Protein 8B21 (pdb70)

Structure (mmCIF, N/CA/C/O backbone):
data_8B21
#
_entry.id   8B21
#
_cell.length_a   84.022
_cell.length_b   110.051
_cell.length_c   107.405
_cell.angle_alpha   90.000
_cell.angle_beta   108.030
_cell.angle_gamma   90.000
#
_symmetry.space_group_name_H-M   'P 1 21 1'
#
loop_
_entity.id
_entity.type
_entity.pdbx_description
1 polymer 'K(+)-stimulated pyrophosphate-energized sodium pump'
2 non-polymer DODECYL-BETA-D-MALTOSIDE
3 non-polymer DI(HYDROXYETHYL)ETHER
4 non-polymer 'TRIETHYLENE GLYCOL'
5 non-polymer 'TETRAETHYLENE GLYCOL'
6 water water
#
loop_
_atom_site.group_PDB
_atom_site.id
_atom_site.type_symbol
_atom_site.label_atom_id
_atom_site.label_alt_id
_atom_site.label_comp_id
_atom_site.label_asym_id
_atom_site.label_entity_id
_atom_site.label_seq_id
_atom_site.pdbx_PDB_ins_code
_atom_site.Cartn_x
_atom_site.Cartn_y
_atom_site.Cartn_z
_atom_site.occupancy
_atom_site.B_iso_or_equiv
_atom_site.auth_seq_id
_atom_site.auth_comp_id
_atom_site.auth_asym_id
_atom_site.auth_atom_id
_atom_site.pdbx_PDB_model_num
ATOM 1 N N . TYR A 1 11 ? 32.50154 8.46032 0.31444 0.000 99.04466 2 TYR A N 1
ATOM 2 C CA . TYR A 1 11 ? 32.13315 8.73313 1.69845 1.000 113.57653 2 TYR A CA 1
ATOM 3 C C . TYR A 1 11 ? 30.84479 9.54757 1.76392 1.000 104.64514 2 TYR A C 1
ATOM 4 O O . TYR A 1 11 ? 29.80591 9.04666 2.19208 1.000 107.77445 2 TYR A O 1
ATOM 7 N N . VAL A 1 12 ? 30.92139 10.80941 1.33328 1.000 111.73094 3 VAL A N 1
ATOM 8 C CA . VAL A 1 12 ? 29.74480 11.67561 1.35137 1.000 112.94135 3 VAL A CA 1
ATOM 9 C C . VAL A 1 12 ? 28.67744 11.13924 0.40568 1.000 108.06881 3 VAL A C 1
ATOM 10 O O . VAL A 1 12 ? 27.47147 11.23682 0.67887 1.000 104.92286 3 VAL A O 1
ATOM 23 N N . ALA A 1 13 ? 29.10205 10.56998 -0.72436 1.000 96.39356 4 ALA A N 1
ATOM 24 C CA . ALA A 1 13 ? 28.14399 10.04817 -1.69091 1.000 95.41677 4 ALA A CA 1
ATOM 25 C C . ALA A 1 13 ? 27.26518 8.97727 -1.05889 1.000 99.58287 4 ALA A C 1
ATOM 26 O O . ALA A 1 13 ? 26.03782 9.01107 -1.19138 1.000 102.19588 4 ALA A O 1
ATOM 33 N N . ALA A 1 14 ? 27.87794 8.01029 -0.37009 1.000 110.00693 5 ALA A N 1
ATOM 34 C CA . ALA A 1 14 ? 27.09250 6.98909 0.31557 1.000 102.41588 5 ALA A CA 1
ATOM 35 C C . ALA A 1 14 ? 26.21464 7.59978 1.40106 1.000 104.50714 5 ALA A C 1
ATOM 36 O O . ALA A 1 14 ? 25.09558 7.12486 1.64321 1.000 108.09192 5 ALA A O 1
ATOM 43 N N . LEU A 1 15 ? 26.69504 8.65673 2.05844 1.000 107.98938 6 LEU A N 1
ATOM 44 C CA . LEU A 1 15 ? 25.87573 9.32798 3.06034 1.000 106.46095 6 LEU A CA 1
ATOM 45 C C . LEU A 1 15 ? 24.58082 9.83827 2.44122 1.000 117.69100 6 LEU A C 1
ATOM 46 O O . LEU A 1 15 ? 23.49592 9.66061 3.00689 1.000 119.49743 6 LEU A O 1
ATOM 62 N N . PHE A 1 16 ? 24.67468 10.47985 1.27365 1.000 117.27262 7 PHE A N 1
ATOM 63 C CA . PHE A 1 16 ? 23.46133 10.88030 0.56378 1.000 108.36205 7 PHE A CA 1
ATOM 64 C C . PHE A 1 16 ? 22.64091 9.66583 0.13071 1.000 96.40904 7 PHE A C 1
ATOM 65 O O . PHE A 1 16 ? 21.41543 9.64728 0.29168 1.000 96.71601 7 PHE A O 1
ATOM 82 N N . PHE A 1 17 ? 23.30088 8.63531 -0.40724 1.000 81.63265 8 PHE A N 1
ATOM 83 C CA . PHE A 1 17 ? 22.59606 7.43109 -0.84119 1.000 92.39444 8 PHE A CA 1
ATOM 84 C C . PHE A 1 17 ? 21.81527 6.77188 0.29108 1.000 107.71599 8 PHE A C 1
ATOM 85 O O . PHE A 1 17 ? 20.93009 5.95190 0.02205 1.000 95.70602 8 PHE A O 1
ATOM 102 N N . LEU A 1 18 ? 22.13440 7.09229 1.54541 1.000 109.65309 9 LEU A N 1
ATOM 103 C CA . LEU A 1 18 ? 21.36222 6.56127 2.66621 1.000 105.86224 9 LEU A CA 1
ATOM 104 C C . LEU A 1 18 ? 20.03845 7.29408 2.88273 1.000 107.04412 9 LEU A C 1
ATOM 105 O O . LEU A 1 18 ? 19.13873 6.73818 3.52243 1.000 104.29274 9 LEU A O 1
ATOM 121 N N . ILE A 1 19 ? 19.90093 8.51595 2.37400 1.000 101.18246 10 ILE A N 1
ATOM 122 C CA . ILE A 1 19 ? 18.72995 9.36128 2.61742 1.000 92.73984 10 ILE A CA 1
ATOM 123 C C . ILE A 1 19 ? 17.41132 8.65285 2.30769 1.000 90.33878 10 ILE A C 1
ATOM 124 O O . ILE A 1 19 ? 16.44244 8.82166 3.06398 1.000 90.78619 10 ILE A O 1
ATOM 140 N N . PRO A 1 20 ? 17.29625 7.89278 1.21149 1.000 82.26271 11 PRO A N 1
ATOM 141 C CA . PRO A 1 20 ? 16.01380 7.21496 0.94182 1.000 80.36351 11 PRO A CA 1
ATOM 142 C C . PRO A 1 20 ? 15.56401 6.31359 2.07454 1.000 93.50060 11 PRO A C 1
ATOM 143 O O . PRO A 1 20 ? 14.37272 6.28207 2.41411 1.000 89.88759 11 PRO A O 1
ATOM 154 N N . LEU A 1 21 ? 16.49326 5.56118 2.66271 1.000 94.94448 12 LEU A N 1
ATOM 155 C CA . LEU A 1 21 ? 16.14439 4.71277 3.79521 1.000 83.10412 12 LEU A CA 1
ATOM 156 C C . LEU A 1 21 ? 15.75113 5.54758 5.00702 1.000 81.08272 12 LEU A C 1
ATOM 157 O O . LEU A 1 21 ? 14.85944 5.15979 5.76814 1.000 82.03365 12 LEU A O 1
ATOM 173 N N . VAL A 1 22 ? 16.39920 6.69854 5.20199 1.000 74.18986 13 VAL A N 1
ATOM 174 C CA . VAL A 1 22 ? 15.98692 7.60422 6.27128 1.000 75.75030 13 VAL A CA 1
ATOM 175 C C . VAL A 1 22 ? 14.54096 8.03904 6.06760 1.000 87.46029 13 VAL A C 1
ATOM 176 O O . VAL A 1 22 ? 13.75738 8.09624 7.02015 1.000 92.40987 13 VAL A O 1
ATOM 189 N N . ALA A 1 23 ? 14.16198 8.34888 4.82446 1.000 99.70835 14 ALA A N 1
ATOM 190 C CA . ALA A 1 23 ? 12.78877 8.77290 4.55941 1.000 85.29287 14 ALA A CA 1
ATOM 191 C C . ALA A 1 23 ? 11.80385 7.62627 4.76557 1.000 90.90805 14 ALA A C 1
ATOM 192 O O . ALA A 1 23 ? 10.71295 7.82617 5.31447 1.000 92.36694 14 ALA A O 1
ATOM 199 N N . LEU A 1 24 ? 12.16853 6.41761 4.33266 1.000 85.10090 15 LEU A N 1
ATOM 200 C CA . LEU A 1 24 ? 11.29935 5.26446 4.55530 1.000 83.81831 15 LEU A CA 1
ATOM 201 C C . LEU A 1 24 ? 11.11820 4.98841 6.04553 1.000 94.83677 15 LEU A C 1
ATOM 202 O O . LEU A 1 24 ? 10.00920 4.67967 6.50135 1.000 92.42913 15 LEU A O 1
ATOM 218 N N . GLY A 1 25 ? 12.19584 5.09680 6.82320 1.000 93.21699 16 GLY A N 1
ATOM 219 C CA . GLY A 1 25 ? 12.08193 4.89280 8.25676 1.000 89.16387 16 GLY A CA 1
ATOM 220 C C . GLY A 1 25 ? 11.29324 5.99298 8.93934 1.000 94.68481 16 GLY A C 1
ATOM 221 O O . GLY A 1 25 ? 10.55717 5.73794 9.89297 1.000 108.84543 16 GLY A O 1
ATOM 225 N N . PHE A 1 26 ? 11.44581 7.23263 8.47106 1.000 80.75166 17 PHE A N 1
ATOM 226 C CA . PHE A 1 26 ? 10.61313 8.32602 8.96125 1.000 79.40763 17 PHE A CA 1
ATOM 227 C C . PHE A 1 26 ? 9.14043 8.03363 8.70232 1.000 93.75679 17 PHE A C 1
ATOM 228 O O . PHE A 1 26 ? 8.28556 8.27668 9.56391 1.000 101.25101 17 PHE A O 1
ATOM 245 N N . ALA A 1 27 ? 8.82709 7.50249 7.51827 1.000 105.12747 18 ALA A N 1
ATOM 246 C CA . ALA A 1 27 ? 7.45053 7.12181 7.21850 1.000 98.93070 18 ALA A CA 1
ATOM 247 C C . ALA A 1 27 ? 6.96423 6.02296 8.15548 1.000 102.81166 18 ALA A C 1
ATOM 248 O O . ALA A 1 27 ? 5.84011 6.08542 8.66392 1.000 111.43871 18 ALA A O 1
ATOM 255 N N . ALA A 1 28 ? 7.79292 5.00128 8.38656 1.000 107.43285 19 ALA A N 1
ATOM 256 C CA . ALA A 1 28 ? 7.40569 3.92897 9.30285 1.000 112.01161 19 ALA A CA 1
ATOM 257 C C . ALA A 1 28 ? 7.16818 4.46395 10.71177 1.000 110.39736 19 ALA A C 1
ATOM 258 O O . ALA A 1 28 ? 6.21784 4.05545 11.39373 1.000 112.03886 19 ALA A O 1
ATOM 265 N N . ALA A 1 29 ? 8.02926 5.37644 11.16567 1.000 110.27446 20 ALA A N 1
ATOM 266 C CA . ALA A 1 29 ? 7.89251 5.93412 12.50498 1.000 112.97184 20 ALA A CA 1
ATOM 267 C C . ALA A 1 29 ? 6.62388 6.76639 12.62797 1.000 118.03669 20 ALA A C 1
ATOM 268 O O . ALA A 1 29 ? 5.92446 6.68467 13.64140 1.000 128.28781 20 ALA A O 1
ATOM 275 N N . ASN A 1 30 ? 6.31449 7.58287 11.61532 1.000 105.96278 21 ASN A N 1
ATOM 276 C CA . ASN A 1 30 ? 5.07202 8.35033 11.65063 1.000 107.84306 21 ASN A CA 1
ATOM 277 C C . ASN A 1 30 ? 3.85852 7.43063 11.60395 1.000 109.15058 21 ASN A C 1
ATOM 278 O O . ASN A 1 30 ? 2.85307 7.67986 12.28296 1.000 115.25685 21 ASN A O 1
ATOM 289 N N . PHE A 1 31 ? 3.93262 6.36707 10.80076 1.000 102.61357 22 PHE A N 1
ATOM 290 C CA . PHE A 1 31 ? 2.87762 5.36249 10.78788 1.000 111.53562 22 PHE A CA 1
ATOM 291 C C . PHE A 1 31 ? 2.62856 4.82103 12.18940 1.000 135.39415 22 PHE A C 1
ATOM 292 O O . PHE A 1 31 ? 1.49248 4.81993 12.67763 1.000 137.88101 22 PHE A O 1
ATOM 309 N N . ALA A 1 32 ? 3.69144 4.36146 12.85480 1.000 131.19999 23 ALA A N 1
ATOM 310 C CA . ALA A 1 32 ? 3.54333 3.82248 14.20313 1.000 118.51268 23 ALA A CA 1
ATOM 311 C C . ALA A 1 32 ? 3.01454 4.87887 15.16692 1.000 130.44104 23 ALA A C 1
ATOM 312 O O . ALA A 1 32 ? 2.12691 4.59887 15.98171 1.000 142.24965 23 ALA A O 1
ATOM 319 N N . ALA A 1 33 ? 3.54538 6.10143 15.08588 1.000 114.90966 24 ALA A N 1
ATOM 320 C CA . ALA A 1 33 ? 3.15779 7.14977 16.02271 1.000 118.24672 24 ALA A CA 1
ATOM 321 C C . ALA A 1 33 ? 1.67489 7.47183 15.91019 1.000 126.65879 24 ALA A C 1
ATOM 322 O O . ALA A 1 33 ? 0.99255 7.64580 16.92618 1.000 131.87013 24 ALA A O 1
ATOM 329 N N . VAL A 1 34 ? 1.15664 7.57129 14.68527 1.000 131.37855 25 VAL A N 1
ATOM 330 C CA . VAL A 1 34 ? -0.27159 7.82270 14.52790 1.000 129.00950 25 VAL A CA 1
ATOM 331 C C . VAL A 1 34 ? -1.07173 6.59602 14.94712 1.000 135.13046 25 VAL A C 1
ATOM 332 O O . VAL A 1 34 ? -2.14018 6.71768 15.55687 1.000 143.92052 25 VAL A O 1
ATOM 345 N N . VAL A 1 35 ? -0.57291 5.39519 14.63442 1.000 128.14045 26 VAL A N 1
ATOM 346 C CA . VAL A 1 35 ? -1.27361 4.18003 15.03883 1.000 136.78427 26 VAL A CA 1
ATOM 347 C C . VAL A 1 35 ? -1.43516 4.13544 16.55117 1.000 142.11517 26 VAL A C 1
ATOM 348 O O . VAL A 1 35 ? -2.42437 3.59602 17.06332 1.000 139.79894 26 VAL A O 1
ATOM 361 N N . ARG A 1 36 ? -0.47589 4.69838 17.29081 1.000 132.56522 27 ARG A N 1
ATOM 362 C CA . ARG A 1 36 ? -0.59309 4.72487 18.74494 1.000 134.26224 27 ARG A CA 1
ATOM 363 C C . ARG A 1 36 ? -1.76007 5.59829 19.19227 1.000 141.73257 27 ARG A C 1
ATOM 364 O O . ARG A 1 36 ? -2.30437 5.38969 20.28211 1.000 154.55266 27 ARG A O 1
ATOM 385 N N . LYS A 1 37 ? -2.15954 6.57026 18.37269 1.000 131.41879 28 LYS A N 1
ATOM 386 C CA . LYS A 1 37 ? -3.26505 7.44660 18.72636 1.000 128.32915 28 LYS A CA 1
ATOM 387 C C . LYS A 1 37 ? -4.56641 6.64757 18.80765 1.000 135.57791 28 LYS A C 1
ATOM 388 O O . LYS A 1 37 ? -4.67303 5.55640 18.24316 1.000 133.19943 28 LYS A O 1
ATOM 407 N N . PRO A 1 38 ? -5.57244 7.16861 19.51513 1.000 123.43949 29 PRO A N 1
ATOM 408 C CA . PRO A 1 38 ? -6.76566 6.36315 19.80247 1.000 123.73992 29 PRO A CA 1
ATOM 409 C C . PRO A 1 38 ? -7.82900 6.42308 18.71896 1.000 117.71887 29 PRO A C 1
ATOM 410 O O . PRO A 1 38 ? -8.15084 7.48311 18.17886 1.000 115.19468 29 PRO A O 1
ATOM 421 N N . GLU A 1 39 ? -8.40405 5.25342 18.42582 1.000 122.56043 30 GLU A N 1
ATOM 422 C CA . GLU A 1 39 ? -9.50803 5.19100 17.47332 1.000 118.47503 30 GLU A CA 1
ATOM 423 C C . GLU A 1 39 ? -10.78834 5.73641 18.09529 1.000 132.51012 30 GLU A C 1
ATOM 424 O O . GLU A 1 39 ? -11.54189 6.46653 17.44118 1.000 128.05388 30 GLU A O 1
ATOM 436 N N . GLY A 1 40 ? -11.05322 5.38844 19.34957 1.000 141.23218 31 GLY A N 1
ATOM 437 C CA . GLY A 1 40 ? -12.14626 5.99971 20.08902 1.000 138.65777 31 GLY A CA 1
ATOM 438 C C . GLY A 1 40 ? -13.43375 5.20088 20.01079 1.000 139.57599 31 GLY A C 1
ATOM 439 O O . GLY A 1 40 ? -13.43145 3.98119 20.19091 1.000 139.06046 31 GLY A O 1
ATOM 443 N N . THR A 1 41 ? -14.53427 5.90330 19.74648 1.000 136.34324 32 THR A N 1
ATOM 444 C CA . THR A 1 41 ? -15.86537 5.31497 19.80472 1.000 136.58120 32 THR A CA 1
ATOM 445 C C . THR A 1 41 ? -15.98102 4.11319 18.87342 1.000 136.13883 32 THR A C 1
ATOM 446 O O . THR A 1 41 ? -15.27610 4.00495 17.86671 1.000 137.25928 32 THR A O 1
ATOM 457 N N . GLU A 1 42 ? -16.88531 3.19449 19.22981 1.000 139.63117 33 GLU A N 1
ATOM 458 C CA . GLU A 1 42 ? -17.09035 2.00053 18.41671 1.000 132.55341 33 GLU A CA 1
ATOM 459 C C . GLU A 1 42 ? -17.80324 2.32383 17.10845 1.000 132.66219 33 GLU A C 1
ATOM 460 O O . GLU A 1 42 ? -17.58494 1.63958 16.10365 1.000 132.76718 33 GLU A O 1
ATOM 464 N N . ARG A 1 43 ? -18.66747 3.34144 17.10055 1.000 141.76902 34 ARG A N 1
ATOM 465 C CA . ARG A 1 43 ? -19.29336 3.77444 15.85301 1.000 137.98931 34 ARG A CA 1
ATOM 466 C C . ARG A 1 43 ? -18.25451 4.28465 14.86071 1.000 136.02578 34 ARG A C 1
ATOM 467 O O . ARG A 1 43 ? -18.25629 3.90177 13.68063 1.000 131.62857 34 ARG A O 1
ATOM 488 N N . MET A 1 44 ? -17.38318 5.18774 15.31563 1.000 143.32735 35 MET A N 1
ATOM 489 C CA . MET A 1 44 ? -16.27755 5.64034 14.48101 1.000 127.62618 35 MET A CA 1
ATOM 490 C C . MET A 1 44 ? -15.46128 4.45660 13.98215 1.000 125.72279 35 MET A C 1
ATOM 491 O O . MET A 1 44 ? -15.09161 4.39264 12.80150 1.000 136.93289 35 MET A O 1
ATOM 505 N N . LYS A 1 45 ? -15.17895 3.50342 14.87328 1.000 154.09117 36 LYS A N 1
ATOM 506 C CA . LYS A 1 45 ? -14.38196 2.34236 14.49737 1.000 152.46300 36 LYS A CA 1
ATOM 507 C C . LYS A 1 45 ? -15.07222 1.53121 13.40823 1.000 151.59666 36 LYS A C 1
ATOM 508 O O . LYS A 1 45 ? -14.42132 1.05721 12.47415 1.000 152.46094 36 LYS A O 1
ATOM 516 N N . GLU A 1 46 ? -16.39417 1.37880 13.49870 1.000 175.03430 37 GLU A N 1
ATOM 517 C CA . GLU A 1 46 ? -17.12890 0.59895 12.50554 1.000 173.45990 37 GLU A CA 1
ATOM 518 C C . GLU A 1 46 ? -17.13889 1.29361 11.14572 1.000 177.70637 37 GLU A C 1
ATOM 519 O O . GLU A 1 46 ? -16.91404 0.65661 10.10421 1.000 176.57416 37 GLU A O 1
ATOM 527 N N . ILE A 1 47 ? -17.41716 2.60017 11.13146 1.000 142.14711 38 ILE A N 1
ATOM 528 C CA . ILE A 1 47 ? -17.42105 3.33682 9.86640 1.000 129.78722 38 ILE A CA 1
ATOM 529 C C . ILE A 1 47 ? -16.04698 3.25304 9.20873 1.000 126.82680 38 ILE A C 1
ATOM 530 O O . ILE A 1 47 ? -15.91830 2.98801 8.00225 1.000 127.92193 38 ILE A O 1
ATOM 546 N N . SER A 1 48 ? -14.99460 3.47757 9.99676 1.000 126.34303 39 SER A N 1
ATOM 547 C CA . SER A 1 48 ? -13.64887 3.39996 9.44988 1.000 112.49362 39 SER A CA 1
ATOM 548 C C . SER A 1 48 ? -13.29046 1.98279 9.03242 1.000 113.41065 39 SER A C 1
ATOM 549 O O . SER A 1 48 ? -12.48523 1.80079 8.11850 1.000 118.94714 39 SER A O 1
ATOM 557 N N . SER A 1 49 ? -13.85901 0.97055 9.68652 1.000 126.70982 40 SER A N 1
ATOM 558 C CA . SER A 1 49 ? -13.63883 -0.39920 9.24297 1.000 125.26996 40 SER A CA 1
ATOM 559 C C . SER A 1 49 ? -14.21195 -0.60265 7.84878 1.000 122.91219 40 SER A C 1
ATOM 560 O O . SER A 1 49 ? -13.55864 -1.18069 6.97178 1.000 125.59839 40 SER A O 1
ATOM 568 N N . TYR A 1 50 ? -15.43456 -0.11600 7.62330 1.000 114.96050 41 TYR A N 1
ATOM 569 C CA . TYR A 1 50 ? -16.00267 -0.15477 6.27777 1.000 110.12584 41 TYR A CA 1
ATOM 570 C C . TYR A 1 50 ? -15.06828 0.51234 5.27074 1.000 113.36936 41 TYR A C 1
ATOM 571 O O . TYR A 1 50 ? -14.73241 -0.06480 4.22494 1.000 108.35901 41 TYR A O 1
ATOM 589 N N . ILE A 1 51 ? -14.63425 1.73708 5.58324 1.000 124.94013 42 ILE A N 1
ATOM 590 C CA . ILE A 1 51 ? -13.81228 2.50419 4.64435 1.000 108.00643 42 ILE A CA 1
ATOM 591 C C . ILE A 1 51 ? -12.49692 1.78175 4.35579 1.000 110.03971 42 ILE A C 1
ATOM 592 O O . ILE A 1 51 ? -12.08467 1.64071 3.19594 1.000 109.61653 42 ILE A O 1
ATOM 608 N N . ARG A 1 52 ? -11.81171 1.32582 5.40818 1.000 108.32917 43 ARG A N 1
ATOM 609 C CA . ARG A 1 52 ? -10.51395 0.68087 5.23814 1.000 101.30500 43 ARG A CA 1
ATOM 610 C C . ARG A 1 52 ? -10.64076 -0.62416 4.46424 1.000 101.37900 43 ARG A C 1
ATOM 611 O O . ARG A 1 52 ? -9.78453 -0.94335 3.62848 1.000 102.86542 43 ARG A O 1
ATOM 615 N N . SER A 1 53 ? -11.69005 -1.40516 4.73926 1.000 100.96442 44 SER A N 1
ATOM 616 C CA . SER A 1 53 ? -11.89281 -2.63945 3.99121 1.000 108.12388 44 SER A CA 1
ATOM 617 C C . SER A 1 53 ? -12.11237 -2.34282 2.51427 1.000 114.48879 44 SER A C 1
ATOM 618 O O . SER A 1 53 ? -11.55835 -3.02958 1.64561 1.000 116.22857 44 SER A O 1
ATOM 626 N N . GLY A 1 54 ? -12.92027 -1.32258 2.20848 1.000 108.05353 45 GLY A N 1
ATOM 627 C CA . GLY A 1 54 ? -13.09706 -0.93704 0.81706 1.000 100.60551 45 GLY A CA 1
ATOM 628 C C . GLY A 1 54 ? -11.78763 -0.54638 0.15874 1.000 99.23814 45 GLY A C 1
ATOM 629 O O . GLY A 1 54 ? -11.50623 -0.93903 -0.98044 1.000 97.68660 45 GLY A O 1
ATOM 633 N N . ALA A 1 55 ? -10.96804 0.23207 0.86909 1.000 101.81590 46 ALA A N 1
ATOM 634 C CA . ALA A 1 55 ? -9.68430 0.65641 0.31931 1.000 94.90864 46 ALA A CA 1
ATOM 635 C C . ALA A 1 55 ? -8.79323 -0.54355 0.02003 1.000 99.50248 46 ALA A C 1
ATOM 636 O O . ALA A 1 55 ? -8.19683 -0.63666 -1.06079 1.000 95.52860 46 ALA A O 1
ATOM 643 N N . ASP A 1 56 ? -8.68955 -1.47402 0.97407 1.000 102.05147 47 ASP A N 1
ATOM 644 C CA . ASP A 1 56 ? -7.83841 -2.64562 0.78073 1.000 96.19007 47 ASP A CA 1
ATOM 645 C C . ASP A 1 56 ? -8.34185 -3.51298 -0.36747 1.000 90.42891 47 ASP A C 1
ATOM 646 O O . ASP A 1 56 ? -7.54539 -4.05315 -1.14965 1.000 83.02869 47 ASP A O 1
ATOM 655 N N . SER A 1 57 ? -9.66301 -3.65816 -0.48500 1.000 83.37651 48 SER A N 1
ATOM 656 C CA . SER A 1 57 ? -10.23180 -4.42336 -1.58859 1.000 84.63796 48 SER A CA 1
ATOM 657 C C . SER A 1 57 ? -9.87174 -3.79650 -2.93045 1.000 94.11616 48 SER A C 1
ATOM 658 O O . SER A 1 57 ? -9.43842 -4.49119 -3.86373 1.000 88.17699 48 SER A O 1
ATOM 666 N N . PHE A 1 58 ? -10.06762 -2.48012 -3.05124 1.000 92.07311 49 PHE A N 1
ATOM 667 C CA . PHE A 1 58 ? -9.70700 -1.79235 -4.28578 1.000 80.55183 49 PHE A CA 1
ATOM 668 C C . PHE A 1 58 ? -8.23095 -1.99251 -4.60433 1.000 84.35950 49 PHE A C 1
ATOM 669 O O . PHE A 1 58 ? -7.85955 -2.28173 -5.75180 1.000 80.90660 49 PHE A O 1
ATOM 686 N N . LEU A 1 59 ? -7.37079 -1.82123 -3.59611 1.000 84.52271 50 LEU A N 1
ATOM 687 C CA . LEU A 1 59 ? -5.93559 -1.97063 -3.80940 1.000 73.46593 50 LEU A CA 1
ATOM 688 C C . LEU A 1 59 ? -5.60758 -3.35466 -4.35242 1.000 90.14411 50 LEU A C 1
ATOM 689 O O . LEU A 1 59 ? -4.86511 -3.48861 -5.33180 1.000 84.78580 50 LEU A O 1
ATOM 705 N N . ALA A 1 60 ? -6.16387 -4.39894 -3.73329 1.000 89.66766 51 ALA A N 1
ATOM 706 C CA . ALA A 1 60 ? -5.87430 -5.76040 -4.17582 1.000 86.39797 51 ALA A CA 1
ATOM 707 C C . ALA A 1 60 ? -6.32944 -5.98266 -5.61566 1.000 78.26740 51 ALA A C 1
ATOM 708 O O . ALA A 1 60 ? -5.57570 -6.51080 -6.45456 1.000 80.42998 51 ALA A O 1
ATOM 715 N N . HIS A 1 61 ? -7.57233 -5.59926 -5.91822 1.000 85.51249 52 HIS A N 1
ATOM 716 C CA . HIS A 1 61 ? -8.08563 -5.80168 -7.26866 1.000 84.42805 52 HIS A CA 1
ATOM 717 C C . HIS A 1 61 ? -7.20316 -5.11334 -8.30052 1.000 86.12961 52 HIS A C 1
ATOM 718 O O . HIS A 1 61 ? -6.85425 -5.70804 -9.32727 1.000 82.15686 52 HIS A O 1
ATOM 732 N N . GLU A 1 62 ? -6.83509 -3.85350 -8.05599 1.000 91.29599 53 GLU A N 1
ATOM 733 C CA . GLU A 1 62 ? -6.02677 -3.15206 -9.04933 1.000 84.30843 53 GLU A CA 1
ATOM 734 C C . GLU A 1 62 ? -4.62711 -3.75601 -9.14804 1.000 86.03053 53 GLU A C 1
ATOM 735 O O . GLU A 1 62 ? -4.06163 -3.84617 -10.24676 1.000 88.90518 53 GLU A O 1
ATOM 747 N N . THR A 1 63 ? -4.06586 -4.20313 -8.01804 1.000 82.67236 54 THR A N 1
ATOM 748 C CA . THR A 1 63 ? -2.70592 -4.73349 -8.01960 1.000 82.79363 54 THR A CA 1
ATOM 749 C C . THR A 1 63 ? -2.59783 -6.02068 -8.82855 1.000 68.38823 54 THR A C 1
ATOM 750 O O . THR A 1 63 ? -1.56843 -6.26735 -9.46967 1.000 70.26305 54 THR A O 1
ATOM 761 N N . LYS A 1 64 ? -3.63515 -6.86112 -8.80774 1.000 60.31570 55 LYS A N 1
ATOM 762 C CA . LYS A 1 64 ? -3.60075 -8.06325 -9.64660 1.000 72.84420 55 LYS A CA 1
ATOM 763 C C . LYS A 1 64 ? -3.38752 -7.71083 -11.12365 1.000 72.12395 55 LYS A C 1
ATOM 764 O O . LYS A 1 64 ? -2.46939 -8.23168 -11.78426 1.000 74.75293 55 LYS A O 1
ATOM 768 N N . ALA A 1 65 ? -4.23587 -6.82775 -11.66156 1.000 74.30022 56 ALA A N 1
ATOM 769 C CA . ALA A 1 65 ? -4.10958 -6.43165 -13.06142 1.000 69.27289 56 ALA A CA 1
ATOM 770 C C . ALA A 1 65 ? -2.77514 -5.74336 -13.31702 1.000 72.75694 56 ALA A C 1
ATOM 771 O O . ALA A 1 65 ? -2.15378 -5.93457 -14.37598 1.000 73.88203 56 ALA A O 1
ATOM 778 N N . ILE A 1 66 ? -2.32432 -4.92706 -12.36027 1.000 70.62655 57 ILE A N 1
ATOM 779 C CA . ILE A 1 66 ? -1.03800 -4.25478 -12.50732 1.000 74.07078 57 ILE A CA 1
ATOM 780 C C . ILE A 1 66 ? 0.06366 -5.28419 -12.70638 1.000 78.33376 57 ILE A C 1
ATOM 781 O O . ILE A 1 66 ? 0.92332 -5.13740 -13.58033 1.000 82.61108 57 ILE A O 1
ATOM 797 N N . PHE A 1 67 ? 0.06072 -6.33490 -11.88354 1.000 82.40521 58 PHE A N 1
ATOM 798 C CA . PHE A 1 67 ? 1.09013 -7.36378 -11.98967 1.000 81.63591 58 PHE A CA 1
ATOM 799 C C . PHE A 1 67 ? 1.03990 -8.06025 -13.34498 1.000 71.32035 58 PHE A C 1
ATOM 800 O O . PHE A 1 67 ? 2.07668 -8.26896 -13.98724 1.000 73.28715 58 PHE A O 1
ATOM 817 N N . LYS A 1 68 ? -0.15708 -8.44515 -13.79296 1.000 50.92163 59 LYS A N 1
ATOM 818 C CA . LYS A 1 68 ? -0.25588 -9.09872 -15.09975 1.000 56.73490 59 LYS A CA 1
ATOM 819 C C . LYS A 1 68 ? 0.36398 -8.23313 -16.20060 1.000 59.19774 59 LYS A C 1
ATOM 820 O O . LYS A 1 68 ? 1.24613 -8.68343 -16.95958 1.000 65.26605 59 LYS A O 1
ATOM 824 N N . VAL A 1 69 ? -0.06010 -6.96840 -16.27850 1.000 64.85546 60 VAL A N 1
ATOM 825 C CA . VAL A 1 69 ? 0.43114 -6.10542 -17.34873 1.000 59.34171 60 VAL A CA 1
ATOM 826 C C . VAL A 1 69 ? 1.92792 -5.86507 -17.19573 1.000 60.78941 60 VAL A C 1
ATOM 827 O O . VAL A 1 69 ? 2.67028 -5.82575 -18.18682 1.000 60.96468 60 VAL A O 1
ATOM 840 N N . ALA A 1 70 ? 2.39571 -5.68768 -15.95836 1.000 61.83039 61 ALA A N 1
ATOM 841 C CA . ALA A 1 70 ? 3.80115 -5.38012 -15.74266 1.000 51.72783 61 ALA A CA 1
ATOM 842 C C . ALA A 1 70 ? 4.67487 -6.54776 -16.16194 1.000 64.82508 61 ALA A C 1
ATOM 843 O O . ALA A 1 70 ? 5.76590 -6.34828 -16.70119 1.000 76.68141 61 ALA A O 1
ATOM 850 N N . ILE A 1 71 ? 4.21138 -7.77569 -15.92750 1.000 61.86389 62 ILE A N 1
ATOM 851 C CA . ILE A 1 71 ? 4.98557 -8.93754 -16.34870 1.000 67.56615 62 ILE A CA 1
ATOM 852 C C . ILE A 1 71 ? 5.06474 -9.00175 -17.86724 1.000 57.33389 62 ILE A C 1
ATOM 853 O O . ILE A 1 71 ? 6.13688 -9.25147 -18.43635 1.000 53.40099 62 ILE A O 1
ATOM 869 N N . VAL A 1 72 ? 3.94032 -8.78527 -18.55400 1.000 48.77002 63 VAL A N 1
ATOM 870 C CA . VAL A 1 72 ? 4.00458 -8.78680 -20.01652 1.000 50.24569 63 VAL A CA 1
ATOM 871 C C . VAL A 1 72 ? 4.99216 -7.72902 -20.50622 1.000 70.10198 63 VAL A C 1
ATOM 872 O O . VAL A 1 72 ? 5.83865 -7.98835 -21.37694 1.000 68.84289 63 VAL A O 1
ATOM 885 N N . ILE A 1 73 ? 4.90341 -6.52031 -19.94437 1.000 64.97709 64 ILE A N 1
ATOM 886 C CA . ILE A 1 73 ? 5.74888 -5.42520 -20.40888 1.000 49.48853 64 ILE A CA 1
ATOM 887 C C . ILE A 1 73 ? 7.21500 -5.71561 -20.11638 1.000 53.02202 64 ILE A C 1
ATOM 888 O O . ILE A 1 73 ? 8.08711 -5.43696 -20.94231 1.000 57.70874 64 ILE A O 1
ATOM 904 N N . ALA A 1 74 ? 7.51604 -6.27928 -18.94571 1.000 55.72463 65 ALA A N 1
ATOM 905 C CA . ALA A 1 74 ? 8.90660 -6.56406 -18.60941 1.000 58.72470 65 ALA A CA 1
ATOM 906 C C . ALA A 1 74 ? 9.47651 -7.65778 -19.50286 1.000 55.07664 65 ALA A C 1
ATOM 907 O O . ALA A 1 74 ? 10.64368 -7.58972 -19.90820 1.000 62.95637 65 ALA A O 1
ATOM 914 N N . ILE A 1 75 ? 8.67418 -8.67546 -19.82719 1.000 62.51907 66 ILE A N 1
ATOM 915 C CA . ILE A 1 75 ? 9.15126 -9.69997 -20.75249 1.000 65.49813 66 ILE A CA 1
ATOM 916 C C . ILE A 1 75 ? 9.46889 -9.06952 -22.10322 1.000 64.54813 66 ILE A C 1
ATOM 917 O O . ILE A 1 75 ? 10.51903 -9.33924 -22.70341 1.000 73.60950 66 ILE A O 1
ATOM 933 N N . LEU A 1 76 ? 8.57936 -8.20203 -22.59456 1.000 73.06610 67 LEU A N 1
ATOM 934 C CA . LEU A 1 76 ? 8.85468 -7.53810 -23.86576 1.000 58.85192 67 LEU A CA 1
ATOM 935 C C . LEU A 1 76 ? 10.08629 -6.64380 -23.77335 1.000 57.71308 67 LEU A C 1
ATOM 936 O O . LEU A 1 76 ? 10.83653 -6.51351 -24.74834 1.000 62.07562 67 LEU A O 1
ATOM 952 N N . LEU A 1 77 ? 10.30545 -6.01751 -22.61439 1.000 54.83013 68 LEU A N 1
ATOM 953 C CA . LEU A 1 77 ? 11.45824 -5.14682 -22.41953 1.000 58.04082 68 LEU A CA 1
ATOM 954 C C . LEU A 1 77 ? 12.75468 -5.93369 -22.33043 1.000 72.60073 68 LEU A C 1
ATOM 955 O O . LEU A 1 77 ? 13.82745 -5.36696 -22.55282 1.000 80.07912 68 LEU A O 1
ATOM 971 N N . MET A 1 78 ? 12.67923 -7.21117 -21.96535 1.000 70.21332 69 MET A N 1
ATOM 972 C CA . MET A 1 78 ? 13.87070 -8.05004 -21.97432 1.000 56.49757 69 MET A CA 1
ATOM 973 C C . MET A 1 78 ? 14.15177 -8.59960 -23.36871 1.000 54.16546 69 MET A C 1
ATOM 974 O O . MET A 1 78 ? 15.30535 -8.61349 -23.81042 1.000 63.53606 69 MET A O 1
ATOM 988 N N . ILE A 1 79 ? 13.11309 -9.05076 -24.07695 1.000 57.44366 70 ILE A N 1
ATOM 989 C CA . ILE A 1 79 ? 13.31189 -9.60549 -25.41644 1.000 60.03775 70 ILE A CA 1
ATOM 990 C C . ILE A 1 79 ? 13.92876 -8.55756 -26.33601 1.000 68.34551 70 ILE A C 1
ATOM 991 O O . ILE A 1 79 ? 14.96038 -8.79543 -26.97592 1.000 73.04971 70 ILE A O 1
ATOM 1007 N N . PHE A 1 80 ? 13.30225 -7.38893 -26.42465 1.000 82.84185 71 PHE A N 1
ATOM 1008 C CA . PHE A 1 80 ? 13.90015 -6.24661 -27.09992 1.000 74.95334 71 PHE A CA 1
ATOM 1009 C C . PHE A 1 80 ? 14.66923 -5.41735 -26.07518 1.000 74.79729 71 PHE A C 1
ATOM 1010 O O . PHE A 1 80 ? 14.47604 -5.55137 -24.86624 1.000 78.91545 71 PHE A O 1
ATOM 1027 N N . THR A 1 81 ? 15.54723 -4.55159 -26.56703 1.000 52.69973 72 THR A N 1
ATOM 1028 C CA . THR A 1 81 ? 16.40359 -3.72393 -25.70828 1.000 57.92368 72 THR A CA 1
ATOM 1029 C C . THR A 1 81 ? 17.27671 -4.66441 -24.88042 1.000 64.65165 72 THR A C 1
ATOM 1030 O O . THR A 1 81 ? 18.01845 -5.46502 -25.47738 1.000 65.61986 72 THR A O 1
ATOM 1041 N N . THR A 1 82 ? 17.24532 -4.60685 -23.54449 1.000 64.66821 73 THR A N 1
ATOM 1042 C CA . THR A 1 82 ? 18.12149 -5.40766 -22.69434 1.000 59.40620 73 THR A CA 1
ATOM 1043 C C . THR A 1 82 ? 17.32897 -5.92084 -21.49838 1.000 65.33519 73 THR A C 1
ATOM 1044 O O . THR A 1 82 ? 16.20571 -5.48451 -21.24124 1.000 70.03420 73 THR A O 1
ATOM 1055 N N . TRP A 1 83 ? 17.93006 -6.85401 -20.75097 1.000 75.50976 74 TRP A N 1
ATOM 1056 C CA . TRP A 1 83 ? 17.24829 -7.41831 -19.58677 1.000 67.69385 74 TRP A CA 1
ATOM 1057 C C . TRP A 1 83 ? 17.29265 -6.47511 -18.38775 1.000 66.33264 74 TRP A C 1
ATOM 1058 O O . TRP A 1 83 ? 16.33847 -6.43612 -17.59438 1.000 68.69691 74 TRP A O 1
ATOM 1079 N N . GLN A 1 84 ? 18.38700 -5.72400 -18.22798 1.000 64.71924 75 GLN A N 1
ATOM 1080 C CA . GLN A 1 84 ? 18.43241 -4.72128 -17.17037 1.000 66.29353 75 GLN A CA 1
ATOM 1081 C C . GLN A 1 84 ? 17.26908 -3.74770 -17.29410 1.000 69.95683 75 GLN A C 1
ATOM 1082 O O . GLN A 1 84 ? 16.75566 -3.26083 -16.28082 1.000 69.92209 75 GLN A O 1
ATOM 1096 N N . THR A 1 85 ? 16.83465 -3.45980 -18.52310 1.000 62.35355 76 THR A N 1
ATOM 1097 C CA . THR A 1 85 ? 15.69347 -2.57192 -18.71254 1.000 62.14054 76 THR A CA 1
ATOM 1098 C C . THR A 1 85 ? 14.44672 -3.14474 -18.05308 1.000 63.70638 76 THR A C 1
ATOM 1099 O O . THR A 1 85 ? 13.74118 -2.44534 -17.31909 1.000 57.48248 76 THR A O 1
ATOM 1110 N N . GLY A 1 86 ? 14.15604 -4.42076 -18.30992 1.000 63.14331 77 GLY A N 1
ATOM 1111 C CA . GLY A 1 86 ? 12.98715 -5.03391 -17.70380 1.000 55.89289 77 GLY A CA 1
ATOM 1112 C C . GLY A 1 86 ? 13.09529 -5.12701 -16.19503 1.000 45.66244 77 GLY A C 1
ATOM 1113 O O . GLY A 1 86 ? 12.10680 -4.93692 -15.47639 1.000 56.72382 77 GLY A O 1
ATOM 1117 N N . VAL A 1 87 ? 14.29509 -5.42328 -15.69059 1.000 48.48423 78 VAL A N 1
ATOM 1118 C CA . VAL A 1 87 ? 14.47372 -5.48615 -14.24209 1.000 56.77863 78 VAL A CA 1
ATOM 1119 C C . VAL A 1 87 ? 14.19674 -4.12515 -13.61614 1.000 61.73410 78 VAL A C 1
ATOM 1120 O O . VAL A 1 87 ? 13.50137 -4.02262 -12.59742 1.000 60.11245 78 VAL A O 1
ATOM 1133 N N . ALA A 1 88 ? 14.72733 -3.05767 -14.21660 1.000 62.09270 79 ALA A N 1
ATOM 1134 C CA . ALA A 1 88 ? 14.47449 -1.72061 -13.69065 1.000 49.04922 79 ALA A CA 1
ATOM 1135 C C . ALA A 1 88 ? 12.99918 -1.35260 -13.80599 1.000 54.52518 79 ALA A C 1
ATOM 1136 O O . ALA A 1 88 ? 12.44539 -0.69302 -12.91641 1.000 53.68518 79 ALA A O 1
ATOM 1143 N N . PHE A 1 89 ? 12.34725 -1.76879 -14.89542 1.000 54.53425 80 PHE A N 1
ATOM 1144 C CA . PHE A 1 89 ? 10.91326 -1.53777 -15.04441 1.000 52.02402 80 PHE A CA 1
ATOM 1145 C C . PHE A 1 89 ? 10.14305 -2.13801 -13.87684 1.000 59.56235 80 PHE A C 1
ATOM 1146 O O . PHE A 1 89 ? 9.33262 -1.46073 -13.22647 1.000 54.04835 80 PHE A O 1
ATOM 1163 N N . LEU A 1 90 ? 10.37561 -3.42340 -13.61165 1.000 66.91545 81 LEU A N 1
ATOM 1164 C CA . LEU A 1 90 ? 9.67784 -4.08497 -12.51654 1.000 51.83836 81 LEU A CA 1
ATOM 1165 C C . LEU A 1 90 ? 10.01163 -3.42630 -11.18592 1.000 49.40495 81 LEU A C 1
ATOM 1166 O O . LEU A 1 90 ? 9.13404 -3.26060 -10.32713 1.000 61.95743 81 LEU A O 1
ATOM 1182 N N . LEU A 1 91 ? 11.27118 -3.02080 -11.00596 1.000 48.06292 82 LEU A N 1
ATOM 1183 C CA . LEU A 1 91 ? 11.66003 -2.34711 -9.77171 1.000 54.59986 82 LEU A CA 1
ATOM 1184 C C . LEU A 1 91 ? 10.84779 -1.07514 -9.56361 1.000 61.23186 82 LEU A C 1
ATOM 1185 O O . LEU A 1 91 ? 10.34165 -0.82166 -8.46592 1.000 66.17131 82 LEU A O 1
ATOM 1201 N N . GLY A 1 92 ? 10.72505 -0.25472 -10.60627 1.000 59.43343 83 GLY A N 1
ATOM 1202 C CA . GLY A 1 92 ? 9.97698 0.98570 -10.47068 1.000 52.06556 83 GLY A CA 1
ATOM 1203 C C . GLY A 1 92 ? 8.50191 0.74923 -10.21756 1.000 50.00780 83 GLY A C 1
ATOM 1204 O O . GLY A 1 92 ? 7.87909 1.44102 -9.39814 1.000 57.43613 83 GLY A O 1
ATOM 1208 N N . ALA A 1 93 ? 7.91437 -0.21349 -10.93353 1.000 48.35533 84 ALA A N 1
ATOM 1209 C CA . ALA A 1 93 ? 6.53262 -0.58715 -10.65277 1.000 60.77019 84 ALA A CA 1
ATOM 1210 C C . ALA A 1 93 ? 6.36771 -0.93114 -9.17840 1.000 75.12335 84 ALA A C 1
ATOM 1211 O O . ALA A 1 93 ? 5.42067 -0.48126 -8.52105 1.000 85.12750 84 ALA A O 1
ATOM 1218 N N . VAL A 1 94 ? 7.30028 -1.71893 -8.63727 1.000 63.05691 85 VAL A N 1
ATOM 1219 C CA . VAL A 1 94 ? 7.19512 -2.12973 -7.24115 1.000 63.28653 85 VAL A CA 1
ATOM 1220 C C . VAL A 1 94 ? 7.32968 -0.92695 -6.31377 1.000 62.40393 85 VAL A C 1
ATOM 1221 O O . VAL A 1 94 ? 6.57772 -0.79469 -5.34242 1.000 69.36025 85 VAL A O 1
ATOM 1234 N N . MET A 1 95 ? 8.28755 -0.03714 -6.58802 1.000 56.44867 86 MET A N 1
ATOM 1235 C CA . MET A 1 95 ? 8.47732 1.12808 -5.72612 1.000 59.62867 86 MET A CA 1
ATOM 1236 C C . MET A 1 95 ? 7.20347 1.96422 -5.65700 1.000 60.54071 86 MET A C 1
ATOM 1237 O O . MET A 1 95 ? 6.73518 2.33125 -4.56789 1.000 62.80041 86 MET A O 1
ATOM 1251 N N . SER A 1 96 ? 6.62265 2.27259 -6.81819 1.000 61.38023 87 SER A N 1
ATOM 1252 C CA . SER A 1 96 ? 5.43836 3.12619 -6.82490 1.000 62.44224 87 SER A CA 1
ATOM 1253 C C . SER A 1 96 ? 4.24311 2.42648 -6.18893 1.000 67.92252 87 SER A C 1
ATOM 1254 O O . SER A 1 96 ? 3.50077 3.03926 -5.40781 1.000 61.33771 87 SER A O 1
ATOM 1262 N N . ALA A 1 97 ? 4.03424 1.14681 -6.51421 1.000 72.92266 88 ALA A N 1
ATOM 1263 C CA . ALA A 1 97 ? 2.93047 0.40793 -5.91455 1.000 64.77997 88 ALA A CA 1
ATOM 1264 C C . ALA A 1 97 ? 3.07087 0.35213 -4.39923 1.000 68.44373 88 ALA A C 1
ATOM 1265 O O . ALA A 1 97 ? 2.07876 0.47312 -3.66749 1.000 72.79064 88 ALA A O 1
ATOM 1272 N N . SER A 1 98 ? 4.29909 0.17207 -3.91062 1.000 60.00146 89 SER A N 1
ATOM 1273 C CA . SER A 1 98 ? 4.53780 0.15420 -2.47433 1.000 52.77205 89 SER A CA 1
ATOM 1274 C C . SER A 1 98 ? 4.16182 1.48743 -1.85026 1.000 64.23795 89 SER A C 1
ATOM 1275 O O . SER A 1 98 ? 3.46342 1.53807 -0.82961 1.000 76.18018 89 SER A O 1
ATOM 1283 N N . ALA A 1 99 ? 4.64201 2.58373 -2.43832 1.000 66.20859 90 ALA A N 1
ATOM 1284 C CA . ALA A 1 99 ? 4.29170 3.89510 -1.90624 1.000 60.17496 90 ALA A CA 1
ATOM 1285 C C . ALA A 1 99 ? 2.77929 4.05910 -1.83005 1.000 69.10598 90 ALA A C 1
ATOM 1286 O O . ALA A 1 99 ? 2.24266 4.52110 -0.81341 1.000 66.63359 90 ALA A O 1
ATOM 1293 N N . GLY A 1 100 ? 2.07348 3.65449 -2.88666 1.000 65.75691 91 GLY A N 1
ATOM 1294 C CA . GLY A 1 100 ? 0.62843 3.82369 -2.90231 1.000 52.46782 91 GLY A CA 1
ATOM 1295 C C . GLY A 1 100 ? -0.06903 3.01044 -1.82835 1.000 71.83273 91 GLY A C 1
ATOM 1296 O O . GLY A 1 100 ? -0.92196 3.52175 -1.09449 1.000 76.74484 91 GLY A O 1
ATOM 1300 N N . ILE A 1 101 ? 0.27306 1.72443 -1.73211 1.000 81.56236 92 ILE A N 1
ATOM 1301 C CA . ILE A 1 101 ? -0.37446 0.85691 -0.75052 1.000 77.70434 92 ILE A CA 1
ATOM 1302 C C . ILE A 1 101 ? -0.12521 1.38153 0.65763 1.000 73.98535 92 ILE A C 1
ATOM 1303 O O . ILE A 1 101 ? -1.04431 1.46288 1.48557 1.000 83.36914 92 ILE A O 1
ATOM 1319 N N . VAL A 1 102 ? 1.12914 1.73386 0.95185 1.000 59.69674 93 VAL A N 1
ATOM 1320 C CA . VAL A 1 102 ? 1.47447 2.24006 2.27635 1.000 63.52669 93 VAL A CA 1
ATOM 1321 C C . VAL A 1 102 ? 0.66083 3.48625 2.59813 1.000 75.13947 93 VAL A C 1
ATOM 1322 O O . VAL A 1 102 ? 0.04935 3.59224 3.67169 1.000 91.08982 93 VAL A O 1
ATOM 1335 N N . GLY A 1 103 ? 0.64910 4.45454 1.67836 1.000 78.54379 94 GLY A N 1
ATOM 1336 C CA . GLY A 1 103 ? -0.07489 5.68646 1.93762 1.000 64.73862 94 GLY A CA 1
ATOM 1337 C C . GLY A 1 103 ? -1.55792 5.46012 2.15486 1.000 65.75293 94 GLY A C 1
ATOM 1338 O O . GLY A 1 103 ? -2.16160 6.05821 3.05031 1.000 72.37075 94 GLY A O 1
ATOM 1342 N N . MET A 1 104 ? -2.16526 4.57792 1.35456 1.000 72.62650 95 MET A N 1
ATOM 1343 C CA . MET A 1 104 ? -3.60343 4.35762 1.48517 1.000 84.97478 95 MET A CA 1
ATOM 1344 C C . MET A 1 104 ? -3.94077 3.67011 2.80297 1.000 101.62000 95 MET A C 1
ATOM 1345 O O . MET A 1 104 ? -4.90362 4.05414 3.48299 1.000 102.56247 95 MET A O 1
ATOM 1359 N N . LYS A 1 105 ? -3.17524 2.64176 3.17465 1.000 100.30740 96 LYS A N 1
ATOM 1360 C CA . LYS A 1 105 ? -3.41186 1.98582 4.45689 1.000 91.96348 96 LYS A CA 1
ATOM 1361 C C . LYS A 1 105 ? -3.27502 2.98119 5.60505 1.000 87.77613 96 LYS A C 1
ATOM 1362 O O . LYS A 1 105 ? -4.13134 3.04294 6.50052 1.000 100.12565 96 LYS A O 1
ATOM 1381 N N . MET A 1 106 ? -2.21912 3.79948 5.57726 1.000 81.59593 97 MET A N 1
ATOM 1382 C CA . MET A 1 106 ? -2.04167 4.79512 6.62987 1.000 84.35899 97 MET A CA 1
ATOM 1383 C C . MET A 1 106 ? -3.21742 5.76581 6.69334 1.000 95.98407 97 MET A C 1
ATOM 1384 O O . MET A 1 106 ? -3.67204 6.12773 7.78546 1.000 103.62259 97 MET A O 1
ATOM 1398 N N . ALA A 1 107 ? -3.69711 6.23338 5.53835 1.000 109.52616 98 ALA A N 1
ATOM 1399 C CA . ALA A 1 107 ? -4.79183 7.20048 5.53757 1.000 112.74333 98 ALA A CA 1
ATOM 1400 C C . ALA A 1 107 ? -6.06064 6.58431 6.11423 1.000 108.17645 98 ALA A C 1
ATOM 1401 O O . ALA A 1 107 ? -6.75786 7.20235 6.93671 1.000 101.23321 98 ALA A O 1
ATOM 1408 N N . THR A 1 108 ? -6.39328 5.36998 5.66628 1.000 90.96597 99 THR A N 1
ATOM 1409 C CA . THR A 1 108 ? -7.56765 4.69215 6.19956 1.000 98.58116 99 THR A CA 1
ATOM 1410 C C . THR A 1 108 ? -7.43406 4.46615 7.69962 1.000 117.93948 99 THR A C 1
ATOM 1411 O O . THR A 1 108 ? -8.44579 4.37243 8.40416 1.000 118.67932 99 THR A O 1
ATOM 1422 N N . ARG A 1 109 ? -6.19896 4.37204 8.20572 1.000 106.43786 100 ARG A N 1
ATOM 1423 C CA . ARG A 1 109 ? -6.00702 4.24341 9.64882 1.000 99.46729 100 ARG A CA 1
ATOM 1424 C C . ARG A 1 109 ? -6.17453 5.57885 10.37672 1.000 102.38694 100 ARG A C 1
ATOM 1425 O O . ARG A 1 109 ? -6.72438 5.61604 11.48294 1.000 122.30273 100 ARG A O 1
ATOM 1429 N N . ALA A 1 110 ? -5.70126 6.67933 9.78379 1.000 100.38866 101 ALA A N 1
ATOM 1430 C CA . ALA A 1 110 ? -5.66273 7.97179 10.46909 1.000 105.26985 101 ALA A CA 1
ATOM 1431 C C . ALA A 1 110 ? -6.97054 8.75484 10.38539 1.000 95.97626 101 ALA A C 1
ATOM 1432 O O . ALA A 1 110 ? -7.13500 9.74760 11.12151 1.000 97.83380 101 ALA A O 1
ATOM 1439 N N . ASN A 1 111 ? -7.88199 8.36245 9.48748 1.000 105.70157 102 ASN A N 1
ATOM 1440 C CA . ASN A 1 111 ? -9.13684 9.10163 9.35556 1.000 105.07150 102 ASN A CA 1
ATOM 1441 C C . ASN A 1 111 ? -9.88728 9.21003 10.68260 1.000 128.82705 102 ASN A C 1
ATOM 1442 O O . ASN A 1 111 ? -10.54153 10.22799 10.93677 1.000 135.99853 102 ASN A O 1
ATOM 1453 N N . VAL A 1 112 ? -9.81056 8.18629 11.53944 1.000 134.22522 103 VAL A N 1
ATOM 1454 C CA . VAL A 1 112 ? -10.52748 8.23608 12.81279 1.000 125.46339 103 VAL A CA 1
ATOM 1455 C C . VAL A 1 112 ? -9.73921 9.01765 13.85056 1.000 115.04597 103 VAL A C 1
ATOM 1456 O O . VAL A 1 112 ? -10.31208 9.78504 14.63048 1.000 121.87505 103 VAL A O 1
ATOM 1469 N N . ARG A 1 113 ? -8.42651 8.79295 13.90968 1.000 106.16151 104 ARG A N 1
ATOM 1470 C CA . ARG A 1 113 ? -7.61171 9.43017 14.93442 1.000 112.22260 104 ARG A CA 1
ATOM 1471 C C . ARG A 1 113 ? -7.61923 10.94485 14.80185 1.000 117.78234 104 ARG A C 1
ATOM 1472 O O . ARG A 1 113 ? -7.52872 11.65089 15.81254 1.000 134.77088 104 ARG A O 1
ATOM 1493 N N . VAL A 1 114 ? -7.74728 11.47263 13.58303 1.000 109.79900 105 VAL A N 1
ATOM 1494 C CA . VAL A 1 114 ? -7.88617 12.92435 13.45285 1.000 117.12492 105 VAL A CA 1
ATOM 1495 C C . VAL A 1 114 ? -9.14662 13.40099 14.17518 1.000 130.39149 105 VAL A C 1
ATOM 1496 O O . VAL A 1 114 ? -9.11992 14.37194 14.94637 1.000 131.84426 105 VAL A O 1
ATOM 1509 N N . ALA A 1 115 ? -10.27325 12.72257 13.93342 1.000 125.96029 106 ALA A N 1
ATOM 1510 C CA . ALA A 1 115 ? -11.52520 13.10403 14.58205 1.000 119.95167 106 ALA A CA 1
ATOM 1511 C C . ALA A 1 115 ? -11.44402 12.92296 16.09237 1.000 133.15829 106 ALA A C 1
ATOM 1512 O O . ALA A 1 115 ? -12.03622 13.69702 16.85217 1.000 136.36823 106 ALA A O 1
ATOM 1519 N N . GLU A 1 116 ? -10.72665 11.89484 16.54639 1.000 122.44461 107 GLU A N 1
ATOM 1520 C CA . GLU A 1 116 ? -10.58530 11.67736 17.98294 1.000 117.07247 107 GLU A CA 1
ATOM 1521 C C . GLU A 1 116 ? -9.76017 12.78746 18.62003 1.000 119.15175 107 GLU A C 1
ATOM 1522 O O . GLU A 1 116 ? -10.05749 13.22649 19.73568 1.000 137.36323 107 GLU A O 1
ATOM 1534 N N . ALA A 1 117 ? -8.71037 13.24282 17.93310 1.000 124.91516 108 ALA A N 1
ATOM 1535 C CA . ALA A 1 117 ? -7.98664 14.42265 18.39292 1.000 130.92681 108 ALA A CA 1
ATOM 1536 C C . ALA A 1 117 ? -8.91903 15.62302 18.48590 1.000 134.12536 108 ALA A C 1
ATOM 1537 O O . ALA A 1 117 ? -8.88375 16.37514 19.46685 1.000 147.32537 108 ALA A O 1
ATOM 1544 N N . ALA A 1 118 ? -9.75345 15.82507 17.46331 1.000 138.03856 109 ALA A N 1
ATOM 1545 C CA . ALA A 1 118 ? -10.65890 16.97147 17.47100 1.000 144.73783 109 ALA A CA 1
ATOM 1546 C C . ALA A 1 118 ? -11.66748 16.88441 18.61447 1.000 159.08493 109 ALA A C 1
ATOM 1547 O O . ALA A 1 118 ? -12.04536 17.90771 19.19649 1.000 158.77094 109 ALA A O 1
ATOM 1554 N N . ARG A 1 119 ? -12.12024 15.67352 18.94677 1.000 153.32841 110 ARG A N 1
ATOM 1555 C CA . ARG A 1 119 ? -13.14325 15.51264 19.97768 1.000 149.78158 110 ARG A CA 1
ATOM 1556 C C . ARG A 1 119 ? -12.54967 15.59408 21.38155 1.000 153.17677 110 ARG A C 1
ATOM 1557 O O . ARG A 1 119 ? -12.98052 16.40741 22.20620 1.000 160.34705 110 ARG A O 1
ATOM 1578 N N . THR A 1 120 ? -11.56140 14.74447 21.66910 1.000 141.77041 111 THR A N 1
ATOM 1579 C CA . THR A 1 120 ? -10.97359 14.69817 23.00399 1.000 145.61709 111 THR A CA 1
ATOM 1580 C C . THR A 1 120 ? -10.39031 16.04767 23.40522 1.000 150.68739 111 THR A C 1
ATOM 1581 O O . THR A 1 120 ? -10.65453 16.54865 24.50422 1.000 165.47928 111 THR A O 1
ATOM 1592 N N . THR A 1 121 ? -9.59060 16.65111 22.52800 1.000 147.52382 112 THR A N 1
ATOM 1593 C CA . THR A 1 121 ? -8.89779 17.89107 22.85145 1.000 153.92897 112 THR A CA 1
ATOM 1594 C C . THR A 1 121 ? -9.67251 19.14020 22.44877 1.000 151.22507 112 THR A C 1
ATOM 1595 O O . THR A 1 121 ? -9.32341 20.23596 22.90114 1.000 153.19755 112 THR A O 1
ATOM 1606 N N . LYS A 1 122 ? -10.71562 19.00826 21.63075 1.000 153.43172 113 LYS A N 1
ATOM 1607 C CA . LYS A 1 122 ? -11.50878 20.15704 21.19455 1.000 157.26436 113 LYS A CA 1
ATOM 1608 C C . LYS A 1 122 ? -10.62453 21.26745 20.62849 1.000 161.10365 113 LYS A C 1
ATOM 1609 O O . LYS A 1 122 ? -10.89316 22.45748 20.80942 1.000 152.93488 113 LYS A O 1
ATOM 1613 N N . LYS A 1 123 ? -9.55280 20.87654 19.93890 1.000 174.14847 114 LYS A N 1
ATOM 1614 C CA . LYS A 1 123 ? -8.59602 21.82444 19.38672 1.000 163.62864 114 LYS A CA 1
ATOM 1615 C C . LYS A 1 123 ? -8.29112 21.47463 17.93596 1.000 158.44444 114 LYS A C 1
ATOM 1616 O O . LYS A 1 123 ? -8.50527 20.34609 17.48541 1.000 156.71071 114 LYS A O 1
ATOM 1620 N N . ILE A 1 124 ? -7.78553 22.46947 17.20767 1.000 169.49057 115 ILE A N 1
ATOM 1621 C CA . ILE A 1 124 ? -7.44844 22.28497 15.79985 1.000 157.69730 115 ILE A CA 1
ATOM 1622 C C . ILE A 1 124 ? -6.00783 21.80609 15.62551 1.000 151.26338 115 ILE A C 1
ATOM 1623 O O . ILE A 1 124 ? -5.72063 21.03645 14.70150 1.000 148.48186 115 ILE A O 1
ATOM 1639 N N . GLY A 1 125 ? -5.10083 22.23784 16.49978 1.000 158.18707 116 GLY A N 1
ATOM 1640 C CA . GLY A 1 125 ? -3.69413 21.93515 16.37948 1.000 164.16671 116 GLY A CA 1
ATOM 1641 C C . GLY A 1 125 ? -3.39376 20.44947 16.41604 1.000 163.10286 116 GLY A C 1
ATOM 1642 O O . GLY A 1 125 ? -2.70313 19.91213 15.54343 1.000 166.11337 116 GLY A O 1
ATOM 1646 N N . PRO A 1 126 ? -3.86534 19.76328 17.46200 1.000 143.16935 117 PRO A N 1
ATOM 1647 C CA . PRO A 1 126 ? -3.59143 18.31781 17.56108 1.000 138.56372 117 PRO A CA 1
ATOM 1648 C C . PRO A 1 126 ? -4.17596 17.51698 16.40904 1.000 144.37746 117 PRO A C 1
ATOM 1649 O O . PRO A 1 126 ? -3.52844 16.58691 15.90749 1.000 143.01015 117 PRO A O 1
ATOM 1660 N N . ALA A 1 127 ? -5.39218 17.85329 15.97298 1.000 143.41766 118 ALA A N 1
ATOM 1661 C CA . ALA A 1 127 ? -5.97803 17.16890 14.82550 1.000 136.41568 118 ALA A CA 1
ATOM 1662 C C . ALA A 1 127 ? -5.14669 17.40626 13.57143 1.000 134.97165 118 ALA A C 1
ATOM 1663 O O . ALA A 1 127 ? -4.90738 16.47704 12.78725 1.000 133.77952 118 ALA A O 1
ATOM 1670 N N . LEU A 1 128 ? -4.70465 18.65079 13.361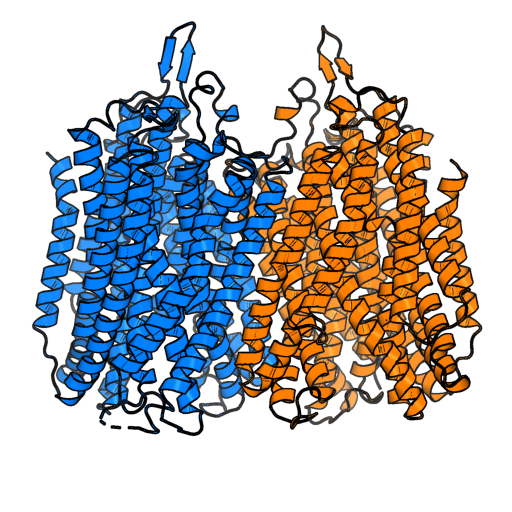24 1.000 144.46871 119 LEU A N 1
ATOM 1671 C CA . LEU A 1 128 ? -3.84617 18.94661 12.21952 1.000 135.16011 119 LEU A CA 1
ATOM 1672 C C . LEU A 1 128 ? -2.55781 18.13754 12.28058 1.000 139.57743 119 LEU A C 1
ATOM 1673 O O . LEU A 1 128 ? -2.08552 17.63433 11.25636 1.000 138.69155 119 LEU A O 1
ATOM 1689 N N . LYS A 1 129 ? -1.96580 18.01368 13.47083 1.000 137.86190 120 LYS A N 1
ATOM 1690 C CA . LYS A 1 129 ? -0.73334 17.24080 13.59748 1.000 132.36423 120 LYS A CA 1
ATOM 1691 C C . LYS A 1 129 ? -0.96817 15.77050 13.27048 1.000 131.55816 120 LYS A C 1
ATOM 1692 O O . LYS A 1 129 ? -0.15780 15.14615 12.57531 1.000 132.44310 120 LYS A O 1
ATOM 1711 N N . VAL A 1 130 ? -2.07328 15.19966 13.75722 1.000 117.33457 121 VAL A N 1
ATOM 1712 C CA . VAL A 1 130 ? -2.37971 13.80208 13.44918 1.000 125.94007 121 VAL A CA 1
ATOM 1713 C C . VAL A 1 130 ? -2.53842 13.61647 11.94213 1.000 129.68000 121 VAL A C 1
ATOM 1714 O O . VAL A 1 130 ? -1.97171 12.69018 11.34380 1.000 115.84946 121 VAL A O 1
ATOM 1727 N N . ALA A 1 131 ? -3.29377 14.51336 11.30069 1.000 133.98289 122 ALA A N 1
ATOM 1728 C CA . ALA A 1 131 ? -3.54221 14.38068 9.86670 1.000 126.05607 122 ALA A CA 1
ATOM 1729 C C . ALA A 1 131 ? -2.26312 14.56391 9.05333 1.000 116.29823 122 ALA A C 1
ATOM 1730 O O . ALA A 1 131 ? -2.05038 13.86869 8.04969 1.000 116.81538 122 ALA A O 1
ATOM 1737 N N . TYR A 1 132 ? -1.40013 15.49740 9.46072 1.000 119.66675 123 TYR A N 1
ATOM 1738 C CA . TYR A 1 132 ? -0.17482 15.73465 8.70630 1.000 114.09048 123 TYR A CA 1
ATOM 1739 C C . TYR A 1 132 ? 0.80824 14.58527 8.88773 1.000 108.17690 123 TYR A C 1
ATOM 1740 O O . TYR A 1 132 ? 1.50633 14.20722 7.94096 1.000 110.76924 123 TYR A O 1
ATOM 1758 N N . GLN A 1 133 ? 0.88370 14.01686 10.09526 1.000 114.18428 124 GLN A N 1
ATOM 1759 C CA . GLN A 1 133 ? 1.67517 12.80611 10.27785 1.000 116.95789 124 GLN A CA 1
ATOM 1760 C C . GLN A 1 133 ? 1.12577 11.66520 9.43383 1.000 107.93667 124 GLN A C 1
ATOM 1761 O O . GLN A 1 133 ? 1.88891 10.80618 8.97712 1.000 99.04861 124 GLN A O 1
ATOM 1765 N N . GLY A 1 134 ? -0.19163 11.63684 9.22068 1.000 108.40258 125 GLY A N 1
ATOM 1766 C CA . GLY A 1 134 ? -0.75884 10.64504 8.31870 1.000 111.94752 125 GLY A CA 1
ATOM 1767 C C . GLY A 1 134 ? -0.31388 10.83840 6.87895 1.000 110.57645 125 GLY A C 1
ATOM 1768 O O . GLY A 1 134 ? 0.12471 9.89252 6.21770 1.000 112.99445 125 GLY A O 1
ATOM 1772 N N . GLY A 1 135 ? -0.42279 12.06944 6.37407 1.000 109.83088 126 GLY A N 1
ATOM 1773 C CA . GLY A 1 135 ? -0.06971 12.33006 4.98417 1.000 95.70017 126 GLY A CA 1
ATOM 1774 C C . GLY A 1 135 ? 1.41938 12.23640 4.70075 1.000 90.82028 126 GLY A C 1
ATOM 1775 O O . GLY A 1 135 ? 1.83125 11.89855 3.57810 1.000 90.07289 126 GLY A O 1
ATOM 1779 N N . SER A 1 136 ? 2.25020 12.53584 5.70031 1.000 92.38691 127 SER A N 1
ATOM 1780 C CA . SER A 1 136 ? 3.68718 12.44456 5.49948 1.000 94.86456 127 SER A CA 1
ATOM 1781 C C . SER A 1 136 ? 4.12151 11.01589 5.22357 1.000 95.20040 127 SER A C 1
ATOM 1782 O O . SER A 1 136 ? 5.19329 10.81164 4.65275 1.000 102.49731 127 SER A O 1
ATOM 1790 N N . VAL A 1 137 ? 3.29850 10.02530 5.57246 1.000 80.40998 128 VAL A N 1
ATOM 1791 C CA . VAL A 1 137 ? 3.62795 8.64666 5.22684 1.000 85.50676 128 VAL A CA 1
ATOM 1792 C C . VAL A 1 137 ? 3.63408 8.47563 3.71557 1.000 90.33348 128 VAL A C 1
ATOM 1793 O O . VAL A 1 137 ? 4.58575 7.93771 3.14249 1.000 92.74083 128 VAL A O 1
ATOM 1806 N N . MET A 1 138 ? 2.58491 8.95744 3.04237 1.000 87.43407 129 MET A N 1
ATOM 1807 C CA . MET A 1 138 ? 2.56375 8.88384 1.58444 1.000 84.67324 129 MET A CA 1
ATOM 1808 C C . MET A 1 138 ? 3.65732 9.75107 0.97446 1.000 78.17819 129 MET A C 1
ATOM 1809 O O . MET A 1 138 ? 4.33620 9.32864 0.03176 1.000 78.81299 129 MET A O 1
ATOM 1823 N N . GLY A 1 139 ? 3.84421 10.96611 1.49315 1.000 73.94451 130 GLY A N 1
ATOM 1824 C CA . GLY A 1 139 ? 4.88947 11.82286 0.94361 1.000 72.34089 130 GLY A CA 1
ATOM 1825 C C . GLY A 1 139 ? 6.26585 11.18209 1.01353 1.000 77.93309 130 GLY A C 1
ATOM 1826 O O . GLY A 1 139 ? 6.98658 11.08465 0.00759 1.000 82.65366 130 GLY A O 1
ATOM 1830 N N . LEU A 1 140 ? 6.64212 10.71741 2.20641 1.000 81.37699 131 LEU A N 1
ATOM 1831 C CA . LEU A 1 140 ? 7.96147 10.14443 2.41425 1.000 84.57011 131 LEU A CA 1
ATOM 1832 C C . LEU A 1 140 ? 8.10163 8.79753 1.72516 1.000 85.59468 131 LEU A C 1
ATOM 1833 O O . LEU A 1 140 ? 9.19059 8.46659 1.25884 1.000 84.70897 131 LEU A O 1
ATOM 1849 N N . SER A 1 141 ? 7.02819 8.00723 1.64192 1.000 76.02146 132 SER A N 1
ATOM 1850 C CA . SER A 1 141 ? 7.10295 6.76037 0.89176 1.000 79.97688 132 SER A CA 1
ATOM 1851 C C . SER A 1 141 ? 7.33858 7.03511 -0.58751 1.000 83.54290 132 SER A C 1
ATOM 1852 O O . SER A 1 141 ? 8.18606 6.39360 -1.21251 1.000 85.87766 132 SER A O 1
ATOM 1860 N N . VAL A 1 142 ? 6.61040 7.99544 -1.16484 1.000 68.38603 133 VAL A N 1
ATOM 1861 C CA . VAL A 1 142 ? 6.87161 8.39892 -2.54694 1.000 71.08372 133 VAL A CA 1
ATOM 1862 C C . VAL A 1 142 ? 8.35085 8.71506 -2.72535 1.000 67.39046 133 VAL A C 1
ATOM 1863 O O . VAL A 1 142 ? 9.06221 8.06920 -3.51039 1.000 77.66652 133 VAL A O 1
ATOM 1876 N N . GLY A 1 143 ? 8.83181 9.72202 -1.99209 1.000 61.08025 134 GLY A N 1
ATOM 1877 C CA . GLY A 1 143 ? 10.22481 10.12113 -2.13973 1.000 61.17206 134 GLY A CA 1
ATOM 1878 C C . GLY A 1 143 ? 11.19027 8.96733 -1.93963 1.000 66.47845 134 GLY A C 1
ATOM 1879 O O . GLY A 1 143 ? 12.05825 8.70735 -2.77984 1.000 73.59264 134 GLY A O 1
ATOM 1883 N N . GLY A 1 144 ? 11.05052 8.25686 -0.81875 1.000 75.68955 135 GLY A N 1
ATOM 1884 C CA . GLY A 1 144 ? 11.99999 7.21494 -0.47824 1.000 80.47168 135 GLY A CA 1
ATOM 1885 C C . GLY A 1 144 ? 12.00277 6.07082 -1.46899 1.000 68.79899 135 GLY A C 1
ATOM 1886 O O . GLY A 1 144 ? 13.05723 5.65797 -1.94078 1.000 66.12118 135 GLY A O 1
ATOM 1890 N N . PHE A 1 145 ? 10.82585 5.52506 -1.78108 1.000 51.90858 136 PHE A N 1
ATOM 1891 C CA . PHE A 1 145 ? 10.75490 4.42159 -2.73181 1.000 56.79615 136 PHE A CA 1
ATOM 1892 C C . PHE A 1 145 ? 11.31965 4.82896 -4.08857 1.000 65.48921 136 PHE A C 1
ATOM 1893 O O . PHE A 1 145 ? 12.11679 4.09342 -4.68925 1.000 62.73513 136 PHE A O 1
ATOM 1910 N N . ALA A 1 146 ? 10.92876 6.00478 -4.58798 1.000 69.58259 137 ALA A N 1
ATOM 1911 C CA . ALA A 1 146 ? 11.40713 6.43645 -5.89517 1.000 60.72251 137 ALA A CA 1
ATOM 1912 C C . ALA A 1 146 ? 12.92712 6.56491 -5.90954 1.000 57.95635 137 ALA A C 1
ATOM 1913 O O . ALA A 1 146 ? 13.61709 5.94610 -6.73610 1.000 67.55255 137 ALA A O 1
ATOM 1920 N N . LEU A 1 147 ? 13.47241 7.37322 -4.99592 1.000 56.80607 138 LEU A N 1
ATOM 1921 C CA . LEU A 1 147 ? 14.91253 7.60362 -5.00316 1.000 58.72330 138 LEU A CA 1
ATOM 1922 C C . LEU A 1 147 ? 15.68351 6.34726 -4.63040 1.000 69.41925 138 LEU A C 1
ATOM 1923 O O . LEU A 1 147 ? 16.83057 6.18409 -5.05047 1.000 81.91757 138 LEU A O 1
ATOM 1939 N N . LEU A 1 148 ? 15.06916 5.43390 -3.88171 1.000 62.75216 139 LEU A N 1
ATOM 1940 C CA . LEU A 1 148 ? 15.70918 4.15873 -3.59650 1.000 64.12433 139 LEU A CA 1
ATOM 1941 C C . LEU A 1 148 ? 15.86542 3.35048 -4.87286 1.000 60.06107 139 LEU A C 1
ATOM 1942 O O . LEU A 1 148 ? 16.94913 2.83370 -5.16453 1.000 70.74099 139 LEU A O 1
ATOM 1958 N N . GLY A 1 149 ? 14.78111 3.21055 -5.63623 1.000 64.82324 140 GLY A N 1
ATOM 1959 C CA . GLY A 1 149 ? 14.89065 2.55223 -6.92561 1.000 66.93183 140 GLY A CA 1
ATOM 1960 C C . GLY A 1 149 ? 15.95889 3.17650 -7.80026 1.000 68.00519 140 GLY A C 1
ATOM 1961 O O . GLY A 1 149 ? 16.74970 2.47189 -8.43343 1.000 66.34905 140 GLY A O 1
ATOM 1965 N N . LEU A 1 150 ? 16.01721 4.51077 -7.82763 1.000 58.22286 141 LEU A N 1
ATOM 1966 C CA . LEU A 1 150 ? 16.99609 5.16955 -8.69312 1.000 59.27509 141 LEU A CA 1
ATOM 1967 C C . LEU A 1 150 ? 18.42581 4.94317 -8.21229 1.000 65.99810 141 LEU A C 1
ATOM 1968 O O . LEU A 1 150 ? 19.32726 4.71760 -9.02638 1.000 70.52088 141 LEU A O 1
ATOM 1984 N N . VAL A 1 151 ? 18.66202 5.01822 -6.90230 1.000 72.57033 142 VAL A N 1
ATOM 1985 C CA . VAL A 1 151 ? 20.00207 4.76893 -6.38077 1.000 72.50920 142 VAL A CA 1
ATOM 1986 C C . VAL A 1 151 ? 20.41874 3.33284 -6.66561 1.000 63.92915 142 VAL A C 1
ATOM 1987 O O . VAL A 1 151 ? 21.55881 3.06688 -7.07013 1.000 69.80549 142 VAL A O 1
ATOM 2000 N N . LEU A 1 152 ? 19.50010 2.38546 -6.46404 1.000 51.99345 143 LEU A N 1
ATOM 2001 C CA . LEU A 1 152 ? 19.78851 0.99194 -6.77851 1.000 61.92421 143 LEU A CA 1
ATOM 2002 C C . LEU A 1 152 ? 20.15620 0.82645 -8.24742 1.000 58.75190 143 LEU A C 1
ATOM 2003 O O . LEU A 1 152 ? 21.10608 0.10905 -8.58048 1.000 71.51805 143 LEU A O 1
ATOM 2019 N N . VAL A 1 153 ? 19.41256 1.47909 -9.14284 1.000 59.98782 144 VAL A N 1
ATOM 2020 C CA . VAL A 1 153 ? 19.71765 1.37834 -10.56705 1.000 63.66437 144 VAL A CA 1
ATOM 2021 C C . VAL A 1 153 ? 21.08341 1.98430 -10.86169 1.000 63.52940 144 VAL A C 1
ATOM 2022 O O . VAL A 1 153 ? 21.88187 1.41782 -11.61923 1.000 62.18660 144 VAL A O 1
ATOM 2035 N N . TYR A 1 154 ? 21.37648 3.14372 -10.26969 1.000 57.87563 145 TYR A N 1
ATOM 2036 C CA . TYR A 1 154 ? 22.63937 3.81336 -10.55752 1.000 61.07541 145 TYR A CA 1
ATOM 2037 C C . TYR A 1 154 ? 23.83031 3.02822 -10.02777 1.000 69.92558 145 TYR A C 1
ATOM 2038 O O . TYR A 1 154 ? 24.93164 3.13719 -10.57621 1.000 78.95025 145 TYR A O 1
ATOM 2056 N N . LEU A 1 155 ? 23.64248 2.25483 -8.95839 1.000 74.20438 146 LEU A N 1
ATOM 2057 C CA . LEU A 1 155 ? 24.74573 1.48573 -8.38976 1.000 68.09762 146 LEU A CA 1
ATOM 2058 C C . LEU A 1 155 ? 24.89550 0.12611 -9.06754 1.000 64.66781 146 LEU A C 1
ATOM 2059 O O . LEU A 1 155 ? 25.95295 -0.18043 -9.62564 1.000 77.22766 146 LEU A O 1
ATOM 2075 N N . ILE A 1 156 ? 23.84810 -0.69563 -9.02710 1.000 54.40745 147 ILE A N 1
ATOM 2076 C CA . ILE A 1 156 ? 23.90448 -2.04644 -9.57686 1.000 60.98773 147 ILE A CA 1
ATOM 2077 C C . ILE A 1 156 ? 24.18269 -1.98663 -11.07319 1.000 71.15418 147 ILE A C 1
ATOM 2078 O O . ILE A 1 156 ? 25.25357 -2.39661 -11.53402 1.000 72.33082 147 ILE A O 1
ATOM 2094 N N . PHE A 1 157 ? 23.21677 -1.49104 -11.84785 1.000 77.82714 148 PHE A N 1
ATOM 2095 C CA . PHE A 1 157 ? 23.40874 -1.43133 -13.29228 1.000 69.41619 148 PHE A CA 1
ATOM 2096 C C . PHE A 1 157 ? 24.36851 -0.31597 -13.68274 1.000 65.00246 148 PHE A C 1
ATOM 2097 O O . PHE A 1 157 ? 25.13381 -0.46520 -14.64149 1.000 62.16676 148 PHE A O 1
ATOM 2114 N N . GLY A 1 158 ? 24.35923 0.78999 -12.94650 1.000 56.02544 149 GLY A N 1
ATOM 2115 C CA . GLY A 1 158 ? 25.14500 1.94732 -13.31590 1.000 67.94108 149 GLY A CA 1
ATOM 2116 C C . GLY A 1 158 ? 26.63537 1.75422 -13.14532 1.000 72.27565 149 GLY A C 1
ATOM 2117 O O . GLY A 1 158 ? 27.38520 1.78352 -14.12556 1.000 78.87064 149 GLY A O 1
ATOM 2121 N N . LYS A 1 159 ? 27.07925 1.56949 -11.90151 1.000 75.71450 150 LYS A N 1
ATOM 2122 C CA . LYS A 1 159 ? 28.49971 1.48949 -11.58042 1.000 79.79966 150 LYS A CA 1
ATOM 2123 C C . LYS A 1 159 ? 29.01581 0.05784 -11.49991 1.000 77.01392 150 LYS A C 1
ATOM 2124 O O . LYS A 1 159 ? 30.04284 -0.26022 -12.10635 1.000 89.43646 150 LYS A O 1
ATOM 2143 N N . TRP A 1 160 ? 28.32352 -0.81746 -10.76777 1.000 73.56333 151 TRP A N 1
ATOM 2144 C CA . TRP A 1 160 ? 28.79141 -2.19374 -10.62529 1.000 80.71596 151 TRP A CA 1
ATOM 2145 C C . TRP A 1 160 ? 28.94422 -2.86162 -11.98774 1.000 78.07029 151 TRP A C 1
ATOM 2146 O O . TRP A 1 160 ? 29.98967 -3.44857 -12.28965 1.000 88.95472 151 TRP A O 1
ATOM 2167 N N . MET A 1 161 ? 27.91371 -2.77708 -12.82825 1.000 75.95019 152 MET A N 1
ATOM 2168 C CA . MET A 1 161 ? 27.96250 -3.35038 -14.16665 1.000 72.80720 152 MET A CA 1
ATOM 2169 C C . MET A 1 161 ? 28.58839 -2.41532 -15.19134 1.000 71.45986 152 MET A C 1
ATOM 2170 O O . MET A 1 161 ? 28.66334 -2.77603 -16.36995 1.000 71.62715 152 MET A O 1
ATOM 2184 N N . GLY A 1 162 ? 29.03033 -1.23211 -14.77932 1.000 73.33145 153 GLY A N 1
ATOM 2185 C CA . GLY A 1 162 ? 29.76283 -0.35604 -15.68013 1.000 81.89521 153 GLY A CA 1
ATOM 2186 C C . GLY A 1 162 ? 28.97938 0.15484 -16.86975 1.000 76.81255 153 GLY A C 1
ATOM 2187 O O . GLY A 1 162 ? 29.54358 0.29312 -17.96217 1.000 92.11001 153 GLY A O 1
ATOM 2191 N N . GLN A 1 163 ? 27.68206 0.41933 -16.69519 1.000 84.54427 154 GLN A N 1
ATOM 2192 C CA . GLN A 1 163 ? 26.92246 1.09913 -17.73931 1.000 73.20111 154 GLN A CA 1
ATOM 2193 C C . GLN A 1 163 ? 27.18017 2.59910 -17.75589 1.000 72.44335 154 GLN A C 1
ATOM 2194 O O . GLN A 1 163 ? 26.99586 3.23613 -18.79882 1.000 74.71189 154 GLN A O 1
ATOM 2208 N N . VAL A 1 164 ? 27.59202 3.17689 -16.62197 1.000 71.36446 155 VAL A N 1
ATOM 2209 C CA . VAL A 1 164 ? 28.06087 4.56156 -16.59770 1.000 74.73062 155 VAL A CA 1
ATOM 2210 C C . VAL A 1 164 ? 29.50810 4.67891 -17.04731 1.000 90.35813 155 VAL A C 1
ATOM 2211 O O . VAL A 1 164 ? 30.01508 5.80097 -17.18364 1.000 80.16976 155 VAL A O 1
ATOM 2224 N N . ASP A 1 165 ? 30.18414 3.55288 -17.30100 1.000 84.86838 156 ASP A N 1
ATOM 2225 C CA . ASP A 1 165 ? 31.57769 3.53351 -17.73465 1.000 80.14426 156 ASP A CA 1
ATOM 2226 C C . ASP A 1 165 ? 31.70984 3.50593 -19.25581 1.000 89.30875 156 ASP A C 1
ATOM 2227 O O . ASP A 1 165 ? 32.52156 4.24450 -19.82224 1.000 104.60695 156 ASP A O 1
ATOM 2236 N N . ASN A 1 166 ? 30.93098 2.65589 -19.93013 1.000 91.56922 157 ASN A N 1
ATOM 2237 C CA . ASN A 1 166 ? 31.02476 2.55824 -21.38437 1.000 93.59514 157 ASN A CA 1
ATOM 2238 C C . ASN A 1 166 ? 30.42144 3.78730 -22.05777 1.000 100.62189 157 ASN A C 1
ATOM 2239 O O . ASN A 1 166 ? 31.11266 4.51848 -22.77637 1.000 111.75190 157 ASN A O 1
ATOM 2250 N N . LEU A 1 167 ? 29.12869 4.03032 -21.83857 1.000 86.87204 158 LEU A N 1
ATOM 2251 C CA . LEU A 1 167 ? 28.42775 5.21149 -22.34823 1.000 87.69868 158 LEU A CA 1
ATOM 2252 C C . LEU A 1 167 ? 28.48038 5.33700 -23.86956 1.000 76.99903 158 LEU A C 1
ATOM 2253 O O . LEU A 1 167 ? 28.23865 6.41929 -24.41174 1.000 75.75932 158 LEU A O 1
ATOM 2269 N N . ASN A 1 168 ? 28.77011 4.25574 -24.58031 1.000 76.39556 159 ASN A N 1
ATOM 2270 C CA . ASN A 1 168 ? 28.73856 4.25552 -26.03466 1.000 62.35334 159 ASN A CA 1
ATOM 2271 C C . ASN A 1 168 ? 27.48006 3.54745 -26.51361 1.000 60.25557 159 ASN A C 1
ATOM 2272 O O . ASN A 1 168 ? 26.85514 2.77447 -25.78177 1.000 81.35562 159 ASN A O 1
ATOM 2283 N N . ILE A 1 169 ? 27.11377 3.81832 -27.76436 1.000 52.46423 160 ILE A N 1
ATOM 2284 C CA . ILE A 1 169 ? 25.91824 3.19973 -28.31864 1.000 56.79186 160 ILE A CA 1
ATOM 2285 C C . ILE A 1 169 ? 26.14966 1.69832 -28.39879 1.000 60.89609 160 ILE A C 1
ATOM 2286 O O . ILE A 1 169 ? 27.04199 1.22424 -29.11318 1.000 60.26729 160 ILE A O 1
ATOM 2302 N N . TYR A 1 170 ? 25.34060 0.94595 -27.66339 1.000 60.90331 161 TYR A N 1
ATOM 2303 C CA . TYR A 1 170 ? 25.38097 -0.50368 -27.63115 1.000 54.01014 161 TYR A CA 1
ATOM 2304 C C . TYR A 1 170 ? 24.30219 -1.03046 -28.56093 1.000 60.79565 161 TYR A C 1
ATOM 2305 O O . TYR A 1 170 ? 23.19953 -0.47836 -28.62274 1.000 71.08621 161 TYR A O 1
ATOM 2323 N N . THR A 1 171 ? 24.62958 -2.08863 -29.29070 1.000 61.30619 162 THR A N 1
ATOM 2324 C CA . THR A 1 171 ? 23.71211 -2.71418 -30.23195 1.000 65.50070 162 THR A CA 1
ATOM 2325 C C . THR A 1 171 ? 23.34399 -4.09818 -29.71751 1.000 67.57690 162 THR A C 1
ATOM 2326 O O . THR A 1 171 ? 24.22115 -4.94410 -29.51719 1.000 69.37297 162 THR A O 1
ATOM 2337 N N . ASN A 1 172 ? 22.05163 -4.32187 -29.50033 1.000 61.86341 163 ASN A N 1
ATOM 2338 C CA . ASN A 1 172 ? 21.58509 -5.58281 -28.95222 1.000 64.06958 163 ASN A CA 1
ATOM 2339 C C . ASN A 1 172 ? 21.49324 -6.63254 -30.06067 1.000 72.63122 163 ASN A C 1
ATOM 2340 O O . ASN A 1 172 ? 21.72733 -6.35888 -31.24304 1.000 63.68606 163 ASN A O 1
ATOM 2351 N N . TRP A 1 173 ? 21.15771 -7.86198 -29.66113 1.000 78.92840 164 TRP A N 1
ATOM 2352 C CA . TRP A 1 173 ? 21.19449 -8.99113 -30.58555 1.000 74.84090 164 TRP A CA 1
ATOM 2353 C C . TRP A 1 173 ? 20.28573 -8.78218 -31.79223 1.000 78.25156 164 TRP A C 1
ATOM 2354 O O . TRP A 1 173 ? 20.57937 -9.29267 -32.87950 1.000 78.96066 164 TRP A O 1
ATOM 2375 N N . LEU A 1 174 ? 19.17389 -8.06090 -31.62515 1.000 70.67170 165 LEU A N 1
ATOM 2376 C CA . LEU A 1 174 ? 18.28064 -7.78348 -32.74397 1.000 69.30990 165 LEU A CA 1
ATOM 2377 C C . LEU A 1 174 ? 18.80043 -6.68903 -33.66650 1.000 70.35334 165 LEU A C 1
ATOM 2378 O O . LEU A 1 174 ? 18.24086 -6.50203 -34.75251 1.000 68.82972 165 LEU A O 1
ATOM 2394 N N . GLY A 1 175 ? 19.84925 -5.97078 -33.27088 1.000 61.42812 166 GLY A N 1
ATOM 2395 C CA . GLY A 1 175 ? 20.32899 -4.82949 -34.02044 1.000 64.34030 166 GLY A CA 1
ATOM 2396 C C . GLY A 1 175 ? 19.82647 -3.49330 -33.51883 1.000 74.41216 166 GLY A C 1
ATOM 2397 O O . GLY A 1 175 ? 20.14865 -2.46227 -34.12377 1.000 67.24496 166 GLY A O 1
ATOM 2401 N N . ILE A 1 176 ? 19.03550 -3.48166 -32.44874 1.000 81.01085 167 ILE A N 1
ATOM 2402 C CA . ILE A 1 176 ? 18.52091 -2.24436 -31.87157 1.000 65.47348 167 ILE A CA 1
ATOM 2403 C C . ILE A 1 176 ? 19.63417 -1.56760 -31.08376 1.000 58.84152 167 ILE A C 1
ATOM 2404 O O . ILE A 1 176 ? 20.29664 -2.20214 -30.25383 1.000 61.73831 167 ILE A O 1
ATOM 2420 N N . ASN A 1 177 ? 19.82729 -0.27199 -31.32628 1.000 64.60945 168 ASN A N 1
ATOM 2421 C CA . ASN A 1 177 ? 20.94316 0.48159 -30.77335 1.000 69.82641 168 ASN A CA 1
ATOM 2422 C C . ASN A 1 177 ? 20.45601 1.49495 -29.74558 1.000 53.34466 168 ASN A C 1
ATOM 2423 O O . ASN A 1 177 ? 19.35086 2.03444 -29.85432 1.000 49.74769 168 ASN A O 1
ATOM 2434 N N . PHE A 1 178 ? 21.28529 1.73402 -28.73192 1.000 49.64090 169 PHE A N 1
ATOM 2435 C CA . PHE A 1 178 ? 20.92583 2.66314 -27.66575 1.000 49.02982 169 PHE A CA 1
ATOM 2436 C C . PHE A 1 178 ? 22.07082 2.73868 -26.67029 1.000 57.24739 169 PHE A C 1
ATOM 2437 O O . PHE A 1 178 ? 22.89801 1.83319 -26.59281 1.000 64.81791 169 PHE A O 1
ATOM 2454 N N . VAL A 1 179 ? 22.10763 3.82382 -25.90478 1.000 51.15617 170 VAL A N 1
ATOM 2455 C CA . VAL A 1 179 ? 23.07835 3.94258 -24.81743 1.000 46.73032 170 VAL A CA 1
ATOM 2456 C C . VAL A 1 179 ? 22.52867 3.14145 -23.64136 1.000 62.67313 170 VAL A C 1
ATOM 2457 O O . VAL A 1 179 ? 21.40628 3.40840 -23.18921 1.000 65.50465 170 VAL A O 1
ATOM 2470 N N . PRO A 1 180 ? 23.26430 2.14814 -23.12089 1.000 61.86653 171 PRO A N 1
ATOM 2471 C CA . PRO A 1 180 ? 22.66878 1.22447 -22.14199 1.000 50.15453 171 PRO A CA 1
ATOM 2472 C C . PRO A 1 180 ? 21.99429 1.89869 -20.95211 1.000 49.55443 171 PRO A C 1
ATOM 2473 O O . PRO A 1 180 ? 20.81679 1.63176 -20.68251 1.000 56.31558 171 PRO A O 1
ATOM 2484 N N . PHE A 1 181 ? 22.71501 2.75854 -20.22432 1.000 58.16459 172 PHE A N 1
ATOM 2485 C CA . PHE A 1 181 ? 22.15490 3.31918 -18.99592 1.000 55.65083 172 PHE A CA 1
ATOM 2486 C C . PHE A 1 181 ? 20.93096 4.17711 -19.28920 1.000 62.58228 172 PHE A C 1
ATOM 2487 O O . PHE A 1 181 ? 19.96762 4.19095 -18.51029 1.000 62.03864 172 PHE A O 1
ATOM 2504 N N . ALA A 1 182 ? 20.96008 4.92033 -20.39526 1.000 60.38541 173 ALA A N 1
ATOM 2505 C CA . ALA A 1 182 ? 19.78369 5.67901 -20.80072 1.000 39.73787 173 ALA A CA 1
ATOM 2506 C C . ALA A 1 182 ? 18.57109 4.76693 -20.93264 1.000 48.66601 173 ALA A C 1
ATOM 2507 O O . ALA A 1 182 ? 17.50271 5.04383 -20.37228 1.000 43.32969 173 ALA A O 1
ATOM 2514 N N . MET A 1 183 ? 18.72018 3.66678 -21.67339 1.000 52.21464 174 MET A N 1
ATOM 2515 C CA . MET A 1 183 ? 17.60209 2.74963 -21.86523 1.000 41.26061 174 MET A CA 1
ATOM 2516 C C . MET A 1 183 ? 17.15804 2.13311 -20.54470 1.000 54.80772 174 MET A C 1
ATOM 2517 O O . MET A 1 183 ? 15.96137 1.88936 -20.34083 1.000 48.89992 174 MET A O 1
ATOM 2531 N N . THR A 1 184 ? 18.10017 1.88432 -19.63305 1.000 53.92100 175 THR A N 1
ATOM 2532 C CA . THR A 1 184 ? 17.74258 1.31734 -18.33499 1.000 52.57665 175 THR A CA 1
ATOM 2533 C C . THR A 1 184 ? 16.86215 2.28194 -17.54365 1.000 49.56499 175 THR A C 1
ATOM 2534 O O . THR A 1 184 ? 15.78593 1.90898 -17.04741 1.000 57.42145 175 THR A O 1
ATOM 2545 N N . VAL A 1 185 ? 17.31266 3.53149 -17.40169 1.000 48.73302 176 VAL A N 1
ATOM 2546 C CA . VAL A 1 185 ? 16.50463 4.50567 -16.67245 1.000 41.33597 176 VAL A CA 1
ATOM 2547 C C . VAL A 1 185 ? 15.16719 4.71747 -17.37028 1.000 49.47146 176 VAL A C 1
ATOM 2548 O O . VAL A 1 185 ? 14.14926 4.95708 -16.71070 1.000 43.90553 176 VAL A O 1
ATOM 2561 N N . SER A 1 186 ? 15.13249 4.61401 -18.70303 1.000 49.86852 177 SER A N 1
ATOM 2562 C CA . SER A 1 186 ? 13.85353 4.70990 -19.40572 1.000 41.03919 177 SER A CA 1
ATOM 2563 C C . SER A 1 186 ? 12.91899 3.57758 -18.99398 1.000 47.52065 177 SER A C 1
ATOM 2564 O O . SER A 1 186 ? 11.71312 3.78917 -18.79860 1.000 45.58329 177 SER A O 1
ATOM 2572 N N . GLY A 1 187 ? 13.45447 2.36180 -18.87940 1.000 51.34330 178 GLY A N 1
ATOM 2573 C CA . GLY A 1 187 ? 12.63875 1.25612 -18.40325 1.000 40.17110 178 GLY A CA 1
ATOM 2574 C C . GLY A 1 187 ? 12.07902 1.51493 -17.01769 1.000 40.93568 178 GLY A C 1
ATOM 2575 O O . GLY A 1 187 ? 10.90166 1.25332 -16.74887 1.000 51.04457 178 GLY A O 1
ATOM 2579 N N . TYR A 1 188 ? 12.91805 2.03193 -16.11878 1.000 40.79237 179 TYR A N 1
ATOM 2580 C CA . TYR A 1 188 ? 12.45293 2.35005 -14.76635 1.000 44.85572 179 TYR A CA 1
ATOM 2581 C C . TYR A 1 188 ? 11.32070 3.37508 -14.80105 1.000 50.31775 179 TYR A C 1
ATOM 2582 O O . TYR A 1 188 ? 10.30547 3.23941 -14.09410 1.000 60.65942 179 TYR A O 1
ATOM 2600 N N . ALA A 1 189 ? 11.49493 4.42696 -15.60335 1.000 53.75716 180 ALA A N 1
ATOM 2601 C CA . ALA A 1 189 ? 10.44838 5.43261 -15.75347 1.000 34.46022 180 ALA A CA 1
ATOM 2602 C C . ALA A 1 189 ? 9.14401 4.80259 -16.22809 1.000 39.45715 180 ALA A C 1
ATOM 2603 O O . ALA A 1 189 ? 8.06774 5.10288 -15.69700 1.000 47.52726 180 ALA A O 1
ATOM 2610 N N . LEU A 1 190 ? 9.21879 3.93799 -17.24726 1.000 37.84887 181 LEU A N 1
ATOM 2611 C CA . LEU A 1 190 ? 8.01482 3.26235 -17.73378 1.000 39.54164 181 LEU A CA 1
ATOM 2612 C C . LEU A 1 190 ? 7.36963 2.44156 -16.62223 1.000 50.03303 181 LEU A C 1
ATOM 2613 O O . LEU A 1 190 ? 6.13519 2.34006 -16.53663 1.000 46.24425 181 LEU A O 1
ATOM 2629 N N . GLY A 1 191 ? 8.19203 1.84582 -15.76469 1.000 42.18561 182 GLY A N 1
ATOM 2630 C CA . GLY A 1 191 ? 7.67289 1.11011 -14.63041 1.000 43.94363 182 GLY A CA 1
ATOM 2631 C C . GLY A 1 191 ? 6.80648 1.98258 -13.75021 1.000 52.14558 182 GLY A C 1
ATOM 2632 O O . GLY A 1 191 ? 5.64107 1.66267 -13.49253 1.000 43.94453 182 GLY A O 1
ATOM 2636 N N . CYS A 1 192 ? 7.36450 3.10456 -13.29451 1.000 49.99346 183 CYS A N 1
ATOM 2637 C CA . CYS A 1 192 ? 6.56076 4.03306 -12.49254 1.000 54.03423 183 CYS A CA 1
ATOM 2638 C C . CYS A 1 192 ? 5.30296 4.47776 -13.24442 1.000 60.88191 183 CYS A C 1
ATOM 2639 O O . CYS A 1 192 ? 4.22509 4.64259 -12.64531 1.000 61.33253 183 CYS A O 1
ATOM 2647 N N . SER A 1 193 ? 5.42095 4.66964 -14.56150 1.000 51.20309 184 SER A N 1
ATOM 2648 C CA . SER A 1 193 ? 4.29539 5.17166 -15.34331 1.000 52.26700 184 SER A CA 1
ATOM 2649 C C . SER A 1 193 ? 3.13810 4.18466 -15.37358 1.000 43.79332 184 SER A C 1
ATOM 2650 O O . SER A 1 193 ? 1.97667 4.59528 -15.40800 1.000 54.13515 184 SER A O 1
ATOM 2658 N N . ILE A 1 194 ? 3.42591 2.88361 -15.41434 1.000 53.15343 185 ILE A N 1
ATOM 2659 C CA . ILE A 1 194 ? 2.33477 1.90755 -15.43696 1.000 54.72172 185 ILE A CA 1
ATOM 2660 C C . ILE A 1 194 ? 1.49757 2.02571 -14.16530 1.000 52.80960 185 ILE A C 1
ATOM 2661 O O . ILE A 1 194 ? 0.25889 2.05735 -14.21330 1.000 49.34537 185 ILE A O 1
ATOM 2677 N N . ILE A 1 195 ? 2.16257 2.07878 -13.00609 1.000 49.82532 186 ILE A N 1
ATOM 2678 C CA . ILE A 1 195 ? 1.44697 2.24980 -11.74249 1.000 39.53589 186 ILE A CA 1
ATOM 2679 C C . ILE A 1 195 ? 0.60920 3.52108 -11.78459 1.000 55.73481 186 ILE A C 1
ATOM 2680 O O . ILE A 1 195 ? -0.56110 3.53267 -11.37579 1.000 70.78080 186 ILE A O 1
ATOM 2696 N N . ALA A 1 196 ? 1.20294 4.61918 -12.26866 1.000 51.39942 187 ALA A N 1
ATOM 2697 C CA . ALA A 1 196 ? 0.47001 5.88427 -12.28408 1.000 44.86325 187 ALA A CA 1
ATOM 2698 C C . ALA A 1 196 ? -0.73704 5.81861 -13.21539 1.000 48.47470 187 ALA A C 1
ATOM 2699 O O . ALA A 1 196 ? -1.80736 6.33716 -12.88886 1.000 53.00066 187 ALA A O 1
ATOM 2706 N N . MET A 1 197 ? -0.58384 5.19533 -14.38416 1.000 45.64847 188 MET A N 1
ATOM 2707 C CA . MET A 1 197 ? -1.70488 5.06466 -15.30829 1.000 47.68277 188 MET A CA 1
ATOM 2708 C C . MET A 1 197 ? -2.82750 4.25345 -14.68149 1.000 66.43554 188 MET A C 1
ATOM 2709 O O . MET A 1 197 ? -3.99485 4.65615 -14.71843 1.000 78.49171 188 MET A O 1
ATOM 2723 N N . PHE A 1 198 ? -2.49683 3.09246 -14.11284 1.000 62.22571 189 PHE A N 1
ATOM 2724 C CA . PHE A 1 198 ? -3.51772 2.30389 -13.43349 1.000 58.69266 189 PHE A CA 1
ATOM 2725 C C . PHE A 1 198 ? -4.24612 3.15707 -12.40538 1.000 67.08222 189 PHE A C 1
ATOM 2726 O O . PHE A 1 198 ? -5.45373 3.39852 -12.52247 1.000 68.50358 189 PHE A O 1
ATOM 2743 N N . ASP A 1 199 ? -3.51283 3.65768 -11.40651 1.000 53.87407 190 ASP A N 1
ATOM 2744 C CA . ASP A 1 199 ? -4.14155 4.48249 -10.38009 1.000 54.32950 190 ASP A CA 1
ATOM 2745 C C . ASP A 1 199 ? -5.02771 5.54748 -11.01251 1.000 62.21729 190 ASP A C 1
ATOM 2746 O O . ASP A 1 199 ? -6.25024 5.50288 -10.87904 1.000 77.33556 190 ASP A O 1
ATOM 2755 N N . ARG A 1 200 ? -4.44128 6.46692 -11.77524 1.000 66.21582 191 ARG A N 1
ATOM 2756 C CA . ARG A 1 200 ? -5.21936 7.57743 -12.30824 1.000 54.92065 191 ARG A CA 1
ATOM 2757 C C . ARG A 1 200 ? -6.40329 7.09323 -13.13685 1.000 59.92783 191 ARG A C 1
ATOM 2758 O O . ARG A 1 200 ? -7.53972 7.24894 -12.69918 1.000 67.81784 191 ARG A O 1
ATOM 2779 N N . VAL A 1 201 ? -6.18059 6.48829 -14.30580 1.000 57.98105 192 VAL A N 1
ATOM 2780 C CA . VAL A 1 201 ? -7.31273 6.13344 -15.16559 1.000 59.01836 192 VAL A CA 1
ATOM 2781 C C . VAL A 1 201 ? -8.32381 5.27968 -14.39889 1.000 61.82410 192 VAL A C 1
ATOM 2782 O O . VAL A 1 201 ? -9.47705 5.68445 -14.18673 1.000 64.48238 192 VAL A O 1
ATOM 2795 N N . GLY A 1 202 ? -7.91207 4.08020 -13.97891 1.000 71.32976 193 GLY A N 1
ATOM 2796 C CA . GLY A 1 202 ? -8.84142 3.16614 -13.34542 1.000 65.16044 193 GLY A CA 1
ATOM 2797 C C . GLY A 1 202 ? -9.45957 3.72238 -12.07911 1.000 48.21118 193 GLY A C 1
ATOM 2798 O O . GLY A 1 202 ? -10.68369 3.87340 -11.99772 1.000 58.11973 193 GLY A O 1
ATOM 2802 N N . GLY A 1 203 ? -8.62854 3.98552 -11.06687 1.000 46.28911 194 GLY A N 1
ATOM 2803 C CA . GLY A 1 203 ? -9.13792 4.50675 -9.81657 1.000 59.05732 194 GLY A CA 1
ATOM 2804 C C . GLY A 1 203 ? -9.94459 5.77939 -9.96727 1.000 60.72806 194 GLY A C 1
ATOM 2805 O O . GLY A 1 203 ? -10.85458 6.02309 -9.18199 1.000 64.65907 194 GLY A O 1
ATOM 2809 N N . GLY A 1 204 ? -9.64522 6.60382 -10.97355 1.000 64.58443 195 GLY A N 1
ATOM 2810 C CA . GLY A 1 204 ? -10.41980 7.81754 -11.16602 1.000 48.56109 195 GLY A CA 1
ATOM 2811 C C . GLY A 1 204 ? -11.80522 7.52423 -11.70229 1.000 55.56215 195 GLY A C 1
ATOM 2812 O O . GLY A 1 204 ? -12.80426 8.07854 -11.22338 1.000 56.67235 195 GLY A O 1
ATOM 2816 N N . VAL A 1 205 ? -11.88675 6.65209 -12.71093 1.000 45.72147 196 VAL A N 1
ATOM 2817 C CA . VAL A 1 205 ? -13.19545 6.16657 -13.14042 1.000 44.71325 196 VAL A CA 1
ATOM 2818 C C . VAL A 1 205 ? -13.96492 5.63036 -11.94006 1.000 60.29820 196 VAL A C 1
ATOM 2819 O O . VAL A 1 205 ? -15.14154 5.95046 -11.73776 1.000 59.83673 196 VAL A O 1
ATOM 2832 N N . TYR A 1 206 ? -13.29843 4.81860 -11.11461 1.000 56.33608 197 TYR A N 1
ATOM 2833 C CA . TYR A 1 206 ? -13.95868 4.24565 -9.94542 1.000 56.57847 197 TYR A CA 1
ATOM 2834 C C . TYR A 1 206 ? -14.47079 5.33821 -9.01613 1.000 57.10900 197 TYR A C 1
ATOM 2835 O O . TYR A 1 206 ? -15.63248 5.31822 -8.59693 1.000 65.33943 197 TYR A O 1
ATOM 2853 N N . THR A 1 207 ? -13.60246 6.28737 -8.66301 1.000 45.83152 198 THR A N 1
ATOM 2854 C CA . THR A 1 207 ? -13.96469 7.31924 -7.69960 1.000 63.02175 198 THR A CA 1
ATOM 2855 C C . THR A 1 207 ? -15.17706 8.10050 -8.17594 1.000 60.43106 198 THR A C 1
ATOM 2856 O O . THR A 1 207 ? -16.13986 8.30842 -7.42402 1.000 78.21099 198 THR A O 1
ATOM 2867 N N . LYS A 1 208 ? -15.14457 8.55221 -9.42729 1.000 62.25920 199 LYS A N 1
ATOM 2868 C CA . LYS A 1 208 ? -16.22255 9.41149 -9.89502 1.000 64.43528 199 LYS A CA 1
ATOM 2869 C C . LYS A 1 208 ? -17.49478 8.62355 -10.17475 1.000 64.12807 199 LYS A C 1
ATOM 2870 O O . LYS A 1 208 ? -18.59357 9.15658 -9.99002 1.000 70.12646 199 LYS A O 1
ATOM 2889 N N . ALA A 1 209 ? -17.37931 7.35240 -10.56815 1.000 60.10894 200 ALA A N 1
ATOM 2890 C CA . ALA A 1 209 ? -18.55932 6.50001 -10.63575 1.000 66.63941 200 ALA A CA 1
ATOM 2891 C C . ALA A 1 209 ? -19.18598 6.33798 -9.25837 1.000 72.35609 200 ALA A C 1
ATOM 2892 O O . ALA A 1 209 ? -20.41190 6.36584 -9.11889 1.000 61.30333 200 ALA A O 1
ATOM 2899 N N . ALA A 1 210 ? -18.35598 6.17938 -8.22577 1.000 61.41282 201 ALA A N 1
ATOM 2900 C CA . ALA A 1 210 ? -18.87216 6.04336 -6.86919 1.000 63.24399 201 ALA A CA 1
ATOM 2901 C C . ALA A 1 210 ? -19.58744 7.31362 -6.42885 1.000 71.84044 201 ALA A C 1
ATOM 2902 O O . ALA A 1 210 ? -20.68406 7.25894 -5.86178 1.000 87.26495 201 ALA A O 1
ATOM 2909 N N . ASP A 1 211 ? -18.97909 8.47193 -6.68711 1.000 71.86832 202 ASP A N 1
ATOM 2910 C CA . ASP A 1 211 ? -19.59769 9.73853 -6.29839 1.000 69.86304 202 ASP A CA 1
ATOM 2911 C C . ASP A 1 211 ? -20.91739 9.95387 -7.03844 1.000 75.40727 202 ASP A C 1
ATOM 2912 O O . ASP A 1 211 ? -21.93838 10.32931 -6.43627 1.000 75.84238 202 ASP A O 1
ATOM 2921 N N . MET A 1 212 ? -20.91531 9.70859 -8.35243 1.000 76.74303 203 MET A N 1
ATOM 2922 C CA . MET A 1 212 ? -22.12697 9.87153 -9.14597 1.000 82.03645 203 MET A CA 1
ATOM 2923 C C . MET A 1 212 ? -23.21792 8.91524 -8.68681 1.000 82.46110 203 MET A C 1
ATOM 2924 O O . MET A 1 212 ? -24.38707 9.30116 -8.58243 1.000 96.79673 203 MET A O 1
ATOM 2938 N N . ALA A 1 213 ? -22.85553 7.66521 -8.39673 1.000 85.57656 204 ALA A N 1
ATOM 2939 C CA . ALA A 1 213 ? -23.84021 6.70329 -7.92338 1.000 81.73883 204 ALA A CA 1
ATOM 2940 C C . ALA A 1 213 ? -24.38835 7.10452 -6.56201 1.000 85.60386 204 ALA A C 1
ATOM 2941 O O . ALA A 1 213 ? -25.57927 6.92618 -6.29552 1.000 95.15220 204 ALA A O 1
ATOM 2948 N N . ALA A 1 214 ? -23.53761 7.63672 -5.68141 1.000 74.85016 205 ALA A N 1
ATOM 2949 C CA . ALA A 1 214 ? -24.02093 8.09864 -4.38465 1.000 84.33862 205 ALA A CA 1
ATOM 2950 C C . ALA A 1 214 ? -25.06576 9.19376 -4.55298 1.000 93.91265 205 ALA A C 1
ATOM 2951 O O . ALA A 1 214 ? -26.16422 9.11529 -3.98717 1.000 102.86473 205 ALA A O 1
ATOM 2958 N N . ASP A 1 215 ? -24.75693 10.21011 -5.36218 1.000 95.65987 206 ASP A N 1
ATOM 2959 C CA . ASP A 1 215 ? -25.73445 11.27599 -5.57341 1.000 94.24517 206 ASP A CA 1
ATOM 2960 C C . ASP A 1 215 ? -27.00763 10.73536 -6.21897 1.000 100.25937 206 ASP A C 1
ATOM 2961 O O . ASP A 1 215 ? -28.12755 11.09106 -5.81551 1.000 105.42689 206 ASP A O 1
ATOM 2970 N N . LEU A 1 216 ? -26.86044 9.83775 -7.19491 1.000 88.85859 207 LEU A N 1
ATOM 2971 C CA . LEU A 1 216 ? -28.02928 9.33394 -7.90196 1.000 89.41177 207 LEU A CA 1
ATOM 2972 C C . LEU A 1 216 ? -28.92814 8.55827 -6.95140 1.000 114.65334 207 LEU A C 1
ATOM 2973 O O . LEU A 1 216 ? -30.12154 8.85633 -6.83021 1.000 120.91328 207 LEU A O 1
ATOM 2989 N N . VAL A 1 217 ? -28.36911 7.56567 -6.25088 1.000 123.56039 208 VAL A N 1
ATOM 2990 C CA . VAL A 1 217 ? -29.17914 6.78419 -5.32227 1.000 121.50792 208 VAL A CA 1
ATOM 2991 C C . VAL A 1 217 ? -29.78217 7.69530 -4.26502 1.000 127.02696 208 VAL A C 1
ATOM 2992 O O . VAL A 1 217 ? -30.87105 7.41928 -3.74608 1.000 135.74175 208 VAL A O 1
ATOM 3005 N N . GLY A 1 218 ? -29.09275 8.78736 -3.91684 1.000 116.83817 209 GLY A N 1
ATOM 3006 C CA . GLY A 1 218 ? -29.72175 9.78134 -3.07049 1.000 123.62595 209 GLY A CA 1
ATOM 3007 C C . GLY A 1 218 ? -30.96049 10.36250 -3.71782 1.000 123.43647 209 GLY A C 1
ATOM 3008 O O . GLY A 1 218 ? -31.90939 10.74294 -3.02633 1.000 128.18036 209 GLY A O 1
ATOM 3012 N N . LYS A 1 219 ? -30.96855 10.44161 -5.04962 1.000 116.08524 210 LYS A N 1
ATOM 3013 C CA . LYS A 1 219 ? -32.10739 10.97104 -5.79140 1.000 126.04302 210 LYS A CA 1
ATOM 3014 C C . LYS A 1 219 ? -32.94706 9.89906 -6.49009 1.000 124.19681 210 LYS A C 1
ATOM 3015 O O . LYS A 1 219 ? -33.96278 10.24211 -7.10320 1.000 124.88356 210 LYS A O 1
ATOM 3034 N N . THR A 1 220 ? -32.56274 8.62189 -6.42200 1.000 126.29774 211 THR A N 1
ATOM 3035 C CA . THR A 1 220 ? -33.35019 7.56831 -7.05138 1.000 135.12359 211 THR A CA 1
ATOM 3036 C C . THR A 1 220 ? -34.59454 7.24820 -6.22401 1.000 145.98600 211 THR A C 1
ATOM 3037 O O . THR A 1 220 ? -34.89321 7.89055 -5.21363 1.000 156.96222 211 THR A O 1
ATOM 3048 N N . GLU A 1 221 ? -35.32694 6.22309 -6.67037 1.000 144.89051 212 GLU A N 1
ATOM 3049 C CA . GLU A 1 221 ? -36.51907 5.78276 -5.95596 1.000 147.54588 212 GLU A CA 1
ATOM 3050 C C . GLU A 1 221 ? -36.17910 5.30727 -4.55013 1.000 151.95795 212 GLU A C 1
ATOM 3051 O O . GLU A 1 221 ? -36.99846 5.44087 -3.63363 1.000 153.57821 212 GLU A O 1
ATOM 3063 N N . LEU A 1 222 ? -34.97998 4.74978 -4.36078 1.000 146.43187 213 LEU A N 1
ATOM 3064 C CA . LEU A 1 222 ? -34.58319 4.27978 -3.03788 1.000 142.03436 213 LEU A CA 1
ATOM 3065 C C . LEU A 1 222 ? -34.47136 5.44020 -2.05749 1.000 140.90222 213 LEU A C 1
ATOM 3066 O O . LEU A 1 222 ? -34.81402 5.30218 -0.87724 1.000 146.52450 213 LEU A O 1
ATOM 3082 N N . ASN A 1 223 ? -33.99023 6.59201 -2.52803 1.000 144.97639 214 ASN A N 1
ATOM 3083 C CA . ASN A 1 223 ? -33.87964 7.79444 -1.70283 1.000 149.42912 214 ASN A CA 1
ATOM 3084 C C . ASN A 1 223 ? -33.06803 7.53015 -0.43454 1.000 149.57725 214 ASN A C 1
ATOM 3085 O O . ASN A 1 223 ? -33.48135 7.86428 0.67769 1.000 150.83346 214 ASN A O 1
ATOM 3096 N N . LEU A 1 224 ? -31.89806 6.92582 -0.60819 1.000 145.82860 215 LEU A N 1
ATOM 3097 C CA . LEU A 1 224 ? -31.00204 6.70512 0.52005 1.000 143.21642 215 LEU A CA 1
ATOM 3098 C C . LEU A 1 224 ? -30.22598 7.99540 0.75406 1.000 148.54851 215 LEU A C 1
ATOM 3099 O O . LEU A 1 224 ? -29.56172 8.47920 -0.16930 1.000 142.50677 215 LEU A O 1
ATOM 3115 N N . PRO A 1 225 ? -30.26756 8.57652 1.95334 1.000 151.65900 216 PRO A N 1
ATOM 3116 C CA . PRO A 1 225 ? -29.69076 9.91385 2.12787 1.000 153.99050 216 PRO A CA 1
ATOM 3117 C C . PRO A 1 225 ? -28.19808 9.94664 1.84625 1.000 149.67927 216 PRO A C 1
ATOM 3118 O O . PRO A 1 225 ? -27.46769 8.98747 2.10540 1.000 147.73002 216 PRO A O 1
ATOM 3129 N N . GLU A 1 226 ? -27.75143 11.07304 1.29824 1.000 133.31017 217 GLU A N 1
ATOM 3130 C CA . GLU A 1 226 ? -26.32635 11.29478 1.12525 1.000 132.79485 217 GLU A CA 1
ATOM 3131 C C . GLU A 1 226 ? -25.68106 11.46794 2.49417 1.000 145.41134 217 GLU A C 1
ATOM 3132 O O . GLU A 1 226 ? -26.28122 12.01927 3.42067 1.000 158.21609 217 GLU A O 1
ATOM 3144 N N . ASP A 1 227 ? -24.44842 10.98345 2.62053 1.000 145.56072 218 ASP A N 1
ATOM 3145 C CA . ASP A 1 227 ? -23.73280 11.00153 3.89530 1.000 143.92526 218 ASP A CA 1
ATOM 3146 C C . ASP A 1 227 ? -24.44201 10.11372 4.91884 1.000 141.23092 218 ASP A C 1
ATOM 3147 O O . ASP A 1 227 ? -24.66738 10.50283 6.06683 1.000 144.35116 218 ASP A O 1
ATOM 3156 N N . ASP A 1 228 ? -24.80241 8.90477 4.48693 1.000 135.27689 219 ASP A N 1
ATOM 3157 C CA . ASP A 1 228 ? -25.50535 7.94771 5.32981 1.000 142.44040 219 ASP A CA 1
ATOM 3158 C C . ASP A 1 228 ? -24.80632 6.59890 5.20454 1.000 135.11709 219 ASP A C 1
ATOM 3159 O O . ASP A 1 228 ? -24.55773 6.13763 4.07650 1.000 137.13506 219 ASP A O 1
ATOM 3168 N N . PRO A 1 229 ? -24.46735 5.93455 6.31537 1.000 136.06495 220 PRO A N 1
ATOM 3169 C CA . PRO A 1 229 ? -23.85039 4.60288 6.19123 1.000 136.20690 220 PRO A CA 1
ATOM 3170 C C . PRO A 1 229 ? -24.72926 3.59321 5.47516 1.000 141.35735 220 PRO A C 1
ATOM 3171 O O . PRO A 1 229 ? -24.20758 2.63007 4.89856 1.000 141.32929 220 PRO A O 1
ATOM 3182 N N . ARG A 1 230 ? -26.05109 3.78337 5.49272 1.000 134.89004 221 ARG A N 1
ATOM 3183 C CA . ARG A 1 230 ? -26.93726 2.87171 4.77692 1.000 129.24743 221 ARG A CA 1
ATOM 3184 C C . ARG A 1 230 ? -26.63749 2.87430 3.28447 1.000 134.60508 221 ARG A C 1
ATOM 3185 O O . ARG A 1 230 ? -26.72128 1.83305 2.62264 1.000 141.15174 221 ARG A O 1
ATOM 3189 N N . ASN A 1 231 ? -26.28676 4.03442 2.73855 1.000 136.29763 222 ASN A N 1
ATOM 3190 C CA . ASN A 1 231 ? -25.93677 4.15464 1.33059 1.000 123.03227 222 ASN A CA 1
ATOM 3191 C C . ASN A 1 231 ? -24.53766 3.59045 1.11021 1.000 115.89721 222 ASN A C 1
ATOM 3192 O O . ASN A 1 231 ? -23.55755 4.16539 1.59986 1.000 110.51472 222 ASN A O 1
ATOM 3203 N N . PRO A 1 232 ? -24.39385 2.47069 0.39376 1.000 110.98906 223 PRO A N 1
ATOM 3204 C CA . PRO A 1 232 ? -23.04014 1.94105 0.15344 1.000 116.47720 223 PRO A CA 1
ATOM 3205 C C . PRO A 1 232 ? -22.17044 2.87647 -0.66853 1.000 119.80303 223 PRO A C 1
ATOM 3206 O O . PRO A 1 232 ? -20.95244 2.94964 -0.44494 1.000 110.72890 223 PRO A O 1
ATOM 3217 N N . ALA A 1 233 ? -22.76495 3.59597 -1.62218 1.000 119.58782 224 ALA A N 1
ATOM 3218 C CA . ALA A 1 233 ? -21.99600 4.52056 -2.44141 1.000 94.42238 224 ALA A CA 1
ATOM 3219 C C . ALA A 1 233 ? -21.36805 5.63400 -1.61612 1.000 93.13517 224 ALA A C 1
ATOM 3220 O O . ALA A 1 233 ? -20.36723 6.21041 -2.04572 1.000 106.20491 224 ALA A O 1
ATOM 3227 N N . THR A 1 234 ? -21.90865 5.93473 -0.43290 1.000 97.20044 225 THR A N 1
ATOM 3228 C CA . THR A 1 234 ? -21.27596 6.92628 0.43396 1.000 105.87921 225 THR A CA 1
ATOM 3229 C C . THR A 1 234 ? -19.90828 6.44011 0.90507 1.000 108.44780 225 THR A C 1
ATOM 3230 O O . THR A 1 234 ? -18.91119 7.17372 0.83505 1.000 110.17638 225 THR A O 1
ATOM 3241 N N . ILE A 1 235 ? -19.84032 5.19444 1.37838 1.000 106.71776 226 ILE A N 1
ATOM 3242 C CA . ILE A 1 235 ? -18.55908 4.62651 1.78210 1.000 108.96245 226 ILE A CA 1
ATOM 3243 C C . ILE A 1 235 ? -17.65427 4.44317 0.56904 1.000 100.61951 226 ILE A C 1
ATOM 3244 O O . ILE A 1 235 ? -16.43592 4.63743 0.65299 1.000 97.30288 226 ILE A O 1
ATOM 3260 N N . ALA A 1 236 ? -18.22677 4.06050 -0.57569 1.000 103.30451 227 ALA A N 1
ATOM 3261 C CA . ALA A 1 236 ? -17.41905 3.95262 -1.78809 1.000 95.19199 227 ALA A CA 1
ATOM 3262 C C . ALA A 1 236 ? -16.79713 5.29621 -2.15799 1.000 92.25970 227 ALA A C 1
ATOM 3263 O O . ALA A 1 236 ? -15.65190 5.35222 -2.61489 1.000 96.43441 227 ALA A O 1
ATOM 3270 N N . ASP A 1 237 ? -17.53251 6.39248 -1.95412 1.000 80.66252 228 ASP A N 1
ATOM 3271 C CA . ASP A 1 237 ? -17.00525 7.71906 -2.26248 1.000 93.82996 228 ASP A CA 1
ATOM 3272 C C . ASP A 1 237 ? -15.92829 8.12655 -1.26296 1.000 92.74851 228 ASP A C 1
ATOM 3273 O O . ASP A 1 237 ? -14.91880 8.74073 -1.63718 1.000 97.38712 228 ASP A O 1
ATOM 3282 N N . ASN A 1 238 ? -16.13249 7.81004 0.01745 1.000 91.56642 229 ASN A N 1
ATOM 3283 C CA . ASN A 1 238 ? -15.09174 8.08680 1.00327 1.000 94.68604 229 ASN A CA 1
ATOM 3284 C C . ASN A 1 238 ? -13.83214 7.27714 0.71886 1.000 90.49463 229 ASN A C 1
ATOM 3285 O O . ASN A 1 238 ? -12.72224 7.72410 1.03008 1.000 86.54312 229 ASN A O 1
ATOM 3296 N N . VAL A 1 239 ? -13.98420 6.08540 0.13702 1.000 94.15466 230 VAL A N 1
ATOM 3297 C CA . VAL A 1 239 ? -12.82420 5.31926 -0.30912 1.000 88.22623 230 VAL A CA 1
ATOM 3298 C C . VAL A 1 239 ? -12.19566 5.97706 -1.52861 1.000 86.04200 230 VAL A C 1
ATOM 3299 O O . VAL A 1 239 ? -10.96638 6.05241 -1.65248 1.000 78.63510 230 VAL A O 1
ATOM 3312 N N . GLY A 1 240 ? -13.02937 6.45369 -2.44986 1.000 80.69458 231 GLY A N 1
ATOM 3313 C CA . GLY A 1 240 ? -12.51473 7.06224 -3.65710 1.000 76.36902 231 GLY A CA 1
ATOM 3314 C C . GLY A 1 240 ? -11.70878 8.31297 -3.38510 1.000 70.80093 231 GLY A C 1
ATOM 3315 O O . GLY A 1 240 ? -10.75151 8.60462 -4.10120 1.000 76.44995 231 GLY A O 1
ATOM 3319 N N . ASP A 1 241 ? -12.08588 9.07708 -2.36125 1.000 68.96540 232 ASP A N 1
ATOM 3320 C CA . ASP A 1 241 ? -11.29964 10.26213 -2.02821 1.000 75.10813 232 ASP A CA 1
ATOM 3321 C C . ASP A 1 241 ? -9.84356 9.88997 -1.76260 1.000 68.66834 232 ASP A C 1
ATOM 3322 O O . ASP A 1 241 ? -8.92056 10.56747 -2.23684 1.000 74.46051 232 ASP A O 1
ATOM 3331 N N . ASN A 1 242 ? -9.61844 8.79279 -1.03564 1.000 74.62961 233 ASN A N 1
ATOM 3332 C CA . ASN A 1 242 ? -8.25487 8.33368 -0.79057 1.000 79.90545 233 ASN A CA 1
ATOM 3333 C C . ASN A 1 242 ? -7.64194 7.71830 -2.04223 1.000 74.86327 233 ASN A C 1
ATOM 3334 O O . ASN A 1 242 ? -6.47560 7.97641 -2.35952 1.000 77.25643 233 ASN A O 1
ATOM 3345 N N . VAL A 1 243 ? -8.41104 6.89944 -2.76480 1.000 76.33980 234 VAL A N 1
ATOM 3346 C CA . VAL A 1 243 ? -7.91463 6.31431 -4.00922 1.000 68.64540 234 VAL A CA 1
ATOM 3347 C C . VAL A 1 243 ? -7.39406 7.40125 -4.93728 1.000 72.05848 234 VAL A C 1
ATOM 3348 O O . VAL A 1 243 ? -6.41145 7.19963 -5.66219 1.000 73.82845 234 VAL A O 1
ATOM 3361 N N . GLY A 1 244 ? -8.02468 8.57017 -4.91567 1.000 68.66343 235 GLY A N 1
ATOM 3362 C CA . GLY A 1 244 ? -7.68945 9.63985 -5.82814 1.000 52.35172 235 GLY A CA 1
ATOM 3363 C C . GLY A 1 244 ? -6.58736 10.54295 -5.32386 1.000 60.81070 235 GLY A C 1
ATOM 3364 O O . GLY A 1 244 ? -5.51754 10.60813 -5.93787 1.000 68.05962 235 GLY A O 1
ATOM 3368 N N . ASP A 1 245 ? -6.82336 11.25235 -4.21990 1.000 53.28491 236 ASP A N 1
ATOM 3369 C CA . ASP A 1 245 ? -5.87614 12.27071 -3.78481 1.000 59.49802 236 ASP A CA 1
ATOM 3370 C C . ASP A 1 245 ? -4.72962 11.72532 -2.94017 1.000 66.20323 236 ASP A C 1
ATOM 3371 O O . ASP A 1 245 ? -3.88688 12.51285 -2.49913 1.000 66.68392 236 ASP A O 1
ATOM 3380 N N . VAL A 1 246 ? -4.66041 10.41448 -2.71020 1.000 76.34340 237 VAL A N 1
ATOM 3381 C CA . VAL A 1 246 ? -3.52685 9.79340 -2.02376 1.000 73.64870 237 VAL A CA 1
ATOM 3382 C C . VAL A 1 246 ? -2.75441 8.87153 -2.96222 1.000 62.44905 237 VAL A C 1
ATOM 3383 O O . VAL A 1 246 ? -1.56516 9.07563 -3.20347 1.000 72.23269 237 VAL A O 1
ATOM 3396 N N . ALA A 1 247 ? -3.41693 7.84767 -3.50318 1.000 57.99016 238 ALA A N 1
ATOM 3397 C CA . ALA A 1 247 ? -2.73723 6.92308 -4.40398 1.000 55.41455 238 ALA A CA 1
ATOM 3398 C C . ALA A 1 247 ? -2.54359 7.54096 -5.78380 1.000 65.03486 238 ALA A C 1
ATOM 3399 O O . ALA A 1 247 ? -1.42400 7.57983 -6.30332 1.000 65.50215 238 ALA A O 1
ATOM 3406 N N . GLY A 1 248 ? -3.62153 8.02720 -6.38995 1.000 67.79300 239 GLY A N 1
ATOM 3407 C CA . GLY A 1 248 ? -3.55113 8.59874 -7.72025 1.000 62.09897 239 GLY A CA 1
ATOM 3408 C C . GLY A 1 248 ? -2.63872 9.80438 -7.82059 1.000 58.26171 239 GLY A C 1
ATOM 3409 O O . GLY A 1 248 ? -1.70696 9.81993 -8.62985 1.000 57.85464 239 GLY A O 1
ATOM 3413 N N . LEU A 1 249 ? -2.90836 10.83035 -7.00990 1.000 59.83213 240 LEU A N 1
ATOM 3414 C CA . LEU A 1 249 ? -2.11178 12.05322 -7.06568 1.000 52.75387 240 LEU A CA 1
ATOM 3415 C C . LEU A 1 249 ? -0.67097 11.79706 -6.63630 1.000 55.35527 240 LEU A C 1
ATOM 3416 O O . LEU A 1 249 ? 0.26632 12.37459 -7.20448 1.000 56.37461 240 LEU A O 1
ATOM 3432 N N . GLY A 1 250 ? -0.47317 10.92790 -5.64297 1.000 61.76983 241 GLY A N 1
ATOM 3433 C CA . GLY A 1 250 ? 0.87855 10.57986 -5.23413 1.000 42.24574 241 GLY A CA 1
ATOM 3434 C C . GLY A 1 250 ? 1.65228 9.87694 -6.33132 1.000 44.74049 241 GLY A C 1
ATOM 3435 O O . GLY A 1 250 ? 2.81724 10.19401 -6.58587 1.000 45.31748 241 GLY A O 1
ATOM 3439 N N . ALA A 1 251 ? 1.01490 8.91355 -6.99991 1.000 53.25627 242 ALA A N 1
ATOM 3440 C CA . ALA A 1 251 ? 1.66588 8.23461 -8.11470 1.000 52.76762 242 ALA A CA 1
ATOM 3441 C C . ALA A 1 251 ? 1.94567 9.20404 -9.25380 1.000 50.78648 242 ALA A C 1
ATOM 3442 O O . ALA A 1 251 ? 2.97691 9.10243 -9.92608 1.000 47.36008 242 ALA A O 1
ATOM 3449 N N . ASP A 1 252 ? 1.03812 10.15479 -9.48517 1.000 57.53650 243 ASP A N 1
ATOM 3450 C CA . ASP A 1 252 ? 1.25076 11.14463 -10.53731 1.000 46.40338 243 ASP A CA 1
ATOM 3451 C C . ASP A 1 252 ? 2.49030 11.99059 -10.25281 1.000 50.38814 243 ASP A C 1
ATOM 3452 O O . ASP A 1 252 ? 3.37184 12.13707 -11.11437 1.000 46.95620 243 ASP A O 1
ATOM 3461 N N . LEU A 1 253 ? 2.57583 12.55689 -9.04283 1.000 45.75818 244 LEU A N 1
ATOM 3462 C CA . LEU A 1 253 ? 3.75064 13.35223 -8.69200 1.000 40.34509 244 LEU A CA 1
ATOM 3463 C C . LEU A 1 253 ? 5.01627 12.50145 -8.71799 1.000 41.59349 244 LEU A C 1
ATOM 3464 O O . LEU A 1 253 ? 6.08654 12.97757 -9.11798 1.000 40.84697 244 LEU A O 1
ATOM 3480 N N . LEU A 1 254 ? 4.91626 11.23547 -8.30820 1.000 46.31270 245 LEU A N 1
ATOM 3481 C CA . LEU A 1 254 ? 6.07987 10.35732 -8.36444 1.000 53.55038 245 LEU A CA 1
ATOM 3482 C C . LEU A 1 254 ? 6.54228 10.16359 -9.80314 1.000 49.72841 245 LEU A C 1
ATOM 3483 O O . LEU A 1 254 ? 7.74615 10.18288 -10.08800 1.000 48.71514 245 LEU A O 1
ATOM 3499 N N . GLU A 1 255 ? 5.59574 9.97721 -10.72456 1.000 58.95617 246 GLU A N 1
ATOM 3500 C CA . GLU A 1 255 ? 5.94745 9.80386 -12.12863 1.000 48.80272 246 GLU A CA 1
ATOM 3501 C C . GLU A 1 255 ? 6.60520 11.05583 -12.69163 1.000 54.94202 246 GLU A C 1
ATOM 3502 O O . GLU A 1 255 ? 7.59541 10.96112 -13.42111 1.000 48.18515 246 GLU A O 1
ATOM 3514 N N . SER A 1 256 ? 6.06821 12.23910 -12.37379 1.000 52.49380 247 SER A N 1
ATOM 3515 C CA . SER A 1 256 ? 6.68165 13.47271 -12.87059 1.000 50.42902 247 SER A CA 1
ATOM 3516 C C . SER A 1 256 ? 8.09859 13.63406 -12.32534 1.000 46.56306 247 SER A C 1
ATOM 3517 O O . SER A 1 256 ? 9.03343 13.97596 -13.06181 1.000 44.33611 247 SER A O 1
ATOM 3525 N N . PHE A 1 257 ? 8.26177 13.41553 -11.01996 1.000 59.27298 248 PHE A N 1
ATOM 3526 C CA . PHE A 1 257 ? 9.56568 13.45421 -10.36291 1.000 50.49040 248 PHE A CA 1
ATOM 3527 C C . PHE A 1 257 ? 10.57951 12.57104 -11.08576 1.000 45.26074 248 PHE A C 1
ATOM 3528 O O . PHE A 1 257 ? 11.61902 13.04192 -11.59293 1.000 42.44649 248 PHE A O 1
ATOM 3545 N N . VAL A 1 258 ? 10.27645 11.27246 -11.14365 1.000 40.87430 249 VAL A N 1
ATOM 3546 C CA . VAL A 1 258 ? 11.17885 10.31957 -11.77458 1.000 36.42168 249 VAL A CA 1
ATOM 3547 C C . VAL A 1 258 ? 11.38902 10.65915 -13.24241 1.000 38.37517 249 VAL A C 1
ATOM 3548 O O . VAL A 1 258 ? 12.47712 10.44310 -13.78311 1.000 48.52499 249 VAL A O 1
ATOM 3561 N N . GLY A 1 259 ? 10.36934 11.19672 -13.91264 1.000 41.91262 250 GLY A N 1
ATOM 3562 C CA . GLY A 1 259 ? 10.52570 11.53929 -15.31337 1.000 31.52073 250 GLY A CA 1
ATOM 3563 C C . GLY A 1 259 ? 11.52037 12.66065 -15.52190 1.000 39.05538 250 GLY A C 1
ATOM 3564 O O . GLY A 1 259 ? 12.36813 12.58936 -16.41310 1.000 37.89239 250 GLY A O 1
ATOM 3568 N N . ALA A 1 260 ? 11.43119 13.71228 -14.70794 1.000 41.08228 251 ALA A N 1
ATOM 3569 C CA . ALA A 1 260 ? 12.40142 14.79617 -14.81249 1.000 32.31241 251 ALA A CA 1
ATOM 3570 C C . ALA A 1 260 ? 13.81615 14.27110 -14.60906 1.000 37.52326 251 ALA A C 1
ATOM 3571 O O . ALA A 1 260 ? 14.73884 14.60043 -15.37486 1.000 49.52132 251 ALA A O 1
ATOM 3578 N N . ILE A 1 261 ? 14.00459 13.43286 -13.58489 1.000 52.86027 252 ILE A N 1
ATOM 3579 C CA . ILE A 1 261 ? 15.35460 12.94065 -13.29830 1.000 52.68721 252 ILE A CA 1
ATOM 3580 C C . ILE A 1 261 ? 15.86187 12.06824 -14.44686 1.000 45.62147 252 ILE A C 1
ATOM 3581 O O . ILE A 1 261 ? 17.00615 12.21151 -14.91240 1.000 39.21812 252 ILE A O 1
ATOM 3597 N N . VAL A 1 262 ? 15.01391 11.15730 -14.92884 1.000 41.81639 253 VAL A N 1
ATOM 3598 C CA . VAL A 1 262 ? 15.41854 10.26607 -16.00772 1.000 36.83756 253 VAL A CA 1
ATOM 3599 C C . VAL A 1 262 ? 15.71898 11.06023 -17.27308 1.000 38.87865 253 VAL A C 1
ATOM 3600 O O . VAL A 1 262 ? 16.63129 10.71451 -18.02869 1.000 41.51973 253 VAL A O 1
ATOM 3613 N N . SER A 1 263 ? 14.96097 12.13100 -17.53136 1.000 50.75586 254 SER A N 1
ATOM 3614 C CA . SER A 1 263 ? 15.21781 12.94178 -18.71762 1.000 34.30727 254 SER A CA 1
ATOM 3615 C C . SER A 1 263 ? 16.58822 13.59323 -18.62973 1.000 37.98988 254 SER A C 1
ATOM 3616 O O . SER A 1 263 ? 17.35698 13.59476 -19.60117 1.000 50.46936 254 SER A O 1
ATOM 3624 N N . SER A 1 264 ? 16.90013 14.18591 -17.47502 1.000 44.11918 255 SER A N 1
ATOM 3625 C CA . SER A 1 264 ? 18.24457 14.72082 -17.28526 1.000 40.75035 255 SER A CA 1
ATOM 3626 C C . SER A 1 264 ? 19.28558 13.66126 -17.63055 1.000 34.35704 255 SER A C 1
ATOM 3627 O O . SER A 1 264 ? 20.23309 13.91324 -18.38890 1.000 48.07603 255 SER A O 1
ATOM 3635 N N . ILE A 1 265 ? 19.09716 12.45053 -17.10096 1.000 41.20566 256 ILE A N 1
ATOM 3636 C CA . ILE A 1 265 ? 20.09531 11.39990 -17.28844 1.000 40.45421 256 ILE A CA 1
ATOM 3637 C C . ILE A 1 265 ? 20.20820 11.00303 -18.75781 1.000 37.35757 256 ILE A C 1
ATOM 3638 O O . ILE A 1 265 ? 21.30960 10.77523 -19.26434 1.000 47.12478 256 ILE A O 1
ATOM 3654 N N . ILE A 1 266 ? 19.08027 10.88575 -19.45659 1.000 38.91367 257 ILE A N 1
ATOM 3655 C CA . ILE A 1 266 ? 19.10638 10.45021 -20.85201 1.000 34.59183 257 ILE A CA 1
ATOM 3656 C C . ILE A 1 266 ? 19.78137 11.50106 -21.72238 1.000 45.08500 257 ILE A C 1
ATOM 3657 O O . ILE A 1 266 ? 20.59235 11.17858 -22.59847 1.000 49.96059 257 ILE A O 1
ATOM 3673 N N . LEU A 1 267 ? 19.42062 12.77063 -21.52987 1.000 46.05258 258 LEU A N 1
ATOM 3674 C CA . LEU A 1 267 ? 20.09760 13.83698 -22.25881 1.000 40.08575 258 LEU A CA 1
ATOM 3675 C C . LEU A 1 267 ? 21.59957 13.77620 -22.01557 1.000 46.80298 258 LEU A C 1
ATOM 3676 O O . LEU A 1 267 ? 22.39743 13.78991 -22.96264 1.000 51.36019 258 LEU A O 1
ATOM 3692 N N . ALA A 1 268 ? 22.00624 13.69098 -20.74613 1.000 49.60820 259 ALA A N 1
ATOM 3693 C CA . ALA A 1 268 ? 23.43278 13.62547 -20.44626 1.000 44.08701 259 ALA A CA 1
ATOM 3694 C C . ALA A 1 268 ? 24.08305 12.44870 -21.16777 1.000 42.41367 259 ALA A C 1
ATOM 3695 O O . ALA A 1 268 ? 25.08234 12.61464 -21.87554 1.000 46.16828 259 ALA A O 1
ATOM 3702 N N . SER A 1 269 ? 23.51262 11.25140 -21.00942 1.000 45.12111 260 SER A N 1
ATOM 3703 C CA . SER A 1 269 ? 24.07762 10.05368 -21.61917 1.000 42.96179 260 SER A CA 1
ATOM 3704 C C . SER A 1 269 ? 24.23503 10.20467 -23.12603 1.000 51.45504 260 SER A C 1
ATOM 3705 O O . SER A 1 269 ? 25.27246 9.83107 -23.68631 1.000 56.41769 260 SER A O 1
ATOM 3713 N N . TYR A 1 270 ? 23.22131 10.74133 -23.80468 1.000 51.66527 261 TYR A N 1
ATOM 3714 C CA . TYR A 1 270 ? 23.28319 10.82582 -25.25986 1.000 47.08062 261 TYR A CA 1
ATOM 3715 C C . TYR A 1 270 ? 24.10694 12.00487 -25.75523 1.000 48.68023 261 TYR A C 1
ATOM 3716 O O . TYR A 1 270 ? 24.39920 12.07029 -26.95253 1.000 61.81301 261 TYR A O 1
ATOM 3734 N N . MET A 1 271 ? 24.49535 12.92932 -24.87680 1.000 41.36089 262 MET A N 1
ATOM 3735 C CA . MET A 1 271 ? 25.43131 13.96514 -25.30302 1.000 45.31684 262 MET A CA 1
ATOM 3736 C C . MET A 1 271 ? 26.81232 13.39073 -25.58880 1.000 56.13923 262 MET A C 1
ATOM 3737 O O . MET A 1 271 ? 27.57406 13.97253 -26.36840 1.000 57.37666 262 MET A O 1
ATOM 3751 N N . PHE A 1 272 ? 27.16177 12.26376 -24.96680 1.000 52.57422 263 PHE A N 1
ATOM 3752 C CA . PHE A 1 272 ? 28.47716 11.67529 -25.21372 1.000 52.32311 263 PHE A CA 1
ATOM 3753 C C . PHE A 1 272 ? 28.65114 11.29493 -26.67838 1.000 53.04542 263 PHE A C 1
ATOM 3754 O O . PHE A 1 272 ? 29.59923 11.78233 -27.31840 1.000 68.59567 263 PHE A O 1
ATOM 3771 N N . PRO A 1 273 ? 27.78803 10.46772 -27.27739 1.000 45.59502 264 PRO A N 1
ATOM 3772 C CA . PRO A 1 273 ? 27.92235 10.20404 -28.71952 1.000 48.65927 264 PRO A CA 1
ATOM 3773 C C . PRO A 1 273 ? 27.62847 11.40872 -29.59412 1.000 47.65308 264 PRO A C 1
ATOM 3774 O O . PRO A 1 273 ? 28.13672 11.47094 -30.72086 1.000 63.50780 264 PRO A O 1
ATOM 3785 N N . ILE A 1 274 ? 26.84282 12.37112 -29.11084 1.000 55.46347 265 ILE A N 1
ATOM 3786 C CA . ILE A 1 274 ? 26.41096 13.48474 -29.95463 1.000 52.71243 265 ILE A CA 1
ATOM 3787 C C . ILE A 1 274 ? 27.58539 14.40386 -30.26787 1.000 54.68862 265 ILE A C 1
ATOM 3788 O O . ILE A 1 274 ? 27.88740 14.67407 -31.43544 1.000 66.90572 265 ILE A O 1
ATOM 3804 N N . TYR A 1 275 ? 28.25110 14.91098 -29.23064 1.000 46.75016 266 TYR A N 1
ATOM 3805 C CA . TYR A 1 275 ? 29.29373 15.92562 -29.39660 1.000 48.22379 266 TYR A CA 1
ATOM 3806 C C . TYR A 1 275 ? 30.65758 15.26327 -29.60609 1.000 50.44217 266 TYR A C 1
ATOM 3807 O O . TYR A 1 275 ? 31.58967 15.41047 -28.81714 1.000 62.27411 266 TYR A O 1
ATOM 3825 N N . VAL A 1 276 ? 30.75589 14.52836 -30.71203 1.000 51.36664 267 VAL A N 1
ATOM 3826 C CA . VAL A 1 276 ? 31.99719 13.90399 -31.15355 1.000 61.45597 267 VAL A CA 1
ATOM 3827 C C . VAL A 1 276 ? 32.44105 14.58212 -32.44009 1.000 75.90279 267 VAL A C 1
ATOM 3828 O O . VAL A 1 276 ? 31.60962 14.97792 -33.26669 1.000 66.58632 267 VAL A O 1
ATOM 3841 N N . GLN A 1 277 ? 33.75339 14.72124 -32.59920 1.000 80.17171 268 GLN A N 1
ATOM 3842 C CA . GLN A 1 277 ? 34.36535 15.33834 -33.76661 1.000 68.25490 268 GLN A CA 1
ATOM 3843 C C . GLN A 1 277 ? 35.19376 14.26953 -34.46421 1.000 68.81562 268 GLN A C 1
ATOM 3844 O O . GLN A 1 277 ? 36.01685 13.60258 -33.82612 1.000 74.20562 268 GLN A O 1
ATOM 3858 N N . LYS A 1 278 ? 34.96309 14.09418 -35.76741 1.000 69.16274 269 LYS A N 1
ATOM 3859 C CA . LYS A 1 278 ? 35.70205 13.10455 -36.55089 1.000 71.92967 269 LYS A CA 1
ATOM 3860 C C . LYS A 1 278 ? 36.98791 13.74117 -37.06912 1.000 70.15155 269 LYS A C 1
ATOM 3861 O O . LYS A 1 278 ? 37.10271 14.14946 -38.22698 1.000 69.69755 269 LYS A O 1
ATOM 3865 N N . ILE A 1 279 ? 37.96952 13.84283 -36.17547 1.000 77.77843 270 ILE A N 1
ATOM 3866 C CA . ILE A 1 279 ? 39.26538 14.39493 -36.54837 1.000 70.07500 270 ILE A CA 1
ATOM 3867 C C . ILE A 1 279 ? 39.98881 13.32903 -37.35668 1.000 69.78499 270 ILE A C 1
ATOM 3868 O O . ILE A 1 279 ? 40.66582 12.46097 -36.79262 1.000 76.86878 270 ILE A O 1
ATOM 3884 N N . GLY A 1 280 ? 39.83371 13.37351 -38.67619 1.000 69.52858 271 GLY A N 1
ATOM 3885 C CA . GLY A 1 280 ? 40.51511 12.43542 -39.54362 1.000 71.72560 271 GLY A CA 1
ATOM 3886 C C . GLY A 1 280 ? 39.95712 11.03226 -39.42957 1.000 70.48067 271 GLY A C 1
ATOM 3887 O O . GLY A 1 280 ? 38.87254 10.74412 -39.94345 1.000 92.65206 271 GLY A O 1
ATOM 3891 N N . GLU A 1 281 ? 40.69833 10.14591 -38.76702 1.000 72.92612 272 GLU A N 1
ATOM 3892 C CA . GLU A 1 281 ? 40.21791 8.81293 -38.43366 1.000 83.68435 272 GLU A CA 1
ATOM 3893 C C . GLU A 1 281 ? 39.90115 8.63633 -36.95376 1.000 91.00402 272 GLU A C 1
ATOM 3894 O O . GLU A 1 281 ? 39.56295 7.52161 -36.53871 1.000 88.75118 272 GLU A O 1
ATOM 3898 N N . ASN A 1 282 ? 39.98901 9.69178 -36.14791 1.000 90.25277 273 ASN A N 1
ATOM 3899 C CA . ASN A 1 282 ? 39.77818 9.58582 -34.71220 1.000 76.76465 273 ASN A CA 1
ATOM 3900 C C . ASN A 1 282 ? 38.45786 10.23073 -34.31706 1.000 83.80096 273 ASN A C 1
ATOM 3901 O O . ASN A 1 282 ? 38.05526 11.25263 -34.88231 1.000 84.22787 273 ASN A O 1
ATOM 3912 N N . LEU A 1 283 ? 37.77976 9.61372 -33.35582 1.000 87.85909 274 LEU A N 1
ATOM 3913 C CA . LEU A 1 283 ? 36.57390 10.16991 -32.75637 1.000 74.58683 274 LEU A CA 1
ATOM 3914 C C . LEU A 1 283 ? 36.99037 10.86855 -31.46730 1.000 66.40711 274 LEU A C 1
ATOM 3915 O O . LEU A 1 283 ? 37.41563 10.21283 -30.51034 1.000 67.75844 274 LEU A O 1
ATOM 3931 N N . VAL A 1 284 ? 36.86929 12.19156 -31.43916 1.000 64.48563 275 VAL A N 1
ATOM 3932 C CA . VAL A 1 284 ? 37.26743 12.99805 -30.29317 1.000 70.70766 275 VAL A CA 1
ATOM 3933 C C . VAL A 1 284 ? 35.99961 13.49005 -29.61640 1.000 65.37613 275 VAL A C 1
ATOM 3934 O O . VAL A 1 284 ? 35.24915 14.28300 -30.19483 1.000 57.52828 275 VAL A O 1
ATOM 3947 N N . HIS A 1 285 ? 35.74994 13.01779 -28.39784 1.000 63.47719 276 HIS A N 1
ATOM 3948 C CA . HIS A 1 285 ? 34.58421 13.44987 -27.63372 1.000 53.12560 276 HIS A CA 1
ATOM 3949 C C . HIS A 1 285 ? 34.83978 14.84841 -27.08164 1.000 46.31462 276 HIS A C 1
ATOM 3950 O O . HIS A 1 285 ? 35.68815 15.03270 -26.20308 1.000 71.16057 276 HIS A O 1
ATOM 3964 N N . GLN A 1 286 ? 34.10612 15.83727 -27.60097 1.000 59.15536 277 GLN A N 1
ATOM 3965 C CA . GLN A 1 286 ? 34.23233 17.20771 -27.11609 1.000 60.97431 277 GLN A CA 1
ATOM 3966 C C . GLN A 1 286 ? 33.63997 17.38109 -25.72223 1.000 65.91685 277 GLN A C 1
ATOM 3967 O O . GLN A 1 286 ? 33.97420 18.35372 -25.03477 1.000 61.30488 277 GLN A O 1
ATOM 3981 N N . VAL A 1 287 ? 32.76491 16.47327 -25.30248 1.000 64.99078 278 VAL A N 1
ATOM 3982 C CA . VAL A 1 287 ? 32.28488 16.37997 -23.92933 1.000 66.16530 278 VAL A CA 1
ATOM 3983 C C . VAL A 1 287 ? 32.79868 15.05387 -23.36871 1.000 76.58371 278 VAL A C 1
ATOM 3984 O O . VAL A 1 287 ? 32.27660 13.98952 -23.73417 1.000 70.38944 278 VAL A O 1
ATOM 3997 N N . PRO A 1 288 ? 33.79818 15.05640 -22.48928 1.000 77.14677 279 PRO A N 1
ATOM 3998 C CA . PRO A 1 288 ? 34.42566 13.79564 -22.07997 1.000 64.86866 279 PRO A CA 1
ATOM 3999 C C . PRO A 1 288 ? 33.64529 13.06215 -20.99312 1.000 71.35734 279 PRO A C 1
ATOM 4000 O O . PRO A 1 288 ? 32.78617 13.62214 -20.30960 1.000 60.96058 279 PRO A O 1
ATOM 4011 N N . LYS A 1 289 ? 33.98378 11.77428 -20.84033 1.000 72.84691 280 LYS A N 1
ATOM 4012 C CA . LYS A 1 289 ? 33.25723 10.89229 -19.92623 1.000 69.88274 280 LYS A CA 1
ATOM 4013 C C . LYS A 1 289 ? 33.08591 11.50166 -18.53910 1.000 69.64749 280 LYS A C 1
ATOM 4014 O O . LYS A 1 289 ? 32.05724 11.29228 -17.88577 1.000 68.84811 280 LYS A O 1
ATOM 4033 N N . GLU A 1 290 ? 34.08655 12.24026 -18.05980 1.000 66.14106 281 GLU A N 1
ATOM 4034 C CA . GLU A 1 290 ? 33.98835 12.82410 -16.72553 1.000 70.40323 281 GLU A CA 1
ATOM 4035 C C . GLU A 1 290 ? 32.75009 13.70486 -16.61338 1.000 70.14455 281 GLU A C 1
ATOM 4036 O O . GLU A 1 290 ? 31.93838 13.54693 -15.69185 1.000 76.72796 281 GLU A O 1
ATOM 4040 N N . THR A 1 291 ? 32.58536 14.63597 -17.55665 1.000 63.63272 282 THR A N 1
ATOM 4041 C CA . THR A 1 291 ? 31.43316 15.53137 -17.52952 1.000 71.10554 282 THR A CA 1
ATOM 4042 C C . THR A 1 291 ? 30.12521 14.76751 -17.71332 1.000 62.93646 282 THR A C 1
ATOM 4043 O O . THR A 1 291 ? 29.12663 15.06387 -17.04532 1.000 57.50415 282 THR A O 1
ATOM 4054 N N . ILE A 1 292 ? 30.10310 13.79199 -18.62460 1.000 55.97539 283 ILE A N 1
ATOM 4055 C CA . ILE A 1 292 ? 28.87400 13.04102 -18.87532 1.000 52.57471 283 ILE A CA 1
ATOM 4056 C C . ILE A 1 292 ? 28.41536 12.34215 -17.60166 1.000 62.69829 283 ILE A C 1
ATOM 4057 O O . ILE A 1 292 ? 27.23075 12.36144 -17.24881 1.000 68.36365 283 ILE A O 1
ATOM 4073 N N . GLN A 1 293 ? 29.35021 11.70892 -16.89391 1.000 59.20648 284 GLN A N 1
ATOM 4074 C CA . GLN A 1 293 ? 28.99611 11.00713 -15.66480 1.000 55.90636 284 GLN A CA 1
ATOM 4075 C C . GLN A 1 293 ? 28.60083 11.98914 -14.56974 1.000 57.65838 284 GLN A C 1
ATOM 4076 O O . GLN A 1 293 ? 27.68517 11.71697 -13.77809 1.000 55.81862 284 GLN A O 1
ATOM 4090 N N . ALA A 1 294 ? 29.26601 13.14752 -14.52153 1.000 48.36094 285 ALA A N 1
ATOM 4091 C CA . ALA A 1 294 ? 28.88501 14.16953 -13.55381 1.000 51.14912 285 ALA A CA 1
ATOM 4092 C C . ALA A 1 294 ? 27.45128 14.62891 -13.77938 1.000 62.53239 285 ALA A C 1
ATOM 4093 O O . ALA A 1 294 ? 26.70410 14.84068 -12.82107 1.000 67.62285 285 ALA A O 1
ATOM 4100 N N . LEU A 1 295 ? 27.04581 14.77945 -15.04020 1.000 66.09869 286 LEU A N 1
ATOM 4101 C CA . LEU A 1 295 ? 25.68247 15.20394 -15.34269 1.000 52.68151 286 LEU A CA 1
ATOM 4102 C C . LEU A 1 295 ? 24.66940 14.07217 -15.21590 1.000 48.38821 286 LEU A C 1
ATOM 4103 O O . LEU A 1 295 ? 23.47711 14.34245 -15.03019 1.000 50.85485 286 LEU A O 1
ATOM 4119 N N . ILE A 1 296 ? 25.10898 12.81790 -15.32727 1.000 45.78578 287 ILE A N 1
ATOM 4120 C CA . ILE A 1 296 ? 24.21169 11.70413 -15.04435 1.000 45.45965 287 ILE A CA 1
ATOM 4121 C C . ILE A 1 296 ? 23.91038 11.63820 -13.55407 1.000 56.05914 287 ILE A C 1
ATOM 4122 O O . ILE A 1 296 ? 22.78296 11.33087 -13.14932 1.000 55.45597 287 ILE A O 1
ATOM 4138 N N . SER A 1 297 ? 24.90316 11.93469 -12.71371 1.000 54.58654 288 SER A N 1
ATOM 4139 C CA . SER A 1 297 ? 24.71309 11.80472 -11.27321 1.000 50.39472 288 SER A CA 1
ATOM 4140 C C . SER A 1 297 ? 24.21027 13.08031 -10.59870 1.000 52.54249 288 SER A C 1
ATOM 4141 O O . SER A 1 297 ? 23.58239 12.98988 -9.53675 1.000 61.88902 288 SER A O 1
ATOM 4149 N N . TYR A 1 298 ? 24.44491 14.25610 -11.18847 1.000 45.25930 289 TYR A N 1
ATOM 4150 C CA . TYR A 1 298 ? 24.00773 15.50498 -10.56727 1.000 43.13928 289 TYR A CA 1
ATOM 4151 C C . TYR A 1 298 ? 22.51193 15.55888 -10.30118 1.000 58.48707 289 TYR A C 1
ATOM 4152 O O . TYR A 1 298 ? 22.12064 15.98659 -9.20120 1.000 70.43182 289 TYR A O 1
ATOM 4170 N N . PRO A 1 299 ? 21.63037 15.17562 -11.23012 1.000 63.51543 290 PRO A N 1
ATOM 4171 C CA . PRO A 1 299 ? 20.19337 15.22550 -10.90673 1.000 53.02637 290 PRO A CA 1
ATOM 4172 C C . PRO A 1 299 ? 19.82755 14.35474 -9.71926 1.000 61.91969 290 PRO A C 1
ATOM 4173 O O . PRO A 1 299 ? 18.98762 14.74875 -8.89930 1.000 66.79117 290 PRO A O 1
ATOM 4184 N N . ILE A 1 300 ? 20.44215 13.17544 -9.60169 1.000 64.79456 291 ILE A N 1
ATOM 4185 C CA . ILE A 1 300 ? 20.14202 12.28480 -8.48213 1.000 61.67334 291 ILE A CA 1
ATOM 4186 C C . ILE A 1 300 ? 20.52584 12.94040 -7.15676 1.000 65.48347 291 ILE A C 1
ATOM 4187 O O . ILE A 1 300 ? 19.76129 12.90198 -6.18401 1.000 60.76236 291 ILE A O 1
ATOM 4203 N N . PHE A 1 301 ? 21.70847 13.56058 -7.09592 1.000 60.54320 292 PHE A N 1
ATOM 4204 C CA . PHE A 1 301 ? 22.11626 14.23476 -5.86571 1.000 61.84727 292 PHE A CA 1
ATOM 4205 C C . PHE A 1 301 ? 21.22837 15.44097 -5.57549 1.000 68.75086 292 PHE A C 1
ATOM 4206 O O . PHE A 1 301 ? 20.89953 15.70948 -4.41406 1.000 76.72123 292 PHE A O 1
ATOM 4223 N N . PHE A 1 302 ? 20.84479 16.18998 -6.61210 1.000 68.27429 293 PHE A N 1
ATOM 4224 C CA . PHE A 1 302 ? 19.91902 17.30114 -6.41736 1.000 58.85807 293 PHE A CA 1
ATOM 4225 C C . PHE A 1 302 ? 18.62347 16.81206 -5.78404 1.000 64.48810 293 PHE A C 1
ATOM 4226 O O . PHE A 1 302 ? 18.10772 17.41975 -4.83616 1.000 69.87173 293 PHE A O 1
ATOM 4243 N N . ALA A 1 303 ? 18.08987 15.69738 -6.29157 1.000 55.08689 294 ALA A N 1
ATOM 4244 C CA . ALA A 1 303 ? 16.83828 15.16502 -5.76158 1.000 59.76558 294 ALA A CA 1
ATOM 4245 C C . ALA A 1 303 ? 17.01173 14.64929 -4.33839 1.000 69.52437 294 ALA A C 1
ATOM 4246 O O . ALA A 1 303 ? 16.10367 14.78273 -3.51067 1.000 68.18028 294 ALA A O 1
ATOM 4253 N N . LEU A 1 304 ? 18.16877 14.05350 -4.03453 1.000 76.79347 295 LEU A N 1
ATOM 4254 C CA . LEU A 1 304 ? 18.41657 13.57676 -2.67539 1.000 70.06237 295 LEU A CA 1
ATOM 4255 C C . LEU A 1 304 ? 18.49828 14.73741 -1.69014 1.000 70.99559 295 LEU A C 1
ATOM 4256 O O . LEU A 1 304 ? 17.94324 14.66546 -0.58631 1.000 82.28163 295 LEU A O 1
ATOM 4272 N N . VAL A 1 305 ? 19.19773 15.80978 -2.06604 1.000 59.82116 296 VAL A N 1
ATOM 4273 C CA . VAL A 1 305 ? 19.22807 17.00807 -1.23133 1.000 66.55121 296 VAL A CA 1
ATOM 4274 C C . VAL A 1 305 ? 17.81750 17.55637 -1.04181 1.000 79.64611 296 VAL A C 1
ATOM 4275 O O . VAL A 1 305 ? 17.43479 17.97059 0.06304 1.000 88.23595 296 VAL A O 1
ATOM 4288 N N . GLY A 1 306 ? 17.02317 17.56993 -2.11510 1.000 65.40513 297 GLY A N 1
ATOM 4289 C CA . GLY A 1 306 ? 15.64465 18.01064 -1.99125 1.000 65.76017 297 GLY A CA 1
ATOM 4290 C C . GLY A 1 306 ? 14.85590 17.17531 -1.00214 1.000 71.41927 297 GLY A C 1
ATOM 4291 O O . GLY A 1 306 ? 14.08884 17.70775 -0.19907 1.000 76.54253 297 GLY A O 1
ATOM 4295 N N . LEU A 1 307 ? 15.02968 15.85313 -1.04973 1.000 77.24175 298 LEU A N 1
ATOM 4296 C CA . LEU A 1 307 ? 14.31348 14.98353 -0.11979 1.000 76.91135 298 LEU A CA 1
ATOM 4297 C C . LEU A 1 307 ? 14.77615 15.20674 1.31339 1.000 88.60429 298 LEU A C 1
ATOM 4298 O O . LEU A 1 307 ? 13.97158 15.13441 2.24832 1.000 84.54053 298 LEU A O 1
ATOM 4314 N N . GLY A 1 308 ? 16.07021 15.45990 1.50998 1.000 86.01898 299 GLY A N 1
ATOM 4315 C CA . GLY A 1 308 ? 16.54820 15.76791 2.84945 1.000 74.98686 299 GLY A CA 1
ATOM 4316 C C . GLY A 1 308 ? 15.90792 17.02737 3.39834 1.000 84.58519 299 GLY A C 1
ATOM 4317 O O . GLY A 1 308 ? 15.40871 17.05242 4.52920 1.000 92.30838 299 GLY A O 1
ATOM 4321 N N . CYS A 1 309 ? 15.90843 18.09251 2.59425 1.000 81.03443 300 CYS A N 1
ATOM 4322 C CA . CYS A 1 309 ? 15.25110 19.33048 3.00321 1.000 81.29758 300 CYS A CA 1
ATOM 4323 C C . CYS A 1 309 ? 13.76017 19.11255 3.25013 1.000 88.11445 300 CYS A C 1
ATOM 4324 O O . CYS A 1 309 ? 13.17519 19.72122 4.15582 1.000 85.98414 300 CYS A O 1
ATOM 4332 N N . SER A 1 310 ? 13.12820 18.24649 2.45403 1.000 81.16160 301 SER A N 1
ATOM 4333 C CA . SER A 1 310 ? 11.71153 17.95368 2.64427 1.000 86.50152 301 SER A CA 1
ATOM 4334 C C . SER A 1 310 ? 11.47238 17.26225 3.98008 1.000 91.65224 301 SER A C 1
ATOM 4335 O O . SER A 1 310 ? 10.54553 17.61769 4.71810 1.000 93.31480 301 SER A O 1
ATOM 4343 N N . MET A 1 311 ? 12.28684 16.25146 4.29525 1.000 96.57455 302 MET A N 1
ATOM 4344 C CA . MET A 1 311 ? 12.17973 15.59584 5.59412 1.000 97.28518 302 MET A CA 1
ATOM 4345 C C . MET A 1 311 ? 12.37298 16.59796 6.72197 1.000 92.81103 302 MET A C 1
ATOM 4346 O O . MET A 1 311 ? 11.68074 16.53391 7.74270 1.000 86.87777 302 MET A O 1
ATOM 4360 N N . LEU A 1 312 ? 13.29982 17.54382 6.54846 1.000 89.64801 303 LEU A N 1
ATOM 4361 C CA . LEU A 1 312 ? 13.54359 18.53115 7.59708 1.000 94.96155 303 LEU A CA 1
ATOM 4362 C C . LEU A 1 312 ? 12.33190 19.43801 7.79283 1.000 92.76657 303 LEU A C 1
ATOM 4363 O O . LEU A 1 312 ? 11.92062 19.70536 8.92765 1.000 98.68727 303 LEU A O 1
ATOM 4379 N N . GLY A 1 313 ? 11.75256 19.93039 6.69767 1.000 97.15554 304 GLY A N 1
ATOM 4380 C CA . GLY A 1 313 ? 10.55783 20.75276 6.81751 1.000 98.80810 304 GLY A CA 1
ATOM 4381 C C . GLY A 1 313 ? 9.39893 20.00504 7.45022 1.000 93.43086 304 GLY A C 1
ATOM 4382 O O . GLY A 1 313 ? 8.68943 20.54172 8.30882 1.000 94.97434 304 GLY A O 1
ATOM 4386 N N . ILE A 1 314 ? 9.19126 18.75337 7.03534 1.000 96.11599 305 ILE A N 1
ATOM 4387 C CA . ILE A 1 314 ? 8.11942 17.94496 7.60852 1.000 104.77523 305 ILE A CA 1
ATOM 4388 C C . ILE A 1 314 ? 8.34457 17.74961 9.10168 1.000 118.76748 305 ILE A C 1
ATOM 4389 O O . ILE A 1 314 ? 7.41202 17.86807 9.90859 1.000 121.41359 305 ILE A O 1
ATOM 4405 N N . LEU A 1 315 ? 9.58515 17.44693 9.49206 1.000 111.34504 306 LEU A N 1
ATOM 4406 C CA . LEU A 1 315 ? 9.90574 17.27285 10.90337 1.000 114.02622 306 LEU A CA 1
ATOM 4407 C C . LEU A 1 315 ? 9.61537 18.54518 11.68517 1.000 116.54760 306 LEU A C 1
ATOM 4408 O O . LEU A 1 315 ? 8.99454 18.50556 12.75369 1.000 132.48331 306 LEU A O 1
ATOM 4424 N N . TYR A 1 316 ? 10.06882 19.68901 11.16969 1.000 107.68342 307 TYR A N 1
ATOM 4425 C CA . TYR A 1 316 ? 9.82153 20.94777 11.86104 1.000 111.76270 307 TYR A CA 1
ATOM 4426 C C . TYR A 1 316 ? 8.32999 21.18708 12.04326 1.000 108.13010 307 TYR A C 1
ATOM 4427 O O . TYR A 1 316 ? 7.88962 21.60468 13.11907 1.000 116.16096 307 TYR A O 1
ATOM 4445 N N . VAL A 1 317 ? 7.52971 20.90209 11.01402 1.000 110.33842 308 VAL A N 1
ATOM 4446 C CA . VAL A 1 317 ? 6.10919 21.22051 11.11571 1.000 119.65605 308 VAL A CA 1
ATOM 4447 C C . VAL A 1 317 ? 5.39028 20.23933 12.03480 1.000 129.25544 308 VAL A C 1
ATOM 4448 O O . VAL A 1 317 ? 4.38791 20.59857 12.66475 1.000 141.99425 308 VAL A O 1
ATOM 4461 N N . ILE A 1 318 ? 5.87111 18.99786 12.13758 1.000 125.85315 309 ILE A N 1
ATOM 4462 C CA . ILE A 1 318 ? 5.20247 18.05855 13.03727 1.000 127.57420 309 ILE A CA 1
ATOM 4463 C C . ILE A 1 318 ? 5.65050 18.26497 14.48302 1.000 136.08175 309 ILE A C 1
ATOM 4464 O O . ILE A 1 318 ? 4.90254 17.95172 15.41509 1.000 141.03242 309 ILE A O 1
ATOM 4480 N N . VAL A 1 319 ? 6.85870 18.79129 14.70213 1.000 147.37556 310 VAL A N 1
ATOM 4481 C CA . VAL A 1 319 ? 7.33236 19.08495 16.05374 1.000 139.99607 310 VAL A CA 1
ATOM 4482 C C . VAL A 1 319 ? 7.09035 20.53585 16.45523 1.000 150.73210 310 VAL A C 1
ATOM 4483 O O . VAL A 1 319 ? 7.18621 20.85851 17.65080 1.000 157.41799 310 VAL A O 1
ATOM 4496 N N . LYS A 1 320 ? 6.76263 21.41338 15.50546 1.000 151.93891 311 LYS A N 1
ATOM 4497 C CA . LYS A 1 320 ? 6.53514 22.82591 15.79010 1.000 146.19173 311 LYS A CA 1
ATOM 4498 C C . LYS A 1 320 ? 5.53941 23.00878 16.92775 1.000 151.97605 311 LYS A C 1
ATOM 4499 O O . LYS A 1 320 ? 4.71279 22.12769 17.18645 1.000 151.10796 311 LYS A O 1
ATOM 4518 N N . LYS A 1 321 ? 5.61631 24.14444 17.61303 1.000 153.46433 312 LYS A N 1
ATOM 4519 C CA . LYS A 1 321 ? 4.65440 24.44416 18.66290 1.000 160.57340 312 LYS A CA 1
ATOM 4520 C C . LYS A 1 321 ? 3.25153 24.48291 18.06256 1.000 155.19585 312 LYS A C 1
ATOM 4521 O O . LYS A 1 321 ? 3.02402 25.20691 17.08279 1.000 142.87287 312 LYS A O 1
ATOM 4525 N N . PRO A 1 322 ? 2.29433 23.72772 18.60347 1.000 163.86845 313 PRO A N 1
ATOM 4526 C CA . PRO A 1 322 ? 0.95319 23.70686 18.00710 1.000 162.91046 313 PRO A CA 1
ATOM 4527 C C . PRO A 1 322 ? 0.38199 25.10910 17.84793 1.000 167.67175 313 PRO A C 1
ATOM 4528 O O . PRO A 1 322 ? 0.59807 25.98981 18.68345 1.000 175.96065 313 PRO A O 1
ATOM 4539 N N . SER A 1 323 ? -0.35242 25.30990 16.75576 1.000 144.87315 314 SER A N 1
ATOM 4540 C CA . SER A 1 323 ? -0.95940 26.59098 16.42476 1.000 137.20380 314 SER A CA 1
ATOM 4541 C C . SER A 1 323 ? -2.40427 26.36049 15.99502 1.000 134.25243 314 SER A C 1
ATOM 4542 O O . SER A 1 323 ? -2.87645 25.22298 15.90766 1.000 137.59988 314 SER A O 1
ATOM 4550 N N . ASP A 1 324 ? -3.11276 27.45834 15.72977 1.000 138.48878 315 ASP A N 1
ATOM 4551 C CA . ASP A 1 324 ? -4.51047 27.41373 15.32087 1.000 136.93801 315 ASP A CA 1
ATOM 4552 C C . ASP A 1 324 ? -4.70355 27.75696 13.84778 1.000 138.00823 315 ASP A C 1
ATOM 4553 O O . ASP A 1 324 ? -5.84766 27.86555 13.39412 1.000 133.05344 315 ASP A O 1
ATOM 4557 N N . ASN A 1 325 ? -3.61678 27.92985 13.09148 1.000 158.27515 316 ASN A N 1
ATOM 4558 C CA . ASN A 1 325 ? -3.68269 28.27337 11.67270 1.000 141.41180 316 ASN A CA 1
ATOM 4559 C C . ASN A 1 325 ? -3.11201 27.12850 10.84128 1.000 129.95839 316 ASN A C 1
ATOM 4560 O O . ASN A 1 325 ? -1.88392 27.01656 10.70390 1.000 132.21952 316 ASN A O 1
ATOM 4571 N N . PRO A 1 326 ? -3.95120 26.24806 10.26550 1.000 128.72509 317 PRO A N 1
ATOM 4572 C CA . PRO A 1 326 ? -3.41831 25.06667 9.56338 1.000 134.81396 317 PRO A CA 1
ATOM 4573 C C . PRO A 1 326 ? -2.73311 25.37619 8.23904 1.000 125.85311 317 PRO A C 1
ATOM 4574 O O . PRO A 1 326 ? -1.63058 24.87798 7.96150 1.000 110.04745 317 PRO A O 1
ATOM 4585 N N . GLN A 1 327 ? -3.40237 26.17449 7.40175 1.000 123.30632 318 GLN A N 1
ATOM 4586 C CA . GLN A 1 327 ? -2.81593 26.56708 6.12579 1.000 107.15584 318 GLN A CA 1
ATOM 4587 C C . GLN A 1 327 ? -1.41543 27.12420 6.32323 1.000 109.24709 318 GLN A C 1
ATOM 4588 O O . GLN A 1 327 ? -0.50492 26.83224 5.53929 1.000 113.86313 318 GLN A O 1
ATOM 4602 N N . ARG A 1 328 ? -1.22912 27.94402 7.35987 1.000 120.69786 319 ARG A N 1
ATOM 4603 C CA . ARG A 1 328 ? 0.09418 28.48797 7.63758 1.000 114.24752 319 ARG A CA 1
ATOM 4604 C C . ARG A 1 328 ? 1.09086 27.37236 7.92711 1.000 113.61058 319 ARG A C 1
ATOM 4605 O O . ARG A 1 328 ? 2.24111 27.43307 7.48723 1.000 121.58452 319 ARG A O 1
ATOM 4609 N N . GLU A 1 329 ? 0.66511 26.33553 8.65156 1.000 105.24144 320 GLU A N 1
ATOM 4610 C CA . GLU A 1 329 ? 1.56697 25.22962 8.96576 1.000 108.45432 320 GLU A CA 1
ATOM 4611 C C . GLU A 1 329 ? 2.00360 24.49812 7.69965 1.000 111.16476 320 GLU A C 1
ATOM 4612 O O . GLU A 1 329 ? 3.19769 24.22740 7.49496 1.000 119.32415 320 GLU A O 1
ATOM 4624 N N . LEU A 1 330 ? 1.04213 24.15738 6.83895 1.000 114.77149 321 LEU A N 1
ATOM 4625 C CA . LEU A 1 330 ? 1.38791 23.45304 5.60655 1.000 95.01927 321 LEU A CA 1
ATOM 4626 C C . LEU A 1 330 ? 2.27537 24.31496 4.71320 1.000 89.73201 321 LEU A C 1
ATOM 4627 O O . LEU A 1 330 ? 3.26585 23.82947 4.14544 1.000 94.22119 321 LEU A O 1
ATOM 4643 N N . ASN A 1 331 ? 1.93891 25.59996 4.57829 1.000 89.02892 322 ASN A N 1
ATOM 4644 C CA . ASN A 1 331 ? 2.77466 26.50039 3.79650 1.000 86.95377 322 ASN A CA 1
ATOM 4645 C C . ASN A 1 331 ? 4.16525 26.63087 4.39893 1.000 98.17660 322 ASN A C 1
ATOM 4646 O O . ASN A 1 331 ? 5.13903 26.82156 3.66620 1.000 105.42097 322 ASN A O 1
ATOM 4657 N N . ILE A 1 332 ? 4.28177 26.53588 5.72388 1.000 90.14195 323 ILE A N 1
ATOM 4658 C CA . ILE A 1 332 ? 5.59537 26.57232 6.35558 1.000 103.28267 323 ILE A CA 1
ATOM 4659 C C . ILE A 1 332 ? 6.40437 25.35160 5.94809 1.000 99.34979 323 ILE A C 1
ATOM 4660 O O . ILE A 1 332 ? 7.58485 25.45623 5.59779 1.000 96.94100 323 ILE A O 1
ATOM 4676 N N . SER A 1 333 ? 5.78421 24.17288 6.00057 1.000 89.12675 324 SER A N 1
ATOM 4677 C CA . SER A 1 333 ? 6.45470 22.97728 5.49646 1.000 91.91308 324 SER A CA 1
ATOM 4678 C C . SER A 1 333 ? 6.97612 23.21250 4.08270 1.000 91.72868 324 SER A C 1
ATOM 4679 O O . SER A 1 333 ? 8.15909 22.98195 3.78293 1.000 86.63587 324 SER A O 1
ATOM 4687 N N . LEU A 1 334 ? 6.09122 23.68394 3.20187 1.000 87.54904 325 LEU A N 1
ATOM 4688 C CA . LEU A 1 334 ? 6.45854 23.87321 1.80214 1.000 81.40265 325 LEU A CA 1
ATOM 4689 C C . LEU A 1 334 ? 7.62203 24.84934 1.66002 1.000 82.76084 325 LEU A C 1
ATOM 4690 O O . LEU A 1 334 ? 8.61175 24.55803 0.97697 1.000 91.30700 325 LEU A O 1
ATOM 4706 N N . TRP A 1 335 ? 7.51374 26.02384 2.28731 1.000 75.72476 326 TRP A N 1
ATOM 4707 C CA . TRP A 1 335 ? 8.52735 27.05462 2.09753 1.000 73.51034 326 TRP A CA 1
ATOM 4708 C C . TRP A 1 335 ? 9.85914 26.63335 2.70147 1.000 86.65424 326 TRP A C 1
ATOM 4709 O O . TRP A 1 335 ? 10.91878 26.94125 2.14776 1.000 93.97124 326 TRP A O 1
ATOM 4730 N N . THR A 1 336 ? 9.83303 25.94731 3.84636 1.000 90.47263 327 THR A N 1
ATOM 4731 C CA . THR A 1 336 ? 11.07541 25.46026 4.43243 1.000 86.39131 327 THR A CA 1
ATOM 4732 C C . THR A 1 336 ? 11.76044 24.48278 3.49311 1.000 87.22887 327 THR A C 1
ATOM 4733 O O . THR A 1 336 ? 12.95467 24.61828 3.19760 1.000 85.89395 327 THR A O 1
ATOM 4744 N N . SER A 1 337 ? 11.02126 23.47452 3.02403 1.000 85.13001 328 SER A N 1
ATOM 4745 C CA . SER A 1 337 ? 11.61085 22.52666 2.08623 1.000 75.62719 328 SER A CA 1
ATOM 4746 C C . SER A 1 337 ? 12.18405 23.25550 0.87681 1.000 77.08254 328 SER A C 1
ATOM 4747 O O . SER A 1 337 ? 13.32250 23.00231 0.46459 1.000 64.08995 328 SER A O 1
ATOM 4755 N N . ALA A 1 338 ? 11.41487 24.19317 0.31725 1.000 70.28316 329 ALA A N 1
ATOM 4756 C CA . ALA A 1 338 ? 11.85701 24.92322 -0.86633 1.000 66.59802 329 ALA A CA 1
ATOM 4757 C C . ALA A 1 338 ? 13.15629 25.67669 -0.60306 1.000 70.07814 329 ALA A C 1
ATOM 4758 O O . ALA A 1 338 ? 14.13421 25.52928 -1.34476 1.000 72.84452 329 ALA A O 1
ATOM 4765 N N . LEU A 1 339 ? 13.17390 26.51490 0.43507 1.000 80.70093 330 LEU A N 1
ATOM 4766 C CA . LEU A 1 339 ? 14.33807 27.35440 0.69954 1.000 78.73260 330 LEU A CA 1
ATOM 4767 C C . LEU A 1 339 ? 15.56473 26.51205 1.01748 1.000 81.74486 330 LEU A C 1
ATOM 4768 O O . LEU A 1 339 ? 16.66627 26.78261 0.52123 1.000 82.40646 330 LEU A O 1
ATOM 4784 N N . LEU A 1 340 ? 15.40109 25.50085 1.87152 1.000 82.41357 331 LEU A N 1
ATOM 4785 C CA . LEU A 1 340 ? 16.51925 24.62377 2.19186 1.000 88.60611 331 LEU A CA 1
ATOM 4786 C C . LEU A 1 340 ? 17.07232 23.96774 0.93388 1.000 85.07859 331 LEU A C 1
ATOM 4787 O O . LEU A 1 340 ? 18.29369 23.91091 0.73233 1.000 83.31614 331 LEU A O 1
ATOM 4803 N N . THR A 1 341 ? 16.18721 23.43166 0.08718 1.000 84.80639 332 THR A N 1
ATOM 4804 C CA . THR A 1 341 ? 16.64766 22.81790 -1.14977 1.000 76.78290 332 THR A CA 1
ATOM 4805 C C . THR A 1 341 ? 17.41239 23.82719 -1.98813 1.000 75.30893 332 THR A C 1
ATOM 4806 O O . THR A 1 341 ? 18.49379 23.53180 -2.50127 1.000 66.84462 332 THR A O 1
ATOM 4817 N N . VAL A 1 342 ? 16.86957 25.03722 -2.12237 1.000 60.36789 333 VAL A N 1
ATOM 4818 C CA . VAL A 1 342 ? 17.53689 26.07066 -2.91031 1.000 60.92454 333 VAL A CA 1
ATOM 4819 C C . VAL A 1 342 ? 18.96480 26.25271 -2.41352 1.000 68.55126 333 VAL A C 1
ATOM 4820 O O . VAL A 1 342 ? 19.94039 26.11728 -3.16771 1.000 81.38013 333 VAL A O 1
ATOM 4833 N N . VAL A 1 343 ? 19.09992 26.52484 -1.11505 1.000 79.43170 334 VAL A N 1
ATOM 4834 C CA . VAL A 1 343 ? 20.40514 26.86212 -0.55286 1.000 82.72224 334 VAL A CA 1
ATOM 4835 C C . VAL A 1 343 ? 21.37573 25.70009 -0.72812 1.000 74.79460 334 VAL A C 1
ATOM 4836 O O . VAL A 1 343 ? 22.44193 25.84513 -1.33686 1.000 69.30935 334 VAL A O 1
ATOM 4849 N N . LEU A 1 344 ? 21.02050 24.52611 -0.20094 1.000 69.37041 335 LEU A N 1
ATOM 4850 C CA . LEU A 1 344 ? 21.94903 23.39861 -0.25051 1.000 77.06081 335 LEU A CA 1
ATOM 4851 C C . LEU A 1 344 ? 22.29139 23.00841 -1.68549 1.000 77.55134 335 LEU A C 1
ATOM 4852 O O . LEU A 1 344 ? 23.45576 22.71911 -1.99882 1.000 70.38437 335 LEU A O 1
ATOM 4868 N N . THR A 1 345 ? 21.29592 22.98707 -2.57434 1.000 80.51584 336 THR A N 1
ATOM 4869 C CA . THR A 1 345 ? 21.55657 22.61752 -3.95576 1.000 74.46423 336 THR A CA 1
ATOM 4870 C C . THR A 1 345 ? 22.45137 23.63257 -4.64937 1.000 76.34533 336 THR A C 1
ATOM 4871 O O . THR A 1 345 ? 23.13989 23.28170 -5.61144 1.000 73.56331 336 THR A O 1
ATOM 4882 N N . ALA A 1 346 ? 22.45723 24.88765 -4.19188 1.000 77.74245 337 ALA A N 1
ATOM 4883 C CA . ALA A 1 346 ? 23.42947 25.84340 -4.71928 1.000 75.08769 337 ALA A CA 1
ATOM 4884 C C . ALA A 1 346 ? 24.85187 25.31723 -4.55198 1.000 80.34849 337 ALA A C 1
ATOM 4885 O O . ALA A 1 346 ? 25.62756 25.24340 -5.51843 1.000 87.83862 337 ALA A O 1
ATOM 4892 N N . PHE A 1 347 ? 25.20990 24.95014 -3.31980 1.000 85.90370 338 PHE A N 1
ATOM 4893 C CA . PHE A 1 347 ? 26.53818 24.41084 -3.05868 1.000 84.69037 338 PHE A CA 1
ATOM 4894 C C . PHE A 1 347 ? 26.74613 23.10690 -3.81235 1.000 79.22260 338 PHE A C 1
ATOM 4895 O O . PHE A 1 347 ? 27.82401 22.86526 -4.36951 1.000 86.31321 338 PHE A O 1
ATOM 4912 N N . LEU A 1 348 ? 25.72380 22.24867 -3.83208 1.000 74.48561 339 LEU A N 1
ATOM 4913 C CA . LEU A 1 348 ? 25.82625 20.99682 -4.57433 1.000 68.90936 339 LEU A CA 1
ATOM 4914 C C . LEU A 1 348 ? 26.24988 21.25918 -6.01113 1.000 80.63689 339 LEU A C 1
ATOM 4915 O O . LEU A 1 348 ? 27.24235 20.70407 -6.49783 1.000 79.02243 339 LEU A O 1
ATOM 4931 N N . THR A 1 349 ? 25.49674 22.11444 -6.70274 1.000 72.93437 340 THR A N 1
ATOM 4932 C CA . THR A 1 349 ? 25.80034 22.43860 -8.08875 1.000 67.55254 340 THR A CA 1
ATOM 4933 C C . THR A 1 349 ? 27.21483 22.98354 -8.22961 1.000 79.87419 340 THR A C 1
ATOM 4934 O O . THR A 1 349 ? 28.01347 22.46247 -9.01737 1.000 78.41102 340 THR A O 1
ATOM 4945 N N . TYR A 1 350 ? 27.55377 24.02934 -7.46646 1.000 78.52839 341 TYR A N 1
ATOM 4946 C CA . TYR A 1 350 ? 28.83367 24.69004 -7.71018 1.000 79.20387 341 TYR A CA 1
ATOM 4947 C C . TYR A 1 350 ? 30.01450 23.76408 -7.44139 1.000 77.70087 341 TYR A C 1
ATOM 4948 O O . TYR A 1 350 ? 30.99214 23.76292 -8.19857 1.000 70.33816 341 TYR A O 1
ATOM 4966 N N . PHE A 1 351 ? 29.95332 22.97341 -6.36842 1.000 84.96072 342 PHE A N 1
ATOM 4967 C CA . PHE A 1 351 ? 31.09460 22.14265 -6.00744 1.000 90.37924 342 PHE A CA 1
ATOM 4968 C C . PHE A 1 351 ? 31.15217 20.84031 -6.79281 1.000 86.81551 342 PHE A C 1
ATOM 4969 O O . PHE A 1 351 ? 32.23782 20.26690 -6.92760 1.000 96.36021 342 PHE A O 1
ATOM 4986 N N . TYR A 1 352 ? 30.02461 20.35904 -7.31291 1.000 87.88583 343 TYR A N 1
ATOM 4987 C CA . TYR A 1 352 ? 30.01571 19.08544 -8.01648 1.000 81.94342 343 TYR A CA 1
ATOM 4988 C C . TYR A 1 352 ? 30.34620 19.22301 -9.49744 1.000 86.53355 343 TYR A C 1
ATOM 4989 O O . TYR A 1 352 ? 30.81654 18.25292 -10.10253 1.000 89.36135 343 TYR A O 1
ATOM 5007 N N . LEU A 1 353 ? 30.12264 20.39645 -10.09145 1.000 81.46588 344 LEU A N 1
ATOM 5008 C CA . LEU A 1 353 ? 30.34311 20.61121 -11.51649 1.000 79.50352 344 LEU A CA 1
ATOM 5009 C C . LEU A 1 353 ? 31.46867 21.59938 -11.80988 1.000 73.94573 344 LEU A C 1
ATOM 5010 O O . LEU A 1 353 ? 31.66568 21.96653 -12.97379 1.000 74.52441 344 LEU A O 1
ATOM 5026 N N . LYS A 1 354 ? 32.21739 22.03309 -10.79218 1.000 77.92838 345 LYS A N 1
ATOM 5027 C CA . LYS A 1 354 ? 33.16265 23.13068 -10.98570 1.000 75.52654 345 LYS A CA 1
ATOM 5028 C C . LYS A 1 354 ? 34.26121 22.76856 -11.98159 1.000 80.23142 345 LYS A C 1
ATOM 5029 O O . LYS A 1 354 ? 34.53208 23.52288 -12.92333 1.000 87.25967 345 LYS A O 1
ATOM 5048 N N . ASP A 1 355 ? 34.90291 21.61544 -11.79575 1.000 84.24771 346 ASP A N 1
ATOM 5049 C CA . ASP A 1 355 ? 36.11525 21.26822 -12.52602 1.000 85.83747 346 ASP A CA 1
ATOM 5050 C C . ASP A 1 355 ? 35.83806 20.52272 -13.82679 1.000 74.35964 346 ASP A C 1
ATOM 5051 O O . ASP A 1 355 ? 36.73322 19.84396 -14.34309 1.000 75.08332 346 ASP A O 1
ATOM 5055 N N . LEU A 1 356 ? 34.63658 20.64382 -14.37526 1.000 89.71586 347 LEU A N 1
ATOM 5056 C CA . LEU A 1 356 ? 34.27457 19.90098 -15.57038 1.000 84.84544 347 LEU A CA 1
ATOM 5057 C C . LEU A 1 356 ? 34.70236 20.65587 -16.82841 1.000 67.31277 347 LEU A C 1
ATOM 5058 O O . LEU A 1 356 ? 35.07875 21.82895 -16.78774 1.000 75.84819 347 LEU A O 1
ATOM 5074 N N A GLN A 1 357 ? 34.63628 19.95817 -17.96151 0.500 65.86312 348 GLN A N 1
ATOM 5075 N N B GLN A 1 357 ? 34.65493 19.95098 -17.95893 0.500 65.87947 348 GLN A N 1
ATOM 5076 C CA A GLN A 1 357 ? 35.05830 20.49336 -19.24684 0.500 70.40842 348 GLN A CA 1
ATOM 5077 C CA B GLN A 1 357 ? 35.06006 20.48738 -19.24964 0.500 70.40762 348 GLN A CA 1
ATOM 5078 C C A GLN A 1 357 ? 33.97266 20.24842 -20.28273 0.500 64.54499 348 GLN A C 1
ATOM 5079 C C B GLN A 1 357 ? 33.95378 20.25894 -20.26776 0.500 64.53022 348 GLN A C 1
ATOM 5080 O O A GLN A 1 357 ? 33.28473 19.22506 -20.25444 0.500 67.24219 348 GLN A O 1
ATOM 5081 O O B GLN A 1 357 ? 33.23337 19.25923 -20.21267 0.500 67.12030 348 GLN A O 1
ATOM 5108 N N . GLY A 1 358 ? 33.82900 21.19718 -21.20235 1.000 70.60718 349 GLY A N 1
ATOM 5109 C CA . GLY A 1 358 ? 32.83172 21.09794 -22.24682 1.000 62.31641 349 GLY A CA 1
ATOM 5110 C C . GLY A 1 358 ? 31.45563 21.60685 -21.88244 1.000 60.65703 349 GLY A C 1
ATOM 5111 O O . GLY A 1 358 ? 30.52864 21.45601 -22.68745 1.000 61.50176 349 GLY A O 1
ATOM 5116 N N . LEU A 1 359 ? 31.28860 22.21303 -20.70251 1.000 66.73248 350 LEU A N 1
ATOM 5117 C CA . LEU A 1 359 ? 29.97863 22.73025 -20.32033 1.000 53.30325 350 LEU A CA 1
ATOM 5118 C C . LEU A 1 359 ? 29.48914 23.79815 -21.29270 1.000 53.68224 350 LEU A C 1
ATOM 5119 O O . LEU A 1 359 ? 28.27727 23.98884 -21.44286 1.000 72.19456 350 LEU A O 1
ATOM 5135 N N . ASP A 1 360 ? 30.40673 24.50173 -21.96312 1.000 65.33534 351 ASP A N 1
ATOM 5136 C CA . ASP A 1 360 ? 29.99136 25.52166 -22.92237 1.000 67.77510 351 ASP A CA 1
ATOM 5137 C C . ASP A 1 360 ? 29.32063 24.89485 -24.13691 1.000 63.21368 351 ASP A C 1
ATOM 5138 O O . ASP A 1 360 ? 28.29739 25.39773 -24.61637 1.000 66.82562 351 ASP A O 1
ATOM 5147 N N . VAL A 1 361 ? 29.87062 23.78230 -24.63300 1.000 60.37647 352 VAL A N 1
ATOM 5148 C CA . VAL A 1 361 ? 29.29625 23.10771 -25.79123 1.000 56.64356 352 VAL A CA 1
ATOM 5149 C C . VAL A 1 361 ? 27.93541 22.51832 -25.45013 1.000 70.87191 352 VAL A C 1
ATOM 5150 O O . VAL A 1 361 ? 27.15431 22.18446 -26.35090 1.000 72.29695 352 VAL A O 1
ATOM 5163 N N . LEU A 1 362 ? 27.63002 22.39975 -24.16018 1.000 68.57117 353 LEU A N 1
ATOM 5164 C CA . LEU A 1 362 ? 26.40750 21.76855 -23.69201 1.000 63.31322 353 LEU A CA 1
ATOM 5165 C C . LEU A 1 362 ? 25.25441 22.74081 -23.49393 1.000 61.04449 353 LEU A C 1
ATOM 5166 O O . LEU A 1 362 ? 24.09992 22.30137 -23.43721 1.000 70.94497 353 LEU A O 1
ATOM 5182 N N . GLY A 1 363 ? 25.52674 24.04374 -23.43524 1.000 55.29013 354 GLY A N 1
ATOM 5183 C CA . GLY A 1 363 ? 24.50215 25.04543 -23.20910 1.000 56.77881 354 GLY A CA 1
ATOM 5184 C C . GLY A 1 363 ? 24.58419 25.75345 -21.87264 1.000 56.66923 354 GLY A C 1
ATOM 5185 O O . GLY A 1 363 ? 23.76834 26.64758 -21.61750 1.000 60.83288 354 GLY A O 1
ATOM 5189 N N . PHE A 1 364 ? 25.52710 25.38813 -21.00910 1.000 46.86604 355 PHE A N 1
ATOM 5190 C CA . PHE A 1 364 ? 25.71659 26.09786 -19.74862 1.000 50.43138 355 PHE A CA 1
ATOM 5191 C C . PHE A 1 364 ? 26.26123 27.48535 -20.04786 1.000 57.77245 355 PHE A C 1
ATOM 5192 O O . PHE A 1 364 ? 27.38205 27.62770 -20.54796 1.000 69.31111 355 PHE A O 1
ATOM 5209 N N . ARG A 1 365 ? 25.46539 28.50768 -19.74217 1.000 56.65119 356 ARG A N 1
ATOM 5210 C CA . ARG A 1 365 ? 25.80891 29.87867 -20.09289 1.000 64.42441 356 ARG A CA 1
ATOM 5211 C C . ARG A 1 365 ? 26.66363 30.55718 -19.03311 1.000 73.56549 356 ARG A C 1
ATOM 5212 O O . ARG A 1 365 ? 27.51806 31.38248 -19.37630 1.000 71.57353 356 ARG A O 1
ATOM 5233 N N . PHE A 1 366 ? 26.45201 30.23516 -17.75597 1.000 83.87363 357 PHE A N 1
ATOM 5234 C CA . PHE A 1 366 ? 27.21839 30.81118 -16.65725 1.000 69.98786 357 PHE A CA 1
ATOM 5235 C C . PHE A 1 366 ? 28.08474 29.76242 -15.96192 1.000 68.44018 357 PHE A C 1
ATOM 5236 O O . PHE A 1 366 ? 28.39018 29.88590 -14.77272 1.000 74.27997 357 PHE A O 1
ATOM 5253 N N . GLY A 1 367 ? 28.48445 28.72391 -16.69578 1.000 62.44064 358 GLY A N 1
ATOM 5254 C CA . GLY A 1 367 ? 29.38711 27.72514 -16.15210 1.000 46.57129 358 GLY A CA 1
ATOM 5255 C C . GLY A 1 367 ? 28.70966 26.71624 -15.23574 1.000 61.46723 358 GLY A C 1
ATOM 5256 O O . GLY A 1 367 ? 27.52247 26.40767 -15.36317 1.000 65.56623 358 GLY A O 1
ATOM 5260 N N . ALA A 1 368 ? 29.49563 26.21107 -14.27933 1.000 55.82487 359 ALA A N 1
ATOM 5261 C CA . ALA A 1 368 ? 29.06823 25.09430 -13.44418 1.000 56.17708 359 ALA A CA 1
ATOM 5262 C C . ALA A 1 368 ? 27.81779 25.39341 -12.62863 1.000 57.67605 359 ALA A C 1
ATOM 5263 O O . ALA A 1 368 ? 27.12321 24.45369 -12.22325 1.000 58.92834 359 ALA A O 1
ATOM 5270 N N . ILE A 1 369 ? 27.50853 26.67111 -12.37903 1.000 65.37741 360 ILE A N 1
ATOM 5271 C CA . ILE A 1 369 ? 26.33345 27.02240 -11.58148 1.000 61.10035 360 ILE A CA 1
ATOM 5272 C C . ILE A 1 369 ? 25.07860 27.18641 -12.42721 1.000 68.48803 360 ILE A C 1
ATOM 5273 O O . ILE A 1 369 ? 23.98583 27.36328 -11.86659 1.000 80.67755 360 ILE A O 1
ATOM 5289 N N . SER A 1 370 ? 25.19230 27.12117 -13.75321 1.000 65.72491 361 SER A N 1
ATOM 5290 C CA . SER A 1 370 ? 24.03085 27.31638 -14.61910 1.000 57.99809 361 SER A CA 1
ATOM 5291 C C . SER A 1 370 ? 22.83845 26.44923 -14.23452 1.000 57.34123 361 SER A C 1
ATOM 5292 O O . SER A 1 370 ? 21.74427 27.00210 -14.03925 1.000 67.45990 361 SER A O 1
ATOM 5300 N N . PRO A 1 371 ? 22.95968 25.12392 -14.10533 1.000 49.46839 362 PRO A N 1
ATOM 5301 C CA . PRO A 1 371 ? 21.75461 24.31444 -13.85520 1.000 42.81073 362 PRO A CA 1
ATOM 5302 C C . PRO A 1 371 ? 21.01794 24.69435 -12.58478 1.000 65.40508 362 PRO A C 1
ATOM 5303 O O . PRO A 1 371 ? 19.78738 24.57149 -12.54102 1.000 67.06660 362 PRO A O 1
ATOM 5314 N N . TRP A 1 372 ? 21.72121 25.15552 -11.54773 1.000 66.32911 363 TRP A N 1
ATOM 5315 C CA . TRP A 1 372 ? 21.03103 25.58203 -10.33394 1.000 60.03580 363 TRP A CA 1
ATOM 5316 C C . TRP A 1 372 ? 20.05111 26.70788 -10.63975 1.000 53.21562 363 TRP A C 1
ATOM 5317 O O . TRP A 1 372 ? 18.89289 26.67540 -10.20385 1.000 50.71831 363 TRP A O 1
ATOM 5338 N N . PHE A 1 373 ? 20.49974 27.71258 -11.40119 1.000 54.36632 364 PHE A N 1
ATOM 5339 C CA . PHE A 1 373 ? 19.59342 28.76279 -11.85815 1.000 54.41894 364 PHE A CA 1
ATOM 5340 C C . PHE A 1 373 ? 18.34663 28.17517 -12.50344 1.000 58.48432 364 PHE A C 1
ATOM 5341 O O . PHE A 1 373 ? 17.24147 28.69770 -12.32591 1.000 53.05013 364 PHE A O 1
ATOM 5358 N N . SER A 1 374 ? 18.50026 27.09188 -13.26483 1.000 65.04002 365 SER A N 1
ATOM 5359 C CA . SER A 1 374 ? 17.32599 26.44264 -13.83474 1.000 48.75750 365 SER A CA 1
ATOM 5360 C C . SER A 1 374 ? 16.43792 25.88280 -12.73117 1.000 48.09706 365 SER A C 1
ATOM 5361 O O . SER A 1 374 ? 15.24075 26.18615 -12.66601 1.000 49.09882 365 SER A O 1
ATOM 5369 N N . ALA A 1 375 ? 17.02313 25.09294 -11.82680 1.000 51.26989 366 ALA A N 1
ATOM 5370 C CA . ALA A 1 375 ? 16.23934 24.41133 -10.80207 1.000 47.01559 366 ALA A CA 1
ATOM 5371 C C . ALA A 1 375 ? 15.35949 25.39034 -10.04011 1.000 51.54512 366 ALA A C 1
ATOM 5372 O O . ALA A 1 375 ? 14.13595 25.22445 -9.96536 1.000 54.58262 366 ALA A O 1
ATOM 5379 N N . ILE A 1 376 ? 15.97359 26.42902 -9.47064 1.000 58.22431 367 ILE A N 1
ATOM 5380 C CA . ILE A 1 376 ? 15.21069 27.37745 -8.66651 1.000 60.34287 367 ILE A CA 1
ATOM 5381 C C . ILE A 1 376 ? 14.05554 27.94989 -9.47984 1.000 60.79668 367 ILE A C 1
ATOM 5382 O O . ILE A 1 376 ? 12.93537 28.09374 -8.97285 1.000 72.02288 367 ILE A O 1
ATOM 5398 N N . ILE A 1 377 ? 14.29080 28.24958 -10.76227 1.000 67.59956 368 ILE A N 1
ATOM 5399 C CA . ILE A 1 377 ? 13.20093 28.74427 -11.60234 1.000 58.89353 368 ILE A CA 1
ATOM 5400 C C . ILE A 1 377 ? 12.03105 27.77336 -11.54326 1.000 58.25834 368 ILE A C 1
ATOM 5401 O O . ILE A 1 377 ? 10.89753 28.14904 -11.21574 1.000 53.81887 368 ILE A O 1
ATOM 5417 N N . GLY A 1 378 ? 12.29897 26.50359 -11.84406 1.000 52.00635 369 GLY A N 1
ATOM 5418 C CA . GLY A 1 378 ? 11.29850 25.46988 -11.70331 1.000 45.60465 369 GLY A CA 1
ATOM 5419 C C . GLY A 1 378 ? 10.55911 25.64450 -10.39903 1.000 59.45938 369 GLY A C 1
ATOM 5420 O O . GLY A 1 378 ? 9.33489 25.82675 -10.40028 1.000 61.30399 369 GLY A O 1
ATOM 5424 N N . ILE A 1 379 ? 11.29524 25.64974 -9.28599 1.000 64.77680 370 ILE A N 1
ATOM 5425 C CA . ILE A 1 379 ? 10.67079 25.81370 -7.97757 1.000 56.77738 370 ILE A CA 1
ATOM 5426 C C . ILE A 1 379 ? 9.64215 26.94057 -8.03622 1.000 52.73521 370 ILE A C 1
ATOM 5427 O O . ILE A 1 379 ? 8.44063 26.71698 -7.83172 1.000 61.78211 370 ILE A O 1
ATOM 5443 N N . PHE A 1 380 ? 10.09527 28.15119 -8.36578 1.000 63.17917 371 PHE A N 1
ATOM 5444 C CA . PHE A 1 380 ? 9.18215 29.29022 -8.37012 1.000 58.09054 371 PHE A CA 1
ATOM 5445 C C . PHE A 1 380 ? 8.02248 29.05112 -9.32784 1.000 51.98541 371 PHE A C 1
ATOM 5446 O O . PHE A 1 380 ? 6.85288 29.22226 -8.95924 1.000 57.60862 371 PHE A O 1
ATOM 5463 N N . SER A 1 381 ? 8.32116 28.61601 -10.55447 1.000 60.43414 372 SER A N 1
ATOM 5464 C CA . SER A 1 381 ? 7.24287 28.30198 -11.48528 1.000 52.37969 372 SER A CA 1
ATOM 5465 C C . SER A 1 381 ? 6.18089 27.46437 -10.78633 1.000 51.78193 372 SER A C 1
ATOM 5466 O O . SER A 1 381 ? 4.99940 27.83520 -10.74657 1.000 48.96393 372 SER A O 1
ATOM 5474 N N . GLY A 1 382 ? 6.60806 26.37389 -10.14963 1.000 59.74244 373 GLY A N 1
ATOM 5475 C CA . GLY A 1 382 ? 5.69094 25.51225 -9.43900 1.000 52.87068 373 GLY A CA 1
ATOM 5476 C C . GLY A 1 382 ? 4.77820 26.30750 -8.53502 1.000 61.88884 373 GLY A C 1
ATOM 5477 O O . GLY A 1 382 ? 3.55868 26.32362 -8.74445 1.000 59.77708 373 GLY A O 1
ATOM 5481 N N . ILE A 1 383 ? 5.35280 27.02327 -7.56338 1.000 62.80415 374 ILE A N 1
ATOM 5482 C CA . ILE A 1 383 ? 4.50495 27.72964 -6.60812 1.000 66.26879 374 ILE A CA 1
ATOM 5483 C C . ILE A 1 383 ? 3.57601 28.68537 -7.34581 1.000 60.63835 374 ILE A C 1
ATOM 5484 O O . ILE A 1 383 ? 2.36503 28.71632 -7.08643 1.000 67.30088 374 ILE A O 1
ATOM 5500 N N . LEU A 1 384 ? 4.10035 29.41584 -8.33427 1.000 62.58485 375 LEU A N 1
ATOM 5501 C CA . LEU A 1 384 ? 3.24513 30.35484 -9.05217 1.000 61.18722 375 LEU A CA 1
ATOM 5502 C C . LEU A 1 384 ? 2.09831 29.61530 -9.72392 1.000 66.19315 375 LEU A C 1
ATOM 5503 O O . LEU A 1 384 ? 0.92904 29.99829 -9.58868 1.000 68.52319 375 LEU A O 1
ATOM 5519 N N . ILE A 1 385 ? 2.41154 28.51919 -10.41824 1.000 66.54772 376 ILE A N 1
ATOM 5520 C CA . ILE A 1 385 ? 1.35266 27.73486 -11.03884 1.000 55.77959 376 ILE A CA 1
ATOM 5521 C C . ILE A 1 385 ? 0.35025 27.30656 -9.97969 1.000 57.47398 376 ILE A C 1
ATOM 5522 O O . ILE A 1 385 ? -0.86749 27.44387 -10.16044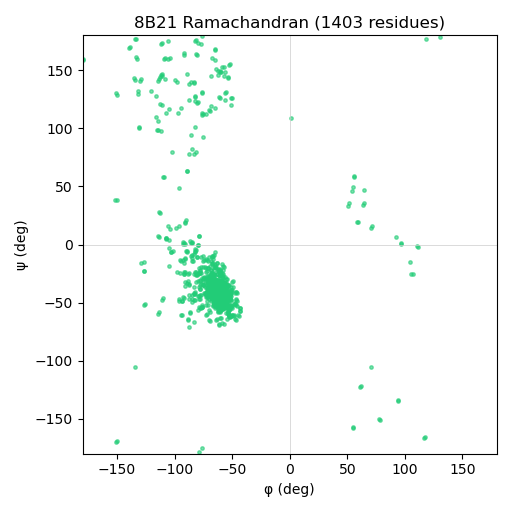 1.000 56.68884 376 ILE A O 1
ATOM 5538 N N . GLY A 1 386 ? 0.84740 26.84107 -8.83228 1.000 53.49301 377 GLY A N 1
ATOM 5539 C CA . GLY A 1 386 ? -0.04897 26.53578 -7.73261 1.000 51.96208 377 GLY A CA 1
ATOM 5540 C C . GLY A 1 386 ? -0.99155 27.68238 -7.44025 1.000 65.80618 377 GLY A C 1
ATOM 5541 O O . GLY A 1 386 ? -2.21608 27.52004 -7.45761 1.000 62.17023 377 GLY A O 1
ATOM 5545 N N . PHE A 1 387 ? -0.43253 28.87538 -7.20927 1.000 71.05936 378 PHE A N 1
ATOM 5546 C CA . PHE A 1 387 ? -1.27556 30.02380 -6.90034 1.000 60.98883 378 PHE A CA 1
ATOM 5547 C C . PHE A 1 387 ? -2.36834 30.19276 -7.94432 1.000 66.39008 378 PHE A C 1
ATOM 5548 O O . PHE A 1 387 ? -3.52966 30.44633 -7.60341 1.000 76.82522 378 PHE A O 1
ATOM 5565 N N . TRP A 1 388 ? -2.02260 30.03829 -9.22469 1.000 68.97324 379 TRP A N 1
ATOM 5566 C CA . TRP A 1 388 ? -3.01902 30.26806 -10.26276 1.000 61.34634 379 TRP A CA 1
ATOM 5567 C C . TRP A 1 388 ? -4.18655 29.30587 -10.10490 1.000 56.68278 379 TRP A C 1
ATOM 5568 O O . TRP A 1 388 ? -5.35216 29.71435 -10.18333 1.000 62.02460 379 TRP A O 1
ATOM 5589 N N . ALA A 1 389 ? -3.89411 28.02837 -9.83857 1.000 51.74299 380 ALA A N 1
ATOM 5590 C CA . ALA A 1 389 ? -4.96766 27.06620 -9.62097 1.000 56.58614 380 ALA A CA 1
ATOM 5591 C C . ALA A 1 389 ? -5.89592 27.53870 -8.51267 1.000 63.60468 380 ALA A C 1
ATOM 5592 O O . ALA A 1 389 ? -7.11608 27.35621 -8.59211 1.000 59.20771 380 ALA A O 1
ATOM 5599 N N . GLU A 1 390 ? -5.33434 28.16647 -7.47710 1.000 62.41467 381 GLU A N 1
ATOM 5600 C CA . GLU A 1 390 ? -6.15318 28.67550 -6.38240 1.000 59.78570 381 GLU A CA 1
ATOM 5601 C C . GLU A 1 390 ? -6.91742 29.93076 -6.78215 1.000 67.00164 381 GLU A C 1
ATOM 5602 O O . GLU A 1 390 ? -8.04593 30.13604 -6.32047 1.000 66.36736 381 GLU A O 1
ATOM 5614 N N . TYR A 1 391 ? -6.32986 30.78176 -7.62569 1.000 63.97456 382 TYR A N 1
ATOM 5615 C CA . TYR A 1 391 ? -7.00391 32.02582 -7.98274 1.000 55.46385 382 TYR A CA 1
ATOM 5616 C C . TYR A 1 391 ? -8.27841 31.76563 -8.78042 1.000 62.54923 382 TYR A C 1
ATOM 5617 O O . TYR A 1 391 ? -9.28546 32.45787 -8.58986 1.000 79.26646 382 TYR A O 1
ATOM 5635 N N . TYR A 1 392 ? -8.26229 30.77040 -9.66669 1.000 71.48791 383 TYR A N 1
ATOM 5636 C CA . TYR A 1 392 ? -9.39148 30.49910 -10.54802 1.000 65.23444 383 TYR A CA 1
ATOM 5637 C C . TYR A 1 392 ? -10.38076 29.48603 -9.98583 1.000 69.32470 383 TYR A C 1
ATOM 5638 O O . TYR A 1 392 ? -11.36369 29.16997 -10.66402 1.000 74.61655 383 TYR A O 1
ATOM 5656 N N . THR A 1 393 ? -10.15698 28.97261 -8.77599 1.000 63.70185 384 THR A N 1
ATOM 5657 C CA . THR A 1 393 ? -11.07019 28.00817 -8.17133 1.000 68.78708 384 THR A CA 1
ATOM 5658 C C . THR A 1 393 ? -11.55536 28.39370 -6.78059 1.000 73.31426 384 THR A C 1
ATOM 5659 O O . THR A 1 393 ? -12.61350 27.90519 -6.36831 1.000 70.92150 384 THR A O 1
ATOM 5670 N N . SER A 1 394 ? -10.83850 29.24216 -6.04940 1.000 61.51861 385 SER A N 1
ATOM 5671 C CA . SER A 1 394 ? -11.28392 29.66600 -4.72955 1.000 67.63948 385 SER A CA 1
ATOM 5672 C C . SER A 1 394 ? -12.28111 30.81095 -4.84861 1.000 80.14844 385 SER A C 1
ATOM 5673 O O . SER A 1 394 ? -12.11721 31.71246 -5.67685 1.000 80.61780 385 SER A O 1
ATOM 5681 N N . TYR A 1 395 ? -13.32216 30.77111 -4.01537 1.000 80.57943 386 TYR A N 1
ATOM 5682 C CA . TYR A 1 395 ? -14.29233 31.85932 -3.97221 1.000 77.37819 386 TYR A CA 1
ATOM 5683 C C . TYR A 1 395 ? -13.80255 33.05759 -3.17161 1.000 78.60196 386 TYR A C 1
ATOM 5684 O O . TYR A 1 395 ? -14.52731 34.05361 -3.07272 1.000 82.10325 386 TYR A O 1
ATOM 5702 N N . ARG A 1 396 ? -12.59291 32.99065 -2.61307 1.000 83.12398 387 ARG A N 1
ATOM 5703 C CA . ARG A 1 396 ? -11.96045 34.18015 -2.05950 1.000 78.65686 387 ARG A CA 1
ATOM 5704 C C . ARG A 1 396 ? -11.58504 35.17791 -3.14743 1.000 84.79552 387 ARG A C 1
ATOM 5705 O O . ARG A 1 396 ? -11.40961 36.36345 -2.84775 1.000 92.97414 387 ARG A O 1
ATOM 5712 N N . TYR A 1 397 ? -11.44767 34.72797 -4.39313 1.000 85.74133 388 TYR A N 1
ATOM 5713 C CA . TYR A 1 397 ? -11.06100 35.58462 -5.50597 1.000 72.00160 388 TYR A CA 1
ATOM 5714 C C . TYR A 1 397 ? -12.21508 35.76953 -6.48770 1.000 70.52853 388 TYR A C 1
ATOM 5715 O O . TYR A 1 397 ? -13.26132 35.12462 -6.39290 1.000 78.36365 388 TYR A O 1
ATOM 5733 N N . LYS A 1 398 ? -12.00588 36.65764 -7.45757 1.000 81.19375 389 LYS A N 1
ATOM 5734 C CA . LYS A 1 398 ? -13.13114 37.15970 -8.23632 1.000 92.19057 389 LYS A CA 1
ATOM 5735 C C . LYS A 1 398 ? -13.81099 36.10852 -9.12180 1.000 94.65988 389 LYS A C 1
ATOM 5736 O O . LYS A 1 398 ? -15.04537 36.09430 -9.16706 1.000 91.69525 389 LYS A O 1
ATOM 5744 N N . PRO A 1 399 ? -13.08680 35.21957 -9.82015 1.000 86.55303 390 PRO A N 1
ATOM 5745 C CA . PRO A 1 399 ? -13.76567 34.36372 -10.82873 1.000 65.27116 390 PRO A CA 1
ATOM 5746 C C . PRO A 1 399 ? -14.83881 33.44824 -10.25802 1.000 71.76536 390 PRO A C 1
ATOM 5747 O O . PRO A 1 399 ? -15.96575 33.40023 -10.78190 1.000 68.55115 390 PRO A O 1
ATOM 5758 N N . THR A 1 400 ? -14.51684 32.70396 -9.19987 1.000 66.90022 391 THR A N 1
ATOM 5759 C CA . THR A 1 400 ? -15.50881 31.82325 -8.59597 1.000 62.55130 391 THR A CA 1
ATOM 5760 C C . THR A 1 400 ? -16.63584 32.61659 -7.94382 1.000 88.76696 391 THR A C 1
ATOM 5761 O O . THR A 1 400 ? -17.79217 32.17344 -7.95070 1.000 83.03450 391 THR A O 1
ATOM 5772 N N . GLN A 1 401 ? -16.32327 33.78726 -7.38199 1.000 93.67243 392 GLN A N 1
ATOM 5773 C CA . GLN A 1 401 ? -17.37180 34.66629 -6.87747 1.000 81.72137 392 GLN A CA 1
ATOM 5774 C C . GLN A 1 401 ? -18.35979 35.02129 -7.98068 1.000 75.49021 392 GLN A C 1
ATOM 5775 O O . GLN A 1 401 ? -19.57713 34.95362 -7.78381 1.000 78.43561 392 GLN A O 1
ATOM 5789 N N . PHE A 1 402 ? -17.84915 35.42497 -9.14758 1.000 61.68242 393 PHE A N 1
ATOM 5790 C CA . PHE A 1 402 ? -18.73235 35.79392 -10.24763 1.000 62.87281 393 PHE A CA 1
ATOM 5791 C C . PHE A 1 402 ? -19.57551 34.61062 -10.68946 1.000 73.80884 393 PHE A C 1
ATOM 5792 O O . PHE A 1 402 ? -20.75951 34.76768 -11.00112 1.000 82.50161 393 PHE A O 1
ATOM 5809 N N . LEU A 1 403 ? -18.97467 33.42260 -10.75809 1.000 70.64173 394 LEU A N 1
ATOM 5810 C CA . LEU A 1 403 ? -19.74764 32.23827 -11.12666 1.000 78.93695 394 LEU A CA 1
ATOM 5811 C C . LEU A 1 403 ? -20.89213 32.01310 -10.13927 1.000 75.67859 394 LEU A C 1
ATOM 5812 O O . LEU A 1 403 ? -22.05699 31.82275 -10.53204 1.000 79.47615 394 LEU A O 1
ATOM 5828 N N . GLY A 1 404 ? -20.57963 32.05820 -8.84252 1.000 74.21784 395 GLY A N 1
ATOM 5829 C CA . GLY A 1 404 ? -21.61864 31.89550 -7.84087 1.000 69.58340 395 GLY A CA 1
ATOM 5830 C C . GLY A 1 404 ? -22.71191 32.93654 -7.97549 1.000 83.95975 395 GLY A C 1
ATOM 5831 O O . GLY A 1 404 ? -23.90040 32.61439 -7.91882 1.000 80.76252 395 GLY A O 1
ATOM 5835 N N . LYS A 1 405 ? -22.32700 34.19805 -8.17209 1.000 76.20118 396 LYS A N 1
ATOM 5836 C CA . LYS A 1 405 ? -23.32456 35.25095 -8.32221 1.000 74.33207 396 LYS A CA 1
ATOM 5837 C C . LYS A 1 405 ? -24.19671 35.00385 -9.54622 1.000 81.06975 396 LYS A C 1
ATOM 5838 O O . LYS A 1 405 ? -25.41518 35.21264 -9.50221 1.000 91.26186 396 LYS A O 1
ATOM 5857 N N . SER A 1 406 ? -23.59056 34.55498 -10.64940 1.000 76.83115 397 SER A N 1
ATOM 5858 C CA . SER A 1 406 ? -24.34119 34.27473 -11.86574 1.000 84.77864 397 SER A CA 1
ATOM 5859 C C . SER A 1 406 ? -25.26337 33.08141 -11.70428 1.000 76.32955 397 SER A C 1
ATOM 5860 O O . SER A 1 406 ? -26.13118 32.86968 -12.55870 1.000 75.13670 397 SER A O 1
ATOM 5868 N N . SER A 1 407 ? -25.07616 32.29276 -10.64256 1.000 74.98992 398 SER A N 1
ATOM 5869 C CA . SER A 1 407 ? -26.00028 31.19091 -10.37855 1.000 76.58113 398 SER A CA 1
ATOM 5870 C C . SER A 1 407 ? -27.46114 31.63770 -10.43247 1.000 85.73892 398 SER A C 1
ATOM 5871 O O . SER A 1 407 ? -28.33743 30.84429 -10.79819 1.000 77.70510 398 SER A O 1
ATOM 5879 N N . ILE A 1 408 ? -27.74804 32.89167 -10.05792 1.000 100.30579 399 ILE A N 1
ATOM 5880 C CA . ILE A 1 408 ? -29.13439 33.35608 -10.03245 1.000 91.80424 399 ILE A CA 1
ATOM 5881 C C . ILE A 1 408 ? -29.71788 33.41297 -11.43981 1.000 93.41616 399 ILE A C 1
ATOM 5882 O O . ILE A 1 408 ? -30.93730 33.30822 -11.61699 1.000 98.52125 399 ILE A O 1
ATOM 5898 N N . GLU A 1 409 ? -28.87457 33.58054 -12.45798 1.000 83.11317 400 GLU A N 1
ATOM 5899 C CA . GLU A 1 409 ? -29.33491 33.83743 -13.81537 1.000 77.43850 400 GLU A CA 1
ATOM 5900 C C . GLU A 1 409 ? -29.52895 32.56018 -14.63176 1.000 76.66123 400 GLU A C 1
ATOM 5901 O O . GLU A 1 409 ? -29.55877 32.62528 -15.86644 1.000 76.63463 400 GLU A O 1
ATOM 5913 N N . GLY A 1 410 ? -29.66161 31.41303 -13.97650 1.000 76.33871 401 GLY A N 1
ATOM 5914 C CA . GLY A 1 410 ? -30.01009 30.16526 -14.62663 1.000 69.88246 401 GLY A CA 1
ATOM 5915 C C . GLY A 1 410 ? -28.92730 29.11403 -14.47254 1.000 78.38059 401 GLY A C 1
ATOM 5916 O O . GLY A 1 410 ? -27.86840 29.34668 -13.89259 1.000 73.97356 401 GLY A O 1
ATOM 5920 N N . THR A 1 411 ? -29.23049 27.92521 -15.00040 1.000 82.01164 402 THR A N 1
ATOM 5921 C CA . THR A 1 411 ? -28.28731 26.81105 -15.03589 1.000 69.11752 402 THR A CA 1
ATOM 5922 C C . THR A 1 411 ? -27.40274 26.84738 -16.27854 1.000 66.11961 402 THR A C 1
ATOM 5923 O O . THR A 1 411 ? -26.18773 26.60957 -16.19208 1.000 61.01040 402 THR A O 1
ATOM 5934 N N . GLY A 1 412 ? -27.99528 27.12695 -17.44023 1.000 64.31498 403 GLY A N 1
ATOM 5935 C CA . GLY A 1 412 ? -27.19230 27.29488 -18.63702 1.000 53.41608 403 GLY A CA 1
ATOM 5936 C C . GLY A 1 412 ? -26.11334 28.34075 -18.45256 1.000 50.46040 403 GLY A C 1
ATOM 5937 O O . GLY A 1 412 ? -25.00597 28.20616 -18.97658 1.000 65.10188 403 GLY A O 1
ATOM 5941 N N . MET A 1 413 ? -26.41683 29.39712 -17.69672 1.000 55.35662 404 MET A N 1
ATOM 5942 C CA . MET A 1 413 ? -25.39742 30.40062 -17.42209 1.000 65.05005 404 MET A CA 1
ATOM 5943 C C . MET A 1 413 ? -24.29287 29.83075 -16.54334 1.000 57.20936 404 MET A C 1
ATOM 5944 O O . MET A 1 413 ? -23.11664 30.14825 -16.73955 1.000 60.88505 404 MET A O 1
ATOM 5958 N N . VAL A 1 414 ? -24.64529 28.99393 -15.56557 1.000 57.50082 405 VAL A N 1
ATOM 5959 C CA . VAL A 1 414 ? -23.61720 28.36967 -14.73559 1.000 61.40335 405 VAL A CA 1
ATOM 5960 C C . VAL A 1 414 ? -22.67331 27.55680 -15.61097 1.000 62.62283 405 VAL A C 1
ATOM 5961 O O . VAL A 1 414 ? -21.44613 27.65582 -15.49490 1.000 59.16741 405 VAL A O 1
ATOM 5974 N N . ILE A 1 415 ? -23.23256 26.76428 -16.52582 1.000 66.47892 406 ILE A N 1
ATOM 5975 C CA . ILE A 1 415 ? -22.39154 25.93740 -17.39015 1.000 53.68438 406 ILE A CA 1
ATOM 5976 C C . ILE A 1 415 ? -21.52396 26.81289 -18.29394 1.000 45.56175 406 ILE A C 1
ATOM 5977 O O . ILE A 1 415 ? -20.31256 26.59362 -18.42609 1.000 53.48959 406 ILE A O 1
ATOM 5993 N N . SER A 1 416 ? -22.13726 27.79706 -18.95760 1.000 41.51898 407 SER A N 1
ATOM 5994 C CA . SER A 1 416 ? -21.38905 28.64880 -19.87620 1.000 41.04845 407 SER A CA 1
ATOM 5995 C C . SER A 1 416 ? -20.26481 29.37836 -19.15506 1.000 49.60574 407 SER A C 1
ATOM 5996 O O . SER A 1 416 ? -19.13163 29.43274 -19.64395 1.000 53.83059 407 SER A O 1
ATOM 6004 N N . ASN A 1 417 ? -20.56452 29.96110 -17.99138 1.000 54.27015 408 ASN A N 1
ATOM 6005 C CA . ASN A 1 417 ? -19.55263 30.70039 -17.25034 1.000 52.28376 408 ASN A CA 1
ATOM 6006 C C . ASN A 1 417 ? -18.47789 29.77894 -16.69619 1.000 46.60094 408 ASN A C 1
ATOM 6007 O O . ASN A 1 417 ? -17.31628 30.17930 -16.61373 1.000 55.08428 408 ASN A O 1
ATOM 6018 N N . GLY A 1 418 ? -18.82035 28.53963 -16.34559 1.000 45.87459 409 GLY A N 1
ATOM 6019 C CA . GLY A 1 418 ? -17.78956 27.61240 -15.91209 1.000 37.79369 409 GLY A CA 1
ATOM 6020 C C . GLY A 1 418 ? -16.83961 27.25293 -17.03825 1.000 39.65875 409 GLY A C 1
ATOM 6021 O O . GLY A 1 418 ? -15.61648 27.24377 -16.86014 1.000 42.19781 409 GLY A O 1
ATOM 6025 N N . LEU A 1 419 ? -17.39096 26.94866 -18.21572 1.000 48.07903 410 LEU A N 1
ATOM 6026 C CA . LEU A 1 419 ? -16.54706 26.67475 -19.37587 1.000 43.96198 410 LEU A CA 1
ATOM 6027 C C . LEU A 1 419 ? -15.67401 27.87771 -19.71300 1.000 45.13951 410 LEU A C 1
ATOM 6028 O O . LEU A 1 419 ? -14.47456 27.73793 -19.98372 1.000 42.00510 410 LEU A O 1
ATOM 6044 N N . SER A 1 420 ? -16.27150 29.06924 -19.73261 1.000 48.10586 411 SER A N 1
ATOM 6045 C CA . SER A 1 420 ? -15.50784 30.28095 -20.00300 1.000 43.72404 411 SER A CA 1
ATOM 6046 C C . SER A 1 420 ? -14.38019 30.45556 -18.99412 1.000 37.17330 411 SER A C 1
ATOM 6047 O O . SER A 1 420 ? -13.22861 30.72153 -19.36680 1.000 48.01391 411 SER A O 1
ATOM 6055 N N . LEU A 1 421 ? -14.69985 30.31609 -17.70440 1.000 41.73244 412 LEU A N 1
ATOM 6056 C CA . LEU A 1 421 ? -13.69599 30.44414 -16.65603 1.000 43.04856 412 LEU A CA 1
ATOM 6057 C C . LEU A 1 421 ? -12.54608 29.48369 -16.89949 1.000 47.80458 412 LEU A C 1
ATOM 6058 O O . LEU A 1 421 ? -11.37558 29.87978 -16.87426 1.000 56.66536 412 LEU A O 1
ATOM 6074 N N . GLY A 1 422 ? -12.86266 28.21267 -17.14342 1.000 45.68607 413 GLY A N 1
ATOM 6075 C CA . GLY A 1 422 ? -11.80738 27.23730 -17.35546 1.000 36.22322 413 GLY A CA 1
ATOM 6076 C C . GLY A 1 422 ? -10.94247 27.58197 -18.55211 1.000 37.63995 413 GLY A C 1
ATOM 6077 O O . GLY A 1 422 ? -9.71127 27.58516 -18.46499 1.000 34.59669 413 GLY A O 1
ATOM 6081 N N . MET A 1 423 ? -11.57861 27.88894 -19.68665 1.000 45.87922 414 MET A N 1
ATOM 6082 C CA . MET A 1 423 ? -10.82807 28.20983 -20.89722 1.000 45.76201 414 MET A CA 1
ATOM 6083 C C . MET A 1 423 ? -9.87533 29.37649 -20.66511 1.000 36.04071 414 MET A C 1
ATOM 6084 O O . MET A 1 423 ? -8.70597 29.33037 -21.06499 1.000 42.29660 414 MET A O 1
ATOM 6098 N N . LYS A 1 424 ? -10.35807 30.43783 -20.02062 1.000 41.42168 415 LYS A N 1
ATOM 6099 C CA . LYS A 1 424 ? -9.49411 31.59131 -19.78887 1.000 42.51213 415 LYS A CA 1
ATOM 6100 C C . LYS A 1 424 ? -8.42303 31.29478 -18.74677 1.000 39.79225 415 LYS A C 1
ATOM 6101 O O . LYS A 1 424 ? -7.34566 31.90072 -18.78103 1.000 50.70060 415 LYS A O 1
ATOM 6120 N N . SER A 1 425 ? -8.69294 30.36715 -17.82344 1.000 46.66113 416 SER A N 1
ATOM 6121 C CA . SER A 1 425 ? -7.76249 30.08854 -16.73634 1.000 43.79851 416 SER A CA 1
ATOM 6122 C C . SER A 1 425 ? -6.46518 29.44631 -17.21035 1.000 39.86775 416 SER A C 1
ATOM 6123 O O . SER A 1 425 ? -5.50104 29.39710 -16.44018 1.000 45.77591 416 SER A O 1
ATOM 6131 N N . VAL A 1 426 ? -6.41779 28.92063 -18.43592 1.000 48.91952 417 VAL A N 1
ATOM 6132 C CA . VAL A 1 426 ? -5.18925 28.29111 -18.90116 1.000 44.11984 417 VAL A CA 1
ATOM 6133 C C . VAL A 1 426 ? -4.08957 29.29614 -19.21166 1.000 36.34537 417 VAL A C 1
ATOM 6134 O O . VAL A 1 426 ? -2.92844 28.89570 -19.35748 1.000 39.31862 417 VAL A O 1
ATOM 6147 N N . PHE A 1 427 ? -4.40128 30.59252 -19.28864 1.000 40.33967 418 PHE A N 1
ATOM 6148 C CA . PHE A 1 427 ? -3.39199 31.49161 -19.83323 1.000 40.80646 418 PHE A CA 1
ATOM 6149 C C . PHE A 1 427 ? -2.36049 31.89602 -18.78251 1.000 41.51866 418 PHE A C 1
ATOM 6150 O O . PHE A 1 427 ? -1.16273 31.85524 -19.07637 1.000 39.77712 418 PHE A O 1
ATOM 6167 N N . PRO A 1 428 ? -2.74839 32.30969 -17.57880 1.000 45.26992 419 PRO A N 1
ATOM 6168 C CA . PRO A 1 428 ? -1.73735 32.68612 -16.56844 1.000 33.60136 419 PRO A CA 1
ATOM 6169 C C . PRO A 1 428 ? -0.77095 31.54903 -16.27045 1.000 41.26529 419 PRO A C 1
ATOM 6170 O O . PRO A 1 428 ? 0.45607 31.75114 -16.28604 1.000 37.15251 419 PRO A O 1
ATOM 6181 N N . PRO A 1 429 ? -1.26399 30.33600 -15.98515 1.000 38.34244 420 PRO A N 1
ATOM 6182 C CA . PRO A 1 429 ? -0.31430 29.24586 -15.69734 1.000 32.91084 420 PRO A CA 1
ATOM 6183 C C . PRO A 1 429 ? 0.49344 28.82902 -16.91418 1.000 44.93184 420 PRO A C 1
ATOM 6184 O O . PRO A 1 429 ? 1.69481 28.54123 -16.79188 1.000 43.76607 420 PRO A O 1
ATOM 6195 N N . THR A 1 430 ? -0.13113 28.79006 -18.09557 1.000 44.25586 421 THR A N 1
ATOM 6196 C CA . THR A 1 430 ? 0.62049 28.45587 -19.30004 1.000 35.66597 421 THR A CA 1
ATOM 6197 C C . THR A 1 430 ? 1.71698 29.47983 -19.55446 1.000 46.80624 421 THR A C 1
ATOM 6198 O O . THR A 1 430 ? 2.81959 29.12534 -19.97957 1.000 47.11525 421 THR A O 1
ATOM 6209 N N . LEU A 1 431 ? 1.43426 30.75732 -19.29271 1.000 41.96981 422 LEU A N 1
ATOM 6210 C CA . LEU A 1 431 ? 2.43946 31.79561 -19.48555 1.000 44.12231 422 LEU A CA 1
ATOM 6211 C C . LEU A 1 431 ? 3.56965 31.64685 -18.48041 1.000 41.58851 422 LEU A C 1
ATOM 6212 O O . LEU A 1 431 ? 4.74247 31.88545 -18.80667 1.000 44.58192 422 LEU A O 1
ATOM 6228 N N . THR A 1 432 ? 3.23245 31.26885 -17.24632 1.000 42.42450 423 THR A N 1
ATOM 6229 C CA . THR A 1 432 ? 4.26957 30.93131 -16.27802 1.000 38.10533 423 THR A CA 1
ATOM 6230 C C . THR A 1 432 ? 5.17769 29.83451 -16.82486 1.000 44.86089 423 THR A C 1
ATOM 6231 O O . THR A 1 432 ? 6.40820 29.94073 -16.76018 1.000 49.35598 423 THR A O 1
ATOM 6242 N N . LEU A 1 433 ? 4.58225 28.76957 -17.37340 1.000 51.63217 424 LEU A N 1
ATOM 6243 C CA . LEU A 1 433 ? 5.38703 27.69663 -17.96042 1.000 37.19924 424 LEU A CA 1
ATOM 6244 C C . LEU A 1 433 ? 6.23869 28.21186 -19.11562 1.000 38.78254 424 LEU A C 1
ATOM 6245 O O . LEU A 1 433 ? 7.39346 27.80180 -19.27725 1.000 35.92056 424 LEU A O 1
ATOM 6261 N N . VAL A 1 434 ? 5.68104 29.10626 -19.93281 1.000 37.78608 425 VAL A N 1
ATOM 6262 C CA . VAL A 1 434 ? 6.41843 29.63793 -21.07699 1.000 34.51356 425 VAL A CA 1
ATOM 6263 C C . VAL A 1 434 ? 7.67700 30.35488 -20.60204 1.000 49.17023 425 VAL A C 1
ATOM 6264 O O . VAL A 1 434 ? 8.79040 30.09325 -21.08223 1.000 53.00094 425 VAL A O 1
ATOM 6277 N N . LEU A 1 435 ? 7.51419 31.28649 -19.66181 1.000 49.50753 426 LEU A N 1
ATOM 6278 C CA . LEU A 1 435 ? 8.66666 32.04352 -19.18081 1.000 38.01795 426 LEU A CA 1
ATOM 6279 C C . LEU A 1 435 ? 9.66108 31.13136 -18.47224 1.000 37.79606 426 LEU A C 1
ATOM 6280 O O . LEU A 1 435 ? 10.88071 31.29680 -18.61451 1.000 42.26921 426 LEU A O 1
ATOM 6296 N N . GLY A 1 436 ? 9.16043 30.15338 -17.71304 1.000 37.24344 427 GLY A N 1
ATOM 6297 C CA . GLY A 1 436 ? 10.05528 29.21709 -17.05657 1.000 35.44919 427 GLY A CA 1
ATOM 6298 C C . GLY A 1 436 ? 10.90609 28.45465 -18.04914 1.000 36.80052 427 GLY A C 1
ATOM 6299 O O . GLY A 1 436 ? 12.11838 28.32244 -17.87238 1.000 49.31377 427 GLY A O 1
ATOM 6303 N N . ILE A 1 437 ? 10.27910 27.94435 -19.11226 1.000 41.24202 428 ILE A N 1
ATOM 6304 C CA . ILE A 1 437 ? 11.02382 27.21989 -20.13877 1.000 38.95441 428 ILE A CA 1
ATOM 6305 C C . ILE A 1 437 ? 12.06201 28.13425 -20.77767 1.000 40.09090 428 ILE A C 1
ATOM 6306 O O . ILE A 1 437 ? 13.23592 27.76817 -20.91903 1.000 39.02896 428 ILE A O 1
ATOM 6322 N N . LEU A 1 438 ? 11.64542 29.34343 -21.16460 1.000 44.34993 429 LEU A N 1
ATOM 6323 C CA . LEU A 1 438 ? 12.56562 30.26935 -21.82172 1.000 38.14872 429 LEU A CA 1
ATOM 6324 C C . LEU A 1 438 ? 13.79397 30.54453 -20.95987 1.000 39.90254 429 LEU A C 1
ATOM 6325 O O . LEU A 1 438 ? 14.93111 30.46213 -21.43618 1.000 51.94038 429 LEU A O 1
ATOM 6341 N N . PHE A 1 439 ? 13.58871 30.86493 -19.68164 1.000 45.28987 430 PHE A N 1
ATOM 6342 C CA . PHE A 1 439 ? 14.72441 31.20970 -18.83027 1.000 44.08062 430 PHE A CA 1
ATOM 6343 C C . PHE A 1 439 ? 15.56801 29.98549 -18.48417 1.000 53.34219 430 PHE A C 1
ATOM 6344 O O . PHE A 1 439 ? 16.80372 30.05444 -18.50561 1.000 49.91677 430 PHE A O 1
ATOM 6361 N N . ALA A 1 440 ? 14.92938 28.86247 -18.14240 1.000 50.40099 431 ALA A N 1
ATOM 6362 C CA . ALA A 1 440 ? 15.67768 27.64465 -17.85046 1.000 50.37416 431 ALA A CA 1
ATOM 6363 C C . ALA A 1 440 ? 16.59316 27.28547 -19.01131 1.000 42.27223 431 ALA A C 1
ATOM 6364 O O . ALA A 1 440 ? 17.78302 26.98124 -18.82263 1.000 50.72009 431 ALA A O 1
ATOM 6371 N N . ASP A 1 441 ? 16.04773 27.31612 -20.22920 1.000 49.42793 432 ASP A N 1
ATOM 6372 C CA . ASP A 1 441 ? 16.87408 27.08945 -21.40426 1.000 48.69006 432 ASP A CA 1
ATOM 6373 C C . ASP A 1 441 ? 17.97623 28.13324 -21.49592 1.000 56.57705 432 ASP A C 1
ATOM 6374 O O . ASP A 1 441 ? 19.14560 27.78628 -21.66251 1.000 54.50843 432 ASP A O 1
ATOM 6383 N N . TYR A 1 442 ? 17.62710 29.41383 -21.35383 1.000 51.29168 433 TYR A N 1
ATOM 6384 C CA . TYR A 1 442 ? 18.64155 30.45907 -21.40795 1.000 46.83914 433 TYR A CA 1
ATOM 6385 C C . TYR A 1 442 ? 19.83722 30.10207 -20.53801 1.000 50.82010 433 TYR A C 1
ATOM 6386 O O . TYR A 1 442 ? 20.99010 30.26952 -20.94977 1.000 53.79653 433 TYR A O 1
ATOM 6404 N N . PHE A 1 443 ? 19.57891 29.56689 -19.34450 1.000 55.72238 434 PHE A N 1
ATOM 6405 C CA . PHE A 1 443 ? 20.67395 29.29900 -18.41689 1.000 51.05290 434 PHE A CA 1
ATOM 6406 C C . PHE A 1 443 ? 21.46506 28.04809 -18.79050 1.000 44.74872 434 PHE A C 1
ATOM 6407 O O . PHE A 1 443 ? 22.70021 28.06811 -18.73712 1.000 56.48251 434 PHE A O 1
ATOM 6424 N N . ALA A 1 444 ? 20.79633 26.94969 -19.16696 1.000 43.74404 435 ALA A N 1
ATOM 6425 C CA . ALA A 1 444 ? 21.52894 25.68677 -19.29709 1.000 51.28840 435 ALA A CA 1
ATOM 6426 C C . ALA A 1 444 ? 20.92074 24.76353 -20.35551 1.000 55.00189 435 ALA A C 1
ATOM 6427 O O . ALA A 1 444 ? 20.87101 23.54524 -20.17156 1.000 53.22350 435 ALA A O 1
ATOM 6434 N N . GLY A 1 445 ? 20.44561 25.31811 -21.46283 1.000 48.19507 436 GLY A N 1
ATOM 6435 C CA . GLY A 1 445 ? 19.86829 24.47136 -22.49960 1.000 40.22153 436 GLY A CA 1
ATOM 6436 C C . GLY A 1 445 ? 18.72913 23.53669 -22.07508 1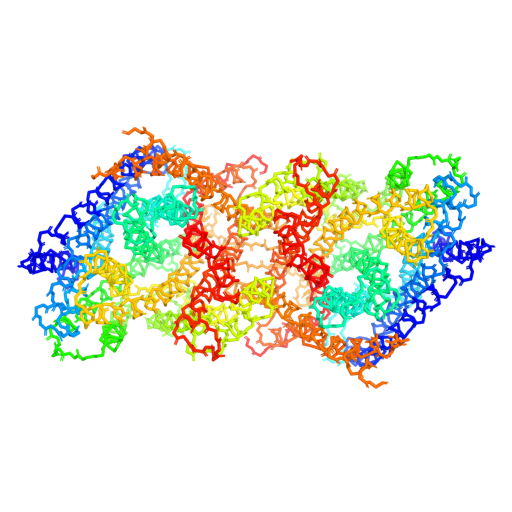.000 49.29807 436 GLY A C 1
ATOM 6437 O O . GLY A 1 445 ? 18.01808 23.73775 -21.07983 1.000 53.56471 436 GLY A O 1
ATOM 6441 N N . LEU A 1 446 ? 18.56079 22.48533 -22.88657 1.000 50.20229 437 LEU A N 1
ATOM 6442 C CA . LEU A 1 446 ? 17.53423 21.48213 -22.61569 1.000 48.45344 437 LEU A CA 1
ATOM 6443 C C . LEU A 1 446 ? 17.82799 20.70056 -21.33794 1.000 46.77605 437 LEU A C 1
ATOM 6444 O O . LEU A 1 446 ? 16.89796 20.30709 -20.61559 1.000 50.58675 437 LEU A O 1
ATOM 6460 N N . TYR A 1 447 ? 19.10667 20.45039 -21.04892 1.000 48.08305 438 TYR A N 1
ATOM 6461 C CA . TYR A 1 447 ? 19.45993 19.87088 -19.75904 1.000 48.48557 438 TYR A CA 1
ATOM 6462 C C . TYR A 1 447 ? 18.90888 20.72797 -18.62907 1.000 45.73268 438 TYR A C 1
ATOM 6463 O O . TYR A 1 447 ? 18.37740 20.20950 -17.64104 1.000 45.78629 438 TYR A O 1
ATOM 6481 N N . GLY A 1 448 ? 18.99469 22.04942 -18.77927 1.000 42.57586 439 GLY A N 1
ATOM 6482 C CA . GLY A 1 448 ? 18.46425 22.94871 -17.77705 1.000 40.81292 439 GLY A CA 1
ATOM 6483 C C . GLY A 1 448 ? 16.95490 22.96572 -17.74258 1.000 45.83509 439 GLY A C 1
ATOM 6484 O O . GLY A 1 448 ? 16.36356 23.20071 -16.69121 1.000 59.85262 439 GLY A O 1
ATOM 6488 N N . VAL A 1 449 ? 16.30786 22.72723 -18.88061 1.000 43.29022 440 VAL A N 1
ATOM 6489 C CA . VAL A 1 449 ? 14.85429 22.55128 -18.84871 1.000 42.99986 440 VAL A CA 1
ATOM 6490 C C . VAL A 1 449 ? 14.49534 21.35959 -17.96798 1.000 43.38700 440 VAL A C 1
ATOM 6491 O O . VAL A 1 449 ? 13.57029 21.41926 -17.13862 1.000 43.24657 440 VAL A O 1
ATOM 6504 N N . ALA A 1 450 ? 15.23357 20.25948 -18.12955 1.000 39.31418 441 ALA A N 1
ATOM 6505 C CA . ALA A 1 450 ? 15.00569 19.08936 -17.28470 1.000 40.45179 441 ALA A CA 1
ATOM 6506 C C . ALA A 1 450 ? 15.29810 19.40294 -15.81961 1.000 48.08275 441 ALA A C 1
ATOM 6507 O O . ALA A 1 450 ? 14.55278 18.99028 -14.91983 1.000 47.65468 441 ALA A O 1
ATOM 6514 N N . ILE A 1 451 ? 16.37978 20.13925 -15.56234 1.000 46.71285 442 ILE A N 1
ATOM 6515 C CA . ILE A 1 451 ? 16.71232 20.50958 -14.19070 1.000 46.65590 442 ILE A CA 1
ATOM 6516 C C . ILE A 1 451 ? 15.66430 21.45301 -13.61525 1.000 46.92170 442 ILE A C 1
ATOM 6517 O O . ILE A 1 451 ? 15.44856 21.48168 -12.40058 1.000 52.66931 442 ILE A O 1
ATOM 6533 N N . ALA A 1 452 ? 14.99715 22.23547 -14.46281 1.000 43.23484 443 ALA A N 1
ATOM 6534 C CA . ALA A 1 452 ? 13.91871 23.08556 -13.97897 1.000 44.78503 443 ALA A CA 1
ATOM 6535 C C . ALA A 1 452 ? 12.72356 22.24296 -13.56564 1.000 45.06499 443 ALA A C 1
ATOM 6536 O O . ALA A 1 452 ? 12.13175 22.47290 -12.50655 1.000 51.87066 443 ALA A O 1
ATOM 6543 N N . ALA A 1 453 ? 12.36366 21.25205 -14.38309 1.000 43.94170 444 ALA A N 1
ATOM 6544 C CA . ALA A 1 453 ? 11.33989 20.29681 -13.95947 1.000 37.56266 444 ALA A CA 1
ATOM 6545 C C . ALA A 1 453 ? 11.69656 19.67527 -12.61300 1.000 44.63417 444 ALA A C 1
ATOM 6546 O O . ALA A 1 453 ? 10.85109 19.56851 -11.70932 1.000 53.34489 444 ALA A O 1
ATOM 6553 N N . LEU A 1 454 ? 12.96517 19.29392 -12.45444 1.000 47.52490 445 LEU A N 1
ATOM 6554 C CA . LEU A 1 454 ? 13.41136 18.64801 -11.22330 1.000 46.66117 445 LEU A CA 1
ATOM 6555 C C . LEU A 1 454 ? 13.30865 19.59614 -10.03351 1.000 58.32800 445 LEU A C 1
ATOM 6556 O O . LEU A 1 454 ? 12.71918 19.25480 -9.00077 1.000 65.21044 445 LEU A O 1
ATOM 6572 N N . GLY A 1 455 ? 13.89765 20.78526 -10.15100 1.000 55.37664 446 GLY A N 1
ATOM 6573 C CA . GLY A 1 455 ? 13.77995 21.76454 -9.08492 1.000 47.02819 446 GLY A CA 1
ATOM 6574 C C . GLY A 1 455 ? 12.33787 22.00597 -8.70506 1.000 53.74105 446 GLY A C 1
ATOM 6575 O O . GLY A 1 455 ? 11.98373 22.02426 -7.52443 1.000 71.80274 446 GLY A O 1
ATOM 6579 N N . MET A 1 456 ? 11.47851 22.17190 -9.71001 1.000 64.00887 447 MET A N 1
ATOM 6580 C CA . MET A 1 456 ? 10.05401 22.32101 -9.45661 1.000 50.91395 447 MET A CA 1
ATOM 6581 C C . MET A 1 456 ? 9.52954 21.17182 -8.61105 1.000 59.24504 447 MET A C 1
ATOM 6582 O O . MET A 1 456 ? 8.65728 21.36835 -7.75619 1.000 59.20481 447 MET A O 1
ATOM 6596 N N . LEU A 1 457 ? 10.05988 19.96592 -8.82170 1.000 60.68211 448 LEU A N 1
ATOM 6597 C CA . LEU A 1 457 ? 9.67045 18.81043 -8.02245 1.000 57.03587 448 LEU A CA 1
ATOM 6598 C C . LEU A 1 457 ? 10.71767 18.41316 -6.98894 1.000 65.83068 448 LEU A C 1
ATOM 6599 O O . LEU A 1 457 ? 10.61285 17.32893 -6.40624 1.000 55.26748 448 LEU A O 1
ATOM 6615 N N . SER A 1 458 ? 11.70526 19.27318 -6.72428 1.000 65.78818 449 SER A N 1
ATOM 6616 C CA . SER A 1 458 ? 12.79839 18.88560 -5.83658 1.000 59.36312 449 SER A CA 1
ATOM 6617 C C . SER A 1 458 ? 12.29513 18.49890 -4.44890 1.000 60.56543 449 SER A C 1
ATOM 6618 O O . SER A 1 458 ? 12.86517 17.60484 -3.81133 1.000 62.75988 449 SER A O 1
ATOM 6626 N N . PHE A 1 459 ? 11.23631 19.15078 -3.96442 1.000 59.34766 450 PHE A N 1
ATOM 6627 C CA . PHE A 1 459 ? 10.67630 18.81796 -2.65826 1.000 65.26159 450 PHE A CA 1
ATOM 6628 C C . PHE A 1 459 ? 9.32827 18.12271 -2.81231 1.000 67.82387 450 PHE A C 1
ATOM 6629 O O . PHE A 1 459 ? 8.31515 18.57800 -2.26920 1.000 67.74484 450 PHE A O 1
ATOM 6646 N N . VAL A 1 460 ? 9.31705 17.00058 -3.53680 1.000 58.76950 451 VAL A N 1
ATOM 6647 C CA . VAL A 1 460 ? 8.06051 16.32434 -3.83514 1.000 55.93099 451 VAL A CA 1
ATOM 6648 C C . VAL A 1 460 ? 7.45998 15.69264 -2.58991 1.000 67.70913 451 VAL A C 1
ATOM 6649 O O . VAL A 1 460 ? 6.24085 15.51651 -2.50960 1.000 72.20954 451 VAL A O 1
ATOM 6662 N N . ALA A 1 461 ? 8.28725 15.31278 -1.61522 1.000 79.60222 452 ALA A N 1
ATOM 6663 C CA . ALA A 1 461 ? 7.75815 14.65158 -0.42512 1.000 69.63444 452 ALA A CA 1
ATOM 6664 C C . ALA A 1 461 ? 6.75505 15.54494 0.29768 1.000 67.29395 452 ALA A C 1
ATOM 6665 O O . ALA A 1 461 ? 5.65203 15.10599 0.64753 1.000 70.44528 452 ALA A O 1
ATOM 6672 N N . THR A 1 462 ? 7.11247 16.81469 0.50992 1.000 71.95448 453 THR A N 1
ATOM 6673 C CA . THR A 1 462 ? 6.20832 17.73255 1.19901 1.000 83.24527 453 THR A CA 1
ATOM 6674 C C . THR A 1 462 ? 4.96835 18.02669 0.36105 1.000 82.44141 453 THR A C 1
ATOM 6675 O O . THR A 1 462 ? 3.85767 18.12495 0.89793 1.000 92.20638 453 THR A O 1
ATOM 6686 N N . SER A 1 463 ? 5.13619 18.18565 -0.95261 1.000 83.03456 454 SER A N 1
ATOM 6687 C CA . SER A 1 463 ? 3.98599 18.43418 -1.81516 1.000 71.36785 454 SER A CA 1
ATOM 6688 C C . SER A 1 463 ? 2.99724 17.27386 -1.74798 1.000 67.29043 454 SER A C 1
ATOM 6689 O O . SER A 1 463 ? 1.78501 17.47948 -1.60049 1.000 68.80669 454 SER A O 1
ATOM 6697 N N . VAL A 1 464 ? 3.50297 16.03964 -1.82570 1.000 65.97909 455 VAL A N 1
ATOM 6698 C CA . VAL A 1 464 ? 2.62585 14.87416 -1.78714 1.000 62.81856 455 VAL A CA 1
ATOM 6699 C C . VAL A 1 464 ? 2.00267 14.70662 -0.40680 1.000 69.25672 455 VAL A C 1
ATOM 6700 O O . VAL A 1 464 ? 0.85657 14.25747 -0.28880 1.000 78.89558 455 VAL A O 1
ATOM 6713 N N . SER A 1 465 ? 2.72360 15.06832 0.65634 1.000 77.10250 456 SER A N 1
ATOM 6714 C CA . SER A 1 465 ? 2.14068 14.98406 1.99230 1.000 78.57017 456 SER A CA 1
ATOM 6715 C C . SER A 1 465 ? 0.99573 15.98003 2.15708 1.000 84.99189 456 SER A C 1
ATOM 6716 O O . SER A 1 465 ? -0.06964 15.63535 2.68421 1.000 95.77785 456 SER A O 1
ATOM 6724 N N . VAL A 1 466 ? 1.19365 17.22394 1.71035 1.000 83.87185 457 VAL A N 1
ATOM 6725 C CA . VAL A 1 466 ? 0.11575 18.20857 1.78477 1.000 82.48927 457 VAL A CA 1
ATOM 6726 C C . VAL A 1 466 ? -1.06785 17.76882 0.93065 1.000 77.30812 457 VAL A C 1
ATOM 6727 O O . VAL A 1 466 ? -2.23077 17.97555 1.30037 1.000 81.85044 457 VAL A O 1
ATOM 6740 N N . ASP A 1 467 ? -0.79441 17.15180 -0.22185 1.000 83.62987 458 ASP A N 1
ATOM 6741 C CA . ASP A 1 467 ? -1.87999 16.68853 -1.08062 1.000 77.39618 458 ASP A CA 1
ATOM 6742 C C . ASP A 1 467 ? -2.66676 15.55619 -0.43021 1.000 79.66574 458 ASP A C 1
ATOM 6743 O O . ASP A 1 467 ? -3.90134 15.53352 -0.50034 1.000 80.12492 458 ASP A O 1
ATOM 6752 N N . SER A 1 468 ? -1.97549 14.61085 0.21195 1.000 87.46133 459 SER A N 1
ATOM 6753 C CA . SER A 1 468 ? -2.65477 13.48787 0.84890 1.000 94.56360 459 SER A CA 1
ATOM 6754 C C . SER A 1 468 ? -3.33011 13.88003 2.15537 1.000 89.91914 459 SER A C 1
ATOM 6755 O O . SER A 1 468 ? -4.22122 13.15918 2.61779 1.000 86.94359 459 SER A O 1
ATOM 6763 N N . TYR A 1 469 ? -2.92671 14.99968 2.75863 1.000 84.98521 460 TYR A N 1
ATOM 6764 C CA . TYR A 1 469 ? -3.63601 15.49591 3.93310 1.000 86.15328 460 TYR A CA 1
ATOM 6765 C C . TYR A 1 469 ? -5.11385 15.72480 3.63392 1.000 94.91998 460 TYR A C 1
ATOM 6766 O O . TYR A 1 469 ? -5.97993 15.36963 4.44081 1.000 106.11137 460 TYR A O 1
ATOM 6784 N N . GLY A 1 470 ? -5.41967 16.31109 2.47842 1.000 101.52930 461 GLY A N 1
ATOM 6785 C CA . GLY A 1 470 ? -6.77156 16.67772 2.12503 1.000 95.45236 461 GLY A CA 1
ATOM 6786 C C . GLY A 1 470 ? -7.79578 15.57204 2.30012 1.000 96.91360 461 GLY A C 1
ATOM 6787 O O . GLY A 1 470 ? -8.75985 15.70851 3.06113 1.000 111.56986 461 GLY A O 1
ATOM 6791 N N . PRO A 1 471 ? -7.62189 14.45870 1.58299 1.000 99.76150 462 PRO A N 1
ATOM 6792 C CA . PRO A 1 471 ? -8.63248 13.38878 1.65311 1.000 97.89678 462 PRO A CA 1
ATOM 6793 C C . PRO A 1 471 ? -8.77185 12.76807 3.03108 1.000 106.38104 462 PRO A C 1
ATOM 6794 O O . PRO A 1 471 ? -9.87026 12.32792 3.39003 1.000 121.84167 462 PRO A O 1
ATOM 6805 N N . ILE A 1 472 ? -7.69645 12.71180 3.81796 1.000 111.30667 463 ILE A N 1
ATOM 6806 C CA . ILE A 1 472 ? -7.80430 12.18999 5.17909 1.000 108.75042 463 ILE A CA 1
ATOM 6807 C C . ILE A 1 472 ? -8.74410 13.06111 6.00590 1.000 117.90378 463 ILE A C 1
ATOM 6808 O O . ILE A 1 472 ? -9.62178 12.55909 6.71867 1.000 120.16362 463 ILE A O 1
ATOM 6824 N N . ALA A 1 473 ? -8.57475 14.38265 5.92265 1.000 106.02122 464 ALA A N 1
ATOM 6825 C CA . ALA A 1 473 ? -9.47426 15.28694 6.63243 1.000 108.31624 464 ALA A CA 1
ATOM 6826 C C . ALA A 1 473 ? -10.89113 15.20140 6.07608 1.000 117.29879 464 ALA A C 1
ATOM 6827 O O . ALA A 1 473 ? -11.86935 15.32212 6.82503 1.000 126.72078 464 ALA A O 1
ATOM 6834 N N . ASP A 1 474 ? -11.02144 15.00527 4.76224 1.000 126.44905 465 ASP A N 1
ATOM 6835 C CA . ASP A 1 474 ? -12.34242 14.82376 4.16787 1.000 123.82945 465 ASP A CA 1
ATOM 6836 C C . ASP A 1 474 ? -13.04343 13.61601 4.78197 1.000 127.55459 465 ASP A C 1
ATOM 6837 O O . ASP A 1 474 ? -14.22199 13.68458 5.15437 1.000 135.54629 465 ASP A O 1
ATOM 6846 N N . ASN A 1 475 ? -12.31874 12.50111 4.91421 1.000 119.06504 466 ASN A N 1
ATOM 6847 C CA . ASN A 1 475 ? -12.89789 11.30416 5.51611 1.000 128.93800 466 ASN A CA 1
ATOM 6848 C C . ASN A 1 475 ? -13.19971 11.52165 6.99497 1.000 134.21838 466 ASN A C 1
ATOM 6849 O O . ASN A 1 475 ? -14.19907 11.01057 7.51023 1.000 144.47068 466 ASN A O 1
ATOM 6860 N N . ALA A 1 476 ? -12.34462 12.26694 7.69765 1.000 127.31095 467 ALA A N 1
ATOM 6861 C CA . ALA A 1 476 ? -12.61543 12.56826 9.10072 1.000 133.89405 467 ALA A CA 1
ATOM 6862 C C . ALA A 1 476 ? -13.93106 13.32394 9.24738 1.000 141.62797 467 ALA A C 1
ATOM 6863 O O . ALA A 1 476 ? -14.78090 12.96774 10.07309 1.000 159.54024 467 ALA A O 1
ATOM 6870 N N . GLY A 1 477 ? -14.11502 14.37606 8.44815 1.000 136.42435 468 GLY A N 1
ATOM 6871 C CA . GLY A 1 477 ? -15.35800 15.12956 8.50947 1.000 140.72516 468 GLY A CA 1
ATOM 6872 C C . GLY A 1 477 ? -16.56484 14.30215 8.10831 1.000 146.81564 468 GLY A C 1
ATOM 6873 O O . GLY A 1 477 ? -17.64276 14.42867 8.69776 1.000 155.69385 468 GLY A O 1
ATOM 6877 N N . GLY A 1 478 ? -16.40335 13.44145 7.10110 1.000 159.08876 469 GLY A N 1
ATOM 6878 C CA . GLY A 1 478 ? -17.50688 12.58446 6.69933 1.000 154.56317 469 GLY A CA 1
ATOM 6879 C C . GLY A 1 478 ? -17.90616 11.60382 7.78515 1.000 152.19977 469 GLY A C 1
ATOM 6880 O O . GLY A 1 478 ? -19.09471 11.36469 8.01395 1.000 167.86897 469 GLY A O 1
ATOM 6884 N N . ILE A 1 479 ? -16.91875 11.02666 8.47392 1.000 159.69225 470 ILE A N 1
ATOM 6885 C CA . ILE A 1 479 ? -17.21422 10.13257 9.58981 1.000 168.39002 470 ILE A CA 1
ATOM 6886 C C . ILE A 1 479 ? -17.89457 10.90291 10.71423 1.000 174.54441 470 ILE A C 1
ATOM 6887 O O . ILE A 1 479 ? -18.83573 10.40704 11.34600 1.000 180.67847 470 ILE A O 1
ATOM 6903 N N . SER A 1 480 ? -17.42977 12.12615 10.98473 1.000 160.73211 471 SER A N 1
ATOM 6904 C CA . SER A 1 480 ? -18.05998 12.93780 12.02160 1.000 157.19157 471 SER A CA 1
ATOM 6905 C C . SER A 1 480 ? -19.52575 13.20130 11.69821 1.000 165.24289 471 SER A C 1
ATOM 6906 O O . SER A 1 480 ? -20.39025 13.10093 12.57644 1.000 182.65107 471 SER A O 1
ATOM 6914 N N . GLU A 1 481 ? -19.82665 13.54432 10.44293 1.000 155.69895 472 GLU A N 1
ATOM 6915 C CA . GLU A 1 481 ? -21.21318 13.82432 10.08014 1.000 154.49161 472 GLU A CA 1
ATOM 6916 C C . GLU A 1 481 ? -22.06160 12.55584 10.05269 1.000 161.17877 472 GLU A C 1
ATOM 6917 O O . GLU A 1 481 ? -23.25931 12.61073 10.35397 1.000 168.55905 472 GLU A O 1
ATOM 6929 N N . MET A 1 482 ? -21.47184 11.41124 9.69281 1.000 152.76303 473 MET A N 1
ATOM 6930 C CA . MET A 1 482 ? -22.23099 10.16362 9.68907 1.000 151.74082 473 MET A CA 1
ATOM 6931 C C . MET A 1 482 ? -22.48157 9.64006 11.09950 1.000 160.80626 473 MET A C 1
ATOM 6932 O O . MET A 1 482 ? -23.48040 8.94901 11.33044 1.000 166.15904 473 MET A O 1
ATOM 6946 N N . CYS A 1 483 ? -21.59629 9.94790 12.04726 1.000 164.71114 474 CYS A N 1
ATOM 6947 C CA . CYS A 1 483 ? -21.73168 9.48977 13.42533 1.000 179.85144 474 CYS A CA 1
ATOM 6948 C C . CYS A 1 483 ? -22.46908 10.47284 14.32811 1.000 176.21769 474 CYS A C 1
ATOM 6949 O O . CYS A 1 483 ? -22.63734 10.18625 15.51770 1.000 181.65934 474 CYS A O 1
ATOM 6957 N N . GLU A 1 484 ? -22.91270 11.61390 13.80267 1.000 168.69866 475 GLU A N 1
ATOM 6958 C CA . GLU A 1 484 ? -23.65991 12.60556 14.57697 1.000 172.82103 475 GLU A CA 1
ATOM 6959 C C . GLU A 1 484 ? -22.87311 13.05179 15.81338 1.000 178.08635 475 GLU A C 1
ATOM 6960 O O . GLU A 1 484 ? -23.32553 12.93166 16.95400 1.000 187.47853 475 GLU A O 1
ATOM 6964 N N . LEU A 1 485 ? -21.67386 13.57195 15.56302 1.000 171.10070 476 LEU A N 1
ATOM 6965 C CA . LEU A 1 485 ? -20.80578 14.06169 16.62406 1.000 173.04851 476 LEU A CA 1
ATOM 6966 C C . LEU A 1 485 ? -21.24657 15.45789 17.07099 1.000 170.20119 476 LEU A C 1
ATOM 6967 O O . LEU A 1 485 ? -22.13428 16.07978 16.48148 1.000 167.11510 476 LEU A O 1
ATOM 6983 N N . ASP A 1 486 ? -20.61246 15.95038 18.13453 1.000 169.97561 477 ASP A N 1
ATOM 6984 C CA . ASP A 1 486 ? -20.98897 17.24066 18.69559 1.000 171.63522 477 ASP A CA 1
ATOM 6985 C C . ASP A 1 486 ? -20.81290 18.35044 17.65698 1.000 167.86836 477 ASP A C 1
ATOM 6986 O O . ASP A 1 486 ? -19.92551 18.27579 16.80241 1.000 173.22693 477 ASP A O 1
ATOM 6990 N N . PRO A 1 487 ? -21.64220 19.40025 17.71073 1.000 178.94436 478 PRO A N 1
ATOM 6991 C CA . PRO A 1 487 ? -21.54052 20.45733 16.68851 1.000 174.65065 478 PRO A CA 1
ATOM 6992 C C . PRO A 1 487 ? -20.21371 21.19952 16.68205 1.000 170.16840 478 PRO A C 1
ATOM 6993 O O . PRO A 1 487 ? -19.76682 21.62171 15.60961 1.000 171.01926 478 PRO A O 1
ATOM 7004 N N . GLU A 1 488 ? -19.56832 21.38459 17.83632 1.000 169.78064 479 GLU A N 1
ATOM 7005 C CA . GLU A 1 488 ? -18.27487 22.06493 17.84667 1.000 167.93574 479 GLU A CA 1
ATOM 7006 C C . GLU A 1 488 ? -17.19408 21.20338 17.20245 1.000 162.72863 479 GLU A C 1
ATOM 7007 O O . GLU A 1 488 ? -16.35851 21.70317 16.43233 1.000 169.94096 479 GLU A O 1
ATOM 7011 N N . VAL A 1 489 ? -17.19780 19.90352 17.50073 1.000 176.86571 480 VAL A N 1
ATOM 7012 C CA . VAL A 1 489 ? -16.24921 18.99807 16.86223 1.000 180.61348 480 VAL A CA 1
ATOM 7013 C C . VAL A 1 489 ? -16.48373 18.98114 15.35588 1.000 177.63178 480 VAL A C 1
ATOM 7014 O O . VAL A 1 489 ? -15.53441 18.98681 14.55921 1.000 175.57533 480 VAL A O 1
ATOM 7027 N N . ARG A 1 490 ? -17.75456 18.97087 14.94251 1.000 239.14963 481 ARG A N 1
ATOM 7028 C CA . ARG A 1 490 ? -18.07316 19.03532 13.52020 1.000 221.04877 481 ARG A CA 1
ATOM 7029 C C . ARG A 1 490 ? -17.59138 20.34123 12.90048 1.000 221.19577 481 ARG A C 1
ATOM 7030 O O . ARG A 1 490 ? -17.15856 20.36060 11.74478 1.000 232.69309 481 ARG A O 1
ATOM 7051 N N . LYS A 1 491 ? -17.67637 21.44808 13.64150 1.000 162.12688 482 LYS A N 1
ATOM 7052 C CA . LYS A 1 491 ? -17.16601 22.71468 13.12465 1.000 165.38457 482 LYS A CA 1
ATOM 7053 C C . LYS A 1 491 ? -15.66514 22.63013 12.87726 1.000 162.96418 482 LYS A C 1
ATOM 7054 O O . LYS A 1 491 ? -15.16747 23.08115 11.83478 1.000 157.84266 482 LYS A O 1
ATOM 7058 N N . ILE A 1 492 ? -14.92853 22.05368 13.83011 1.000 173.37810 483 ILE A N 1
ATOM 7059 C CA . ILE A 1 492 ? -13.48807 21.86980 13.64617 1.000 172.56785 483 ILE A CA 1
ATOM 7060 C C . ILE A 1 492 ? -13.21981 21.03803 12.39437 1.000 168.08029 483 ILE A C 1
ATOM 7061 O O . ILE A 1 492 ? -12.37391 21.38662 11.55589 1.000 159.72667 483 ILE A O 1
ATOM 7077 N N . THR A 1 493 ? -13.92922 19.91425 12.25751 1.000 178.19440 484 THR A N 1
ATOM 7078 C CA . THR A 1 493 ? -13.69725 19.03985 11.11149 1.000 165.14469 484 THR A CA 1
ATOM 7079 C C . THR A 1 493 ? -14.05784 19.72407 9.79602 1.000 159.18231 484 THR A C 1
ATOM 7080 O O . THR A 1 493 ? -13.39910 19.49146 8.77832 1.000 156.33735 484 THR A O 1
ATOM 7091 N N . ASP A 1 494 ? -15.08518 20.57674 9.79167 1.000 157.01944 485 ASP A N 1
ATOM 7092 C CA . ASP A 1 494 ? -15.46027 21.26981 8.56162 1.000 159.40299 485 ASP A CA 1
ATOM 7093 C C . ASP A 1 494 ? -14.42059 22.31942 8.18487 1.000 153.36712 485 ASP A C 1
ATOM 7094 O O . ASP A 1 494 ? -14.12859 22.52285 6.99694 1.000 147.40692 485 ASP A O 1
ATOM 7103 N N . HIS A 1 495 ? -13.84022 22.98666 9.18407 1.000 153.63043 486 HIS A N 1
ATOM 7104 C CA . HIS A 1 495 ? -12.73248 23.89871 8.91241 1.000 152.44659 486 HIS A CA 1
ATOM 7105 C C . HIS A 1 495 ? -11.55784 23.14859 8.29194 1.000 150.01594 486 HIS A C 1
ATOM 7106 O O . HIS A 1 495 ? -10.96570 23.59449 7.29415 1.000 146.98581 486 HIS A O 1
ATOM 7120 N N . LEU A 1 496 ? -11.21449 21.99253 8.86942 1.000 155.86991 487 LEU A N 1
ATOM 7121 C CA . LEU A 1 496 ? -10.15246 21.17102 8.29381 1.000 139.45806 487 LEU A CA 1
ATOM 7122 C C . LEU A 1 496 ? -10.48711 20.74845 6.86593 1.000 129.95923 487 LEU A C 1
ATOM 7123 O O . LEU A 1 496 ? -9.60663 20.71944 5.99903 1.000 129.76747 487 LEU A O 1
ATOM 7139 N N . ASP A 1 497 ? -11.75265 20.40967 6.60308 1.000 132.42524 488 ASP A N 1
ATOM 7140 C CA . ASP A 1 497 ? -12.14203 19.98301 5.26151 1.000 123.17245 488 ASP A CA 1
ATOM 7141 C C . ASP A 1 497 ? -11.99064 21.11405 4.25024 1.000 122.30220 488 ASP A C 1
ATOM 7142 O O . ASP A 1 497 ? -11.56716 20.88274 3.11294 1.000 126.79883 488 ASP A O 1
ATOM 7151 N N . ALA A 1 498 ? -12.33079 22.34447 4.63857 1.000 134.29755 489 ALA A N 1
ATOM 7152 C CA . ALA A 1 498 ? -12.15775 23.46442 3.71364 1.000 126.08168 489 ALA A CA 1
ATOM 7153 C C . ALA A 1 498 ? -10.67905 23.72823 3.43530 1.000 115.44573 489 ALA A C 1
ATOM 7154 O O . ALA A 1 498 ? -10.28330 23.97321 2.28066 1.000 116.09084 489 ALA A O 1
ATOM 7161 N N . VAL A 1 499 ? -9.84616 23.69232 4.48086 1.000 120.03362 490 VAL A N 1
ATOM 7162 C CA . VAL A 1 499 ? -8.40631 23.83878 4.26742 1.000 121.42137 490 VAL A CA 1
ATOM 7163 C C . VAL A 1 499 ? -7.89806 22.75424 3.32100 1.000 122.92522 490 VAL A C 1
ATOM 7164 O O . VAL A 1 499 ? -7.09194 23.01964 2.41556 1.000 120.45437 490 VAL A O 1
ATOM 7177 N N . GLY A 1 500 ? -8.35241 21.51396 3.52268 1.000 121.48377 491 GLY A N 1
ATOM 7178 C CA . GLY A 1 500 ? -7.97822 20.43746 2.62417 1.000 99.53928 491 GLY A CA 1
ATOM 7179 C C . GLY A 1 500 ? -8.44708 20.65971 1.20151 1.000 102.38128 491 GLY A C 1
ATOM 7180 O O . GLY A 1 500 ? -7.75955 20.27904 0.25533 1.000 118.71615 491 GLY A O 1
ATOM 7184 N N . ASN A 1 501 ? -9.61660 21.27866 1.02806 1.000 109.08564 492 ASN A N 1
ATOM 7185 C CA . ASN A 1 501 ? -10.09854 21.58799 -0.31628 1.000 103.08029 492 ASN A CA 1
ATOM 7186 C C . ASN A 1 501 ? -9.15822 22.55738 -1.02423 1.000 100.11191 492 ASN A C 1
ATOM 7187 O O . ASN A 1 501 ? -8.80983 22.36308 -2.20078 1.000 106.18737 492 ASN A O 1
ATOM 7198 N N . THR A 1 502 ? -8.71634 23.59813 -0.31494 1.000 80.48062 493 THR A N 1
ATOM 7199 C CA . THR A 1 502 ? -7.79083 24.54876 -0.93252 1.000 85.27181 493 THR A CA 1
ATOM 7200 C C . THR A 1 502 ? -6.45757 23.87832 -1.26391 1.000 90.07009 493 THR A C 1
ATOM 7201 O O . THR A 1 502 ? -5.90480 24.07009 -2.35923 1.000 90.96768 493 THR A O 1
ATOM 7212 N N . THR A 1 503 ? -5.91335 23.09643 -0.32141 1.000 97.29765 494 THR A N 1
ATOM 7213 C CA . THR A 1 503 ? -4.65036 22.41732 -0.60168 1.000 88.58844 494 THR A CA 1
ATOM 7214 C C . THR A 1 503 ? -4.80357 21.43078 -1.74998 1.000 74.51270 494 THR A C 1
ATOM 7215 O O . THR A 1 503 ? -3.86283 21.23105 -2.52163 1.000 73.25344 494 THR A O 1
ATOM 7226 N N . ALA A 1 504 ? -5.98139 20.81840 -1.88827 1.000 77.54026 495 ALA A N 1
ATOM 7227 C CA . ALA A 1 504 ? -6.21955 19.89317 -2.98858 1.000 80.55027 495 ALA A CA 1
ATOM 7228 C C . ALA A 1 504 ? -6.18078 20.62042 -4.32432 1.000 83.68128 495 ALA A C 1
ATOM 7229 O O . ALA A 1 504 ? -5.56987 20.14148 -5.28785 1.000 83.77346 495 ALA A O 1
ATOM 7236 N N . ALA A 1 505 ? -6.84183 21.77712 -4.40443 1.000 81.57566 496 ALA A N 1
ATOM 7237 C CA . ALA A 1 505 ? -6.79940 22.55462 -5.64056 1.000 66.81630 496 ALA A CA 1
ATOM 7238 C C . ALA A 1 505 ? -5.36647 22.93908 -5.99573 1.000 69.84775 496 ALA A C 1
ATOM 7239 O O . ALA A 1 505 ? -4.92111 22.76421 -7.14313 1.000 82.46968 496 ALA A O 1
ATOM 7246 N N . ILE A 1 506 ? -4.62130 23.45334 -5.01207 1.000 82.42535 497 ILE A N 1
ATOM 7247 C CA . ILE A 1 506 ? -3.24706 23.88000 -5.27500 1.000 73.07490 497 ILE A CA 1
ATOM 7248 C C . ILE A 1 506 ? -2.38765 22.69317 -5.69996 1.000 72.99966 497 ILE A C 1
ATOM 7249 O O . ILE A 1 506 ? -1.57760 22.79625 -6.63201 1.000 73.65308 497 ILE A O 1
ATOM 7265 N N . GLY A 1 507 ? -2.54912 21.54936 -5.02880 1.000 73.13748 498 GLY A N 1
ATOM 7266 C CA . GLY A 1 507 ? -1.74076 20.38718 -5.35498 1.000 71.36646 498 GLY A CA 1
ATOM 7267 C C . GLY A 1 507 ? -2.05266 19.82331 -6.72611 1.000 66.19876 498 GLY A C 1
ATOM 7268 O O . GLY A 1 507 ? -1.14868 19.40428 -7.45240 1.000 68.88624 498 GLY A O 1
ATOM 7272 N N . LYS A 1 508 ? -3.33259 19.81055 -7.10493 1.000 63.51513 499 LYS A N 1
ATOM 7273 C CA . LYS A 1 508 ? -3.69561 19.35159 -8.44078 1.000 61.40417 499 LYS A CA 1
ATOM 7274 C C . LYS A 1 508 ? -3.08882 20.25698 -9.50596 1.000 62.80292 499 LYS A C 1
ATOM 7275 O O . LYS A 1 508 ? -2.55885 19.77462 -10.51768 1.000 61.34010 499 LYS A O 1
ATOM 7294 N N . GLY A 1 509 ? -3.14523 21.57522 -9.29187 1.000 61.37154 500 GLY A N 1
ATOM 7295 C CA . GLY A 1 509 ? -2.52323 22.48583 -10.24313 1.000 41.93541 500 GLY A CA 1
ATOM 7296 C C . GLY A 1 509 ? -1.02179 22.28766 -10.35032 1.000 44.03791 500 GLY A C 1
ATOM 7297 O O . GLY A 1 509 ? -0.45419 22.29857 -11.45218 1.000 60.30838 500 GLY A O 1
ATOM 7301 N N . PHE A 1 510 ? -0.35434 22.12491 -9.20467 1.000 54.92933 501 PHE A N 1
ATOM 7302 C CA . PHE A 1 510 ? 1.08290 21.87046 -9.21346 1.000 52.92637 501 PHE A CA 1
ATOM 7303 C C . PHE A 1 510 ? 1.39743 20.57449 -9.94846 1.000 53.33752 501 PHE A C 1
ATOM 7304 O O . PHE A 1 510 ? 2.39366 20.48655 -10.67924 1.000 58.73024 501 PHE A O 1
ATOM 7321 N N . ALA A 1 511 ? 0.54721 19.56016 -9.77689 1.000 46.79032 502 ALA A N 1
ATOM 7322 C CA . ALA A 1 511 ? 0.75882 18.29378 -10.46482 1.000 44.69170 502 ALA A CA 1
ATOM 7323 C C . ALA A 1 511 ? 0.63165 18.46012 -11.97389 1.000 55.06639 502 ALA A C 1
ATOM 7324 O O . ALA A 1 511 ? 1.41305 17.87879 -12.73541 1.000 54.45106 502 ALA A O 1
ATOM 7331 N N . ILE A 1 512 ? -0.34242 19.25636 -12.42683 1.000 48.99493 503 ILE A N 1
ATOM 7332 C CA . ILE A 1 512 ? -0.50512 19.47578 -13.86627 1.000 37.96336 503 ILE A CA 1
ATOM 7333 C C . ILE A 1 512 ? 0.71163 20.20276 -14.43794 1.000 34.67177 503 ILE A C 1
ATOM 7334 O O . ILE A 1 512 ? 1.25095 19.82654 -15.49123 1.000 47.56309 503 ILE A O 1
ATOM 7350 N N . GLY A 1 513 ? 1.14771 21.27266 -13.76518 1.000 38.66908 504 GLY A N 1
ATOM 7351 C CA . GLY A 1 513 ? 2.32689 21.98939 -14.23663 1.000 43.61359 504 GLY A CA 1
ATOM 7352 C C . GLY A 1 513 ? 3.55916 21.10398 -14.29158 1.000 44.79372 504 GLY A C 1
ATOM 7353 O O . GLY A 1 513 ? 4.33805 21.14861 -15.25542 1.000 51.27374 504 GLY A O 1
ATOM 7357 N N . SER A 1 514 ? 3.75119 20.28072 -13.25943 1.000 48.60963 505 SER A N 1
ATOM 7358 C CA . SER A 1 514 ? 4.87643 19.35641 -13.25754 1.000 57.37284 505 SER A CA 1
ATOM 7359 C C . SER A 1 514 ? 4.75160 18.35100 -14.39451 1.000 39.02165 505 SER A C 1
ATOM 7360 O O . SER A 1 514 ? 5.75374 17.97022 -15.00560 1.000 40.67995 505 SER A O 1
ATOM 7368 N N . ALA A 1 515 ? 3.52943 17.89439 -14.68212 1.000 47.26787 506 ALA A N 1
ATOM 7369 C CA . ALA A 1 515 ? 3.33851 16.94900 -15.77558 1.000 41.21997 506 ALA A CA 1
ATOM 7370 C C . ALA A 1 515 ? 3.73703 17.56854 -17.10336 1.000 42.34222 506 ALA A C 1
ATOM 7371 O O . ALA A 1 515 ? 4.37610 16.91654 -17.93339 1.000 36.26985 506 ALA A O 1
ATOM 7378 N N . ILE A 1 516 ? 3.38145 18.83378 -17.31827 1.000 49.29709 507 ILE A N 1
ATOM 7379 C CA . ILE A 1 516 ? 3.75938 19.48825 -18.56966 1.000 35.63571 507 ILE A CA 1
ATOM 7380 C C . ILE A 1 516 ? 5.27589 19.61134 -18.66375 1.000 41.69098 507 ILE A C 1
ATOM 7381 O O . ILE A 1 516 ? 5.87627 19.33137 -19.71120 1.000 51.73588 507 ILE A O 1
ATOM 7397 N N . PHE A 1 517 ? 5.92116 20.04264 -17.57224 1.000 37.52219 508 PHE A N 1
ATOM 7398 C CA . PHE A 1 517 ? 7.37736 20.20004 -17.60810 1.000 31.57688 508 PHE A CA 1
ATOM 7399 C C . PHE A 1 517 ? 8.07763 18.86684 -17.85150 1.000 37.22966 508 PHE A C 1
ATOM 7400 O O . PHE A 1 517 ? 9.01402 18.77921 -18.66140 1.000 48.273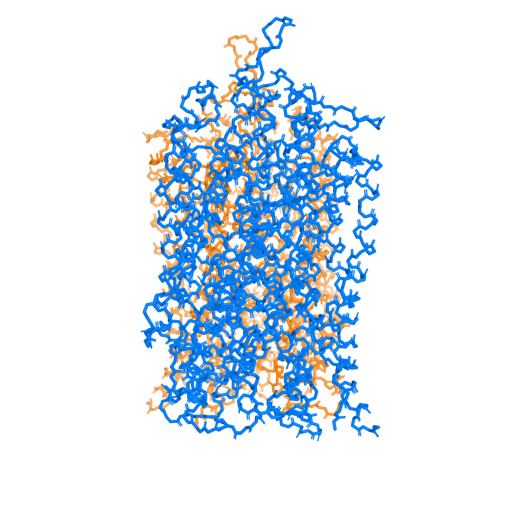94 508 PHE A O 1
ATOM 7417 N N . ALA A 1 518 ? 7.63709 17.81419 -17.15967 1.000 41.54056 509 ALA A N 1
ATOM 7418 C CA . ALA A 1 518 ? 8.24408 16.50082 -17.34319 1.000 32.99476 509 ALA A CA 1
ATOM 7419 C C . ALA A 1 518 ? 7.96997 15.95340 -18.73994 1.000 30.02379 509 ALA A C 1
ATOM 7420 O O . ALA A 1 518 ? 8.84040 15.31856 -19.34352 1.000 22.75559 509 ALA A O 1
ATOM 7427 N N . ALA A 1 519 ? 6.77708 16.20004 -19.28126 1.000 38.32203 510 ALA A N 1
ATOM 7428 C CA . ALA A 1 519 ? 6.47934 15.71818 -20.62073 1.000 24.27784 510 ALA A CA 1
ATOM 7429 C C . ALA A 1 519 ? 7.36339 16.40365 -21.64870 1.000 28.63669 510 ALA A C 1
ATOM 7430 O O . ALA A 1 519 ? 7.82601 15.76567 -22.60164 1.000 37.03329 510 ALA A O 1
ATOM 7437 N N . LEU A 1 520 ? 7.62418 17.69989 -21.46885 1.000 29.47506 511 LEU A N 1
ATOM 7438 C CA . LEU A 1 520 ? 8.51697 18.39039 -22.39747 1.000 30.71126 511 LEU A CA 1
ATOM 7439 C C . LEU A 1 520 ? 9.94981 17.87283 -22.27367 1.000 35.58701 511 LEU A C 1
ATOM 7440 O O . LEU A 1 520 ? 10.64246 17.69221 -23.28809 1.000 34.35587 511 LEU A O 1
ATOM 7456 N N . SER A 1 521 ? 10.41457 17.61623 -21.04371 1.000 38.87474 512 SER A N 1
ATOM 7457 C CA . SER A 1 521 ? 11.73955 17.01259 -20.88882 1.000 35.81670 512 SER A CA 1
ATOM 7458 C C . SER A 1 521 ? 11.80876 15.65086 -21.57691 1.000 40.10297 512 SER A C 1
ATOM 7459 O O . SER A 1 521 ? 12.82173 15.30642 -22.19660 1.000 36.37843 512 SER A O 1
ATOM 7467 N N . LEU A 1 522 ? 10.73806 14.85971 -21.47700 1.000 42.24279 513 LEU A N 1
ATOM 7468 C CA . LEU A 1 522 ? 10.71584 13.55471 -22.13083 1.000 30.28082 513 LEU A CA 1
ATOM 7469 C C . LEU A 1 522 ? 10.66385 13.68714 -23.64895 1.000 34.13829 513 LEU A C 1
ATOM 7470 O O . LEU A 1 522 ? 11.20153 12.83505 -24.36256 1.000 37.50597 513 LEU A O 1
ATOM 7486 N N . PHE A 1 523 ? 10.01973 14.73112 -24.16634 1.000 38.73179 514 PHE A N 1
ATOM 7487 C CA . PHE A 1 523 ? 10.08448 14.97768 -25.60356 1.000 37.68765 514 PHE A CA 1
ATOM 7488 C C . PHE A 1 523 ? 11.51992 15.24374 -26.03801 1.000 38.52155 514 PHE A C 1
ATOM 7489 O O . PHE A 1 523 ? 12.01419 14.66373 -27.02059 1.000 45.62628 514 PHE A O 1
ATOM 7506 N N . ALA A 1 524 ? 12.21370 16.11290 -25.30159 1.000 33.08031 515 ALA A N 1
ATOM 7507 C CA . ALA A 1 524 ? 13.62625 16.33051 -25.59012 1.000 28.17333 515 ALA A CA 1
ATOM 7508 C C . ALA A 1 524 ? 14.40266 15.01983 -25.53003 1.000 31.31649 515 ALA A C 1
ATOM 7509 O O . ALA A 1 524 ? 15.24115 14.74800 -26.39687 1.000 36.76223 515 ALA A O 1
ATOM 7516 N N . SER A 1 525 ? 14.13145 14.19280 -24.51647 1.000 44.30262 516 SER A N 1
ATOM 7517 C CA . SER A 1 525 ? 14.84329 12.92339 -24.38144 1.000 27.94968 516 SER A CA 1
ATOM 7518 C C . SER A 1 525 ? 14.59277 12.02306 -25.58431 1.000 27.59771 516 SER A C 1
ATOM 7519 O O . SER A 1 525 ? 15.50488 11.34254 -26.05975 1.000 37.26586 516 SER A O 1
ATOM 7527 N N . TYR A 1 526 ? 13.35710 12.00667 -26.08304 1.000 42.23130 517 TYR A N 1
ATOM 7528 C CA . TYR A 1 526 ? 13.03452 11.26696 -27.30007 1.000 37.83848 517 TYR A CA 1
ATOM 7529 C C . TYR A 1 526 ? 13.91697 11.72010 -28.45907 1.000 45.14531 517 TYR A C 1
ATOM 7530 O O . TYR A 1 526 ? 14.58529 10.90324 -29.12130 1.000 45.40635 517 TYR A O 1
ATOM 7548 N N . MET A 1 527 ? 13.96068 13.03379 -28.69365 1.000 38.47769 518 MET A N 1
ATOM 7549 C CA . MET A 1 527 ? 14.77204 13.54726 -29.79639 1.000 35.45798 518 MET A CA 1
ATOM 7550 C C . MET A 1 527 ? 16.24169 13.17040 -29.63204 1.000 37.48179 518 MET A C 1
ATOM 7551 O O . MET A 1 527 ? 16.89779 12.76671 -30.59965 1.000 44.00039 518 MET A O 1
ATOM 7565 N N . PHE A 1 528 ? 16.77845 13.29264 -28.41700 1.000 39.72494 519 PHE A N 1
ATOM 7566 C CA . PHE A 1 528 ? 18.17165 12.91093 -28.20258 1.000 38.60461 519 PHE A CA 1
ATOM 7567 C C . PHE A 1 528 ? 18.37535 11.42163 -28.44630 1.000 39.17036 519 PHE A C 1
ATOM 7568 O O . PHE A 1 528 ? 19.41072 11.00676 -28.97915 1.000 50.49829 519 PHE A O 1
ATOM 7585 N N . SER A 1 529 ? 17.39938 10.60079 -28.05234 1.000 39.05787 520 SER A N 1
ATOM 7586 C CA . SER A 1 529 ? 17.50450 9.15611 -28.19243 1.000 27.19651 520 SER A CA 1
ATOM 7587 C C . SER A 1 529 ? 17.39924 8.69496 -29.63401 1.000 35.14141 520 SER A C 1
ATOM 7588 O O . SER A 1 529 ? 17.70886 7.53147 -29.91142 1.000 46.03220 520 SER A O 1
ATOM 7596 N N . GLN A 1 530 ? 16.96161 9.56389 -30.54977 1.000 45.17539 521 GLN A N 1
ATOM 7597 C CA . GLN A 1 530 ? 16.98659 9.19590 -31.96548 1.000 41.98983 521 GLN A CA 1
ATOM 7598 C C . GLN A 1 530 ? 18.39892 9.04613 -32.54291 1.000 60.60026 521 GLN A C 1
ATOM 7599 O O . GLN A 1 530 ? 18.52918 8.56536 -33.67443 1.000 69.33136 521 GLN A O 1
ATOM 7613 N N . ILE A 1 531 ? 19.45148 9.43896 -31.81717 1.000 59.31268 522 ILE A N 1
ATOM 7614 C CA . ILE A 1 531 ? 20.80602 9.37305 -32.36964 1.000 57.92790 522 ILE A CA 1
ATOM 7615 C C . ILE A 1 531 ? 21.12333 7.95945 -32.83837 1.000 70.35549 522 ILE A C 1
ATOM 7616 O O . ILE A 1 531 ? 20.92773 6.98000 -32.10679 1.000 67.72730 522 ILE A O 1
ATOM 7632 N N . SER A 1 532 ? 21.63438 7.85276 -34.06302 1.000 72.33838 523 SER A N 1
ATOM 7633 C CA . SER A 1 532 ? 22.08332 6.59974 -34.64982 1.000 73.00357 523 SER A CA 1
ATOM 7634 C C . SER A 1 532 ? 23.60374 6.55760 -34.74062 1.000 82.42598 523 SER A C 1
ATOM 7635 O O . SER A 1 532 ? 24.27073 7.59601 -34.68792 1.000 84.30484 523 SER A O 1
ATOM 7643 N N . PRO A 1 533 ? 24.19080 5.36571 -34.87145 1.000 73.29858 524 PRO A N 1
ATOM 7644 C CA . PRO A 1 533 ? 25.65106 5.28809 -35.04695 1.000 72.20486 524 PRO A CA 1
ATOM 7645 C C . PRO A 1 533 ? 26.15330 5.94467 -36.32256 1.000 74.15770 524 PRO A C 1
ATOM 7646 O O . PRO A 1 533 ? 27.35722 6.20871 -36.42966 1.000 87.93965 524 PRO A O 1
ATOM 7657 N N . SER A 1 534 ? 25.27687 6.21637 -37.29068 1.000 72.85693 525 SER A N 1
ATOM 7658 C CA . SER A 1 534 ? 25.67900 6.81982 -38.55620 1.000 76.09817 525 SER A CA 1
ATOM 7659 C C . SER A 1 534 ? 25.75758 8.34088 -38.50000 1.000 75.95627 525 SER A C 1
ATOM 7660 O O . SER A 1 534 ? 26.24938 8.95387 -39.45375 1.000 80.36296 525 SER A O 1
ATOM 7668 N N . ASP A 1 535 ? 25.28720 8.96216 -37.41938 1.000 72.49121 526 ASP A N 1
ATOM 7669 C CA . ASP A 1 535 ? 25.30919 10.40974 -37.26968 1.000 69.97169 526 ASP A CA 1
ATOM 7670 C C . ASP A 1 535 ? 26.51451 10.89534 -36.47400 1.000 79.76911 526 ASP A C 1
ATOM 7671 O O . ASP A 1 535 ? 26.52366 12.04362 -36.01576 1.000 89.20274 526 ASP A O 1
ATOM 7680 N N . ILE A 1 536 ? 27.52997 10.04441 -36.29860 1.000 70.36104 527 ILE A N 1
ATOM 7681 C CA . ILE A 1 536 ? 28.65404 10.39663 -35.43364 1.000 74.86200 527 ILE A CA 1
ATOM 7682 C C . ILE A 1 536 ? 29.36748 11.63322 -35.96373 1.000 79.30724 527 ILE A C 1
ATOM 7683 O O . ILE A 1 536 ? 29.71352 12.54422 -35.20153 1.000 84.02453 527 ILE A O 1
ATOM 7699 N N . GLY A 1 537 ? 29.59533 11.69089 -37.27634 1.000 63.62772 528 GLY A N 1
ATOM 7700 C CA . GLY A 1 537 ? 30.24600 12.85284 -37.84899 1.000 77.28215 528 GLY A CA 1
ATOM 7701 C C . GLY A 1 537 ? 29.31897 14.02831 -38.06194 1.000 74.69255 528 GLY A C 1
ATOM 7702 O O . GLY A 1 537 ? 29.77217 15.17742 -38.06526 1.000 68.92883 528 GLY A O 1
ATOM 7706 N N . LYS A 1 538 ? 28.02391 13.76962 -38.23099 1.000 63.99998 529 LYS A N 1
ATOM 7707 C CA . LYS A 1 538 ? 27.09254 14.83955 -38.55105 1.000 49.09593 529 LYS A CA 1
ATOM 7708 C C . LYS A 1 538 ? 27.13834 15.92790 -37.48096 1.000 55.43045 529 LYS A C 1
ATOM 7709 O O . LYS A 1 538 ? 27.32403 15.63014 -36.29330 1.000 62.25127 529 LYS A O 1
ATOM 7713 N N . PRO A 1 539 ? 26.97539 17.19406 -37.86007 1.000 61.05211 530 PRO A N 1
ATOM 7714 C CA . PRO A 1 539 ? 26.91915 18.24847 -36.85436 1.000 54.68590 530 PRO A CA 1
ATOM 7715 C C . PRO A 1 539 ? 25.73376 18.04265 -35.93883 1.000 60.08460 530 PRO A C 1
ATOM 7716 O O . PRO A 1 539 ? 24.68875 17.50649 -36.35700 1.000 61.99060 530 PRO A O 1
ATOM 7727 N N . PRO A 1 540 ? 25.83618 18.46607 -34.67339 1.000 57.40259 531 PRO A N 1
ATOM 7728 C CA . PRO A 1 540 ? 24.70231 18.25734 -33.75701 1.000 60.81090 531 PRO A CA 1
ATOM 7729 C C . PRO A 1 540 ? 23.40440 18.85996 -34.26240 1.000 57.45282 531 PRO A C 1
ATOM 7730 O O . PRO A 1 540 ? 22.33641 18.26539 -34.06618 1.000 59.80522 531 PRO A O 1
ATOM 7741 N N . SER A 1 541 ? 23.46273 20.01976 -34.92264 1.000 53.22338 532 SER A N 1
ATOM 7742 C CA . SER A 1 541 ? 22.24344 20.63700 -35.43380 1.000 52.44896 532 SER A CA 1
ATOM 7743 C C . SER A 1 541 ? 21.50617 19.71954 -36.39897 1.000 55.19512 532 SER A C 1
ATOM 7744 O O . SER A 1 541 ? 20.29158 19.86336 -36.57135 1.000 66.09462 532 SER A O 1
ATOM 7752 N N . LEU A 1 542 ? 22.21304 18.78119 -37.02871 1.000 56.30342 533 LEU A N 1
ATOM 7753 C CA . LEU A 1 542 ? 21.58314 17.86680 -37.97273 1.000 55.22483 533 LEU A CA 1
ATOM 7754 C C . LEU A 1 542 ? 20.86541 16.73033 -37.25825 1.000 68.14955 533 LEU A C 1
ATOM 7755 O O . LEU A 1 542 ? 19.84794 16.23559 -37.75307 1.000 70.27493 533 LEU A O 1
ATOM 7771 N N . VAL A 1 543 ? 21.37220 16.31405 -36.09756 1.000 68.10971 534 VAL A N 1
ATOM 7772 C CA . VAL A 1 543 ? 20.79608 15.18063 -35.38008 1.000 65.23066 534 VAL A CA 1
ATOM 7773 C C . VAL A 1 543 ? 19.63148 15.62231 -34.50161 1.000 57.69753 534 VAL A C 1
ATOM 7774 O O . VAL A 1 543 ? 18.55519 15.01534 -34.53110 1.000 58.64396 534 VAL A O 1
ATOM 7787 N N . LEU A 1 544 ? 19.83378 16.66599 -33.69514 1.000 54.02747 535 LEU A N 1
ATOM 7788 C CA . LEU A 1 544 ? 18.81258 17.15135 -32.76761 1.000 51.19301 535 LEU A CA 1
ATOM 7789 C C . LEU A 1 544 ? 17.86049 18.07165 -33.52586 1.000 52.63318 535 LEU A C 1
ATOM 7790 O O . LEU A 1 544 ? 17.89347 19.29976 -33.41003 1.000 52.13455 535 LEU A O 1
ATOM 7806 N N . LEU A 1 545 ? 16.96288 17.45188 -34.28900 1.000 61.24354 536 LEU A N 1
ATOM 7807 C CA . LEU A 1 545 ? 16.12371 18.18433 -35.22643 1.000 51.04289 536 LEU A CA 1
ATOM 7808 C C . LEU A 1 545 ? 14.78483 17.49105 -35.40100 1.000 54.97559 536 LEU A C 1
ATOM 7809 O O . LEU A 1 545 ? 14.73481 16.29364 -35.69960 1.000 51.56589 536 LEU A O 1
ATOM 7825 N N . LEU A 1 546 ? 13.71085 18.26303 -35.23520 1.000 54.89291 537 LEU A N 1
ATOM 7826 C CA . LEU A 1 546 ? 12.35260 17.85113 -35.58648 1.000 41.57468 537 LEU A CA 1
ATOM 7827 C C . LEU A 1 546 ? 11.75272 18.99100 -36.40866 1.000 42.94417 537 LEU A C 1
ATOM 7828 O O . LEU A 1 546 ? 11.32517 20.01065 -35.85540 1.000 35.04064 537 LEU A O 1
ATOM 7844 N N . ASN A 1 547 ? 11.73172 18.81717 -37.73000 1.000 39.41411 538 ASN A N 1
ATOM 7845 C CA . ASN A 1 547 ? 11.34202 19.88797 -38.63567 1.000 41.59100 538 ASN A CA 1
ATOM 7846 C C . ASN A 1 547 ? 9.82726 19.95624 -38.72289 1.000 37.88025 538 ASN A C 1
ATOM 7847 O O . ASN A 1 547 ? 9.16268 18.94593 -38.97637 1.000 42.76677 538 ASN A O 1
ATOM 7858 N N . MET A 1 548 ? 9.28018 21.14703 -38.50132 1.000 39.90224 539 MET A N 1
ATOM 7859 C CA . MET A 1 548 ? 7.83709 21.31794 -38.47001 1.000 27.43478 539 MET A CA 1
ATOM 7860 C C . MET A 1 548 ? 7.22760 21.53825 -39.84738 1.000 37.85816 539 MET A C 1
ATOM 7861 O O . MET A 1 548 ? 5.99847 21.51949 -39.97033 1.000 43.50936 539 MET A O 1
ATOM 7875 N N . LEU A 1 549 ? 8.04540 21.75430 -40.87996 1.000 46.54748 540 LEU A N 1
ATOM 7876 C CA . LEU A 1 549 ? 7.51456 21.82329 -42.23602 1.000 44.65714 540 LEU A CA 1
ATOM 7877 C C . LEU A 1 549 ? 7.23993 20.43908 -42.81649 1.000 44.51972 540 LEU A C 1
ATOM 7878 O O . LEU A 1 549 ? 6.33719 20.29542 -43.64807 1.000 64.54862 540 LEU A O 1
ATOM 7894 N N A ASP A 1 550 ? 7.99154 19.42168 -42.40015 0.500 45.24599 541 ASP A N 1
ATOM 7895 N N B ASP A 1 550 ? 8.00833 19.42746 -42.41520 0.500 43.42587 541 ASP A N 1
ATOM 7896 C CA A ASP A 1 550 ? 7.75442 18.05985 -42.86724 0.500 35.91784 541 ASP A CA 1
ATOM 7897 C CA B ASP A 1 550 ? 7.74176 18.06330 -42.85304 0.500 41.49642 541 ASP A CA 1
ATOM 7898 C C A ASP A 1 550 ? 6.29611 17.67267 -42.65634 0.500 43.01309 541 ASP A C 1
ATOM 7899 C C B ASP A 1 550 ? 6.26899 17.73433 -42.66083 0.500 43.18133 541 ASP A C 1
ATOM 7900 O O A ASP A 1 550 ? 5.81105 17.63586 -41.52254 0.500 41.13017 541 ASP A O 1
ATOM 7901 O O B ASP A 1 550 ? 5.74594 17.80747 -41.54565 0.500 42.93677 541 ASP A O 1
ATOM 7918 N N . ALA A 1 551 ? 5.59475 17.38595 -43.75743 1.000 49.02065 542 ALA A N 1
ATOM 7919 C CA . ALA A 1 551 ? 4.17414 17.06466 -43.66975 1.000 35.89160 542 ALA A CA 1
ATOM 7920 C C . ALA A 1 551 ? 3.90681 15.93643 -42.68047 1.000 38.77207 542 ALA A C 1
ATOM 7921 O O . ALA A 1 551 ? 2.84708 15.90880 -42.04004 1.000 43.66593 542 ALA A O 1
ATOM 7929 N N A ARG A 1 552 ? 4.84541 14.99621 -42.54376 0.500 42.26326 543 ARG A N 1
ATOM 7930 N N B ARG A 1 552 ? 4.84870 15.00276 -42.53371 0.500 41.88149 543 ARG A N 1
ATOM 7931 C CA A ARG A 1 552 ? 4.66966 13.92351 -41.57103 0.500 42.88490 543 ARG A CA 1
ATOM 7932 C CA B ARG A 1 552 ? 4.65647 13.92603 -41.56977 0.500 42.87494 543 ARG A CA 1
ATOM 7933 C C A ARG A 1 552 ? 4.52407 14.47896 -40.16054 0.500 42.98264 543 ARG A C 1
ATOM 7934 C C B ARG A 1 552 ? 4.52745 14.47397 -40.15464 0.500 41.55394 543 ARG A C 1
ATOM 7935 O O A ARG A 1 552 ? 3.67931 14.01416 -39.38765 0.500 43.69568 543 ARG A O 1
ATOM 7936 O O B ARG A 1 552 ? 3.69159 14.00453 -39.37479 0.500 42.03803 543 ARG A O 1
ATOM 7977 N N . VAL A 1 553 ? 5.33254 15.48084 -39.80811 1.000 40.36480 544 VAL A N 1
ATOM 7978 C CA . VAL A 1 553 ? 5.30643 16.00120 -38.44444 1.000 32.22431 544 VAL A CA 1
ATOM 7979 C C . VAL A 1 553 ? 4.00639 16.75248 -38.17547 1.000 33.16072 544 VAL A C 1
ATOM 7980 O O . VAL A 1 553 ? 3.39370 16.59204 -37.11129 1.000 41.25489 544 VAL A O 1
ATOM 7994 N N . ILE A 1 554 ? 3.56423 17.58905 -39.11957 1.000 43.00498 545 ILE A N 1
ATOM 7995 C CA . ILE A 1 554 ? 2.29112 18.28981 -38.94287 1.000 37.04505 545 ILE A CA 1
ATOM 7996 C C . ILE A 1 554 ? 1.15116 17.28665 -38.81091 1.000 35.85763 545 ILE A C 1
ATOM 7997 O O . ILE A 1 554 ? 0.26618 17.42493 -37.95029 1.000 40.70200 545 ILE A O 1
ATOM 8013 N N . ALA A 1 555 ? 1.14576 16.27027 -39.67267 1.000 38.64461 546 ALA A N 1
ATOM 8014 C CA . ALA A 1 555 ? 0.10768 15.25110 -39.60683 1.000 28.22683 546 ALA A CA 1
ATOM 8015 C C . ALA A 1 555 ? 0.11199 14.55066 -38.25079 1.000 27.56346 546 ALA A C 1
ATOM 8016 O O . ALA A 1 555 ? -0.94377 14.35679 -37.63043 1.000 39.56078 546 ALA A O 1
ATOM 8023 N N . GLY A 1 556 ? 1.29466 14.17038 -37.76890 1.000 27.85278 547 GLY A N 1
ATOM 8024 C CA . GLY A 1 556 ? 1.37224 13.51621 -36.47664 1.000 32.48386 547 GLY A CA 1
ATOM 8025 C C . GLY A 1 556 ? 0.88730 14.39933 -35.34314 1.000 41.33508 547 GLY A C 1
ATOM 8026 O O . GLY A 1 556 ? 0.22692 13.92590 -34.41696 1.000 39.24148 547 GLY A O 1
ATOM 8030 N N . ALA A 1 557 ? 1.20211 15.69473 -35.39996 1.000 46.40576 548 ALA A N 1
ATOM 8031 C CA . ALA A 1 557 ? 0.73099 16.61152 -34.36400 1.000 32.71528 548 ALA A CA 1
ATOM 8032 C C . ALA A 1 557 ? -0.79029 16.66823 -34.33715 1.000 26.83256 548 ALA A C 1
ATOM 8033 O O . ALA A 1 557 ? -1.41306 16.59881 -33.26466 1.000 43.91266 548 ALA A O 1
ATOM 8040 N N . LEU A 1 558 ? -1.40914 16.81865 -35.51184 1.000 34.27247 549 LEU A N 1
ATOM 8041 C CA . LEU A 1 558 ? -2.87022 16.81976 -35.56362 1.000 33.53900 549 LEU A CA 1
ATOM 8042 C C . LEU A 1 558 ? -3.43451 15.52689 -34.98478 1.000 31.37896 549 LEU A C 1
ATOM 8043 O O . LEU A 1 558 ? -4.38090 15.55056 -34.18195 1.000 39.59421 549 LEU A O 1
ATOM 8059 N N . LEU A 1 559 ? -2.84335 14.38849 -35.35694 1.000 38.32970 550 LEU A N 1
ATOM 8060 C CA . LEU A 1 559 ? -3.33663 13.10880 -34.85680 1.000 35.68503 550 LEU A CA 1
ATOM 8061 C C . LEU A 1 559 ? -3.23166 13.02945 -33.33802 1.000 36.95683 550 LEU A C 1
ATOM 8062 O O . LEU A 1 559 ? -4.15159 12.54304 -32.66798 1.000 42.07507 550 LEU A O 1
ATOM 8078 N N . GLY A 1 560 ? -2.10687 13.47708 -32.77899 1.000 34.06982 551 GLY A N 1
ATOM 8079 C CA . GLY A 1 560 ? -1.93678 13.40814 -31.33701 1.000 33.38874 551 GLY A CA 1
ATOM 8080 C C . GLY A 1 560 ? -2.93876 14.26798 -30.59271 1.000 32.20825 551 GLY A C 1
ATOM 8081 O O . GLY A 1 560 ? -3.52870 13.83407 -29.59703 1.000 36.41053 551 GLY A O 1
ATOM 8085 N N . ALA A 1 561 ? -3.15859 15.49412 -31.07195 1.000 36.27838 552 ALA A N 1
ATOM 8086 C CA . ALA A 1 561 ? -4.16296 16.34687 -30.44312 1.000 30.98675 552 ALA A CA 1
ATOM 8087 C C . ALA A 1 561 ? -5.53427 15.67613 -30.46853 1.000 39.19979 552 ALA A C 1
ATOM 8088 O O . ALA A 1 561 ? -6.25584 15.64746 -29.45368 1.000 46.83200 552 ALA A O 1
ATOM 8095 N N . ALA A 1 562 ? -5.90686 15.11565 -31.62529 1.000 35.38399 553 ALA A N 1
ATOM 8096 C CA . ALA A 1 562 ? -7.22728 14.50403 -31.74478 1.000 32.46098 553 ALA A CA 1
ATOM 8097 C C . ALA A 1 562 ? -7.36339 13.30809 -30.81375 1.000 30.11126 553 ALA A C 1
ATOM 8098 O O . ALA A 1 562 ? -8.41302 13.10927 -30.18784 1.000 42.12571 553 ALA A O 1
ATOM 8105 N N . ILE A 1 563 ? -6.30829 12.50326 -30.70734 1.000 31.07619 554 ILE A N 1
ATOM 8106 C CA . ILE A 1 563 ? -6.33896 11.35376 -29.81172 1.000 40.25181 554 ILE A CA 1
ATOM 8107 C C . ILE A 1 563 ? -6.49046 11.80434 -28.36622 1.000 35.60262 554 ILE A C 1
ATOM 8108 O O . ILE A 1 563 ? -7.18591 11.16107 -27.57464 1.000 36.03322 554 ILE A O 1
ATOM 8124 N N . THR A 1 564 ? -5.83522 12.90351 -27.99031 1.000 45.29910 555 THR A N 1
ATOM 8125 C CA . THR A 1 564 ? -5.97858 13.39462 -26.62249 1.000 42.21733 555 THR A CA 1
ATOM 8126 C C . THR A 1 564 ? -7.42714 13.77195 -26.33364 1.000 40.02864 555 THR A C 1
ATOM 8127 O O . THR A 1 564 ? -7.98698 13.40902 -25.28520 1.000 44.56893 555 THR A O 1
ATOM 8138 N N . TYR A 1 565 ? -8.05839 14.49718 -27.25966 1.000 29.90478 556 TYR A N 1
ATOM 8139 C CA . TYR A 1 565 ? -9.46926 14.84002 -27.05913 1.000 33.44648 556 TYR A CA 1
ATOM 8140 C C . TYR A 1 565 ? -10.34402 13.58922 -26.96366 1.000 31.66459 556 TYR A C 1
ATOM 8141 O O . TYR A 1 565 ? -11.23338 13.50497 -26.10264 1.000 39.19973 556 TYR A O 1
ATOM 8159 N N . TYR A 1 566 ? -10.10261 12.60097 -27.83119 1.000 38.99962 557 TYR A N 1
ATOM 8160 C CA . TYR A 1 566 ? -10.88789 11.36808 -27.77922 1.000 38.80913 557 TYR A CA 1
ATOM 8161 C C . TYR A 1 566 ? -10.69245 10.64030 -26.45068 1.000 36.68625 557 TYR A C 1
ATOM 8162 O O . TYR A 1 566 ? -11.64962 10.12135 -25.86834 1.000 42.59132 557 TYR A O 1
ATOM 8180 N N . PHE A 1 567 ? -9.44568 10.53661 -25.99597 1.000 37.47153 558 PHE A N 1
ATOM 8181 C CA . PHE A 1 567 ? -9.13507 9.99109 -24.67704 1.000 33.40265 558 PHE A CA 1
ATOM 8182 C C . PHE A 1 567 ? -10.01084 10.62709 -23.60367 1.000 41.34218 558 PHE A C 1
ATOM 8183 O O . PHE A 1 567 ? -10.67272 9.92945 -22.81619 1.000 41.15951 558 PHE A O 1
ATOM 8200 N N . SER A 1 568 ? -10.05031 11.96275 -23.58423 1.000 46.61216 559 SER A N 1
ATOM 8201 C CA . SER A 1 568 ? -10.83583 12.66811 -22.57189 1.000 36.37577 559 SER A CA 1
ATOM 8202 C C . SER A 1 568 ? -12.31947 12.30515 -22.65916 1.000 44.91931 559 SER A C 1
ATOM 8203 O O . SER A 1 568 ? -12.96608 12.00395 -21.64046 1.000 49.31769 559 SER A O 1
ATOM 8211 N N . GLY A 1 569 ? -12.87924 12.33907 -23.87337 1.000 43.71923 560 GLY A N 1
ATOM 8212 C CA . GLY A 1 569 ? -14.29536 12.02092 -24.03355 1.000 35.94640 560 GLY A CA 1
ATOM 8213 C C . GLY A 1 569 ? -14.63484 10.60361 -23.60550 1.000 43.76360 560 GLY A C 1
ATOM 8214 O O . GLY A 1 569 ? -15.66149 10.35956 -22.95336 1.000 50.92851 560 GLY A O 1
ATOM 8218 N N . TYR A 1 570 ? -13.78910 9.64622 -23.98322 1.000 45.86358 561 TYR A N 1
ATOM 8219 C CA . TYR A 1 570 ? -14.00111 8.26895 -23.55872 1.000 45.27459 561 TYR A CA 1
ATOM 8220 C C . TYR A 1 570 ? -14.03623 8.16810 -22.04175 1.000 46.10548 561 TYR A C 1
ATOM 8221 O O . TYR A 1 570 ? -14.86796 7.44551 -21.48188 1.000 65.40075 561 TYR A O 1
ATOM 8239 N N . LEU A 1 571 ? -13.13464 8.87596 -21.35540 1.000 45.19325 562 LEU A N 1
ATOM 8240 C CA . LEU A 1 571 ? -13.14458 8.80959 -19.89512 1.000 47.36119 562 LEU A CA 1
ATOM 8241 C C . LEU A 1 571 ? -14.44744 9.36623 -19.32672 1.000 56.28500 562 LEU A C 1
ATOM 8242 O O . LEU A 1 571 ? -15.02336 8.80096 -18.37946 1.000 66.41571 562 LEU A O 1
ATOM 8258 N N . ILE A 1 572 ? -14.92626 10.47708 -19.89204 1.000 50.38469 563 ILE A N 1
ATOM 8259 C CA . ILE A 1 572 ? -16.18841 11.04926 -19.42380 1.000 49.44752 563 ILE A CA 1
ATOM 8260 C C . ILE A 1 572 ? -17.30523 10.01404 -19.52325 1.000 52.36059 563 ILE A C 1
ATOM 8261 O O . ILE A 1 572 ? -18.07939 9.81688 -18.57873 1.000 55.85892 563 ILE A O 1
ATOM 8277 N N . SER A 1 573 ? -17.41564 9.34702 -20.67648 1.000 45.39224 564 SER A N 1
ATOM 8278 C CA . SER A 1 573 ? -18.48878 8.36286 -20.84481 1.000 47.10901 564 SER A CA 1
ATOM 8279 C C . SER A 1 573 ? -18.29974 7.15418 -19.92223 1.000 51.41002 564 SER A C 1
ATOM 8280 O O . SER A 1 573 ? -19.27963 6.58665 -19.41226 1.000 70.03855 564 SER A O 1
ATOM 8288 N N . ALA A 1 574 ? -17.04871 6.73633 -19.71127 1.000 49.19961 565 ALA A N 1
ATOM 8289 C CA . ALA A 1 574 ? -16.77786 5.59162 -18.84795 1.000 52.66369 565 ALA A CA 1
ATOM 8290 C C . ALA A 1 574 ? -17.25680 5.84094 -17.42456 1.000 63.47592 565 ALA A C 1
ATOM 8291 O O . ALA A 1 574 ? -17.78929 4.93115 -16.77115 1.000 67.56368 565 ALA A O 1
ATOM 8298 N N . VAL A 1 575 ? -17.04279 7.05429 -16.90796 1.000 59.30233 566 VAL A N 1
ATOM 8299 C CA . VAL A 1 575 ? -17.50441 7.34141 -15.54968 1.000 52.11270 566 VAL A CA 1
ATOM 8300 C C . VAL A 1 575 ? -19.00504 7.09417 -15.44046 1.000 62.19883 566 VAL A C 1
ATOM 8301 O O . VAL A 1 575 ? -19.47513 6.44198 -14.50086 1.000 83.98976 566 VAL A O 1
ATOM 8314 N N . THR A 1 576 ? -19.78137 7.62347 -16.39477 1.000 66.22320 567 THR A N 1
ATOM 8315 C CA . THR A 1 576 ? -21.23439 7.47987 -16.32607 1.000 70.70721 567 THR A CA 1
ATOM 8316 C C . THR A 1 576 ? -21.64714 6.01764 -16.43972 1.000 70.80543 567 THR A C 1
ATOM 8317 O O . THR A 1 576 ? -22.58311 5.57801 -15.76240 1.000 83.37747 567 THR A O 1
ATOM 8328 N N . LYS A 1 577 ? -20.98235 5.25165 -17.31013 1.000 70.55670 568 LYS A N 1
ATOM 8329 C CA . LYS A 1 577 ? -21.33295 3.83682 -17.43563 1.000 69.97821 568 LYS A CA 1
ATOM 8330 C C . LYS A 1 577 ? -21.10546 3.09912 -16.11762 1.000 66.08780 568 LYS A C 1
ATOM 8331 O O . LYS A 1 577 ? -21.97664 2.35106 -15.64503 1.000 89.94000 568 LYS A O 1
ATOM 8350 N N . ALA A 1 578 ? -19.93209 3.29469 -15.50932 1.000 68.31215 569 ALA A N 1
ATOM 8351 C CA . ALA A 1 578 ? -19.65791 2.65236 -14.22659 1.000 84.27072 569 ALA A CA 1
ATOM 8352 C C . ALA A 1 578 ? -20.64860 3.10406 -13.15737 1.000 82.96944 569 ALA A C 1
ATOM 8353 O O . ALA A 1 578 ? -21.07591 2.30243 -12.31685 1.000 92.59542 569 ALA A O 1
ATOM 8360 N N . ALA A 1 579 ? -21.03629 4.38284 -13.17933 1.000 83.68894 570 ALA A N 1
ATOM 8361 C CA . ALA A 1 579 ? -21.99425 4.88311 -12.19726 1.000 94.42432 570 ALA A CA 1
ATOM 8362 C C . ALA A 1 579 ? -23.35551 4.21734 -12.36098 1.000 108.53778 570 ALA A C 1
ATOM 8363 O O . ALA A 1 579 ? -23.98795 3.82657 -11.37212 1.000 99.41564 570 ALA A O 1
ATOM 8370 N N . MET A 1 580 ? -23.83375 4.10198 -13.60227 1.000 106.25441 571 MET A N 1
ATOM 8371 C CA . MET A 1 580 ? -25.11752 3.45043 -13.84479 1.000 103.85240 571 MET A CA 1
ATOM 8372 C C . MET A 1 580 ? -25.08650 1.99716 -13.39200 1.000 115.94589 571 MET A C 1
ATOM 8373 O O . MET A 1 580 ? -26.04929 1.49914 -12.78874 1.000 132.97428 571 MET A O 1
ATOM 8387 N N . LYS A 1 581 ? -23.97875 1.30259 -13.65454 1.000 148.43117 572 LYS A N 1
ATOM 8388 C CA . LYS A 1 581 ? -23.88512 -0.08427 -13.21019 1.000 146.65622 572 LYS A CA 1
ATOM 8389 C C . LYS A 1 581 ? -23.87643 -0.17800 -11.68651 1.000 153.04283 572 LYS A C 1
ATOM 8390 O O . LYS A 1 581 ? -24.50116 -1.07868 -11.11020 1.000 158.96300 572 LYS A O 1
ATOM 8409 N N . MET A 1 582 ? -23.17934 0.74034 -11.01176 1.000 107.20370 573 MET A N 1
ATOM 8410 C CA . MET A 1 582 ? -23.18928 0.72579 -9.55135 1.000 108.40035 573 MET A CA 1
ATOM 8411 C C . MET A 1 582 ? -24.58627 1.01139 -9.00825 1.000 118.38771 573 MET A C 1
ATOM 8412 O O . MET A 1 582 ? -24.98466 0.45675 -7.97782 1.000 127.44405 573 MET A O 1
ATOM 8426 N N . VAL A 1 583 ? -25.33591 1.89645 -9.66979 1.000 113.45138 574 VAL A N 1
ATOM 8427 C CA . VAL A 1 583 ? -26.71735 2.14008 -9.25776 1.000 117.72404 574 VAL A CA 1
ATOM 8428 C C . VAL A 1 583 ? -27.53378 0.85996 -9.38277 1.000 116.78512 574 VAL A C 1
ATOM 8429 O O . VAL A 1 583 ? -28.33246 0.52121 -8.49761 1.000 130.33737 574 VAL A O 1
ATOM 8442 N N . ASP A 1 584 ? -27.35178 0.13270 -10.48822 1.000 103.15857 575 ASP A N 1
ATOM 8443 C CA . ASP A 1 584 ? -28.04007 -1.14631 -10.64408 1.000 115.46276 575 ASP A CA 1
ATOM 8444 C C . ASP A 1 584 ? -27.67838 -2.10014 -9.50833 1.000 120.79430 575 ASP A C 1
ATOM 8445 O O . ASP A 1 584 ? -28.54715 -2.79524 -8.96318 1.000 138.86813 575 ASP A O 1
ATOM 8454 N N . GLU A 1 585 ? -26.39681 -2.13727 -9.13263 1.000 108.78561 576 GLU A N 1
ATOM 8455 C CA . GLU A 1 585 ? -25.96229 -3.02212 -8.05260 1.000 112.74046 576 GLU A CA 1
ATOM 8456 C C . GLU A 1 585 ? -26.57531 -2.61500 -6.71783 1.000 125.12842 576 GLU A C 1
ATOM 8457 O O . GLU A 1 585 ? -26.93013 -3.47397 -5.90380 1.000 145.33426 576 GLU A O 1
ATOM 8469 N N . ILE A 1 586 ? -26.70235 -1.31171 -6.47098 1.000 127.78847 577 ILE A N 1
ATOM 8470 C CA . ILE A 1 586 ? -27.31476 -0.85475 -5.22645 1.000 136.51738 577 ILE A CA 1
ATOM 8471 C C . ILE A 1 586 ? -28.79263 -1.23230 -5.19361 1.000 138.42826 577 ILE A C 1
ATOM 8472 O O . ILE A 1 586 ? -29.32232 -1.63799 -4.14893 1.000 147.69642 577 ILE A O 1
ATOM 8488 N N . ARG A 1 587 ? -29.48303 -1.11604 -6.33268 1.000 118.42848 578 ARG A N 1
ATOM 8489 C CA A ARG A 1 587 ? -30.87508 -1.55243 -6.38483 0.500 128.69988 578 ARG A CA 1
ATOM 8490 C CA B ARG A 1 587 ? -30.87474 -1.55407 -6.38918 0.500 128.69680 578 ARG A CA 1
ATOM 8491 C C . ARG A 1 587 ? -30.98837 -3.04839 -6.11330 1.000 142.91784 578 ARG A C 1
ATOM 8492 O O . ARG A 1 587 ? -31.90287 -3.49233 -5.40652 1.000 151.74872 578 ARG A O 1
ATOM 8533 N N . ARG A 1 588 ? -30.06601 -3.84287 -6.66450 1.000 134.24929 579 ARG A N 1
ATOM 8534 C CA . ARG A 1 588 ? -30.08119 -5.27874 -6.39534 1.000 129.76084 579 ARG A CA 1
ATOM 8535 C C . ARG A 1 588 ? -29.83534 -5.56235 -4.91750 1.000 137.24718 579 ARG A C 1
ATOM 8536 O O . ARG A 1 588 ? -30.46270 -6.45459 -4.33468 1.000 153.62009 579 ARG A O 1
ATOM 8557 N N . GLN A 1 589 ? -28.91817 -4.81683 -4.29690 1.000 129.79136 580 GLN A N 1
ATOM 8558 C CA . GLN A 1 589 ? -28.64531 -5.01131 -2.87658 1.000 139.09175 580 GLN A CA 1
ATOM 8559 C C . GLN A 1 589 ? -29.87416 -4.68470 -2.03951 1.000 149.77621 580 GLN A C 1
ATOM 8560 O O . GLN A 1 589 ? -30.14560 -5.34954 -1.03270 1.000 161.84505 580 GLN A O 1
ATOM 8564 N N . ALA A 1 590 ? -30.62701 -3.65709 -2.43754 1.000 149.08676 581 ALA A N 1
ATOM 8565 C CA . ALA A 1 590 ? -31.87181 -3.35116 -1.73862 1.000 154.68652 581 ALA A CA 1
ATOM 8566 C C . ALA A 1 590 ? -32.89727 -4.46381 -1.93147 1.000 162.84406 581 ALA A C 1
ATOM 8567 O O . ALA A 1 590 ? -33.59558 -4.84372 -0.98388 1.000 162.68595 581 ALA A O 1
ATOM 8574 N N . ARG A 1 591 ? -33.00175 -4.99931 -3.15210 1.000 154.66542 582 ARG A N 1
ATOM 8575 C CA . ARG A 1 591 ? -33.96333 -6.06770 -3.41009 1.000 152.06463 582 ARG A CA 1
ATOM 8576 C C . ARG A 1 591 ? -33.64403 -7.32375 -2.60777 1.000 161.29388 582 ARG A C 1
ATOM 8577 O O . ARG A 1 591 ? -34.55718 -8.07329 -2.24240 1.000 177.71818 582 ARG A O 1
ATOM 8581 N N . GLU A 1 592 ? -32.36807 -7.57073 -2.32486 1.000 135.43245 583 GLU A N 1
ATOM 8582 C CA . GLU A 1 592 ? -31.95820 -8.76129 -1.58659 1.000 134.11909 583 GLU A CA 1
ATOM 8583 C C . GLU A 1 592 ? -31.45817 -8.38999 -0.19466 1.000 134.85535 583 GLU A C 1
ATOM 8584 O O . GLU A 1 592 ? -30.74421 -9.16150 0.44478 1.000 137.36993 583 GLU A O 1
ATOM 8588 N N . LYS A 1 602 ? -26.49078 -3.70132 7.84505 1.000 136.72398 593 LYS A N 1
ATOM 8589 C CA . LYS A 1 602 ? -25.20114 -3.46462 7.20524 1.000 143.50785 593 LYS A CA 1
ATOM 8590 C C . LYS A 1 602 ? -25.21727 -3.95337 5.75354 1.000 143.35600 593 LYS A C 1
ATOM 8591 O O . LYS A 1 602 ? -25.23797 -5.15984 5.50791 1.000 141.94281 593 LYS A O 1
ATOM 8594 N N . PRO A 1 603 ? -25.20916 -3.03074 4.79410 1.000 160.67721 594 PRO A N 1
ATOM 8595 C CA . PRO A 1 603 ? -25.25878 -3.41747 3.38099 1.000 151.96633 594 PRO A CA 1
ATOM 8596 C C . PRO A 1 603 ? -23.91114 -3.94182 2.89574 1.000 150.78209 594 PRO A C 1
ATOM 8597 O O . PRO A 1 603 ? -22.93064 -4.01152 3.63406 1.000 148.27012 594 PRO A O 1
ATOM 8608 N N . ASP A 1 604 ? -23.88919 -4.31606 1.61965 1.000 149.21780 595 ASP A N 1
ATOM 8609 C CA . ASP A 1 604 ? -22.70488 -4.86579 0.96360 1.000 150.59331 595 ASP A CA 1
ATOM 8610 C C . ASP A 1 604 ? -21.79620 -3.72389 0.51967 1.000 138.13543 595 ASP A C 1
ATOM 8611 O O . ASP A 1 604 ? -22.04285 -3.07235 -0.49797 1.000 135.50004 595 ASP A O 1
ATOM 8620 N N . TYR A 1 605 ? -20.73851 -3.47417 1.29398 1.000 136.68734 596 TYR A N 1
ATOM 8621 C CA . TYR A 1 605 ? -19.78925 -2.41077 0.96327 1.000 134.69199 596 TYR A CA 1
ATOM 8622 C C . TYR A 1 605 ? -18.76129 -2.90202 -0.05340 1.000 136.15884 596 TYR A C 1
ATOM 8623 O O . TYR A 1 605 ? -18.72906 -2.44189 -1.20215 1.000 143.02682 596 TYR A O 1
ATOM 8641 N N . ASN A 1 606 ? -17.90838 -3.84297 0.36375 1.000 133.26762 597 ASN A N 1
ATOM 8642 C CA . ASN A 1 606 ? -16.87378 -4.34397 -0.53178 1.000 120.86134 597 ASN A CA 1
ATOM 8643 C C . ASN A 1 606 ? -17.46554 -4.92806 -1.80600 1.000 116.18322 597 ASN A C 1
ATOM 8644 O O . ASN A 1 606 ? -16.79953 -4.92705 -2.84138 1.000 127.91921 597 ASN A O 1
ATOM 8655 N N . ARG A 1 607 ? -18.71620 -5.39292 -1.77019 1.000 120.03218 598 ARG A N 1
ATOM 8656 C CA . ARG A 1 607 ? -19.33642 -5.93089 -2.97863 1.000 126.97632 598 ARG A CA 1
ATOM 8657 C C . ARG A 1 607 ? -19.44229 -4.86133 -4.06296 1.000 135.21700 598 ARG A C 1
ATOM 8658 O O . ARG A 1 607 ? -18.93120 -5.03119 -5.17799 1.000 128.52144 598 ARG A O 1
ATOM 8662 N N . CYS A 1 608 ? -20.10927 -3.74503 -3.75289 1.000 132.83033 599 CYS A N 1
ATOM 8663 C CA . CYS A 1 608 ? -20.24914 -2.68123 -4.74288 1.000 123.69024 599 CYS A CA 1
ATOM 8664 C C . CYS A 1 608 ? -18.90197 -2.03735 -5.05488 1.000 114.11262 599 CYS A C 1
ATOM 8665 O O . CYS A 1 608 ? -18.63565 -1.67506 -6.20873 1.000 106.13962 599 CYS A O 1
ATOM 8673 N N . ILE A 1 609 ? -18.03608 -1.88735 -4.04630 1.000 109.62717 600 ILE A N 1
ATOM 8674 C CA . ILE A 1 609 ? -16.70809 -1.33280 -4.30577 1.000 95.25872 600 ILE A CA 1
ATOM 8675 C C . ILE A 1 609 ? -15.95873 -2.19123 -5.31976 1.000 94.91524 600 ILE A C 1
ATOM 8676 O O . ILE A 1 609 ? -15.32277 -1.67032 -6.24176 1.000 107.35535 600 ILE A O 1
ATOM 8692 N N . GLU A 1 610 ? -16.04356 -3.51791 -5.18655 1.000 102.54841 601 GLU A N 1
ATOM 8693 C CA . GLU A 1 610 ? -15.31681 -4.40495 -6.08650 1.000 101.54615 601 GLU A CA 1
ATOM 8694 C C . GLU A 1 610 ? -15.95726 -4.44914 -7.46533 1.000 105.57659 601 GLU A C 1
ATOM 8695 O O . GLU A 1 610 ? -15.25245 -4.54322 -8.47401 1.000 106.62273 601 GLU A O 1
ATOM 8707 N N . ILE A 1 611 ? -17.28843 -4.39589 -7.53587 1.000 102.81771 602 ILE A N 1
ATOM 8708 C CA . ILE A 1 611 ? -17.94512 -4.33280 -8.84072 1.000 109.21074 602 ILE A CA 1
ATOM 8709 C C . ILE A 1 611 ? -17.49710 -3.08111 -9.59129 1.000 103.27410 602 ILE A C 1
ATOM 8710 O O . ILE A 1 611 ? -17.10787 -3.14191 -10.76670 1.000 99.23578 602 ILE A O 1
ATOM 8726 N N . THR A 1 612 ? -17.52895 -1.92614 -8.91638 1.000 94.06997 603 THR A N 1
ATOM 8727 C CA . THR A 1 612 ? -17.11916 -0.68702 -9.56997 1.000 94.99864 603 THR A CA 1
ATOM 8728 C C . THR A 1 612 ? -15.63372 -0.70962 -9.91814 1.000 86.74404 603 THR A C 1
ATOM 8729 O O . THR A 1 612 ? -15.23802 -0.22529 -10.98285 1.000 102.57929 603 THR A O 1
ATOM 8740 N N . SER A 1 613 ? -14.79777 -1.28567 -9.04821 1.000 79.23384 604 SER A N 1
ATOM 8741 C CA . SER A 1 613 ? -13.36946 -1.37390 -9.33744 1.000 86.01221 604 SER A CA 1
ATOM 8742 C C . SER A 1 613 ? -13.09806 -2.25854 -10.54738 1.000 83.32304 604 SER A C 1
ATOM 8743 O O . SER A 1 613 ? -12.27593 -1.91511 -11.40291 1.000 90.54574 604 SER A O 1
ATOM 8751 N N . ASP A 1 614 ? -13.76687 -3.40923 -10.63165 1.000 88.71681 605 ASP A N 1
ATOM 8752 C CA . ASP A 1 614 ? -13.55822 -4.29881 -11.76761 1.000 100.23340 605 ASP A CA 1
ATOM 8753 C C . ASP A 1 614 ? -14.05598 -3.66487 -13.05884 1.000 95.80517 605 ASP A C 1
ATOM 8754 O O . ASP A 1 614 ? -13.41345 -3.79810 -14.10679 1.000 97.45036 605 ASP A O 1
ATOM 8763 N N . ASN A 1 615 ? -15.18875 -2.95625 -13.00654 1.000 103.65977 606 ASN A N 1
ATOM 8764 C CA . ASN A 1 615 ? -15.68059 -2.29827 -14.21392 1.000 103.76742 606 ASN A CA 1
ATOM 8765 C C . ASN A 1 615 ? -14.74833 -1.16894 -14.64345 1.000 98.06555 606 ASN A C 1
ATOM 8766 O O . ASN A 1 615 ? -14.46915 -1.00548 -15.83797 1.000 98.35427 606 ASN A O 1
ATOM 8777 N N . ALA A 1 616 ? -14.23605 -0.39456 -13.68283 1.000 80.95226 607 ALA A N 1
ATOM 8778 C CA . ALA A 1 616 ? -13.29751 0.67164 -14.01175 1.000 74.87988 607 ALA A CA 1
ATOM 8779 C C . ALA A 1 616 ? -11.99865 0.11282 -14.58480 1.000 84.13653 607 ALA A C 1
ATOM 8780 O O . ALA A 1 616 ? -11.43447 0.67895 -15.52816 1.000 95.61742 607 ALA A O 1
ATOM 8787 N N . LEU A 1 617 ? -11.50274 -0.99382 -14.02467 1.000 88.60939 608 LEU A N 1
ATOM 8788 C CA . LEU A 1 617 ? -10.28713 -1.60992 -14.54806 1.000 89.05378 608 LEU A CA 1
ATOM 8789 C C . LEU A 1 617 ? -10.50407 -2.21495 -15.92996 1.000 87.84248 608 LEU A C 1
ATOM 8790 O O . LEU A 1 617 ? -9.58814 -2.20083 -16.76037 1.000 99.02609 608 LEU A O 1
ATOM 8806 N N . LYS A 1 618 ? -11.69323 -2.75774 -16.19622 1.000 107.44647 609 LYS A N 1
ATOM 8807 C CA . LYS A 1 618 ? -11.97861 -3.25988 -17.53460 1.000 96.96872 609 LYS A CA 1
ATOM 8808 C C . LYS A 1 618 ? -12.07068 -2.11679 -18.53447 1.000 111.51590 609 LYS A C 1
ATOM 8809 O O . LYS A 1 618 ? -11.64315 -2.25489 -19.68643 1.000 121.03968 609 LYS A O 1
ATOM 8817 N N . GLN A 1 619 ? -12.63297 -0.98142 -18.11315 1.000 93.85974 610 GLN A N 1
ATOM 8818 C CA . GLN A 1 619 ? -12.74351 0.16301 -19.01187 1.000 94.37120 610 GLN A CA 1
ATOM 8819 C C . GLN A 1 619 ? -11.38367 0.79351 -19.29263 1.000 95.05288 610 GLN A C 1
ATOM 8820 O O . GLN A 1 619 ? -11.09560 1.16489 -20.43663 1.000 94.79171 610 GLN A O 1
ATOM 8834 N N . MET A 1 620 ? -10.52957 0.91975 -18.27025 1.000 78.58210 611 MET A N 1
ATOM 8835 C CA . MET A 1 620 ? -9.23551 1.56329 -18.47512 1.000 73.99134 611 MET A CA 1
ATOM 8836 C C . MET A 1 620 ? -8.40891 0.85506 -19.53868 1.000 68.16022 611 MET A C 1
ATOM 8837 O O . MET A 1 620 ? -7.43722 1.43110 -20.03721 1.000 74.50662 611 MET A O 1
ATOM 8851 N N . GLY A 1 621 ? -8.75781 -0.38333 -19.88089 1.000 57.83842 612 GLY A N 1
ATOM 8852 C CA . GLY A 1 621 ? -7.97446 -1.11198 -20.86017 1.000 60.24686 612 GLY A CA 1
ATOM 8853 C C . GLY A 1 621 ? -7.81023 -0.34999 -22.15878 1.000 52.10560 612 GLY A C 1
ATOM 8854 O O . GLY A 1 621 ? -6.72608 -0.33358 -22.74525 1.000 54.22086 612 GLY A O 1
ATOM 8858 N N . TYR A 1 622 ? -8.87915 0.29786 -22.62697 1.000 47.44065 613 TYR A N 1
ATOM 8859 C CA . TYR A 1 622 ? -8.81811 0.92759 -23.94006 1.000 61.00713 613 TYR A CA 1
ATOM 8860 C C . TYR A 1 622 ? -8.07717 2.26219 -23.89967 1.000 68.81071 613 TYR A C 1
ATOM 8861 O O . TYR A 1 622 ? -7.25763 2.52251 -24.78739 1.000 70.86267 613 TYR A O 1
ATOM 8879 N N . PRO A 1 623 ? -8.32754 3.14092 -22.92123 1.000 55.99757 614 PRO A N 1
ATOM 8880 C CA . PRO A 1 623 ? -7.46828 4.33330 -22.80581 1.000 44.62483 614 PRO A CA 1
ATOM 8881 C C . PRO A 1 623 ? -6.01132 3.97882 -22.57803 1.000 45.83519 614 PRO A C 1
ATOM 8882 O O . PRO A 1 623 ? -5.11244 4.62600 -23.13109 1.000 56.98451 614 PRO A O 1
ATOM 8893 N N . ALA A 1 624 ? -5.75443 2.96212 -21.75616 1.000 54.33506 615 ALA A N 1
ATOM 8894 C CA . ALA A 1 624 ? -4.38337 2.53234 -21.52955 1.000 49.95735 615 ALA A CA 1
ATOM 8895 C C . ALA A 1 624 ? -3.75692 2.04313 -22.82409 1.000 43.15712 615 ALA A C 1
ATOM 8896 O O . ALA A 1 624 ? -2.59052 2.33839 -23.11020 1.000 48.22478 615 ALA A O 1
ATOM 8903 N N . PHE A 1 625 ? -4.51721 1.28973 -23.62060 1.000 42.15863 616 PHE A N 1
ATOM 8904 C CA . PHE A 1 625 ? -3.99705 0.82457 -24.90103 1.000 47.34181 616 PHE A CA 1
ATOM 8905 C C . PHE A 1 625 ? -3.75020 1.99262 -25.84649 1.000 51.08881 616 PHE A C 1
ATOM 8906 O O . PHE A 1 625 ? -2.75177 2.00303 -26.56821 1.000 56.89449 616 PHE A O 1
ATOM 8923 N N . ILE A 1 626 ? -4.63638 2.98974 -25.85682 1.000 61.19780 617 ILE A N 1
ATOM 8924 C CA . ILE A 1 626 ? -4.36655 4.20127 -26.63237 1.000 57.31629 617 ILE A CA 1
ATOM 8925 C C . ILE A 1 626 ? -3.01257 4.77169 -26.22819 1.000 50.66452 617 ILE A C 1
ATOM 8926 O O . ILE A 1 626 ? -2.08708 4.88841 -27.04342 1.000 42.98629 617 ILE A O 1
ATOM 8942 N N . ALA A 1 627 ? -2.87522 5.08907 -24.93777 1.000 44.76446 618 ALA A N 1
ATOM 8943 C CA . ALA A 1 627 ? -1.68233 5.76641 -24.44169 1.000 35.31238 618 ALA A CA 1
ATOM 8944 C C . ALA A 1 627 ? -0.41053 4.97071 -24.70972 1.000 42.12655 618 ALA A C 1
ATOM 8945 O O . ALA A 1 627 ? 0.64197 5.56381 -24.96545 1.000 48.47535 618 ALA A O 1
ATOM 8952 N N . ILE A 1 628 ? -0.47438 3.64216 -24.65440 1.000 53.62410 619 ILE A N 1
ATOM 8953 C CA . ILE A 1 628 ? 0.74453 2.84660 -24.76271 1.000 42.36788 619 ILE A CA 1
ATOM 8954 C C . ILE A 1 628 ? 1.05064 2.47280 -26.20784 1.000 34.51390 619 ILE A C 1
ATOM 8955 O O . ILE A 1 628 ? 2.21918 2.42121 -26.59801 1.000 47.75380 619 ILE A O 1
ATOM 8971 N N . LEU A 1 629 ? 0.04017 2.20596 -27.03637 1.000 33.30270 620 LEU A N 1
ATOM 8972 C CA . LEU A 1 629 ? 0.28470 1.68221 -28.37145 1.000 44.36307 620 LEU A CA 1
ATOM 8973 C C . LEU A 1 629 ? 0.25565 2.73531 -29.46988 1.000 46.22921 620 LEU A C 1
ATOM 8974 O O . LEU A 1 629 ? 0.86437 2.50709 -30.52136 1.000 45.89045 620 LEU A O 1
ATOM 8990 N N . THR A 1 630 ? -0.41376 3.87473 -29.27490 1.000 47.82582 621 THR A N 1
ATOM 8991 C CA . THR A 1 630 ? -0.40649 4.90369 -30.31303 1.000 42.45012 621 THR A CA 1
ATOM 8992 C C . THR A 1 630 ? 0.98575 5.15528 -30.88133 1.000 43.69417 621 THR A C 1
ATOM 8993 O O . THR A 1 630 ? 1.13225 5.16720 -32.11637 1.000 43.05695 621 THR A O 1
ATOM 9004 N N . PRO A 1 631 ? 2.03407 5.34614 -30.07163 1.000 40.99817 622 PRO A N 1
ATOM 9005 C CA . PRO A 1 631 ? 3.35832 5.55331 -30.67304 1.000 43.82788 622 PRO A CA 1
ATOM 9006 C C . PRO A 1 631 ? 3.86614 4.33641 -31.41968 1.000 52.19792 622 PRO A C 1
ATOM 9007 O O . PRO A 1 631 ? 4.47313 4.49807 -32.47892 1.000 52.30242 622 PRO A O 1
ATOM 9018 N N . LEU A 1 632 ? 3.61471 3.12023 -30.92767 1.000 58.43766 623 LEU A N 1
ATOM 9019 C CA . LEU A 1 632 ? 4.09129 1.93164 -31.63567 1.000 48.28054 623 LEU A CA 1
ATOM 9020 C C . LEU A 1 632 ? 3.40401 1.79164 -32.99175 1.000 51.62326 623 LEU A C 1
ATOM 9021 O O . LEU A 1 632 ? 4.06868 1.63345 -34.02376 1.000 54.50000 623 LEU A O 1
ATOM 9037 N N . VAL A 1 633 ? 2.06665 1.83291 -33.00258 1.000 40.93552 624 VAL A N 1
ATOM 9038 C CA . VAL A 1 633 ? 1.31058 1.77340 -34.25457 1.000 43.50181 624 VAL A CA 1
ATOM 9039 C C . VAL A 1 633 ? 1.81584 2.83196 -35.22583 1.000 48.40255 624 VAL A C 1
ATOM 9040 O O . VAL A 1 633 ? 2.29309 2.52634 -36.32726 1.000 53.10733 624 VAL A O 1
ATOM 9053 N N . THR A 1 634 ? 1.71047 4.10148 -34.82559 1.000 54.40724 625 THR A N 1
ATOM 9054 C CA . THR A 1 634 ? 2.01022 5.18486 -35.75215 1.000 45.43722 625 THR A CA 1
ATOM 9055 C C . THR A 1 634 ? 3.48655 5.21988 -36.13225 1.000 46.17299 625 THR A C 1
ATOM 9056 O O . THR A 1 634 ? 3.82375 5.67814 -37.22614 1.000 45.02273 625 THR A O 1
ATOM 9067 N N . GLY A 1 635 ? 4.37824 4.73376 -35.27163 1.000 43.20932 626 GLY A N 1
ATOM 9068 C CA . GLY A 1 635 ? 5.79696 4.76536 -35.55304 1.000 48.57777 626 GLY A CA 1
ATOM 9069 C C . GLY A 1 635 ? 6.22679 3.66819 -36.49573 1.000 45.71760 626 GLY A C 1
ATOM 9070 O O . GLY A 1 635 ? 6.97008 3.92329 -37.44872 1.000 53.19254 626 GLY A O 1
ATOM 9074 N N . PHE A 1 636 ? 5.78557 2.43505 -36.23718 1.000 51.65850 627 PHE A N 1
ATOM 9075 C CA . PHE A 1 636 ? 6.04051 1.37027 -37.19525 1.000 47.36715 627 PHE A CA 1
ATOM 9076 C C . PHE A 1 636 ? 5.32194 1.63037 -38.51112 1.000 50.75695 627 PHE A C 1
ATOM 9077 O O . PHE A 1 636 ? 5.71377 1.06699 -39.53856 1.000 51.92694 627 PHE A O 1
ATOM 9094 N N . LEU A 1 637 ? 4.29942 2.49317 -38.50922 1.000 45.17426 628 LEU A N 1
ATOM 9095 C CA A LEU A 1 637 ? 3.60941 2.82994 -39.75073 0.600 50.32425 628 LEU A CA 1
ATOM 9096 C CA B LEU A 1 637 ? 3.61083 2.82681 -39.75133 0.400 50.32528 628 LEU A CA 1
ATOM 9097 C C . LEU A 1 637 ? 4.33752 3.92721 -40.52423 1.000 59.08226 628 LEU A C 1
ATOM 9098 O O . LEU A 1 637 ? 4.53398 3.81291 -41.73909 1.000 52.19742 628 LEU A O 1
ATOM 9127 N N . LEU A 1 638 ? 4.74878 5.00057 -39.83984 1.000 60.78332 629 LEU A N 1
ATOM 9128 C CA . LEU A 1 638 ? 5.22537 6.20397 -40.51382 1.000 52.12596 629 LEU A CA 1
ATOM 9129 C C . LEU A 1 638 ? 6.56493 6.73670 -40.03397 1.000 43.85019 629 LEU A C 1
ATOM 9130 O O . LEU A 1 638 ? 7.13990 7.58529 -40.73023 1.000 57.34391 629 LEU A O 1
ATOM 9146 N N . GLY A 1 639 ? 7.07563 6.32062 -38.88037 1.000 32.12993 630 GLY A N 1
ATOM 9147 C CA . GLY A 1 639 ? 8.44576 6.69863 -38.53060 1.000 40.13542 630 GLY A CA 1
ATOM 9148 C C . GLY A 1 639 ? 8.57006 7.55331 -37.27412 1.000 42.40725 630 GLY A C 1
ATOM 9149 O O . GLY A 1 639 ? 7.64426 7.66927 -36.48557 1.000 47.46932 630 GLY A O 1
ATOM 9153 N N . ALA A 1 640 ? 9.75730 8.16526 -37.08008 1.000 37.11249 631 ALA A N 1
ATOM 9154 C CA . ALA A 1 640 ? 10.01507 8.91209 -35.84548 1.000 35.08897 631 ALA A CA 1
ATOM 9155 C C . ALA A 1 640 ? 9.65713 10.38968 -35.94995 1.000 41.70774 631 ALA A C 1
ATOM 9156 O O . ALA A 1 640 ? 9.37253 11.02934 -34.92683 1.000 41.00574 631 ALA A O 1
ATOM 9163 N N . GLU A 1 641 ? 9.66557 10.95536 -37.15807 1.000 40.81018 632 GLU A N 1
ATOM 9164 C CA . GLU A 1 641 ? 9.18144 12.32377 -37.31542 1.000 38.45388 632 GLU A CA 1
ATOM 9165 C C . GLU A 1 641 ? 7.68058 12.40340 -37.05551 1.000 39.73589 632 GLU A C 1
ATOM 9166 O O . GLU A 1 641 ? 7.20912 13.30765 -36.35237 1.000 38.90592 632 GLU A O 1
ATOM 9178 N N . PHE A 1 642 ? 6.91377 11.46295 -37.61127 1.000 48.35321 633 PHE A N 1
ATOM 9179 C CA . PHE A 1 642 ? 5.47872 11.43614 -37.35078 1.000 37.14283 633 PHE A CA 1
ATOM 9180 C C . PHE A 1 642 ? 5.19046 11.28222 -35.86014 1.000 35.72802 633 PHE A C 1
ATOM 9181 O O . PHE A 1 642 ? 4.30590 11.95605 -35.32006 1.000 46.81951 633 PHE A O 1
ATOM 9198 N N . VAL A 1 643 ? 5.93343 10.41382 -35.16956 1.000 36.66526 634 VAL A N 1
ATOM 9199 C CA . VAL A 1 643 ? 5.67828 10.23557 -33.74221 1.000 39.16072 634 VAL A CA 1
ATOM 9200 C C . VAL A 1 643 ? 6.11824 11.46624 -32.94742 1.000 42.72007 634 VAL A C 1
ATOM 9201 O O . VAL A 1 643 ? 5.50884 11.79309 -31.92382 1.000 37.57854 634 VAL A O 1
ATOM 9214 N N . GLY A 1 644 ? 7.18081 12.15739 -33.37196 1.000 41.92926 635 GLY A N 1
ATOM 9215 C CA . GLY A 1 644 ? 7.50806 13.42988 -32.73802 1.000 27.39071 635 GLY A CA 1
ATOM 9216 C C . GLY A 1 644 ? 6.37409 14.43131 -32.86391 1.000 27.19468 635 GLY A C 1
ATOM 9217 O O . GLY A 1 644 ? 6.04003 15.15324 -31.90895 1.000 44.55431 635 GLY A O 1
ATOM 9221 N N . GLY A 1 645 ? 5.75118 14.47492 -34.04047 1.000 32.95571 636 GLY A N 1
ATOM 9222 C CA . GLY A 1 645 ? 4.57081 15.30798 -34.19719 1.000 30.01890 636 GLY A CA 1
ATOM 9223 C C . GLY A 1 645 ? 3.46443 14.90658 -33.24132 1.000 34.47834 636 GLY A C 1
ATOM 9224 O O . GLY A 1 645 ? 2.86890 15.75313 -32.56590 1.000 45.38170 636 GLY A O 1
ATOM 9228 N N . VAL A 1 646 ? 3.18274 13.60189 -33.16949 1.000 43.70307 637 VAL A N 1
ATOM 9229 C CA . VAL A 1 646 ? 2.16191 13.10162 -32.25104 1.000 38.32432 637 VAL A CA 1
ATOM 9230 C C . VAL A 1 646 ? 2.45292 13.56595 -30.82973 1.000 38.07509 637 VAL A C 1
ATOM 9231 O O . VAL A 1 646 ? 1.54642 13.98156 -30.09651 1.000 48.29738 637 VAL A O 1
ATOM 9244 N N . LEU A 1 647 ? 3.72022 13.49524 -30.41534 1.000 37.89119 638 LEU A N 1
ATOM 9245 C CA . LEU A 1 647 ? 4.06788 13.87543 -29.04916 1.000 35.41674 638 LEU A CA 1
ATOM 9246 C C . LEU A 1 647 ? 3.79642 15.35512 -28.80031 1.000 36.20454 638 LEU A C 1
ATOM 9247 O O . LEU A 1 647 ? 3.28511 15.72808 -27.73803 1.000 35.69925 638 LEU A O 1
ATOM 9263 N N . ILE A 1 648 ? 4.13942 16.21753 -29.76048 1.000 31.25269 639 ILE A N 1
ATOM 9264 C CA . ILE A 1 648 ? 3.86844 17.64699 -29.57983 1.000 30.00605 639 ILE A CA 1
ATOM 9265 C C . ILE A 1 648 ? 2.36749 17.89766 -29.47944 1.000 35.07525 639 ILE A C 1
ATOM 9266 O O . ILE A 1 648 ? 1.89787 18.66667 -28.62865 1.000 38.38973 639 ILE A O 1
ATOM 9282 N N . GLY A 1 649 ? 1.59261 17.27471 -30.36406 1.000 28.05940 640 GLY A N 1
ATOM 9283 C CA . GLY A 1 649 ? 0.15416 17.48149 -30.31767 1.000 24.85139 640 GLY A CA 1
ATOM 9284 C C . GLY A 1 649 ? -0.43490 17.03564 -28.99544 1.000 27.02112 640 GLY A C 1
ATOM 9285 O O . GLY A 1 649 ? -1.23131 17.75097 -28.37427 1.000 49.93305 640 GLY A O 1
ATOM 9289 N N . THR A 1 650 ? -0.04966 15.83648 -28.55236 1.000 36.46753 641 THR A N 1
ATOM 9290 C CA . THR A 1 650 ? -0.50992 15.32025 -27.27106 1.000 32.65802 641 THR A CA 1
ATOM 9291 C C . THR A 1 650 ? -0.14497 16.26264 -26.13701 1.000 34.63958 641 THR A C 1
ATOM 9292 O O . THR A 1 650 ? -0.97800 16.56642 -25.28692 1.000 39.20941 641 THR A O 1
ATOM 9303 N N . VAL A 1 651 ? 1.09878 16.74054 -26.10715 1.000 35.86771 642 VAL A N 1
ATOM 9304 C CA . VAL A 1 651 ? 1.53553 17.58197 -24.99683 1.000 30.24835 642 VAL A CA 1
ATOM 9305 C C . VAL A 1 651 ? 0.74305 18.88173 -24.97488 1.000 38.61543 642 VAL A C 1
ATOM 9306 O O . VAL A 1 651 ? 0.20417 19.28418 -23.93763 1.000 46.28305 642 VAL A O 1
ATOM 9319 N N . LEU A 1 652 ? 0.64042 19.54789 -26.12416 1.000 44.19326 643 LEU A N 1
ATOM 9320 C CA . LEU A 1 652 ? -0.07820 20.81705 -26.17379 1.000 46.31442 643 LEU A CA 1
ATOM 9321 C C . LEU A 1 652 ? -1.54261 20.63741 -25.77923 1.000 42.60328 643 LEU A C 1
ATOM 9322 O O . LEU A 1 652 ? -2.04491 21.31285 -24.86210 1.000 58.76035 643 LEU A O 1
ATOM 9338 N N A SER A 1 653 ? -2.24878 19.72695 -26.45729 0.500 54.31974 644 SER A N 1
ATOM 9339 N N B SER A 1 653 ? -2.24891 19.72868 -26.45687 0.500 55.04973 644 SER A N 1
ATOM 9340 C CA A SER A 1 653 ? -3.67168 19.56120 -26.18665 0.500 47.15906 644 SER A CA 1
ATOM 9341 C CA B SER A 1 653 ? -3.67214 19.56881 -26.18528 0.500 46.56882 644 SER A CA 1
ATOM 9342 C C A SER A 1 653 ? -3.91100 19.05179 -24.77039 0.500 44.46367 644 SER A C 1
ATOM 9343 C C B SER A 1 653 ? -3.91614 19.04488 -24.77405 0.500 35.50388 644 SER A C 1
ATOM 9344 O O A SER A 1 653 ? -4.85628 19.48409 -24.10322 0.500 29.20547 644 SER A O 1
ATOM 9345 O O B SER A 1 653 ? -4.86724 19.46959 -24.10975 0.500 32.51644 644 SER A O 1
ATOM 9360 N N . GLY A 1 654 ? -3.07352 18.12898 -24.29192 1.000 40.03827 645 GLY A N 1
ATOM 9361 C CA . GLY A 1 654 ? -3.23712 17.62486 -22.94362 1.000 25.28373 645 GLY A CA 1
ATOM 9362 C C . GLY A 1 654 ? -3.01275 18.69368 -21.89425 1.000 32.17409 645 GLY A C 1
ATOM 9363 O O . GLY A 1 654 ? -3.75624 18.77659 -20.91821 1.000 31.30355 645 GLY A O 1
ATOM 9368 N N . ALA A 1 655 ? -1.98516 19.52245 -22.06962 1.000 41.20453 646 ALA A N 1
ATOM 9369 C CA . ALA A 1 655 ? -1.77396 20.61895 -21.13457 1.000 30.56803 646 ALA A CA 1
ATOM 9370 C C . ALA A 1 655 ? -3.00807 21.50651 -21.06402 1.000 36.02596 646 ALA A C 1
ATOM 9371 O O . ALA A 1 655 ? -3.53734 21.78378 -19.97367 1.000 45.46964 646 ALA A O 1
ATOM 9378 N N . MET A 1 656 ? -3.50139 21.94097 -22.22686 1.000 38.73363 647 MET A N 1
ATOM 9379 C CA . MET A 1 656 ? -4.64074 22.85304 -22.22388 1.000 34.26305 647 MET A CA 1
ATOM 9380 C C . MET A 1 656 ? -5.87234 22.19867 -21.60187 1.000 39.80442 647 MET A C 1
ATOM 9381 O O . MET A 1 656 ? -6.52349 22.78506 -20.72899 1.000 38.55861 647 MET A O 1
ATOM 9395 N N . LEU A 1 657 ? -6.21303 20.98337 -22.03994 1.000 37.76752 648 LEU A N 1
ATOM 9396 C CA . LEU A 1 657 ? -7.41381 20.32420 -21.53768 1.000 36.35536 648 LEU A CA 1
ATOM 9397 C C . LEU A 1 657 ? -7.30409 20.00805 -20.05134 1.000 40.57165 648 LEU A C 1
ATOM 9398 O O . LEU A 1 657 ? -8.29399 20.11094 -19.31783 1.000 41.22947 648 LEU A O 1
ATOM 9414 N N . ALA A 1 658 ? -6.11988 19.59843 -19.58951 1.000 38.14726 649 ALA A N 1
ATOM 9415 C CA . ALA A 1 658 ? -5.92378 19.34234 -18.16876 1.000 34.76183 649 ALA A CA 1
ATOM 9416 C C . ALA A 1 658 ? -6.20753 20.59249 -17.35009 1.000 35.53696 649 ALA A C 1
ATOM 9417 O O . ALA A 1 658 ? -7.01846 20.56707 -16.41249 1.000 46.34684 649 ALA A O 1
ATOM 9424 N N . ILE A 1 659 ? -5.53810 21.70070 -17.68209 1.000 46.91162 650 ILE A N 1
ATOM 9425 C CA . ILE A 1 659 ? -5.75813 22.92804 -16.91975 1.000 42.57841 650 ILE A CA 1
ATOM 9426 C C . ILE A 1 659 ? -7.23168 23.31614 -16.95885 1.000 37.22860 650 ILE A C 1
ATOM 9427 O O . ILE A 1 659 ? -7.83894 23.63333 -15.92504 1.000 39.94847 650 ILE A O 1
ATOM 9443 N N . LEU A 1 660 ? -7.83736 23.27058 -18.14855 1.000 46.38832 651 LEU A N 1
ATOM 9444 C CA . LEU A 1 660 ? -9.23074 23.68506 -18.28580 1.000 39.76820 651 LEU A CA 1
ATOM 9445 C C . LEU A 1 660 ? -10.14124 22.85361 -17.38816 1.000 39.04288 651 LEU A C 1
ATOM 9446 O O . LEU A 1 660 ? -10.91062 23.39905 -16.58873 1.000 48.98659 651 LEU A O 1
ATOM 9462 N N . THR A 1 661 ? -10.08208 21.52776 -17.52354 1.000 47.85955 652 THR A N 1
ATOM 9463 C CA . THR A 1 661 ? -10.99008 20.65881 -16.78237 1.000 46.94050 652 THR A CA 1
ATOM 9464 C C . THR A 1 661 ? -10.78108 20.78640 -15.27761 1.000 43.67853 652 THR A C 1
ATOM 9465 O O . THR A 1 661 ? -11.75113 20.89503 -14.51286 1.000 41.59596 652 THR A O 1
ATOM 9476 N N . ALA A 1 662 ? -9.52329 20.78694 -14.82945 1.000 42.54344 653 ALA A N 1
ATOM 9477 C CA . ALA A 1 662 ? -9.25659 20.92222 -13.40123 1.000 43.56338 653 ALA A CA 1
ATOM 9478 C C . ALA A 1 662 ? -9.84597 22.21669 -12.85236 1.000 48.43161 653 ALA A C 1
ATOM 9479 O O . ALA A 1 662 ? -10.60325 22.19946 -11.87064 1.000 44.64216 653 ALA A O 1
ATOM 9486 N N . ASN A 1 663 ? -9.50994 23.35660 -13.47309 1.000 50.89085 654 ASN A N 1
ATOM 9487 C CA . ASN A 1 663 ? -9.96263 24.63476 -12.93039 1.000 35.57360 654 ASN A CA 1
ATOM 9488 C C . ASN A 1 663 ? -11.47969 24.77281 -13.00549 1.000 46.75681 654 ASN A C 1
ATOM 9489 O O . ASN A 1 663 ? -12.09761 25.32491 -12.08947 1.000 66.02584 654 ASN A O 1
ATOM 9500 N N . SER A 1 664 ? -12.10303 24.29095 -14.08385 1.000 48.30950 655 SER A N 1
ATOM 9501 C CA . SER A 1 664 ? -13.55663 24.39045 -14.19155 1.000 50.87806 655 SER A CA 1
ATOM 9502 C C . SER A 1 664 ? -14.24735 23.58814 -13.09255 1.000 51.23504 655 SER A C 1
ATOM 9503 O O . SER A 1 664 ? -15.17605 24.08112 -12.43781 1.000 67.74083 655 SER A O 1
ATOM 9511 N N . GLY A 1 665 ? -13.81923 22.34073 -12.88136 1.000 60.57852 656 GLY A N 1
ATOM 9512 C CA . GLY A 1 665 ? -14.41730 21.55366 -11.81563 1.000 61.58508 656 GLY A CA 1
ATOM 9513 C C . GLY A 1 665 ? -14.22968 22.19561 -10.45448 1.000 60.72193 656 GLY A C 1
ATOM 9514 O O . GLY A 1 665 ? -15.16156 22.24092 -9.63845 1.000 66.10595 656 GLY A O 1
ATOM 9518 N N . GLY A 1 666 ? -13.02422 22.71155 -10.19214 1.000 61.18598 657 GLY A N 1
ATOM 9519 C CA . GLY A 1 666 ? -12.78423 23.37625 -8.92141 1.000 64.67462 657 GLY A CA 1
ATOM 9520 C C . GLY A 1 666 ? -13.66614 24.59423 -8.72597 1.000 64.74120 657 GLY A C 1
ATOM 9521 O O . GLY A 1 666 ? -14.21890 24.80821 -7.64291 1.000 71.08792 657 GLY A O 1
ATOM 9525 N N . ALA A 1 667 ? -13.81748 25.40517 -9.77454 1.000 69.23318 658 ALA A N 1
ATOM 9526 C CA . ALA A 1 667 ? -14.63667 26.60485 -9.66463 1.000 67.48091 658 ALA A CA 1
ATOM 9527 C C . ALA A 1 667 ? -16.09525 26.25020 -9.41768 1.000 75.45202 658 ALA A C 1
ATOM 9528 O O . ALA A 1 667 ? -16.76210 26.88997 -8.60017 1.000 89.75651 658 ALA A O 1
ATOM 9535 N N . TRP A 1 668 ? -16.61205 25.23249 -10.11060 1.000 70.71694 659 TRP A N 1
ATOM 9536 C CA . TRP A 1 668 ? -18.00159 24.83415 -9.89189 1.000 57.78708 659 TRP A CA 1
ATOM 9537 C C . TRP A 1 668 ? -18.21319 24.37212 -8.45178 1.000 73.64476 659 TRP A C 1
ATOM 9538 O O . TRP A 1 668 ? -19.16457 24.79907 -7.77651 1.000 85.80689 659 TRP A O 1
ATOM 9559 N N . ASP A 1 669 ? -17.32417 23.50423 -7.95785 1.000 74.09348 660 ASP A N 1
ATOM 9560 C CA . ASP A 1 669 ? -17.46226 23.00741 -6.58985 1.000 80.39898 660 ASP A CA 1
ATOM 9561 C C . ASP A 1 669 ? -17.40544 24.15104 -5.57925 1.000 75.74251 660 ASP A C 1
ATOM 9562 O O . ASP A 1 669 ? -18.25907 24.25722 -4.68550 1.000 94.77052 660 ASP A O 1
ATOM 9571 N N . ASN A 1 670 ? -16.40400 25.02607 -5.70676 1.000 71.92711 661 ASN A N 1
ATOM 9572 C CA . ASN A 1 670 ? -16.24360 26.10129 -4.73641 1.000 76.05545 661 ASN A CA 1
ATOM 9573 C C . ASN A 1 670 ? -17.29674 27.19071 -4.88585 1.000 78.68097 661 ASN A C 1
ATOM 9574 O O . ASN A 1 670 ? -17.54196 27.91745 -3.92516 1.000 85.08022 661 ASN A O 1
ATOM 9585 N N . ALA A 1 671 ? -17.95555 27.30260 -6.04061 1.000 78.37785 662 ALA A N 1
ATOM 9586 C CA . ALA A 1 671 ? -19.09949 28.20365 -6.14053 1.000 79.64604 662 ALA A CA 1
ATOM 9587 C C . ALA A 1 671 ? -20.30804 27.63324 -5.40756 1.000 79.25661 662 ALA A C 1
ATOM 9588 O O . ALA A 1 671 ? -21.02449 28.36378 -4.70491 1.000 82.15214 662 ALA A O 1
ATOM 9595 N N . LYS A 1 672 ? -20.55696 26.32943 -5.56052 1.000 83.34042 663 LYS A N 1
ATOM 9596 C CA . LYS A 1 672 ? -21.59039 25.69740 -4.74405 1.000 84.89483 663 LYS A CA 1
ATOM 9597 C C . LYS A 1 672 ? -21.32352 25.93308 -3.25892 1.000 88.07735 663 LYS A C 1
ATOM 9598 O O . LYS A 1 672 ? -22.23551 26.27753 -2.49745 1.000 95.32280 663 LYS A O 1
ATOM 9617 N N . LYS A 1 673 ? -20.06999 25.75554 -2.82818 1.000 86.60470 664 LYS A N 1
ATOM 9618 C CA . LYS A 1 673 ? -19.73529 26.02468 -1.42813 1.000 94.26721 664 LYS A CA 1
ATOM 9619 C C . LYS A 1 673 ? -19.93784 27.49786 -1.07582 1.000 96.23518 664 LYS A C 1
ATOM 9620 O O . LYS A 1 673 ? -20.47704 27.81841 -0.01058 1.000 106.48336 664 LYS A O 1
ATOM 9639 N N . TYR A 1 674 ? -19.49169 28.40631 -1.94677 1.000 87.36866 665 TYR A N 1
ATOM 9640 C CA . TYR A 1 674 ? -19.73548 29.83352 -1.76240 1.000 91.21525 665 TYR A CA 1
ATOM 9641 C C . TYR A 1 674 ? -21.19080 30.09148 -1.39972 1.000 99.24648 665 TYR A C 1
ATOM 9642 O O . TYR A 1 674 ? -21.48878 30.83363 -0.45772 1.000 105.14532 665 TYR A O 1
ATOM 9660 N N . LEU A 1 675 ? -22.11605 29.47279 -2.13645 1.000 99.14293 666 LEU A N 1
ATOM 9661 C CA . LEU A 1 675 ? -23.53177 29.67603 -1.83125 1.000 95.47912 666 LEU A CA 1
ATOM 9662 C C . LEU A 1 675 ? -23.93023 28.98900 -0.52682 1.000 108.59422 666 LEU A C 1
ATOM 9663 O O . LEU A 1 675 ? -24.66975 29.56548 0.27940 1.000 118.08515 666 LEU A O 1
ATOM 9679 N N . GLU A 1 676 ? -23.45869 27.75829 -0.29939 1.000 111.65449 667 GLU A N 1
ATOM 9680 C CA . GLU A 1 676 ? -23.86166 27.03438 0.90484 1.000 103.25658 667 GLU A CA 1
ATOM 9681 C C . GLU A 1 676 ? -23.56452 27.82930 2.16983 1.000 115.57860 667 GLU A C 1
ATOM 9682 O O . GLU A 1 676 ? -24.29664 27.71456 3.15973 1.000 125.39344 667 GLU A O 1
ATOM 9694 N N . ALA A 1 677 ? -22.50521 28.63310 2.16273 1.000 110.94043 668 ALA A N 1
ATOM 9695 C CA . ALA A 1 677 ? -22.19245 29.49982 3.28999 1.000 111.60469 668 ALA A CA 1
ATOM 9696 C C . ALA A 1 677 ? -23.05409 30.75752 3.32377 1.000 122.94308 668 ALA A C 1
ATOM 9697 O O . ALA A 1 677 ? -22.79839 31.64147 4.14845 1.000 138.42251 668 ALA A O 1
ATOM 9704 N N . GLY A 1 678 ? -24.06285 30.85818 2.45953 1.000 116.11250 669 GLY A N 1
ATOM 9705 C CA . GLY A 1 678 ? -24.93550 32.01489 2.47231 1.000 121.54495 669 GLY A CA 1
ATOM 9706 C C . GLY A 1 678 ? -24.30187 33.28842 1.96464 1.000 116.83600 669 GLY A C 1
ATOM 9707 O O . GLY A 1 678 ? -24.83644 34.37384 2.20604 1.000 135.12823 669 GLY A O 1
ATOM 9711 N N . ASN A 1 679 ? -23.17156 33.18761 1.26079 1.000 111.81355 670 ASN A N 1
ATOM 9712 C CA . ASN A 1 679 ? -22.51939 34.35801 0.68334 1.000 106.05901 670 ASN A CA 1
ATOM 9713 C C . ASN A 1 679 ? -23.36054 35.03996 -0.38819 1.000 108.88584 670 ASN A C 1
ATOM 9714 O O . ASN A 1 679 ? -22.96974 36.11033 -0.86838 1.000 106.63627 670 ASN A O 1
ATOM 9725 N N . LEU A 1 680 ? -24.49076 34.45750 -0.77418 1.000 109.12163 671 LEU A N 1
ATOM 9726 C CA . LEU A 1 680 ? -25.41774 35.06759 -1.72339 1.000 115.34879 671 LEU A CA 1
ATOM 9727 C C . LEU A 1 680 ? -26.67898 35.41203 -0.93828 1.000 130.30615 671 LEU A C 1
ATOM 9728 O O . LEU A 1 680 ? -27.53556 34.55214 -0.71204 1.000 134.11454 671 LEU A O 1
ATOM 9744 N N . GLU A 1 681 ? -26.77925 36.67185 -0.51610 1.000 127.48081 672 GLU A N 1
ATOM 9745 C CA . GLU A 1 681 ? -27.87547 37.10083 0.34320 1.000 132.45139 672 GLU A CA 1
ATOM 9746 C C . GLU A 1 681 ? -29.21621 36.79191 -0.30817 1.000 120.06828 672 GLU A C 1
ATOM 9747 O O . GLU A 1 681 ? -29.47843 37.20815 -1.44158 1.000 113.82241 672 GLU A O 1
ATOM 9751 N N . GLY A 1 682 ? -30.06296 36.05366 0.40933 1.000 121.19122 673 GLY A N 1
ATOM 9752 C CA . GLY A 1 682 ? -31.38601 35.71269 -0.05555 1.000 124.96320 673 GLY A CA 1
ATOM 9753 C C . GLY A 1 682 ? -31.54767 34.28535 -0.53671 1.000 134.00319 673 GLY A C 1
ATOM 9754 O O . GLY A 1 682 ? -32.68628 33.82379 -0.67614 1.000 134.63687 673 GLY A O 1
ATOM 9758 N N . TYR A 1 683 ? -30.44831 33.57370 -0.78522 1.000 123.92695 674 TYR A N 1
ATOM 9759 C CA . TYR A 1 683 ? -30.49504 32.22413 -1.32969 1.000 107.58137 674 TYR A CA 1
ATOM 9760 C C . TYR A 1 683 ? -29.64994 31.28929 -0.47753 1.000 105.54015 674 TYR A C 1
ATOM 9761 O O . TYR A 1 683 ? -28.57781 31.66840 0.00448 1.000 114.01749 674 TYR A O 1
ATOM 9779 N N . GLY A 1 684 ? -30.14047 30.06393 -0.30551 1.000 103.07174 675 GLY A N 1
ATOM 9780 C CA . GLY A 1 684 ? -29.44854 29.04801 0.46297 1.000 98.13678 675 GLY A CA 1
ATOM 9781 C C . GLY A 1 684 ? -29.75155 27.65734 -0.05737 1.000 100.53902 675 GLY A C 1
ATOM 9782 O O . GLY A 1 684 ? -30.33106 27.51453 -1.13884 1.000 94.91701 675 GLY A O 1
ATOM 9786 N N . LYS A 1 685 ? -29.35469 26.62533 0.68783 1.000 96.50381 676 LYS A N 1
ATOM 9787 C CA . LYS A 1 685 ? -29.58614 25.25199 0.25402 1.000 95.63964 676 LYS A CA 1
ATOM 9788 C C . LYS A 1 685 ? -31.04893 25.04785 -0.12200 1.000 99.53614 676 LYS A C 1
ATOM 9789 O O . LYS A 1 685 ? -31.95377 25.33017 0.66901 1.000 128.95175 676 LYS A O 1
ATOM 9808 N N . GLY A 1 686 ? -31.27441 24.54810 -1.34024 1.000 87.47286 677 GLY A N 1
ATOM 9809 C CA . GLY A 1 686 ? -32.59604 24.24892 -1.84980 1.000 94.37157 677 GLY A CA 1
ATOM 9810 C C . GLY A 1 686 ? -33.09227 25.22721 -2.89921 1.000 93.70703 677 GLY A C 1
ATOM 9811 O O . GLY A 1 686 ? -33.92945 24.85528 -3.73098 1.000 97.25253 677 GLY A O 1
ATOM 9815 N N . SER A 1 687 ? -32.59863 26.46194 -2.88274 1.000 84.43666 678 SER A N 1
ATOM 9816 C CA . SER A 1 687 ? -33.04935 27.44392 -3.85693 1.000 83.71629 678 SER A CA 1
ATOM 9817 C C . SER A 1 687 ? -32.63427 27.01756 -5.26687 1.000 92.75902 678 SER A C 1
ATOM 9818 O O . SER A 1 687 ? -31.83515 26.09744 -5.46034 1.000 99.40475 678 SER A O 1
ATOM 9826 N N . GLU A 1 688 ? -33.19837 27.69859 -6.26519 1.000 101.22963 679 GLU A N 1
ATOM 9827 C CA . GLU A 1 688 ? -32.94859 27.36573 -7.66473 1.000 91.27189 679 GLU A CA 1
ATOM 9828 C C . GLU A 1 688 ? -31.49490 27.61270 -8.06765 1.000 83.02583 679 GLU A C 1
ATOM 9829 O O . GLU A 1 688 ? -30.90810 26.78249 -8.78027 1.000 81.69498 679 GLU A O 1
ATOM 9841 N N . PRO A 1 689 ? -30.87759 28.73283 -7.66753 1.000 90.79739 680 PRO A N 1
ATOM 9842 C CA . PRO A 1 689 ? -29.44102 28.89262 -7.96138 1.000 93.07857 680 PRO A CA 1
ATOM 9843 C C . PRO A 1 689 ? -28.59721 27.75855 -7.40221 1.000 92.38492 680 PRO A C 1
ATOM 9844 O O . PRO A 1 689 ? -27.63228 27.32196 -8.04701 1.000 98.22049 680 PRO A O 1
ATOM 9855 N N . HIS A 1 690 ? -28.93886 27.26663 -6.20818 1.000 87.49921 681 HIS A N 1
ATOM 9856 C CA . HIS A 1 690 ? -28.20713 26.14146 -5.63582 1.000 88.06649 681 HIS A CA 1
ATOM 9857 C C . HIS A 1 690 ? -28.38328 24.88197 -6.47738 1.000 88.76122 681 HIS A C 1
ATOM 9858 O O . HIS A 1 690 ? -27.43749 24.10712 -6.64889 1.000 90.70767 681 HIS A O 1
ATOM 9872 N N . LYS A 1 691 ? -29.58639 24.65714 -7.01190 1.000 86.26503 682 LYS A N 1
ATOM 9873 C CA . LYS A 1 691 ? -29.79061 23.52573 -7.91374 1.000 85.48992 682 LYS A CA 1
ATOM 9874 C C . LYS A 1 691 ? -28.92500 23.65741 -9.16148 1.000 90.98331 682 LYS A C 1
ATOM 9875 O O . LYS A 1 691 ? -28.32317 22.67576 -9.62246 1.000 106.94187 682 LYS A O 1
ATOM 9894 N N . ALA A 1 692 ? -28.86966 24.86184 -9.73595 1.000 81.77516 683 ALA A N 1
ATOM 9895 C CA . ALA A 1 692 ? -28.02445 25.08263 -10.90471 1.000 70.81229 683 ALA A CA 1
ATOM 9896 C C . ALA A 1 692 ? -26.56482 24.77378 -10.58819 1.000 77.40440 683 ALA A C 1
ATOM 9897 O O . ALA A 1 692 ? -25.87054 24.10434 -11.36614 1.000 88.06882 683 ALA A O 1
ATOM 9904 N N . LEU A 1 693 ? -26.07752 25.26354 -9.44655 1.000 76.80194 684 LEU A N 1
ATOM 9905 C CA . LEU A 1 693 ? -24.68985 25.00442 -9.07376 1.000 66.20753 684 LEU A CA 1
ATOM 9906 C C . LEU A 1 693 ? -24.45153 23.52308 -8.79533 1.000 72.59895 684 LEU A C 1
ATOM 9907 O O . LEU A 1 693 ? -23.35116 23.01798 -9.03856 1.000 84.65211 684 LEU A O 1
ATOM 9923 N N . VAL A 1 694 ? -25.46564 22.80914 -8.30308 1.000 76.98792 685 VAL A N 1
ATOM 9924 C CA . VAL A 1 694 ? -25.32893 21.36966 -8.10161 1.000 77.69579 685 VAL A CA 1
ATOM 9925 C C . VAL A 1 694 ? -25.18351 20.65386 -9.43833 1.000 78.49964 685 VAL A C 1
ATOM 9926 O O . VAL A 1 694 ? -24.36845 19.73284 -9.57825 1.000 81.99142 685 VAL A O 1
ATOM 9939 N N . ILE A 1 695 ? -25.97471 21.05165 -10.43767 1.000 68.91860 686 ILE A N 1
ATOM 9940 C CA . ILE A 1 695 ? -25.79834 20.48700 -11.77578 1.000 64.39633 686 ILE A CA 1
ATOM 9941 C C . ILE A 1 695 ? -24.38377 20.76065 -12.27465 1.000 71.27768 686 ILE A C 1
ATOM 9942 O O . ILE A 1 695 ? -23.70041 19.86780 -12.79415 1.000 66.45939 686 ILE A O 1
ATOM 9958 N N . GLY A 1 696 ? -23.93303 22.00911 -12.13899 1.000 72.69142 687 GLY A N 1
ATOM 9959 C CA . GLY A 1 696 ? -22.57859 22.34314 -12.55181 1.000 65.83732 687 GLY A CA 1
ATOM 9960 C C . GLY A 1 696 ? -21.52957 21.47814 -11.875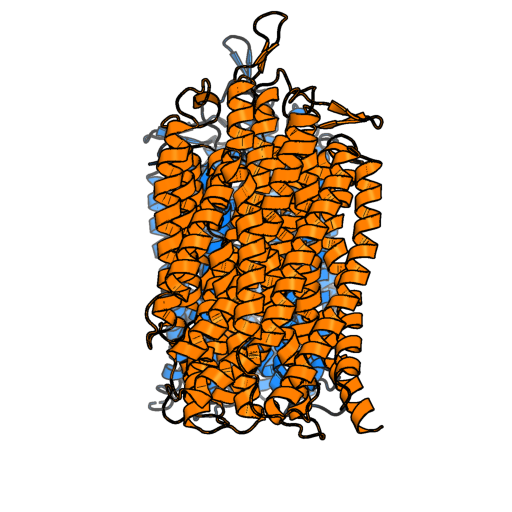88 1.000 71.70658 687 GLY A C 1
ATOM 9961 O O . GLY A 1 696 ? -20.56512 21.04449 -12.50964 1.000 71.93205 687 GLY A O 1
ATOM 9965 N N . ASP A 1 697 ? -21.70325 21.21161 -10.57917 1.000 80.97260 688 ASP A N 1
ATOM 9966 C CA . ASP A 1 697 ? -20.71414 20.41977 -9.85251 1.000 77.62756 688 ASP A CA 1
ATOM 9967 C C . ASP A 1 697 ? -20.74478 18.95359 -10.27704 1.000 81.82674 688 ASP A C 1
ATOM 9968 O O . ASP A 1 697 ? -19.69208 18.31067 -10.37593 1.000 90.43695 688 ASP A O 1
ATOM 9977 N N . THR A 1 698 ? -21.93735 18.39519 -10.51147 1.000 74.05802 689 THR A N 1
ATOM 9978 C CA . THR A 1 698 ? -21.99608 17.02041 -11.00197 1.000 82.83640 689 THR A CA 1
ATOM 9979 C C . THR A 1 698 ? -21.36241 16.91413 -12.38156 1.000 74.80113 689 THR A C 1
ATOM 9980 O O . THR A 1 698 ? -20.75730 15.88770 -12.71203 1.000 65.56509 689 THR A O 1
ATOM 9991 N N . VAL A 1 699 ? -21.49033 17.96334 -13.19688 1.000 70.44596 690 VAL A N 1
ATOM 9992 C CA . VAL A 1 699 ? -20.82480 17.97865 -14.49627 1.000 62.45343 690 VAL A CA 1
ATOM 9993 C C . VAL A 1 699 ? -19.31044 18.05898 -14.32324 1.000 56.44478 690 VAL A C 1
ATOM 9994 O O . VAL A 1 699 ? -18.55299 17.38735 -15.03567 1.000 60.93839 690 VAL A O 1
ATOM 10007 N N . GLY A 1 700 ? -18.84503 18.87183 -13.36889 1.000 55.61980 691 GLY A N 1
ATOM 10008 C CA . GLY A 1 700 ? -17.42050 19.11404 -13.21733 1.000 52.51472 691 GLY A CA 1
ATOM 10009 C C . GLY A 1 700 ? -16.65166 18.02390 -12.50230 1.000 58.19760 691 GLY A C 1
ATOM 10010 O O . GLY A 1 700 ? -15.44048 17.90317 -12.71276 1.000 67.01498 691 GLY A O 1
ATOM 10014 N N . ASP A 1 701 ? -17.31821 17.23053 -11.66278 1.000 62.35804 692 ASP A N 1
ATOM 10015 C CA . ASP A 1 701 ? -16.63322 16.21093 -10.87262 1.000 64.21816 692 ASP A CA 1
ATOM 10016 C C . ASP A 1 701 ? -15.79463 15.29225 -11.75794 1.000 57.80748 692 ASP A C 1
ATOM 10017 O O . ASP A 1 701 ? -14.57637 15.17410 -11.55124 1.000 55.39964 692 ASP A O 1
ATOM 10026 N N . PRO A 1 702 ? -16.40223 14.61279 -12.73670 1.000 56.10228 693 PRO A N 1
ATOM 10027 C CA . PRO A 1 702 ? -15.60341 13.74484 -13.61838 1.000 47.93319 693 PRO A CA 1
ATOM 10028 C C . PRO A 1 702 ? -14.49064 14.47618 -14.34386 1.000 62.71512 693 PRO A C 1
ATOM 10029 O O . PRO A 1 702 ? -13.43185 13.88298 -14.58548 1.000 62.84726 693 PRO A O 1
ATOM 10040 N N . LEU A 1 703 ? -14.69016 15.74711 -14.69886 1.000 69.23696 694 LEU A N 1
ATOM 10041 C CA . LEU A 1 703 ? -13.66085 16.47140 -15.43651 1.000 49.12236 694 LEU A CA 1
ATOM 10042 C C . LEU A 1 703 ? -12.43095 16.71059 -14.57059 1.000 51.26066 694 LEU A C 1
ATOM 10043 O O . LEU A 1 703 ? -11.29867 16.46057 -15.00023 1.000 50.08936 694 LEU A O 1
ATOM 10059 N N . LYS A 1 704 ? -12.63433 17.19031 -13.34217 1.000 49.06151 695 LYS A N 1
ATOM 10060 C CA . LYS A 1 704 ? -11.50460 17.53443 -12.48875 1.000 53.24614 695 LYS A CA 1
ATOM 10061 C C . LYS A 1 704 ? -10.84068 16.30837 -11.87801 1.000 55.90990 695 LYS A C 1
ATOM 10062 O O . LYS A 1 704 ? -9.61831 16.30357 -11.69651 1.000 55.14729 695 LYS A O 1
ATOM 10081 N N . ASP A 1 705 ? -11.60863 15.26264 -11.56783 1.000 59.22082 696 ASP A N 1
ATOM 10082 C CA . ASP A 1 705 ? -11.07154 14.13362 -10.82137 1.000 59.15447 696 ASP A CA 1
ATOM 10083 C C . ASP A 1 705 ? -10.78170 12.90952 -11.67757 1.000 52.32221 696 ASP A C 1
ATOM 10084 O O . ASP A 1 705 ? -10.21533 11.94080 -11.16084 1.000 57.61829 696 ASP A O 1
ATOM 10093 N N . THR A 1 706 ? -11.15268 12.91840 -12.95764 1.000 47.36359 697 THR A N 1
ATOM 10094 C CA . THR A 1 706 ? -10.85963 11.78397 -13.82651 1.000 45.27846 697 THR A CA 1
ATOM 10095 C C . THR A 1 706 ? -10.11985 12.21120 -15.09323 1.000 50.22005 697 THR A C 1
ATOM 10096 O O . THR A 1 706 ? -9.06781 11.64976 -15.41475 1.000 58.84904 697 THR A O 1
ATOM 10107 N N . VAL A 1 707 ? -10.64890 13.19833 -15.81870 1.000 57.97256 698 VAL A N 1
ATOM 10108 C CA . VAL A 1 707 ? -10.08683 13.53982 -17.12483 1.000 50.15492 698 VAL A CA 1
ATOM 10109 C C . VAL A 1 707 ? -8.74187 14.25036 -16.97393 1.000 51.17546 698 VAL A C 1
ATOM 10110 O O . VAL A 1 707 ? -7.74421 13.86645 -17.59996 1.000 52.91456 698 VAL A O 1
ATOM 10123 N N . GLY A 1 708 ? -8.69742 15.30790 -16.16741 1.000 38.57955 699 GLY A N 1
ATOM 10124 C CA . GLY A 1 708 ? -7.49783 16.09906 -16.01478 1.000 35.42437 699 GLY A CA 1
ATOM 10125 C C . GLY A 1 708 ? -6.28341 15.27358 -15.63772 1.000 46.08738 699 GLY A C 1
ATOM 10126 O O . GLY A 1 708 ? -5.22470 15.33910 -16.27646 1.000 48.79219 699 GLY A O 1
ATOM 10130 N N . PRO A 1 709 ? -6.40946 14.49295 -14.56491 1.000 50.07303 700 PRO A N 1
ATOM 10131 C CA . PRO A 1 709 ? -5.28245 13.63744 -14.15461 1.000 42.83976 700 PRO A CA 1
ATOM 10132 C C . PRO A 1 709 ? -4.91694 12.57925 -15.18021 1.000 34.66070 700 PRO A C 1
ATOM 10133 O O . PRO A 1 709 ? -3.72651 12.31838 -15.41544 1.000 38.48067 700 PRO A O 1
ATOM 10144 N N . SER A 1 710 ? -5.91449 11.93541 -15.78266 1.000 47.55144 701 SER A N 1
ATOM 10145 C CA . SER A 1 710 ? -5.62244 10.97224 -16.83534 1.000 38.91400 701 SER A CA 1
ATOM 10146 C C . SER A 1 710 ? -4.79836 11.61266 -17.94413 1.000 39.79301 701 SER A C 1
ATOM 10147 O O . SER A 1 710 ? -3.91845 10.96735 -18.52576 1.000 39.04937 701 SER A O 1
ATOM 10155 N N . LEU A 1 711 ? -5.05895 12.88823 -18.24243 1.000 45.92644 702 LEU A N 1
ATOM 10156 C CA . LEU A 1 711 ? -4.27533 13.58041 -19.26206 1.000 36.27147 702 LEU A CA 1
ATOM 10157 C C . LEU A 1 711 ? -2.86536 13.88287 -18.76803 1.000 40.16762 702 LEU A C 1
ATOM 10158 O O . LEU A 1 711 ? -1.88936 13.75786 -19.52863 1.000 47.93958 702 LEU A O 1
ATOM 10174 N N . ASP A 1 712 ? -2.74573 14.31714 -17.50669 1.000 40.95827 703 ASP A N 1
ATOM 10175 C CA . ASP A 1 712 ? -1.42757 14.44326 -16.88905 1.000 30.90693 703 ASP A CA 1
ATOM 10176 C C . ASP A 1 712 ? -0.59879 13.19528 -17.14641 1.000 39.35004 703 ASP A C 1
ATOM 10177 O O . ASP A 1 712 ? 0.60680 13.27724 -17.41035 1.000 42.08412 703 ASP A O 1
ATOM 10186 N N . ILE A 1 713 ? -1.23421 12.02553 -17.06273 1.000 44.63201 704 ILE A N 1
ATOM 10187 C CA . ILE A 1 713 ? -0.50385 10.77824 -17.27392 1.000 48.83798 704 ILE A CA 1
ATOM 10188 C C . ILE A 1 713 ? -0.22888 10.55678 -18.75650 1.000 44.23177 704 ILE A C 1
ATOM 10189 O O . ILE A 1 713 ? 0.91797 10.32528 -19.15439 1.000 50.21073 704 ILE A O 1
ATOM 10205 N N . LEU A 1 714 ? -1.27251 10.62649 -19.58819 1.000 50.11517 705 LEU A N 1
ATOM 10206 C CA . LEU A 1 714 ? -1.12234 10.43147 -21.02816 1.000 44.58705 705 LEU A CA 1
ATOM 10207 C C . LEU A 1 714 ? 0.10389 11.14994 -21.57499 1.000 53.77780 705 LEU A C 1
ATOM 10208 O O . LEU A 1 714 ? 0.96763 10.53470 -22.22220 1.000 46.80487 705 LEU A O 1
ATOM 10224 N N . ILE A 1 715 ? 0.19203 12.46239 -21.31739 1.000 49.46547 706 ILE A N 1
ATOM 10225 C CA . ILE A 1 715 ? 1.23546 13.27262 -21.94544 1.000 43.59787 706 ILE A CA 1
ATOM 10226 C C . ILE A 1 715 ? 2.64069 12.80903 -21.56942 1.000 46.75960 706 ILE A C 1
ATOM 10227 O O . ILE A 1 715 ? 3.59863 13.09734 -22.29526 1.000 49.48978 706 ILE A O 1
ATOM 10243 N N . LYS A 1 716 ? 2.79472 12.10330 -20.44926 1.000 51.70711 707 LYS A N 1
ATOM 10244 C CA . LYS A 1 716 ? 4.09807 11.58781 -20.04030 1.000 48.46002 707 LYS A CA 1
ATOM 10245 C C . LYS A 1 716 ? 4.34400 10.15885 -20.52430 1.000 49.35361 707 LYS A C 1
ATOM 10246 O O . LYS A 1 716 ? 5.41494 9.85464 -21.06655 1.000 54.78557 707 LYS A O 1
ATOM 10265 N N . ILE A 1 717 ? 3.37172 9.26876 -20.31583 1.000 33.09940 708 ILE A N 1
ATOM 10266 C CA . ILE A 1 717 ? 3.59013 7.86144 -20.63050 1.000 38.67389 708 ILE A CA 1
ATOM 10267 C C . ILE A 1 717 ? 3.76802 7.66566 -22.13066 1.000 41.31920 708 ILE A C 1
ATOM 10268 O O . ILE A 1 717 ? 4.56329 6.81988 -22.56732 1.000 54.20381 708 ILE A O 1
ATOM 10284 N N . MET A 1 718 ? 3.01732 8.40771 -22.95052 1.000 43.92337 709 MET A N 1
ATOM 10285 C CA . MET A 1 718 ? 3.22743 8.27635 -24.38817 1.000 36.53951 709 MET A CA 1
ATOM 10286 C C . MET A 1 718 ? 4.66014 8.65378 -24.75498 1.000 33.92917 709 MET A C 1
ATOM 10287 O O . MET A 1 718 ? 5.29831 7.98532 -25.58008 1.000 39.49063 709 MET A O 1
ATOM 10301 N N . SER A 1 719 ? 5.20092 9.69340 -24.11164 1.000 38.02797 710 SER A N 1
ATOM 10302 C CA . SER A 1 719 ? 6.58810 10.08175 -24.36038 1.000 36.65941 710 SER A CA 1
ATOM 10303 C C . SER A 1 719 ? 7.56025 8.98819 -23.92830 1.000 40.02241 710 SER A C 1
ATOM 10304 O O . SER A 1 719 ? 8.56487 8.74148 -24.60121 1.000 43.18589 710 SER A O 1
ATOM 10312 N N . VAL A 1 720 ? 7.29354 8.33885 -22.79360 1.000 33.58162 711 VAL A N 1
ATOM 10313 C CA . VAL A 1 720 ? 8.20642 7.30003 -22.30877 1.000 34.07708 711 VAL A CA 1
ATOM 10314 C C . VAL A 1 720 ? 8.23694 6.12860 -23.28638 1.000 28.80930 711 VAL A C 1
ATOM 10315 O O . VAL A 1 720 ? 9.30846 5.65711 -23.70215 1.000 35.85803 711 VAL A O 1
ATOM 10328 N N . VAL A 1 721 ? 7.05486 5.62805 -23.65169 1.000 26.37944 712 VAL A N 1
ATOM 10329 C CA . VAL A 1 721 ? 6.97647 4.55965 -24.64526 1.000 26.94586 712 VAL A CA 1
ATOM 10330 C C . VAL A 1 721 ? 7.70668 4.96050 -25.92341 1.000 33.44672 712 VAL A C 1
ATOM 10331 O O . VAL A 1 721 ? 8.38920 4.13913 -26.54693 1.000 35.62047 712 VAL A O 1
ATOM 10344 N N . SER A 1 722 ? 7.56273 6.22296 -26.34558 1.000 47.89885 713 SER A N 1
ATOM 10345 C CA . SER A 1 722 ? 8.22058 6.66780 -27.57182 1.000 32.25219 713 SER A CA 1
ATOM 10346 C C . SER A 1 722 ? 9.73626 6.64624 -27.42338 1.000 33.51144 713 SER A C 1
ATOM 10347 O O . SER A 1 722 ? 10.45285 6.12587 -28.28846 1.000 35.67038 713 SER A O 1
ATOM 10355 N N . VAL A 1 723 ? 10.24136 7.22723 -26.33557 1.000 36.62786 714 VAL A N 1
ATOM 10356 C CA . VAL A 1 723 ? 11.67342 7.20180 -26.05255 1.000 33.56364 714 VAL A CA 1
ATOM 10357 C C . VAL A 1 723 ? 12.21480 5.78350 -26.14877 1.000 39.01436 714 VAL A C 1
ATOM 10358 O O . VAL A 1 723 ? 13.33204 5.55924 -26.63068 1.000 35.35951 714 VAL A O 1
ATOM 10371 N N . ILE A 1 724 ? 11.44353 4.80677 -25.66867 1.000 39.54610 715 ILE A N 1
ATOM 10372 C CA . ILE A 1 724 ? 11.94263 3.43440 -25.63572 1.000 33.79703 715 ILE A CA 1
ATOM 10373 C C . ILE A 1 724 ? 11.87515 2.78687 -27.01621 1.000 32.82890 715 ILE A C 1
ATOM 10374 O O . ILE A 1 724 ? 12.87715 2.26818 -27.52004 1.000 51.93635 715 ILE A O 1
ATOM 10390 N N . ALA A 1 725 ? 10.69848 2.78894 -27.64275 1.000 33.59481 716 ALA A N 1
ATOM 10391 C CA . ALA A 1 725 ? 10.48517 2.06712 -28.89487 1.000 39.04792 716 ALA A CA 1
ATOM 10392 C C . ALA A 1 725 ? 11.09988 2.74993 -30.11509 1.000 42.74599 716 ALA A C 1
ATOM 10393 O O . ALA A 1 725 ? 11.22138 2.10568 -31.17192 1.000 49.62797 716 ALA A O 1
ATOM 10400 N N . VAL A 1 726 ? 11.49561 4.02322 -30.00986 1.000 45.32650 717 VAL A N 1
ATOM 10401 C CA . VAL A 1 726 ? 12.10129 4.68855 -31.15824 1.000 51.65536 717 VAL A CA 1
ATOM 10402 C C . VAL A 1 726 ? 13.40092 4.00758 -31.54921 1.000 55.54211 717 VAL A C 1
ATOM 10403 O O . VAL A 1 726 ? 13.82216 4.07525 -32.71018 1.000 62.09958 717 VAL A O 1
ATOM 10416 N N . SER A 1 727 ? 14.05704 3.34152 -30.59854 1.000 48.51682 718 SER A N 1
ATOM 10417 C CA . SER A 1 727 ? 15.24097 2.56515 -30.94292 1.000 49.83189 718 SER A CA 1
ATOM 10418 C C . SER A 1 727 ? 14.91532 1.51119 -31.98983 1.000 57.46745 718 SER A C 1
ATOM 10419 O O . SER A 1 727 ? 15.79042 1.11907 -32.76962 1.000 63.03738 718 SER A O 1
ATOM 10427 N N . ILE A 1 728 ? 13.66336 1.05490 -32.03043 1.000 51.74520 719 ILE A N 1
ATOM 10428 C CA . ILE A 1 728 ? 13.23996 0.01910 -32.96443 1.000 47.25099 719 ILE A CA 1
ATOM 10429 C C . ILE A 1 728 ? 12.65694 0.63979 -34.22679 1.000 63.38945 719 ILE A C 1
ATOM 10430 O O . ILE A 1 728 ? 13.17448 0.42604 -35.32937 1.000 68.11842 719 ILE A O 1
ATOM 10446 N N . PHE A 1 729 ? 11.57495 1.40881 -34.08388 1.000 61.96141 720 PHE A N 1
ATOM 10447 C CA . PHE A 1 729 ? 10.82755 1.78392 -35.28106 1.000 48.64764 720 PHE A CA 1
ATOM 10448 C C . PHE A 1 729 ? 11.42101 2.97450 -36.02385 1.000 52.67027 720 PHE A C 1
ATOM 10449 O O . PHE A 1 729 ? 10.94037 3.29446 -37.11718 1.000 51.20315 720 PHE A O 1
ATOM 10466 N N . LYS A 1 730 ? 12.44948 3.62755 -35.47654 1.000 58.93049 721 LYS A N 1
ATOM 10467 C CA . LYS A 1 730 ? 13.10502 4.71497 -36.19937 1.000 60.23759 721 LYS A CA 1
ATOM 10468 C C . LYS A 1 730 ? 13.51320 4.26605 -37.59683 1.000 62.63826 721 LYS A C 1
ATOM 10469 O O . LYS A 1 730 ? 13.28740 4.97538 -38.58294 1.000 56.35997 721 LYS A O 1
ATOM 10488 N N . HIS A 1 731 ? 14.12293 3.08222 -37.69433 1.000 65.37799 722 HIS A N 1
ATOM 10489 C CA . HIS A 1 731 ? 14.54225 2.51801 -38.97018 1.000 59.54730 722 HIS A CA 1
ATOM 10490 C C . HIS A 1 731 ? 13.64192 1.39322 -39.45631 1.000 62.58396 722 HIS A C 1
ATOM 10491 O O . HIS A 1 731 ? 13.67826 1.07134 -40.64799 1.000 66.55094 722 HIS A O 1
ATOM 10505 N N . VAL A 1 732 ? 12.84355 0.79574 -38.57172 1.000 61.10132 723 VAL A N 1
ATOM 10506 C CA . VAL A 1 732 ? 11.88744 -0.23811 -38.94994 1.000 57.70018 723 VAL A CA 1
ATOM 10507 C C . VAL A 1 732 ? 10.49269 0.36912 -39.00319 1.000 58.14640 723 VAL A C 1
ATOM 10508 O O . VAL A 1 732 ? 9.70474 0.21212 -38.06420 1.000 60.03236 723 VAL A O 1
ATOM 10521 N N . HIS A 1 733 ? 10.17175 1.06203 -40.09319 1.000 59.58979 724 HIS A N 1
ATOM 10522 C CA . HIS A 1 733 ? 8.83731 1.61212 -40.28658 1.000 58.17097 724 HIS A CA 1
ATOM 10523 C C . HIS A 1 733 ? 8.37157 1.32598 -41.70593 1.000 64.20948 724 HIS A C 1
ATOM 10524 O O . HIS A 1 733 ? 9.16042 1.38434 -42.65377 1.000 61.73045 724 HIS A O 1
ATOM 10538 N N . LEU A 1 734 ? 7.08036 1.01717 -41.83974 1.000 62.64375 725 LEU A N 1
ATOM 10539 C CA . LEU A 1 734 ? 6.51013 0.55834 -43.10194 1.000 52.37427 725 LEU A CA 1
ATOM 10540 C C . LEU A 1 734 ? 6.58913 1.62856 -44.18375 1.000 62.81179 725 LEU A C 1
ATOM 10541 O O . LEU A 1 734 ? 7.28656 1.45178 -45.18820 1.000 74.46315 725 LEU A O 1
ATOM 10557 N N . PHE A 1 735 ? 5.87714 2.73488 -43.99465 1.000 71.12971 726 PHE A N 1
ATOM 10558 C CA . PHE A 1 735 ? 5.91886 3.84023 -44.94553 1.000 51.85051 726 PHE A CA 1
ATOM 10559 C C . PHE A 1 735 ? 6.96828 4.86713 -44.53703 1.000 68.85074 726 PHE A C 1
ATOM 10560 O O . PHE A 1 735 ? 7.57982 4.77201 -43.47042 1.000 70.04346 726 PHE A O 1
ATOM 10578 N N . ALA B 1 13 ? -7.24625 31.78801 -72.60421 1.000 100.43304 4 ALA B N 1
ATOM 10579 C CA . ALA B 1 13 ? -6.76356 32.22863 -71.30024 1.000 95.33621 4 ALA B CA 1
ATOM 10580 C C . ALA B 1 13 ? -7.55969 33.43561 -70.81617 1.000 95.95964 4 ALA B C 1
ATOM 10581 O O . ALA B 1 13 ? -7.99953 33.47802 -69.66872 1.000 103.99543 4 ALA B O 1
ATOM 10587 N N . ALA B 1 14 ? -7.74271 34.41900 -71.70016 1.000 93.36825 5 ALA B N 1
ATOM 10588 C CA . ALA B 1 14 ? -8.52040 35.60004 -71.33785 1.000 103.47024 5 ALA B CA 1
ATOM 10589 C C . ALA B 1 14 ? -9.95689 35.24023 -70.97038 1.000 105.07680 5 ALA B C 1
ATOM 10590 O O . ALA B 1 14 ? -10.56134 35.89571 -70.11387 1.000 102.79184 5 ALA B O 1
ATOM 10597 N N . LEU B 1 15 ? -10.52292 34.21556 -71.61151 1.000 109.10715 6 LEU B N 1
ATOM 10598 C CA . LEU B 1 15 ? -11.86418 33.75368 -71.25679 1.000 110.19878 6 LEU B CA 1
ATOM 10599 C C . LEU B 1 15 ? -11.92352 33.31371 -69.79505 1.000 112.03727 6 LEU B C 1
ATOM 10600 O O . LEU B 1 15 ? -12.88312 33.62655 -69.06661 1.000 109.54443 6 LEU B O 1
ATOM 10616 N N . PHE B 1 16 ? -10.89907 32.58839 -69.34586 1.000 113.91230 7 PHE B N 1
ATOM 10617 C CA . PHE B 1 16 ? -10.82544 32.21412 -67.94118 1.000 89.75809 7 PHE B CA 1
ATOM 10618 C C . PHE B 1 16 ? -10.82062 33.45758 -67.06232 1.000 86.73106 7 PHE B C 1
ATOM 10619 O O . PHE B 1 16 ? -11.54361 33.52813 -66.06250 1.000 97.81106 7 PHE B O 1
ATOM 10636 N N . PHE B 1 17 ? -10.01685 34.45899 -67.42789 1.000 87.08157 8 PHE B N 1
ATOM 10637 C CA . PHE B 1 17 ? -10.01019 35.70701 -66.67555 1.000 86.76031 8 PHE B CA 1
ATOM 10638 C C . PHE B 1 17 ? -11.36586 36.40601 -66.72115 1.000 95.35507 8 PHE B C 1
ATOM 10639 O O . PHE B 1 17 ? -11.64403 37.25167 -65.86356 1.000 97.26050 8 PHE B O 1
ATOM 10656 N N . LEU B 1 18 ? -12.20318 36.08962 -67.71652 1.000 104.18819 9 LEU B N 1
ATOM 10657 C CA . LEU B 1 18 ? -13.54467 36.65901 -67.79811 1.000 105.11210 9 LEU B CA 1
ATOM 10658 C C . LEU B 1 18 ? -14.55270 35.93834 -66.91284 1.000 96.72841 9 LEU B C 1
ATOM 10659 O O . LEU B 1 18 ? -15.57483 36.53153 -66.55101 1.000 102.76030 9 LEU B O 1
ATOM 10675 N N . ILE B 1 19 ? -14.29202 34.68141 -66.56976 1.000 91.32006 10 ILE B N 1
ATOM 10676 C CA . ILE B 1 19 ? -15.25428 33.87977 -65.80455 1.000 88.15515 10 ILE B CA 1
ATOM 10677 C C . ILE B 1 19 ? -15.75855 34.59599 -64.54887 1.000 82.34845 10 ILE B C 1
ATOM 10678 O O . ILE B 1 19 ? -16.95868 34.50817 -64.23753 1.000 82.50638 10 ILE B O 1
ATOM 10694 N N . PRO B 1 20 ? -14.90472 35.28604 -63.78109 1.000 77.49264 11 PRO B N 1
ATOM 10695 C CA . PRO B 1 20 ? -15.41246 35.97268 -62.57521 1.000 80.61372 11 PRO B CA 1
ATOM 10696 C C . PRO B 1 20 ? -16.53305 36.95823 -62.86026 1.000 89.84338 11 PRO B C 1
ATOM 10697 O O . PRO B 1 20 ? -17.51259 37.03087 -62.10276 1.000 79.72008 11 PRO B O 1
ATOM 10708 N N . LEU B 1 21 ? -16.40451 37.73731 -63.93441 1.000 93.86793 12 LEU B N 1
ATOM 10709 C CA . LEU B 1 21 ? -17.46899 38.65831 -64.31149 1.000 91.25584 12 LEU B CA 1
ATOM 10710 C C . LEU B 1 21 ? -18.72532 37.90334 -64.71661 1.000 84.96198 12 LEU B C 1
ATOM 10711 O O . LEU B 1 21 ? -19.84116 38.36665 -64.45296 1.000 73.60787 12 LEU B O 1
ATOM 10727 N N . VAL B 1 22 ? -18.56540 36.74062 -65.35073 1.000 74.49855 13 VAL B N 1
ATOM 10728 C CA . VAL B 1 22 ? -19.71950 35.89757 -65.64064 1.000 78.05298 13 VAL B CA 1
ATOM 10729 C C . VAL B 1 22 ? -20.43186 35.52527 -64.34836 1.000 88.99235 13 VAL B C 1
ATOM 10730 O O . VAL B 1 22 ? -21.66325 35.54800 -64.27734 1.000 94.78554 13 VAL B O 1
ATOM 10743 N N . ALA B 1 23 ? -19.67076 35.18634 -63.30307 1.000 95.98792 14 ALA B N 1
ATOM 10744 C CA . ALA B 1 23 ? -20.29406 34.80677 -62.03647 1.000 75.86509 14 ALA B CA 1
ATOM 10745 C C . ALA B 1 23 ? -20.98896 35.99386 -61.37782 1.000 84.28122 14 ALA B C 1
ATOM 10746 O O . ALA B 1 23 ? -22.08261 35.84936 -60.81785 1.000 77.33127 14 ALA B O 1
ATOM 10753 N N . LEU B 1 24 ? -20.37009 37.17429 -61.42678 1.000 73.76855 15 LEU B N 1
ATOM 10754 C CA . LEU B 1 24 ? -21.01465 38.35711 -60.85866 1.000 75.61175 15 LEU B CA 1
ATOM 10755 C C . LEU B 1 24 ? -22.30718 38.69139 -61.60131 1.000 95.84880 15 LEU B C 1
ATOM 10756 O O . LEU B 1 24 ? -23.32638 39.03103 -60.98200 1.000 98.57500 15 LEU B O 1
ATOM 10772 N N . GLY B 1 25 ? -22.29118 38.58842 -62.93089 1.000 88.76050 16 GLY B N 1
ATOM 10773 C CA . GLY B 1 25 ? -23.50240 38.84169 -63.69238 1.000 87.63477 16 GLY B CA 1
ATOM 10774 C C . GLY B 1 25 ? -24.56041 37.78124 -63.45820 1.000 90.01673 16 GLY B C 1
ATOM 10775 O O . GLY B 1 25 ? -25.75683 38.07570 -63.44664 1.000 91.33860 16 GLY B O 1
ATOM 10779 N N . PHE B 1 26 ? -24.13455 36.53026 -63.28623 1.000 79.71076 17 PHE B N 1
ATOM 10780 C CA . PHE B 1 26 ? -25.05314 35.46713 -62.89825 1.000 76.36872 17 PHE B CA 1
ATOM 10781 C C . PHE B 1 26 ? -25.72000 35.79874 -61.57079 1.000 84.07108 17 PHE B C 1
ATOM 10782 O O . PHE B 1 26 ? -26.92780 35.58789 -61.39853 1.000 90.17876 17 PHE B O 1
ATOM 10799 N N . ALA B 1 27 ? -24.94507 36.32929 -60.62178 1.000 96.77487 18 ALA B N 1
ATOM 10800 C CA . ALA B 1 27 ? -25.51758 36.74672 -59.34702 1.000 96.40745 18 ALA B CA 1
ATOM 10801 C C . ALA B 1 27 ? -26.54974 37.84763 -59.54931 1.000 97.03876 18 ALA B C 1
ATOM 10802 O O . ALA B 1 27 ? -27.63343 37.80977 -58.95538 1.000 97.83753 18 ALA B O 1
ATOM 10809 N N . ALA B 1 28 ? -26.22966 38.83747 -60.38730 1.000 101.60372 19 ALA B N 1
ATOM 10810 C CA . ALA B 1 28 ? -27.18614 39.90999 -60.66370 1.000 101.92344 19 ALA B CA 1
ATOM 10811 C C . ALA B 1 28 ? -28.46507 39.36712 -61.30054 1.000 100.75393 19 ALA B C 1
ATOM 10812 O O . ALA B 1 28 ? -29.57894 39.79163 -60.95488 1.000 95.37468 19 ALA B O 1
ATOM 10819 N N . ALA B 1 29 ? -28.32290 38.42466 -62.23498 1.000 100.23683 20 ALA B N 1
ATOM 10820 C CA . ALA B 1 29 ? -29.48493 37.86964 -62.92061 1.000 95.83105 20 ALA B CA 1
ATOM 10821 C C . ALA B 1 29 ? -30.36627 37.07790 -61.96519 1.000 98.50241 20 ALA B C 1
ATOM 10822 O O . ALA B 1 29 ? -31.59490 37.18573 -62.01858 1.000 115.66029 20 ALA B O 1
ATOM 10829 N N . ASN B 1 30 ? -29.76102 36.26690 -61.09310 1.000 96.79914 21 ASN B N 1
ATOM 10830 C CA . ASN B 1 30 ? -30.54827 35.53564 -60.10318 1.000 92.16507 21 ASN B CA 1
ATOM 10831 C C . ASN B 1 30 ? -31.21903 36.49092 -59.12388 1.000 97.63683 21 ASN B C 1
ATOM 10832 O O . ASN B 1 30 ? -32.36182 36.26278 -58.70358 1.000 112.43417 21 ASN B O 1
ATOM 10843 N N . PHE B 1 31 ? -30.51575 37.55851 -58.73898 1.000 95.80206 22 PHE B N 1
ATOM 10844 C CA . PHE B 1 31 ? -31.11914 38.59994 -57.91625 1.000 94.70179 22 PHE B CA 1
ATOM 10845 C C . PHE B 1 31 ? -32.40195 39.11120 -58.55953 1.000 116.52125 22 PHE B C 1
ATOM 10846 O O . PHE B 1 31 ? -33.46925 39.11823 -57.93214 1.000 117.80192 22 PHE B O 1
ATOM 10863 N N . ALA B 1 32 ? -32.31851 39.51628 -59.83030 1.000 118.09619 23 ALA B N 1
ATOM 10864 C CA . ALA B 1 32 ? -33.50556 40.01543 -60.52254 1.000 108.47085 23 ALA B CA 1
ATOM 10865 C C . ALA B 1 32 ? -34.58905 38.94295 -60.61972 1.000 106.92881 23 ALA B C 1
ATOM 10866 O O . ALA B 1 32 ? -35.77253 39.21849 -60.37945 1.000 113.72392 23 ALA B O 1
ATOM 10873 N N . ALA B 1 33 ? -34.20080 37.71005 -60.95895 1.000 99.45939 24 ALA B N 1
ATOM 10874 C CA . ALA B 1 33 ? -35.17889 36.64873 -61.17423 1.000 98.30058 24 ALA B CA 1
ATOM 10875 C C . ALA B 1 33 ? -35.97672 36.35915 -59.91219 1.000 100.56628 24 ALA B C 1
ATOM 10876 O O . ALA B 1 33 ? -37.19890 36.18434 -59.97048 1.000 108.65557 24 ALA B O 1
ATOM 10883 N N . VAL B 1 34 ? -35.30612 36.28465 -58.76218 1.000 124.80514 25 VAL B N 1
ATOM 10884 C CA . VAL B 1 34 ? -36.03381 36.05265 -57.51887 1.000 119.77338 25 VAL B CA 1
ATOM 10885 C C . VAL B 1 34 ? -36.84238 37.28539 -57.13513 1.000 120.99267 25 VAL B C 1
ATOM 10886 O O . VAL B 1 34 ? -37.98352 37.17140 -56.67190 1.000 126.37264 25 VAL B O 1
ATOM 10899 N N . VAL B 1 35 ? -36.28148 38.48284 -57.33569 1.000 121.86288 26 VAL B N 1
ATOM 10900 C CA . VAL B 1 35 ? -37.01690 39.69870 -57.00089 1.000 124.08742 26 VAL B CA 1
ATOM 10901 C C . VAL B 1 35 ? -38.32653 39.77217 -57.77355 1.000 134.10462 26 VAL B C 1
ATOM 10902 O O . VAL B 1 35 ? -39.31611 40.32800 -57.28068 1.000 129.45812 26 VAL B O 1
ATOM 10915 N N . ARG B 1 36 ? -38.36297 39.21384 -58.98659 1.000 136.47954 27 ARG B N 1
ATOM 10916 C CA . ARG B 1 36 ? -39.58958 39.26147 -59.77788 1.000 126.86988 27 ARG B CA 1
ATOM 10917 C C . ARG B 1 36 ? -40.72466 38.45999 -59.14344 1.000 131.41799 27 ARG B C 1
ATOM 10918 O O . ARG B 1 36 ? -41.89864 38.77145 -59.37407 1.000 145.14941 27 ARG B O 1
ATOM 10922 N N . LYS B 1 37 ? -40.40880 37.43669 -58.35081 1.000 120.58267 28 LYS B N 1
ATOM 10923 C CA . LYS B 1 37 ? -41.44296 36.60661 -57.74769 1.000 122.72682 28 LYS B CA 1
ATOM 10924 C C . LYS B 1 37 ? -42.24433 37.40819 -56.71777 1.000 135.04223 28 LYS B C 1
ATOM 10925 O O . LYS B 1 37 ? -41.79135 38.44987 -56.23772 1.000 127.82542 28 LYS B O 1
ATOM 10944 N N . PRO B 1 38 ? -43.44673 36.94289 -56.36548 1.000 133.09628 29 PRO B N 1
ATOM 10945 C CA . PRO B 1 38 ? -44.34925 37.75988 -55.54274 1.000 126.33792 29 PRO B CA 1
ATOM 10946 C C . PRO B 1 38 ? -44.12235 37.64583 -54.04262 1.000 114.86819 29 PRO B C 1
ATOM 10947 O O . PRO B 1 38 ? -43.88062 36.56897 -53.49342 1.000 111.01541 29 PRO B O 1
ATOM 10958 N N . GLU B 1 39 ? -44.22813 38.79952 -53.37606 1.000 121.04473 30 GLU B N 1
ATOM 10959 C CA . GLU B 1 39 ? -44.09442 38.85680 -51.92289 1.000 117.80810 30 GLU B CA 1
ATOM 10960 C C . GLU B 1 39 ? -45.31890 38.28059 -51.21970 1.000 129.02899 30 GLU B C 1
ATOM 10961 O O . GLU B 1 39 ? -45.18576 37.55975 -50.22326 1.000 119.45183 30 GLU B O 1
ATOM 10973 N N . GLY B 1 40 ? -46.51648 38.59542 -51.71176 1.000 130.92913 31 GLY B N 1
ATOM 10974 C CA . GLY B 1 40 ? -47.73860 38.00488 -51.19811 1.000 122.41805 31 GLY B CA 1
ATOM 10975 C C . GLY B 1 40 ? -48.42896 38.82984 -50.12950 1.000 121.71769 31 GLY B C 1
ATOM 10976 O O . GLY B 1 40 ? -48.57895 40.04685 -50.27322 1.000 122.32193 31 GLY B O 1
ATOM 10980 N N . THR B 1 41 ? -48.86319 38.17108 -49.05609 1.000 120.98010 32 THR B N 1
ATOM 10981 C CA . THR B 1 41 ? -49.64841 38.83813 -48.02533 1.000 120.55082 32 THR B CA 1
ATOM 10982 C C . THR B 1 41 ? -48.87288 40.01028 -47.42975 1.000 118.01972 32 THR B C 1
ATOM 10983 O O . THR B 1 41 ? -47.63941 40.02455 -47.41005 1.000 126.97317 32 THR B O 1
ATOM 10994 N N . GLU B 1 42 ? -49.61740 41.00610 -46.93844 1.000 121.54094 33 GLU B N 1
ATOM 10995 C CA . GLU B 1 42 ? -48.99431 42.18987 -46.35104 1.000 120.10092 33 GLU B CA 1
ATOM 10996 C C . GLU B 1 42 ? -48.36201 41.88888 -44.99629 1.000 121.13257 33 GLU B C 1
ATOM 10997 O O . GLU B 1 42 ? -47.39581 42.55246 -44.60201 1.000 124.47776 33 GLU B O 1
ATOM 11001 N N . ARG B 1 43 ? -48.89924 40.90994 -44.26767 1.000 141.42272 34 ARG B N 1
ATOM 11002 C CA . ARG B 1 43 ? -48.31471 40.51186 -42.98989 1.000 138.90037 34 ARG B CA 1
ATOM 11003 C C . ARG B 1 43 ? -46.88217 40.02515 -43.19331 1.000 137.15851 34 ARG B C 1
ATOM 11004 O O . ARG B 1 43 ? -45.94686 40.44932 -42.49043 1.000 131.60384 34 ARG B O 1
ATOM 11025 N N . MET B 1 44 ? -46.70269 39.12013 -44.16144 1.000 141.34902 35 MET B N 1
ATOM 11026 C CA . MET B 1 44 ? -45.37336 38.67560 -44.55761 1.000 125.59653 35 MET B CA 1
ATOM 11027 C C . MET B 1 44 ? -44.48704 39.86293 -44.90159 1.000 132.87879 35 MET B C 1
ATOM 11028 O O . MET B 1 44 ? -43.30979 39.90817 -44.51970 1.000 133.85380 35 MET B O 1
ATOM 11042 N N . LYS B 1 45 ? -45.03893 40.82787 -45.64342 1.000 137.08395 36 LYS B N 1
ATOM 11043 C CA . LYS B 1 45 ? -44.26055 41.98683 -46.06315 1.000 126.19164 36 LYS B CA 1
ATOM 11044 C C . LYS B 1 45 ? -43.77218 42.78853 -44.86514 1.000 121.84118 36 LYS B C 1
ATOM 11045 O O . LYS B 1 45 ? -42.62789 43.24998 -44.84778 1.000 126.30554 36 LYS B O 1
ATOM 11049 N N . GLU B 1 46 ? -44.61540 42.95007 -43.84433 1.000 133.50503 37 GLU B N 1
ATOM 11050 C CA . GLU B 1 46 ? -44.20798 43.71791 -42.67030 1.000 134.05838 37 GLU B CA 1
ATOM 11051 C C . GLU B 1 46 ? -43.10150 42.99909 -41.90467 1.000 134.16349 37 GLU B C 1
ATOM 11052 O O . GLU B 1 46 ? -42.10248 43.61544 -41.49710 1.000 132.28918 37 GLU B O 1
ATOM 11056 N N . ILE B 1 47 ? -43.26263 41.68980 -41.69638 1.000 151.75995 38 ILE B N 1
ATOM 11057 C CA . ILE B 1 47 ? -42.23351 40.93430 -40.97994 1.000 137.93794 38 ILE B CA 1
ATOM 11058 C C . ILE B 1 47 ? -40.90002 41.01619 -41.72488 1.000 122.95554 38 ILE B C 1
ATOM 11059 O O . ILE B 1 47 ? -39.84043 41.29161 -41.13543 1.000 121.70129 38 ILE B O 1
ATOM 11075 N N . SER B 1 48 ? -40.93544 40.79958 -43.04184 1.000 117.49482 39 SER B N 1
ATOM 11076 C CA . SER B 1 48 ? -39.70761 40.84811 -43.82655 1.000 115.35189 39 SER B CA 1
ATOM 11077 C C . SER B 1 48 ? -39.11925 42.25179 -43.88933 1.000 123.72686 39 SER B C 1
ATOM 11078 O O . SER B 1 48 ? -37.89897 42.39866 -44.00433 1.000 130.17804 39 SER B O 1
ATOM 11086 N N . SER B 1 49 ? -39.95517 43.29063 -43.82793 1.000 128.58360 40 SER B N 1
ATOM 11087 C CA . SER B 1 49 ? -39.43056 44.64984 -43.75885 1.000 126.48131 40 SER B CA 1
ATOM 11088 C C . SER B 1 49 ? -38.65110 44.86074 -42.46933 1.000 126.97763 40 SER B C 1
ATOM 11089 O O . SER B 1 49 ? -37.57032 45.46515 -42.47662 1.000 125.51354 40 SER B O 1
ATOM 11097 N N . TYR B 1 50 ? -39.19475 44.38547 -41.34626 1.000 138.47739 41 TYR B N 1
ATOM 11098 C CA . TYR B 1 50 ? -38.43418 44.41958 -40.09930 1.000 131.92484 41 TYR B CA 1
ATOM 11099 C C . TYR B 1 50 ? -37.07277 43.75441 -40.29054 1.000 122.40131 41 TYR B C 1
ATOM 11100 O O . TYR B 1 50 ? -36.02682 44.30730 -39.91228 1.000 121.49776 41 TYR B O 1
ATOM 11118 N N . ILE B 1 51 ? -37.07661 42.55381 -40.88055 1.000 126.33166 42 ILE B N 1
ATOM 11119 C CA . ILE B 1 51 ? -35.82947 41.80568 -41.05354 1.000 121.72643 42 ILE B CA 1
ATOM 11120 C C . ILE B 1 51 ? -34.84060 42.60074 -41.90507 1.000 125.46298 42 ILE B C 1
ATOM 11121 O O . ILE B 1 51 ? -33.65512 42.71956 -41.56668 1.000 129.21956 42 ILE B O 1
ATOM 11137 N N . ARG B 1 52 ? -35.31092 43.14366 -43.03198 1.000 118.66244 43 ARG B N 1
ATOM 11138 C CA . ARG B 1 52 ? -34.42083 43.85935 -43.94115 1.000 107.48369 43 ARG B CA 1
ATOM 11139 C C . ARG B 1 52 ? -33.84459 45.10733 -43.28817 1.000 105.07375 43 ARG B C 1
ATOM 11140 O O . ARG B 1 52 ? -32.66219 45.42193 -43.46950 1.000 110.83233 43 ARG B O 1
ATOM 11161 N N . SER B 1 53 ? -34.66818 45.84578 -42.54128 1.000 97.26336 44 SER B N 1
ATOM 11162 C CA . SER B 1 53 ? -34.16499 47.04208 -41.87701 1.000 102.79812 44 SER B CA 1
ATOM 11163 C C . SER B 1 53 ? -33.09083 46.68700 -40.85902 1.000 102.88935 44 SER B C 1
ATOM 11164 O O . SER B 1 53 ? -32.04091 47.34123 -40.79832 1.000 107.31430 44 SER B O 1
ATOM 11172 N N . GLY B 1 54 ? -33.32771 45.64500 -40.05669 1.000 108.30789 45 GLY B N 1
ATOM 11173 C CA . GLY B 1 54 ? -32.30191 45.21496 -39.11789 1.000 105.89520 45 GLY B CA 1
ATOM 11174 C C . GLY B 1 54 ? -31.01339 44.81189 -39.81059 1.000 90.56670 45 GLY B C 1
ATOM 11175 O O . GLY B 1 54 ? -29.91498 45.18712 -39.37998 1.000 87.55460 45 GLY B O 1
ATOM 11179 N N . ALA B 1 55 ? -31.13139 44.04880 -40.90023 1.000 100.43634 46 ALA B N 1
ATOM 11180 C CA . ALA B 1 55 ? -29.95066 43.60092 -41.63050 1.000 93.08167 46 ALA B CA 1
ATOM 11181 C C . ALA B 1 55 ? -29.16050 44.78245 -42.17992 1.000 101.05347 46 ALA B C 1
ATOM 11182 O O . ALA B 1 55 ? -27.93225 44.83856 -42.04598 1.000 100.08813 46 ALA B O 1
ATOM 11189 N N . ASP B 1 56 ? -29.84929 45.73289 -42.81751 1.000 103.62349 47 ASP B N 1
ATOM 11190 C CA . ASP B 1 56 ? -29.15795 46.88510 -43.38753 1.000 104.80162 47 ASP B CA 1
ATOM 11191 C C . ASP B 1 56 ? -28.50908 47.73587 -42.30203 1.000 101.34404 47 ASP B C 1
ATOM 11192 O O . ASP B 1 56 ? -27.39943 48.25020 -42.48902 1.000 104.69229 47 ASP B O 1
ATOM 11201 N N . SER B 1 57 ? -29.18054 47.89830 -41.15925 1.000 92.57577 48 SER B N 1
ATOM 11202 C CA . SER B 1 57 ? -28.58347 48.65126 -40.06026 1.000 92.14468 48 SER B CA 1
ATOM 11203 C C . SER B 1 57 ? -27.29175 47.99413 -39.58877 1.000 99.79255 48 SER B C 1
ATOM 11204 O O . SER B 1 57 ? -26.25233 48.65879 -39.43933 1.000 99.01430 48 SER B O 1
ATOM 11212 N N . PHE B 1 58 ? -27.34320 46.68180 -39.34126 1.000 107.97066 49 PHE B N 1
ATOM 11213 C CA . PHE B 1 58 ? -26.14547 45.96472 -38.91774 1.000 99.66036 49 PHE B CA 1
ATOM 11214 C C . PHE B 1 58 ? -25.03334 46.10850 -39.94883 1.000 95.84204 49 PHE B C 1
ATOM 11215 O O . PHE B 1 58 ? -23.87130 46.36312 -39.59984 1.000 92.14460 49 PHE B O 1
ATOM 11232 N N . LEU B 1 59 ? -25.37222 45.92345 -41.22855 1.000 92.61167 50 LEU B N 1
ATOM 11233 C CA . LEU B 1 59 ? -24.37586 46.02708 -42.28816 1.000 91.83456 50 LEU B CA 1
ATOM 11234 C C . LEU B 1 59 ? -23.71408 47.39683 -42.28301 1.000 104.47287 50 LEU B C 1
ATOM 11235 O O . LEU B 1 59 ? -22.48841 47.50354 -42.38487 1.000 110.67733 50 LEU B O 1
ATOM 11251 N N . ALA B 1 60 ? -24.51307 48.46077 -42.17954 1.000 104.58052 51 ALA B N 1
ATOM 11252 C CA . ALA B 1 60 ? -23.95272 49.80806 -42.19827 1.000 104.74530 51 ALA B CA 1
ATOM 11253 C C . ALA B 1 60 ? -22.99464 50.02019 -41.03159 1.000 102.72746 51 ALA B C 1
ATOM 11254 O O . ALA B 1 60 ? -21.87336 50.51662 -41.21260 1.000 115.98939 51 ALA B O 1
ATOM 11261 N N . HIS B 1 61 ? -23.42492 49.66245 -39.81870 1.000 87.99260 52 HIS B N 1
ATOM 11262 C CA . HIS B 1 61 ? -22.56182 49.85192 -38.65319 1.000 96.27106 52 HIS B CA 1
ATOM 11263 C C . HIS B 1 61 ? -21.23917 49.10336 -38.82145 1.000 96.96843 52 HIS B C 1
ATOM 11264 O O . HIS B 1 61 ? -20.14343 49.67121 -38.63367 1.000 93.09366 52 HIS B O 1
ATOM 11278 N N . GLU B 1 62 ? -21.31979 47.82539 -39.20931 1.000 97.82024 53 GLU B N 1
ATOM 11279 C CA . GLU B 1 62 ? -20.10096 47.03377 -39.30847 1.000 98.81321 53 GLU B CA 1
ATOM 11280 C C . GLU B 1 62 ? -19.20978 47.54894 -40.42927 1.000 99.01156 53 GLU B C 1
ATOM 11281 O O . GLU B 1 62 ? -17.98445 47.54286 -40.29599 1.000 100.90180 53 GLU B O 1
ATOM 11293 N N . THR B 1 63 ? -19.79875 47.99086 -41.54449 1.000 91.10984 54 THR B N 1
ATOM 11294 C CA . THR B 1 63 ? -18.98375 48.48081 -42.64903 1.000 89.94517 54 THR B CA 1
ATOM 11295 C C . THR B 1 63 ? -18.27478 49.77077 -42.26287 1.000 83.81301 54 THR B C 1
ATOM 11296 O O . THR B 1 63 ? -17.13420 50.00545 -42.67665 1.000 83.29940 54 THR B O 1
ATOM 11307 N N . LYS B 1 64 ? -18.93460 50.62269 -41.47479 1.000 79.08528 55 LYS B N 1
ATOM 11308 C CA . LYS B 1 64 ? -18.25951 51.80787 -40.95525 1.000 85.63794 55 LYS B CA 1
ATOM 11309 C C . LYS B 1 64 ? -17.01462 51.41138 -40.16724 1.000 85.11755 55 LYS B C 1
ATOM 11310 O O . LYS B 1 64 ? -15.90729 51.91727 -40.41888 1.000 88.88527 55 LYS B O 1
ATOM 11314 N N . ALA B 1 65 ? -17.17727 50.49725 -39.20497 1.000 89.90280 56 ALA B N 1
ATOM 11315 C CA . ALA B 1 65 ? -16.01618 50.08065 -38.41536 1.000 86.85657 56 ALA B CA 1
ATOM 11316 C C . ALA B 1 65 ? -14.94390 49.43050 -39.29441 1.000 77.05136 56 ALA B C 1
ATOM 11317 O O . ALA B 1 65 ? -13.73606 49.64393 -39.08986 1.000 71.54608 56 ALA B O 1
ATOM 11324 N N . ILE B 1 66 ? -15.37037 48.62779 -40.27401 1.000 73.79584 57 ILE B N 1
ATOM 11325 C CA . ILE B 1 66 ? -14.43707 47.95595 -41.17497 1.000 79.06546 57 ILE B CA 1
ATOM 11326 C C . ILE B 1 66 ? -13.59913 48.97477 -41.92945 1.000 81.25474 57 ILE B C 1
ATOM 11327 O O . ILE B 1 66 ? -12.38013 48.82762 -42.05233 1.000 82.81956 57 ILE B O 1
ATOM 11343 N N . PHE B 1 67 ? -14.24898 50.00197 -42.48011 1.000 98.67320 58 PHE B N 1
ATOM 11344 C CA . PHE B 1 67 ? -13.52552 51.03590 -43.21377 1.000 106.49269 58 PHE B CA 1
ATOM 11345 C C . PHE B 1 67 ? -12.52495 51.73857 -42.30729 1.000 97.49490 58 PHE B C 1
ATOM 11346 O O . PHE B 1 67 ? -11.36445 51.96637 -42.69388 1.000 84.33512 58 PHE B O 1
ATOM 11363 N N . LYS B 1 68 ? -12.95945 52.08660 -41.09141 1.000 84.37472 59 LYS B N 1
ATOM 11364 C CA . LYS B 1 68 ? -12.05571 52.72948 -40.14375 1.000 80.56873 59 LYS B CA 1
ATOM 11365 C C . LYS B 1 68 ? -10.78633 51.90249 -39.95629 1.000 87.71487 59 LYS B C 1
ATOM 11366 O O . LYS B 1 68 ? -9.66968 52.42503 -40.05152 1.000 97.09181 59 LYS B O 1
ATOM 11370 N N . VAL B 1 69 ? -10.93904 50.60413 -39.68144 1.000 83.95251 60 VAL B N 1
ATOM 11371 C CA . VAL B 1 69 ? -9.76341 49.76258 -39.44481 1.000 77.93972 60 VAL B CA 1
ATOM 11372 C C . VAL B 1 69 ? -8.93723 49.58855 -40.72148 1.000 71.39605 60 VAL B C 1
ATOM 11373 O O . VAL B 1 69 ? -7.69424 49.60505 -40.68987 1.000 74.98341 60 VAL B O 1
ATOM 11386 N N . ALA B 1 70 ? -9.61185 49.41338 -41.86049 1.000 73.57935 61 ALA B N 1
ATOM 11387 C CA . ALA B 1 70 ? -8.92585 49.08511 -43.10363 1.000 67.61663 61 ALA B CA 1
ATOM 11388 C C . ALA B 1 70 ? -8.03778 50.22449 -43.57925 1.000 88.30724 61 ALA B C 1
ATOM 11389 O O . ALA B 1 70 ? -6.96991 49.98036 -44.15149 1.000 83.74698 61 ALA B O 1
ATOM 11396 N N . ILE B 1 71 ? -8.45431 51.47513 -43.36813 1.000 93.45984 62 ILE B N 1
ATOM 11397 C CA . ILE B 1 71 ? -7.60330 52.58401 -43.80282 1.000 84.33024 62 ILE B CA 1
ATOM 11398 C C . ILE B 1 71 ? -6.28835 52.58321 -43.02602 1.000 82.54138 62 ILE B C 1
ATOM 11399 O O . ILE B 1 71 ? -5.20456 52.75914 -43.60245 1.000 73.64733 62 ILE B O 1
ATOM 11415 N N . VAL B 1 72 ? -6.36262 52.39331 -41.70702 1.000 78.88453 63 VAL B N 1
ATOM 11416 C CA . VAL B 1 72 ? -5.15244 52.32288 -40.89167 1.000 80.31781 63 VAL B CA 1
ATOM 11417 C C . VAL B 1 72 ? -4.25816 51.18747 -41.37384 1.000 84.12791 63 VAL B C 1
ATOM 11418 O O . VAL B 1 72 ? -3.03339 51.34119 -41.50766 1.000 85.71632 63 VAL B O 1
ATOM 11431 N N . ILE B 1 73 ? -4.85562 50.02086 -41.62897 1.000 71.07176 64 ILE B N 1
ATOM 11432 C CA . ILE B 1 73 ? -4.04254 48.87409 -42.02636 1.000 73.62609 64 ILE B CA 1
ATOM 11433 C C . ILE B 1 73 ? -3.37424 49.13699 -43.37219 1.000 79.97973 64 ILE B C 1
ATOM 11434 O O . ILE B 1 73 ? -2.20297 48.79681 -43.57351 1.000 79.30000 64 ILE B O 1
ATOM 11450 N N . ALA B 1 74 ? -4.09717 49.75844 -44.30914 1.000 79.67140 65 ALA B N 1
ATOM 11451 C CA . ALA B 1 74 ? -3.52294 50.02881 -45.62481 1.000 76.06340 65 ALA B CA 1
ATOM 11452 C C . ALA B 1 74 ? -2.40465 51.06069 -45.54194 1.000 81.06563 65 ALA B C 1
ATOM 11453 O O . ALA B 1 74 ? -1.39383 50.94875 -46.24673 1.000 76.58227 65 ALA B O 1
ATOM 11460 N N . ILE B 1 75 ? -2.56583 52.07778 -44.69364 1.000 79.57309 66 ILE B N 1
ATOM 11461 C CA . ILE B 1 75 ? -1.49350 53.05349 -44.51424 1.000 67.61250 66 ILE B CA 1
ATOM 11462 C C . ILE B 1 75 ? -0.24978 52.37750 -43.95019 1.000 79.41585 66 ILE B C 1
ATOM 11463 O O . ILE B 1 75 ? 0.87309 52.62040 -44.41537 1.000 90.04353 66 ILE B O 1
ATOM 11479 N N . LEU B 1 76 ? -0.42358 51.51598 -42.94348 1.000 81.99279 67 LEU B N 1
ATOM 11480 C CA . LEU B 1 76 ? 0.73214 50.81659 -42.38531 1.000 73.47409 67 LEU B CA 1
ATOM 11481 C C . LEU B 1 76 ? 1.36567 49.88116 -43.41011 1.000 71.73116 67 LEU B C 1
ATOM 11482 O O . LEU B 1 76 ? 2.59113 49.71584 -43.43688 1.000 77.09680 67 LEU B O 1
ATOM 11498 N N . LEU B 1 77 ? 0.54596 49.25657 -44.25979 1.000 70.95578 68 LEU B N 1
ATOM 11499 C CA . LEU B 1 77 ? 1.06350 48.35838 -45.28493 1.000 82.89817 68 LEU B CA 1
ATOM 11500 C C . LEU B 1 77 ? 1.76443 49.10035 -46.41208 1.000 83.99752 68 LEU B C 1
ATOM 11501 O O . LEU B 1 77 ? 2.57442 48.49581 -47.12032 1.000 84.98129 68 LEU B O 1
ATOM 11517 N N . MET B 1 78 ? 1.43828 50.37633 -46.62394 1.000 84.24137 69 MET B N 1
ATOM 11518 C CA . MET B 1 78 ? 2.16190 51.16493 -47.61654 1.000 76.31783 69 MET B CA 1
ATOM 11519 C C . MET B 1 78 ? 3.45899 51.72016 -47.04078 1.000 78.39493 69 MET B C 1
ATOM 11520 O O . MET B 1 78 ? 4.49087 51.71896 -47.72120 1.000 74.66210 69 MET B O 1
ATOM 11534 N N . ILE B 1 79 ? 3.42793 52.19687 -45.79363 1.000 68.49691 70 ILE B N 1
ATOM 11535 C CA . ILE B 1 79 ? 4.63905 52.73143 -45.17207 1.000 71.31607 70 ILE B CA 1
ATOM 11536 C C . ILE B 1 79 ? 5.72258 51.65884 -45.12253 1.000 82.79925 70 ILE B C 1
ATOM 11537 O O . ILE B 1 79 ? 6.84994 51.86235 -45.58965 1.000 76.41900 70 ILE B O 1
ATOM 11553 N N . PHE B 1 80 ? 5.39691 50.50487 -44.55123 1.000 93.77638 71 PHE B N 1
ATOM 11554 C CA . PHE B 1 80 ? 6.24968 49.32828 -44.60519 1.000 88.17068 71 PHE B CA 1
ATOM 11555 C C . PHE B 1 80 ? 5.86023 48.47494 -45.80725 1.000 87.93241 71 PHE B C 1
ATOM 11556 O O . PHE B 1 80 ? 4.79600 48.64984 -46.40035 1.000 93.67225 71 PHE B O 1
ATOM 11573 N N . THR B 1 81 ? 6.74116 47.54754 -46.17174 1.000 79.08644 72 THR B N 1
ATOM 11574 C CA . THR B 1 81 ? 6.53318 46.67681 -47.33410 1.000 79.69730 72 THR B CA 1
ATOM 11575 C C . THR B 1 81 ? 6.45040 47.56567 -48.57182 1.000 81.41492 72 THR B C 1
ATOM 11576 O O . THR B 1 81 ? 7.42097 48.29266 -48.84920 1.000 72.49559 72 THR B O 1
ATOM 11587 N N . THR B 1 82 ? 5.35784 47.53910 -49.33926 1.000 85.10557 73 THR B N 1
ATOM 11588 C CA . THR B 1 82 ? 5.23966 48.29071 -50.58184 1.000 69.74117 73 THR B CA 1
ATOM 11589 C C . THR B 1 82 ? 3.84186 48.89362 -50.66845 1.000 84.35764 73 THR B C 1
ATOM 11590 O O . THR B 1 82 ? 2.95601 48.57594 -49.87168 1.000 94.36269 73 THR B O 1
ATOM 11601 N N . TRP B 1 83 ? 3.64927 49.78373 -51.64817 1.000 90.02481 74 TRP B N 1
ATOM 11602 C CA . TRP B 1 83 ? 2.35212 50.43522 -51.82103 1.000 87.24579 74 TRP B CA 1
ATOM 11603 C C . TRP B 1 83 ? 1.35021 49.51943 -52.51969 1.000 79.64322 74 TRP B C 1
ATOM 11604 O O . TRP B 1 83 ? 0.14967 49.53617 -52.20082 1.000 80.38874 74 TRP B O 1
ATOM 11625 N N . GLN B 1 84 ? 1.82507 48.71753 -53.47588 1.000 74.31811 75 GLN B N 1
ATOM 11626 C CA . GLN B 1 84 ? 0.95344 47.74048 -54.11572 1.000 92.86400 75 GLN B CA 1
ATOM 11627 C C . GLN B 1 84 ? 0.32876 46.80581 -53.08829 1.000 86.49253 75 GLN B C 1
ATOM 11628 O O . GLN B 1 84 ? -0.81188 46.36421 -53.26352 1.000 81.99432 75 GLN B O 1
ATOM 11642 N N . THR B 1 85 ? 1.05762 46.49674 -52.01242 1.000 88.44909 76 THR B N 1
ATOM 11643 C CA . THR B 1 85 ? 0.51784 45.62917 -50.97079 1.000 84.21200 76 THR B CA 1
ATOM 11644 C C . THR B 1 85 ? -0.72382 46.24416 -50.33352 1.000 83.83871 76 THR B C 1
ATOM 11645 O O . THR B 1 85 ? -1.75172 45.57494 -50.17628 1.000 81.72602 76 THR B O 1
ATOM 11656 N N . GLY B 1 86 ? -0.64390 47.52011 -49.94826 1.000 77.87997 77 GLY B N 1
ATOM 11657 C CA . GLY B 1 86 ? -1.80142 48.17469 -49.35820 1.000 71.62076 77 GLY B CA 1
ATOM 11658 C C . GLY B 1 86 ? -2.95168 48.30515 -50.33726 1.000 75.13330 77 GLY B C 1
ATOM 11659 O O . GLY B 1 86 ? -4.12474 48.15823 -49.96620 1.000 74.48494 77 GLY B O 1
ATOM 11663 N N . VAL B 1 87 ? -2.63479 48.58054 -51.60476 1.000 78.26812 78 VAL B N 1
ATOM 11664 C CA . VAL B 1 87 ? -3.68920 48.66960 -52.61170 1.000 82.47997 78 VAL B CA 1
ATOM 11665 C C . VAL B 1 87 ? -4.40955 47.33126 -52.74587 1.000 76.97546 78 VAL B C 1
ATOM 11666 O O . VAL B 1 87 ? -5.64615 47.27494 -52.79475 1.000 71.45925 78 VAL B O 1
ATOM 11679 N N . ALA B 1 88 ? -3.65013 46.23225 -52.79705 1.000 79.71512 79 ALA B N 1
ATOM 11680 C CA . ALA B 1 88 ? -4.25974 44.90865 -52.88873 1.000 68.43569 79 ALA B CA 1
ATOM 11681 C C . ALA B 1 88 ? -5.06374 44.58732 -51.63599 1.000 71.59663 79 ALA B C 1
ATOM 11682 O O . ALA B 1 88 ? -6.11231 43.93375 -51.70951 1.000 65.82917 79 ALA B O 1
ATOM 11689 N N . PHE B 1 89 ? -4.57851 45.02505 -50.47303 1.000 66.18945 80 PHE B N 1
ATOM 11690 C CA . PHE B 1 89 ? -5.33672 44.84891 -49.23974 1.000 63.10902 80 PHE B CA 1
ATOM 11691 C C . PHE B 1 89 ? -6.71950 45.47420 -49.36287 1.000 69.11565 80 PHE B C 1
ATOM 11692 O O . PHE B 1 89 ? -7.74228 44.82603 -49.09121 1.000 71.39803 80 PHE B O 1
ATOM 11709 N N . LEU B 1 90 ? -6.76451 46.74755 -49.75916 1.000 82.04062 81 LEU B N 1
ATOM 11710 C CA . LEU B 1 90 ? -8.05113 47.42336 -49.90020 1.000 70.28267 81 LEU B CA 1
ATOM 11711 C C . LEU B 1 90 ? -8.91397 46.74691 -50.96050 1.000 65.22226 81 LEU B C 1
ATOM 11712 O O . LEU B 1 90 ? -10.13670 46.62747 -50.79673 1.000 65.37287 81 LEU B O 1
ATOM 11728 N N . LEU B 1 91 ? -8.29437 46.28958 -52.05264 1.000 67.27798 82 LEU B N 1
ATOM 11729 C CA . LEU B 1 91 ? -9.04663 45.59853 -53.09773 1.000 66.99712 82 LEU B CA 1
ATOM 11730 C C . LEU B 1 91 ? -9.74209 44.35885 -52.54444 1.000 80.96516 82 LEU B C 1
ATOM 11731 O O . LEU B 1 91 ? -10.93813 44.14221 -52.78130 1.000 84.06610 82 LEU B O 1
ATOM 11747 N N . GLY B 1 92 ? -9.00569 43.53357 -51.79844 1.000 71.85580 83 GLY B N 1
ATOM 11748 C CA . GLY B 1 92 ? -9.60209 42.32715 -51.24803 1.000 68.12905 83 GLY B CA 1
ATOM 11749 C C . GLY B 1 92 ? -10.68457 42.62647 -50.22855 1.000 71.56671 83 GLY B C 1
ATOM 11750 O O . GLY B 1 92 ? -11.74370 41.97969 -50.21707 1.000 76.99060 83 GLY B O 1
ATOM 11754 N N . ALA B 1 93 ? -10.43375 43.60219 -49.35103 1.000 59.77494 84 ALA B N 1
ATOM 11755 C CA . ALA B 1 93 ? -11.46535 44.01612 -48.40733 1.000 68.42651 84 ALA B CA 1
ATOM 11756 C C . ALA B 1 93 ? -12.75139 44.37562 -49.14321 1.000 83.63272 84 ALA B C 1
ATOM 11757 O O . ALA B 1 93 ? -13.84788 43.94223 -48.76137 1.000 95.33457 84 ALA B O 1
ATOM 11764 N N . VAL B 1 94 ? -12.62818 45.14736 -50.22691 1.000 75.27985 85 VAL B N 1
ATOM 11765 C CA . VAL B 1 94 ? -13.81143 45.57748 -50.96459 1.000 74.51671 85 VAL B CA 1
ATOM 11766 C C . VAL B 1 94 ? -14.51425 44.38786 -51.60820 1.000 76.49496 85 VAL B C 1
ATOM 11767 O O . VAL B 1 94 ? -15.74493 44.29029 -51.56983 1.000 81.16294 85 VAL B O 1
ATOM 11780 N N . MET B 1 95 ? -13.75730 43.47489 -52.22272 1.000 70.91048 86 MET B N 1
ATOM 11781 C CA . MET B 1 95 ? -14.38642 42.32033 -52.86427 1.000 79.90640 86 MET B CA 1
ATOM 11782 C C . MET B 1 95 ? -15.20205 41.51124 -51.85871 1.000 76.47640 86 MET B C 1
ATOM 11783 O O . MET B 1 95 ? -16.36214 41.15289 -52.11730 1.000 73.38676 86 MET B O 1
ATOM 11797 N N . SER B 1 96 ? -14.60959 41.20714 -50.70153 1.000 74.72335 87 SER B N 1
ATOM 11798 C CA . SER B 1 96 ? -15.32402 40.37964 -49.73265 1.000 84.21076 87 SER B CA 1
ATOM 11799 C C . SER B 1 96 ? -16.53563 41.11377 -49.16604 1.000 80.44023 87 SER B C 1
ATOM 11800 O O . SER B 1 96 ? -17.61683 40.52286 -49.02074 1.000 86.88147 87 SER B O 1
ATOM 11808 N N . ALA B 1 97 ? -16.37903 42.40076 -48.83654 1.000 81.77626 88 ALA B N 1
ATOM 11809 C CA . ALA B 1 97 ? -17.51380 43.16832 -48.33384 1.000 82.40716 88 ALA B CA 1
ATOM 11810 C C . ALA B 1 97 ? -18.63945 43.22317 -49.36014 1.000 83.16276 88 ALA B C 1
ATOM 11811 O O . ALA B 1 97 ? -19.82186 43.14163 -49.00364 1.000 81.17668 88 ALA B O 1
ATOM 11818 N N . SER B 1 98 ? -18.29071 43.36614 -50.64048 1.000 87.02511 89 SER B N 1
ATOM 11819 C CA . SER B 1 98 ? -19.29901 43.38530 -51.69260 1.000 78.12272 89 SER B CA 1
ATOM 11820 C C . SER B 1 98 ? -20.05790 42.06856 -51.73854 1.000 87.21376 89 SER B C 1
ATOM 11821 O O . SER B 1 98 ? -21.29693 42.04821 -51.78103 1.000 91.47615 89 SER B O 1
ATOM 11829 N N . ALA B 1 99 ? -19.32467 40.95197 -51.75720 1.000 81.27835 90 ALA B N 1
ATOM 11830 C CA . ALA B 1 99 ? -19.98982 39.65363 -51.76630 1.000 73.98416 90 ALA B CA 1
ATOM 11831 C C . ALA B 1 99 ? -20.94980 39.53274 -50.58971 1.000 72.02579 90 ALA B C 1
ATOM 11832 O O . ALA B 1 99 ? -22.09936 39.09679 -50.75155 1.000 63.17260 90 ALA B O 1
ATOM 11839 N N . GLY B 1 100 ? -20.50754 39.95420 -49.40346 1.000 71.29682 91 GLY B N 1
ATOM 11840 C CA . GLY B 1 100 ? -21.35544 39.83059 -48.22709 1.000 84.36595 91 GLY B CA 1
ATOM 11841 C C . GLY B 1 100 ? -22.62023 40.66529 -48.31976 1.000 84.45157 91 GLY B C 1
ATOM 11842 O O . GLY B 1 100 ? -23.72431 40.17652 -48.05751 1.000 92.10733 91 GLY B O 1
ATOM 11846 N N . ILE B 1 101 ? -22.47549 41.94432 -48.67912 1.000 93.03686 92 ILE B N 1
ATOM 11847 C CA . ILE B 1 101 ? -23.63532 42.83313 -48.75245 1.000 93.36725 92 ILE B CA 1
ATOM 11848 C C . ILE B 1 101 ? -24.63534 42.31807 -49.77989 1.000 88.60119 92 ILE B C 1
ATOM 11849 O O . ILE B 1 101 ? -25.84925 42.27189 -49.52837 1.000 87.03286 92 ILE B O 1
ATOM 11865 N N . VAL B 1 102 ? -24.14283 41.94465 -50.96398 1.000 85.13386 93 VAL B N 1
ATOM 11866 C CA . VAL B 1 102 ? -25.03170 41.44927 -52.01101 1.000 82.67841 93 VAL B CA 1
ATOM 11867 C C . VAL B 1 102 ? -25.79353 40.22314 -51.51880 1.000 88.31750 93 VAL B C 1
ATOM 11868 O O . VAL B 1 102 ? -27.02662 40.14383 -51.63680 1.000 99.81463 93 VAL B O 1
ATOM 11881 N N . GLY B 1 103 ? -25.07068 39.24715 -50.95773 1.000 81.13193 94 GLY B N 1
ATOM 11882 C CA . GLY B 1 103 ? -25.72640 38.03474 -50.49744 1.000 74.46637 94 GLY B CA 1
ATOM 11883 C C . GLY B 1 103 ? -26.76634 38.29901 -49.42559 1.000 74.36470 94 GLY B C 1
ATOM 11884 O O . GLY B 1 103 ? -27.84543 37.69673 -49.43026 1.000 75.50027 94 GLY B O 1
ATOM 11888 N N . MET B 1 104 ? -26.46255 39.20529 -48.49134 1.000 78.16542 95 MET B N 1
ATOM 11889 C CA . MET B 1 104 ? -27.40715 39.46757 -47.40982 1.000 78.90885 95 MET B CA 1
ATOM 11890 C C . MET B 1 104 ? -28.66027 40.16848 -47.91738 1.000 95.48377 95 MET B C 1
ATOM 11891 O O . MET B 1 104 ? -29.77806 39.81500 -47.51636 1.000 105.73169 95 MET B O 1
ATOM 11905 N N . LYS B 1 105 ? -28.50360 41.17989 -48.77574 1.000 99.85798 96 LYS B N 1
ATOM 11906 C CA . LYS B 1 105 ? -29.68463 41.83060 -49.33528 1.000 90.55006 96 LYS B CA 1
ATOM 11907 C C . LYS B 1 105 ? -30.55125 40.82080 -50.07751 1.000 88.69486 96 LYS B C 1
ATOM 11908 O O . LYS B 1 105 ? -31.77730 40.77790 -49.89495 1.000 96.28146 96 LYS B O 1
ATOM 11927 N N . MET B 1 106 ? -29.92375 39.97297 -50.89908 1.000 86.24757 97 MET B N 1
ATOM 11928 C CA . MET B 1 106 ? -30.68948 38.97258 -51.63572 1.000 87.45884 97 MET B CA 1
ATOM 11929 C C . MET B 1 106 ? -31.44712 38.03811 -50.69600 1.000 97.85010 97 MET B C 1
ATOM 11930 O O . MET B 1 106 ? -32.62000 37.72222 -50.93525 1.000 106.56753 97 MET B O 1
ATOM 11944 N N . ALA B 1 107 ? -30.79172 37.56608 -49.63356 1.000 87.78993 98 ALA B N 1
ATOM 11945 C CA . ALA B 1 107 ? -31.45150 36.62865 -48.72947 1.000 82.67877 98 ALA B CA 1
ATOM 11946 C C . ALA B 1 107 ? -32.62721 37.28475 -48.01346 1.000 90.50418 98 ALA B C 1
ATOM 11947 O O . ALA B 1 107 ? -33.72201 36.70273 -47.91629 1.000 106.03861 98 ALA B O 1
ATOM 11954 N N . THR B 1 108 ? -32.40794 38.48847 -47.47438 1.000 78.02425 99 THR B N 1
ATOM 11955 C CA . THR B 1 108 ? -33.48525 39.18738 -46.78546 1.000 86.10041 99 THR B CA 1
ATOM 11956 C C . THR B 1 108 ? -34.64866 39.47540 -47.72467 1.000 102.90873 99 THR B C 1
ATOM 11957 O O . THR B 1 108 ? -35.79521 39.58099 -47.27438 1.000 107.92981 99 THR B O 1
ATOM 11968 N N . ARG B 1 109 ? -34.38018 39.60570 -49.02785 1.000 93.81674 100 ARG B N 1
ATOM 11969 C CA . ARG B 1 109 ? -35.47235 39.79853 -49.97813 1.000 83.63858 100 ARG B CA 1
ATOM 11970 C C . ARG B 1 109 ? -36.20183 38.49191 -50.28722 1.000 96.63170 100 ARG B C 1
ATOM 11971 O O . ARG B 1 109 ? -37.42889 38.48774 -50.43283 1.000 121.31297 100 ARG B O 1
ATOM 11975 N N . ALA B 1 110 ? -35.47271 37.37746 -50.39309 1.000 93.64642 101 ALA B N 1
ATOM 11976 C CA . ALA B 1 110 ? -36.05971 36.12017 -50.85381 1.000 98.09922 101 ALA B CA 1
ATOM 11977 C C . ALA B 1 110 ? -36.75128 35.32310 -49.75208 1.000 96.25145 101 ALA B C 1
ATOM 11978 O O . ALA B 1 110 ? -37.47852 34.35935 -50.06243 1.000 97.90384 101 ALA B O 1
ATOM 11985 N N . ASN B 1 111 ? -36.51782 35.67199 -48.48140 1.000 92.08872 102 ASN B N 1
ATOM 11986 C CA . ASN B 1 111 ? -37.13629 34.91137 -47.39641 1.000 91.36785 102 ASN B CA 1
ATOM 11987 C C . ASN B 1 111 ? -38.65750 34.81728 -47.53565 1.000 110.76700 102 ASN B C 1
ATOM 11988 O O . ASN B 1 111 ? -39.24638 33.79382 -47.16774 1.000 110.06844 102 ASN B O 1
ATOM 11999 N N . VAL B 1 112 ? -39.31405 35.86054 -48.05532 1.000 124.94924 103 VAL B N 1
ATOM 12000 C CA . VAL B 1 112 ? -40.76858 35.81305 -48.21064 1.000 119.25462 103 VAL B CA 1
ATOM 12001 C C . VAL B 1 112 ? -41.16340 35.09553 -49.49282 1.000 109.00783 103 VAL B C 1
ATOM 12002 O O . VAL B 1 112 ? -42.15332 34.35650 -49.51794 1.000 117.00717 103 VAL B O 1
ATOM 12015 N N . ARG B 1 113 ? -40.44507 35.35210 -50.58716 1.000 96.66575 104 ARG B N 1
ATOM 12016 C CA . ARG B 1 113 ? -40.82506 34.76065 -51.86373 1.000 102.16248 104 ARG B CA 1
ATOM 12017 C C . ARG B 1 113 ? -40.76896 33.24251 -51.80293 1.000 104.53157 104 ARG B C 1
ATOM 12018 O O . ARG B 1 113 ? -41.55241 32.56384 -52.47894 1.000 110.80650 104 ARG B O 1
ATOM 12039 N N . VAL B 1 114 ? -39.87344 32.68791 -50.98411 1.000 114.79536 105 VAL B N 1
ATOM 12040 C CA . VAL B 1 114 ? -39.87311 31.23674 -50.79327 1.000 119.88482 105 VAL B CA 1
ATOM 12041 C C . VAL B 1 114 ? -41.20648 30.77771 -50.20400 1.000 126.67204 105 VAL B C 1
ATOM 12042 O O . VAL B 1 114 ? -41.84010 29.83201 -50.69959 1.000 130.30500 105 VAL B O 1
ATOM 12055 N N . ALA B 1 115 ? -41.65648 31.44960 -49.13934 1.000 117.37024 106 ALA B N 1
ATOM 12056 C CA . ALA B 1 115 ? -42.91495 31.07307 -48.50251 1.000 118.31132 106 ALA B CA 1
ATOM 12057 C C . ALA B 1 115 ? -44.08962 31.26669 -49.45067 1.000 129.85403 106 ALA B C 1
ATOM 12058 O O . ALA B 1 115 ? -45.05006 30.48941 -49.43024 1.000 126.18375 106 ALA B O 1
ATOM 12065 N N . GLU B 1 116 ? -44.03222 32.30142 -50.28882 1.000 118.23044 107 GLU B N 1
ATOM 12066 C CA . GLU B 1 116 ? -45.11617 32.52822 -51.23787 1.000 110.68768 107 GLU B CA 1
ATOM 12067 C C . GLU B 1 116 ? -45.16102 31.43886 -52.29819 1.000 115.49768 107 GLU B C 1
ATOM 12068 O O . GLU B 1 116 ? -46.24463 31.01148 -52.70332 1.000 135.23454 107 GLU B O 1
ATOM 12080 N N . ALA B 1 117 ? -44.00230 30.98648 -52.77514 1.000 113.56255 108 ALA B N 1
ATOM 12081 C CA . ALA B 1 117 ? -43.99438 29.83856 -53.67438 1.000 121.38937 108 ALA B CA 1
ATOM 12082 C C . ALA B 1 117 ? -44.62948 28.62758 -53.00242 1.000 116.88025 108 ALA B C 1
ATOM 12083 O O . ALA B 1 117 ? -45.51390 27.97306 -53.57365 1.000 122.57938 108 ALA B O 1
ATOM 12090 N N . ALA B 1 118 ? -44.22687 28.35213 -51.75688 1.000 115.92345 109 ALA B N 1
ATOM 12091 C CA . ALA B 1 118 ? -44.74080 27.17732 -51.05545 1.000 123.44596 109 ALA B CA 1
ATOM 12092 C C . ALA B 1 118 ? -46.24599 27.27117 -50.83426 1.000 133.06425 109 ALA B C 1
ATOM 12093 O O . ALA B 1 118 ? -46.95223 26.25684 -50.87640 1.000 128.54502 109 ALA B O 1
ATOM 12100 N N . ARG B 1 119 ? -46.75482 28.47912 -50.59176 1.000 130.68040 110 ARG B N 1
ATOM 12101 C CA . ARG B 1 119 ? -48.17662 28.65400 -50.31402 1.000 126.89457 110 ARG B CA 1
ATOM 12102 C C . ARG B 1 119 ? -48.99488 28.62031 -51.59941 1.000 119.42048 110 ARG B C 1
ATOM 12103 O O . ARG B 1 119 ? -49.95199 27.84725 -51.71451 1.000 117.45075 110 ARG B O 1
ATOM 12124 N N . THR B 1 120 ? -48.63043 29.45391 -52.57533 1.000 123.91737 111 THR B N 1
ATOM 12125 C CA . THR B 1 120 ? -49.36438 29.50813 -53.83287 1.000 121.15775 111 THR B CA 1
ATOM 12126 C C . THR B 1 120 ? -49.41405 28.13939 -54.49790 1.000 130.94664 111 THR B C 1
ATOM 12127 O O . THR B 1 120 ? -50.47910 27.69130 -54.93795 1.000 153.66189 111 THR B O 1
ATOM 12138 N N . THR B 1 121 ? -48.27131 27.45629 -54.58516 1.000 128.32850 112 THR B N 1
ATOM 12139 C CA . THR B 1 121 ? -48.22910 26.18185 -55.28810 1.000 131.51440 112 THR B CA 1
ATOM 12140 C C . THR B 1 121 ? -48.49634 24.98813 -54.38038 1.000 129.10857 112 THR B C 1
ATOM 12141 O O . THR B 1 121 ? -48.70917 23.88207 -54.88914 1.000 126.01749 112 THR B O 1
ATOM 12152 N N . LYS B 1 122 ? -48.49400 25.17756 -53.05995 1.000 146.08650 113 LYS B N 1
ATOM 12153 C CA . LYS B 1 122 ? -48.69247 24.07209 -52.12393 1.000 143.54992 113 LYS B CA 1
ATOM 12154 C C . LYS B 1 122 ? -47.75276 22.92005 -52.46056 1.000 145.84351 113 LYS B C 1
ATOM 12155 O O . LYS B 1 122 ? -48.08323 21.74607 -52.27580 1.000 145.31180 113 LYS B O 1
ATOM 12159 N N . LYS B 1 123 ? -46.56798 23.26577 -52.95627 1.000 166.00397 114 LYS B N 1
ATOM 12160 C CA . LYS B 1 123 ? -45.57583 22.30437 -53.40293 1.000 162.49234 114 LYS B CA 1
ATOM 12161 C C . LYS B 1 123 ? -44.21813 22.69076 -52.83669 1.000 158.11362 114 LYS B C 1
ATOM 12162 O O . LYS B 1 123 ? -43.99857 23.82546 -52.40511 1.000 150.63173 114 LYS B O 1
ATOM 12166 N N . ILE B 1 124 ? -43.30856 21.72171 -52.83844 1.000 173.15986 115 ILE B N 1
ATOM 12167 C CA . ILE B 1 124 ? -41.96988 21.94181 -52.30653 1.000 159.17347 115 ILE B CA 1
ATOM 12168 C C . ILE B 1 124 ? -41.00748 22.47637 -53.36795 1.000 148.86029 115 ILE B C 1
ATOM 12169 O O . ILE B 1 124 ? -40.09027 23.23515 -53.03880 1.000 145.38594 115 ILE B O 1
ATOM 12185 N N . GLY B 1 125 ? -41.19867 22.10675 -54.63322 1.000 156.92853 116 GLY B N 1
ATOM 12186 C CA . GLY B 1 125 ? -40.26996 22.44047 -55.68995 1.000 151.86285 116 GLY B CA 1
ATOM 12187 C C . GLY B 1 125 ? -40.03732 23.92286 -55.92659 1.000 155.34958 116 GLY B C 1
ATOM 12188 O O . GLY B 1 125 ? -38.89609 24.39722 -55.89651 1.000 163.36921 116 GLY B O 1
ATOM 12192 N N . PRO B 1 126 ? -41.10442 24.68741 -56.18516 1.000 146.38622 117 PRO B N 1
ATOM 12193 C CA . PRO B 1 126 ? -40.90321 26.12181 -56.46660 1.000 145.73774 117 PRO B CA 1
ATOM 12194 C C . PRO B 1 126 ? -40.28369 26.88466 -55.30690 1.000 139.28869 117 PRO B C 1
ATOM 12195 O O . PRO B 1 126 ? -39.42846 27.75527 -55.52525 1.000 141.99834 117 PRO B O 1
ATOM 12206 N N . ALA B 1 127 ? -40.68992 26.57973 -54.07219 1.000 144.32764 118 ALA B N 1
ATOM 12207 C CA . ALA B 1 127 ? -40.09435 27.24046 -52.91501 1.000 150.01556 118 ALA B CA 1
ATOM 12208 C C . ALA B 1 127 ? -38.60732 26.92172 -52.79571 1.000 145.98473 118 ALA B C 1
ATOM 12209 O O . ALA B 1 127 ? -37.78816 27.81784 -52.54661 1.000 135.47482 118 ALA B O 1
ATOM 12216 N N . LEU B 1 128 ? -38.23905 25.64824 -52.96496 1.000 144.28548 119 LEU B N 1
ATOM 12217 C CA . LEU B 1 128 ? -36.82872 25.27714 -52.91764 1.000 126.47162 119 LEU B CA 1
ATOM 12218 C C . LEU B 1 128 ? -36.03717 25.98233 -54.00975 1.000 134.91955 119 LEU B C 1
ATOM 12219 O O . LEU B 1 128 ? -34.91003 26.43179 -53.77532 1.000 137.27270 119 LEU B O 1
ATOM 12235 N N . LYS B 1 129 ? -36.59849 26.06977 -55.21782 1.000 127.00404 120 LYS B N 1
ATOM 12236 C CA . LYS B 1 129 ? -35.88420 26.73716 -56.30073 1.000 116.51353 120 LYS B CA 1
ATOM 12237 C C . LYS B 1 129 ? -35.67895 28.21310 -55.98566 1.000 116.78140 120 LYS B C 1
ATOM 12238 O O . LYS B 1 129 ? -34.59342 28.75896 -56.21635 1.000 126.16189 120 LYS B O 1
ATOM 12257 N N . VAL B 1 130 ? -36.70441 28.87358 -55.44348 1.000 113.38579 121 VAL B N 1
ATOM 12258 C CA . VAL B 1 130 ? -36.56183 30.27975 -55.06968 1.000 128.23453 121 VAL B CA 1
ATOM 12259 C C . VAL B 1 130 ? -35.46163 30.43855 -54.02281 1.000 119.85416 121 VAL B C 1
ATOM 12260 O O . VAL B 1 130 ? -34.58672 31.30764 -54.13752 1.000 113.29748 121 VAL B O 1
ATOM 12273 N N . ALA B 1 131 ? -35.47195 29.58060 -52.99818 1.000 114.72820 122 ALA B N 1
ATOM 12274 C CA . ALA B 1 131 ? -34.48997 29.70877 -51.92312 1.000 112.03425 122 ALA B CA 1
ATOM 12275 C C . ALA B 1 131 ? -33.07201 29.43826 -52.42000 1.000 107.62364 122 ALA B C 1
ATOM 12276 O O . ALA B 1 131 ? -32.11912 30.11930 -52.01122 1.000 103.95101 122 ALA B O 1
ATOM 12283 N N . TYR B 1 132 ? -32.90511 28.44923 -53.30089 1.000 101.54922 123 TYR B N 1
ATOM 12284 C CA . TYR B 1 132 ? -31.56573 28.13584 -53.78232 1.000 95.94920 123 TYR B CA 1
ATOM 12285 C C . TYR B 1 132 ? -31.05432 29.20863 -54.73332 1.000 116.32487 123 TYR B C 1
ATOM 12286 O O . TYR B 1 132 ? -29.86197 29.53176 -54.72206 1.000 122.10870 123 TYR B O 1
ATOM 12304 N N . GLN B 1 133 ? -31.92785 29.76398 -55.57629 1.000 139.62951 124 GLN B N 1
ATOM 12305 C CA . GLN B 1 133 ? -31.51538 30.90943 -56.37775 1.000 124.77068 124 GLN B CA 1
ATOM 12306 C C . GLN B 1 133 ? -31.14589 32.08607 -55.48553 1.000 124.26501 124 GLN B C 1
ATOM 12307 O O . GLN B 1 133 ? -30.27877 32.89021 -55.84412 1.000 130.52099 124 GLN B O 1
ATOM 12315 N N . GLY B 1 134 ? -31.78979 32.20316 -54.32236 1.000 101.47230 125 GLY B N 1
ATOM 12316 C CA . GLY B 1 134 ? -31.38938 33.23118 -53.37410 1.000 112.51830 125 GLY B CA 1
ATOM 12317 C C . GLY B 1 134 ? -29.98500 33.01325 -52.84255 1.000 110.52919 125 GLY B C 1
ATOM 12318 O O . GLY B 1 134 ? -29.16146 33.93186 -52.82604 1.000 114.26428 125 GLY B O 1
ATOM 12322 N N . GLY B 1 135 ? -29.69371 31.78940 -52.39757 1.000 96.77202 126 GLY B N 1
ATOM 12323 C CA . GLY B 1 135 ? -28.37792 31.51046 -51.83649 1.000 99.58591 126 GLY B CA 1
ATOM 12324 C C . GLY B 1 135 ? -27.26327 31.53102 -52.86844 1.000 96.86637 126 GLY B C 1
ATOM 12325 O O . GLY B 1 135 ? -26.10614 31.84921 -52.54751 1.000 91.47072 126 GLY B O 1
ATOM 12329 N N . SER B 1 136 ? -27.58445 31.19032 -54.11789 1.000 98.78854 127 SER B N 1
ATOM 12330 C CA . SER B 1 136 ? -26.57264 31.21229 -55.16276 1.000 97.18845 127 SER B CA 1
ATOM 12331 C C . SER B 1 136 ? -26.06343 32.61944 -55.42358 1.000 94.06603 127 SER B C 1
ATOM 12332 O O . SER B 1 136 ? -24.97242 32.77168 -55.97050 1.000 94.15974 127 SER B O 1
ATOM 12340 N N . VAL B 1 137 ? -26.80812 33.65007 -55.02396 1.000 82.19077 128 VAL B N 1
ATOM 12341 C CA . VAL B 1 137 ? -26.29284 35.00857 -55.14229 1.000 89.56206 128 VAL B CA 1
ATOM 12342 C C . VAL B 1 137 ? -25.08471 35.19053 -54.23593 1.000 96.69640 128 VAL B C 1
ATOM 12343 O O . VAL B 1 137 ? -24.04889 35.70664 -54.66152 1.000 96.66607 128 VAL B O 1
ATOM 12356 N N . MET B 1 138 ? -25.18808 34.75178 -52.97922 1.000 89.55811 129 MET B N 1
ATOM 12357 C CA . MET B 1 138 ? -24.02928 34.81722 -52.09400 1.000 72.29680 129 MET B CA 1
ATOM 12358 C C . MET B 1 138 ? -22.90730 33.92503 -52.60576 1.000 65.23136 129 MET B C 1
ATOM 12359 O O . MET B 1 138 ? -21.73664 34.31964 -52.59450 1.000 67.18786 129 MET B O 1
ATOM 12373 N N . GLY B 1 139 ? -23.24576 32.71690 -53.05932 1.000 67.87460 130 GLY B N 1
ATOM 12374 C CA . GLY B 1 139 ? -22.21431 31.82887 -53.58313 1.000 64.13056 130 GLY B CA 1
ATOM 12375 C C . GLY B 1 139 ? -21.44853 32.44340 -54.74252 1.000 71.85362 130 GLY B C 1
ATOM 12376 O O . GLY B 1 139 ? -20.21072 32.47936 -54.74975 1.000 72.34997 130 GLY B O 1
ATOM 12380 N N . LEU B 1 140 ? -22.18005 32.93764 -55.74258 1.000 77.60718 131 LEU B N 1
ATOM 12381 C CA . LEU B 1 140 ? -21.56004 33.49676 -56.93227 1.000 75.09910 131 LEU B CA 1
ATOM 12382 C C . LEU B 1 140 ? -20.88793 34.82643 -56.64644 1.000 79.51923 131 LEU B C 1
ATOM 12383 O O . LEU B 1 140 ? -19.86258 35.12676 -57.25104 1.000 67.98336 131 LEU B O 1
ATOM 12399 N N . SER B 1 141 ? -21.43213 35.63813 -55.74029 1.000 67.85609 132 SER B N 1
ATOM 12400 C CA . SER B 1 141 ? -20.74620 36.86808 -55.37276 1.000 76.67013 132 SER B CA 1
ATOM 12401 C C . SER B 1 141 ? -19.41629 36.54950 -54.70376 1.000 77.26559 132 SER B C 1
ATOM 12402 O O . SER B 1 141 ? -18.38189 37.11592 -55.06189 1.000 78.54609 132 SER B O 1
ATOM 12410 N N . VAL B 1 142 ? -19.41432 35.60558 -53.75927 1.000 65.72287 133 VAL B N 1
ATOM 12411 C CA . VAL B 1 142 ? -18.16043 35.15666 -53.15767 1.000 66.70225 133 VAL B CA 1
ATOM 12412 C C . VAL B 1 142 ? -17.16818 34.76782 -54.24747 1.000 70.88141 133 VAL B C 1
ATOM 12413 O O . VAL B 1 142 ? -16.08985 35.36372 -54.38296 1.000 63.93317 133 VAL B O 1
ATOM 12426 N N . GLY B 1 143 ? -17.52291 33.75426 -55.04090 1.000 61.57764 134 GLY B N 1
ATOM 12427 C CA . GLY B 1 143 ? -16.59971 33.27772 -56.06162 1.000 63.92044 134 GLY B CA 1
ATOM 12428 C C . GLY B 1 143 ? -16.15114 34.37389 -57.01173 1.000 70.34514 134 GLY B C 1
ATOM 12429 O O . GLY B 1 143 ? -14.95106 34.59012 -57.21725 1.000 74.87484 134 GLY B O 1
ATOM 12433 N N . GLY B 1 144 ? -17.11374 35.07949 -57.60647 1.000 70.26956 135 GLY B N 1
ATOM 12434 C CA . GLY B 1 144 ? -16.79453 36.06396 -58.62032 1.000 71.30920 135 GLY B CA 1
ATOM 12435 C C . GLY B 1 144 ? -15.96895 37.21220 -58.08327 1.000 71.63049 135 GLY B C 1
ATOM 12436 O O . GLY B 1 144 ? -14.95966 37.58158 -58.67406 1.000 69.97915 135 GLY B O 1
ATOM 12440 N N . PHE B 1 145 ? -16.40146 37.81661 -56.97365 1.000 58.68519 136 PHE B N 1
ATOM 12441 C CA . PHE B 1 145 ? -15.64634 38.92482 -56.40253 1.000 58.00347 136 PHE B CA 1
ATOM 12442 C C . PHE B 1 145 ? -14.23490 38.49132 -56.02347 1.000 70.46811 136 PHE B C 1
ATOM 12443 O O . PHE B 1 145 ? -13.25875 39.19099 -56.32449 1.000 81.66038 136 PHE B O 1
ATOM 12460 N N . ALA B 1 146 ? -14.10105 37.33896 -55.35910 1.000 74.60082 137 ALA B N 1
ATOM 12461 C CA . ALA B 1 146 ? -12.78160 36.88451 -54.93357 1.000 62.83552 137 ALA B CA 1
ATOM 12462 C C . ALA B 1 146 ? -11.85903 36.69100 -56.13101 1.000 64.09088 137 ALA B C 1
ATOM 12463 O O . ALA B 1 146 ? -10.76014 37.26351 -56.19344 1.000 66.17962 137 ALA B O 1
ATOM 12470 N N . LEU B 1 147 ? -12.28578 35.87113 -57.09588 1.000 69.95605 138 LEU B N 1
ATOM 12471 C CA . LEU B 1 147 ? -11.43517 35.61110 -58.25009 1.000 66.30345 138 LEU B CA 1
ATOM 12472 C C . LEU B 1 147 ? -11.26949 36.84453 -59.12817 1.000 67.58371 138 LEU B C 1
ATOM 12473 O O . LEU B 1 147 ? -10.25378 36.96412 -59.81467 1.000 67.41876 138 LEU B O 1
ATOM 12489 N N . LEU B 1 148 ? -12.21677 37.78065 -59.09762 1.000 70.87036 139 LEU B N 1
ATOM 12490 C CA . LEU B 1 148 ? -12.04142 39.03169 -59.81954 1.000 71.88186 139 LEU B CA 1
ATOM 12491 C C . LEU B 1 148 ? -10.90238 39.83757 -59.22036 1.000 75.29518 139 LEU B C 1
ATOM 12492 O O . LEU B 1 148 ? -10.00686 40.29360 -59.93792 1.000 77.32755 139 LEU B O 1
ATOM 12508 N N . GLY B 1 149 ? -10.93182 40.04128 -57.90544 1.000 78.50375 140 GLY B N 1
ATOM 12509 C CA . GLY B 1 149 ? -9.81394 40.69982 -57.25491 1.000 79.07943 140 GLY B CA 1
ATOM 12510 C C . GLY B 1 149 ? -8.49502 40.01937 -57.55874 1.000 77.20896 140 GLY B C 1
ATOM 12511 O O . GLY B 1 149 ? -7.48561 40.68053 -57.82381 1.000 65.21537 140 GLY B O 1
ATOM 12515 N N . LEU B 1 150 ? -8.48652 38.68340 -57.54355 1.000 79.73676 141 LEU B N 1
ATOM 12516 C CA . LEU B 1 150 ? -7.23203 37.97038 -57.77363 1.000 72.24264 141 LEU B CA 1
ATOM 12517 C C . LEU B 1 150 ? -6.74381 38.14850 -59.20992 1.000 81.44712 141 LEU B C 1
ATOM 12518 O O . LEU B 1 150 ? -5.54479 38.33506 -59.44199 1.000 99.37937 141 LEU B O 1
ATOM 12534 N N . VAL B 1 151 ? -7.64984 38.08374 -60.18830 1.000 83.73163 142 VAL B N 1
ATOM 12535 C CA . VAL B 1 151 ? -7.25681 38.30169 -61.57826 1.000 89.45599 142 VAL B CA 1
ATOM 12536 C C . VAL B 1 151 ? -6.75072 39.72683 -61.76699 1.000 83.74143 142 VAL B C 1
ATOM 12537 O O . VAL B 1 151 ? -5.77228 39.96410 -62.48578 1.000 84.82832 142 VAL B O 1
ATOM 12550 N N . LEU B 1 152 ? -7.42222 40.70129 -61.14803 1.000 76.15776 143 LEU B N 1
ATOM 12551 C CA . LEU B 1 152 ? -6.95389 42.08071 -61.22898 1.000 76.28706 143 LEU B CA 1
ATOM 12552 C C . LEU B 1 152 ? -5.54112 42.20861 -60.67832 1.000 82.38709 143 LEU B C 1
ATOM 12553 O O . LEU B 1 152 ? -4.69214 42.88133 -61.27245 1.000 94.58616 143 LEU B O 1
ATOM 12569 N N . VAL B 1 153 ? -5.27042 41.57453 -59.53724 1.000 88.63638 144 VAL B N 1
ATOM 12570 C CA . VAL B 1 153 ? -3.92770 41.64355 -58.96991 1.000 78.63616 144 VAL B CA 1
ATOM 12571 C C . VAL B 1 153 ? -2.92320 40.98058 -59.90478 1.000 74.31354 144 VAL B C 1
ATOM 12572 O O . VAL B 1 153 ? -1.83671 41.51697 -60.15396 1.000 81.68023 144 VAL B O 1
ATOM 12585 N N . TYR B 1 154 ? -3.27377 39.81223 -60.44919 1.000 70.92266 145 TYR B N 1
ATOM 12586 C CA . TYR B 1 154 ? -2.33524 39.08257 -61.29456 1.000 77.36782 145 TYR B CA 1
ATOM 12587 C C . TYR B 1 154 ? -2.05540 39.80958 -62.60211 1.000 95.62192 145 TYR B C 1
ATOM 12588 O O . TYR B 1 154 ? -0.97610 39.64310 -63.18045 1.000 97.70945 145 TYR B O 1
ATOM 12606 N N . LEU B 1 155 ? -3.01044 40.59632 -63.09393 1.000 93.11056 146 LEU B N 1
ATOM 12607 C CA . LEU B 1 155 ? -2.82790 41.31423 -64.35264 1.000 87.14362 146 LEU B CA 1
ATOM 12608 C C . LEU B 1 155 ? -2.14217 42.66212 -64.13109 1.000 79.64159 146 LEU B C 1
ATOM 12609 O O . LEU B 1 155 ? -1.07352 42.92117 -64.69333 1.000 93.77089 146 LEU B O 1
ATOM 12625 N N . ILE B 1 156 ? -2.74355 43.52359 -63.31029 1.000 78.08966 147 ILE B N 1
ATOM 12626 C CA . ILE B 1 156 ? -2.22539 44.86457 -63.06165 1.000 80.77213 147 ILE B CA 1
ATOM 12627 C C . ILE B 1 156 ? -0.84095 44.78676 -62.43010 1.000 89.27584 147 ILE B C 1
ATOM 12628 O O . ILE B 1 156 ? 0.15937 45.15130 -63.05657 1.000 90.70270 147 ILE B O 1
ATOM 12644 N N . PHE B 1 157 ? -0.77240 44.32447 -61.17995 1.000 97.82365 148 PHE B N 1
ATOM 12645 C CA . PHE B 1 157 ? 0.50728 44.25825 -60.48240 1.000 77.82973 148 PHE B CA 1
ATOM 12646 C C . PHE B 1 157 ? 1.37706 43.10840 -60.97467 1.000 77.28951 148 PHE B C 1
ATOM 12647 O O . PHE B 1 157 ? 2.60779 43.22327 -60.96959 1.000 75.61409 148 PHE B O 1
ATOM 12664 N N . GLY B 1 158 ? 0.76816 42.00330 -61.39538 1.000 81.20707 149 GLY B N 1
ATOM 12665 C CA . GLY B 1 158 ? 1.52136 40.81566 -61.74348 1.000 79.71212 149 GLY B CA 1
ATOM 12666 C C . GLY B 1 158 ? 2.34628 40.94010 -63.00583 1.000 80.02933 149 GLY B C 1
ATOM 12667 O O . GLY B 1 158 ? 3.57858 40.89530 -62.95047 1.000 88.05429 149 GLY B O 1
ATOM 12671 N N . LYS B 1 159 ? 1.68390 41.09132 -64.15109 1.000 94.45377 150 LYS B N 1
ATOM 12672 C CA . LYS B 1 159 ? 2.35977 41.10991 -65.44309 1.000 100.82112 150 LYS B CA 1
ATOM 12673 C C . LYS B 1 159 ? 2.64618 42.52205 -65.94048 1.000 95.53690 150 LYS B C 1
ATOM 12674 O O . LYS B 1 159 ? 3.76087 42.80034 -66.39256 1.000 102.85892 150 LYS B O 1
ATOM 12693 N N . TRP B 1 160 ? 1.65884 43.41923 -65.87607 1.000 87.53163 151 TRP B N 1
ATOM 12694 C CA . TRP B 1 160 ? 1.85907 44.78250 -66.36231 1.000 97.31741 151 TRP B CA 1
ATOM 12695 C C . TRP B 1 160 ? 3.04935 45.44396 -65.67427 1.000 94.61734 151 TRP B C 1
ATOM 12696 O O . TRP B 1 160 ? 3.93176 46.00263 -66.33764 1.000 101.54709 151 TRP B O 1
ATOM 12717 N N . MET B 1 161 ? 3.09270 45.39223 -64.34390 1.000 90.62492 152 MET B N 1
ATOM 12718 C CA . MET B 1 161 ? 4.20015 45.95500 -63.57976 1.000 89.53026 152 MET B CA 1
ATOM 12719 C C . MET B 1 161 ? 5.36432 44.98451 -63.41169 1.000 97.51783 152 MET B C 1
ATOM 12720 O O . MET B 1 161 ? 6.33484 45.31668 -62.72190 1.000 89.28962 152 MET B O 1
ATOM 12734 N N . GLY B 1 162 ? 5.28260 43.79388 -64.00028 1.000 100.42989 153 GLY B N 1
ATOM 12735 C CA . GLY B 1 162 ? 6.41524 42.88379 -64.01865 1.000 100.60827 153 GLY B CA 1
ATOM 12736 C C . GLY B 1 162 ? 6.86067 42.40372 -62.65743 1.000 98.26910 153 GLY B C 1
ATOM 12737 O O . GLY B 1 162 ? 8.05800 42.17965 -62.44743 1.000 98.43014 153 GLY B O 1
ATOM 12741 N N . GLN B 1 163 ? 5.92749 42.22798 -61.72245 1.000 106.18328 154 GLN B N 1
ATOM 12742 C CA . GLN B 1 163 ? 6.26236 41.60163 -60.45072 1.000 88.57240 154 GLN B CA 1
ATOM 12743 C C . GLN B 1 163 ? 6.38972 40.09262 -60.58287 1.000 85.05322 154 GLN B C 1
ATOM 12744 O O . GLN B 1 163 ? 7.07996 39.46309 -59.77225 1.000 95.65153 154 GLN B O 1
ATOM 12758 N N . VAL B 1 164 ? 5.72649 39.50338 -61.58242 1.000 82.10518 155 VAL B N 1
ATOM 12759 C CA . VAL B 1 164 ? 5.95785 38.10731 -61.94440 1.000 97.70173 155 VAL B CA 1
ATOM 12760 C C . VAL B 1 164 ? 7.16927 37.94775 -62.84676 1.000 110.35340 155 VAL B C 1
ATOM 12761 O O . VAL B 1 164 ? 7.54637 36.81284 -63.16714 1.000 100.85092 155 VAL B O 1
ATOM 12774 N N . ASP B 1 165 ? 7.80219 39.04951 -63.25703 1.000 116.17751 156 ASP B N 1
ATOM 12775 C CA . ASP B 1 165 ? 8.96018 38.99825 -64.14243 1.000 111.76201 156 ASP B CA 1
ATOM 12776 C C . ASP B 1 165 ? 10.27147 38.95657 -63.36447 1.000 103.16341 156 ASP B C 1
ATOM 12777 O O . ASP B 1 165 ? 11.15681 38.15543 -63.67839 1.000 113.77381 156 ASP B O 1
ATOM 12786 N N . ASN B 1 166 ? 10.41158 39.80945 -62.34901 1.000 110.79093 157 ASN B N 1
ATOM 12787 C CA . ASN B 1 166 ? 11.64400 39.83226 -61.56853 1.000 131.08948 157 ASN B CA 1
ATOM 12788 C C . ASN B 1 166 ? 11.75058 38.59328 -60.68791 1.000 128.56410 157 ASN B C 1
ATOM 12789 O O . ASN B 1 166 ? 12.70227 37.81197 -60.80265 1.000 140.03302 157 ASN B O 1
ATOM 12800 N N . LEU B 1 167 ? 10.77822 38.39713 -59.79919 1.000 105.36732 158 LEU B N 1
ATOM 12801 C CA . LEU B 1 167 ? 10.71792 37.22914 -58.92454 1.000 104.92822 158 LEU B CA 1
ATOM 12802 C C . LEU B 1 167 ? 11.94897 37.11647 -58.02887 1.000 98.42124 158 LEU B C 1
ATOM 12803 O O . LEU B 1 167 ? 12.23634 36.03895 -57.49644 1.000 90.03324 158 LEU B O 1
ATOM 12819 N N . ASN B 1 168 ? 12.68540 38.21075 -57.85448 1.000 87.87811 159 ASN B N 1
ATOM 12820 C CA . ASN B 1 168 ? 13.84129 38.26317 -56.97259 1.000 91.85545 159 ASN B CA 1
ATOM 12821 C C . ASN B 1 168 ? 13.50032 39.03657 -55.70415 1.000 80.21747 159 ASN B C 1
ATOM 12822 O O . ASN B 1 168 ? 12.54530 39.81638 -55.66028 1.000 70.10615 159 ASN B O 1
ATOM 12833 N N . ILE B 1 169 ? 14.29616 38.80373 -54.66239 1.000 66.28506 160 ILE B N 1
ATOM 12834 C CA . ILE B 1 169 ? 14.06862 39.45121 -53.37414 1.000 72.32808 160 ILE B CA 1
ATOM 12835 C C . ILE B 1 169 ? 14.34680 40.94541 -53.49916 1.000 82.71171 160 ILE B C 1
ATOM 12836 O O . ILE B 1 169 ? 15.46586 41.36136 -53.82106 1.000 96.88208 160 ILE B O 1
ATOM 12852 N N . TYR B 1 170 ? 13.32280 41.75544 -53.24470 1.000 69.32557 161 TYR B N 1
ATOM 12853 C CA . TYR B 1 170 ? 13.39241 43.20834 -53.26252 1.000 75.00940 161 TYR B CA 1
ATOM 12854 C C . TYR B 1 170 ? 13.52226 43.73466 -51.84001 1.000 77.12167 161 TYR B C 1
ATOM 12855 O O . TYR B 1 170 ? 12.90057 43.20536 -50.91308 1.000 85.35920 161 TYR B O 1
ATOM 12873 N N . THR B 1 171 ? 14.33755 44.77518 -51.67474 1.000 83.46184 162 THR B N 1
ATOM 12874 C CA . THR B 1 171 ? 14.56725 45.41941 -50.38590 1.000 78.82336 162 THR B CA 1
ATOM 12875 C C . THR B 1 171 ? 13.94865 46.81189 -50.43025 1.000 81.70816 162 THR B C 1
ATOM 12876 O O . THR B 1 171 ? 14.34284 47.64086 -51.25708 1.000 96.67680 162 THR B O 1
ATOM 12887 N N . ASN B 1 172 ? 12.99072 47.07129 -49.54230 1.000 84.06835 163 ASN B N 1
ATOM 12888 C CA . ASN B 1 172 ? 12.28368 48.34265 -49.56290 1.000 84.94457 163 ASN B CA 1
ATOM 12889 C C . ASN B 1 172 ? 13.10084 49.40956 -48.82958 1.000 92.92043 163 ASN B C 1
ATOM 12890 O O . ASN B 1 172 ? 14.15227 49.13507 -48.24089 1.000 74.95715 163 ASN B O 1
ATOM 12901 N N . TRP B 1 173 ? 12.60416 50.65145 -48.86671 1.000 94.75259 164 TRP B N 1
ATOM 12902 C CA . TRP B 1 173 ? 13.37038 51.77974 -48.34374 1.000 79.23818 164 TRP B CA 1
ATOM 12903 C C . TRP B 1 173 ? 13.71329 51.60569 -46.86827 1.000 93.35404 164 TRP B C 1
ATOM 12904 O O . TRP B 1 173 ? 14.76630 52.07346 -46.41891 1.000 102.73866 164 TRP B O 1
ATOM 12925 N N . LEU B 1 174 ? 12.84831 50.94117 -46.10098 1.000 90.51609 165 LEU B N 1
ATOM 12926 C CA . LEU B 1 174 ? 13.12156 50.68910 -44.69207 1.000 72.58270 165 LEU B CA 1
ATOM 12927 C C . LEU B 1 174 ? 14.14489 49.58296 -44.47485 1.000 69.05801 165 LEU B C 1
ATOM 12928 O O . LEU B 1 174 ? 14.60480 49.40386 -43.34143 1.000 66.53091 165 LEU B O 1
ATOM 12944 N N . GLY B 1 175 ? 14.51243 48.84612 -45.52278 1.000 67.07512 166 GLY B N 1
ATOM 12945 C CA . GLY B 1 175 ? 15.39439 47.70497 -45.40128 1.000 70.66114 166 GLY B CA 1
ATOM 12946 C C . GLY B 1 175 ? 14.68701 46.37190 -45.30613 1.000 81.66887 166 GLY B C 1
ATOM 12947 O O . GLY B 1 175 ? 15.35750 45.33777 -45.19487 1.000 82.76716 166 GLY B O 1
ATOM 12951 N N . ILE B 1 176 ? 13.36053 46.36363 -45.34901 1.000 82.53898 167 ILE B N 1
ATOM 12952 C CA . ILE B 1 176 ? 12.59095 45.12836 -45.28076 1.000 67.02753 167 ILE B CA 1
ATOM 12953 C C . ILE B 1 176 ? 12.67491 44.43301 -46.63394 1.000 77.19760 167 ILE B C 1
ATOM 12954 O O . ILE B 1 176 ? 12.45380 45.05485 -47.67992 1.000 92.62714 167 ILE B O 1
ATOM 12970 N N . ASN B 1 177 ? 12.99697 43.14260 -46.61864 1.000 80.33901 168 ASN B N 1
ATOM 12971 C CA . ASN B 1 177 ? 13.22222 42.36669 -47.83056 1.000 77.42151 168 ASN B CA 1
ATOM 12972 C C . ASN B 1 177 ? 12.12251 41.32382 -48.00499 1.000 79.93945 168 ASN B C 1
ATOM 12973 O O . ASN B 1 177 ? 11.59624 40.78365 -47.02796 1.000 79.83918 168 ASN B O 1
ATOM 12984 N N . PHE B 1 178 ? 11.77197 41.05525 -49.26413 1.000 70.83395 169 PHE B N 1
ATOM 12985 C CA . PHE B 1 178 ? 10.68832 40.12791 -49.59237 1.000 59.13294 169 PHE B CA 1
ATOM 12986 C C . PHE B 1 178 ? 10.55650 40.03077 -51.10543 1.000 65.18292 169 PHE B C 1
ATOM 12987 O O . PHE B 1 178 ? 11.01937 40.90615 -51.83411 1.000 92.03796 169 PHE B O 1
ATOM 13004 N N . VAL B 1 179 ? 9.92624 38.95634 -51.57165 1.000 58.32957 170 VAL B N 1
ATOM 13005 C CA . VAL B 1 179 ? 9.61149 38.82174 -52.99561 1.000 54.50254 170 VAL B CA 1
ATOM 13006 C C . VAL B 1 179 ? 8.35388 39.63929 -53.27463 1.000 68.49971 170 VAL B C 1
ATOM 13007 O O . VAL B 1 179 ? 7.30593 39.37333 -52.67180 1.000 69.28467 170 VAL B O 1
ATOM 13020 N N . PRO B 1 180 ? 8.39646 40.62268 -54.19158 1.000 89.28126 171 PRO B N 1
ATOM 13021 C CA . PRO B 1 180 ? 7.27739 41.57243 -54.32396 1.000 73.71198 171 PRO B CA 1
ATOM 13022 C C . PRO B 1 180 ? 5.89588 40.95204 -54.50099 1.000 76.55304 171 PRO B C 1
ATOM 13023 O O . PRO B 1 180 ? 4.96929 41.25994 -53.73979 1.000 73.34026 171 PRO B O 1
ATOM 13034 N N . PHE B 1 181 ? 5.73967 40.09274 -55.51226 1.000 73.24491 172 PHE B N 1
ATOM 13035 C CA . PHE B 1 181 ? 4.41595 39.56950 -55.84593 1.000 71.91247 172 PHE B CA 1
ATOM 13036 C C . PHE B 1 181 ? 3.83758 38.75188 -54.69612 1.000 80.32740 172 PHE B C 1
ATOM 13037 O O . PHE B 1 181 ? 2.62688 38.80462 -54.42529 1.000 73.20978 172 PHE B O 1
ATOM 13054 N N . ALA B 1 182 ? 4.68725 37.98030 -54.01642 1.000 85.48800 173 ALA B N 1
ATOM 13055 C CA . ALA B 1 182 ? 4.24729 37.25698 -52.83040 1.000 55.50831 173 ALA B CA 1
ATOM 13056 C C . ALA B 1 182 ? 3.65296 38.21411 -51.80260 1.000 68.97998 173 ALA B C 1
ATOM 13057 O O . ALA B 1 182 ? 2.55122 37.98617 -51.28788 1.000 70.29346 173 ALA B O 1
ATOM 13064 N N . MET B 1 183 ? 4.37456 39.29495 -51.48789 1.000 60.59953 174 MET B N 1
ATOM 13065 C CA . MET B 1 183 ? 3.88011 40.25389 -50.50456 1.000 47.33034 174 MET B CA 1
ATOM 13066 C C . MET B 1 183 ? 2.57885 40.90189 -50.96510 1.000 60.79844 174 MET B C 1
ATOM 13067 O O . MET B 1 183 ? 1.69265 41.17672 -50.14392 1.000 67.10064 174 MET B O 1
ATOM 13081 N N . THR B 1 184 ? 2.42959 41.13003 -52.27049 1.000 65.75303 175 THR B N 1
ATOM 13082 C CA . THR B 1 184 ? 1.19343 41.72350 -52.77806 1.000 79.80609 175 THR B CA 1
ATOM 13083 C C . THR B 1 184 ? -0.00006 40.80312 -52.52980 1.000 65.72588 175 THR B C 1
ATOM 13084 O O . THR B 1 184 ? -1.02773 41.21808 -51.96366 1.000 57.36325 175 THR B O 1
ATOM 13095 N N . VAL B 1 185 ? 0.11546 39.54332 -52.95878 1.000 62.88649 176 VAL B N 1
ATOM 13096 C CA . VAL B 1 185 ? -0.98116 38.60363 -52.73739 1.000 55.93672 176 VAL B CA 1
ATOM 13097 C C . VAL B 1 185 ? -1.23146 38.42459 -51.24369 1.000 56.98673 176 VAL B C 1
ATOM 13098 O O . VAL B 1 185 ? -2.37493 38.20469 -50.81651 1.000 55.54509 176 VAL B O 1
ATOM 13111 N N . SER B 1 186 ? -0.17939 38.52996 -50.42435 1.000 61.20014 177 SER B N 1
ATOM 13112 C CA . SER B 1 186 ? -0.36540 38.46048 -48.97800 1.000 53.89079 177 SER B CA 1
ATOM 13113 C C . SER B 1 186 ? -1.23895 39.60744 -48.48378 1.000 53.12238 177 SER B C 1
ATOM 13114 O O . SER B 1 186 ? -2.12007 39.41141 -47.63673 1.000 59.20062 177 SER B O 1
ATOM 13122 N N . GLY B 1 187 ? -0.99873 40.81666 -48.99134 1.000 53.66301 178 GLY B N 1
ATOM 13123 C CA . GLY B 1 187 ? -1.85297 41.93573 -48.62444 1.000 53.24979 178 GLY B CA 1
ATOM 13124 C C . GLY B 1 187 ? -3.30449 41.69995 -48.99991 1.000 55.89093 178 GLY B C 1
ATOM 13125 O O . GLY B 1 187 ? -4.21912 41.96726 -48.20863 1.000 55.16843 178 GLY B O 1
ATOM 13129 N N . TYR B 1 188 ? -3.53500 41.18929 -50.21206 1.000 52.24769 179 TYR B N 1
ATOM 13130 C CA . TYR B 1 188 ? -4.90623 40.89777 -50.63950 1.000 56.34795 179 TYR B CA 1
ATOM 13131 C C . TYR B 1 188 ? -5.57425 39.90881 -49.68562 1.000 56.82915 179 TYR B C 1
ATOM 13132 O O . TYR B 1 188 ? -6.72196 40.10529 -49.24126 1.000 59.49767 179 TYR B O 1
ATOM 13150 N N . ALA B 1 189 ? -4.85716 38.83507 -49.35658 1.000 63.44943 180 ALA B N 1
ATOM 13151 C CA . ALA B 1 189 ? -5.37728 37.85861 -48.41002 1.000 50.75349 180 ALA B CA 1
ATOM 13152 C C . ALA B 1 189 ? -5.72925 38.52130 -47.08474 1.000 52.77242 180 ALA B C 1
ATOM 13153 O O . ALA B 1 189 ? -6.79517 38.26341 -46.51689 1.000 62.41844 180 ALA B O 1
ATOM 13160 N N . LEU B 1 190 ? -4.83623 39.37252 -46.56827 1.000 52.63584 181 LEU B N 1
ATOM 13161 C CA . LEU B 1 190 ? -5.11193 40.04232 -45.29800 1.000 58.68240 181 LEU B CA 1
ATOM 13162 C C . LEU B 1 190 ? -6.37457 40.89421 -45.37528 1.000 66.75845 181 LEU B C 1
ATOM 13163 O O . LEU B 1 190 ? -7.11390 41.01168 -44.39082 1.000 71.05637 181 LEU B O 1
ATOM 13179 N N . GLY B 1 191 ? -6.62056 41.52726 -46.52193 1.000 65.61127 182 GLY B N 1
ATOM 13180 C CA . GLY B 1 191 ? -7.86984 42.26311 -46.68156 1.000 63.82859 182 GLY B CA 1
ATOM 13181 C C . GLY B 1 191 ? -9.08058 41.36738 -46.49114 1.000 62.00694 182 GLY B C 1
ATOM 13182 O O . GLY B 1 191 ? -9.99440 41.66452 -45.69563 1.000 55.22223 182 GLY B O 1
ATOM 13186 N N . CYS B 1 192 ? -9.10943 40.25834 -47.23722 1.000 53.55698 183 CYS B N 1
ATOM 13187 C CA . CYS B 1 192 ? -10.19140 39.29214 -47.05183 1.000 56.93649 183 CYS B CA 1
ATOM 13188 C C . CYS B 1 192 ? -10.28682 38.86065 -45.58884 1.000 62.40583 183 CYS B C 1
ATOM 13189 O O . CYS B 1 192 ? -11.38567 38.67892 -45.04797 1.000 70.79605 183 CYS B O 1
ATOM 13197 N N . SER B 1 193 ? -9.13758 38.70729 -44.93027 1.000 61.63559 184 SER B N 1
ATOM 13198 C CA . SER B 1 193 ? -9.12638 38.24273 -43.54878 1.000 58.03240 184 SER B CA 1
ATOM 13199 C C . SER B 1 193 ? -9.76614 39.26111 -42.61663 1.000 60.39014 184 SER B C 1
ATOM 13200 O O . SER B 1 193 ? -10.44980 38.88751 -41.66111 1.000 69.46409 184 SER B O 1
ATOM 13208 N N . ILE B 1 194 ? -9.52881 40.55076 -42.85600 1.000 59.92067 185 ILE B N 1
ATOM 13209 C CA . ILE B 1 194 ? -10.14445 41.57750 -42.01798 1.000 60.53413 185 ILE B CA 1
ATOM 13210 C C . ILE B 1 194 ? -11.65704 41.52817 -42.17029 1.000 66.59060 185 ILE B C 1
ATOM 13211 O O . ILE B 1 194 ? -12.40675 41.54978 -41.18089 1.000 68.89519 185 ILE B O 1
ATOM 13227 N N . ILE B 1 195 ? -12.13067 41.46703 -43.41883 1.000 83.13997 186 ILE B N 1
ATOM 13228 C CA . ILE B 1 195 ? -13.57777 41.38835 -43.62736 1.000 74.42903 186 ILE B CA 1
ATOM 13229 C C . ILE B 1 195 ? -14.14957 40.18835 -42.87996 1.000 77.84664 186 ILE B C 1
ATOM 13230 O O . ILE B 1 195 ? -15.17609 40.28844 -42.19182 1.000 79.37871 186 ILE B O 1
ATOM 13246 N N . ALA B 1 196 ? -13.48606 39.03388 -43.00281 1.000 76.06785 187 ALA B N 1
ATOM 13247 C CA . ALA B 1 196 ? -13.99295 37.81677 -42.37589 1.000 66.58686 187 ALA B CA 1
ATOM 13248 C C . ALA B 1 196 ? -13.95529 37.90544 -40.85482 1.000 64.01997 187 ALA B C 1
ATOM 13249 O O . ALA B 1 196 ? -14.86850 37.42062 -40.18282 1.000 68.73250 187 ALA B O 1
ATOM 13256 N N . MET B 1 197 ? -12.89359 38.48286 -40.28866 1.000 62.65727 188 MET B N 1
ATOM 13257 C CA . MET B 1 197 ? -12.81295 38.61094 -38.83750 1.000 55.61769 188 MET B CA 1
ATOM 13258 C C . MET B 1 197 ? -13.95461 39.46562 -38.32189 1.000 65.14786 188 MET B C 1
ATOM 13259 O O . MET B 1 197 ? -14.64996 39.09079 -37.37079 1.000 75.86592 188 MET B O 1
ATOM 13273 N N . PHE B 1 198 ? -14.16311 40.62729 -38.94062 1.000 70.87083 189 PHE B N 1
ATOM 13274 C CA . PHE B 1 198 ? -15.30039 41.45216 -38.55568 1.000 67.52085 189 PHE B CA 1
ATOM 13275 C C . PHE B 1 198 ? -16.58367 40.63342 -38.60270 1.000 71.27481 189 PHE B C 1
ATOM 13276 O O . PHE B 1 198 ? -17.24149 40.42158 -37.57487 1.000 71.79100 189 PHE B O 1
ATOM 13293 N N . ASP B 1 199 ? -16.92441 40.12007 -39.78848 1.000 65.92075 190 ASP B N 1
ATOM 13294 C CA . ASP B 1 199 ? -18.14407 39.33396 -39.93509 1.000 67.18744 190 ASP B CA 1
ATOM 13295 C C . ASP B 1 199 ? -18.26075 38.29447 -38.82419 1.000 72.42146 190 ASP B C 1
ATOM 13296 O O . ASP B 1 199 ? -19.14518 38.38187 -37.97008 1.000 77.34875 190 ASP B O 1
ATOM 13305 N N . ARG B 1 200 ? -17.34323 37.33010 -38.78474 1.000 73.79719 191 ARG B N 1
ATOM 13306 C CA . ARG B 1 200 ? -17.45349 36.24122 -37.82104 1.000 64.48975 191 ARG B CA 1
ATOM 13307 C C . ARG B 1 200 ? -17.47120 36.73264 -36.37814 1.000 62.29383 191 ARG B C 1
ATOM 13308 O O . ARG B 1 200 ? -18.49628 36.59256 -35.71585 1.000 69.35482 191 ARG B O 1
ATOM 13329 N N . VAL B 1 201 ? -16.37506 37.29638 -35.86144 1.000 56.59250 192 VAL B N 1
ATOM 13330 C CA . VAL B 1 201 ? -16.35143 37.66295 -34.44238 1.000 53.81392 192 VAL B CA 1
ATOM 13331 C C . VAL B 1 201 ? -17.55550 38.53694 -34.09952 1.000 68.53132 192 VAL B C 1
ATOM 13332 O O . VAL B 1 201 ? -18.39992 38.17070 -33.26593 1.000 71.97152 192 VAL B O 1
ATOM 13345 N N . GLY B 1 202 ? -17.64349 39.71699 -34.72209 1.000 70.75347 193 GLY B N 1
ATOM 13346 C CA . GLY B 1 202 ? -18.69579 40.64140 -34.36525 1.000 54.33680 193 GLY B CA 1
ATOM 13347 C C . GLY B 1 202 ? -20.07597 40.05779 -34.57343 1.000 58.27509 193 GLY B C 1
ATOM 13348 O O . GLY B 1 202 ? -20.82535 39.88753 -33.60512 1.000 65.98576 193 GLY B O 1
ATOM 13352 N N . GLY B 1 203 ? -20.42369 39.74674 -35.82588 1.000 62.46166 194 GLY B N 1
ATOM 13353 C CA . GLY B 1 203 ? -21.74236 39.22723 -36.11068 1.000 66.73768 194 GLY B CA 1
ATOM 13354 C C . GLY B 1 203 ? -22.10838 38.00962 -35.29101 1.000 66.08575 194 GLY B C 1
ATOM 13355 O O . GLY B 1 203 ? -23.27740 37.80330 -34.99044 1.000 82.61556 194 GLY B O 1
ATOM 13359 N N . GLY B 1 204 ? -21.12832 37.19479 -34.89785 1.000 70.91092 195 GLY B N 1
ATOM 13360 C CA . GLY B 1 204 ? -21.44296 36.03594 -34.08065 1.000 59.92032 195 GLY B CA 1
ATOM 13361 C C . GLY B 1 204 ? -21.81388 36.42873 -32.66610 1.000 69.01775 195 GLY B C 1
ATOM 13362 O O . GLY B 1 204 ? -22.79846 35.92900 -32.10323 1.000 79.56672 195 GLY B O 1
ATOM 13366 N N . VAL B 1 205 ? -21.03049 37.33352 -32.07017 1.000 61.84467 196 VAL B N 1
ATOM 13367 C CA . VAL B 1 205 ? -21.42491 37.90120 -30.78204 1.000 57.37743 196 VAL B CA 1
ATOM 13368 C C . VAL B 1 205 ? -22.84439 38.45246 -30.87240 1.000 73.70582 196 VAL B C 1
ATOM 13369 O O . VAL B 1 205 ? -23.69842 38.17285 -30.02188 1.000 74.92021 196 VAL B O 1
ATOM 13382 N N . TYR B 1 206 ? -23.12104 39.22058 -31.92972 1.000 70.70958 197 TYR B N 1
ATOM 13383 C CA . TYR B 1 206 ? -24.44354 39.82183 -32.09095 1.000 74.75465 197 TYR B CA 1
ATOM 13384 C C . TYR B 1 206 ? -25.53368 38.75829 -32.19219 1.000 72.05679 197 TYR B C 1
ATOM 13385 O O . TYR B 1 206 ? -26.53987 38.81131 -31.47458 1.000 82.04050 197 TYR B O 1
ATOM 13403 N N . THR B 1 207 ? -25.35665 37.79499 -33.09866 1.000 64.91254 198 THR B N 1
ATOM 13404 C CA . THR B 1 207 ? -26.38083 36.78894 -33.34954 1.000 70.60412 198 THR B CA 1
ATOM 13405 C C . THR B 1 207 ? -26.70776 36.01587 -32.08341 1.000 74.14570 198 THR B C 1
ATOM 13406 O O . THR B 1 207 ? -27.88221 35.83195 -31.73509 1.000 91.10539 198 THR B O 1
ATOM 13417 N N . LYS B 1 208 ? -25.67883 35.53588 -31.38563 1.000 71.11392 199 LYS B N 1
ATOM 13418 C CA . LYS B 1 208 ? -25.94954 34.69589 -30.22816 1.000 76.95826 199 LYS B CA 1
ATOM 13419 C C . LYS B 1 208 ? -26.44058 35.51745 -29.04431 1.000 78.00191 199 LYS B C 1
ATOM 13420 O O . LYS B 1 208 ? -27.23456 35.01547 -28.24016 1.000 96.14881 199 LYS B O 1
ATOM 13439 N N . ALA B 1 209 ? -26.03335 36.78602 -28.93881 1.000 69.46938 200 ALA B N 1
ATOM 13440 C CA . ALA B 1 209 ? -26.65581 37.65918 -27.95231 1.000 78.30513 200 ALA B CA 1
ATOM 13441 C C . ALA B 1 209 ? -28.14310 37.82210 -28.23814 1.000 81.59744 200 ALA B C 1
ATOM 13442 O O . ALA B 1 209 ? -28.96758 37.78851 -27.31788 1.000 88.08711 200 ALA B O 1
ATOM 13449 N N . ALA B 1 210 ? -28.50624 37.97389 -29.51468 1.000 71.15948 201 ALA B N 1
ATOM 13450 C CA . ALA B 1 210 ? -29.91422 38.11411 -29.87431 1.000 79.48439 201 ALA B CA 1
ATOM 13451 C C . ALA B 1 210 ? -30.69829 36.84953 -29.54689 1.000 94.83948 201 ALA B C 1
ATOM 13452 O O . ALA B 1 210 ? -31.81056 36.92039 -29.01211 1.000 104.42141 201 ALA B O 1
ATOM 13459 N N . ASP B 1 211 ? -30.14279 35.68248 -29.87936 1.000 98.06547 202 ASP B N 1
ATOM 13460 C CA . ASP B 1 211 ? -30.83504 34.42706 -29.59177 1.000 94.06755 202 ASP B CA 1
ATOM 13461 C C . ASP B 1 211 ? -31.01055 34.23106 -28.08697 1.000 99.00888 202 ASP B C 1
ATOM 13462 O O . ASP B 1 211 ? -32.09404 33.84621 -27.61823 1.000 110.66005 202 ASP B O 1
ATOM 13471 N N . MET B 1 212 ? -29.95377 34.49193 -27.31144 1.000 77.27868 203 MET B N 1
ATOM 13472 C CA . MET B 1 212 ? -30.04860 34.35354 -25.86302 1.000 85.64939 203 MET B CA 1
ATOM 13473 C C . MET B 1 212 ? -31.07326 35.32512 -25.28648 1.000 98.10210 203 MET B C 1
ATOM 13474 O O . MET B 1 212 ? -31.84293 34.96363 -24.39023 1.000 118.28836 203 MET B O 1
ATOM 13488 N N . ALA B 1 213 ? -31.10399 36.56352 -25.78792 1.000 87.00365 204 ALA B N 1
ATOM 13489 C CA . ALA B 1 213 ? -32.08522 37.52907 -25.30288 1.000 101.34715 204 ALA B CA 1
ATOM 13490 C C . ALA B 1 213 ? -33.50467 37.10109 -25.65708 1.000 110.05594 204 ALA B C 1
ATOM 13491 O O . ALA B 1 213 ? -34.43044 37.27420 -24.85483 1.000 118.51105 204 ALA B O 1
ATOM 13498 N N . ALA B 1 214 ? -33.69786 36.54695 -26.85576 1.000 95.43719 205 ALA B N 1
ATOM 13499 C CA . ALA B 1 214 ? -35.01198 36.03791 -27.23215 1.000 105.95686 205 ALA B CA 1
ATOM 13500 C C . ALA B 1 214 ? -35.46438 34.95850 -26.25816 1.000 113.41220 205 ALA B C 1
ATOM 13501 O O . ALA B 1 214 ? -36.61187 34.95921 -25.79785 1.000 117.20024 205 ALA B O 1
ATOM 13508 N N . ASP B 1 215 ? -34.57452 34.01369 -25.94480 1.000 123.18768 206 ASP B N 1
ATOM 13509 C CA . ASP B 1 215 ? -34.92410 32.98201 -24.97056 1.000 119.16616 206 ASP B CA 1
ATOM 13510 C C . ASP B 1 215 ? -35.22187 33.59298 -23.60141 1.000 117.28686 206 ASP B C 1
ATOM 13511 O O . ASP B 1 215 ? -36.14309 33.15267 -22.90347 1.000 127.14668 206 ASP B O 1
ATOM 13520 N N . LEU B 1 216 ? -34.44589 34.60440 -23.19886 1.000 121.73521 207 LEU B N 1
ATOM 13521 C CA . LEU B 1 216 ? -34.59290 35.19210 -21.86762 1.000 134.45485 207 LEU B CA 1
ATOM 13522 C C . LEU B 1 216 ? -35.92502 35.92144 -21.69918 1.000 144.17379 207 LEU B C 1
ATOM 13523 O O . LEU B 1 216 ? -36.65111 35.68096 -20.72757 1.000 151.70403 207 LEU B O 1
ATOM 13539 N N . VAL B 1 217 ? -36.25958 36.82892 -22.62393 1.000 142.79529 208 VAL B N 1
ATOM 13540 C CA . VAL B 1 217 ? -37.47311 37.63361 -22.46504 1.000 144.70781 208 VAL B CA 1
ATOM 13541 C C . VAL B 1 217 ? -38.70598 36.75311 -22.30475 1.000 149.96271 208 VAL B C 1
ATOM 13542 O O . VAL B 1 217 ? -39.69464 37.16295 -21.68360 1.000 156.13076 208 VAL B O 1
ATOM 13555 N N . GLY B 1 218 ? -38.67738 35.54235 -22.86166 1.000 144.78832 209 GLY B N 1
ATOM 13556 C CA . GLY B 1 218 ? -39.77892 34.61721 -22.66213 1.000 157.33216 209 GLY B CA 1
ATOM 13557 C C . GLY B 1 218 ? -40.05265 34.29039 -21.20652 1.000 165.74945 209 GLY B C 1
ATOM 13558 O O . GLY B 1 218 ? -41.19290 33.98984 -20.84131 1.000 167.98449 209 GLY B O 1
ATOM 13562 N N . LYS B 1 219 ? -39.02619 34.34782 -20.35454 1.000 165.02184 210 LYS B N 1
ATOM 13563 C CA . LYS B 1 219 ? -39.17768 33.98380 -18.95132 1.000 161.10021 210 LYS B CA 1
ATOM 13564 C C . LYS B 1 219 ? -39.28973 35.17726 -18.00877 1.000 171.87939 210 LYS B C 1
ATOM 13565 O O . LYS B 1 219 ? -39.52327 34.97283 -16.81251 1.000 183.32231 210 LYS B O 1
ATOM 13569 N N . THR B 1 220 ? -39.13329 36.40573 -18.49908 1.000 171.27617 211 THR B N 1
ATOM 13570 C CA . THR B 1 220 ? -39.31308 37.57133 -17.64605 1.000 177.97075 211 THR B CA 1
ATOM 13571 C C . THR B 1 220 ? -40.80546 37.85283 -17.46585 1.000 184.51962 211 THR B C 1
ATOM 13572 O O . THR B 1 220 ? -41.66778 37.13346 -17.97898 1.000 184.82612 211 THR B O 1
ATOM 13583 N N . GLU B 1 221 ? -41.12254 38.91888 -16.72523 1.000 160.06531 212 GLU B N 1
ATOM 13584 C CA . GLU B 1 221 ? -42.52161 39.29029 -16.54406 1.000 156.05337 212 GLU B CA 1
ATOM 13585 C C . GLU B 1 221 ? -43.17514 39.70965 -17.85549 1.000 160.41643 212 GLU B C 1
ATOM 13586 O O . GLU B 1 221 ? -44.40779 39.72972 -17.94214 1.000 162.42058 212 GLU B O 1
ATOM 13598 N N . LEU B 1 222 ? -42.37929 40.04479 -18.87549 1.000 156.36773 213 LEU B N 1
ATOM 13599 C CA . LEU B 1 222 ? -42.94841 40.46324 -20.15237 1.000 159.12306 213 LEU B CA 1
ATOM 13600 C C . LEU B 1 222 ? -43.78411 39.35749 -20.78652 1.000 161.18638 213 LEU B C 1
ATOM 13601 O O . LEU B 1 222 ? -44.79073 39.64256 -21.44630 1.000 158.22271 213 LEU B O 1
ATOM 13605 N N . ASN B 1 223 ? -43.38982 38.09836 -20.59836 1.000 170.96002 214 ASN B N 1
ATOM 13606 C CA . ASN B 1 223 ? -44.10153 36.95324 -21.16599 1.000 166.64925 214 ASN B CA 1
ATOM 13607 C C . ASN B 1 223 ? -44.26735 37.11598 -22.67677 1.000 162.67686 214 ASN B C 1
ATOM 13608 O O . ASN B 1 223 ? -45.34494 36.90845 -23.23941 1.000 165.36736 214 ASN B O 1
ATOM 13619 N N . LEU B 1 224 ? -43.17325 37.49597 -23.33685 1.000 155.64095 215 LEU B N 1
ATOM 13620 C CA . LEU B 1 224 ? -43.16828 37.67984 -24.78398 1.000 156.30536 215 LEU B CA 1
ATOM 13621 C C . LEU B 1 224 ? -42.85144 36.36805 -25.49216 1.000 151.83877 215 LEU B C 1
ATOM 13622 O O . LEU B 1 224 ? -41.80572 35.76705 -25.21121 1.000 143.00348 215 LEU B O 1
ATOM 13638 N N . PRO B 1 225 ? -43.70124 35.88807 -26.40594 1.000 157.76513 216 PRO B N 1
ATOM 13639 C CA . PRO B 1 225 ? -43.41163 34.60822 -27.06667 1.000 157.18312 216 PRO B CA 1
ATOM 13640 C C . PRO B 1 225 ? -42.13514 34.70237 -27.89141 1.000 147.72101 216 PRO B C 1
ATOM 13641 O O . PRO B 1 225 ? -41.76933 35.76841 -28.39191 1.000 147.47424 216 PRO B O 1
ATOM 13652 N N . GLU B 1 226 ? -41.45335 33.56401 -28.03266 1.000 135.43858 217 GLU B N 1
ATOM 13653 C CA . GLU B 1 226 ? -40.23177 33.53024 -28.83163 1.000 125.64875 217 GLU B CA 1
ATOM 13654 C C . GLU B 1 226 ? -40.51961 33.81792 -30.30141 1.000 130.53922 217 GLU B C 1
ATOM 13655 O O . GLU B 1 226 ? -39.83912 34.63727 -30.92974 1.000 131.98769 217 GLU B O 1
ATOM 13667 N N . ASP B 1 227 ? -41.52054 33.15397 -30.86710 1.000 138.13578 218 ASP B N 1
ATOM 13668 C CA . ASP B 1 227 ? -41.84294 33.27560 -32.29114 1.000 143.13457 218 ASP B CA 1
ATOM 13669 C C . ASP B 1 227 ? -42.95552 34.29132 -32.52637 1.000 138.45998 218 ASP B C 1
ATOM 13670 O O . ASP B 1 227 ? -43.92575 34.01891 -33.23264 1.000 140.82745 218 ASP B O 1
ATOM 13679 N N . ASP B 1 228 ? -42.82847 35.47937 -31.93336 1.000 132.52798 219 ASP B N 1
ATOM 13680 C CA . ASP B 1 228 ? -43.84530 36.51848 -32.03164 1.000 145.09103 219 ASP B CA 1
ATOM 13681 C C . ASP B 1 228 ? -43.19063 37.84511 -32.40018 1.000 141.42198 219 ASP B C 1
ATOM 13682 O O . ASP B 1 228 ? -42.18017 38.22597 -31.78374 1.000 134.91020 219 ASP B O 1
ATOM 13691 N N . PRO B 1 229 ? -43.71560 38.57421 -33.39261 1.000 144.78697 220 PRO B N 1
ATOM 13692 C CA . PRO B 1 229 ? -43.14176 39.89466 -33.70721 1.000 134.35496 220 PRO B CA 1
ATOM 13693 C C . PRO B 1 229 ? -43.15626 40.86408 -32.53851 1.000 129.90925 220 PRO B C 1
ATOM 13694 O O . PRO B 1 229 ? -42.38165 41.82888 -32.54812 1.000 129.29292 220 PRO B O 1
ATOM 13705 N N . ARG B 1 230 ? -44.01796 40.65413 -31.54058 1.000 207.57848 221 ARG B N 1
ATOM 13706 C CA . ARG B 1 230 ? -44.01383 41.52963 -30.37276 1.000 213.10028 221 ARG B CA 1
ATOM 13707 C C . ARG B 1 230 ? -42.64649 41.52645 -29.70086 1.000 210.11125 221 ARG B C 1
ATOM 13708 O O . ARG B 1 230 ? -42.20079 42.55122 -29.17121 1.000 196.91366 221 ARG B O 1
ATOM 13729 N N . ASN B 1 231 ? -41.97049 40.38254 -29.71123 1.000 159.25793 222 ASN B N 1
ATOM 13730 C CA . ASN B 1 231 ? -40.62374 40.24577 -29.17318 1.000 145.68712 222 ASN B CA 1
ATOM 13731 C C . ASN B 1 231 ? -39.60752 40.85792 -30.13324 1.000 135.96030 222 ASN B C 1
ATOM 13732 O O . ASN B 1 231 ? -39.41938 40.33843 -31.24022 1.000 129.96714 222 ASN B O 1
ATOM 13743 N N . PRO B 1 232 ? -38.93173 41.95164 -29.76256 1.000 122.69716 223 PRO B N 1
ATOM 13744 C CA . PRO B 1 232 ? -37.92619 42.51921 -30.67974 1.000 121.97640 223 PRO B CA 1
ATOM 13745 C C . PRO B 1 232 ? -36.77918 41.56377 -30.95735 1.000 121.28956 223 PRO B C 1
ATOM 13746 O O . PRO B 1 232 ? -36.23716 41.53896 -32.07531 1.000 116.85345 223 PRO B O 1
ATOM 13757 N N . ALA B 1 233 ? -36.39260 40.76951 -29.95785 1.000 125.85280 224 ALA B N 1
ATOM 13758 C CA . ALA B 1 233 ? -35.31179 39.81380 -30.14184 1.000 114.53396 224 ALA B CA 1
ATOM 13759 C C . ALA B 1 233 ? -35.64317 38.77541 -31.20307 1.000 107.32052 224 ALA B C 1
ATOM 13760 O O . ALA B 1 233 ? -34.72543 38.19001 -31.77771 1.000 107.32708 224 ALA B O 1
ATOM 13767 N N . THR B 1 234 ? -36.92520 38.54893 -31.49884 1.000 102.12356 225 THR B N 1
ATOM 13768 C CA . THR B 1 234 ? -37.27637 37.63008 -32.57864 1.000 114.68463 225 THR B CA 1
ATOM 13769 C C . THR B 1 234 ? -36.79564 38.16577 -33.92270 1.000 110.65392 225 THR B C 1
ATOM 13770 O O . THR B 1 234 ? -36.19107 37.43640 -34.71957 1.000 107.82306 225 THR B O 1
ATOM 13781 N N . ILE B 1 235 ? -37.05924 39.44551 -34.19354 1.000 116.43456 226 ILE B N 1
ATOM 13782 C CA . ILE B 1 235 ? -36.57534 40.05034 -35.42940 1.000 119.67618 226 ILE B CA 1
ATOM 13783 C C . ILE B 1 235 ? -35.05486 40.15018 -35.41286 1.000 111.59993 226 ILE B C 1
ATOM 13784 O O . ILE B 1 235 ? -34.39428 39.93987 -36.43879 1.000 108.79251 226 ILE B O 1
ATOM 13800 N N . ALA B 1 236 ? -34.46996 40.46666 -34.25404 1.000 106.87232 227 ALA B N 1
ATOM 13801 C CA . ALA B 1 236 ? -33.01206 40.49437 -34.17808 1.000 103.81547 227 ALA B CA 1
ATOM 13802 C C . ALA B 1 236 ? -32.42039 39.12782 -34.50803 1.000 102.98622 227 ALA B C 1
ATOM 13803 O O . ALA B 1 236 ? -31.38595 39.03639 -35.17442 1.000 100.77619 227 ALA B O 1
ATOM 13810 N N . ASP B 1 237 ? -33.08101 38.05199 -34.07286 1.000 96.59907 228 ASP B N 1
ATOM 13811 C CA . ASP B 1 237 ? -32.59307 36.70184 -34.33862 1.000 98.32717 228 ASP B CA 1
ATOM 13812 C C . ASP B 1 237 ? -32.77129 36.32292 -35.80286 1.000 92.00155 228 ASP B C 1
ATOM 13813 O O . ASP B 1 237 ? -31.90258 35.66922 -36.39468 1.000 105.08446 228 ASP B O 1
ATOM 13822 N N . ASN B 1 238 ? -33.90215 36.70011 -36.39780 1.000 94.45443 229 ASN B N 1
ATOM 13823 C CA . ASN B 1 238 ? -34.09560 36.43968 -37.81997 1.000 104.02301 229 ASN B CA 1
ATOM 13824 C C . ASN B 1 238 ? -33.08425 37.20630 -38.66361 1.000 102.58502 229 ASN B C 1
ATOM 13825 O O . ASN B 1 238 ? -32.68416 36.73518 -39.73489 1.000 90.85082 229 ASN B O 1
ATOM 13836 N N . VAL B 1 239 ? -32.65564 38.38153 -38.19680 1.000 96.92075 230 VAL B N 1
ATOM 13837 C CA . VAL B 1 239 ? -31.57694 39.09955 -38.86976 1.000 95.98224 230 VAL B CA 1
ATOM 13838 C C . VAL B 1 239 ? -30.24843 38.39030 -38.64300 1.000 94.76796 230 VAL B C 1
ATOM 13839 O O . VAL B 1 239 ? -29.41610 38.27771 -39.55436 1.000 88.54922 230 VAL B O 1
ATOM 13852 N N . GLY B 1 240 ? -30.02476 37.91375 -37.41915 1.000 99.62530 231 GLY B N 1
ATOM 13853 C CA . GLY B 1 240 ? -28.77025 37.26377 -37.09914 1.000 87.68623 231 GLY B CA 1
ATOM 13854 C C . GLY B 1 240 ? -28.54053 35.98383 -37.87413 1.000 83.83316 231 GLY B C 1
ATOM 13855 O O . GLY B 1 240 ? -27.40166 35.64976 -38.19968 1.000 86.35151 231 GLY B O 1
ATOM 13859 N N . ASP B 1 241 ? -29.60502 35.23599 -38.15789 1.000 74.86358 232 ASP B N 1
ATOM 13860 C CA . ASP B 1 241 ? -29.44090 34.02483 -38.95798 1.000 73.17336 232 ASP B CA 1
ATOM 13861 C C . ASP B 1 241 ? -28.79320 34.34840 -40.30192 1.000 79.32018 232 ASP B C 1
ATOM 13862 O O . ASP B 1 241 ? -27.90865 33.61700 -40.77101 1.000 71.48543 232 ASP B O 1
ATOM 13871 N N . ASN B 1 242 ? -29.20537 35.45773 -40.92399 1.000 88.01606 233 ASN B N 1
ATOM 13872 C CA . ASN B 1 242 ? -28.58413 35.88556 -42.17341 1.000 89.82791 233 ASN B CA 1
ATOM 13873 C C . ASN B 1 242 ? -27.17593 36.41481 -41.93253 1.000 95.28878 233 ASN B C 1
ATOM 13874 O O . ASN B 1 242 ? -26.25974 36.13689 -42.71538 1.000 87.44735 233 ASN B O 1
ATOM 13885 N N . VAL B 1 243 ? -26.98912 37.20180 -40.86893 1.000 86.62849 234 VAL B N 1
ATOM 13886 C CA . VAL B 1 243 ? -25.64728 37.67941 -40.53451 1.000 75.89253 234 VAL B CA 1
ATOM 13887 C C . VAL B 1 243 ? -24.67388 36.51466 -40.41428 1.000 75.11148 234 VAL B C 1
ATOM 13888 O O . VAL B 1 243 ? -23.49493 36.63340 -40.77118 1.000 75.51481 234 VAL B O 1
ATOM 13901 N N . GLY B 1 244 ? -25.14820 35.37652 -39.91829 1.000 81.00356 235 GLY B N 1
ATOM 13902 C CA . GLY B 1 244 ? -24.29094 34.24667 -39.62919 1.000 58.22184 235 GLY B CA 1
ATOM 13903 C C . GLY B 1 244 ? -24.07788 33.28921 -40.78021 1.000 64.74984 235 GLY B C 1
ATOM 13904 O O . GLY B 1 244 ? -22.94977 33.14680 -41.26145 1.000 70.34360 235 GLY B O 1
ATOM 13908 N N . ASP B 1 245 ? -25.14004 32.61943 -41.23080 1.000 61.89417 236 ASP B N 1
ATOM 13909 C CA . ASP B 1 245 ? -24.96478 31.54728 -42.20523 1.000 66.45247 236 ASP B CA 1
ATOM 13910 C C . ASP B 1 245 ? -24.90991 32.04184 -43.64617 1.000 76.24703 236 ASP B C 1
ATOM 13911 O O . ASP B 1 245 ? -24.77473 31.21717 -44.55735 1.000 71.88604 236 ASP B O 1
ATOM 13920 N N . VAL B 1 246 ? -24.99587 33.35078 -43.87611 1.000 70.61626 237 VAL B N 1
ATOM 13921 C CA . VAL B 1 246 ? -24.82433 33.93801 -45.20405 1.000 81.76956 237 VAL B CA 1
ATOM 13922 C C . VAL B 1 246 ? -23.56943 34.80301 -45.25364 1.000 81.96110 237 VAL B C 1
ATOM 13923 O O . VAL B 1 246 ? -22.67379 34.56774 -46.06538 1.000 74.50144 237 VAL B O 1
ATOM 13936 N N . ALA B 1 247 ? -23.48825 35.81438 -44.39056 1.000 74.61872 238 ALA B N 1
ATOM 13937 C CA . ALA B 1 247 ? -22.32313 36.68861 -44.38599 1.000 59.69736 238 ALA B CA 1
ATOM 13938 C C . ALA B 1 247 ? -21.12577 36.01690 -43.72384 1.000 78.34994 238 ALA B C 1
ATOM 13939 O O . ALA B 1 247 ? -20.04489 35.93893 -44.31562 1.000 79.14638 238 ALA B O 1
ATOM 13946 N N . GLY B 1 248 ? -21.29971 35.52172 -42.50125 1.000 84.53499 239 GLY B N 1
ATOM 13947 C CA . GLY B 1 248 ? -20.20318 34.92156 -41.76461 1.000 75.80516 239 GLY B CA 1
ATOM 13948 C C . GLY B 1 248 ? -19.58175 33.71423 -42.43802 1.000 61.74611 239 GLY B C 1
ATOM 13949 O O . GLY B 1 248 ? -18.37519 33.69478 -42.70572 1.000 56.70417 239 GLY B O 1
ATOM 13953 N N . LEU B 1 249 ? -20.39553 32.69211 -42.70588 1.000 46.32385 240 LEU B N 1
ATOM 13954 C CA . LEU B 1 249 ? -19.87658 31.47477 -43.32157 1.000 50.40233 240 LEU B CA 1
ATOM 13955 C C . LEU B 1 249 ? -19.36796 31.74076 -44.73328 1.000 58.79777 240 LEU B C 1
ATOM 13956 O O . LEU B 1 249 ? -18.35385 31.16751 -45.15364 1.000 63.93035 240 LEU B O 1
ATOM 13972 N N . GLY B 1 250 ? -20.04646 32.61715 -45.47531 1.000 64.98553 241 GLY B N 1
ATOM 13973 C CA . GLY B 1 250 ? -19.57288 32.95644 -46.80694 1.000 58.79503 241 GLY B CA 1
ATOM 13974 C C . GLY B 1 250 ? -18.21442 33.62790 -46.77826 1.000 57.21892 241 GLY B C 1
ATOM 13975 O O . GLY B 1 250 ? -17.32050 33.28774 -47.55735 1.000 58.06687 241 GLY B O 1
ATOM 13979 N N . ALA B 1 251 ? -18.03682 34.58754 -45.86704 1.000 57.78214 242 ALA B N 1
ATOM 13980 C CA . ALA B 1 251 ? -16.74447 35.25231 -45.72970 1.000 52.05496 242 ALA B CA 1
ATOM 13981 C C . ALA B 1 251 ? -15.66544 34.28064 -45.26782 1.000 67.26238 242 ALA B C 1
ATOM 13982 O O . ALA B 1 251 ? -14.51251 34.36601 -45.70580 1.000 65.99667 242 ALA B O 1
ATOM 13989 N N . ASP B 1 252 ? -16.01897 33.34908 -44.38215 1.000 70.99928 243 ASP B N 1
ATOM 13990 C CA . ASP B 1 252 ? -15.05275 32.35544 -43.92368 1.000 52.13117 243 ASP B CA 1
ATOM 13991 C C . ASP B 1 252 ? -14.56744 31.49874 -45.08845 1.000 50.09759 243 ASP B C 1
ATOM 13992 O O . ASP B 1 252 ? -13.35649 31.30724 -45.28457 1.000 46.66292 243 ASP B O 1
ATOM 14001 N N . LEU B 1 253 ? -15.50704 30.96699 -45.87271 1.000 44.73779 244 LEU B N 1
ATOM 14002 C CA . LEU B 1 253 ? -15.12519 30.14753 -47.01647 1.000 51.22767 244 LEU B CA 1
ATOM 14003 C C . LEU B 1 253 ? -14.33521 30.96064 -48.03813 1.000 56.78560 244 LEU B C 1
ATOM 14004 O O . LEU B 1 253 ? -13.38682 30.45049 -48.64637 1.000 55.81845 244 LEU B O 1
ATOM 14020 N N . LEU B 1 254 ? -14.69742 32.23270 -48.22805 1.000 62.14391 245 LEU B N 1
ATOM 14021 C CA . LEU B 1 254 ? -13.95475 33.08549 -49.15254 1.000 61.33946 245 LEU B CA 1
ATOM 14022 C C . LEU B 1 254 ? -12.51536 33.27011 -48.68691 1.000 60.23021 245 LEU B C 1
ATOM 14023 O O . LEU B 1 254 ? -11.57421 33.21309 -49.49251 1.000 58.96058 245 LEU B O 1
ATOM 14039 N N . GLU B 1 255 ? -12.32543 33.48596 -47.38444 1.000 64.48590 246 GLU B N 1
ATOM 14040 C CA . GLU B 1 255 ? -10.97918 33.64960 -46.84855 1.000 52.46133 246 GLU B CA 1
ATOM 14041 C C . GLU B 1 255 ? -10.15742 32.38211 -47.03343 1.000 49.97742 246 GLU B C 1
ATOM 14042 O O . GLU B 1 255 ? -8.99159 32.45154 -47.42827 1.000 45.33510 246 GLU B O 1
ATOM 14054 N N . SER B 1 256 ? -10.74336 31.21272 -46.75457 1.000 55.33259 247 SER B N 1
ATOM 14055 C CA . SER B 1 256 ? -10.00028 29.96387 -46.93885 1.000 49.60142 247 SER B CA 1
ATOM 14056 C C . SER B 1 256 ? -9.64467 29.74235 -48.40956 1.000 53.11233 247 SER B C 1
ATOM 14057 O O . SER B 1 256 ? -8.52052 29.34775 -48.74155 1.000 51.41240 247 SER B O 1
ATOM 14065 N N . PHE B 1 257 ? -10.61017 29.95615 -49.30199 1.000 66.66126 248 PHE B N 1
ATOM 14066 C CA . PHE B 1 257 ? -10.37651 29.87225 -50.74044 1.000 56.36346 248 PHE B CA 1
ATOM 14067 C C . PHE B 1 257 ? -9.16549 30.70667 -51.15074 1.000 60.90899 248 PHE B C 1
ATOM 14068 O O . PHE B 1 257 ? -8.15252 30.18558 -51.66066 1.000 60.68793 248 PHE B O 1
ATOM 14085 N N . VAL B 1 258 ? -9.25471 32.01810 -50.91050 1.000 50.47590 249 VAL B N 1
ATOM 14086 C CA . VAL B 1 258 ? -8.17353 32.92449 -51.27959 1.000 49.57117 249 VAL B CA 1
ATOM 14087 C C . VAL B 1 258 ? -6.87985 32.54601 -50.57257 1.000 64.59827 249 VAL B C 1
ATOM 14088 O O . VAL B 1 258 ? -5.79263 32.71736 -51.12946 1.000 62.37939 249 VAL B O 1
ATOM 14101 N N . GLY B 1 259 ? -6.96492 32.02741 -49.34624 1.000 67.29556 250 GLY B N 1
ATOM 14102 C CA . GLY B 1 259 ? -5.75918 31.65613 -48.62846 1.000 44.54100 250 GLY B CA 1
ATOM 14103 C C . GLY B 1 259 ? -5.03076 30.49756 -49.27631 1.000 47.52722 250 GLY B C 1
ATOM 14104 O O . GLY B 1 259 ? -3.80528 30.52183 -49.40841 1.000 42.26445 250 GLY B O 1
ATOM 14108 N N . ALA B 1 260 ? -5.76982 29.46098 -49.67348 1.000 38.29079 251 ALA B N 1
ATOM 14109 C CA . ALA B 1 260 ? -5.14731 28.34872 -50.38357 1.000 46.56384 251 ALA B CA 1
ATOM 14110 C C . ALA B 1 260 ? -4.45965 28.84288 -51.64924 1.000 56.52468 251 ALA B C 1
ATOM 14111 O O . ALA B 1 260 ? -3.30487 28.48283 -51.93340 1.000 65.53688 251 ALA B O 1
ATOM 14118 N N . ILE B 1 261 ? -5.14953 29.69234 -52.41445 1.000 55.11326 252 ILE B N 1
ATOM 14119 C CA . ILE B 1 261 ? -4.57403 30.15338 -53.67894 1.000 57.55637 252 ILE B CA 1
ATOM 14120 C C . ILE B 1 261 ? -3.32457 30.99791 -53.42308 1.000 57.19073 252 ILE B C 1
ATOM 14121 O O . ILE B 1 261 ? -2.28123 30.82512 -54.07571 1.000 48.40465 252 ILE B O 1
ATOM 14137 N N . VAL B 1 262 ? -3.40766 31.91933 -52.46083 1.000 56.01383 253 VAL B N 1
ATOM 14138 C CA . VAL B 1 262 ? -2.27211 32.77860 -52.14159 1.000 48.08180 253 VAL B CA 1
ATOM 14139 C C . VAL B 1 262 ? -1.10100 31.95359 -51.62261 1.000 55.58386 253 VAL B C 1
ATOM 14140 O O . VAL B 1 262 ? 0.06041 32.28404 -51.87469 1.000 61.93646 253 VAL B O 1
ATOM 14153 N N . SER B 1 263 ? -1.37676 30.88870 -50.86640 1.000 62.02089 254 SER B N 1
ATOM 14154 C CA . SER B 1 263 ? -0.29340 30.04682 -50.36828 1.000 49.50806 254 SER B CA 1
ATOM 14155 C C . SER B 1 263 ? 0.42264 29.35736 -51.51945 1.000 56.80501 254 SER B C 1
ATOM 14156 O O . SER B 1 263 ? 1.66082 29.31283 -51.55886 1.000 63.56034 254 SER B O 1
ATOM 14164 N N . SER B 1 264 ? -0.34330 28.78521 -52.45459 1.000 63.06159 255 SER B N 1
ATOM 14165 C CA . SER B 1 264 ? 0.27731 28.23541 -53.65723 1.000 61.83711 255 SER B CA 1
ATOM 14166 C C . SER B 1 264 ? 1.19656 29.27213 -54.29493 1.000 65.16703 255 SER B C 1
ATOM 14167 O O . SER B 1 264 ? 2.35569 28.98263 -54.62814 1.000 59.34776 255 SER B O 1
ATOM 14175 N N . ILE B 1 265 ? 0.69450 30.50384 -54.44258 1.000 64.50116 256 ILE B N 1
ATOM 14176 C CA . ILE B 1 265 ? 1.46533 31.53811 -55.13080 1.000 56.37770 256 ILE B CA 1
ATOM 14177 C C . ILE B 1 265 ? 2.73240 31.89218 -54.35556 1.000 64.79426 256 ILE B C 1
ATOM 14178 O O . ILE B 1 265 ? 3.79936 32.07442 -54.95014 1.000 74.78658 256 ILE B O 1
ATOM 14194 N N . ILE B 1 266 ? 2.64031 32.02017 -53.02899 1.000 59.47312 257 ILE B N 1
ATOM 14195 C CA . ILE B 1 266 ? 3.80736 32.42773 -52.24714 1.000 56.25592 257 ILE B CA 1
ATOM 14196 C C . ILE B 1 266 ? 4.87585 31.34384 -52.28591 1.000 54.98625 257 ILE B C 1
ATOM 14197 O O . ILE B 1 266 ? 6.06719 31.62737 -52.46741 1.000 57.13456 257 ILE B O 1
ATOM 14213 N N . LEU B 1 267 ? 4.47178 30.08872 -52.07920 1.000 50.89447 258 LEU B N 1
ATOM 14214 C CA . LEU B 1 267 ? 5.42725 28.99322 -52.18069 1.000 52.88511 258 LEU B CA 1
ATOM 14215 C C . LEU B 1 267 ? 6.11585 29.00895 -53.53994 1.000 61.15632 258 LEU B C 1
ATOM 14216 O O . LEU B 1 267 ? 7.34732 28.92394 -53.62806 1.000 65.51547 258 LEU B O 1
ATOM 14232 N N . ALA B 1 268 ? 5.33355 29.11221 -54.61748 1.000 62.64726 259 ALA B N 1
ATOM 14233 C CA . ALA B 1 268 ? 5.93029 29.14018 -55.94708 1.000 58.02086 259 ALA B CA 1
ATOM 14234 C C . ALA B 1 268 ? 6.92446 30.28769 -56.07679 1.000 56.29238 259 ALA B C 1
ATOM 14235 O O . ALA B 1 268 ? 8.08455 30.07903 -56.45133 1.000 57.51764 259 ALA B O 1
ATOM 14242 N N . SER B 1 269 ? 6.49092 31.50939 -55.74958 1.000 50.52934 260 SER B N 1
ATOM 14243 C CA . SER B 1 269 ? 7.36149 32.67390 -55.88036 1.000 47.92930 260 SER B CA 1
ATOM 14244 C C . SER B 1 269 ? 8.67058 32.47726 -55.12962 1.000 65.76304 260 SER B C 1
ATOM 14245 O O . SER B 1 269 ? 9.74642 32.79581 -55.64858 1.000 71.26712 260 SER B O 1
ATOM 14253 N N . TYR B 1 270 ? 8.60307 31.95947 -53.90340 1.000 70.38170 261 TYR B N 1
ATOM 14254 C CA . TYR B 1 270 ? 9.81059 31.82951 -53.10021 1.000 66.82417 261 TYR B CA 1
ATOM 14255 C C . TYR B 1 270 ? 10.64070 30.60113 -53.45151 1.000 66.79501 261 TYR B C 1
ATOM 14256 O O . TYR B 1 270 ? 11.78265 30.50324 -52.99335 1.000 66.60872 261 TYR B O 1
ATOM 14274 N N . MET B 1 271 ? 10.11623 29.66966 -54.25152 1.000 65.22955 262 MET B N 1
ATOM 14275 C CA . MET B 1 271 ? 10.97296 28.58588 -54.72644 1.000 64.09811 262 MET B CA 1
ATOM 14276 C C . MET B 1 271 ? 12.02076 29.08539 -55.71694 1.000 72.93832 262 MET B C 1
ATOM 14277 O O . MET B 1 271 ? 13.08908 28.47594 -55.83861 1.000 85.09843 262 MET B O 1
ATOM 14291 N N . PHE B 1 272 ? 11.74773 30.18469 -56.42379 1.000 75.68142 263 PHE B N 1
ATOM 14292 C CA . PHE B 1 272 ? 12.73225 30.71021 -57.36917 1.000 76.85419 263 PHE B CA 1
ATOM 14293 C C . PHE B 1 272 ? 14.02867 31.10771 -56.67715 1.000 70.92894 263 PHE B C 1
ATOM 14294 O O . PHE B 1 272 ? 15.09915 30.63234 -57.09572 1.000 76.51332 263 PHE B O 1
ATOM 14311 N N . PRO B 1 273 ? 14.02427 31.96222 -55.64853 1.000 72.59284 264 PRO B N 1
ATOM 14312 C CA . PRO B 1 273 ? 15.27512 32.22472 -54.92011 1.000 74.13507 264 PRO B CA 1
ATOM 14313 C C . PRO B 1 273 ? 15.80704 31.01699 -54.16264 1.000 83.00762 264 PRO B C 1
ATOM 14314 O O . PRO B 1 273 ? 17.00772 30.97994 -53.86618 1.000 86.05161 264 PRO B O 1
ATOM 14325 N N . ILE B 1 274 ? 14.96460 30.03189 -53.84369 1.000 88.80487 265 ILE B N 1
ATOM 14326 C CA . ILE B 1 274 ? 15.40259 28.91441 -53.00893 1.000 64.60328 265 ILE B CA 1
ATOM 14327 C C . ILE B 1 274 ? 16.39511 28.03746 -53.76433 1.000 66.93169 265 ILE B C 1
ATOM 14328 O O . ILE B 1 274 ? 17.53518 27.83980 -53.32777 1.000 85.90475 265 ILE B O 1
ATOM 14344 N N . TYR B 1 275 ? 15.97913 27.50549 -54.91204 1.000 64.14624 266 TYR B N 1
ATOM 14345 C CA . TYR B 1 275 ? 16.75849 26.48409 -55.61259 1.000 82.16035 266 TYR B CA 1
ATOM 14346 C C . TYR B 1 275 ? 17.75106 27.10799 -56.59655 1.000 91.35380 266 TYR B C 1
ATOM 14347 O O . TYR B 1 275 ? 17.67683 26.91584 -57.80992 1.000 93.45287 266 TYR B O 1
ATOM 14365 N N . VAL B 1 276 ? 18.69904 27.86766 -56.04935 1.000 83.10996 267 VAL B N 1
ATOM 14366 C CA . VAL B 1 276 ? 19.81332 28.40621 -56.82036 1.000 85.99945 267 VAL B CA 1
ATOM 14367 C C . VAL B 1 276 ? 21.09506 27.76556 -56.30559 1.000 94.14891 267 VAL B C 1
ATOM 14368 O O . VAL B 1 276 ? 21.25970 27.56367 -55.09584 1.000 98.12746 267 VAL B O 1
ATOM 14381 N N . GLN B 1 277 ? 21.99997 27.44849 -57.22800 1.000 102.16261 268 GLN B N 1
ATOM 14382 C CA . GLN B 1 277 ? 23.27616 26.81802 -56.91776 1.000 100.55583 268 GLN B CA 1
ATOM 14383 C C . GLN B 1 277 ? 24.41819 27.71113 -57.38194 1.000 108.10481 268 GLN B C 1
ATOM 14384 O O . GLN B 1 277 ? 24.39487 28.21951 -58.50733 1.000 112.02996 268 GLN B O 1
ATOM 14388 N N . LYS B 1 278 ? 25.39781 27.92707 -56.50279 1.000 165.75672 269 LYS B N 1
ATOM 14389 C CA . LYS B 1 278 ? 26.60324 28.68234 -56.84859 1.000 162.76554 269 LYS B CA 1
ATOM 14390 C C . LYS B 1 278 ? 27.58257 27.70108 -57.48740 1.000 163.77660 269 LYS B C 1
ATOM 14391 O O . LYS B 1 278 ? 28.49900 27.17533 -56.85242 1.000 172.10738 269 LYS B O 1
ATOM 14406 N N . ILE B 1 279 ? 27.37804 27.45988 -58.78375 1.000 116.95976 270 ILE B N 1
ATOM 14407 C CA . ILE B 1 279 ? 28.18941 26.47514 -59.49281 1.000 124.55806 270 ILE B CA 1
ATOM 14408 C C . ILE B 1 279 ? 29.62855 26.95765 -59.62616 1.000 136.14332 270 ILE B C 1
ATOM 14409 O O . ILE B 1 279 ? 30.57390 26.16833 -59.50933 1.000 140.97125 270 ILE B O 1
ATOM 14425 N N . GLY B 1 280 ? 29.82099 28.24785 -59.87620 1.000 123.73000 271 GLY B N 1
ATOM 14426 C CA . GLY B 1 280 ? 31.15077 28.82383 -59.92002 1.000 119.21039 271 GLY B CA 1
ATOM 14427 C C . GLY B 1 280 ? 31.15428 30.11765 -59.13889 1.000 124.40262 271 GLY B C 1
ATOM 14428 O O . GLY B 1 280 ? 31.12610 30.11070 -57.90436 1.000 127.95280 271 GLY B O 1
ATOM 14432 N N . GLU B 1 281 ? 31.18730 31.23656 -59.85454 1.000 130.63456 272 GLU B N 1
ATOM 14433 C CA . GLU B 1 281 ? 30.93326 32.54254 -59.27002 1.000 131.55170 272 GLU B CA 1
ATOM 14434 C C . GLU B 1 281 ? 29.55531 33.05442 -59.65980 1.000 120.54143 272 GLU B C 1
ATOM 14435 O O . GLU B 1 281 ? 29.19684 34.18127 -59.30266 1.000 124.70982 272 GLU B O 1
ATOM 14439 N N . ASN B 1 282 ? 28.77998 32.24900 -60.38214 1.000 125.14941 273 ASN B N 1
ATOM 14440 C CA . ASN B 1 282 ? 27.45821 32.60767 -60.87000 1.000 132.95641 273 ASN B CA 1
ATOM 14441 C C . ASN B 1 282 ? 26.40358 31.78681 -60.14081 1.000 127.23772 273 ASN B C 1
ATOM 14442 O O . ASN B 1 282 ? 26.63091 30.62264 -59.80169 1.000 120.89208 273 ASN B O 1
ATOM 14453 N N . LEU B 1 283 ? 25.24837 32.40501 -59.90106 1.000 118.83243 274 LEU B N 1
ATOM 14454 C CA . LEU B 1 283 ? 24.11205 31.72824 -59.28776 1.000 102.31529 274 LEU B CA 1
ATOM 14455 C C . LEU B 1 283 ? 23.18821 31.20414 -60.38047 1.000 93.52125 274 LEU B C 1
ATOM 14456 O O . LEU B 1 283 ? 22.63154 31.98613 -61.15972 1.000 99.05970 274 LEU B O 1
ATOM 14472 N N . VAL B 1 284 ? 23.03403 29.88420 -60.43556 1.000 89.30957 275 VAL B N 1
ATOM 14473 C CA . VAL B 1 284 ? 22.23752 29.20906 -61.45110 1.000 93.36625 275 VAL B CA 1
ATOM 14474 C C . VAL B 1 284 ? 20.93444 28.76106 -60.80313 1.000 91.75287 275 VAL B C 1
ATOM 14475 O O . VAL B 1 284 ? 20.94559 27.94147 -59.87717 1.000 86.84293 275 VAL B O 1
ATOM 14488 N N . HIS B 1 285 ? 19.81365 29.30870 -61.27548 1.000 96.70944 276 HIS B N 1
ATOM 14489 C CA . HIS B 1 285 ? 18.50014 28.94422 -60.75100 1.000 78.22506 276 HIS B CA 1
ATOM 14490 C C . HIS B 1 285 ? 18.14791 27.54103 -61.23244 1.000 89.41480 276 HIS B C 1
ATOM 14491 O O . HIS B 1 285 ? 17.94663 27.31962 -62.43120 1.000 90.38529 276 HIS B O 1
ATOM 14505 N N . GLN B 1 286 ? 18.08368 26.58707 -60.30159 1.000 101.32234 277 GLN B N 1
ATOM 14506 C CA . GLN B 1 286 ? 17.73240 25.21718 -60.65718 1.000 88.16465 277 GLN B CA 1
ATOM 14507 C C . GLN B 1 286 ? 16.26426 25.07974 -61.03834 1.000 91.58341 277 GLN B C 1
ATOM 14508 O O . GLN B 1 286 ? 15.89809 24.10584 -61.70538 1.000 95.91870 277 GLN B O 1
ATOM 14522 N N . VAL B 1 287 ? 15.42147 26.02035 -60.62282 1.000 87.08984 278 VAL B N 1
ATOM 14523 C CA . VAL B 1 287 ? 14.03254 26.09992 -61.07303 1.000 85.91094 278 VAL B CA 1
ATOM 14524 C C . VAL B 1 287 ? 13.88367 27.40754 -61.84467 1.000 94.70571 278 VAL B C 1
ATOM 14525 O O . VAL B 1 287 ? 13.92334 28.48526 -61.23243 1.000 88.74351 278 VAL B O 1
ATOM 14538 N N . PRO B 1 288 ? 13.71402 27.37800 -63.16517 1.000 91.71266 279 PRO B N 1
ATOM 14539 C CA . PRO B 1 288 ? 13.78109 28.61822 -63.94331 1.000 91.36810 279 PRO B CA 1
ATOM 14540 C C . PRO B 1 288 ? 12.48582 29.41697 -63.89387 1.000 89.46430 279 PRO B C 1
ATOM 14541 O O . PRO B 1 288 ? 11.41891 28.91492 -63.53394 1.000 92.69885 279 PRO B O 1
ATOM 14552 N N . LYS B 1 289 ? 12.60946 30.69510 -64.27443 1.000 82.91402 280 LYS B N 1
ATOM 14553 C CA . LYS B 1 289 ? 11.47801 31.61703 -64.20723 1.000 96.83861 280 LYS B CA 1
ATOM 14554 C C . LYS B 1 289 ? 10.23800 31.03958 -64.87702 1.000 98.23204 280 LYS B C 1
ATOM 14555 O O . LYS B 1 289 ? 9.11369 31.27417 -64.42260 1.000 90.79759 280 LYS B O 1
ATOM 14574 N N . GLU B 1 290 ? 10.41894 30.29637 -65.97038 1.000 92.55760 281 GLU B N 1
ATOM 14575 C CA . GLU B 1 290 ? 9.27129 29.73677 -66.67868 1.000 104.65912 281 GLU B CA 1
ATOM 14576 C C . GLU B 1 290 ? 8.43591 28.85172 -65.75957 1.000 92.61875 281 GLU B C 1
ATOM 14577 O O . GLU B 1 290 ? 7.22039 29.04404 -65.62722 1.000 92.25425 281 GLU B O 1
ATOM 14581 N N . THR B 1 291 ? 9.07690 27.87978 -65.10472 1.000 93.09122 282 THR B N 1
ATOM 14582 C CA . THR B 1 291 ? 8.34555 26.97537 -64.22336 1.000 86.53172 282 THR B CA 1
ATOM 14583 C C . THR B 1 291 ? 7.73841 27.72703 -63.04463 1.000 79.95856 282 THR B C 1
ATOM 14584 O O . THR B 1 291 ? 6.58917 27.47413 -62.66102 1.000 75.99794 282 THR B O 1
ATOM 14595 N N . ILE B 1 292 ? 8.49543 28.65622 -62.45794 1.000 82.42294 283 ILE B N 1
ATOM 14596 C CA . ILE B 1 292 ? 8.00393 29.39693 -61.29916 1.000 77.20029 283 ILE B CA 1
ATOM 14597 C C . ILE B 1 292 ? 6.74813 30.18153 -61.66021 1.000 81.69603 283 ILE B C 1
ATOM 14598 O O . ILE B 1 292 ? 5.76117 30.18175 -60.91818 1.000 90.48420 283 ILE B O 1
ATOM 14614 N N . GLN B 1 293 ? 6.76614 30.86807 -62.80351 1.000 87.75652 284 GLN B N 1
ATOM 14615 C CA . GLN B 1 293 ? 5.60190 31.65258 -63.20605 1.000 85.78405 284 GLN B CA 1
ATOM 14616 C C . GLN B 1 293 ? 4.43383 30.75031 -63.58447 1.000 76.50486 284 GLN B C 1
ATOM 14617 O O . GLN B 1 293 ? 3.26891 31.08650 -63.32390 1.000 72.45657 284 GLN B O 1
ATOM 14631 N N . ALA B 1 294 ? 4.72270 29.59744 -64.19670 1.000 81.60295 285 ALA B N 1
ATOM 14632 C CA . ALA B 1 294 ? 3.66101 28.64277 -64.49508 1.000 77.18306 285 ALA B CA 1
ATOM 14633 C C . ALA B 1 294 ? 2.97407 28.17979 -63.21828 1.000 83.25561 285 ALA B C 1
ATOM 14634 O O . ALA B 1 294 ? 1.74867 28.03452 -63.18234 1.000 89.11936 285 ALA B O 1
ATOM 14641 N N . LEU B 1 295 ? 3.74736 27.95577 -62.15439 1.000 85.48334 286 LEU B N 1
ATOM 14642 C CA . LEU B 1 295 ? 3.16967 27.53957 -60.88048 1.000 65.67908 286 LEU B CA 1
ATOM 14643 C C . LEU B 1 295 ? 2.53694 28.69633 -60.11501 1.000 73.79860 286 LEU B C 1
ATOM 14644 O O . LEU B 1 295 ? 1.69158 28.45770 -59.24604 1.000 80.71092 286 LEU B O 1
ATOM 14660 N N . ILE B 1 296 ? 2.94272 29.93493 -60.39808 1.000 65.14603 287 ILE B N 1
ATOM 14661 C CA . ILE B 1 296 ? 2.25781 31.08727 -59.82141 1.000 64.10759 287 ILE B CA 1
ATOM 14662 C C . ILE B 1 296 ? 0.87163 31.24188 -60.43863 1.000 77.41116 287 ILE B C 1
ATOM 14663 O O . ILE B 1 296 ? -0.08843 31.61626 -59.75506 1.000 78.51888 287 ILE B O 1
ATOM 14679 N N . SER B 1 297 ? 0.74569 30.96777 -61.74071 1.000 73.91256 288 SER B N 1
ATOM 14680 C CA . SER B 1 297 ? -0.52022 31.17843 -62.43923 1.000 75.14403 288 SER B CA 1
ATOM 14681 C C . SER B 1 297 ? -1.43257 29.95250 -62.45373 1.000 67.22733 288 SER B C 1
ATOM 14682 O O . SER B 1 297 ? -2.64870 30.10995 -62.61997 1.000 69.06297 288 SER B O 1
ATOM 14690 N N . TYR B 1 298 ? -0.88663 28.74479 -62.29591 1.000 63.55072 289 TYR B N 1
ATOM 14691 C CA . TYR B 1 298 ? -1.71914 27.54295 -62.30828 1.000 69.50004 289 TYR B CA 1
ATOM 14692 C C . TYR B 1 298 ? -2.81327 27.55893 -61.24621 1.000 74.15825 289 TYR B C 1
ATOM 14693 O O . TYR B 1 298 ? -3.94570 27.15472 -61.56451 1.000 80.00491 289 TYR B O 1
ATOM 14711 N N . PRO B 1 299 ? -2.56214 27.97028 -59.99764 1.000 82.37381 290 PRO B N 1
ATOM 14712 C CA . PRO B 1 299 ? -3.66423 28.01534 -59.01742 1.000 69.17037 290 PRO B CA 1
ATOM 14713 C C . PRO B 1 299 ? -4.80721 28.92886 -59.43045 1.000 76.21754 290 PRO B C 1
ATOM 14714 O O . PRO B 1 299 ? -5.98041 28.58751 -59.22428 1.000 81.65645 290 PRO B O 1
ATOM 14725 N N . ILE B 1 300 ? -4.49617 30.08858 -60.01272 1.000 77.42999 291 ILE B N 1
ATOM 14726 C CA . ILE B 1 300 ? -5.54620 31.01306 -60.42914 1.000 74.74686 291 ILE B CA 1
ATOM 14727 C C . ILE B 1 300 ? -6.42708 30.36511 -61.48987 1.000 79.36250 291 ILE B C 1
ATOM 14728 O O . ILE B 1 300 ? -7.66007 30.45384 -61.43421 1.000 88.68082 291 ILE B O 1
ATOM 14744 N N . PHE B 1 301 ? -5.81126 29.69600 -62.46848 1.000 76.00585 292 PHE B N 1
ATOM 14745 C CA . PHE B 1 301 ? -6.58866 29.03322 -63.51187 1.000 80.20110 292 PHE B CA 1
ATOM 14746 C C . PHE B 1 301 ? -7.39460 27.86744 -62.94563 1.000 83.54856 292 PHE B C 1
ATOM 14747 O O . PHE B 1 301 ? -8.54038 27.64381 -63.35609 1.000 98.09676 292 PHE B O 1
ATOM 14764 N N . PHE B 1 302 ? -6.81455 27.10933 -62.00825 1.000 81.39270 293 PHE B N 1
ATOM 14765 C CA . PHE B 1 302 ? -7.56551 26.04196 -61.35051 1.000 72.63873 293 PHE B CA 1
ATOM 14766 C C . PHE B 1 302 ? -8.81854 26.59776 -60.68353 1.000 76.96743 293 PHE B C 1
ATOM 14767 O O . PHE B 1 302 ? -9.91718 26.04821 -60.83118 1.000 72.90860 293 PHE B O 1
ATOM 14784 N N . ALA B 1 303 ? -8.67040 27.70805 -59.95727 1.000 72.32263 294 ALA B N 1
ATOM 14785 C CA . ALA B 1 303 ? -9.80735 28.29538 -59.25549 1.000 78.70004 294 ALA B CA 1
ATOM 14786 C C . ALA B 1 303 ? -10.84051 28.85480 -60.22866 1.000 95.43145 294 ALA B C 1
ATOM 14787 O O . ALA B 1 303 ? -12.04774 28.78387 -59.96890 1.000 93.43673 294 ALA B O 1
ATOM 14794 N N . LEU B 1 304 ? -10.39069 29.42423 -61.34972 1.000 96.97940 295 LEU B N 1
ATOM 14795 C CA . LEU B 1 304 ? -11.33443 29.92719 -62.34618 1.000 79.45513 295 LEU B CA 1
ATOM 14796 C C . LEU B 1 304 ? -12.13187 28.78494 -62.96961 1.000 83.66228 295 LEU B C 1
ATOM 14797 O O . LEU B 1 304 ? -13.35028 28.89922 -63.16321 1.000 93.16385 295 LEU B O 1
ATOM 14813 N N . VAL B 1 305 ? -11.45941 27.67710 -63.29474 1.000 82.17720 296 VAL B N 1
ATOM 14814 C CA . VAL B 1 305 ? -12.16272 26.48694 -63.77008 1.000 72.20846 296 VAL B CA 1
ATOM 14815 C C . VAL B 1 305 ? -13.15694 26.00964 -62.71915 1.000 82.65037 296 VAL B C 1
ATOM 14816 O O . VAL B 1 305 ? -14.27282 25.57857 -63.04223 1.000 85.68971 296 VAL B O 1
ATOM 14829 N N . GLY B 1 306 ? -12.75634 26.04977 -61.44772 1.000 87.61299 297 GLY B N 1
ATOM 14830 C CA . GLY B 1 306 ? -13.67691 25.68593 -60.38519 1.000 82.87005 297 GLY B CA 1
ATOM 14831 C C . GLY B 1 306 ? -14.91794 26.55604 -60.37459 1.000 83.12785 297 GLY B C 1
ATOM 14832 O O . GLY B 1 306 ? -16.03509 26.05908 -60.21893 1.000 84.32796 297 GLY B O 1
ATOM 14836 N N . LEU B 1 307 ? -14.73934 27.86700 -60.55074 1.000 89.60914 298 LEU B N 1
ATOM 14837 C CA . LEU B 1 307 ? -15.88655 28.77192 -60.56119 1.000 87.01342 298 LEU B CA 1
ATOM 14838 C C . LEU B 1 307 ? -16.78592 28.49490 -61.75985 1.000 93.58778 298 LEU B C 1
ATOM 14839 O O . LEU B 1 307 ? -18.01632 28.57248 -61.65333 1.000 98.34882 298 LEU B O 1
ATOM 14855 N N . GLY B 1 308 ? -16.18940 28.16053 -62.90621 1.000 98.76538 299 GLY B N 1
ATOM 14856 C CA . GLY B 1 308 ? -16.99236 27.80177 -64.06875 1.000 87.82134 299 GLY B CA 1
ATOM 14857 C C . GLY B 1 308 ? -17.83237 26.55832 -63.83639 1.000 97.09234 299 GLY B C 1
ATOM 14858 O O . GLY B 1 308 ? -19.03896 26.54194 -64.10844 1.000 93.59429 299 GLY B O 1
ATOM 14862 N N . CYS B 1 309 ? -17.20135 25.49265 -63.33408 1.000 91.34881 300 CYS B N 1
ATOM 14863 C CA . CYS B 1 309 ? -17.94750 24.27820 -63.01027 1.000 85.46917 300 CYS B CA 1
ATOM 14864 C C . CYS B 1 309 ? -19.01875 24.54599 -61.95780 1.000 9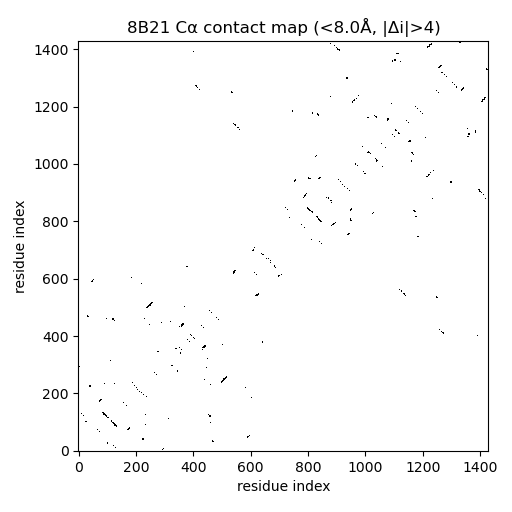9.25850 300 CYS B C 1
ATOM 14865 O O . CYS B 1 309 ? -20.09681 23.93902 -61.99134 1.000 104.52010 300 CYS B O 1
ATOM 14873 N N . SER B 1 310 ? -18.73646 25.44364 -61.00828 1.000 102.29216 301 SER B N 1
ATOM 14874 C CA . SER B 1 310 ? -19.72108 25.78600 -59.98794 1.000 92.12380 301 SER B CA 1
ATOM 14875 C C . SER B 1 310 ? -20.93967 26.45077 -60.61343 1.000 94.83012 301 SER B C 1
ATOM 14876 O O . SER B 1 310 ? -22.08584 26.11271 -60.29001 1.000 108.14694 301 SER B O 1
ATOM 14884 N N . MET B 1 311 ? -20.70543 27.42236 -61.49886 1.000 93.39815 302 MET B N 1
ATOM 14885 C CA . MET B 1 311 ? -21.81025 28.05181 -62.21409 1.000 100.53297 302 MET B CA 1
ATOM 14886 C C . MET B 1 311 ? -22.60029 27.02467 -63.01492 1.000 95.69757 302 MET B C 1
ATOM 14887 O O . MET B 1 311 ? -23.83048 27.10288 -63.08791 1.000 95.20225 302 MET B O 1
ATOM 14901 N N . LEU B 1 312 ? -21.91607 26.04721 -63.61676 1.000 90.62750 303 LEU B N 1
ATOM 14902 C CA . LEU B 1 312 ? -22.63247 25.03220 -64.38944 1.000 93.58525 303 LEU B CA 1
ATOM 14903 C C . LEU B 1 312 ? -23.51532 24.16833 -63.49256 1.000 96.14560 303 LEU B C 1
ATOM 14904 O O . LEU B 1 312 ? -24.66690 23.88023 -63.83432 1.000 110.50445 303 LEU B O 1
ATOM 14920 N N . GLY B 1 313 ? -22.98603 23.72037 -62.35449 1.000 88.42027 304 GLY B N 1
ATOM 14921 C CA . GLY B 1 313 ? -23.80437 22.94362 -61.43436 1.000 84.62374 304 GLY B CA 1
ATOM 14922 C C . GLY B 1 313 ? -25.00159 23.72402 -60.92252 1.000 86.88750 304 GLY B C 1
ATOM 14923 O O . GLY B 1 313 ? -26.12041 23.19950 -60.85129 1.000 91.84794 304 GLY B O 1
ATOM 14927 N N . ILE B 1 314 ? -24.78496 24.99059 -60.55977 1.000 88.90588 305 ILE B N 1
ATOM 14928 C CA . ILE B 1 314 ? -25.88890 25.82869 -60.10150 1.000 96.41557 305 ILE B CA 1
ATOM 14929 C C . ILE B 1 314 ? -26.92547 25.98357 -61.20726 1.000 115.81851 305 ILE B C 1
ATOM 14930 O O . ILE B 1 314 ? -28.13515 25.92528 -60.95550 1.000 119.30123 305 ILE B O 1
ATOM 14946 N N . LEU B 1 315 ? -26.46931 26.19621 -62.44558 1.000 113.11696 306 LEU B N 1
ATOM 14947 C CA . LEU B 1 315 ? -27.38426 26.31095 -63.57677 1.000 119.46793 306 LEU B CA 1
ATOM 14948 C C . LEU B 1 315 ? -28.21005 25.04280 -63.73852 1.000 119.62938 306 LEU B C 1
ATOM 14949 O O . LEU B 1 315 ? -29.43483 25.09712 -63.91040 1.000 128.84827 306 LEU B O 1
ATOM 14965 N N . TYR B 1 316 ? -27.54667 23.88617 -63.69857 1.000 100.63801 307 TYR B N 1
ATOM 14966 C CA . TYR B 1 316 ? -28.25712 22.62271 -63.84214 1.000 104.20136 307 TYR B CA 1
ATOM 14967 C C . TYR B 1 316 ? -29.32619 22.47295 -62.77034 1.000 104.79661 307 TYR B C 1
ATOM 14968 O O . TYR B 1 316 ? -30.43944 22.02247 -63.05821 1.000 111.60890 307 TYR B O 1
ATOM 14986 N N . VAL B 1 317 ? -29.01208 22.84611 -61.52799 1.000 114.11693 308 VAL B N 1
ATOM 14987 C CA . VAL B 1 317 ? -29.98980 22.64176 -60.46024 1.000 123.36371 308 VAL B CA 1
ATOM 14988 C C . VAL B 1 317 ? -31.11575 23.67904 -60.50527 1.000 119.16632 308 VAL B C 1
ATOM 14989 O O . VAL B 1 317 ? -32.24103 23.38742 -60.08294 1.000 120.39748 308 VAL B O 1
ATOM 15002 N N . ILE B 1 318 ? -30.85559 24.89072 -61.00357 1.000 114.12710 309 ILE B N 1
ATOM 15003 C CA . ILE B 1 318 ? -31.92806 25.88455 -61.05376 1.000 121.59588 309 ILE B CA 1
ATOM 15004 C C . ILE B 1 318 ? -32.82705 25.66733 -62.26982 1.000 132.82633 309 ILE B C 1
ATOM 15005 O O . ILE B 1 318 ? -34.00019 26.05888 -62.25196 1.000 140.33105 309 ILE B O 1
ATOM 15021 N N . VAL B 1 319 ? -32.31070 25.05346 -63.34070 1.000 135.25502 310 VAL B N 1
ATOM 15022 C CA . VAL B 1 319 ? -33.14948 24.74105 -64.49689 1.000 128.20356 310 VAL B CA 1
ATOM 15023 C C . VAL B 1 319 ? -33.69965 23.32202 -64.44538 1.000 137.03686 310 VAL B C 1
ATOM 15024 O O . VAL B 1 319 ? -34.63411 23.00060 -65.19670 1.000 139.80028 310 VAL B O 1
ATOM 15037 N N . LYS B 1 320 ? -33.15964 22.46735 -63.57753 1.000 141.95700 311 LYS B N 1
ATOM 15038 C CA . LYS B 1 320 ? -33.61623 21.08748 -63.47433 1.000 142.35114 311 LYS B CA 1
ATOM 15039 C C . LYS B 1 320 ? -35.12565 21.03575 -63.27728 1.000 147.66307 311 LYS B C 1
ATOM 15040 O O . LYS B 1 320 ? -35.74356 21.98387 -62.78425 1.000 145.45981 311 LYS B O 1
ATOM 15059 N N . LYS B 1 321 ? -35.72093 19.91878 -63.67706 1.000 148.69054 312 LYS B N 1
ATOM 15060 C CA . LYS B 1 321 ? -37.14558 19.71900 -63.45570 1.000 153.60627 312 LYS B CA 1
ATOM 15061 C C . LYS B 1 321 ? -37.43388 19.73589 -61.95600 1.000 152.99085 312 LYS B C 1
ATOM 15062 O O . LYS B 1 321 ? -36.79099 18.99278 -61.20127 1.000 148.23984 312 LYS B O 1
ATOM 15066 N N . PRO B 1 322 ? -38.36738 20.56446 -61.48240 1.000 166.28714 313 PRO B N 1
ATOM 15067 C CA . PRO B 1 322 ? -38.63392 20.61888 -60.03880 1.000 165.21364 313 PRO B CA 1
ATOM 15068 C C . PRO B 1 322 ? -38.93014 19.23747 -59.46888 1.000 165.23225 313 PRO B C 1
ATOM 15069 O O . PRO B 1 322 ? -39.55139 18.39515 -60.12030 1.000 173.78135 313 PRO B O 1
ATOM 15080 N N . SER B 1 323 ? -38.47565 19.00875 -58.23741 1.000 149.33293 314 SER B N 1
ATOM 15081 C CA . SER B 1 323 ? -38.63800 17.73291 -57.55167 1.000 151.99704 314 SER B CA 1
ATOM 15082 C C . SER B 1 323 ? -39.11898 17.98534 -56.12594 1.000 151.32411 314 SER B C 1
ATOM 15083 O O . SER B 1 323 ? -39.25787 19.13103 -55.68672 1.000 151.17456 314 SER B O 1
ATOM 15091 N N . ASP B 1 324 ? -39.37955 16.89704 -55.39912 1.000 158.92737 315 ASP B N 1
ATOM 15092 C CA . ASP B 1 324 ? -39.870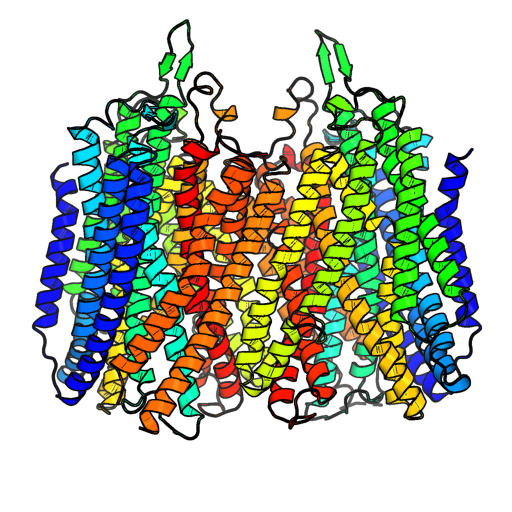39 16.96421 -54.02827 1.000 155.86104 315 ASP B CA 1
ATOM 15093 C C . ASP B 1 324 ? -38.81773 16.56369 -52.99990 1.000 152.16212 315 ASP B C 1
ATOM 15094 O O . ASP B 1 324 ? -39.13303 16.48360 -51.80730 1.000 134.43142 315 ASP B O 1
ATOM 15098 N N . ASN B 1 325 ? -37.57732 16.31674 -53.42612 1.000 153.84872 316 ASN B N 1
ATOM 15099 C CA . ASN B 1 325 ? -36.50042 15.92337 -52.52064 1.000 143.46868 316 ASN B CA 1
ATOM 15100 C C . ASN B 1 325 ? -35.44105 17.02024 -52.49722 1.000 131.20283 316 ASN B C 1
ATOM 15101 O O . ASN B 1 325 ? -34.58265 17.07143 -53.39219 1.000 128.54973 316 ASN B O 1
ATOM 15112 N N . PRO B 1 326 ? -35.44447 17.91683 -51.49888 1.000 125.80646 317 PRO B N 1
ATOM 15113 C CA . PRO B 1 326 ? -34.50367 19.04946 -51.52231 1.000 119.74689 317 PRO B CA 1
ATOM 15114 C C . PRO B 1 326 ? -33.05740 18.63501 -51.28554 1.000 111.41136 317 PRO B C 1
ATOM 15115 O O . PRO B 1 326 ? -32.13895 19.07614 -51.99400 1.000 106.67118 317 PRO B O 1
ATOM 15126 N N . GLN B 1 327 ? -32.85385 17.80131 -50.26237 1.000 118.66951 318 GLN B N 1
ATOM 15127 C CA . GLN B 1 327 ? -31.51768 17.30711 -49.95219 1.000 106.54561 318 GLN B CA 1
ATOM 15128 C C . GLN B 1 327 ? -30.84848 16.73661 -51.19527 1.000 91.42124 318 GLN B C 1
ATOM 15129 O O . GLN B 1 327 ? -29.66904 17.00748 -51.46165 1.000 93.98153 318 GLN B O 1
ATOM 15143 N N . ARG B 1 328 ? -31.59818 15.95439 -51.97726 1.000 100.25772 319 ARG B N 1
ATOM 15144 C CA . ARG B 1 328 ? -31.05083 15.36826 -53.19549 1.000 95.75922 319 ARG B CA 1
ATOM 15145 C C . ARG B 1 328 ? -30.64101 16.44277 -54.19309 1.000 102.86335 319 ARG B C 1
ATOM 15146 O O . ARG B 1 328 ? -29.59681 16.32930 -54.84153 1.000 108.94606 319 ARG B O 1
ATOM 15150 N N . GLU B 1 329 ? -31.44308 17.50078 -54.32075 1.000 112.95722 320 GLU B N 1
ATOM 15151 C CA . GLU B 1 329 ? -31.12694 18.56518 -55.26977 1.000 117.09596 320 GLU B CA 1
ATOM 15152 C C . GLU B 1 329 ? -29.82636 19.26878 -54.89547 1.000 117.14988 320 GLU B C 1
ATOM 15153 O O . GLU B 1 329 ? -28.94649 19.48528 -55.74438 1.000 121.05334 320 GLU B O 1
ATOM 15165 N N . LEU B 1 330 ? -29.69076 19.64477 -53.62277 1.000 114.52572 321 LEU B N 1
ATOM 15166 C CA . LEU B 1 330 ? -28.47151 20.32429 -53.19556 1.000 101.15153 321 LEU B CA 1
ATOM 15167 C C . LEU B 1 330 ? -27.25295 19.41625 -53.35530 1.000 95.90001 321 LEU B C 1
ATOM 15168 O O . LEU B 1 330 ? -26.19572 19.85011 -53.84568 1.000 92.01790 321 LEU B O 1
ATOM 15184 N N . ASN B 1 331 ? -27.38277 18.14542 -52.96066 1.000 98.92577 322 ASN B N 1
ATOM 15185 C CA . ASN B 1 331 ? -26.27436 17.21295 -53.13120 1.000 98.21081 322 ASN B CA 1
ATOM 15186 C C . ASN B 1 331 ? -25.92312 17.02376 -54.60171 1.000 108.38042 322 ASN B C 1
ATOM 15187 O O . ASN B 1 331 ? -24.75055 16.81577 -54.93903 1.000 116.34785 322 ASN B O 1
ATOM 15198 N N . ILE B 1 332 ? -26.91669 17.09884 -55.48913 1.000 106.75984 323 ILE B N 1
ATOM 15199 C CA . ILE B 1 332 ? -26.64749 17.00297 -56.91953 1.000 107.64117 323 ILE B CA 1
ATOM 15200 C C . ILE B 1 332 ? -25.82193 18.19463 -57.37823 1.000 108.83856 323 ILE B C 1
ATOM 15201 O O . ILE B 1 332 ? -24.86371 18.04849 -58.14531 1.000 99.22938 323 ILE B O 1
ATOM 15217 N N . SER B 1 333 ? -26.20053 19.39610 -56.93944 1.000 101.76468 324 SER B N 1
ATOM 15218 C CA . SER B 1 333 ? -25.38234 20.57074 -57.23446 1.000 98.50947 324 SER B CA 1
ATOM 15219 C C . SER B 1 333 ? -23.92625 20.32328 -56.84021 1.000 102.00267 324 SER B C 1
ATOM 15220 O O . SER B 1 333 ? -22.99626 20.50552 -57.64754 1.000 97.15419 324 SER B O 1
ATOM 15228 N N . LEU B 1 334 ? -23.71778 19.88698 -55.59377 1.000 100.73289 325 LEU B N 1
ATOM 15229 C CA . LEU B 1 334 ? -22.35605 19.68273 -55.10315 1.000 86.48333 325 LEU B CA 1
ATOM 15230 C C . LEU B 1 334 ? -21.60292 18.66342 -55.95610 1.000 86.40420 325 LEU B C 1
ATOM 15231 O O . LEU B 1 334 ? -20.47773 18.92272 -56.40224 1.000 101.12970 325 LEU B O 1
ATOM 15247 N N . TRP B 1 335 ? -22.20246 17.48943 -56.18497 1.000 78.84153 326 TRP B N 1
ATOM 15248 C CA . TRP B 1 335 ? -21.48305 16.42660 -56.88393 1.000 90.62060 326 TRP B CA 1
ATOM 15249 C C . TRP B 1 335 ? -21.20300 16.80230 -58.33531 1.000 84.33010 326 TRP B C 1
ATOM 15250 O O . TRP B 1 335 ? -20.13725 16.47044 -58.87355 1.000 85.69428 326 TRP B O 1
ATOM 15271 N N . THR B 1 336 ? -22.14121 17.48925 -58.99083 1.000 90.03502 327 THR B N 1
ATOM 15272 C CA . THR B 1 336 ? -21.89500 17.92560 -60.35941 1.000 91.43244 327 THR B CA 1
ATOM 15273 C C . THR B 1 336 ? -20.69250 18.85597 -60.41024 1.000 96.99455 327 THR B C 1
ATOM 15274 O O . THR B 1 336 ? -19.76231 18.65095 -61.20597 1.000 98.89095 327 THR B O 1
ATOM 15285 N N . SER B 1 337 ? -20.69349 19.89145 -59.56403 1.000 91.41259 328 SER B N 1
ATOM 15286 C CA . SER B 1 337 ? -19.55209 20.80066 -59.53831 1.000 82.37648 328 SER B CA 1
ATOM 15287 C C . SER B 1 337 ? -18.25657 20.03508 -59.28851 1.000 79.36366 328 SER B C 1
ATOM 15288 O O . SER B 1 337 ? -17.24635 20.25121 -59.97375 1.000 80.33487 328 SER B O 1
ATOM 15296 N N . ALA B 1 338 ? -18.27732 19.11563 -58.32007 1.000 74.76212 329 ALA B N 1
ATOM 15297 C CA . ALA B 1 338 ? -17.07252 18.37435 -57.96217 1.000 77.46719 329 ALA B CA 1
ATOM 15298 C C . ALA B 1 338 ? -16.51845 17.60474 -59.15574 1.000 88.87728 329 ALA B C 1
ATOM 15299 O O . ALA B 1 338 ? -15.34627 17.75618 -59.52000 1.000 89.09625 329 ALA B O 1
ATOM 15306 N N . LEU B 1 339 ? -17.34598 16.75599 -59.76884 1.000 86.78059 330 LEU B N 1
ATOM 15307 C CA . LEU B 1 339 ? -16.85372 15.91579 -60.85820 1.000 86.94135 330 LEU B CA 1
ATOM 15308 C C . LEU B 1 339 ? -16.38730 16.75676 -62.04221 1.000 85.65252 330 LEU B C 1
ATOM 15309 O O . LEU B 1 339 ? -15.34260 16.46682 -62.65152 1.000 85.35752 330 LEU B O 1
ATOM 15325 N N . LEU B 1 340 ? -17.15763 17.78831 -62.40251 1.000 82.44026 331 LEU B N 1
ATOM 15326 C CA . LEU B 1 340 ? -16.74424 18.65137 -63.50277 1.000 88.96854 331 LEU B CA 1
ATOM 15327 C C . LEU B 1 340 ? -15.36501 19.24369 -63.23653 1.000 88.29307 331 LEU B C 1
ATOM 15328 O O . LEU B 1 340 ? -14.48388 19.22571 -64.11105 1.000 84.61653 331 LEU B O 1
ATOM 15344 N N . THR B 1 341 ? -15.16282 19.78602 -62.02999 1.000 90.64472 332 THR B N 1
ATOM 15345 C CA . THR B 1 341 ? -13.85874 20.34005 -61.68829 1.000 83.80638 332 THR B CA 1
ATOM 15346 C C . THR B 1 341 ? -12.77345 19.28072 -61.79179 1.000 79.75040 332 THR B C 1
ATOM 15347 O O . THR B 1 341 ? -11.69924 19.53652 -62.34284 1.000 65.38358 332 THR B O 1
ATOM 15358 N N . VAL B 1 342 ? -13.03572 18.08251 -61.26698 1.000 71.16269 333 VAL B N 1
ATOM 15359 C CA . VAL B 1 342 ? -12.03425 17.01810 -61.31042 1.000 71.69762 333 VAL B CA 1
ATOM 15360 C C . VAL B 1 342 ? -11.55692 16.80248 -62.74133 1.000 80.54572 333 VAL B C 1
ATOM 15361 O O . VAL B 1 342 ? -10.35917 16.87875 -63.03777 1.000 88.37488 333 VAL B O 1
ATOM 15374 N N . VAL B 1 343 ? -12.49569 16.54067 -63.65241 1.000 81.07363 334 VAL B N 1
ATOM 15375 C CA . VAL B 1 343 ? -12.12314 16.20609 -65.03142 1.000 80.05306 334 VAL B CA 1
ATOM 15376 C C . VAL B 1 343 ? -11.39141 17.37528 -65.68905 1.000 78.13864 334 VAL B C 1
ATOM 15377 O O . VAL B 1 343 ? -10.27912 17.23140 -66.23755 1.000 73.44078 334 VAL B O 1
ATOM 15390 N N . LEU B 1 344 ? -12.03459 18.54617 -65.68516 1.000 75.02286 335 LEU B N 1
ATOM 15391 C CA . LEU B 1 344 ? -11.46658 19.68547 -66.39082 1.000 85.81128 335 LEU B CA 1
ATOM 15392 C C . LEU B 1 344 ? -10.08612 20.02130 -65.84583 1.000 84.45515 335 LEU B C 1
ATOM 15393 O O . LEU B 1 344 ? -9.16048 20.30113 -66.61399 1.000 87.47179 335 LEU B O 1
ATOM 15409 N N . THR B 1 345 ? -9.92440 19.99750 -64.52210 1.000 102.47641 336 THR B N 1
ATOM 15410 C CA . THR B 1 345 ? -8.62270 20.27157 -63.93814 1.000 90.70058 336 THR B CA 1
ATOM 15411 C C . THR B 1 345 ? -7.62267 19.17520 -64.26414 1.000 83.15893 336 THR B C 1
ATOM 15412 O O . THR B 1 345 ? -6.42247 19.43989 -64.30556 1.000 81.60828 336 THR B O 1
ATOM 15423 N N . ALA B 1 346 ? -8.08279 17.94416 -64.49225 1.000 76.64717 337 ALA B N 1
ATOM 15424 C CA . ALA B 1 346 ? -7.17302 16.91246 -64.97738 1.000 77.70553 337 ALA B CA 1
ATOM 15425 C C . ALA B 1 346 ? -6.51988 17.35814 -66.27416 1.000 81.36347 337 ALA B C 1
ATOM 15426 O O . ALA B 1 346 ? -5.28529 17.38067 -66.39980 1.000 86.02255 337 ALA B O 1
ATOM 15433 N N . PHE B 1 347 ? -7.34622 17.73064 -67.25166 1.000 84.62699 338 PHE B N 1
ATOM 15434 C CA . PHE B 1 347 ? -6.77733 18.17926 -68.52379 1.000 92.44241 338 PHE B CA 1
ATOM 15435 C C . PHE B 1 347 ? -5.95027 19.44893 -68.34089 1.000 91.47120 338 PHE B C 1
ATOM 15436 O O . PHE B 1 347 ? -4.86644 19.58347 -68.92479 1.000 95.14068 338 PHE B O 1
ATOM 15453 N N . LEU B 1 348 ? -6.45111 20.39524 -67.54273 1.000 84.36061 339 LEU B N 1
ATOM 15454 C CA . LEU B 1 348 ? -5.71100 21.62404 -67.27303 1.000 83.93536 339 LEU B CA 1
ATOM 15455 C C . LEU B 1 348 ? -4.32042 21.31939 -66.73611 1.000 85.00652 339 LEU B C 1
ATOM 15456 O O . LEU B 1 348 ? -3.31657 21.81060 -67.25776 1.000 90.22264 339 LEU B O 1
ATOM 15472 N N . THR B 1 349 ? -4.24895 20.52439 -65.67073 1.000 87.74154 340 THR B N 1
ATOM 15473 C CA . THR B 1 349 ? -2.96706 20.16945 -65.08228 1.000 89.02823 340 THR B CA 1
ATOM 15474 C C . THR B 1 349 ? -2.05332 19.54275 -66.12167 1.000 84.99230 340 THR B C 1
ATOM 15475 O O . THR B 1 349 ? -0.91593 19.98813 -66.31240 1.000 91.10153 340 THR B O 1
ATOM 15486 N N . TYR B 1 350 ? -2.53509 18.50674 -66.81446 1.000 92.34125 341 TYR B N 1
ATOM 15487 C CA . TYR B 1 350 ? -1.64014 17.76981 -67.69951 1.000 100.65226 341 TYR B CA 1
ATOM 15488 C C . TYR B 1 350 ? -1.11468 18.65819 -68.82164 1.000 97.73637 341 TYR B C 1
ATOM 15489 O O . TYR B 1 350 ? 0.06384 18.57197 -69.18639 1.000 93.58655 341 TYR B O 1
ATOM 15507 N N . PHE B 1 351 ? -1.96848 19.52234 -69.38104 1.000 94.84498 342 PHE B N 1
ATOM 15508 C CA . PHE B 1 351 ? -1.55460 20.32520 -70.52814 1.000 97.86230 342 PHE B CA 1
ATOM 15509 C C . PHE B 1 351 ? -0.79472 21.58525 -70.12723 1.000 96.45634 342 PHE B C 1
ATOM 15510 O O . PHE B 1 351 ? -0.00217 22.10122 -70.92272 1.000 104.75564 342 PHE B O 1
ATOM 15527 N N . TYR B 1 352 ? -1.01354 22.09137 -68.91469 1.000 97.09577 343 TYR B N 1
ATOM 15528 C CA . TYR B 1 352 ? -0.41863 23.35238 -68.48956 1.000 95.35585 343 TYR B CA 1
ATOM 15529 C C . TYR B 1 352 ? 0.96017 23.18187 -67.86886 1.000 95.56000 343 TYR B C 1
ATOM 15530 O O . TYR B 1 352 ? 1.76611 24.11934 -67.90787 1.000 105.23510 343 TYR B O 1
ATOM 15548 N N . LEU B 1 353 ? 1.25408 22.00922 -67.30688 1.000 102.93972 344 LEU B N 1
ATOM 15549 C CA . LEU B 1 353 ? 2.52628 21.75050 -66.64558 1.000 107.09006 344 LEU B CA 1
ATOM 15550 C C . LEU B 1 353 ? 3.36298 20.71479 -67.38683 1.000 115.50498 344 LEU B C 1
ATOM 15551 O O . LEU B 1 353 ? 4.41457 20.30461 -66.88265 1.000 120.61591 344 LEU B O 1
ATOM 15567 N N . LYS B 1 354 ? 2.92631 20.28931 -68.57504 1.000 116.23476 345 LYS B N 1
ATOM 15568 C CA . LYS B 1 354 ? 3.58775 19.18200 -69.25787 1.000 111.19965 345 LYS B CA 1
ATOM 15569 C C . LYS B 1 354 ? 5.02608 19.53520 -69.61741 1.000 117.31420 345 LYS B C 1
ATOM 15570 O O . LYS B 1 354 ? 5.95624 18.77491 -69.32327 1.000 120.99157 345 LYS B O 1
ATOM 15574 N N . ASP B 1 355 ? 5.22967 20.69117 -70.25149 1.000 114.96191 346 ASP B N 1
ATOM 15575 C CA . ASP B 1 355 ? 6.51964 21.04975 -70.82362 1.000 129.82497 346 ASP B CA 1
ATOM 15576 C C . ASP B 1 355 ? 7.41264 21.82361 -69.85550 1.000 128.84410 346 ASP B C 1
ATOM 15577 O O . ASP B 1 355 ? 8.36319 22.47935 -70.29799 1.000 121.40874 346 ASP B O 1
ATOM 15581 N N . LEU B 1 356 ? 7.13524 21.76553 -68.55614 1.000 127.49669 347 LEU B N 1
ATOM 15582 C CA . LEU B 1 356 ? 7.92920 22.48649 -67.57150 1.000 104.82187 347 LEU B CA 1
ATOM 15583 C C . LEU B 1 356 ? 9.09242 21.62589 -67.09352 1.000 104.91851 347 LEU B C 1
ATOM 15584 O O . LEU B 1 356 ? 8.98897 20.39907 -67.00307 1.000 95.33751 347 LEU B O 1
ATOM 15600 N N . GLN B 1 357 ? 10.20578 22.28620 -66.78633 1.000 90.67947 348 GLN B N 1
ATOM 15601 C CA . GLN B 1 357 ? 11.42703 21.62262 -66.35424 1.000 81.76024 348 GLN B CA 1
ATOM 15602 C C . GLN B 1 357 ? 11.72605 21.97765 -64.90437 1.000 83.38171 348 GLN B C 1
ATOM 15603 O O . GLN B 1 357 ? 11.50599 23.11474 -64.47376 1.000 83.38751 348 GLN B O 1
ATOM 15607 N N . GLY B 1 358 ? 12.23040 20.99897 -64.15813 1.000 90.53162 349 GLY B N 1
ATOM 15608 C CA . GLY B 1 358 ? 12.56901 21.19443 -62.76567 1.000 77.32970 349 GLY B CA 1
ATOM 15609 C C . GLY B 1 358 ? 11.47527 20.84746 -61.78380 1.000 86.45430 349 GLY B C 1
ATOM 15610 O O . GLY B 1 358 ? 11.64701 21.09091 -60.58317 1.000 93.32441 349 GLY B O 1
ATOM 15614 N N . LEU B 1 359 ? 10.35766 20.28327 -62.24954 1.000 79.74322 350 LEU B N 1
ATOM 15615 C CA . LEU B 1 359 ? 9.27517 19.91866 -61.34311 1.000 80.49288 350 LEU B CA 1
ATOM 15616 C C . LEU B 1 359 ? 9.71507 18.89656 -60.30263 1.000 79.51144 350 LEU B C 1
ATOM 15617 O O . LEU B 1 359 ? 9.10332 18.81751 -59.23154 1.000 81.53571 350 LEU B O 1
ATOM 15633 N N . ASP B 1 360 ? 10.74986 18.10525 -60.59349 1.000 79.80376 351 ASP B N 1
ATOM 15634 C CA . ASP B 1 360 ? 11.23653 17.14552 -59.60789 1.000 86.24512 351 ASP B CA 1
ATOM 15635 C C . ASP B 1 360 ? 11.83448 17.85869 -58.39958 1.000 82.77862 351 ASP B C 1
ATOM 15636 O O . ASP B 1 360 ? 11.66084 17.41067 -57.25974 1.000 78.84066 351 ASP B O 1
ATOM 15645 N N . VAL B 1 361 ? 12.55423 18.96205 -58.62979 1.000 71.66635 352 VAL B N 1
ATOM 15646 C CA . VAL B 1 361 ? 13.13442 19.72447 -57.52970 1.000 72.43677 352 VAL B CA 1
ATOM 15647 C C . VAL B 1 361 ? 12.05628 20.39029 -56.68171 1.000 74.46440 352 VAL B C 1
ATOM 15648 O O . VAL B 1 361 ? 12.32977 20.81160 -55.55087 1.000 84.47545 352 VAL B O 1
ATOM 15661 N N . LEU B 1 362 ? 10.83274 20.49186 -57.19775 1.000 77.47177 353 LEU B N 1
ATOM 15662 C CA . LEU B 1 362 ? 9.73465 21.15294 -56.50471 1.000 76.73238 353 LEU B CA 1
ATOM 15663 C C . LEU B 1 362 ? 8.91452 20.19642 -55.65073 1.000 68.17790 353 LEU B C 1
ATOM 15664 O O . LEU B 1 362 ? 8.09488 20.65644 -54.84734 1.000 74.88414 353 LEU B O 1
ATOM 15680 N N . GLY B 1 363 ? 9.10229 18.88690 -55.81819 1.000 68.73086 354 GLY B N 1
ATOM 15681 C CA . GLY B 1 363 ? 8.36131 17.88577 -55.07942 1.000 69.13325 354 GLY B CA 1
ATOM 15682 C C . GLY B 1 363 ? 7.37832 17.10128 -55.91428 1.000 69.12421 354 GLY B C 1
ATOM 15683 O O . GLY B 1 363 ? 6.71786 16.20236 -55.37673 1.000 70.92367 354 GLY B O 1
ATOM 15687 N N . PHE B 1 364 ? 7.25621 17.40674 -57.20659 1.000 68.85678 355 PHE B N 1
ATOM 15688 C CA . PHE B 1 364 ? 6.33653 16.67589 -58.06867 1.000 68.64734 355 PHE B CA 1
ATOM 15689 C C . PHE B 1 364 ? 6.87316 15.26557 -58.29599 1.000 68.56052 355 PHE B C 1
ATOM 15690 O O . PHE B 1 364 ? 7.93584 15.08892 -58.90165 1.000 87.32561 355 PHE B O 1
ATOM 15707 N N . ARG B 1 365 ? 6.13884 14.26205 -57.82095 1.000 63.27135 356 ARG B N 1
ATOM 15708 C CA . ARG B 1 365 ? 6.62223 12.88619 -57.85157 1.000 68.76844 356 ARG B CA 1
ATOM 15709 C C . ARG B 1 365 ? 6.28874 12.17482 -59.15758 1.000 82.00008 356 ARG B C 1
ATOM 15710 O O . ARG B 1 365 ? 7.07990 11.35190 -59.63226 1.000 92.10661 356 ARG B O 1
ATOM 15731 N N . PHE B 1 366 ? 5.13200 12.47637 -59.74731 1.000 79.75540 357 PHE B N 1
ATOM 15732 C CA . PHE B 1 366 ? 4.68794 11.86511 -60.99393 1.000 79.20476 357 PHE B CA 1
ATOM 15733 C C . PHE B 1 366 ? 4.64260 12.87603 -62.13478 1.000 80.30111 357 PHE B C 1
ATOM 15734 O O . PHE B 1 366 ? 3.86691 12.72377 -63.08279 1.000 87.20369 357 PHE B O 1
ATOM 15751 N N . GLY B 1 367 ? 5.47598 13.91023 -62.05447 1.000 69.68613 358 GLY B N 1
ATOM 15752 C CA . GLY B 1 367 ? 5.56226 14.87476 -63.13165 1.000 72.97698 358 GLY B CA 1
ATOM 15753 C C . GLY B 1 367 ? 4.40824 15.86428 -63.12978 1.000 80.38152 358 GLY B C 1
ATOM 15754 O O . GLY B 1 367 ? 3.82969 16.19487 -62.09271 1.000 87.80656 358 GLY B O 1
ATOM 15758 N N . ALA B 1 368 ? 4.06587 16.32731 -64.33336 1.000 87.41773 359 ALA B N 1
ATOM 15759 C CA . ALA B 1 368 ? 3.10672 17.41293 -64.48946 1.000 70.17455 359 ALA B CA 1
ATOM 15760 C C . ALA B 1 368 ? 1.73655 17.08440 -63.91513 1.000 71.80018 359 ALA B C 1
ATOM 15761 O O . ALA B 1 368 ? 0.96542 18.00590 -63.62844 1.000 74.05863 359 ALA B O 1
ATOM 15768 N N . ILE B 1 369 ? 1.40741 15.80007 -63.74606 1.000 85.30675 360 ILE B N 1
ATOM 15769 C CA . ILE B 1 369 ? 0.09439 15.42061 -63.22671 1.000 80.90773 360 ILE B CA 1
ATOM 15770 C C . ILE B 1 369 ? 0.06433 15.33274 -61.70657 1.000 85.46239 360 ILE B C 1
ATOM 15771 O O . ILE B 1 369 ? -1.01696 15.13685 -61.12919 1.000 88.52849 360 ILE B O 1
ATOM 15787 N N . SER B 1 370 ? 1.20876 15.47681 -61.03705 1.000 82.32689 361 SER B N 1
ATOM 15788 C CA . SER B 1 370 ? 1.27700 15.34654 -59.58612 1.000 72.88425 361 SER B CA 1
ATOM 15789 C C . SER B 1 370 ? 0.26127 16.23608 -58.87038 1.000 69.27590 361 SER B C 1
ATOM 15790 O O . SER B 1 370 ? -0.55533 15.72669 -58.09228 1.000 70.52143 361 SER B O 1
ATOM 15798 N N . PRO B 1 371 ? 0.26420 17.55419 -59.09964 1.000 53.61179 362 PRO B N 1
ATOM 15799 C CA . PRO B 1 371 ? -0.62981 18.42435 -58.31579 1.000 61.03760 362 PRO B CA 1
ATOM 15800 C C . PRO B 1 371 ? -2.10234 18.11120 -58.49491 1.000 80.02850 362 PRO B C 1
ATOM 15801 O O . PRO B 1 371 ? -2.88075 18.29220 -57.55006 1.000 72.03482 362 PRO B O 1
ATOM 15812 N N . TRP B 1 372 ? -2.52086 17.65727 -59.67702 1.000 74.79877 363 TRP B N 1
ATOM 15813 C CA . TRP B 1 372 ? -3.92072 17.28596 -59.85091 1.000 68.61886 363 TRP B CA 1
ATOM 15814 C C . TRP B 1 372 ? -4.30502 16.18395 -58.87250 1.000 62.20466 363 TRP B C 1
ATOM 15815 O O . TRP B 1 372 ? -5.32210 16.28207 -58.17426 1.000 61.44654 363 TRP B O 1
ATOM 15836 N N . PHE B 1 373 ? -3.48128 15.13543 -58.78657 1.000 59.64850 364 PHE B N 1
ATOM 15837 C CA . PHE B 1 373 ? -3.69972 14.11200 -57.76993 1.000 65.29787 364 PHE B CA 1
ATOM 15838 C C . PHE B 1 373 ? -3.86010 14.74374 -56.39293 1.000 74.15930 364 PHE B C 1
ATOM 15839 O O . PHE B 1 373 ? -4.69811 14.30844 -55.59790 1.000 73.30609 364 PHE B O 1
ATOM 15856 N N . SER B 1 374 ? -3.06659 15.77791 -56.09364 1.000 67.48159 365 SER B N 1
ATOM 15857 C CA . SER B 1 374 ? -3.23196 16.48980 -54.82946 1.000 49.23838 365 SER B CA 1
ATOM 15858 C C . SER B 1 374 ? -4.58379 17.18953 -54.77718 1.000 51.50166 365 SER B C 1
ATOM 15859 O O . SER B 1 374 ? -5.35865 17.00057 -53.83208 1.000 61.40444 365 SER B O 1
ATOM 15867 N N . ALA B 1 375 ? -4.89807 17.98277 -55.80341 1.000 64.25072 366 ALA B N 1
ATOM 15868 C CA . ALA B 1 375 ? -6.13073 18.76154 -55.78371 1.000 61.90925 366 ALA B CA 1
ATOM 15869 C C . ALA B 1 375 ? -7.32706 17.86894 -55.48156 1.000 56.87997 366 ALA B C 1
ATOM 15870 O O . ALA B 1 375 ? -8.06436 18.09215 -54.51362 1.000 60.00660 366 ALA B O 1
ATOM 15877 N N . ILE B 1 376 ? -7.50736 16.82057 -56.28623 1.000 64.02893 367 ILE B N 1
ATOM 15878 C CA . ILE B 1 376 ? -8.66896 15.95554 -56.11729 1.000 66.58933 367 ILE B CA 1
ATOM 15879 C C . ILE B 1 376 ? -8.73481 15.42553 -54.69063 1.000 58.32844 367 ILE B C 1
ATOM 15880 O O . ILE B 1 376 ? -9.81550 15.35627 -54.09193 1.000 68.87989 367 ILE B O 1
ATOM 15896 N N . ILE B 1 377 ? -7.58236 15.08120 -54.10665 1.000 68.66354 368 ILE B N 1
ATOM 15897 C CA . ILE B 1 377 ? -7.57606 14.58789 -52.72854 1.000 63.94974 368 ILE B CA 1
ATOM 15898 C C . ILE B 1 377 ? -8.30378 15.57024 -51.82073 1.000 64.31443 368 ILE B C 1
ATOM 15899 O O . ILE B 1 377 ? -9.25256 15.20778 -51.11081 1.000 54.97349 368 ILE B O 1
ATOM 15915 N N . GLY B 1 378 ? -7.88497 16.83425 -51.85154 1.000 54.72251 369 GLY B N 1
ATOM 15916 C CA . GLY B 1 378 ? -8.58086 17.86304 -51.11049 1.000 57.35052 369 GLY B CA 1
ATOM 15917 C C . GLY B 1 378 ? -10.07794 17.71931 -51.26609 1.000 63.63569 369 GLY B C 1
ATOM 15918 O O . GLY B 1 378 ? -10.79344 17.52760 -50.27523 1.000 72.97503 369 GLY B O 1
ATOM 15922 N N . ILE B 1 379 ? -10.54885 17.74389 -52.51583 1.000 71.50467 370 ILE B N 1
ATOM 15923 C CA . ILE B 1 379 ? -11.97235 17.63182 -52.80792 1.000 69.59454 370 ILE B CA 1
ATOM 15924 C C . ILE B 1 379 ? -12.56657 16.52783 -51.94850 1.000 60.50575 370 ILE B C 1
ATOM 15925 O O . ILE B 1 379 ? -13.42923 16.78289 -51.09973 1.000 59.30443 370 ILE B O 1
ATOM 15941 N N . PHE B 1 380 ? -12.07308 15.30164 -52.12726 1.000 58.97803 371 PHE B N 1
ATOM 15942 C CA . PHE B 1 380 ? -12.68350 14.17126 -51.43964 1.000 55.84826 371 PHE B CA 1
ATOM 15943 C C . PHE B 1 380 ? -12.62776 14.38007 -49.93594 1.000 68.79147 371 PHE B C 1
ATOM 15944 O O . PHE B 1 380 ? -13.64792 14.27576 -49.24198 1.000 68.29074 371 PHE B O 1
ATOM 15961 N N . SER B 1 381 ? -11.45373 14.75408 -49.42441 1.000 71.67604 372 SER B N 1
ATOM 15962 C CA . SER B 1 381 ? -11.33632 15.04370 -48.00215 1.000 51.44449 372 SER B CA 1
ATOM 15963 C C . SER B 1 381 ? -12.49442 15.92067 -47.55918 1.000 44.27408 372 SER B C 1
ATOM 15964 O O . SER B 1 381 ? -13.25956 15.55951 -46.65602 1.000 54.67702 372 SER B O 1
ATOM 15972 N N . GLY B 1 382 ? -12.69435 17.03421 -48.26115 1.000 46.06391 373 GLY B N 1
ATOM 15973 C CA . GLY B 1 382 ? -13.77726 17.93827 -47.94878 1.000 52.31636 373 GLY B CA 1
ATOM 15974 C C . GLY B 1 382 ? -15.09307 17.21294 -47.78824 1.000 52.83639 373 GLY B C 1
ATOM 15975 O O . GLY B 1 382 ? -15.66618 17.21162 -46.69279 1.000 55.22910 373 GLY B O 1
ATOM 15979 N N . ILE B 1 383 ? -15.56219 16.53903 -48.84271 1.000 64.45870 374 ILE B N 1
ATOM 15980 C CA . ILE B 1 383 ? -16.87950 15.92520 -48.73864 1.000 64.38997 374 ILE B CA 1
ATOM 15981 C C . ILE B 1 383 ? -16.88910 14.98800 -47.54598 1.000 55.58834 374 ILE B C 1
ATOM 15982 O O . ILE B 1 383 ? -17.79246 15.03481 -46.70053 1.000 61.29846 374 ILE B O 1
ATOM 15998 N N . LEU B 1 384 ? -15.82360 14.19910 -47.40297 1.000 62.43713 375 LEU B N 1
ATOM 15999 C CA . LEU B 1 384 ? -15.76925 13.23563 -46.31570 1.000 58.22045 375 LEU B CA 1
ATOM 16000 C C . LEU B 1 384 ? -15.83607 13.94605 -44.97364 1.000 63.29713 375 LEU B C 1
ATOM 16001 O O . LEU B 1 384 ? -16.62801 13.57449 -44.09858 1.000 64.25635 375 LEU B O 1
ATOM 16017 N N . ILE B 1 385 ? -15.03989 15.00358 -44.80808 1.000 64.47213 376 ILE B N 1
ATOM 16018 C CA . ILE B 1 385 ? -15.09973 15.76360 -43.56564 1.000 52.92497 376 ILE B CA 1
ATOM 16019 C C . ILE B 1 385 ? -16.51514 16.26596 -43.33668 1.000 52.45901 376 ILE B C 1
ATOM 16020 O O . ILE B 1 385 ? -17.06439 16.13686 -42.23450 1.000 60.19431 376 ILE B O 1
ATOM 16036 N N . GLY B 1 386 ? -17.15342 16.78474 -44.38638 1.000 49.33388 377 GLY B N 1
ATOM 16037 C CA . GLY B 1 386 ? -18.55040 17.15989 -44.25700 1.000 44.11344 377 GLY B CA 1
ATOM 16038 C C . GLY B 1 386 ? -19.37236 16.04435 -43.65139 1.000 51.38761 377 GLY B C 1
ATOM 16039 O O . GLY B 1 386 ? -20.04295 16.22976 -42.63239 1.000 56.77746 377 GLY B O 1
ATOM 16043 N N . PHE B 1 387 ? -19.27976 14.84654 -44.23732 1.000 65.61495 378 PHE B N 1
ATOM 16044 C CA . PHE B 1 387 ? -20.06058 13.72086 -43.73844 1.000 62.87354 378 PHE B CA 1
ATOM 16045 C C . PHE B 1 387 ? -19.86155 13.53002 -42.24205 1.000 64.58033 378 PHE B C 1
ATOM 16046 O O . PHE B 1 387 ? -20.82753 13.30289 -41.50557 1.000 69.98220 378 PHE B O 1
ATOM 16056 N N . TRP B 1 388 ? -18.61931 13.63136 -41.76428 1.000 57.54591 379 TRP B N 1
ATOM 16057 C CA . TRP B 1 388 ? -18.38799 13.38475 -40.34525 1.000 51.25416 379 TRP B CA 1
ATOM 16058 C C . TRP B 1 388 ? -19.17113 14.37136 -39.49201 1.000 56.88899 379 TRP B C 1
ATOM 16059 O O . TRP B 1 388 ? -19.81732 13.98088 -38.51220 1.000 58.37082 379 TRP B O 1
ATOM 16081 N N . ALA B 1 389 ? -19.16317 15.64873 -39.87547 1.000 48.03876 380 ALA B N 1
ATOM 16082 C CA . ALA B 1 389 ? -19.93325 16.63687 -39.13305 1.000 40.16863 380 ALA B CA 1
ATOM 16083 C C . ALA B 1 389 ? -21.39519 16.22947 -39.04542 1.000 52.66924 380 ALA B C 1
ATOM 16084 O O . ALA B 1 389 ? -22.05909 16.48846 -38.03582 1.000 61.30132 380 ALA B O 1
ATOM 16091 N N . GLU B 1 390 ? -21.92184 15.60000 -40.09787 1.000 56.36152 381 GLU B N 1
ATOM 16092 C CA . GLU B 1 390 ? -23.31953 15.18951 -40.06102 1.000 50.40555 381 GLU B CA 1
ATOM 16093 C C . GLU B 1 390 ? -23.50898 13.96208 -39.17712 1.000 46.70355 381 GLU B C 1
ATOM 16094 O O . GLU B 1 390 ? -24.53877 13.82513 -38.50951 1.000 51.98849 381 GLU B O 1
ATOM 16106 N N . TYR B 1 391 ? -22.53015 13.05493 -39.16796 1.000 52.85891 382 TYR B N 1
ATOM 16107 C CA . TYR B 1 391 ? -22.68535 11.81778 -38.41070 1.000 56.89095 382 TYR B CA 1
ATOM 16108 C C . TYR B 1 391 ? -22.78950 12.10346 -36.91726 1.000 55.85370 382 TYR B C 1
ATOM 16109 O O . TYR B 1 391 ? -23.57154 11.45882 -36.20708 1.000 51.05343 382 TYR B O 1
ATOM 16127 N N . TYR B 1 392 ? -22.02032 13.07698 -36.42636 1.000 59.90845 383 TYR B N 1
ATOM 16128 C CA . TYR B 1 392 ? -21.96248 13.39736 -35.00627 1.000 53.13162 383 TYR B CA 1
ATOM 16129 C C . TYR B 1 392 ? -22.94792 14.48418 -34.58894 1.000 57.67353 383 TYR B C 1
ATOM 16130 O O . TYR B 1 392 ? -22.94778 14.87640 -33.41755 1.000 59.18312 383 TYR B O 1
ATOM 16148 N N . THR B 1 393 ? -23.77617 14.98823 -35.50640 1.000 42.60388 384 THR B N 1
ATOM 16149 C CA . THR B 1 393 ? -24.75211 16.02180 -35.17469 1.000 53.05455 384 THR B CA 1
ATOM 16150 C C . THR B 1 393 ? -26.18522 15.69400 -35.57699 1.000 54.18487 384 THR B C 1
ATOM 16151 O O . THR B 1 393 ? -27.10982 16.26425 -34.98570 1.000 54.64160 384 THR B O 1
ATOM 16162 N N . SER B 1 394 ? -26.40763 14.80775 -36.54316 1.000 45.65487 385 SER B N 1
ATOM 16163 C CA . SER B 1 394 ? -27.75889 14.43696 -36.94072 1.000 50.06287 385 SER B CA 1
ATOM 16164 C C . SER B 1 394 ? -28.31518 13.36653 -36.01242 1.000 60.43366 385 SER B C 1
ATOM 16165 O O . SER B 1 394 ? -27.60450 12.43415 -35.62525 1.000 60.07785 385 SER B O 1
ATOM 16173 N N . TYR B 1 395 ? -29.59539 13.49922 -35.65374 1.000 61.18009 386 TYR B N 1
ATOM 16174 C CA . TYR B 1 395 ? -30.23696 12.45322 -34.86695 1.000 56.17226 386 TYR B CA 1
ATOM 16175 C C . TYR B 1 395 ? -30.66242 11.27471 -35.73119 1.000 56.72914 386 TYR B C 1
ATOM 16176 O O . TYR B 1 395 ? -31.21493 10.30396 -35.20431 1.000 49.06437 386 TYR B O 1
ATOM 16194 N N . ARG B 1 396 ? -30.41192 11.34061 -37.04060 1.000 67.72405 387 ARG B N 1
ATOM 16195 C CA . ARG B 1 396 ? -30.55171 10.17116 -37.89838 1.000 55.69422 387 ARG B CA 1
ATOM 16196 C C . ARG B 1 396 ? -29.49930 9.11250 -37.59089 1.000 62.26927 387 ARG B C 1
ATOM 16197 O O . ARG B 1 396 ? -29.70912 7.93758 -37.90991 1.000 74.43091 387 ARG B O 1
ATOM 16207 N N . TYR B 1 397 ? -28.38201 9.49993 -36.98066 1.000 67.60681 388 TYR B N 1
ATOM 16208 C CA . TYR B 1 397 ? -27.29490 8.59477 -36.63729 1.000 62.63687 388 TYR B CA 1
ATOM 16209 C C . TYR B 1 397 ? -27.20600 8.41504 -35.12509 1.000 65.09807 388 TYR B C 1
ATOM 16210 O O . TYR B 1 397 ? -27.89989 9.07367 -34.34785 1.000 65.10261 388 TYR B O 1
ATOM 16228 N N . LYS B 1 398 ? -26.33047 7.50134 -34.71630 1.000 53.00887 389 LYS B N 1
ATOM 16229 C CA . LYS B 1 398 ? -26.32108 6.95882 -33.36100 1.000 66.03952 389 LYS B CA 1
ATOM 16230 C C . LYS B 1 398 ? -25.95719 7.97713 -32.28053 1.000 58.33790 389 LYS B C 1
ATOM 16231 O O . LYS B 1 398 ? -26.59413 7.98923 -31.21817 1.000 63.24464 389 LYS B O 1
ATOM 16250 N N . PRO B 1 399 ? -24.94618 8.82694 -32.48025 1.000 67.02542 390 PRO B N 1
ATOM 16251 C CA . PRO B 1 399 ? -24.48651 9.66634 -31.35295 1.000 54.29156 390 PRO B CA 1
ATOM 16252 C C . PRO B 1 399 ? -25.54756 10.61991 -30.82245 1.000 60.21020 390 PRO B C 1
ATOM 16253 O O . PRO B 1 399 ? -25.77966 10.68040 -29.60508 1.000 50.17607 390 PRO B O 1
ATOM 16264 N N . THR B 1 400 ? -26.19214 11.38688 -31.70446 1.000 58.00145 391 THR B N 1
ATOM 16265 C CA . THR B 1 400 ? -27.23411 12.30512 -31.25635 1.000 56.57946 391 THR B CA 1
ATOM 16266 C C . THR B 1 400 ? -28.45893 11.56443 -30.73250 1.000 63.89636 391 THR B C 1
ATOM 16267 O O . THR B 1 400 ? -29.13067 12.05787 -29.82106 1.000 58.30227 391 THR B O 1
ATOM 16278 N N . GLN B 1 401 ? -28.78009 10.39876 -31.29780 1.000 71.29156 392 GLN B N 1
ATOM 16279 C CA . GLN B 1 401 ? -29.84143 9.57879 -30.72345 1.000 54.58866 392 GLN B CA 1
ATOM 16280 C C . GLN B 1 401 ? -29.53379 9.24856 -29.26856 1.000 51.09040 392 GLN B C 1
ATOM 16281 O O . GLN B 1 401 ? -30.39982 9.36865 -28.39458 1.000 60.88833 392 GLN B O 1
ATOM 16295 N N . PHE B 1 402 ? -28.30123 8.80992 -28.99455 1.000 47.21872 393 PHE B N 1
ATOM 16296 C CA . PHE B 1 402 ? -27.92314 8.48351 -27.62316 1.000 53.89105 393 PHE B CA 1
ATOM 16297 C C . PHE B 1 402 ? -27.99824 9.71218 -26.72783 1.000 56.92015 393 PHE B C 1
ATOM 16298 O O . PHE B 1 402 ? -28.46584 9.63385 -25.58443 1.000 53.02942 393 PHE B O 1
ATOM 16315 N N . LEU B 1 403 ? -27.52287 10.85372 -27.22461 1.000 56.57750 394 LEU B N 1
ATOM 16316 C CA . LEU B 1 403 ? -27.57993 12.07627 -26.43144 1.000 55.36133 394 LEU B CA 1
ATOM 16317 C C . LEU B 1 403 ? -29.01877 12.43279 -26.07998 1.000 51.59639 394 LEU B C 1
ATOM 16318 O O . LEU B 1 403 ? -29.33458 12.71710 -24.91980 1.000 55.95235 394 LEU B O 1
ATOM 16334 N N . GLY B 1 404 ? -29.90567 12.43163 -27.07548 1.000 48.20835 395 GLY B N 1
ATOM 16335 C CA . GLY B 1 404 ? -31.30402 12.72995 -26.81173 1.000 59.64760 395 GLY B CA 1
ATOM 16336 C C . GLY B 1 404 ? -31.94102 11.75311 -25.84335 1.000 62.88564 395 GLY B C 1
ATOM 16337 O O . GLY B 1 404 ? -32.66692 12.15223 -24.92950 1.000 53.64347 395 GLY B O 1
ATOM 16341 N N . LYS B 1 405 ? -31.68753 10.45784 -26.03604 1.000 65.14922 396 LYS B N 1
ATOM 16342 C CA . LYS B 1 405 ? -32.26234 9.44992 -25.15211 1.000 50.52656 396 LYS B CA 1
ATOM 16343 C C . LYS B 1 405 ? -31.77728 9.62469 -23.71621 1.000 49.47461 396 LYS B C 1
ATOM 16344 O O . LYS B 1 405 ? -32.54692 9.43383 -22.76831 1.000 63.00503 396 LYS B O 1
ATOM 16363 N N . SER B 1 406 ? -30.50647 9.99060 -23.53069 1.000 52.57461 397 SER B N 1
ATOM 16364 C CA . SER B 1 406 ? -29.96991 10.15304 -22.18393 1.000 58.01350 397 SER B CA 1
ATOM 16365 C C . SER B 1 406 ? -30.59817 11.31509 -21.42848 1.000 60.92016 397 SER B C 1
ATOM 16366 O O . SER B 1 406 ? -30.33751 11.45850 -20.22964 1.000 55.63081 397 SER B O 1
ATOM 16374 N N . SER B 1 407 ? -31.37804 12.16469 -22.10208 1.000 57.22656 398 SER B N 1
ATOM 16375 C CA . SER B 1 407 ? -32.04553 13.26835 -21.41881 1.000 61.47812 398 SER B CA 1
ATOM 16376 C C . SER B 1 407 ? -32.80314 12.81149 -20.17810 1.000 67.13385 398 SER B C 1
ATOM 16377 O O . SER B 1 407 ? -32.89614 13.56286 -19.20046 1.000 68.16627 398 SER B O 1
ATOM 16385 N N . ILE B 1 408 ? -33.34464 11.58921 -20.18917 1.000 69.24537 399 ILE B N 1
ATOM 16386 C CA . ILE B 1 408 ? -34.12723 11.10495 -19.05630 1.000 63.22992 399 ILE B CA 1
ATOM 16387 C C . ILE B 1 408 ? -33.29687 10.91941 -17.79390 1.000 65.34202 399 ILE B C 1
ATOM 16388 O O . ILE B 1 408 ? -33.86886 10.75109 -16.71140 1.000 67.38216 399 ILE B O 1
ATOM 16404 N N . GLU B 1 409 ? -31.96685 10.94892 -17.90052 1.000 76.32298 400 GLU B N 1
ATOM 16405 C CA . GLU B 1 409 ? -31.08104 10.73685 -16.76271 1.000 74.19306 400 GLU B CA 1
ATOM 16406 C C . GLU B 1 409 ? -30.73209 12.02677 -16.02644 1.000 71.07665 400 GLU B C 1
ATOM 16407 O O . GLU B 1 409 ? -30.06133 11.96778 -14.98999 1.000 69.65914 400 GLU B O 1
ATOM 16419 N N . GLY B 1 410 ? -31.15566 13.18112 -16.52810 1.000 57.84117 401 GLY B N 1
ATOM 16420 C CA . GLY B 1 410 ? -30.87680 14.44938 -15.89270 1.000 66.79972 401 GLY B CA 1
ATOM 16421 C C . GLY B 1 410 ? -30.31292 15.45695 -16.86850 1.000 58.72072 401 GLY B C 1
ATOM 16422 O O . GLY B 1 410 ? -30.09184 15.17692 -18.04446 1.000 50.99488 401 GLY B O 1
ATOM 16427 N N . THR B 1 411 ? -30.06427 16.65893 -16.34537 1.000 62.70192 402 THR B N 1
ATOM 16428 C CA . THR B 1 411 ? -29.45936 17.72268 -17.13931 1.000 74.98306 402 THR B CA 1
ATOM 16429 C C . THR B 1 411 ? -27.93972 17.61141 -17.14666 1.000 64.24343 402 THR B C 1
ATOM 16430 O O . THR B 1 411 ? -27.30201 17.80080 -18.19183 1.000 60.17237 402 THR B O 1
ATOM 16441 N N . GLY B 1 412 ? -27.34310 17.33684 -15.98570 1.000 57.47325 403 GLY B N 1
ATOM 16442 C CA . GLY B 1 412 ? -25.91112 17.09676 -15.94583 1.000 51.82779 403 GLY B CA 1
ATOM 16443 C C . GLY B 1 412 ? -25.48825 15.96986 -16.86729 1.000 48.16057 403 GLY B C 1
ATOM 16444 O O . GLY B 1 412 ? -24.41983 16.02359 -17.47970 1.000 61.54896 403 GLY B O 1
ATOM 16448 N N . MET B 1 413 ? -26.32215 14.93468 -16.98424 1.000 65.50819 404 MET B N 1
ATOM 16449 C CA . MET B 1 413 ? -25.99972 13.84638 -17.89975 1.000 55.34296 404 MET B CA 1
ATOM 16450 C C . MET B 1 413 ? -26.02581 14.32910 -19.34314 1.000 44.24570 404 MET B C 1
ATOM 16451 O O . MET B 1 413 ? -25.17168 13.94244 -20.14627 1.000 52.16971 404 MET B O 1
ATOM 16465 N N . VAL B 1 414 ? -26.99240 15.18306 -19.68698 1.000 52.70696 405 VAL B N 1
ATOM 16466 C CA . VAL B 1 414 ? -27.04819 15.74633 -21.03404 1.000 53.69683 405 VAL B CA 1
ATOM 16467 C C . VAL B 1 414 ? -25.77982 16.53692 -21.32459 1.000 50.13989 405 VAL B C 1
ATOM 16468 O O . VAL B 1 414 ? -25.17061 16.39634 -22.39213 1.000 49.51679 405 VAL B O 1
ATOM 16481 N N . ILE B 1 415 ? -25.35415 17.37086 -20.37045 1.000 47.70369 406 ILE B N 1
ATOM 16482 C CA . ILE B 1 415 ? -24.15478 18.18642 -20.57501 1.000 53.24597 406 ILE B CA 1
ATOM 16483 C C . ILE B 1 415 ? -22.92004 17.30149 -20.73774 1.000 51.38794 406 ILE B C 1
ATOM 16484 O O . ILE B 1 415 ? -22.12327 17.47896 -21.67058 1.000 50.27820 406 ILE B O 1
ATOM 16500 N N . SER B 1 416 ? -22.72670 16.35339 -19.81766 1.000 54.33006 407 SER B N 1
ATOM 16501 C CA . SER B 1 416 ? -21.55037 15.49250 -19.88525 1.000 50.19071 407 SER B CA 1
ATOM 16502 C C . SER B 1 416 ? -21.52367 14.71307 -21.19253 1.000 48.68680 407 SER B C 1
ATOM 16503 O O . SER B 1 416 ? -20.48021 14.61524 -21.84769 1.000 48.40270 407 SER B O 1
ATOM 16511 N N . ASN B 1 417 ? -22.66527 14.14463 -21.58964 1.000 45.10621 408 ASN B N 1
ATOM 16512 C CA . ASN B 1 417 ? -22.69069 13.35752 -22.81335 1.000 42.43355 408 ASN B CA 1
ATOM 16513 C C . ASN B 1 417 ? -22.46265 14.22948 -24.03889 1.000 39.47877 408 ASN B C 1
ATOM 16514 O O . ASN B 1 417 ? -21.86885 13.76691 -25.01416 1.000 41.64479 408 ASN B O 1
ATOM 16525 N N . GLY B 1 418 ? -22.89276 15.49201 -24.00977 1.000 39.57519 409 GLY B N 1
ATOM 16526 C CA . GLY B 1 418 ? -22.59862 16.37378 -25.12951 1.000 38.21709 409 GLY B CA 1
ATOM 16527 C C . GLY B 1 418 ? -21.11765 16.68464 -25.24705 1.000 39.52136 409 GLY B C 1
ATOM 16528 O O . GLY B 1 418 ? -20.54126 16.64983 -26.34421 1.000 40.54332 409 GLY B O 1
ATOM 16532 N N . LEU B 1 419 ? -20.48124 17.00881 -24.11822 1.000 45.15597 410 LEU B N 1
ATOM 16533 C CA . LEU B 1 419 ? -19.03849 17.24144 -24.13524 1.000 39.73582 410 LEU B CA 1
ATOM 16534 C C . LEU B 1 419 ? -18.30145 16.00245 -24.63103 1.000 44.14405 410 LEU B C 1
ATOM 16535 O O . LEU B 1 419 ? -17.39148 16.09093 -25.46581 1.000 50.88816 410 LEU B O 1
ATOM 16551 N N . SER B 1 420 ? -18.67991 14.83508 -24.11018 1.000 46.06865 411 SER B N 1
ATOM 16552 C CA . SER B 1 420 ? -18.08704 13.58120 -24.55836 1.000 39.05942 411 SER B CA 1
ATOM 16553 C C . SER B 1 420 ? -18.25195 13.40881 -26.06520 1.000 33.92445 411 SER B C 1
ATOM 16554 O O . SER B 1 420 ? -17.30070 13.05031 -26.77326 1.000 44.26940 411 SER B O 1
ATOM 16562 N N . LEU B 1 421 ? -19.46132 13.65448 -26.57127 1.000 37.62429 412 LEU B N 1
ATOM 16563 C CA . LEU B 1 421 ? -19.71651 13.52996 -27.99958 1.000 34.50554 412 LEU B CA 1
ATOM 16564 C C . LEU B 1 421 ? -18.76072 14.39884 -28.80173 1.000 40.28783 412 LEU B C 1
ATOM 16565 O O . LEU B 1 421 ? -18.12424 13.92490 -29.74415 1.000 48.19809 412 LEU B O 1
ATOM 16581 N N . GLY B 1 422 ? -18.65350 15.67976 -28.45195 1.000 40.16847 413 GLY B N 1
ATOM 16582 C CA . GLY B 1 422 ? -17.78111 16.55981 -29.22086 1.000 42.16691 413 GLY B CA 1
ATOM 16583 C C . GLY B 1 422 ? -16.32643 16.12807 -29.16883 1.000 41.52205 413 GLY B C 1
ATOM 16584 O O . GLY B 1 422 ? -15.63244 16.05006 -30.20212 1.000 50.40243 413 GLY B O 1
ATOM 16588 N N . MET B 1 423 ? -15.83681 15.85862 -27.95494 1.000 46.22474 414 MET B N 1
ATOM 16589 C CA . MET B 1 423 ? -14.44329 15.46763 -27.78272 1.000 45.90076 414 MET B CA 1
ATOM 16590 C C . MET B 1 423 ? -14.11683 14.24722 -28.62834 1.000 43.24182 414 MET B C 1
ATOM 16591 O O . MET B 1 423 ? -13.09427 14.21554 -29.32069 1.000 52.58039 414 MET B O 1
ATOM 16605 N N . LYS B 1 424 ? -14.98074 13.23156 -28.59923 1.000 42.54009 415 LYS B N 1
ATOM 16606 C CA . LYS B 1 424 ? -14.71188 12.05652 -29.41995 1.000 36.20604 415 LYS B CA 1
ATOM 16607 C C . LYS B 1 424 ? -14.91431 12.35530 -30.90076 1.000 36.18504 415 LYS B C 1
ATOM 16608 O O . LYS B 1 424 ? -14.24198 11.76001 -31.74888 1.000 49.67286 415 LYS B O 1
ATOM 16627 N N . SER B 1 425 ? -15.80934 13.28902 -31.22849 1.000 44.46364 416 SER B N 1
ATOM 16628 C CA . SER B 1 425 ? -16.12199 13.58636 -32.61698 1.000 40.02475 416 SER B CA 1
ATOM 16629 C C . SER B 1 425 ? -14.97052 14.25502 -33.33297 1.000 36.15508 416 SER B C 1
ATOM 16630 O O . SER B 1 425 ? -14.95745 14.28379 -34.56728 1.000 46.00544 416 SER B O 1
ATOM 16638 N N . VAL B 1 426 ? -14.01727 14.81873 -32.59088 1.000 51.65535 417 VAL B N 1
ATOM 16639 C CA . VAL B 1 426 ? -12.90855 15.47683 -33.27824 1.000 39.25660 417 VAL B CA 1
ATOM 16640 C C . VAL B 1 426 ? -11.96653 14.49967 -33.97789 1.000 37.21303 417 VAL B C 1
ATOM 16641 O O . VAL B 1 426 ? -11.10734 14.94384 -34.74707 1.000 40.29383 417 VAL B O 1
ATOM 16654 N N . PHE B 1 427 ? -12.08635 13.18058 -33.73999 1.000 41.85905 418 PHE B N 1
ATOM 16655 C CA . PHE B 1 427 ? -11.05200 12.26469 -34.22944 1.000 49.10728 418 PHE B CA 1
ATOM 16656 C C . PHE B 1 427 ? -11.22429 11.84713 -35.69306 1.000 49.83045 418 PHE B C 1
ATOM 16657 O O . PHE B 1 427 ? -10.24512 11.88235 -36.45140 1.000 48.84331 418 PHE B O 1
ATOM 16674 N N . PRO B 1 428 ? -12.40748 11.42745 -36.13453 1.000 48.12020 419 PRO B N 1
ATOM 16675 C CA . PRO B 1 428 ? -12.56751 11.01770 -37.54435 1.000 43.34927 419 PRO B CA 1
ATOM 16676 C C . PRO B 1 428 ? -12.17653 12.12049 -38.51482 1.000 42.31323 419 PRO B C 1
ATOM 16677 O O . PRO B 1 428 ? -11.40682 11.87238 -39.45852 1.000 45.64215 419 PRO B O 1
ATOM 16688 N N . PRO B 1 429 ? -12.67657 13.35019 -38.33909 1.000 41.86759 420 PRO B N 1
ATOM 16689 C CA . PRO B 1 429 ? -12.27805 14.40465 -39.28956 1.000 44.20893 420 PRO B CA 1
ATOM 16690 C C . PRO B 1 429 ? -10.79983 14.74828 -39.20951 1.000 48.53132 420 PRO B C 1
ATOM 16691 O O . PRO B 1 429 ? -10.17348 15.01947 -40.24515 1.000 55.05513 420 PRO B O 1
ATOM 16702 N N . THR B 1 430 ? -10.21505 14.75086 -38.00828 1.000 52.66675 421 THR B N 1
ATOM 16703 C CA . THR B 1 430 ? -8.78185 15.00969 -37.90197 1.000 43.90940 421 THR B CA 1
ATOM 16704 C C . THR B 1 430 ? -7.98100 13.94669 -38.63971 1.000 48.03164 421 THR B C 1
ATOM 16705 O O . THR B 1 430 ? -6.97195 14.25487 -39.28209 1.000 45.25806 421 THR B O 1
ATOM 16716 N N . LEU B 1 431 ? -8.41713 12.68586 -38.56101 1.000 47.18142 422 LEU B N 1
ATOM 16717 C CA . LEU B 1 431 ? -7.71681 11.61563 -39.26761 1.000 49.73649 422 LEU B CA 1
ATOM 16718 C C . LEU B 1 431 ? -7.87723 11.75873 -40.77482 1.000 52.53095 422 LEU B C 1
ATOM 16719 O O . LEU B 1 431 ? -6.94393 11.47700 -41.54049 1.000 51.06597 422 LEU B O 1
ATOM 16735 N N . THR B 1 432 ? -9.05983 12.17988 -41.22037 1.000 49.29151 423 THR B N 1
ATOM 16736 C CA . THR B 1 432 ? -9.22612 12.50980 -42.63012 1.000 45.03754 423 THR B CA 1
ATOM 16737 C C . THR B 1 432 ? -8.21169 13.56724 -43.05557 1.000 44.59257 423 THR B C 1
ATOM 16738 O O . THR B 1 432 ? -7.53758 13.41974 -44.08127 1.000 50.31046 423 THR B O 1
ATOM 16749 N N . LEU B 1 433 ? -8.08097 14.63871 -42.26601 1.000 53.38702 424 LEU B N 1
ATOM 16750 C CA . LEU B 1 433 ? -7.11545 15.68736 -42.59505 1.000 46.24122 424 LEU B CA 1
ATOM 16751 C C . LEU B 1 433 ? -5.69423 15.13981 -42.61323 1.000 47.63135 424 LEU B C 1
ATOM 16752 O O . LEU B 1 433 ? -4.88339 15.51222 -43.46959 1.000 48.79096 424 LEU B O 1
ATOM 16768 N N . VAL B 1 434 ? -5.37590 14.25873 -41.66473 1.000 43.71353 425 VAL B N 1
ATOM 16769 C CA . VAL B 1 434 ? -4.02497 13.71404 -41.55707 1.000 43.07628 425 VAL B CA 1
ATOM 16770 C C . VAL B 1 434 ? -3.67010 12.93248 -42.81360 1.000 43.73253 425 VAL B C 1
ATOM 16771 O O . VAL B 1 434 ? -2.61440 13.14520 -43.42621 1.000 43.73128 425 VAL B O 1
ATOM 16784 N N . LEU B 1 435 ? -4.54603 12.00622 -43.21020 1.000 53.73661 426 LEU B N 1
ATOM 16785 C CA . LEU B 1 435 ? -4.28276 11.21660 -44.40861 1.000 44.63735 426 LEU B CA 1
ATOM 16786 C C . LEU B 1 435 ? -4.25933 12.09624 -45.65041 1.000 45.06823 426 LEU B C 1
ATOM 16787 O O . LEU B 1 435 ? -3.44090 11.88517 -46.55737 1.000 53.83378 426 LEU B O 1
ATOM 16803 N N . GLY B 1 436 ? -5.14082 13.09615 -45.70776 1.000 42.95268 427 GLY B N 1
ATOM 16804 C CA . GLY B 1 436 ? -5.13151 14.00064 -46.84382 1.000 35.91185 427 GLY B CA 1
ATOM 16805 C C . GLY B 1 436 ? -3.80819 14.72370 -46.98225 1.000 43.24210 427 GLY B C 1
ATOM 16806 O O . GLY B 1 436 ? -3.23702 14.79810 -48.07243 1.000 60.08378 427 GLY B O 1
ATOM 16810 N N . ILE B 1 437 ? -3.29936 15.26070 -45.87198 1.000 48.27103 428 ILE B N 1
ATOM 16811 C CA . ILE B 1 437 ? -2.01757 15.96098 -45.90002 1.000 47.75907 428 ILE B CA 1
ATOM 16812 C C . ILE B 1 437 ? -0.90228 15.00804 -46.31287 1.000 46.95290 428 ILE B C 1
ATOM 16813 O O . ILE B 1 437 ? -0.06696 15.33378 -47.16623 1.000 51.14742 428 ILE B O 1
ATOM 16829 N N . LEU B 1 438 ? -0.86430 13.81898 -45.70459 1.000 40.89926 429 LEU B N 1
ATOM 16830 C CA . LEU B 1 438 ? 0.19893 12.86841 -46.01583 1.000 34.87756 429 LEU B CA 1
ATOM 16831 C C . LEU B 1 438 ? 0.23115 12.54837 -47.50814 1.000 49.85959 429 LEU B C 1
ATOM 16832 O O . LEU B 1 438 ? 1.28923 12.61639 -48.14385 1.000 59.68149 429 LEU B O 1
ATOM 16848 N N . PHE B 1 439 ? -0.92698 12.22601 -48.09740 1.000 51.15372 430 PHE B N 1
ATOM 16849 C CA . PHE B 1 439 ? -0.94348 11.83845 -49.50960 1.000 42.09282 430 PHE B CA 1
ATOM 16850 C C . PHE B 1 439 ? -0.69571 13.03246 -50.43230 1.000 48.66533 430 PHE B C 1
ATOM 16851 O O . PHE B 1 439 ? 0.02731 12.91025 -51.43277 1.000 63.53963 430 PHE B O 1
ATOM 16868 N N . ALA B 1 440 ? -1.31019 14.18446 -50.14134 1.000 47.74004 431 ALA B N 1
ATOM 16869 C CA . ALA B 1 440 ? -1.05985 15.38263 -50.93708 1.000 47.72239 431 ALA B CA 1
ATOM 16870 C C . ALA B 1 440 ? 0.42969 15.69071 -50.99302 1.000 55.15032 431 ALA B C 1
ATOM 16871 O O . ALA B 1 440 ? 0.98345 15.99515 -52.06082 1.000 69.77646 431 ALA B O 1
ATOM 16878 N N . ASP B 1 441 ? 1.09281 15.63526 -49.83746 1.000 47.69613 432 ASP B N 1
ATOM 16879 C CA . ASP B 1 441 ? 2.53872 15.80025 -49.81275 1.000 47.87613 432 ASP B CA 1
ATOM 16880 C C . ASP B 1 441 ? 3.21850 14.72509 -50.65107 1.000 55.60510 432 ASP B C 1
ATOM 16881 O O . ASP B 1 441 ? 4.05051 15.03885 -51.50384 1.000 69.06787 432 ASP B O 1
ATOM 16890 N N . TYR B 1 442 ? 2.84422 13.45767 -50.45112 1.000 50.10734 433 TYR B N 1
ATOM 16891 C CA . TYR B 1 442 ? 3.42543 12.38231 -51.24822 1.000 61.65545 433 TYR B CA 1
ATOM 16892 C C . TYR B 1 442 ? 3.44729 12.74298 -52.72305 1.000 60.58464 433 TYR B C 1
ATOM 16893 O O . TYR B 1 442 ? 4.43501 12.49037 -53.42090 1.000 70.84314 433 TYR B O 1
ATOM 16911 N N . PHE B 1 443 ? 2.36464 13.34418 -53.21114 1.000 63.58715 434 PHE B N 1
ATOM 16912 C CA . PHE B 1 443 ? 2.27836 13.63850 -54.63820 1.000 56.85642 434 PHE B CA 1
ATOM 16913 C C . PHE B 1 443 ? 3.09356 14.86762 -55.03117 1.000 57.96406 434 PHE B C 1
ATOM 16914 O O . PHE B 1 443 ? 3.77520 14.84179 -56.06234 1.000 73.19538 434 PHE B O 1
ATOM 16931 N N . ALA B 1 444 ? 3.03780 15.95977 -54.25330 1.000 56.56974 435 ALA B N 1
ATOM 16932 C CA . ALA B 1 444 ? 3.63239 17.20471 -54.74749 1.000 61.97826 435 ALA B CA 1
ATOM 16933 C C . ALA B 1 444 ? 4.12176 18.11954 -53.62073 1.000 74.15368 435 ALA B C 1
ATOM 16934 O O . ALA B 1 444 ? 3.97574 19.34139 -53.69878 1.000 68.81219 435 ALA B O 1
ATOM 16941 N N . GLY B 1 445 ? 4.68650 17.55563 -52.56099 1.000 63.45572 436 GLY B N 1
ATOM 16942 C CA . GLY B 1 445 ? 5.18578 18.39717 -51.47080 1.000 52.17736 436 GLY B CA 1
ATOM 16943 C C . GLY B 1 445 ? 4.19180 19.37796 -50.83604 1.000 50.24413 436 GLY B C 1
ATOM 16944 O O . GLY B 1 445 ? 2.96370 19.22005 -50.86885 1.000 62.21564 436 GLY B O 1
ATOM 16948 N N . LEU B 1 446 ? 4.77082 20.42047 -50.23011 1.000 53.99344 437 LEU B N 1
ATOM 16949 C CA . LEU B 1 446 ? 3.96250 21.46344 -49.60298 1.000 59.42233 437 LEU B CA 1
ATOM 16950 C C . LEU B 1 446 ? 3.13803 22.22481 -50.63542 1.000 64.90607 437 LEU B C 1
ATOM 16951 O O . LEU B 1 446 ? 2.01534 22.66371 -50.34256 1.000 68.66965 437 LEU B O 1
ATOM 16967 N N . TYR B 1 447 ? 3.68168 22.40609 -51.84117 1.000 60.15147 438 TYR B N 1
ATOM 16968 C CA . TYR B 1 447 ? 2.89306 22.98049 -52.92420 1.000 56.57957 438 TYR B CA 1
ATOM 16969 C C . TYR B 1 447 ? 1.61634 22.18304 -53.14676 1.000 62.03832 438 TYR B C 1
ATOM 16970 O O . TYR B 1 447 ? 0.53727 22.75427 -53.33851 1.000 58.41845 438 TYR B O 1
ATOM 16988 N N . GLY B 1 448 ? 1.71630 20.85619 -53.09867 1.000 58.79107 439 GLY B N 1
ATOM 16989 C CA . GLY B 1 448 ? 0.54417 20.01662 -53.24989 1.000 51.13277 439 GLY B CA 1
ATOM 16990 C C . GLY B 1 448 ? -0.37489 20.06640 -52.05129 1.000 58.57932 439 GLY B C 1
ATOM 16991 O O . GLY B 1 448 ? -1.58343 19.88571 -52.18997 1.000 64.13367 439 GLY B O 1
ATOM 16995 N N . VAL B 1 449 ? 0.17510 20.29775 -50.85993 1.000 62.50356 440 VAL B N 1
ATOM 16996 C CA . VAL B 1 449 ? -0.69611 20.54012 -49.70764 1.000 51.56810 440 VAL B CA 1
ATOM 16997 C C . VAL B 1 449 ? -1.55369 21.78125 -49.95342 1.000 50.92707 440 VAL B C 1
ATOM 16998 O O . VAL B 1 449 ? -2.77205 21.78578 -49.70702 1.000 46.43655 440 VAL B O 1
ATOM 17011 N N . ALA B 1 450 ? -0.93163 22.84989 -50.45950 1.000 40.27697 441 ALA B N 1
ATOM 17012 C CA . ALA B 1 450 ? -1.69310 24.05300 -50.79591 1.000 52.11807 441 ALA B CA 1
ATOM 17013 C C . ALA B 1 450 ? -2.70500 23.77542 -51.90557 1.000 51.76030 441 ALA B C 1
ATOM 17014 O O . ALA B 1 450 ? -3.84262 24.26444 -51.86263 1.000 60.89249 441 ALA B O 1
ATOM 17021 N N . ILE B 1 451 ? -2.30678 22.99518 -52.91282 1.000 44.83602 442 ILE B N 1
ATOM 17022 C CA . ILE B 1 451 ? -3.23135 22.65739 -53.99135 1.000 49.37652 442 ILE B CA 1
ATOM 17023 C C . ILE B 1 451 ? -4.37448 21.79250 -53.47015 1.000 52.30335 442 ILE B C 1
ATOM 17024 O O . ILE B 1 451 ? -5.47554 21.81492 -54.02550 1.000 65.49540 442 ILE B O 1
ATOM 17040 N N . ALA B 1 452 ? -4.14139 21.01749 -52.40783 1.000 51.90026 443 ALA B N 1
ATOM 17041 C CA . ALA B 1 452 ? -5.22552 20.25396 -51.79463 1.000 46.28776 443 ALA B CA 1
ATOM 17042 C C . ALA B 1 452 ? -6.19662 21.17868 -51.07788 1.000 43.93384 443 ALA B C 1
ATOM 17043 O O . ALA B 1 452 ? -7.41476 20.99984 -51.16669 1.000 49.19998 443 ALA B O 1
ATOM 17050 N N . ALA B 1 453 ? -5.67107 22.16112 -50.34377 1.000 48.91998 444 ALA B N 1
ATOM 17051 C CA . ALA B 1 453 ? -6.53886 23.19244 -49.78069 1.000 40.79694 444 ALA B CA 1
ATOM 17052 C C . ALA B 1 453 ? -7.39089 23.83046 -50.86461 1.000 50.21531 444 ALA B C 1
ATOM 17053 O O . ALA B 1 453 ? -8.58257 24.08749 -50.66086 1.000 56.01755 444 ALA B O 1
ATOM 17060 N N . LEU B 1 454 ? -6.78525 24.11611 -52.02001 1.000 57.70669 445 LEU B N 1
ATOM 17061 C CA . LEU B 1 454 ? -7.53027 24.73764 -53.11397 1.000 58.97207 445 LEU B CA 1
ATOM 17062 C C . LEU B 1 454 ? -8.59513 23.79852 -53.67568 1.000 54.63359 445 LEU B C 1
ATOM 17063 O O . LEU B 1 454 ? -9.76454 24.17996 -53.80784 1.000 59.76682 445 LEU B O 1
ATOM 17079 N N . GLY B 1 455 ? -8.19807 22.57849 -54.04944 1.000 53.12205 446 GLY B N 1
ATOM 17080 C CA . GLY B 1 455 ? -9.15985 21.60474 -54.54243 1.000 58.27158 446 GLY B CA 1
ATOM 17081 C C . GLY B 1 455 ? -10.33367 21.41861 -53.60354 1.000 63.89673 446 GLY B C 1
ATOM 17082 O O . GLY B 1 455 ? -11.48770 21.37062 -54.03624 1.000 60.83151 446 GLY B O 1
ATOM 17086 N N . MET B 1 456 ? -10.05336 21.30902 -52.30306 1.000 71.58155 447 MET B N 1
ATOM 17087 C CA . MET B 1 456 ? -11.11326 21.20377 -51.30711 1.000 56.50483 447 MET B CA 1
ATOM 17088 C C . MET B 1 456 ? -12.10609 22.34920 -51.43745 1.000 57.78308 447 MET B C 1
ATOM 17089 O O . MET B 1 456 ? -13.30883 22.16920 -51.21704 1.000 69.81184 447 MET B O 1
ATOM 17103 N N . LEU B 1 457 ? -11.61856 23.53822 -51.79049 1.000 58.25048 448 LEU B N 1
ATOM 17104 C CA . LEU B 1 457 ? -12.45209 24.71642 -51.99204 1.000 54.23066 448 LEU B CA 1
ATOM 17105 C C . LEU B 1 457 ? -12.61948 25.06737 -53.46626 1.000 65.59009 448 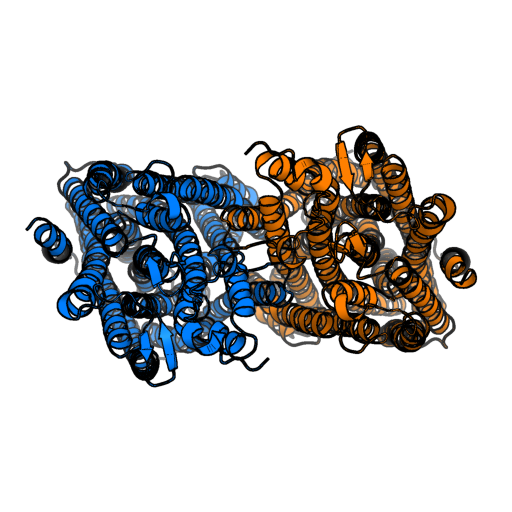LEU B C 1
ATOM 17106 O O . LEU B 1 457 ? -13.04028 26.18406 -53.78801 1.000 62.68873 448 LEU B O 1
ATOM 17122 N N . SER B 1 458 ? -12.29170 24.13774 -54.36974 1.000 65.30667 449 SER B N 1
ATOM 17123 C CA . SER B 1 458 ? -12.31585 24.44998 -55.79691 1.000 62.30687 449 SER B CA 1
ATOM 17124 C C . SER B 1 458 ? -13.69513 24.91897 -56.24773 1.000 70.38936 449 SER B C 1
ATOM 17125 O O . SER B 1 458 ? -13.80224 25.77888 -57.13128 1.000 76.50035 449 SER B O 1
ATOM 17133 N N . PHE B 1 459 ? -14.75715 24.36869 -55.66000 1.000 72.82759 450 PHE B N 1
ATOM 17134 C CA . PHE B 1 459 ? -16.11506 24.78456 -55.99260 1.000 69.81369 450 PHE B CA 1
ATOM 17135 C C . PHE B 1 459 ? -16.73793 25.54979 -54.83073 1.000 72.60696 450 PHE B C 1
ATOM 17136 O O . PHE B 1 459 ? -17.79615 25.16586 -54.31968 1.000 69.69963 450 PHE B O 1
ATOM 17153 N N . VAL B 1 460 ? -16.09528 26.64761 -54.42156 1.000 73.60760 451 VAL B N 1
ATOM 17154 C CA . VAL B 1 460 ? -16.55423 27.37323 -53.24332 1.000 73.13483 451 VAL B CA 1
ATOM 17155 C C . VAL B 1 460 ? -17.89413 28.04843 -53.49663 1.000 72.00863 451 VAL B C 1
ATOM 17156 O O . VAL B 1 460 ? -18.67648 28.24624 -52.56194 1.000 74.58557 451 VAL B O 1
ATOM 17169 N N . ALA B 1 461 ? -18.18511 28.42591 -54.74206 1.000 79.06623 452 ALA B N 1
ATOM 17170 C CA . ALA B 1 461 ? -19.44830 29.10436 -55.02121 1.000 84.34688 452 ALA B CA 1
ATOM 17171 C C . ALA B 1 461 ? -20.63532 28.22034 -54.65296 1.000 79.41905 452 ALA B C 1
ATOM 17172 O O . ALA B 1 461 ? -21.57878 28.66818 -53.98957 1.000 72.16458 452 ALA B O 1
ATOM 17179 N N . THR B 1 462 ? -20.59766 26.95007 -55.06543 1.000 83.66294 453 THR B N 1
ATOM 17180 C CA . THR B 1 462 ? -21.69495 26.03591 -54.75856 1.000 79.64486 453 THR B CA 1
ATOM 17181 C C . THR B 1 462 ? -21.77869 25.75312 -53.26157 1.000 77.95672 453 THR B C 1
ATOM 17182 O O . THR B 1 462 ? -22.87758 25.68397 -52.69420 1.000 84.39247 453 THR B O 1
ATOM 17193 N N . SER B 1 463 ? -20.62917 25.58263 -52.60601 1.000 84.71702 454 SER B N 1
ATOM 17194 C CA . SER B 1 463 ? -20.62800 25.33608 -51.16902 1.000 60.40017 454 SER B CA 1
ATOM 17195 C C . SER B 1 463 ? -21.26157 26.50078 -50.42052 1.000 73.65171 454 SER B C 1
ATOM 17196 O O . SER B 1 463 ? -22.11233 26.30511 -49.54408 1.000 75.16998 454 SER B O 1
ATOM 17204 N N . VAL B 1 464 ? -20.87625 27.72890 -50.77515 1.000 65.93899 455 VAL B N 1
ATOM 17205 C CA . VAL B 1 464 ? -21.41796 28.89880 -50.09518 1.000 65.55397 455 VAL B CA 1
ATOM 17206 C C . VAL B 1 464 ? -22.89084 29.08980 -50.43624 1.000 76.40610 455 VAL B C 1
ATOM 17207 O O . VAL B 1 464 ? -23.66671 29.56846 -49.60186 1.000 78.72638 455 VAL B O 1
ATOM 17220 N N . SER B 1 465 ? -23.31007 28.72331 -51.65047 1.000 77.68396 456 SER B N 1
ATOM 17221 C CA . SER B 1 465 ? -24.72332 28.84287 -52.00187 1.000 89.14605 456 SER B CA 1
ATOM 17222 C C . SER B 1 465 ? -25.57804 27.88161 -51.18006 1.000 85.27568 456 SER B C 1
ATOM 17223 O O . SER B 1 465 ? -26.63832 28.25965 -50.66449 1.000 86.29380 456 SER B O 1
ATOM 17231 N N . VAL B 1 466 ? -25.14054 26.62583 -51.05643 1.000 80.30038 457 VAL B N 1
ATOM 17232 C CA . VAL B 1 466 ? -25.86675 25.68371 -50.20752 1.000 67.17879 457 VAL B CA 1
ATOM 17233 C C . VAL B 1 466 ? -25.83411 26.14138 -48.75292 1.000 64.60930 457 VAL B C 1
ATOM 17234 O O . VAL B 1 466 ? -26.79602 25.92929 -48.00467 1.000 63.36850 457 VAL B O 1
ATOM 17247 N N . ASP B 1 467 ? -24.73019 26.75800 -48.32108 1.000 72.94454 458 ASP B N 1
ATOM 17248 C CA . ASP B 1 467 ? -24.65624 27.25356 -46.95011 1.000 72.17726 458 ASP B CA 1
ATOM 17249 C C . ASP B 1 467 ? -25.65948 28.37797 -46.71445 1.000 74.90752 458 ASP B C 1
ATOM 17250 O O . ASP B 1 467 ? -26.29730 28.43783 -45.65710 1.000 75.91995 458 ASP B O 1
ATOM 17259 N N . SER B 1 468 ? -25.80066 29.28653 -47.68101 1.000 77.88666 459 SER B N 1
ATOM 17260 C CA . SER B 1 468 ? -26.73105 30.40164 -47.54822 1.000 87.27096 459 SER B CA 1
ATOM 17261 C C . SER B 1 468 ? -28.18219 29.99419 -47.77497 1.000 89.82368 459 SER B C 1
ATOM 17262 O O . SER B 1 468 ? -29.08647 30.72627 -47.36003 1.000 85.19521 459 SER B O 1
ATOM 17270 N N . TYR B 1 469 ? -28.42623 28.85436 -48.42585 1.000 84.04224 460 TYR B N 1
ATOM 17271 C CA . TYR B 1 469 ? -29.79648 28.36563 -48.56241 1.000 71.21317 460 TYR B CA 1
ATOM 17272 C C . TYR B 1 469 ? -30.46386 28.18307 -47.20222 1.000 73.91672 460 TYR B C 1
ATOM 17273 O O . TYR B 1 469 ? -31.63291 28.54154 -47.02380 1.000 89.10323 460 TYR B O 1
ATOM 17291 N N . GLY B 1 470 ? -29.74221 27.61997 -46.23663 1.000 74.13896 461 GLY B N 1
ATOM 17292 C CA . GLY B 1 470 ? -30.29092 27.30611 -44.93724 1.000 73.53517 461 GLY B CA 1
ATOM 17293 C C . GLY B 1 470 ? -31.02863 28.45183 -44.27039 1.000 85.12075 461 GLY B C 1
ATOM 17294 O O . GLY B 1 470 ? -32.22219 28.35232 -43.96467 1.000 100.42471 461 GLY B O 1
ATOM 17298 N N . PRO B 1 471 ? -30.32832 29.56062 -44.01203 1.000 87.46986 462 PRO B N 1
ATOM 17299 C CA . PRO B 1 471 ? -30.97486 30.67469 -43.29588 1.000 87.75202 462 PRO B CA 1
ATOM 17300 C C . PRO B 1 471 ? -32.14197 31.28594 -44.05036 1.000 98.72595 462 PRO B C 1
ATOM 17301 O O . PRO B 1 471 ? -33.08658 31.77568 -43.41833 1.000 103.67448 462 PRO B O 1
ATOM 17312 N N . ILE B 1 472 ? -32.11116 31.27382 -45.38420 1.000 95.33365 463 ILE B N 1
ATOM 17313 C CA . ILE B 1 472 ? -33.24589 31.77590 -46.15525 1.000 86.85413 463 ILE B CA 1
ATOM 17314 C C . ILE B 1 472 ? -34.48972 30.94981 -45.84914 1.000 93.32272 463 ILE B C 1
ATOM 17315 O O . ILE B 1 472 ? -35.57277 31.49079 -45.59269 1.000 103.45431 463 ILE B O 1
ATOM 17331 N N . ALA B 1 473 ? -34.34646 29.62236 -45.85274 1.000 92.97894 464 ALA B N 1
ATOM 17332 C CA . ALA B 1 473 ? -35.47127 28.75450 -45.52025 1.000 92.79042 464 ALA B CA 1
ATOM 17333 C C . ALA B 1 473 ? -35.89003 28.92390 -44.06445 1.000 97.79024 464 ALA B C 1
ATOM 17334 O O . ALA B 1 473 ? -37.08429 28.85720 -43.74207 1.000 116.25004 464 ALA B O 1
ATOM 17341 N N . ASP B 1 474 ? -34.92215 29.13723 -43.16968 1.000 111.37742 465 ASP B N 1
ATOM 17342 C CA . ASP B 1 474 ? -35.25176 29.37329 -41.76667 1.000 112.40246 465 ASP B CA 1
ATOM 17343 C C . ASP B 1 474 ? -36.12995 30.61144 -41.61814 1.000 113.32618 465 ASP B C 1
ATOM 17344 O O . ASP B 1 474 ? -37.14667 30.58841 -40.91312 1.000 117.46989 465 ASP B O 1
ATOM 17353 N N . ASN B 1 475 ? -35.75895 31.70235 -42.29405 1.000 101.53003 466 ASN B N 1
ATOM 17354 C CA . ASN B 1 475 ? -36.56330 32.91896 -42.22915 1.000 104.32202 466 ASN B CA 1
ATOM 17355 C C . ASN B 1 475 ? -37.91883 32.72638 -42.89978 1.000 112.55771 466 ASN B C 1
ATOM 17356 O O . ASN B 1 475 ? -38.92508 33.26896 -42.43401 1.000 116.79789 466 ASN B O 1
ATOM 17367 N N . ALA B 1 476 ? -37.97127 31.96318 -43.99366 1.000 104.86495 467 ALA B N 1
ATOM 17368 C CA . ALA B 1 476 ? -39.25593 31.69553 -44.63552 1.000 105.90237 467 ALA B CA 1
ATOM 17369 C C . ALA B 1 476 ? -40.20698 30.98695 -43.67621 1.000 116.73657 467 ALA B C 1
ATOM 17370 O O . ALA B 1 476 ? -41.36403 31.39514 -43.50954 1.000 125.35401 467 ALA B O 1
ATOM 17377 N N . GLY B 1 477 ? -39.73119 29.91884 -43.03264 1.000 101.20089 468 GLY B N 1
ATOM 17378 C CA . GLY B 1 477 ? -40.56891 29.20861 -42.07765 1.000 98.26083 468 GLY B CA 1
ATOM 17379 C C . GLY B 1 477 ? -40.94573 30.06030 -40.87975 1.000 97.35154 468 GLY B C 1
ATOM 17380 O O . GLY B 1 477 ? -42.06996 29.97953 -40.37522 1.000 108.19159 468 GLY B O 1
ATOM 17384 N N . GLY B 1 478 ? -40.01051 30.88544 -40.40306 1.000 106.79593 469 GLY B N 1
ATOM 17385 C CA . GLY B 1 478 ? -40.31838 31.76372 -39.28683 1.000 109.84095 469 GLY B CA 1
ATOM 17386 C C . GLY B 1 478 ? -41.37633 32.79185 -39.63294 1.000 115.35054 469 GLY B C 1
ATOM 17387 O O . GLY B 1 478 ? -42.25560 33.08918 -38.82231 1.000 129.17053 469 GLY B O 1
ATOM 17391 N N . ILE B 1 479 ? -41.30282 33.35250 -40.84081 1.000 112.85184 470 ILE B N 1
ATOM 17392 C CA . ILE B 1 479 ? -42.32445 34.28881 -41.29492 1.000 118.79965 470 ILE B CA 1
ATOM 17393 C C . ILE B 1 479 ? -43.66661 33.58258 -41.43430 1.000 124.63248 470 ILE B C 1
ATOM 17394 O O . ILE B 1 479 ? -44.71271 34.12915 -41.06437 1.000 127.70088 470 ILE B O 1
ATOM 17410 N N . SER B 1 480 ? -43.66162 32.35792 -41.96517 1.000 114.63021 471 SER B N 1
ATOM 17411 C CA . SER B 1 480 ? -44.90775 31.61154 -42.10140 1.000 113.81730 471 SER B CA 1
ATOM 17412 C C . SER B 1 480 ? -45.55871 31.37551 -40.74302 1.000 114.50802 471 SER B C 1
ATOM 17413 O O . SER B 1 480 ? -46.76862 31.56892 -40.58142 1.000 136.10392 471 SER B O 1
ATOM 17421 N N . GLU B 1 481 ? -44.76980 30.95745 -39.74838 1.000 119.96770 472 GLU B N 1
ATOM 17422 C CA . GLU B 1 481 ? -45.34272 30.68886 -38.43084 1.000 121.05665 472 GLU B CA 1
ATOM 17423 C C . GLU B 1 481 ? -45.72277 31.97190 -37.69641 1.000 125.61361 472 GLU B C 1
ATOM 17424 O O . GLU B 1 481 ? -46.66927 31.96508 -36.90141 1.000 140.41678 472 GLU B O 1
ATOM 17436 N N . MET B 1 482 ? -45.00335 33.07393 -37.93075 1.000 117.78465 473 MET B N 1
ATOM 17437 C CA . MET B 1 482 ? -45.37283 34.33464 -37.29214 1.000 129.96550 473 MET B CA 1
ATOM 17438 C C . MET B 1 482 ? -46.64238 34.91444 -37.90033 1.000 131.11041 473 MET B C 1
ATOM 17439 O O . MET B 1 482 ? -47.37036 35.65370 -37.22742 1.000 136.14962 473 MET B O 1
ATOM 17453 N N . CYS B 1 483 ? -46.91672 34.60401 -39.16341 1.000 116.92013 474 CYS B N 1
ATOM 17454 C CA . CYS B 1 483 ? -48.12821 35.05541 -39.82933 1.000 130.14425 474 CYS B CA 1
ATOM 17455 C C . CYS B 1 483 ? -49.26932 34.05948 -39.68375 1.000 137.13878 474 CYS B C 1
ATOM 17456 O O . CYS B 1 483 ? -50.35780 34.30416 -40.21268 1.000 143.64875 474 CYS B O 1
ATOM 17464 N N . GLU B 1 484 ? -49.04491 32.94868 -38.98095 1.000 140.29863 475 GLU B N 1
ATOM 17465 C CA . GLU B 1 484 ? -50.06900 31.93318 -38.74805 1.000 130.25476 475 GLU B CA 1
ATOM 17466 C C . GLU B 1 484 ? -50.63706 31.42948 -40.07604 1.000 133.48528 475 GLU B C 1
ATOM 17467 O O . GLU B 1 484 ? -51.83548 31.51290 -40.34975 1.000 146.32776 475 GLU B O 1
ATOM 17479 N N . LEU B 1 485 ? -49.73956 30.89490 -40.90059 1.000 139.18451 476 LEU B N 1
ATOM 17480 C CA . LEU B 1 485 ? -50.10696 30.37593 -42.20666 1.000 137.48106 476 LEU B CA 1
ATOM 17481 C C . LEU B 1 485 ? -50.77201 29.00736 -42.07288 1.000 145.08225 476 LEU B C 1
ATOM 17482 O O . LEU B 1 485 ? -50.82264 28.40706 -40.99567 1.000 147.00988 476 LEU B O 1
ATOM 17498 N N . ASP B 1 486 ? -51.29292 28.51744 -43.19460 1.000 192.71351 477 ASP B N 1
ATOM 17499 C CA . ASP B 1 486 ? -52.00032 27.24868 -43.19336 1.000 200.89427 477 ASP B CA 1
ATOM 17500 C C . ASP B 1 486 ? -51.06923 26.12475 -42.74090 1.000 188.87978 477 ASP B C 1
ATOM 17501 O O . ASP B 1 486 ? -49.85653 26.18348 -42.96282 1.000 190.52379 477 ASP B O 1
ATOM 17510 N N . PRO B 1 487 ? -51.61059 25.08672 -42.09960 1.000 145.45745 478 PRO B N 1
ATOM 17511 C CA . PRO B 1 487 ? -50.73970 24.01288 -41.59657 1.000 142.46300 478 PRO B CA 1
ATOM 17512 C C . PRO B 1 487 ? -49.98409 23.28413 -42.69317 1.000 142.08402 478 PRO B C 1
ATOM 17513 O O . PRO B 1 487 ? -48.86001 22.83004 -42.45345 1.000 142.69216 478 PRO B O 1
ATOM 17524 N N . GLU B 1 488 ? -50.56373 23.14905 -43.88895 1.000 137.56729 479 GLU B N 1
ATOM 17525 C CA . GLU B 1 488 ? -49.84403 22.50791 -44.98692 1.000 139.31849 479 GLU B CA 1
ATOM 17526 C C . GLU B 1 488 ? -48.69591 23.38476 -45.47351 1.000 129.64474 479 GLU B C 1
ATOM 17527 O O . GLU B 1 488 ? -47.59958 22.88677 -45.76851 1.000 124.35181 479 GLU B O 1
ATOM 17531 N N . VAL B 1 489 ? -48.93326 24.69418 -45.57084 1.000 133.05461 480 VAL B N 1
ATOM 17532 C CA . VAL B 1 489 ? -47.86716 25.62092 -45.93977 1.000 136.54019 480 VAL B CA 1
ATOM 17533 C C . VAL B 1 489 ? -46.76135 25.58443 -44.89185 1.000 130.99268 480 VAL B C 1
ATOM 17534 O O . VAL B 1 489 ? -45.56349 25.58851 -45.21814 1.000 127.12404 480 VAL B O 1
ATOM 17547 N N . ARG B 1 490 ? -47.14915 25.54239 -43.61417 1.000 124.19528 481 ARG B N 1
ATOM 17548 C CA . ARG B 1 490 ? -46.16795 25.42501 -42.54429 1.000 112.21772 481 ARG B CA 1
ATOM 17549 C C . ARG B 1 490 ? -45.39324 24.11966 -42.65591 1.000 108.30685 481 ARG B C 1
ATOM 17550 O O . ARG B 1 490 ? -44.18964 24.08573 -42.39398 1.000 116.23071 481 ARG B O 1
ATOM 17554 N N . LYS B 1 491 ? -46.06202 23.03486 -43.05139 1.000 114.18847 482 LYS B N 1
ATOM 17555 C CA . LYS B 1 491 ? -45.36890 21.76188 -43.22686 1.000 109.66622 482 LYS B CA 1
ATOM 17556 C C . LYS B 1 491 ? -44.31715 21.85759 -44.32634 1.000 112.83856 482 LYS B C 1
ATOM 17557 O O . LYS B 1 491 ? -43.18400 21.38968 -44.16164 1.000 117.75619 482 LYS B O 1
ATOM 17561 N N . ILE B 1 492 ? -44.67745 22.46335 -45.45980 1.000 119.06444 483 ILE B N 1
ATOM 17562 C CA . ILE B 1 492 ? -43.71835 22.62409 -46.55482 1.000 114.56279 483 ILE B CA 1
ATOM 17563 C C . ILE B 1 492 ? -42.50640 23.43237 -46.09041 1.000 116.64463 483 ILE B C 1
ATOM 17564 O O . ILE B 1 492 ? -41.34463 23.01576 -46.25328 1.000 107.01169 483 ILE B O 1
ATOM 17580 N N . THR B 1 493 ? -42.76110 24.59919 -45.48881 1.000 118.71685 484 THR B N 1
ATOM 17581 C CA . THR B 1 493 ? -41.65699 25.46158 -45.07648 1.000 107.48717 484 THR B CA 1
ATOM 17582 C C . THR B 1 493 ? -40.81232 24.81819 -43.97866 1.000 113.23350 484 THR B C 1
ATOM 17583 O O . THR B 1 493 ? -39.58629 24.97997 -43.96759 1.000 115.98257 484 THR B O 1
ATOM 17594 N N . ASP B 1 494 ? -41.43222 24.05834 -43.07193 1.000 118.54605 485 ASP B N 1
ATOM 17595 C CA . ASP B 1 494 ? -40.67877 23.40052 -42.01074 1.000 106.61434 485 ASP B CA 1
ATOM 17596 C C . ASP B 1 494 ? -39.83478 22.25338 -42.55083 1.000 103.67403 485 ASP B C 1
ATOM 17597 O O . ASP B 1 494 ? -38.73321 22.00458 -42.04643 1.000 105.23812 485 ASP B O 1
ATOM 17606 N N . HIS B 1 495 ? -40.32812 21.53815 -43.56338 1.000 104.72895 486 HIS B N 1
ATOM 17607 C CA . HIS B 1 495 ? -39.49548 20.53374 -44.21695 1.000 107.82526 486 HIS B CA 1
ATOM 17608 C C . HIS B 1 495 ? -38.26148 21.18035 -44.83754 1.000 113.75965 486 HIS B C 1
ATOM 17609 O O . HIS B 1 495 ? -37.13384 20.67442 -44.69304 1.000 108.34616 486 HIS B O 1
ATOM 17623 N N . LEU B 1 496 ? -38.45473 22.30898 -45.52815 1.000 124.00681 487 LEU B N 1
ATOM 17624 C CA . LEU B 1 496 ? -37.30185 23.03354 -46.06183 1.000 110.26419 487 LEU B CA 1
ATOM 17625 C C . LEU B 1 496 ? -36.34598 23.44722 -44.94520 1.000 102.11202 487 LEU B C 1
ATOM 17626 O O . LEU B 1 496 ? -35.11932 23.36700 -45.10020 1.000 99.08401 487 LEU B O 1
ATOM 17642 N N . ASP B 1 497 ? -36.89209 23.88071 -43.80641 1.000 106.28301 488 ASP B N 1
ATOM 17643 C CA . ASP B 1 497 ? -36.04926 24.30051 -42.69021 1.000 96.03556 488 ASP B CA 1
ATOM 17644 C C . ASP B 1 497 ? -35.23239 23.13613 -42.13466 1.000 103.92910 488 ASP B C 1
ATOM 17645 O O . ASP B 1 497 ? -34.07373 23.31419 -41.74976 1.000 114.31063 488 ASP B O 1
ATOM 17654 N N . ALA B 1 498 ? -35.81768 21.93783 -42.07300 1.000 100.63022 489 ALA B N 1
ATOM 17655 C CA . ALA B 1 498 ? -35.06778 20.77866 -41.58427 1.000 95.33357 489 ALA B CA 1
ATOM 17656 C C . ALA B 1 498 ? -33.93475 20.40328 -42.53806 1.000 105.30378 489 ALA B C 1
ATOM 17657 O O . ALA B 1 498 ? -32.81054 20.08557 -42.10191 1.000 106.34384 489 ALA B O 1
ATOM 17664 N N . VAL B 1 499 ? -34.21346 20.41527 -43.84481 1.000 106.80284 490 VAL B N 1
ATOM 17665 C CA . VAL B 1 499 ? -33.14065 20.17188 -44.80798 1.000 101.36682 490 VAL B CA 1
ATOM 17666 C C . VAL B 1 499 ? -32.01992 21.18924 -44.61091 1.000 100.77231 490 VAL B C 1
ATOM 17667 O O . VAL B 1 499 ? -30.82723 20.84106 -44.60937 1.000 97.13071 490 VAL B O 1
ATOM 17680 N N . GLY B 1 500 ? -32.38561 22.46144 -44.43018 1.000 102.15274 491 GLY B N 1
ATOM 17681 C CA . GLY B 1 500 ? -31.38452 23.47290 -44.13931 1.000 81.81153 491 GLY B CA 1
ATOM 17682 C C . GLY B 1 500 ? -30.63719 23.20399 -42.84846 1.000 91.88650 491 GLY B C 1
ATOM 17683 O O . GLY B 1 500 ? -29.45220 23.51760 -42.73653 1.000 96.52877 491 GLY B O 1
ATOM 17687 N N . ASN B 1 501 ? -31.31511 22.61527 -41.86186 1.000 95.20871 492 ASN B N 1
ATOM 17688 C CA . ASN B 1 501 ? -30.66197 22.28253 -40.59958 1.000 92.71633 492 ASN B CA 1
ATOM 17689 C C . ASN B 1 501 ? -29.52290 21.29574 -40.81880 1.000 86.21133 492 ASN B C 1
ATOM 17690 O O . ASN B 1 501 ? -28.43303 21.45770 -40.25603 1.000 81.70793 492 ASN B O 1
ATOM 17701 N N . THR B 1 502 ? -29.75885 20.25990 -41.62663 1.000 80.96925 493 THR B N 1
ATOM 17702 C CA . THR B 1 502 ? -28.68031 19.30721 -41.91564 1.000 82.09794 493 THR B CA 1
ATOM 17703 C C . THR B 1 502 ? -27.56327 19.95369 -42.74290 1.000 76.37291 493 THR B C 1
ATOM 17704 O O . THR B 1 502 ? -26.36219 19.77349 -42.45646 1.000 73.43019 493 THR B O 1
ATOM 17715 N N . THR B 1 503 ? -27.93816 20.70486 -43.78432 1.000 77.80460 494 THR B N 1
ATOM 17716 C CA . THR B 1 503 ? -26.91811 21.33352 -44.61985 1.000 86.41286 494 THR B CA 1
ATOM 17717 C C . THR B 1 503 ? -26.06904 22.31950 -43.82539 1.000 81.53114 494 THR B C 1
ATOM 17718 O O . THR B 1 503 ? -24.88915 22.50512 -44.13487 1.000 72.79225 494 THR B O 1
ATOM 17729 N N . ALA B 1 504 ? -26.64119 22.95386 -42.80002 1.000 81.37868 495 ALA B N 1
ATOM 17730 C CA . ALA B 1 504 ? -25.87801 23.90055 -41.99345 1.000 60.60995 495 ALA B CA 1
ATOM 17731 C C . ALA B 1 504 ? -24.74865 23.20363 -41.24621 1.000 68.70120 495 ALA B C 1
ATOM 17732 O O . ALA B 1 504 ? -23.61426 23.69531 -41.21106 1.000 78.89167 495 ALA B O 1
ATOM 17739 N N . ALA B 1 505 ? -25.04877 22.06716 -40.61578 1.000 69.10301 496 ALA B N 1
ATOM 17740 C CA . ALA B 1 505 ? -24.00992 21.30595 -39.93069 1.000 61.38794 496 ALA B CA 1
ATOM 17741 C C . ALA B 1 505 ? -22.92616 20.87437 -40.90927 1.000 59.17919 496 ALA B C 1
ATOM 17742 O O . ALA B 1 505 ? -21.72410 20.99429 -40.62295 1.000 58.62968 496 ALA B O 1
ATOM 17749 N N . ILE B 1 506 ? -23.33207 20.35822 -42.07450 1.000 64.33932 497 ILE B N 1
ATOM 17750 C CA . ILE B 1 506 ? -22.32299 19.92401 -43.03998 1.000 61.05782 497 ILE B CA 1
ATOM 17751 C C . ILE B 1 506 ? -21.45167 21.10273 -43.46269 1.000 53.85148 497 ILE B C 1
ATOM 17752 O O . ILE B 1 506 ? -20.22467 20.97955 -43.57745 1.000 64.56259 497 ILE B O 1
ATOM 17768 N N . GLY B 1 507 ? -22.06847 22.26298 -43.69404 1.000 60.71273 498 GLY B N 1
ATOM 17769 C CA . GLY B 1 507 ? -21.31026 23.41999 -44.13673 1.000 63.62927 498 GLY B CA 1
ATOM 17770 C C . GLY B 1 507 ? -20.35928 23.93848 -43.07787 1.000 55.59687 498 GLY B C 1
ATOM 17771 O O . GLY B 1 507 ? -19.24057 24.35157 -43.38920 1.000 67.83691 498 GLY B O 1
ATOM 17775 N N . LYS B 1 508 ? -20.78762 23.93117 -41.81393 1.000 61.83725 499 LYS B N 1
ATOM 17776 C CA . LYS B 1 508 ? -19.89398 24.34866 -40.73774 1.000 62.32423 499 LYS B CA 1
ATOM 17777 C C . LYS B 1 508 ? -18.70001 23.40785 -40.62370 1.000 59.42229 499 LYS B C 1
ATOM 17778 O O . LYS B 1 508 ? -17.55608 23.85623 -40.45761 1.000 57.42924 499 LYS B O 1
ATOM 17797 N N . GLY B 1 509 ? -18.94057 22.09766 -40.71635 1.000 57.43510 500 GLY B N 1
ATOM 17798 C CA . GLY B 1 509 ? -17.82528 21.16345 -40.68207 1.000 57.05859 500 GLY B CA 1
ATOM 17799 C C . GLY B 1 509 ? -16.86516 21.37018 -41.83972 1.000 51.14392 500 GLY B C 1
ATOM 17800 O O . GLY B 1 509 ? -15.63813 21.37527 -41.65921 1.000 62.81181 500 GLY B O 1
ATOM 17804 N N . PHE B 1 510 ? -17.41050 21.55705 -43.04444 1.000 55.74245 501 PHE B N 1
ATOM 17805 C CA . PHE B 1 510 ? -16.56627 21.81215 -44.20464 1.000 59.24647 501 PHE B CA 1
ATOM 17806 C C . PHE B 1 510 ? -15.76144 23.09322 -44.03013 1.000 54.42338 501 PHE B C 1
ATOM 17807 O O . PHE B 1 510 ? -14.58271 23.14903 -44.39964 1.000 55.98925 501 PHE B O 1
ATOM 17824 N N . ALA B 1 511 ? -16.37764 24.13267 -43.46203 1.000 47.05144 502 ALA B N 1
ATOM 17825 C CA . ALA B 1 511 ? -15.66406 25.38840 -43.25972 1.000 41.10152 502 ALA B CA 1
ATOM 17826 C C . ALA B 1 511 ? -14.52728 25.22081 -42.26433 1.000 51.16421 502 ALA B C 1
ATOM 17827 O O . ALA B 1 511 ? -13.44589 25.78688 -42.45316 1.000 62.46511 502 ALA B O 1
ATOM 17834 N N . ILE B 1 512 ? -14.74768 24.44765 -41.19941 1.000 56.01536 503 ILE B N 1
ATOM 17835 C CA . ILE B 1 512 ? -13.67861 24.22170 -40.22743 1.000 44.62323 503 ILE B CA 1
ATOM 17836 C C . ILE B 1 512 ? -12.51279 23.49088 -40.88637 1.000 39.33581 503 ILE B C 1
ATOM 17837 O O . ILE B 1 512 ? -11.34222 23.87035 -40.72905 1.000 51.07038 503 ILE B O 1
ATOM 17853 N N . GLY B 1 513 ? -12.81605 22.42302 -41.62915 1.000 40.20794 504 GLY B N 1
ATOM 17854 C CA . GLY B 1 513 ? -11.75607 21.69285 -42.31075 1.000 33.95482 504 GLY B CA 1
ATOM 17855 C C . GLY B 1 513 ? -10.99276 22.55713 -43.29543 1.000 39.90268 504 GLY B C 1
ATOM 17856 O O . GLY B 1 513 ? -9.76119 22.48608 -43.38203 1.000 55.94616 504 GLY B O 1
ATOM 17860 N N . SER B 1 514 ? -11.71469 23.38212 -44.05677 1.000 54.45593 505 SER B N 1
ATOM 17861 C CA . SER B 1 514 ? -11.06383 24.27602 -45.00603 1.000 47.26946 505 SER B CA 1
ATOM 17862 C C . SER B 1 514 ? -10.18626 25.29237 -44.29277 1.000 43.87362 505 SER B C 1
ATOM 17863 O O . SER B 1 514 ? -9.08626 25.61035 -44.76062 1.000 55.30118 505 SER B O 1
ATOM 17871 N N . ALA B 1 515 ? -10.65568 25.82148 -43.16151 1.000 44.93263 506 ALA B N 1
ATOM 17872 C CA . ALA B 1 515 ? -9.84730 26.78096 -42.42036 1.000 45.45489 506 ALA B CA 1
ATOM 17873 C C . ALA B 1 515 ? -8.56420 26.13407 -41.93186 1.000 42.30799 506 ALA B C 1
ATOM 17874 O O . ALA B 1 515 ? -7.49501 26.74646 -41.98753 1.000 49.11744 506 ALA B O 1
ATOM 17881 N N . ILE B 1 516 ? -8.64580 24.88728 -41.46490 1.000 50.69223 507 ILE B N 1
ATOM 17882 C CA . ILE B 1 516 ? -7.44050 24.20140 -41.00100 1.000 49.89420 507 ILE B CA 1
ATOM 17883 C C . ILE B 1 516 ? -6.46917 23.98547 -42.15710 1.000 49.78280 507 ILE B C 1
ATOM 17884 O O . ILE B 1 516 ? -5.26127 24.22788 -42.02886 1.000 54.62477 507 ILE B O 1
ATOM 17900 N N . PHE B 1 517 ? -6.97748 23.51358 -43.30182 1.000 54.80233 508 PHE B N 1
ATOM 17901 C CA . PHE B 1 517 ? -6.09761 23.27763 -44.44687 1.000 50.27499 508 PHE B CA 1
ATOM 17902 C C . PHE B 1 517 ? -5.43623 24.57056 -44.90842 1.000 60.29181 508 PHE B C 1
ATOM 17903 O O . PHE B 1 517 ? -4.22561 24.60698 -45.17496 1.000 61.06390 508 PHE B O 1
ATOM 17920 N N . ALA B 1 518 ? -6.21629 25.64647 -45.00638 1.000 47.44309 509 ALA B N 1
ATOM 17921 C CA . ALA B 1 518 ? -5.65697 26.92092 -45.43587 1.000 44.20497 509 ALA B CA 1
ATOM 17922 C C . ALA B 1 518 ? -4.67124 27.46570 -44.40720 1.000 47.42886 509 ALA B C 1
ATOM 17923 O O . ALA B 1 518 ? -3.65800 28.06471 -44.77704 1.000 53.97005 509 ALA B O 1
ATOM 17930 N N . ALA B 1 519 ? -4.93633 27.26318 -43.11312 1.000 36.54967 510 ALA B N 1
ATOM 17931 C CA . ALA B 1 519 ? -4.00086 27.73302 -42.09683 1.000 35.77021 510 ALA B CA 1
ATOM 17932 C C . ALA B 1 519 ? -2.68073 26.98020 -42.17743 1.000 36.31673 510 ALA B C 1
ATOM 17933 O O . ALA B 1 519 ? -1.60999 27.57355 -42.01491 1.000 40.21362 510 ALA B O 1
ATOM 17940 N N . LEU B 1 520 ? -2.73157 25.67625 -42.44463 1.000 33.23646 511 LEU B N 1
ATOM 17941 C CA . LEU B 1 520 ? -1.49079 24.91934 -42.59156 1.000 29.43990 511 LEU B CA 1
ATOM 17942 C C . LEU B 1 520 ? -0.72192 25.36000 -43.83269 1.000 36.18884 511 LEU B C 1
ATOM 17943 O O . LEU B 1 520 ? 0.51257 25.50015 -43.79693 1.000 51.32174 511 LEU B O 1
ATOM 17959 N N . SER B 1 521 ? -1.43096 25.59830 -44.93881 1.000 50.78025 512 SER B N 1
ATOM 17960 C CA . SER B 1 521 ? -0.76272 26.13904 -46.12007 1.000 38.83117 512 SER B CA 1
ATOM 17961 C C . SER B 1 521 ? -0.13413 27.49718 -45.81743 1.000 46.62456 512 SER B C 1
ATOM 17962 O O . SER B 1 521 ? 0.98216 27.78853 -46.26439 1.000 49.92085 512 SER B O 1
ATOM 17970 N N . LEU B 1 522 ? -0.82476 28.33388 -45.03581 1.000 50.42336 513 LEU B N 1
ATOM 17971 C CA . LEU B 1 522 ? -0.27078 29.63461 -44.67618 1.000 43.05762 513 LEU B CA 1
ATOM 17972 C C . LEU B 1 522 ? 0.93965 29.49393 -43.76554 1.000 47.86707 513 LEU B C 1
ATOM 17973 O O . LEU B 1 522 ? 1.86222 30.30994 -43.83307 1.000 47.19955 513 LEU B O 1
ATOM 17989 N N . PHE B 1 523 ? 0.95472 28.47431 -42.90987 1.000 54.31116 514 PHE B N 1
ATOM 17990 C CA . PHE B 1 523 ? 2.13936 28.20580 -42.10234 1.000 47.82299 514 PHE B CA 1
ATOM 17991 C C . PHE B 1 523 ? 3.33377 27.88029 -42.99671 1.000 44.87840 514 PHE B C 1
ATOM 17992 O O . PHE B 1 523 ? 4.44768 28.38790 -42.79104 1.000 46.33474 514 PHE B O 1
ATOM 18009 N N . ALA B 1 524 ? 3.12005 27.01759 -43.99373 1.000 39.85806 515 ALA B N 1
ATOM 18010 C CA . ALA B 1 524 ? 4.18027 26.75507 -44.96784 1.000 32.79455 515 ALA B CA 1
ATOM 18011 C C . ALA B 1 524 ? 4.61903 28.04068 -45.66625 1.000 48.59413 515 ALA B C 1
ATOM 18012 O O . ALA B 1 524 ? 5.81815 28.26306 -45.88411 1.000 55.58170 515 ALA B O 1
ATOM 18019 N N . SER B 1 525 ? 3.65530 28.88643 -46.04829 1.000 52.76136 516 SER B N 1
ATOM 18020 C CA . SER B 1 525 ? 3.98474 30.14678 -46.71442 1.000 42.33275 516 SER B CA 1
ATOM 18021 C C . SER B 1 525 ? 4.81854 31.04656 -45.80933 1.000 47.49535 516 SER B C 1
ATOM 18022 O O . SER B 1 525 ? 5.72410 31.74081 -46.27647 1.000 50.80547 516 SER B O 1
ATOM 18030 N N . TYR B 1 526 ? 4.49515 31.07165 -44.51578 1.000 51.47908 517 TYR B N 1
ATOM 18031 C CA . TYR B 1 526 ? 5.29164 31.80131 -43.53182 1.000 41.35878 517 TYR B CA 1
ATOM 18032 C C . TYR B 1 526 ? 6.73659 31.31689 -43.53622 1.000 50.72052 517 TYR B C 1
ATOM 18033 O O . TYR B 1 526 ? 7.68277 32.11325 -43.66277 1.000 52.11012 517 TYR B O 1
ATOM 18051 N N . MET B 1 527 ? 6.92431 30.00080 -43.42264 1.000 47.11666 518 MET B N 1
ATOM 18052 C CA . MET B 1 527 ? 8.28122 29.46119 -43.42084 1.000 43.82497 518 MET B CA 1
ATOM 18053 C C . MET B 1 527 ? 9.02364 29.83986 -44.69916 1.000 44.04969 518 MET B C 1
ATOM 18054 O O . MET B 1 527 ? 10.19087 30.24378 -44.65322 1.000 57.84219 518 MET B O 1
ATOM 18068 N N . PHE B 1 528 ? 8.36035 29.72820 -45.84984 1.000 52.33311 519 PHE B N 1
ATOM 18069 C CA . PHE B 1 528 ? 9.00329 30.10803 -47.10513 1.000 58.39447 519 PHE B CA 1
ATOM 18070 C C . PHE B 1 528 ? 9.32140 31.59838 -47.14180 1.000 53.29123 519 PHE B C 1
ATOM 18071 O O . PHE B 1 528 ? 10.36070 32.00501 -47.67282 1.000 50.70448 519 PHE B O 1
ATOM 18088 N N . SER B 1 529 ? 8.43898 32.43018 -46.58576 1.000 46.30891 520 SER B N 1
ATOM 18089 C CA . SER B 1 529 ? 8.64119 33.87292 -46.58464 1.000 41.14157 520 SER B CA 1
ATOM 18090 C C . SER B 1 529 ? 9.75638 34.30227 -45.64847 1.000 44.84190 520 SER B C 1
ATOM 18091 O O . SER B 1 529 ? 10.20033 35.45071 -45.72890 1.000 58.58770 520 SER B O 1
ATOM 18099 N N . GLN B 1 530 ? 10.20679 33.42113 -44.75633 1.000 49.64431 521 GLN B N 1
ATOM 18100 C CA . GLN B 1 530 ? 11.35662 33.76814 -43.92981 1.000 55.24754 521 GLN B CA 1
ATOM 18101 C C . GLN B 1 530 ? 12.65439 33.88964 -44.72307 1.000 56.19113 521 GLN B C 1
ATOM 18102 O O . GLN B 1 530 ? 13.64806 34.37899 -44.17254 1.000 59.86873 521 GLN B O 1
ATOM 18116 N N . ILE B 1 531 ? 12.67369 33.47111 -45.99168 1.000 57.90637 522 ILE B N 1
ATOM 18117 C CA . ILE B 1 531 ? 13.91716 33.47362 -46.75855 1.000 71.06322 522 ILE B CA 1
ATOM 18118 C C . ILE B 1 531 ? 14.51088 34.87513 -46.76653 1.000 74.94017 522 ILE B C 1
ATOM 18119 O O . ILE B 1 531 ? 13.82098 35.86365 -47.04959 1.000 76.01182 522 ILE B O 1
ATOM 18135 N N . SER B 1 532 ? 15.79360 34.96737 -46.44839 1.000 86.74458 523 SER B N 1
ATOM 18136 C CA . SER B 1 532 ? 16.54446 36.20866 -46.52562 1.000 94.45828 523 SER B CA 1
ATOM 18137 C C . SER B 1 532 ? 17.53475 36.14867 -47.68176 1.000 98.43826 523 SER B C 1
ATOM 18138 O O . SER B 1 532 ? 17.88535 35.06300 -48.15667 1.000 104.02093 523 SER B O 1
ATOM 18146 N N . PRO B 1 533 ? 18.00727 37.29823 -48.16888 1.000 110.48161 524 PRO B N 1
ATOM 18147 C CA . PRO B 1 533 ? 19.03524 37.26636 -49.22212 1.000 108.55654 524 PRO B CA 1
ATOM 18148 C C . PRO B 1 533 ? 20.34111 36.62885 -48.77465 1.000 116.03147 524 PRO B C 1
ATOM 18149 O O . PRO B 1 533 ? 21.16372 36.27863 -49.63036 1.000 112.21453 524 PRO B O 1
ATOM 18160 N N . SER B 1 534 ? 20.55920 36.46067 -47.46752 1.000 108.20619 525 SER B N 1
ATOM 18161 C CA . SER B 1 534 ? 21.79985 35.87464 -46.97480 1.000 106.18612 525 SER B CA 1
ATOM 18162 C C . SER B 1 534 ? 21.78234 34.35011 -46.96615 1.000 104.47924 525 SER B C 1
ATOM 18163 O O . SER B 1 534 ? 22.84106 33.73961 -46.78327 1.000 102.65310 525 SER B O 1
ATOM 18171 N N . ASP B 1 535 ? 20.62131 33.72375 -47.15674 1.000 114.84903 526 ASP B N 1
ATOM 18172 C CA . ASP B 1 535 ? 20.50861 32.27242 -47.21511 1.000 111.50890 526 ASP B CA 1
ATOM 18173 C C . ASP B 1 535 ? 20.46475 31.75518 -48.64736 1.000 114.25420 526 ASP B C 1
ATOM 18174 O O . ASP B 1 535 ? 20.10938 30.59210 -48.86552 1.000 117.88776 526 ASP B O 1
ATOM 18183 N N . ILE B 1 536 ? 20.81771 32.59357 -49.62546 1.000 110.86365 527 ILE B N 1
ATOM 18184 C CA . ILE B 1 536 ? 20.63426 32.22704 -51.02839 1.000 123.68741 527 ILE B CA 1
ATOM 18185 C C . ILE B 1 536 ? 21.48968 31.01653 -51.39180 1.000 116.05615 527 ILE B C 1
ATOM 18186 O O . ILE B 1 536 ? 21.02602 30.09363 -52.07441 1.000 112.74354 527 ILE B O 1
ATOM 18202 N N . GLY B 1 537 ? 22.74699 30.99465 -50.94389 1.000 91.59914 528 GLY B N 1
ATOM 18203 C CA . GLY B 1 537 ? 23.60307 29.85944 -51.23325 1.000 88.53898 528 GLY B CA 1
ATOM 18204 C C . GLY B 1 537 ? 23.34404 28.67392 -50.33171 1.000 101.16018 528 GLY B C 1
ATOM 18205 O O . GLY B 1 537 ? 23.60971 27.53120 -50.71847 1.000 100.50649 528 GLY B O 1
ATOM 18209 N N . LYS B 1 538 ? 22.82137 28.91969 -49.13198 1.000 92.40558 529 LYS B N 1
ATOM 18210 C CA . LYS B 1 538 ? 22.61053 27.84986 -48.17015 1.000 82.39048 529 LYS B CA 1
ATOM 18211 C C . LYS B 1 538 ? 21.72926 26.76237 -48.78454 1.000 80.59796 529 LYS B C 1
ATOM 18212 O O . LYS B 1 538 ? 20.87428 27.04932 -49.62782 1.000 92.67438 529 LYS B O 1
ATOM 18216 N N . PRO B 1 539 ? 21.92393 25.50308 -48.39637 1.000 72.82937 530 PRO B N 1
ATOM 18217 C CA . PRO B 1 539 ? 21.06167 24.44880 -48.91745 1.000 75.98867 530 PRO B CA 1
ATOM 18218 C C . PRO B 1 539 ? 19.61870 24.71399 -48.55148 1.000 80.43086 530 PRO B C 1
ATOM 18219 O O . PRO B 1 539 ? 19.32391 25.30208 -47.49281 1.000 81.03795 530 PRO B O 1
ATOM 18230 N N . PRO B 1 540 ? 18.67206 24.30205 -49.40203 1.000 80.34708 531 PRO B N 1
ATOM 18231 C CA . PRO B 1 540 ? 17.25620 24.55731 -49.08511 1.000 75.09836 531 PRO B CA 1
ATOM 18232 C C . PRO B 1 540 ? 16.81212 23.93497 -47.77233 1.000 76.35842 531 PRO B C 1
ATOM 18233 O O . PRO B 1 540 ? 16.01833 24.53618 -47.03799 1.000 79.13205 531 PRO B O 1
ATOM 18244 N N . SER B 1 541 ? 17.30983 22.73875 -47.45428 1.000 77.74530 532 SER B N 1
ATOM 18245 C CA . SER B 1 541 ? 16.90858 22.06981 -46.22114 1.000 75.65154 532 SER B CA 1
ATOM 18246 C C . SER B 1 541 ? 17.25541 22.88609 -44.97995 1.000 75.40794 532 SER B C 1
ATOM 18247 O O . SER B 1 541 ? 16.62024 22.71828 -43.93225 1.000 74.75246 532 SER B O 1
ATOM 18255 N N . LEU B 1 542 ? 18.25890 23.76206 -45.06729 1.000 80.31982 533 LEU B N 1
ATOM 18256 C CA . LEU B 1 542 ? 18.66940 24.53358 -43.89931 1.000 70.51699 533 LEU B CA 1
ATOM 18257 C C . LEU B 1 542 ? 17.77763 25.74510 -43.66721 1.000 68.94211 533 LEU B C 1
ATOM 18258 O O . LEU B 1 542 ? 17.56514 26.13764 -42.51384 1.000 69.93974 533 LEU B O 1
ATOM 18274 N N . VAL B 1 543 ? 17.24448 26.34340 -44.72686 1.000 65.52719 534 VAL B N 1
ATOM 18275 C CA . VAL B 1 543 ? 16.47739 27.57559 -44.57787 1.000 72.16685 534 VAL B CA 1
ATOM 18276 C C . VAL B 1 543 ? 15.02616 27.28439 -44.22813 1.000 68.31377 534 VAL B C 1
ATOM 18277 O O . VAL B 1 543 ? 14.44839 27.90610 -43.33213 1.000 62.67420 534 VAL B O 1
ATOM 18290 N N . LEU B 1 544 ? 14.40786 26.35544 -44.95667 1.000 68.59229 535 LEU B N 1
ATOM 18291 C CA . LEU B 1 544 ? 13.00804 25.99390 -44.74662 1.000 64.19149 535 LEU B CA 1
ATOM 18292 C C . LEU B 1 544 ? 12.96501 25.02500 -43.57006 1.000 61.09257 535 LEU B C 1
ATOM 18293 O O . LEU B 1 544 ? 12.88782 23.80319 -43.72447 1.000 57.01182 535 LEU B O 1
ATOM 18309 N N . LEU B 1 545 ? 13.04014 25.59006 -42.36622 1.000 53.24167 536 LEU B N 1
ATOM 18310 C CA . LEU B 1 545 ? 13.23715 24.78454 -41.17011 1.000 44.64343 536 LEU B CA 1
ATOM 18311 C C . LEU B 1 545 ? 12.59161 25.46621 -39.97560 1.000 49.08023 536 LEU B C 1
ATOM 18312 O O . LEU B 1 545 ? 12.80677 26.66195 -39.75291 1.000 47.47551 536 LEU B O 1
ATOM 18328 N N . LEU B 1 546 ? 11.79843 24.70723 -39.22044 1.000 49.88905 537 LEU B N 1
ATOM 18329 C CA . LEU B 1 546 ? 11.30900 25.12642 -37.90630 1.000 38.06990 537 LEU B CA 1
ATOM 18330 C C . LEU B 1 546 ? 11.57474 23.97333 -36.94121 1.000 39.83761 537 LEU B C 1
ATOM 18331 O O . LEU B 1 546 ? 10.82768 22.99049 -36.92052 1.000 36.95275 537 LEU B O 1
ATOM 18347 N N . ASN B 1 547 ? 12.64904 24.08371 -36.15904 1.000 37.27509 538 ASN B N 1
ATOM 18348 C CA . ASN B 1 547 ? 13.05954 23.00685 -35.26732 1.000 40.19231 538 ASN B CA 1
ATOM 18349 C C . ASN B 1 547 ? 12.25472 23.06527 -33.97898 1.000 37.25130 538 ASN B C 1
ATOM 18350 O O . ASN B 1 547 ? 12.20112 24.10467 -33.31541 1.000 33.43371 538 ASN B O 1
ATOM 18361 N N . MET B 1 548 ? 11.63758 21.94116 -33.62220 1.000 42.59591 539 MET B N 1
ATOM 18362 C CA . MET B 1 548 ? 10.78529 21.88513 -32.44492 1.000 32.45845 539 MET B CA 1
ATOM 18363 C C . MET B 1 548 ? 11.56410 21.65956 -31.15686 1.000 34.13185 539 MET B C 1
ATOM 18364 O O . MET B 1 548 ? 10.97042 21.73672 -30.07566 1.000 41.65814 539 MET B O 1
ATOM 18378 N N . LEU B 1 549 ? 12.86495 21.37098 -31.23942 1.000 46.59126 540 LEU B N 1
ATOM 18379 C CA . LEU B 1 549 ? 13.67353 21.28943 -30.03020 1.000 40.45196 540 LEU B CA 1
ATOM 18380 C C . LEU B 1 549 ? 14.04590 22.67057 -29.50563 1.000 40.10297 540 LEU B C 1
ATOM 18381 O O . LEU B 1 549 ? 14.21347 22.84554 -28.29322 1.000 56.09179 540 LEU B O 1
ATOM 18397 N N . ASP B 1 550 ? 14.18390 23.65317 -30.38623 1.000 48.82591 541 ASP B N 1
ATOM 18398 C CA . ASP B 1 550 ? 14.38434 25.02532 -29.94291 1.000 46.54210 541 ASP B CA 1
ATOM 18399 C C . ASP B 1 550 ? 13.32189 25.39001 -28.91550 1.000 47.86245 541 ASP B C 1
ATOM 18400 O O . ASP B 1 550 ? 12.12308 25.32789 -29.20153 1.000 48.94966 541 ASP B O 1
ATOM 18409 N N . ALA B 1 551 ? 13.76678 25.75074 -27.70644 1.000 37.58427 542 ALA B N 1
ATOM 18410 C CA . ALA B 1 551 ? 12.82705 26.00518 -26.61540 1.000 38.02501 542 ALA B CA 1
ATOM 18411 C C . ALA B 1 551 ? 11.91762 27.18801 -26.91136 1.000 43.43333 542 ALA B C 1
ATOM 18412 O O . ALA B 1 551 ? 10.79725 27.25341 -26.38984 1.000 49.16653 542 ALA B O 1
ATOM 18420 N N A ARG B 1 552 ? 12.36971 28.13615 -27.73212 0.500 44.88289 543 ARG B N 1
ATOM 18421 N N B ARG B 1 552 ? 12.38166 28.13677 -27.72950 0.500 45.55011 543 ARG B N 1
ATOM 18422 C CA A ARG B 1 552 ? 11.48446 29.23611 -28.09200 0.500 45.60004 543 ARG B CA 1
ATOM 18423 C CA B ARG B 1 552 ? 11.51831 29.24082 -28.13172 0.500 45.72977 543 ARG B CA 1
ATOM 18424 C C A ARG B 1 552 ? 10.29447 28.74176 -28.90213 0.500 44.55056 543 ARG B C 1
ATOM 18425 C C B ARG B 1 552 ? 10.30036 28.73004 -28.88774 0.500 44.56038 543 ARG B C 1
ATOM 18426 O O A ARG B 1 552 ? 9.18564 29.26005 -28.74231 0.500 43.84100 543 ARG B O 1
ATOM 18427 O O B ARG B 1 552 ? 9.18925 29.23465 -28.70029 0.500 43.80685 543 ARG B O 1
ATOM 18468 N N . VAL B 1 553 ? 10.48477 27.71303 -29.73220 1.000 41.67563 544 VAL B N 1
ATOM 18469 C CA . VAL B 1 553 ? 9.36589 27.18454 -30.50796 1.000 32.14609 544 VAL B CA 1
ATOM 18470 C C . VAL B 1 553 ? 8.36956 26.46068 -29.60848 1.000 38.06229 544 VAL B C 1
ATOM 18471 O O . VAL B 1 553 ? 7.15399 26.63857 -29.74750 1.000 41.84100 544 VAL B O 1
ATOM 18485 N N . ILE B 1 554 ? 8.85642 25.62521 -28.68487 1.000 41.56248 545 ILE B N 1
ATOM 18486 C CA . ILE B 1 554 ? 7.95645 24.93616 -27.75682 1.000 32.51178 545 ILE B CA 1
ATOM 18487 C C . ILE B 1 554 ? 7.19418 25.95259 -26.91184 1.000 33.79657 545 ILE B C 1
ATOM 18488 O O . ILE B 1 554 ? 5.97204 25.84757 -26.71112 1.000 46.67753 545 ILE B O 1
ATOM 18504 N N . ALA B 1 555 ? 7.91302 26.95179 -26.40051 1.000 33.13905 546 ALA B N 1
ATOM 18505 C CA . ALA B 1 555 ? 7.28609 27.99708 -25.60223 1.000 27.27551 546 ALA B CA 1
ATOM 18506 C C . ALA B 1 555 ? 6.21647 28.73504 -26.40160 1.000 36.34185 546 ALA B C 1
ATOM 18507 O O . ALA B 1 555 ? 5.10207 28.96495 -25.90823 1.000 40.64132 546 ALA B O 1
ATOM 18514 N N . GLY B 1 556 ? 6.53232 29.10523 -27.64747 1.000 32.93077 547 GLY B N 1
ATOM 18515 C CA . GLY B 1 556 ? 5.55092 29.77405 -28.48536 1.000 30.04377 547 GLY B CA 1
ATOM 18516 C C . GLY B 1 556 ? 4.33579 28.91170 -28.76541 1.000 36.94417 547 GLY B C 1
ATOM 18517 O O . GLY B 1 556 ? 3.21178 29.41111 -28.83094 1.000 45.57490 547 GLY B O 1
ATOM 18521 N N . ALA B 1 557 ? 4.54308 27.60811 -28.94800 1.000 38.35972 548 ALA B N 1
ATOM 18522 C CA . ALA B 1 557 ? 3.41027 26.71653 -29.16770 1.000 33.47030 548 ALA B CA 1
ATOM 18523 C C . ALA B 1 557 ? 2.47448 26.72928 -27.96847 1.000 34.70238 548 ALA B C 1
ATOM 18524 O O . ALA B 1 557 ? 1.24998 26.87468 -28.11691 1.000 41.06988 548 ALA B O 1
ATOM 18531 N N . LEU B 1 558 ? 3.03514 26.57212 -26.76443 1.000 34.68638 549 LEU B N 1
ATOM 18532 C CA . LEU B 1 558 ? 2.19461 26.63878 -25.56930 1.000 35.51582 549 LEU B CA 1
ATOM 18533 C C . LEU B 1 558 ? 1.45609 27.96943 -25.50766 1.000 42.10045 549 LEU B C 1
ATOM 18534 O O . LEU B 1 558 ? 0.26338 28.01692 -25.17364 1.000 53.49650 549 LEU B O 1
ATOM 18550 N N . LEU B 1 559 ? 2.15173 29.06332 -25.83040 1.000 47.64728 550 LEU B N 1
ATOM 18551 C CA . LEU B 1 559 ? 1.51425 30.37600 -25.78940 1.000 50.47630 550 LEU B CA 1
ATOM 18552 C C . LEU B 1 559 ? 0.33720 30.45414 -26.75798 1.000 39.91001 550 LEU B C 1
ATOM 18553 O O . LEU B 1 559 ? -0.72590 30.97991 -26.41004 1.000 36.54077 550 LEU B O 1
ATOM 18569 N N . GLY B 1 560 ? 0.51278 29.94452 -27.98031 1.000 31.45836 551 GLY B N 1
ATOM 18570 C CA . GLY B 1 560 ? -0.56327 29.99149 -28.95838 1.000 34.02726 551 GLY B CA 1
ATOM 18571 C C . GLY B 1 560 ? -1.76642 29.17740 -28.52822 1.000 40.15040 551 GLY B C 1
ATOM 18572 O O . GLY B 1 560 ? -2.91563 29.60489 -28.69517 1.000 33.20641 551 GLY B O 1
ATOM 18576 N N . ALA B 1 561 ? -1.52113 27.98507 -27.97867 1.000 37.96291 552 ALA B N 1
ATOM 18577 C CA . ALA B 1 561 ? -2.62287 27.17289 -27.46199 1.000 36.29759 552 ALA B CA 1
ATOM 18578 C C . ALA B 1 561 ? -3.38208 27.91295 -26.36288 1.000 35.45400 552 ALA B C 1
ATOM 18579 O O . ALA B 1 561 ? -4.62478 27.94763 -26.35042 1.000 43.92013 552 ALA B O 1
ATOM 18586 N N . ALA B 1 562 ? -2.64396 28.51317 -25.42433 1.000 38.57515 553 ALA B N 1
ATOM 18587 C CA . ALA B 1 562 ? -3.29200 29.21635 -24.32254 1.000 29.46333 553 ALA B CA 1
ATOM 18588 C C . ALA B 1 562 ? -4.08764 30.41395 -24.82350 1.000 38.23669 553 ALA B C 1
ATOM 18589 O O . ALA B 1 562 ? -5.20621 30.66551 -24.35563 1.000 51.02992 553 ALA B O 1
ATOM 18596 N N . ILE B 1 563 ? -3.53014 31.16119 -25.78035 1.000 42.10583 554 ILE B N 1
ATOM 18597 C CA . ILE B 1 563 ? -4.23689 32.31447 -26.33054 1.000 34.75737 554 ILE B CA 1
ATOM 18598 C C . ILE B 1 563 ? -5.50701 31.87220 -27.03989 1.000 35.23096 554 ILE B C 1
ATOM 18599 O O . ILE B 1 563 ? -6.52858 32.56281 -26.99332 1.000 37.25630 554 ILE B O 1
ATOM 18615 N N . THR B 1 564 ? -5.46148 30.73181 -27.72903 1.000 46.00835 555 THR B N 1
ATOM 18616 C CA . THR B 1 564 ? -6.66063 30.23589 -28.39937 1.000 39.67892 555 THR B CA 1
ATOM 18617 C C . THR B 1 564 ? -7.75926 29.90559 -27.38922 1.000 41.81589 555 THR B C 1
ATOM 18618 O O . THR B 1 564 ? -8.92336 30.30796 -27.55314 1.000 39.84613 555 THR B O 1
ATOM 18629 N N . TYR B 1 565 ? -7.40813 29.17806 -26.32524 1.000 40.41041 556 TYR B N 1
ATOM 18630 C CA . TYR B 1 565 ? -8.41437 28.87284 -25.30784 1.000 36.99419 556 TYR B CA 1
ATOM 18631 C C . TYR B 1 565 ? -8.97078 30.15029 -24.68286 1.000 39.90873 556 TYR B C 1
ATOM 18632 O O . TYR B 1 565 ? -10.18610 30.26931 -24.45455 1.000 49.22743 556 TYR B O 1
ATOM 18650 N N . TYR B 1 566 ? -8.09492 31.11906 -24.39958 1.000 44.25196 557 TYR B N 1
ATOM 18651 C CA . TYR B 1 566 ? -8.54355 32.37339 -23.80359 1.000 43.86059 557 TYR B CA 1
ATOM 18652 C C . TYR B 1 566 ? -9.48540 33.12334 -24.73723 1.000 45.11933 557 TYR B C 1
ATOM 18653 O O . TYR B 1 566 ? -10.50939 33.66486 -24.30711 1.000 42.73689 557 TYR B O 1
ATOM 18671 N N . PHE B 1 567 ? -9.11635 33.20869 -26.01371 1.000 50.54277 558 PHE B N 1
ATOM 18672 C CA . PHE B 1 567 ? -9.98318 33.75980 -27.05008 1.000 37.49433 558 PHE B CA 1
ATOM 18673 C C . PHE B 1 567 ? -11.38364 33.16624 -26.95884 1.000 40.08923 558 PHE B C 1
ATOM 18674 O O . PHE B 1 567 ? -12.38815 33.89399 -26.90123 1.000 59.14424 558 PHE B O 1
ATOM 18691 N N . SER B 1 568 ? -11.46498 31.83588 -26.91022 1.000 51.09276 559 SER B N 1
ATOM 18692 C CA . SER B 1 568 ? -12.77088 31.17970 -26.85852 1.000 43.58149 559 SER B CA 1
ATOM 18693 C C . SER B 1 568 ? -13.55726 31.59173 -25.61236 1.000 38.86534 559 SER B C 1
ATOM 18694 O O . SER B 1 568 ? -14.75628 31.91990 -25.68833 1.000 45.17775 559 SER B O 1
ATOM 18702 N N . GLY B 1 569 ? -12.90282 31.56494 -24.44705 1.000 44.94108 560 GLY B N 1
ATOM 18703 C CA . GLY B 1 569 ? -13.60269 31.93152 -23.21926 1.000 45.87372 560 GLY B CA 1
ATOM 18704 C C . GLY B 1 569 ? -14.10694 33.36424 -23.23939 1.000 59.70406 560 GLY B C 1
ATOM 18705 O O . GLY B 1 569 ? -15.24805 33.65038 -22.83806 1.000 58.25137 560 GLY B O 1
ATOM 18709 N N . TYR B 1 570 ? -13.26448 34.28476 -23.71127 1.000 59.20526 561 TYR B N 1
ATOM 18710 C CA . TYR B 1 570 ? -13.67529 35.67862 -23.81636 1.000 50.21291 561 TYR B CA 1
ATOM 18711 C C . TYR B 1 570 ? -14.90828 35.81980 -24.69989 1.000 52.75307 561 TYR B C 1
ATOM 18712 O O . TYR B 1 570 ? -15.81424 36.60433 -24.39003 1.000 67.08844 561 TYR B O 1
ATOM 18730 N N . LEU B 1 571 ? -14.95862 35.08239 -25.81496 1.000 51.42093 562 LEU B N 1
ATOM 18731 C CA . LEU B 1 571 ? -16.13564 35.18042 -26.67807 1.000 54.15514 562 LEU B CA 1
ATOM 18732 C C . LEU B 1 571 ? -17.39449 34.69379 -25.96087 1.000 61.03085 562 LEU B C 1
ATOM 18733 O O . LEU B 1 571 ? -18.47092 35.29575 -26.10048 1.000 65.36518 562 LEU B O 1
ATOM 18749 N N . ILE B 1 572 ? -17.28734 33.60424 -25.19434 1.000 63.17453 563 ILE B N 1
ATOM 18750 C CA . ILE B 1 572 ? -18.45502 33.12976 -24.44158 1.000 58.66419 563 ILE B CA 1
ATOM 18751 C C . ILE B 1 572 ? -18.98241 34.23465 -23.52224 1.000 56.41252 563 ILE B C 1
ATOM 18752 O O . ILE B 1 572 ? -20.18848 34.55647 -23.50819 1.000 65.62135 563 ILE B O 1
ATOM 18768 N N . SER B 1 573 ? -18.07728 34.84743 -22.75003 1.000 64.64748 564 SER B N 1
ATOM 18769 C CA . SER B 1 573 ? -18.51428 35.87142 -21.79940 1.000 61.94161 564 SER B CA 1
ATOM 18770 C C . SER B 1 573 ? -19.09318 37.08773 -22.51952 1.000 70.15161 564 SER B C 1
ATOM 18771 O O . SER B 1 573 ? -20.07709 37.68818 -22.05726 1.000 70.78086 564 SER B O 1
ATOM 18779 N N . ALA B 1 574 ? -18.49852 37.46433 -23.65628 1.000 75.27536 565 ALA B N 1
ATOM 18780 C CA . ALA B 1 574 ? -19.00917 38.60104 -24.41479 1.000 63.70589 565 ALA B CA 1
ATOM 18781 C C . ALA B 1 574 ? -20.43558 38.35016 -24.88211 1.000 72.24054 565 ALA B C 1
ATOM 18782 O O . ALA B 1 574 ? -21.28856 39.24916 -24.82059 1.000 81.37045 565 ALA B O 1
ATOM 18789 N N . VAL B 1 575 ? -20.71020 37.13618 -25.36783 1.000 72.67385 566 VAL B N 1
ATOM 18790 C CA . VAL B 1 575 ? -22.06798 36.80718 -25.79679 1.000 71.23965 566 VAL B CA 1
ATOM 18791 C C . VAL B 1 575 ? -23.04437 36.99351 -24.64198 1.000 75.18132 566 VAL B C 1
ATOM 18792 O O . VAL B 1 575 ? -24.10026 37.62904 -24.79228 1.000 81.94038 566 VAL B O 1
ATOM 18805 N N . THR B 1 576 ? -22.70741 36.44722 -23.46565 1.000 71.63609 567 THR B N 1
ATOM 18806 C CA . THR B 1 576 ? -23.65945 36.54524 -22.35471 1.000 82.99706 567 THR B CA 1
ATOM 18807 C C . THR B 1 576 ? -23.90838 38.00369 -21.95981 1.000 80.74165 567 THR B C 1
ATOM 18808 O O . THR B 1 576 ? -25.05673 38.40623 -21.70121 1.000 88.96149 567 THR B O 1
ATOM 18819 N N . LYS B 1 577 ? -22.84851 38.81582 -21.92002 1.000 84.19734 568 LYS B N 1
ATOM 18820 C CA . LYS B 1 577 ? -23.01739 40.21731 -21.54070 1.000 88.22750 568 LYS B CA 1
ATOM 18821 C C . LYS B 1 577 ? -23.90403 40.96268 -22.53283 1.000 92.35608 568 LYS B C 1
ATOM 18822 O O . LYS B 1 577 ? -24.82404 41.69511 -22.13662 1.000 105.34510 568 LYS B O 1
ATOM 18841 N N . ALA B 1 578 ? -23.62955 40.80717 -23.83097 1.000 76.85386 569 ALA B N 1
ATOM 18842 C CA . ALA B 1 578 ? -24.44769 41.48745 -24.83095 1.000 76.01261 569 ALA B CA 1
ATOM 18843 C C . ALA B 1 578 ? -25.90820 41.05849 -24.73352 1.000 88.44658 569 ALA B C 1
ATOM 18844 O O . ALA B 1 578 ? -26.81879 41.87811 -24.92193 1.000 102.15616 569 ALA B O 1
ATOM 18851 N N . ALA B 1 579 ? -26.15685 39.78077 -24.42840 1.000 98.61058 570 ALA B N 1
ATOM 18852 C CA . ALA B 1 579 ? -27.53860 39.32212 -24.30272 1.000 95.06477 570 ALA B CA 1
ATOM 18853 C C . ALA B 1 579 ? -28.24513 40.01218 -23.13936 1.000 103.40937 570 ALA B C 1
ATOM 18854 O O . ALA B 1 579 ? -29.38800 40.47694 -23.27478 1.000 108.43347 570 ALA B O 1
ATOM 18861 N N . MET B 1 580 ? -27.58339 40.08461 -21.97877 1.000 98.82582 571 MET B N 1
ATOM 18862 C CA . MET B 1 580 ? -28.21425 40.76086 -20.84485 1.000 100.65009 571 MET B CA 1
ATOM 18863 C C . MET B 1 580 ? -28.47770 42.23228 -21.15846 1.000 103.46479 571 MET B C 1
ATOM 18864 O O . MET B 1 580 ? -29.51702 42.78398 -20.76820 1.000 119.84069 571 MET B O 1
ATOM 18878 N N . LYS B 1 581 ? -27.55455 42.88616 -21.86912 1.000 116.35714 572 LYS B N 1
ATOM 18879 C CA . LYS B 1 581 ? -27.77873 44.28735 -22.22140 1.000 114.44800 572 LYS B CA 1
ATOM 18880 C C . LYS B 1 581 ? -28.97700 44.44519 -23.15497 1.000 117.61812 572 LYS B C 1
ATOM 18881 O O . LYS B 1 581 ? -29.76658 45.39105 -23.01309 1.000 140.02204 572 LYS B O 1
ATOM 18900 N N . MET B 1 582 ? -29.13165 43.53445 -24.12085 1.000 103.91195 573 MET B N 1
ATOM 18901 C CA . MET B 1 582 ? -30.29231 43.61736 -25.00373 1.000 114.18116 573 MET B CA 1
ATOM 18902 C C . MET B 1 582 ? -31.58695 43.41933 -24.22558 1.000 121.61716 573 MET B C 1
ATOM 18903 O O . MET B 1 582 ? -32.59838 44.07657 -24.50546 1.000 131.96659 573 MET B O 1
ATOM 18917 N N . VAL B 1 583 ? -31.57815 42.51145 -23.24701 1.000 119.03497 574 VAL B N 1
ATOM 18918 C CA . VAL B 1 583 ? -32.76556 42.33158 -22.41415 1.000 122.43470 574 VAL B CA 1
ATOM 18919 C C . VAL B 1 583 ? -33.08316 43.61634 -21.65895 1.000 132.17447 574 VAL B C 1
ATOM 18920 O O . VAL B 1 583 ? -34.24962 44.01950 -21.54681 1.000 142.34395 574 VAL B O 1
ATOM 18933 N N . ASP B 1 584 ? -32.05431 44.26835 -21.11086 1.000 125.25706 575 ASP B N 1
ATOM 18934 C CA . ASP B 1 584 ? -32.27789 45.53565 -20.42002 1.000 132.24814 575 ASP B CA 1
ATOM 18935 C C . ASP B 1 584 ? -32.89625 46.57453 -21.35020 1.000 133.73737 575 ASP B C 1
ATOM 18936 O O . ASP B 1 584 ? -33.82007 47.30004 -20.95793 1.000 139.49991 575 ASP B O 1
ATOM 18945 N N . GLU B 1 585 ? -32.40247 46.66474 -22.58781 1.000 124.61373 576 GLU B N 1
ATOM 18946 C CA . GLU B 1 585 ? -32.96224 47.64947 -23.51235 1.000 130.88944 576 GLU B CA 1
ATOM 18947 C C . GLU B 1 585 ? -34.40480 47.31441 -23.87572 1.000 133.62273 576 GLU B C 1
ATOM 18948 O O . GLU B 1 585 ? -35.23006 48.21767 -24.04622 1.000 146.66748 576 GLU B O 1
ATOM 18960 N N . ILE B 1 586 ? -34.72757 46.02804 -24.01901 1.000 126.97424 577 ILE B N 1
ATOM 18961 C CA . ILE B 1 586 ? -36.10736 45.65800 -24.32631 1.000 134.24715 577 ILE B CA 1
ATOM 18962 C C . ILE B 1 586 ? -37.02347 46.00776 -23.15691 1.000 133.16373 577 ILE B C 1
ATOM 18963 O O . ILE B 1 586 ? -38.15641 46.47058 -23.35180 1.000 134.55361 577 ILE B O 1
ATOM 18979 N N . ARG B 1 587 ? -36.54816 45.80653 -21.92446 1.000 133.68075 578 ARG B N 1
ATOM 18980 C CA . ARG B 1 587 ? -37.32288 46.23870 -20.76381 1.000 139.11141 578 ARG B CA 1
ATOM 18981 C C . ARG B 1 587 ? -37.53254 47.74877 -20.77647 1.000 145.62729 578 ARG B C 1
ATOM 18982 O O . ARG B 1 587 ? -38.63303 48.23527 -20.48701 1.000 155.06184 578 ARG B O 1
ATOM 19003 N N . ARG B 1 588 ? -36.48195 48.50768 -21.09891 1.000 138.01253 579 ARG B N 1
ATOM 19004 C CA . ARG B 1 588 ? -36.61752 49.95980 -21.16950 1.000 139.99746 579 ARG B CA 1
ATOM 19005 C C . ARG B 1 588 ? -37.63051 50.36521 -22.23350 1.000 137.70017 579 ARG B C 1
ATOM 19006 O O . ARG B 1 588 ? -38.42264 51.29251 -22.02853 1.000 147.56593 579 ARG B O 1
ATOM 19010 N N . GLN B 1 589 ? -37.61436 49.68345 -23.38075 1.000 131.92010 580 GLN B N 1
ATOM 19011 C CA . GLN B 1 589 ? -38.56778 49.98996 -24.44222 1.000 134.79303 580 GLN B CA 1
ATOM 19012 C C . GLN B 1 589 ? -39.99586 49.68475 -24.00766 1.000 151.24508 580 GLN B C 1
ATOM 19013 O O . GLN B 1 589 ? -40.92768 50.42273 -24.34972 1.000 165.92540 580 GLN B O 1
ATOM 19017 N N . ALA B 1 590 ? -40.19042 48.59739 -23.25636 1.000 156.80078 581 ALA B N 1
ATOM 19018 C CA . ALA B 1 590 ? -41.52664 48.29264 -22.75070 1.000 159.60074 581 ALA B CA 1
ATOM 19019 C C . ALA B 1 590 ? -41.98758 49.33683 -21.73958 1.000 161.72118 581 ALA B C 1
ATOM 19020 O O . ALA B 1 590 ? -43.14556 49.77076 -21.77093 1.000 163.43344 581 ALA B O 1
ATOM 19027 N N . ARG B 1 591 ? -41.09647 49.75328 -20.83523 1.000 147.22416 582 ARG B N 1
ATOM 19028 C CA . ARG B 1 591 ? -41.46828 50.75848 -19.84458 1.000 147.65994 582 ARG B CA 1
ATOM 19029 C C . ARG B 1 591 ? -41.80157 52.09280 -20.49898 1.000 154.86934 582 ARG B C 1
ATOM 19030 O O . ARG B 1 591 ? -42.63279 52.84835 -19.98178 1.000 158.58406 582 ARG B O 1
ATOM 19034 N N . GLU B 1 592 ? -41.17034 52.39728 -21.62790 1.000 160.80098 583 GLU B N 1
ATOM 19035 C CA . GLU B 1 592 ? -41.38076 53.66331 -22.31781 1.000 160.49199 583 GLU B CA 1
ATOM 19036 C C . GLU B 1 592 ? -42.11829 53.44849 -23.63517 1.000 161.06432 583 GLU B C 1
ATOM 19037 O O . GLU B 1 592 ? -41.66988 53.89738 -24.68929 1.000 161.93892 583 GLU B O 1
ATOM 19049 N N . PRO B 1 603 ? -42.63490 48.12528 -32.08839 1.000 153.27337 594 PRO B N 1
ATOM 19050 C CA . PRO B 1 603 ? -41.58708 47.93895 -31.07842 1.000 152.52688 594 PRO B CA 1
ATOM 19051 C C . PRO B 1 603 ? -40.24659 48.51689 -31.51676 1.000 153.61302 594 PRO B C 1
ATOM 19052 O O . PRO B 1 603 ? -40.12529 48.98571 -32.64878 1.000 148.82836 594 PRO B O 1
ATOM 19063 N N . ASP B 1 604 ? -39.25028 48.48277 -30.63300 1.000 166.14129 595 ASP B N 1
ATOM 19064 C CA . ASP B 1 604 ? -37.91776 48.98414 -30.96485 1.000 156.19147 595 ASP B CA 1
ATOM 19065 C C . ASP B 1 604 ? -37.15893 47.85448 -31.64922 1.000 155.48478 595 ASP B C 1
ATOM 19066 O O . ASP B 1 604 ? -36.55011 47.00156 -31.00176 1.000 154.28362 595 ASP B O 1
ATOM 19075 N N . TYR B 1 605 ? -37.19344 47.84835 -32.98119 1.000 149.09127 596 TYR B N 1
ATOM 19076 C CA . TYR B 1 605 ? -36.48000 46.82967 -33.76069 1.000 146.66810 596 TYR B CA 1
ATOM 19077 C C . TYR B 1 605 ? -35.04826 47.28683 -34.01932 1.000 138.98435 596 TYR B C 1
ATOM 19078 O O . TYR B 1 605 ? -34.09613 46.74736 -33.44681 1.000 140.01199 596 TYR B O 1
ATOM 19096 N N . ASN B 1 606 ? -34.89059 48.28833 -34.88632 1.000 123.38210 597 ASN B N 1
ATOM 19097 C CA . ASN B 1 606 ? -33.55822 48.79257 -35.18345 1.000 118.66669 597 ASN B CA 1
ATOM 19098 C C . ASN B 1 606 ? -32.88919 49.35579 -33.94013 1.000 118.50253 597 ASN B C 1
ATOM 19099 O O . ASN B 1 606 ? -31.66134 49.34572 -33.84852 1.000 122.41124 597 ASN B O 1
ATOM 19110 N N . ARG B 1 607 ? -33.66845 49.81286 -32.95858 1.000 115.31812 598 ARG B N 1
ATOM 19111 C CA . ARG B 1 607 ? -33.07266 50.34155 -31.73542 1.000 116.02081 598 ARG B CA 1
ATOM 19112 C C . ARG B 1 607 ? -32.27037 49.26415 -31.01256 1.000 128.87997 598 ARG B C 1
ATOM 19113 O O . ARG B 1 607 ? -31.06647 49.42012 -30.77167 1.000 129.03390 598 ARG B O 1
ATOM 19117 N N . CYS B 1 608 ? -32.92258 48.15120 -30.66617 1.000 134.12697 599 CYS B N 1
ATOM 19118 C CA . CYS B 1 608 ? -32.21352 47.07601 -29.98001 1.000 122.34115 599 CYS B CA 1
ATOM 19119 C C . CYS B 1 608 ? -31.17232 46.43583 -30.89173 1.000 115.61761 599 CYS B C 1
ATOM 19120 O O . CYS B 1 608 ? -30.08174 46.06587 -30.43456 1.000 112.36388 599 CYS B O 1
ATOM 19128 N N . ILE B 1 609 ? -31.48312 46.30636 -32.18594 1.000 104.96469 600 ILE B N 1
ATOM 19129 C CA . ILE B 1 609 ? -30.51495 45.73906 -33.12003 1.000 95.01795 600 ILE B CA 1
ATOM 19130 C C . ILE B 1 609 ? -29.23000 46.55614 -33.11389 1.000 100.72029 600 ILE B C 1
ATOM 19131 O O . ILE B 1 609 ? -28.12756 46.00173 -33.07400 1.000 106.54525 600 ILE B O 1
ATOM 19147 N N . GLU B 1 610 ? -29.34716 47.88467 -33.12235 1.000 117.47286 601 GLU B N 1
ATOM 19148 C CA . GLU B 1 610 ? -28.17144 48.74325 -33.15369 1.000 117.73331 601 GLU B CA 1
ATOM 19149 C C . GLU B 1 610 ? -27.46724 48.79904 -31.80681 1.000 114.70850 601 GLU B C 1
ATOM 19150 O O . GLU B 1 610 ? -26.23690 48.88745 -31.76725 1.000 121.96661 601 GLU B O 1
ATOM 19162 N N . ILE B 1 611 ? -28.21091 48.75095 -30.69951 1.000 113.08779 602 ILE B N 1
ATOM 19163 C CA . ILE B 1 611 ? -27.56159 48.68216 -29.39171 1.000 128.86296 602 ILE B CA 1
ATOM 19164 C C . ILE B 1 611 ? -26.67724 47.44121 -29.31640 1.000 123.51734 602 ILE B C 1
ATOM 19165 O O . ILE B 1 611 ? -25.49281 47.51438 -28.95474 1.000 117.24611 602 ILE B O 1
ATOM 19181 N N . THR B 1 612 ? -27.23432 46.28257 -29.68389 1.000 120.67304 603 THR B N 1
ATOM 19182 C CA . THR B 1 612 ? -26.45180 45.05104 -29.64325 1.000 122.34452 603 THR B CA 1
ATOM 19183 C C . THR B 1 612 ? -25.32529 45.07252 -30.67009 1.000 116.33953 603 THR B C 1
ATOM 19184 O O . THR B 1 612 ? -24.23902 44.54881 -30.40927 1.000 124.22858 603 THR B O 1
ATOM 19195 N N . SER B 1 613 ? -25.55794 45.66784 -31.84313 1.000 101.62358 604 SER B N 1
ATOM 19196 C CA . SER B 1 613 ? -24.50257 45.74214 -32.84742 1.000 102.13343 604 SER B CA 1
ATOM 19197 C C . SER B 1 613 ? -23.32641 46.56857 -32.34390 1.000 110.44338 604 SER B C 1
ATOM 19198 O O . SER B 1 613 ? -22.16529 46.17106 -32.49751 1.000 98.47262 604 SER B O 1
ATOM 19206 N N . ASP B 1 614 ? -23.60694 47.71644 -31.72462 1.000 121.27797 605 ASP B N 1
ATOM 19207 C CA . ASP B 1 614 ? -22.53319 48.55283 -31.20278 1.000 113.02429 605 ASP B CA 1
ATOM 19208 C C . ASP B 1 614 ? -21.80832 47.86197 -30.05387 1.000 95.89041 605 ASP B C 1
ATOM 19209 O O . ASP B 1 614 ? -20.57806 47.94150 -29.95650 1.000 102.90160 605 ASP B O 1
ATOM 19218 N N . ASN B 1 615 ? -22.54176 47.15750 -29.18406 1.000 106.70841 606 ASN B N 1
ATOM 19219 C CA . ASN B 1 615 ? -21.87073 46.45619 -28.08948 1.000 111.65636 606 ASN B CA 1
ATOM 19220 C C . ASN B 1 615 ? -21.00617 45.30867 -28.60836 1.000 102.64981 606 ASN B C 1
ATOM 19221 O O . ASN B 1 615 ? -19.90051 45.07941 -28.10292 1.000 99.40093 606 ASN B O 1
ATOM 19232 N N . ALA B 1 616 ? -21.48901 44.57541 -29.61508 1.000 104.76495 607 ALA B N 1
ATOM 19233 C CA . ALA B 1 616 ? -20.68984 43.50529 -30.20360 1.000 92.82266 607 ALA B CA 1
ATOM 19234 C C . ALA B 1 616 ? -19.44410 44.06028 -30.88280 1.000 103.16328 607 ALA B C 1
ATOM 19235 O O . ALA B 1 616 ? -18.36061 43.46846 -30.79350 1.000 107.91594 607 ALA B O 1
ATOM 19242 N N . LEU B 1 617 ? -19.57754 45.19809 -31.57001 1.000 105.28358 608 LEU B N 1
ATOM 19243 C CA . LEU B 1 617 ? -18.41540 45.81295 -32.19998 1.000 93.36902 608 LEU B CA 1
ATOM 19244 C C . LEU B 1 617 ? -17.42408 46.31077 -31.15638 1.000 92.96399 608 LEU B C 1
ATOM 19245 O O . LEU B 1 617 ? -16.21084 46.27581 -31.39036 1.000 105.08092 608 LEU B O 1
ATOM 19261 N N . LYS B 1 618 ? -17.91696 46.77537 -30.00463 1.000 93.84308 609 LYS B N 1
ATOM 19262 C CA . LYS B 1 618 ? -17.01897 47.16270 -28.92029 1.000 96.36550 609 LYS B CA 1
ATOM 19263 C C . LYS B 1 618 ? -16.30775 45.94627 -28.33485 1.000 104.86189 609 LYS B C 1
ATOM 19264 O O . LYS B 1 618 ? -15.12994 46.02557 -27.96515 1.000 100.14282 609 LYS B O 1
ATOM 19268 N N . GLN B 1 619 ? -17.00651 44.81071 -28.24854 1.000 103.77148 610 GLN B N 1
ATOM 19269 C CA . GLN B 1 619 ? -16.38672 43.59415 -27.72778 1.000 102.17441 610 GLN B CA 1
ATOM 19270 C C . GLN B 1 619 ? -15.31303 43.07398 -28.67594 1.000 97.12238 610 GLN B C 1
ATOM 19271 O O . GLN B 1 619 ? -14.25986 42.59900 -28.23468 1.000 100.09619 610 GLN B O 1
ATOM 19285 N N . MET B 1 620 ? -15.56916 43.15214 -29.98301 1.000 91.07092 611 MET B N 1
ATOM 19286 C CA . MET B 1 620 ? -14.64277 42.61667 -30.97445 1.000 83.70220 611 MET B CA 1
ATOM 19287 C C . MET B 1 620 ? -13.24575 43.21544 -30.87750 1.000 84.19181 611 MET B C 1
ATOM 19288 O O . MET B 1 620 ? -12.29408 42.62094 -31.39473 1.000 89.12288 611 MET B O 1
ATOM 19302 N N . GLY B 1 621 ? -13.09395 44.36951 -30.23175 1.000 76.91970 612 GLY B N 1
ATOM 19303 C CA . GLY B 1 621 ? -11.78675 45.00141 -30.17925 1.000 78.20825 612 GLY B CA 1
ATOM 19304 C C . GLY B 1 621 ? -10.71026 44.10589 -29.59677 1.000 76.88432 612 GLY B C 1
ATOM 19305 O O . GLY B 1 621 ? -9.59483 44.04098 -30.11953 1.000 78.81600 612 GLY B O 1
ATOM 19309 N N . TYR B 1 622 ? -11.02599 43.39929 -28.51316 1.000 75.88081 613 TYR B N 1
ATOM 19310 C CA . TYR B 1 622 ? -9.99322 42.65650 -27.79935 1.000 79.90767 613 TYR B CA 1
ATOM 19311 C C . TYR B 1 622 ? -9.67211 41.33164 -28.49022 1.000 72.54181 613 TYR B C 1
ATOM 19312 O O . TYR B 1 622 ? -8.49173 40.98187 -28.61441 1.000 61.23116 613 TYR B O 1
ATOM 19330 N N . PRO B 1 623 ? -10.66516 40.55661 -28.94259 1.000 69.40060 614 PRO B N 1
ATOM 19331 C CA . PRO B 1 623 ? -10.32333 39.37039 -29.74804 1.000 56.61400 614 PRO B CA 1
ATOM 19332 C C . PRO B 1 623 ? -9.57925 39.71688 -31.02593 1.000 63.48851 614 PRO B C 1
ATOM 19333 O O . PRO B 1 623 ? -8.63192 39.01413 -31.40190 1.000 71.35697 614 PRO B O 1
ATOM 19344 N N . ALA B 1 624 ? -9.99263 40.78420 -31.71442 1.000 70.45411 615 ALA B N 1
ATOM 19345 C CA . ALA B 1 624 ? -9.29100 41.19653 -32.92414 1.000 64.01142 615 ALA B CA 1
ATOM 19346 C C . ALA B 1 624 ? -7.86578 41.62730 -32.61074 1.000 62.93998 615 ALA B C 1
ATOM 19347 O O . ALA B 1 624 ? -6.92654 41.27292 -33.33561 1.000 61.55995 615 ALA B O 1
ATOM 19354 N N . PHE B 1 625 ? -7.67971 42.38659 -31.52860 1.000 52.93388 616 PHE B N 1
ATOM 19355 C CA . PHE B 1 625 ? -6.32960 42.79211 -31.16018 1.000 59.15630 616 PHE B CA 1
ATOM 19356 C C . PHE B 1 625 ? -5.48247 41.58066 -30.79638 1.000 57.20771 616 PHE B C 1
ATOM 19357 O O . PHE B 1 625 ? -4.31746 41.50363 -31.18071 1.000 59.96118 616 PHE B O 1
ATOM 19374 N N . ILE B 1 626 ? -6.05189 40.61071 -30.08148 1.000 57.89830 617 ILE B N 1
ATOM 19375 C CA . ILE B 1 626 ? -5.32880 39.36601 -29.81896 1.000 54.01557 617 ILE B CA 1
ATOM 19376 C C . ILE B 1 626 ? -4.87178 38.74218 -31.13270 1.000 50.91576 617 ILE B C 1
ATOM 19377 O O . ILE B 1 626 ? -3.66964 38.56667 -31.38569 1.000 54.06183 617 ILE B O 1
ATOM 19393 N N . ALA B 1 627 ? -5.83887 38.44634 -32.00639 1.000 55.99254 618 ALA B N 1
ATOM 19394 C CA . ALA B 1 627 ? -5.56092 37.70548 -33.23042 1.000 41.54532 618 ALA B CA 1
ATOM 19395 C C . ALA B 1 627 ? -4.53866 38.41440 -34.10813 1.000 53.65912 618 ALA B C 1
ATOM 19396 O O . ALA B 1 627 ? -3.70823 37.76122 -34.75118 1.000 53.98249 618 ALA B O 1
ATOM 19403 N N . ILE B 1 628 ? -4.57751 39.74485 -34.15036 1.000 55.51295 619 ILE B N 1
ATOM 19404 C CA . ILE B 1 628 ? -3.72134 40.47582 -35.07730 1.000 57.02660 619 ILE B CA 1
ATOM 19405 C C . ILE B 1 628 ? -2.38244 40.85766 -34.45463 1.000 56.75560 619 ILE B C 1
ATOM 19406 O O . ILE B 1 628 ? -1.37075 40.91603 -35.16138 1.000 54.23427 619 ILE B O 1
ATOM 19422 N N . LEU B 1 629 ? -2.34382 41.12319 -33.15033 1.000 49.30247 620 LEU B N 1
ATOM 19423 C CA . LEU B 1 629 ? -1.16114 41.67065 -32.51622 1.000 52.22895 620 LEU B CA 1
ATOM 19424 C C . LEU B 1 629 ? -0.27675 40.60750 -31.88618 1.000 51.11522 620 LEU B C 1
ATOM 19425 O O . LEU B 1 629 ? 0.92492 40.85255 -31.72619 1.000 55.10597 620 LEU B O 1
ATOM 19441 N N . THR B 1 630 ? -0.82166 39.44132 -31.52385 1.000 50.40604 621 THR B N 1
ATOM 19442 C CA . THR B 1 630 ? 0.02658 38.38743 -30.97247 1.000 47.06370 621 THR B CA 1
ATOM 19443 C C . THR B 1 630 ? 1.28475 38.16002 -31.80054 1.000 48.22414 621 THR B C 1
ATOM 19444 O O . THR B 1 630 ? 2.38723 38.17795 -31.22595 1.000 53.23603 621 THR B O 1
ATOM 19455 N N . PRO B 1 631 ? 1.21182 37.98305 -33.12520 1.000 49.83564 622 PRO B N 1
ATOM 19456 C CA . PRO B 1 631 ? 2.45898 37.79353 -33.88124 1.000 50.45182 622 PRO B CA 1
ATOM 19457 C C . PRO B 1 631 ? 3.35060 39.02131 -33.87406 1.000 53.06937 622 PRO B C 1
ATOM 19458 O O . PRO B 1 631 ? 4.56806 38.87443 -33.76432 1.000 51.82689 622 PRO B O 1
ATOM 19469 N N . LEU B 1 632 ? 2.79378 40.23128 -33.93476 1.000 60.00037 623 LEU B N 1
ATOM 19470 C CA . LEU B 1 632 ? 3.64618 41.41879 -33.95279 1.000 44.67916 623 LEU B CA 1
ATOM 19471 C C . LEU B 1 632 ? 4.41988 41.56012 -32.64724 1.000 52.96547 623 LEU B C 1
ATOM 19472 O O . LEU B 1 632 ? 5.65536 41.66796 -32.64642 1.000 53.95427 623 LEU B O 1
ATOM 19488 N N . VAL B 1 633 ? 3.70145 41.56364 -31.52081 1.000 50.41534 624 VAL B N 1
ATOM 19489 C CA . VAL B 1 633 ? 4.34741 41.63265 -30.21182 1.000 46.10208 624 VAL B CA 1
ATOM 19490 C C . VAL B 1 633 ? 5.39310 40.53432 -30.08641 1.000 52.25821 624 VAL B C 1
ATOM 19491 O O . VAL B 1 633 ? 6.58348 40.80063 -29.87243 1.000 63.20154 624 VAL B O 1
ATOM 19504 N N . THR B 1 634 ? 4.95215 39.27530 -30.21135 1.000 50.16755 625 THR B N 1
ATOM 19505 C CA . THR B 1 634 ? 5.84077 38.15608 -29.92361 1.000 46.58396 625 THR B CA 1
ATOM 19506 C C . THR B 1 634 ? 7.00407 38.07499 -30.90267 1.000 53.82041 625 THR B C 1
ATOM 19507 O O . THR B 1 634 ? 8.07727 37.58977 -30.53453 1.000 57.92925 625 THR B O 1
ATOM 19518 N N . GLY B 1 635 ? 6.83437 38.55873 -32.13134 1.000 46.05537 626 GLY B N 1
ATOM 19519 C CA . GLY B 1 635 ? 7.88935 38.49325 -33.11558 1.000 46.36218 626 GLY B CA 1
ATOM 19520 C C . GLY B 1 635 ? 8.92814 39.56176 -32.88411 1.000 51.82336 626 GLY B C 1
ATOM 19521 O O . GLY B 1 635 ? 10.12978 39.27865 -32.91275 1.000 47.78138 626 GLY B O 1
ATOM 19525 N N . PHE B 1 636 ? 8.48431 40.79982 -32.65677 1.000 55.15616 627 PHE B N 1
ATOM 19526 C CA . PHE B 1 636 ? 9.43666 41.84458 -32.30779 1.000 51.98204 627 PHE B CA 1
ATOM 19527 C C . PHE B 1 636 ? 10.09447 41.58280 -30.95895 1.000 59.58394 627 PHE B C 1
ATOM 19528 O O . PHE B 1 636 ? 11.16548 42.13548 -30.69066 1.000 54.14025 627 PHE B O 1
ATOM 19545 N N . LEU B 1 637 ? 9.49666 40.73808 -30.11682 1.000 59.37317 628 LEU B N 1
ATOM 19546 C CA . LEU B 1 637 ? 10.09593 40.41732 -28.82650 1.000 47.03474 628 LEU B CA 1
ATOM 19547 C C . LEU B 1 637 ? 11.08439 39.25669 -28.90127 1.000 50.45866 628 LEU B C 1
ATOM 19548 O O . LEU B 1 637 ? 12.18979 39.34866 -28.35796 1.000 56.80057 628 LEU B O 1
ATOM 19564 N N . LEU B 1 638 ? 10.70230 38.16086 -29.56159 1.000 56.76385 629 LEU B N 1
ATOM 19565 C CA . LEU B 1 638 ? 11.42602 36.89995 -29.45854 1.000 52.96782 629 LEU B CA 1
ATOM 19566 C C . LEU B 1 638 ? 11.83812 36.28319 -30.78651 1.000 50.17515 629 LEU B C 1
ATOM 19567 O O . LEU B 1 638 ? 12.66871 35.36546 -30.77410 1.000 58.74662 629 LEU B O 1
ATOM 19583 N N . GLY B 1 639 ? 11.28303 36.71515 -31.91242 1.000 38.84122 630 GLY B N 1
ATOM 19584 C CA . GLY B 1 639 ? 11.77989 36.32494 -33.21815 1.000 36.49334 630 GLY B CA 1
ATOM 19585 C C . GLY B 1 639 ? 10.76251 35.53597 -34.01426 1.000 43.89552 630 GLY B C 1
ATOM 19586 O O . GLY B 1 639 ? 9.57638 35.47038 -33.67849 1.000 47.54080 630 GLY B O 1
ATOM 19590 N N . ALA B 1 640 ? 11.25398 34.91101 -35.08937 1.000 43.46177 631 ALA B N 1
ATOM 19591 C CA . ALA B 1 640 ? 10.39989 34.20032 -36.03437 1.000 41.54037 631 ALA B CA 1
ATOM 19592 C C . ALA B 1 640 ? 10.23384 32.72345 -35.70075 1.000 39.86094 631 ALA B C 1
ATOM 19593 O O . ALA B 1 640 ? 9.22474 32.12279 -36.08784 1.000 40.51220 631 ALA B O 1
ATOM 19600 N N . GLU B 1 641 ? 11.19208 32.11445 -34.99853 1.000 45.74421 632 GLU B N 1
ATOM 19601 C CA . GLU B 1 641 ? 10.97968 30.75208 -34.51799 1.000 34.15931 632 GLU B CA 1
ATOM 19602 C C . GLU B 1 641 ? 9.87235 30.71661 -33.46908 1.000 33.07449 632 GLU B C 1
ATOM 19603 O O . GLU B 1 641 ? 8.98944 29.84840 -33.50859 1.000 34.35074 632 GLU B O 1
ATOM 19615 N N . PHE B 1 642 ? 9.90235 31.66044 -32.52675 1.000 45.79196 633 PHE B N 1
ATOM 19616 C CA . PHE B 1 642 ? 8.84711 31.74908 -31.52437 1.000 35.20509 633 PHE B CA 1
ATOM 19617 C C . PHE B 1 642 ? 7.48841 31.94770 -32.18213 1.000 42.47091 633 PHE B C 1
ATOM 19618 O O . PHE B 1 642 ? 6.49247 31.34675 -31.76375 1.000 51.84154 633 PHE B O 1
ATOM 19635 N N . VAL B 1 643 ? 7.42797 32.78606 -33.21849 1.000 45.93009 634 VAL B N 1
ATOM 19636 C CA . VAL B 1 643 ? 6.16018 33.03053 -33.89782 1.000 39.67200 634 VAL B CA 1
ATOM 19637 C C . VAL B 1 643 ? 5.71202 31.79611 -34.67301 1.000 41.92003 634 VAL B C 1
ATOM 19638 O O . VAL B 1 643 ? 4.51183 31.50625 -34.75853 1.000 39.40151 634 VAL B O 1
ATOM 19651 N N . GLY B 1 644 ? 6.65444 31.04409 -35.24603 1.000 33.73707 635 GLY B N 1
ATOM 19652 C CA . GLY B 1 644 ? 6.28173 29.77482 -35.85030 1.000 28.93333 635 GLY B CA 1
ATOM 19653 C C . GLY B 1 644 ? 5.66610 28.83129 -34.83754 1.000 35.18683 635 GLY B C 1
ATOM 19654 O O . GLY B 1 644 ? 4.66892 28.15275 -35.11764 1.000 43.85232 635 GLY B O 1
ATOM 19658 N N . GLY B 1 645 ? 6.24584 28.78998 -33.63813 1.000 37.55300 636 GLY B N 1
ATOM 19659 C CA . GLY B 1 645 ? 5.65475 28.00056 -32.56837 1.000 23.67542 636 GLY B CA 1
ATOM 19660 C C . GLY B 1 645 ? 4.25160 28.45692 -32.21914 1.000 30.09320 636 GLY B C 1
ATOM 19661 O O . GLY B 1 645 ? 3.33846 27.64083 -32.07512 1.000 44.62252 636 GLY B O 1
ATOM 19665 N N . VAL B 1 646 ? 4.07081 29.76946 -32.04573 1.000 32.57598 637 VAL B N 1
ATOM 19666 C CA . VAL B 1 646 ? 2.74261 30.30531 -31.75075 1.000 40.35442 637 VAL B CA 1
ATOM 19667 C C . VAL B 1 646 ? 1.74765 29.89420 -32.82949 1.000 35.67572 637 VAL B C 1
ATOM 19668 O O . VAL B 1 646 ? 0.60415 29.53403 -32.53194 1.000 41.06577 637 VAL B O 1
ATOM 19681 N N . LEU B 1 647 ? 2.15409 29.96226 -34.09832 1.000 46.96099 638 LEU B N 1
ATOM 19682 C CA . LEU B 1 647 ? 1.23941 29.59837 -35.17549 1.000 38.74949 638 LEU B CA 1
ATOM 19683 C C . LEU B 1 647 ? 0.85577 28.12673 -35.09200 1.000 32.72505 638 LEU B C 1
ATOM 19684 O O . LEU B 1 647 ? -0.31867 27.76994 -35.25658 1.000 38.31221 638 LEU B O 1
ATOM 19700 N N . ILE B 1 648 ? 1.83171 27.25541 -34.83141 1.000 34.50741 639 ILE B N 1
ATOM 19701 C CA . ILE B 1 648 ? 1.53380 25.82502 -34.75085 1.000 29.06271 639 ILE B CA 1
ATOM 19702 C C . ILE B 1 648 ? 0.59439 25.54610 -33.58674 1.000 36.42335 639 ILE B C 1
ATOM 19703 O O . ILE B 1 648 ? -0.36201 24.77287 -33.70920 1.000 40.66800 639 ILE B O 1
ATOM 19719 N N . GLY B 1 649 ? 0.87369 26.14536 -32.42915 1.000 30.57706 640 GLY B N 1
ATOM 19720 C CA . GLY B 1 649 ? 0.00640 25.94052 -31.28102 1.000 26.95696 640 GLY B CA 1
ATOM 19721 C C . GLY B 1 649 ? -1.40391 26.42051 -31.55078 1.000 31.82946 640 GLY B C 1
ATOM 19722 O O . GLY B 1 649 ? -2.38353 25.72109 -31.26491 1.000 40.58184 640 GLY B O 1
ATOM 19726 N N . THR B 1 650 ? -1.52248 27.62333 -32.11844 1.000 33.42592 641 THR B N 1
ATOM 19727 C CA . THR B 1 650 ? -2.82955 28.16561 -32.45767 1.000 30.44731 641 THR B CA 1
ATOM 19728 C C . THR B 1 650 ? -3.58146 27.22551 -33.38657 1.000 33.08014 641 THR B C 1
ATOM 19729 O O . THR B 1 650 ? -4.76329 26.95692 -33.17934 1.000 35.78274 641 THR B O 1
ATOM 19740 N N . VAL B 1 651 ? -2.91925 26.72456 -34.42858 1.000 31.87326 642 VAL B N 1
ATOM 19741 C CA . VAL B 1 651 ? -3.61106 25.86919 -35.39031 1.000 35.54561 642 VAL B CA 1
ATOM 19742 C C . VAL B 1 651 ? -4.04018 24.56024 -34.73217 1.000 31.89019 642 VAL B C 1
ATOM 19743 O O . VAL B 1 651 ? -5.19274 24.12689 -34.86667 1.000 37.31338 642 VAL B O 1
ATOM 19756 N N . LEU B 1 652 ? -3.12461 23.91176 -34.00617 1.000 44.07723 643 LEU B N 1
ATOM 19757 C CA . LEU B 1 652 ? -3.44874 22.62793 -33.38657 1.000 31.25046 643 LEU B CA 1
ATOM 19758 C C . LEU B 1 652 ? -4.59609 22.75347 -32.39152 1.000 32.93373 643 LEU B C 1
ATOM 19759 O O . LEU B 1 652 ? -5.44620 21.86162 -32.31072 1.000 39.83086 643 LEU B O 1
ATOM 19775 N N . SER B 1 653 ? -4.64381 23.84440 -31.61760 1.000 32.76276 644 SER B N 1
ATOM 19776 C CA . SER B 1 653 ? -5.72378 23.96386 -30.63842 1.000 33.17999 644 SER B CA 1
ATOM 19777 C C . SER B 1 653 ? -6.99839 24.51285 -31.26956 1.000 32.19151 644 SER B C 1
ATOM 19778 O O . SER B 1 653 ? -8.10429 24.10001 -30.89743 1.000 34.37902 644 SER B O 1
ATOM 19786 N N . GLY B 1 654 ? -6.86851 25.44056 -32.22087 1.000 37.94386 645 GLY B N 1
ATOM 19787 C CA . GLY B 1 654 ? -8.03715 25.97523 -32.88961 1.000 27.40099 645 GLY B CA 1
ATOM 19788 C C . GLY B 1 654 ? -8.79961 24.91664 -33.65753 1.000 28.02948 645 GLY B C 1
ATOM 19789 O O . GLY B 1 654 ? -10.02715 24.86448 -33.59582 1.000 33.93138 645 GLY B O 1
ATOM 19793 N N . ALA B 1 655 ? -8.08654 24.04617 -34.37735 1.000 36.12765 646 ALA B N 1
ATOM 19794 C CA . ALA B 1 655 ? -8.75754 22.96797 -35.09957 1.000 27.31804 646 ALA B CA 1
ATOM 19795 C C . ALA B 1 655 ? -9.59610 22.10928 -34.15548 1.000 32.20155 646 ALA B C 1
ATOM 19796 O O . ALA B 1 655 ? -10.79141 21.87435 -34.39672 1.000 48.20506 646 ALA B O 1
ATOM 19803 N N . MET B 1 656 ? -8.98488 21.64054 -33.06365 1.000 35.23178 647 MET B N 1
ATOM 19804 C CA . MET B 1 656 ? -9.68902 20.75535 -32.14158 1.000 28.80847 647 MET B CA 1
ATOM 19805 C C . MET B 1 656 ? -10.86730 21.46771 -31.48949 1.000 38.24248 647 MET B C 1
ATOM 19806 O O . MET B 1 656 ? -11.98121 20.93300 -31.45041 1.000 45.96720 647 MET B O 1
ATOM 19820 N N . LEU B 1 657 ? -10.63758 22.67509 -30.95838 1.000 40.35735 648 LEU B N 1
ATOM 19821 C CA . LEU B 1 657 ? -11.70668 23.40045 -30.27607 1.000 29.75048 648 LEU B CA 1
ATOM 19822 C C . LEU B 1 657 ? -12.84010 23.74225 -31.23136 1.000 31.33757 648 LEU B C 1
ATOM 19823 O O . LEU B 1 657 ? -14.01509 23.67635 -30.85720 1.000 34.43664 648 LEU B O 1
ATOM 19839 N N . ALA B 1 658 ? -12.50773 24.11719 -32.46852 1.000 40.42622 649 ALA B N 1
ATOM 19840 C CA . ALA B 1 658 ? -13.52550 24.40012 -33.47087 1.000 30.72548 649 ALA B CA 1
ATOM 19841 C C . ALA B 1 658 ? -14.40623 23.18481 -33.70520 1.000 34.61518 649 ALA B C 1
ATOM 19842 O O . ALA B 1 658 ? -15.64214 23.26240 -33.60977 1.000 48.99105 649 ALA B O 1
ATOM 19849 N N . ILE B 1 659 ? -13.78340 22.04867 -34.02670 1.000 39.31571 650 ILE B N 1
ATOM 19850 C CA . ILE B 1 659 ? -14.55671 20.83634 -34.28174 1.000 39.95931 650 ILE B CA 1
ATOM 19851 C C . ILE B 1 659 ? -15.40192 20.48449 -33.06223 1.000 38.08138 650 ILE B C 1
ATOM 19852 O O . ILE B 1 659 ? -16.58924 20.15846 -33.18089 1.000 40.00833 650 ILE B O 1
ATOM 19868 N N . LEU B 1 660 ? -14.79845 20.55110 -31.87050 1.000 38.86953 651 LEU B N 1
ATOM 19869 C CA . LEU B 1 660 ? -15.49853 20.18719 -30.64117 1.000 36.43415 651 LEU B CA 1
ATOM 19870 C C . LEU B 1 660 ? -16.73611 21.04570 -30.43392 1.000 44.91746 651 LEU B C 1
ATOM 19871 O O . LEU B 1 660 ? -17.84015 20.52621 -30.23257 1.000 55.24205 651 LEU B O 1
ATOM 19887 N N . THR B 1 661 ? -16.56333 22.36741 -30.43796 1.000 48.84621 652 THR B N 1
ATOM 19888 C CA . THR B 1 661 ? -17.67814 23.25949 -30.14582 1.000 51.11347 652 THR B CA 1
ATOM 19889 C C . THR B 1 661 ? -18.78367 23.10366 -31.18374 1.000 53.04918 652 THR B C 1
ATOM 19890 O O . THR B 1 661 ? -19.97146 22.99953 -30.83774 1.000 49.39352 652 THR B O 1
ATOM 19901 N N . ALA B 1 662 ? -18.41045 23.05836 -32.46713 1.000 45.36550 653 ALA B N 1
ATOM 19902 C CA . ALA B 1 662 ? -19.41115 22.88671 -33.51511 1.000 38.29455 653 ALA B CA 1
ATOM 19903 C C . ALA B 1 662 ? -20.20817 21.60093 -33.31406 1.000 46.98259 653 ALA B C 1
ATOM 19904 O O . ALA B 1 662 ? -21.44723 21.62119 -33.28966 1.000 56.57949 653 ALA B O 1
ATOM 19911 N N . ASN B 1 663 ? -19.51421 20.46550 -33.17474 1.000 45.29107 654 ASN B N 1
ATOM 19912 C CA . ASN B 1 663 ? -20.21493 19.18863 -33.09253 1.000 34.69409 654 ASN B CA 1
ATOM 19913 C C . ASN B 1 663 ? -21.05224 19.08643 -31.82565 1.000 43.56907 654 ASN B C 1
ATOM 19914 O O . ASN B 1 663 ? -22.16736 18.56017 -31.86223 1.000 52.66001 654 ASN B O 1
ATOM 19925 N N . SER B 1 664 ? -20.54759 19.58559 -30.69665 1.000 45.75571 655 SER B N 1
ATOM 19926 C CA . SER B 1 664 ? -21.32181 19.51902 -29.46105 1.000 39.02632 655 SER B CA 1
ATOM 19927 C C . SER B 1 664 ? -22.59960 20.34608 -29.56579 1.000 49.20238 655 SER B C 1
ATOM 19928 O O . SER B 1 664 ? -23.68757 19.87394 -29.20903 1.000 62.71470 655 SER B O 1
ATOM 19936 N N . GLY B 1 665 ? -22.49272 21.59083 -30.04294 1.000 46.99598 656 GLY B N 1
ATOM 19937 C CA . GLY B 1 665 ? -23.69088 22.40486 -30.19710 1.000 40.11829 656 GLY B CA 1
ATOM 19938 C C . GLY B 1 665 ? -24.69143 21.79617 -31.16295 1.000 45.70189 656 GLY B C 1
ATOM 19939 O O . GLY B 1 665 ? -25.90042 21.77744 -30.89618 1.000 50.81962 656 GLY B O 1
ATOM 19943 N N . GLY B 1 666 ? -24.20409 21.28478 -32.29831 1.000 44.48560 657 GLY B N 1
ATOM 19944 C CA . GLY B 1 666 ? -25.09968 20.64074 -33.24396 1.000 44.44699 657 GLY B CA 1
ATOM 19945 C C . GLY B 1 666 ? -25.78599 19.42530 -32.65336 1.000 49.59139 657 GLY B C 1
ATOM 19946 O O . GLY B 1 666 ? -26.98732 19.21451 -32.85568 1.000 53.71225 657 GLY B O 1
ATOM 19950 N N . ALA B 1 667 ? -25.03410 18.60882 -31.91124 1.000 50.14116 658 ALA B N 1
ATOM 19951 C CA . ALA B 1 667 ? -25.61192 17.40872 -31.32173 1.000 51.85278 658 ALA B CA 1
ATOM 19952 C C . ALA B 1 667 ? -26.67629 17.76165 -30.29487 1.000 44.84316 658 ALA B C 1
ATOM 19953 O O . ALA B 1 667 ? -27.73695 17.13218 -30.25574 1.000 59.55654 658 ALA B O 1
ATOM 19960 N N . TRP B 1 668 ? -26.41875 18.76976 -29.45831 1.000 46.07465 659 TRP B N 1
ATOM 19961 C CA . TRP B 1 668 ? -27.42202 19.18264 -28.47907 1.000 48.25161 659 TRP B CA 1
ATOM 19962 C C . TRP B 1 668 ? -28.69323 19.67238 -29.16713 1.000 64.78032 659 TRP B C 1
ATOM 19963 O O . TRP B 1 668 ? -29.81186 19.27262 -28.80355 1.000 61.37709 659 TRP B O 1
ATOM 19984 N N . ASP B 1 669 ? -28.53985 20.53751 -30.17307 1.000 55.71108 660 ASP B N 1
ATOM 19985 C CA . ASP B 1 669 ? -29.70681 21.06512 -30.87536 1.000 52.47464 660 ASP B CA 1
ATOM 19986 C C . ASP B 1 669 ? -30.52866 19.93883 -31.49869 1.000 55.71881 660 ASP B C 1
ATOM 19987 O O . ASP B 1 669 ? -31.74922 19.84744 -31.29435 1.000 61.63927 660 ASP B O 1
ATOM 19996 N N . ASN B 1 670 ? -29.87201 19.04678 -32.24192 1.000 49.72547 661 ASN B N 1
ATOM 19997 C CA . ASN B 1 670 ? -30.61394 17.99602 -32.92532 1.000 53.03813 661 ASN B CA 1
ATOM 19998 C C . ASN B 1 670 ? -31.11423 16.91467 -31.97774 1.000 59.23074 661 ASN B C 1
ATOM 19999 O O . ASN B 1 670 ? -32.06500 16.21403 -32.32384 1.000 65.41042 661 ASN B O 1
ATOM 20010 N N . ALA B 1 671 ? -30.54227 16.78416 -30.77846 1.000 54.69581 662 ALA B N 1
ATOM 20011 C CA . ALA B 1 671 ? -31.13467 15.88674 -29.79017 1.000 57.37290 662 ALA B CA 1
ATOM 20012 C C . ALA B 1 671 ? -32.42847 16.47168 -29.23569 1.000 64.67599 662 ALA B C 1
ATOM 20013 O O . ALA B 1 671 ? -33.43155 15.75563 -29.06708 1.000 58.59344 662 ALA B O 1
ATOM 20020 N N . LYS B 1 672 ? -32.42741 17.77528 -28.94682 1.000 62.24574 663 LYS B N 1
ATOM 20021 C CA . LYS B 1 672 ? -33.68416 18.43158 -28.60224 1.000 49.32764 663 LYS B CA 1
ATOM 20022 C C . LYS B 1 672 ? -34.72656 18.19364 -29.68989 1.000 56.77723 663 LYS B C 1
ATOM 20023 O O . LYS B 1 672 ? -35.88231 17.87137 -29.39494 1.000 56.68507 663 LYS B O 1
ATOM 20042 N N . LYS B 1 673 ? -34.32863 18.32899 -30.95876 1.000 58.30337 664 LYS B N 1
ATOM 20043 C CA . LYS B 1 673 ? -35.26850 18.07444 -32.05163 1.000 58.86021 664 LYS B CA 1
ATOM 20044 C C . LYS B 1 673 ? -35.74007 16.62090 -32.04343 1.000 69.34258 664 LYS B C 1
ATOM 20045 O O . LYS B 1 673 ? -36.93338 16.33733 -32.20014 1.000 78.33330 664 LYS B O 1
ATOM 20064 N N . TYR B 1 674 ? -34.80079 15.68561 -31.88181 1.000 70.45823 665 TYR B N 1
ATOM 20065 C CA . TYR B 1 674 ? -35.12260 14.26618 -31.77539 1.000 72.78793 665 TYR B CA 1
ATOM 20066 C C . TYR B 1 674 ? -36.26657 14.03254 -30.80215 1.000 70.48721 665 TYR B C 1
ATOM 20067 O O . TYR B 1 674 ? -37.22159 13.30843 -31.10518 1.000 65.51611 665 TYR B O 1
ATOM 20085 N N . LEU B 1 675 ? -36.18858 14.64821 -29.62273 1.000 53.61936 666 LEU B N 1
ATOM 20086 C CA . LEU B 1 675 ? -37.26894 14.47611 -28.65253 1.000 49.22636 666 LEU B CA 1
ATOM 20087 C C . LEU B 1 675 ? -38.53678 15.19862 -29.09709 1.000 69.80395 666 LEU B C 1
ATOM 20088 O O . LEU B 1 675 ? -39.63781 14.63953 -29.01366 1.000 78.07761 666 LEU B O 1
ATOM 20104 N N . GLU B 1 676 ? -38.40361 16.44138 -29.57092 1.000 75.93100 667 GLU B N 1
ATOM 20105 C CA . GLU B 1 676 ? -39.57579 17.20271 -29.99182 1.000 76.43780 667 GLU B CA 1
ATOM 20106 C C . GLU B 1 676 ? -40.35002 16.48063 -31.08605 1.000 89.05499 667 GLU B C 1
ATOM 20107 O O . GLU B 1 676 ? -41.58081 16.59094 -31.15335 1.000 94.62277 667 GLU B O 1
ATOM 20119 N N . ALA B 1 677 ? -39.65410 15.74305 -31.94852 1.000 70.48976 668 ALA B N 1
ATOM 20120 C CA . ALA B 1 677 ? -40.30163 14.94533 -32.98042 1.000 75.12620 668 ALA B CA 1
ATOM 20121 C C . ALA B 1 677 ? -40.87473 13.64173 -32.43953 1.000 82.03385 668 ALA B C 1
ATOM 20122 O O . ALA B 1 677 ? -41.31624 12.79874 -33.22828 1.000 68.40401 668 ALA B O 1
ATOM 20129 N N . GLY B 1 678 ? -40.86418 13.45444 -31.12188 1.000 73.43442 669 GLY B N 1
ATOM 20130 C CA . GLY B 1 678 ? -41.44314 12.27389 -30.51937 1.000 84.51153 669 GLY B CA 1
ATOM 20131 C C . GLY B 1 678 ? -40.68672 10.98994 -30.75077 1.000 75.72759 669 GLY B C 1
ATOM 20132 O O . GLY B 1 678 ? -41.24024 9.91301 -30.50929 1.000 84.98221 669 GLY B O 1
ATOM 20136 N N . ASN B 1 679 ? -39.43924 11.06036 -31.21467 1.000 82.12215 670 ASN B N 1
ATOM 20137 C CA . ASN B 1 679 ? -38.64171 9.84974 -31.34404 1.000 67.87974 670 ASN B CA 1
ATOM 20138 C C . ASN B 1 679 ? -38.33396 9.22540 -29.99325 1.000 74.36609 670 ASN B C 1
ATOM 20139 O O . ASN B 1 679 ? -37.79297 8.11541 -29.94763 1.000 76.21574 670 ASN B O 1
ATOM 20150 N N . LEU B 1 680 ? -38.64597 9.91982 -28.90350 1.000 65.19353 671 LEU B N 1
ATOM 20151 C CA . LEU B 1 680 ? -38.52348 9.40356 -27.54438 1.000 66.45565 671 LEU B CA 1
ATOM 20152 C C . LEU B 1 680 ? -39.94416 9.35975 -26.99073 1.000 73.82377 671 LEU B C 1
ATOM 20153 O O . LEU B 1 680 ? -40.43964 10.35450 -26.45551 1.000 75.83903 671 LEU B O 1
ATOM 20169 N N A GLU B 1 681 ? -40.59328 8.20331 -27.13392 0.500 73.94138 672 GLU B N 1
ATOM 20170 N N B GLU B 1 681 ? -40.59631 8.20665 -27.12155 0.500 73.93590 672 GLU B N 1
ATOM 20171 C CA A GLU B 1 681 ? -41.97726 8.04618 -26.70671 0.500 73.77273 672 GLU B CA 1
ATOM 20172 C CA B GLU B 1 681 ? -41.99904 8.09728 -26.74522 0.500 73.80498 672 GLU B CA 1
ATOM 20173 C C A GLU B 1 681 ? -42.14393 8.48054 -25.25685 0.500 72.92728 672 GLU B C 1
ATOM 20174 C C B GLU B 1 681 ? -42.18807 8.39136 -25.26094 0.500 72.87432 672 GLU B C 1
ATOM 20175 O O A GLU B 1 681 ? -41.22819 8.35836 -24.43788 0.500 70.19284 672 GLU B O 1
ATOM 20176 O O B GLU B 1 681 ? -41.33285 8.08618 -24.42503 0.500 70.18178 672 GLU B O 1
ATOM 20199 N N . GLY B 1 682 ? -43.33284 8.99488 -24.94200 1.000 79.95748 673 GLY B N 1
ATOM 20200 C CA . GLY B 1 682 ? -43.67462 9.37241 -23.59247 1.000 77.65499 673 GLY B CA 1
ATOM 20201 C C . GLY B 1 682 ? -43.29967 10.78744 -23.20783 1.000 77.51315 673 GLY B C 1
ATOM 20202 O O . GLY B 1 682 ? -43.80791 11.29393 -22.19987 1.000 82.02141 673 GLY B O 1
ATOM 20207 N N . TYR B 1 683 ? -42.43560 11.44377 -23.98041 1.000 81.46809 674 TYR B N 1
ATOM 20208 C CA . TYR B 1 683 ? -41.94859 12.77467 -23.65177 1.000 82.01441 674 TYR B CA 1
ATOM 20209 C C . TYR B 1 683 ? -42.09553 13.70205 -24.84862 1.000 75.60566 674 TYR B C 1
ATOM 20210 O O . TYR B 1 683 ? -41.85327 13.30350 -25.99195 1.000 81.09714 674 TYR B O 1
ATOM 20228 N N . GLY B 1 684 ? -42.47881 14.94572 -24.57219 1.000 66.54974 675 GLY B N 1
ATOM 20229 C CA . GLY B 1 684 ? -42.64216 15.95410 -25.60184 1.000 70.50736 675 GLY B CA 1
ATOM 20230 C C . GLY B 1 684 ? -42.37483 17.34322 -25.05753 1.000 71.73065 675 GLY B C 1
ATOM 20231 O O . GLY B 1 684 ? -41.90758 17.47731 -23.92222 1.000 64.55036 675 GLY B O 1
ATOM 20235 N N . LYS B 1 685 ? -42.68082 18.38299 -25.83569 1.000 65.35606 676 LYS B N 1
ATOM 20236 C CA . LYS B 1 685 ? -42.41986 19.74661 -25.39181 1.000 65.11731 676 LYS B CA 1
ATOM 20237 C C . LYS B 1 685 ? -42.98478 19.96573 -23.99486 1.000 68.09695 676 LYS B C 1
ATOM 20238 O O . LYS B 1 685 ? -44.16440 19.70697 -23.73860 1.000 95.59485 676 LYS B O 1
ATOM 20257 N N . GLY B 1 686 ? -42.12569 20.42996 -23.08426 1.000 71.57968 677 GLY B N 1
ATOM 20258 C CA . GLY B 1 686 ? -42.49946 20.74114 -21.72163 1.000 82.07577 677 GLY B CA 1
ATOM 20259 C C . GLY B 1 686 ? -42.02033 19.72041 -20.70868 1.000 72.81557 677 GLY B C 1
ATOM 20260 O O . GLY B 1 686 ? -41.84796 20.06273 -19.53232 1.000 76.00827 677 GLY B O 1
ATOM 20264 N N . SER B 1 687 ? -41.80857 18.47796 -21.13494 1.000 71.79314 678 SER B N 1
ATOM 20265 C CA . SER B 1 687 ? -41.36994 17.44447 -20.21134 1.000 73.64661 678 SER B CA 1
ATOM 20266 C C . SER B 1 687 ? -39.97499 17.77164 -19.67867 1.000 74.36436 678 SER B C 1
ATOM 20267 O O . SER B 1 687 ? -39.27546 18.65362 -20.18429 1.000 88.53309 678 SER B O 1
ATOM 20275 N N . GLU B 1 688 ? -39.57128 17.04245 -18.63589 1.000 79.66853 679 GLU B N 1
ATOM 20276 C CA . GLU B 1 688 ? -38.28656 17.27416 -17.98253 1.000 77.58508 679 GLU B CA 1
ATOM 20277 C C . GLU B 1 688 ? -37.10958 16.95302 -18.90259 1.000 76.41570 679 GLU B C 1
ATOM 20278 O O . GLU B 1 688 ? -36.13661 17.72210 -18.93998 1.000 72.70217 679 GLU B O 1
ATOM 20290 N N . PRO B 1 689 ? -37.13026 15.83723 -19.64394 1.000 71.98307 680 PRO B N 1
ATOM 20291 C CA . PRO B 1 689 ? -36.04841 15.62342 -20.62165 1.000 71.21844 680 PRO B CA 1
ATOM 20292 C C . PRO B 1 689 ? -35.93134 16.75539 -21.62849 1.000 67.98954 680 PRO B C 1
ATOM 20293 O O . PRO B 1 689 ? -34.81488 17.14641 -21.99652 1.000 78.95955 680 PRO B O 1
ATOM 20304 N N . HIS B 1 690 ? -37.06214 17.29935 -22.08379 1.000 61.39600 681 HIS B N 1
ATOM 20305 C CA . HIS B 1 690 ? -37.01174 18.43028 -23.00252 1.000 58.00309 681 HIS B CA 1
ATOM 20306 C C . HIS B 1 690 ? -36.39852 19.65430 -22.33124 1.000 71.94093 681 HIS B C 1
ATOM 20307 O O . HIS B 1 690 ? -35.65015 20.40598 -22.96464 1.000 75.33929 681 HIS B O 1
ATOM 20321 N N . LYS B 1 691 ? -36.69353 19.86887 -21.04643 1.000 66.28819 682 LYS B N 1
ATOM 20322 C CA . LYS B 1 691 ? -36.06237 20.96893 -20.32166 1.000 65.42269 682 LYS B CA 1
ATOM 20323 C C . LYS B 1 691 ? -34.54923 20.79278 -20.27388 1.000 68.35200 682 LYS B C 1
ATOM 20324 O O . LYS B 1 691 ? -33.78870 21.74335 -20.50359 1.000 69.99762 682 LYS B O 1
ATOM 20343 N N . ALA B 1 692 ? -34.09446 19.57510 -19.96995 1.000 67.74735 683 ALA B N 1
ATOM 20344 C CA . ALA B 1 692 ? -32.65975 19.30699 -19.93931 1.000 65.91255 683 ALA B CA 1
ATOM 20345 C C . ALA B 1 692 ? -32.02416 19.57437 -21.29767 1.000 63.57017 683 ALA B C 1
ATOM 20346 O O . ALA B 1 692 ? -30.96824 20.21458 -21.39291 1.000 60.04894 683 ALA B O 1
ATOM 20353 N N . LEU B 1 693 ? -32.65615 19.08389 -22.36539 1.000 59.45951 684 LEU B N 1
ATOM 20354 C CA . LEU B 1 693 ? -32.09882 19.28111 -23.69757 1.000 52.10372 684 LEU B CA 1
ATOM 20355 C C . LEU B 1 693 ? -32.10572 20.74967 -24.09635 1.000 64.33943 684 LEU B C 1
ATOM 20356 O O . LEU B 1 693 ? -31.21260 21.19495 -24.82354 1.000 71.82874 684 LEU B O 1
ATOM 20372 N N . VAL B 1 694 ? -33.08453 21.51996 -23.62342 1.000 66.93548 685 VAL B N 1
ATOM 20373 C CA . VAL B 1 694 ? -33.08469 22.95252 -23.89520 1.000 60.12203 685 VAL B CA 1
ATOM 20374 C C . VAL B 1 694 ? -31.92716 23.63241 -23.17321 1.000 49.67291 685 VAL B C 1
ATOM 20375 O O . VAL B 1 694 ? -31.29193 24.54276 -23.71725 1.000 61.16246 685 VAL B O 1
ATOM 20388 N N . ILE B 1 695 ? -31.64808 23.22830 -21.93063 1.000 56.64453 686 ILE B N 1
ATOM 20389 C CA . ILE B 1 695 ? -30.47008 23.76210 -21.24269 1.000 65.30190 686 ILE B CA 1
ATOM 20390 C C . ILE B 1 695 ? -29.21379 23.46345 -22.05498 1.000 62.97329 686 ILE B C 1
ATOM 20391 O O . ILE B 1 695 ? -28.36283 24.33818 -22.27535 1.000 66.02587 686 ILE B O 1
ATOM 20407 N N . GLY B 1 696 ? -29.07214 22.20997 -22.49047 1.000 62.46245 687 GLY B N 1
ATOM 20408 C CA . GLY B 1 696 ? -27.93049 21.84727 -23.31706 1.000 64.42392 687 GLY B CA 1
ATOM 20409 C C . GLY B 1 696 ? -27.82859 22.68504 -24.57925 1.000 54.00106 687 GLY B C 1
ATOM 20410 O O . GLY B 1 696 ? -26.73911 23.11720 -24.96661 1.000 53.15160 687 GLY B O 1
ATOM 20414 N N . ASP B 1 697 ? -28.96492 22.94350 -25.22772 1.000 49.02858 688 ASP B N 1
ATOM 20415 C CA . ASP B 1 697 ? -28.94612 23.69444 -26.47833 1.000 59.37855 688 ASP B CA 1
ATOM 20416 C C . ASP B 1 697 ? -28.57658 25.15423 -26.23916 1.000 67.10815 688 ASP B C 1
ATOM 20417 O O . ASP B 1 697 ? -27.85297 25.75738 -27.04221 1.000 66.29956 688 ASP B O 1
ATOM 20426 N N . THR B 1 698 ? -29.07112 25.74519 -25.14786 1.000 61.69582 689 THR B N 1
ATOM 20427 C CA . THR B 1 698 ? -28.67649 27.11206 -24.82208 1.000 73.51017 689 THR B CA 1
ATOM 20428 C C . THR B 1 698 ? -27.19146 27.19569 -24.49166 1.000 72.18875 689 THR B C 1
ATOM 20429 O O . THR B 1 698 ? -26.54354 28.19685 -24.81608 1.000 72.67596 689 THR B O 1
ATOM 20440 N N . VAL B 1 699 ? -26.63132 26.15916 -23.86162 1.000 68.29583 690 VAL B N 1
ATOM 20441 C CA . VAL B 1 699 ? -25.19136 26.15812 -23.61369 1.000 61.85983 690 VAL B CA 1
ATOM 20442 C C . VAL B 1 699 ? -24.42765 26.05486 -24.92818 1.000 54.79228 690 VAL B C 1
ATOM 20443 O O . VAL B 1 699 ? -23.39310 26.70640 -25.11558 1.000 60.75831 690 VAL B O 1
ATOM 20456 N N . GLY B 1 700 ? -24.91939 25.22973 -25.85560 1.000 51.07328 691 GLY B N 1
ATOM 20457 C CA . GLY B 1 700 ? -24.19071 24.97328 -27.08537 1.000 47.03976 691 GLY B CA 1
ATOM 20458 C C . GLY B 1 700 ? -24.30647 26.05032 -28.14457 1.000 49.91524 691 GLY B C 1
ATOM 20459 O O . GLY B 1 700 ? -23.42262 26.14741 -29.00158 1.000 58.58697 691 GLY B O 1
ATOM 20463 N N . ASP B 1 701 ? -25.37991 26.84879 -28.12416 1.000 59.51256 692 ASP B N 1
ATOM 20464 C CA . ASP B 1 701 ? -25.58370 27.85882 -29.16330 1.000 62.28612 692 ASP B CA 1
ATOM 20465 C C . ASP B 1 701 ? -24.35983 28.76327 -29.29503 1.000 52.23246 692 ASP B C 1
ATOM 20466 O O . ASP B 1 701 ? -23.78974 28.87671 -30.39190 1.000 54.03275 692 ASP B O 1
ATOM 20475 N N . PRO B 1 702 ? -23.93165 29.43447 -28.22053 1.000 46.18996 693 PRO B N 1
ATOM 20476 C CA . PRO B 1 702 ? -22.72243 30.26668 -28.32880 1.000 54.56563 693 PRO B CA 1
ATOM 20477 C C . PRO B 1 702 ? -21.50866 29.48811 -28.79843 1.000 51.42157 693 PRO B C 1
ATOM 20478 O O . PRO B 1 702 ? -20.65644 30.04282 -29.50253 1.000 51.10722 693 PRO B O 1
ATOM 20489 N N . LEU B 1 703 ? -21.40547 28.21218 -28.42513 1.000 55.15751 694 LEU B N 1
ATOM 20490 C CA . LEU B 1 703 ? -20.23773 27.42205 -28.79103 1.000 41.27733 694 LEU B CA 1
ATOM 20491 C C . LEU B 1 703 ? -20.19532 27.16256 -30.29248 1.000 46.01147 694 LEU B C 1
ATOM 20492 O O . LEU B 1 703 ? -19.15870 27.35599 -30.93752 1.000 57.23262 694 LEU B O 1
ATOM 20508 N N . LYS B 1 704 ? -21.31085 26.71750 -30.86847 1.000 40.39434 695 LYS B N 1
ATOM 20509 C CA . LYS B 1 704 ? -21.31094 26.35322 -32.27965 1.000 47.44027 695 LYS B CA 1
ATOM 20510 C C . LYS B 1 704 ? -21.36936 27.56988 -33.19342 1.000 52.40261 695 LYS B C 1
ATOM 20511 O O . LYS B 1 704 ? -20.82026 27.52851 -34.30059 1.000 52.65763 695 LYS B O 1
ATOM 20530 N N . ASP B 1 705 ? -22.02801 28.64953 -32.76693 1.000 51.36360 696 ASP B N 1
ATOM 20531 C CA . ASP B 1 705 ? -22.26826 29.78051 -33.65152 1.000 51.28721 696 ASP B CA 1
ATOM 20532 C C . ASP B 1 705 ? -21.34423 30.96778 -33.39951 1.000 45.38281 696 ASP B C 1
ATOM 20533 O O . ASP B 1 705 ? -21.37600 31.92544 -34.17996 1.000 55.82483 696 ASP B O 1
ATOM 20542 N N . THR B 1 706 ? -20.51858 30.93433 -32.35252 1.000 52.05107 697 THR B N 1
ATOM 20543 C CA . THR B 1 706 ? -19.59096 32.03225 -32.09834 1.000 55.72834 697 THR B CA 1
ATOM 20544 C C . THR B 1 706 ? -18.14975 31.54258 -31.97644 1.000 49.20735 697 THR B C 1
ATOM 20545 O O . THR B 1 706 ? -17.25733 32.06956 -32.64931 1.000 54.66662 697 THR B O 1
ATOM 20556 N N . VAL B 1 707 ? -17.90371 30.54005 -31.13060 1.000 48.26739 698 VAL B N 1
ATOM 20557 C CA . VAL B 1 707 ? -16.52788 30.13927 -30.84195 1.000 49.27332 698 VAL B CA 1
ATOM 20558 C C . VAL B 1 707 ? -15.90291 29.43818 -32.04643 1.000 44.52719 698 VAL B C 1
ATOM 20559 O O . VAL B 1 707 ? -14.80382 29.79586 -32.48966 1.000 53.55252 698 VAL B O 1
ATOM 20572 N N . GLY B 1 708 ? -16.57700 28.42187 -32.58138 1.000 44.33952 699 GLY B N 1
ATOM 20573 C CA . GLY B 1 708 ? -16.03765 27.64084 -33.67259 1.000 45.43372 699 GLY B CA 1
ATOM 20574 C C . GLY B 1 708 ? -15.60728 28.47812 -34.86436 1.000 51.29216 699 GLY B C 1
ATOM 20575 O O . GLY B 1 708 ? -14.47022 28.38826 -35.34573 1.000 57.47019 699 GLY B O 1
ATOM 20579 N N . PRO B 1 709 ? -16.52359 29.29921 -35.37938 1.000 54.85193 700 PRO B N 1
ATOM 20580 C CA . PRO B 1 709 ? -16.15932 30.16951 -36.51364 1.000 53.05661 700 PRO B CA 1
ATOM 20581 C C . PRO B 1 709 ? -15.08425 31.19156 -36.18013 1.000 51.37382 700 PRO B C 1
ATOM 20582 O O . PRO B 1 709 ? -14.17514 31.42531 -36.99411 1.000 59.74325 700 PRO B O 1
ATOM 20593 N N . SER B 1 710 ? -15.16451 31.82388 -35.00676 1.000 45.70467 701 SER B N 1
ATOM 20594 C CA . SER B 1 710 ? -14.10652 32.74736 -34.60663 1.000 37.00106 701 SER B CA 1
ATOM 20595 C C . SER B 1 710 ? -12.74466 32.06238 -34.63730 1.000 42.21416 701 SER B C 1
ATOM 20596 O O . SER B 1 710 ? -11.73786 32.67996 -34.99741 1.000 45.42709 701 SER B O 1
ATOM 20604 N N . LEU B 1 711 ? -12.69404 30.78171 -34.27038 1.000 50.99565 702 LEU B N 1
ATOM 20605 C CA . LEU B 1 711 ? -11.42956 30.05413 -34.31677 1.000 33.92109 702 LEU B CA 1
ATOM 20606 C C . LEU B 1 711 ? -11.01875 29.75376 -35.75390 1.000 40.44748 702 LEU B C 1
ATOM 20607 O O . LEU B 1 711 ? -9.82978 29.85116 -36.10733 1.000 47.97978 702 LEU B O 1
ATOM 20623 N N . ASP B 1 712 ? -11.98802 29.35499 -36.58687 1.000 37.87946 703 ASP B N 1
ATOM 20624 C CA . ASP B 1 712 ? -11.72629 29.21447 -38.01616 1.000 36.71635 703 ASP B CA 1
ATOM 20625 C C . ASP B 1 712 ? -10.98538 30.43186 -38.53579 1.000 46.93856 703 ASP B C 1
ATOM 20626 O O . ASP B 1 712 ? -10.05955 30.31331 -39.34566 1.000 48.18068 703 ASP B O 1
ATOM 20635 N N . ILE B 1 713 ? -11.37882 31.61570 -38.06911 1.000 46.43386 704 ILE B N 1
ATOM 20636 C CA . ILE B 1 713 ? -10.72584 32.83715 -38.53332 1.000 43.24890 704 ILE B CA 1
ATOM 20637 C C . ILE B 1 713 ? -9.35675 33.00103 -37.88069 1.000 56.42255 704 ILE B C 1
ATOM 20638 O O . ILE B 1 713 ? -8.34174 33.14203 -38.57115 1.000 61.37337 704 ILE B O 1
ATOM 20654 N N . LEU B 1 714 ? -9.30818 32.95776 -36.54603 1.000 55.62710 705 LEU B N 1
ATOM 20655 C CA . LEU B 1 714 ? -8.05505 33.12449 -35.81213 1.000 44.34873 705 LEU B CA 1
ATOM 20656 C C . LEU B 1 714 ? -6.90764 32.35472 -36.45742 1.000 44.06515 705 LEU B C 1
ATOM 20657 O O . LEU B 1 714 ? -5.85732 32.92813 -36.78936 1.000 43.15041 705 LEU B O 1
ATOM 20673 N N . ILE B 1 715 ? -7.10396 31.04643 -36.65788 1.000 52.74934 706 ILE B N 1
ATOM 20674 C CA . ILE B 1 715 ? -6.00235 30.20196 -37.10955 1.000 47.09894 706 ILE B CA 1
ATOM 20675 C C . ILE B 1 715 ? -5.45603 30.64994 -38.46177 1.000 49.27363 706 ILE B C 1
ATOM 20676 O O . ILE B 1 715 ? -4.29941 30.36016 -38.78657 1.000 59.42716 706 ILE B O 1
ATOM 20692 N N . LYS B 1 716 ? -6.25069 31.36708 -39.25627 1.000 56.46928 707 LYS B N 1
ATOM 20693 C CA . LYS B 1 716 ? -5.79244 31.85703 -40.55203 1.000 56.37818 707 LYS B CA 1
ATOM 20694 C C . LYS B 1 716 ? -5.22018 33.27032 -40.47226 1.000 53.23811 707 LYS B C 1
ATOM 20695 O O . LYS B 1 716 ? -4.12754 33.53362 -40.98915 1.000 52.03909 707 LYS B O 1
ATOM 20714 N N . ILE B 1 717 ? -5.94896 34.18792 -39.83321 1.000 38.88107 708 ILE B N 1
ATOM 20715 C CA . ILE B 1 717 ? -5.53488 35.58776 -39.84261 1.000 47.85454 708 ILE B CA 1
ATOM 20716 C C . ILE B 1 717 ? -4.22542 35.76531 -39.08356 1.000 49.49297 708 ILE B C 1
ATOM 20717 O O . ILE B 1 717 ? -3.37562 36.58288 -39.46696 1.000 53.12903 708 ILE B O 1
ATOM 20733 N N . MET B 1 718 ? -4.04073 35.03592 -37.98161 1.000 54.05273 709 MET B N 1
ATOM 20734 C CA . MET B 1 718 ? -2.76233 35.14910 -37.29235 1.000 49.69788 709 MET B CA 1
ATOM 20735 C C . MET B 1 718 ? -1.62831 34.73346 -38.22444 1.000 50.08286 709 MET B C 1
ATOM 20736 O O . MET B 1 718 ? -0.58117 35.39249 -38.27717 1.000 50.59405 709 MET B O 1
ATOM 20750 N N . SER B 1 719 ? -1.84937 33.68090 -39.02123 1.000 46.28890 710 SER B N 1
ATOM 20751 C CA . SER B 1 719 ? -0.83397 33.24920 -39.97778 1.000 42.07188 710 SER B CA 1
ATOM 20752 C C . SER B 1 719 ? -0.57577 34.31650 -41.03447 1.000 45.86564 710 SER B C 1
ATOM 20753 O O . SER B 1 719 ? 0.56685 34.52226 -41.44736 1.000 48.82039 710 SER B O 1
ATOM 20761 N N . VAL B 1 720 ? -1.62584 34.98464 -41.50857 1.000 50.78995 711 VAL B N 1
ATOM 20762 C CA . VAL B 1 720 ? -1.43660 35.99887 -42.54810 1.000 46.36433 711 VAL B CA 1
ATOM 20763 C C . VAL B 1 720 ? -0.62204 37.17283 -42.01157 1.000 47.32497 711 VAL B C 1
ATOM 20764 O O . VAL B 1 720 ? 0.36650 37.60736 -42.62629 1.000 55.33695 711 VAL B O 1
ATOM 20777 N N . VAL B 1 721 ? -1.04392 37.72414 -40.87016 1.000 41.54799 712 VAL B N 1
ATOM 20778 C CA . VAL B 1 721 ? -0.27598 38.79916 -40.24504 1.000 37.02425 712 VAL B CA 1
ATOM 20779 C C . VAL B 1 721 ? 1.17117 38.36362 -40.04764 1.000 49.62290 712 VAL B C 1
ATOM 20780 O O . VAL B 1 721 ? 2.10592 39.15046 -40.24534 1.000 62.47619 712 VAL B O 1
ATOM 20793 N N . SER B 1 722 ? 1.38046 37.10479 -39.64876 1.000 53.67061 713 SER B N 1
ATOM 20794 C CA . SER B 1 722 ? 2.73801 36.61785 -39.43237 1.000 42.53672 713 SER B CA 1
ATOM 20795 C C . SER B 1 722 ? 3.52328 36.57428 -40.73672 1.000 44.36695 713 SER B C 1
ATOM 20796 O O . SER B 1 722 ? 4.66068 37.05435 -40.80567 1.000 53.03933 713 SER B O 1
ATOM 20804 N N . VAL B 1 723 ? 2.93645 35.97972 -41.77735 1.000 49.11272 714 VAL B N 1
ATOM 20805 C CA . VAL B 1 723 ? 3.58349 35.91732 -43.08463 1.000 48.45127 714 VAL B CA 1
ATOM 20806 C C . VAL B 1 723 ? 4.03749 37.29849 -43.51857 1.000 55.10869 714 VAL B C 1
ATOM 20807 O O . VAL B 1 723 ? 5.10879 37.45871 -44.11583 1.000 54.63078 714 VAL B O 1
ATOM 20820 N N . ILE B 1 724 ? 3.22546 38.31743 -43.24432 1.000 59.44597 715 ILE B N 1
ATOM 20821 C CA . ILE B 1 724 ? 3.57544 39.65481 -43.71668 1.000 53.70543 715 ILE B CA 1
ATOM 20822 C C . ILE B 1 724 ? 4.66317 40.27429 -42.84408 1.000 44.96774 715 ILE B C 1
ATOM 20823 O O . ILE B 1 724 ? 5.71771 40.67785 -43.34558 1.000 56.02442 715 ILE B O 1
ATOM 20839 N N . ALA B 1 725 ? 4.44528 40.33402 -41.52768 1.000 47.44521 716 ALA B N 1
ATOM 20840 C CA . ALA B 1 725 ? 5.36127 41.05125 -40.64360 1.000 51.64391 716 ALA B CA 1
ATOM 20841 C C . ALA B 1 725 ? 6.67734 40.31605 -40.39166 1.000 59.59688 716 ALA B C 1
ATOM 20842 O O . ALA B 1 725 ? 7.61203 40.93192 -39.85654 1.000 61.38199 716 ALA B O 1
ATOM 20849 N N . VAL B 1 726 ? 6.78324 39.02887 -40.74463 1.000 54.03266 717 VAL B N 1
ATOM 20850 C CA . VAL B 1 726 ? 8.04834 38.32525 -40.54800 1.000 50.97627 717 VAL B CA 1
ATOM 20851 C C . VAL B 1 726 ? 9.14404 38.95251 -41.39394 1.000 56.43333 717 VAL B C 1
ATOM 20852 O O . VAL B 1 726 ? 10.32919 38.85454 -41.05836 1.000 60.76585 717 VAL B O 1
ATOM 20865 N N . SER B 1 727 ? 8.77726 39.60592 -42.49773 1.000 53.40880 718 SER B N 1
ATOM 20866 C CA . SER B 1 727 ? 9.77210 40.34107 -43.26926 1.000 63.05336 718 SER B CA 1
ATOM 20867 C C . SER B 1 727 ? 10.45089 41.40589 -42.41614 1.000 54.28627 718 SER B C 1
ATOM 20868 O O . SER B 1 727 ? 11.60820 41.76105 -42.66900 1.000 55.04506 718 SER B O 1
ATOM 20876 N N . ILE B 1 728 ? 9.75617 41.91421 -41.39763 1.000 55.78845 719 ILE B N 1
ATOM 20877 C CA . ILE B 1 728 ? 10.29544 42.96165 -40.53930 1.000 54.54143 719 ILE B CA 1
ATOM 20878 C C . ILE B 1 728 ? 10.95406 42.32654 -39.32147 1.000 65.60579 719 ILE B C 1
ATOM 20879 O O . ILE B 1 728 ? 12.15832 42.50095 -39.09978 1.000 69.01733 719 ILE B O 1
ATOM 20895 N N . PHE B 1 729 ? 10.17642 41.58729 -38.51948 1.000 59.15192 720 PHE B N 1
ATOM 20896 C CA . PHE B 1 729 ? 10.69315 41.16381 -37.21920 1.000 56.75825 720 PHE B CA 1
ATOM 20897 C C . PHE B 1 729 ? 11.57824 39.92441 -37.29360 1.000 52.80315 720 PHE B C 1
ATOM 20898 O O . PHE B 1 729 ? 12.15124 39.53744 -36.26899 1.000 54.24127 720 PHE B O 1
ATOM 20915 N N . LYS B 1 730 ? 11.70655 39.29703 -38.46610 1.000 63.88184 721 LYS B N 1
ATOM 20916 C CA . LYS B 1 730 ? 12.67461 38.21405 -38.62302 1.000 56.25486 721 LYS B CA 1
ATOM 20917 C C . LYS B 1 730 ? 14.05825 38.64383 -38.15357 1.000 63.36273 721 LYS B C 1
ATOM 20918 O O . LYS B 1 730 ? 14.77328 37.87083 -37.50596 1.000 64.15041 721 LYS B O 1
ATOM 20937 N N A HIS B 1 731 ? 14.45586 39.87413 -38.47444 0.500 62.14450 722 HIS B N 1
ATOM 20938 N N B HIS B 1 731 ? 14.44998 39.87656 -38.47884 0.500 62.13883 722 HIS B N 1
ATOM 20939 C CA A HIS B 1 731 ? 15.74541 40.41113 -38.06634 0.500 59.47651 722 HIS B CA 1
ATOM 20940 C CA B HIS B 1 731 ? 15.73890 40.43074 -38.09841 0.500 59.55379 722 HIS B CA 1
ATOM 20941 C C A HIS B 1 731 ? 15.61832 41.57336 -37.09398 0.500 57.39026 722 HIS B C 1
ATOM 20942 C C B HIS B 1 731 ? 15.61721 41.57874 -37.10776 0.500 57.13903 722 HIS B C 1
ATOM 20943 O O A HIS B 1 731 ? 16.64009 42.08174 -36.62051 0.500 62.64591 722 HIS B O 1
ATOM 20944 O O B HIS B 1 731 ? 16.64313 42.07883 -36.63355 0.500 62.93634 722 HIS B O 1
ATOM 20971 N N . VAL B 1 732 ? 14.39821 42.00712 -36.78522 1.000 48.74576 723 VAL B N 1
ATOM 20972 C CA . VAL B 1 732 ? 14.17851 43.09010 -35.83509 1.000 59.72994 723 VAL B CA 1
ATOM 20973 C C . VAL B 1 732 ? 13.40431 42.53742 -34.64671 1.000 64.70949 723 VAL B C 1
ATOM 20974 O O . VAL B 1 732 ? 12.17917 42.68186 -34.56914 1.000 62.41131 723 VAL B O 1
ATOM 20988 N N . HIS B 1 733 ? 14.10346 41.88272 -33.72502 1.000 68.70153 724 HIS B N 1
ATOM 20989 C CA . HIS B 1 733 ? 13.48297 41.37082 -32.51289 1.000 70.53853 724 HIS B CA 1
ATOM 20990 C C . HIS B 1 733 ? 14.35467 41.69928 -31.31336 1.000 73.72480 724 HIS B C 1
ATOM 20991 O O . HIS B 1 733 ? 15.58635 41.65958 -31.39485 1.000 76.41168 724 HIS B O 1
ATOM 21005 N N . LEU B 1 734 ? 13.69836 42.01904 -30.19799 1.000 57.84387 725 LEU B N 1
ATOM 21006 C CA . LEU B 1 734 ? 14.40883 42.49885 -29.01836 1.000 53.15975 725 LEU B CA 1
ATOM 21007 C C . LEU B 1 734 ? 15.35028 41.42931 -28.47676 1.000 63.55439 725 LEU B C 1
ATOM 21008 O O . LEU B 1 734 ? 16.57413 41.60861 -28.46459 1.000 61.77674 725 LEU B O 1
ATOM 21024 N N . PHE B 1 735 ? 14.79501 40.30818 -28.02247 1.000 75.29356 726 PHE B N 1
ATOM 21025 C CA . PHE B 1 735 ? 15.59845 39.19842 -27.51948 1.000 66.80785 726 PHE B CA 1
ATOM 21026 C C . PHE B 1 735 ? 15.88939 38.19657 -28.63355 1.000 66.83155 726 PHE B C 1
ATOM 21027 O O . PHE B 1 735 ? 16.79036 37.36061 -28.53138 1.000 65.66197 726 PHE B O 1
#

B-factor: mean 72.61, std 31.02, range [12.52, 239.15]

Organism: Thermotoga maritima (strain ATCC 43589 / DSM 3109 / JCM 10099 / NBRC 100826 / MSB8) (NCBI:txid243274)

InterPro domains:
  IPR004131 Pyrophosphate-energised proton pump [MF_01129] (1-721)
  IPR004131 Pyrophosphate-energised proton pump [PF03030] (12-715)
  IPR004131 Pyrophosphate-energised proton pump [PIRSF001265] (6-724)
  IPR004131 Pyrophosphate-energised proton pump [PTHR31998] (27-718)
  IPR004131 Pyrophosphate-energised proton pump [TIGR01104] (6-722)

GO terms:
  GO:0000287 magnesium ion binding (F, IDA)
  GO:0005509 calcium ion binding (F, IDA)
  GO:0035725 sodium ion transmembrane transport (P, IDA)
  GO:0016020 membrane (C, IDA)
  GO:0015081 sodium ion transmembrane transporter activity (F, IDA)
  GO:0004427 inorganic diphosphate phosphatase activity (F, IDA)
  GO:0005515 protein binding (F, IPI)
  GO:0042803 protein homodimerization activity (F, IPI)

Secondary structure (DSSP, 8-state):
-HHHHHHTHHHHHHHHHHHHHHHHHHS---SHHHHHHHHHHHHHHHHHHHHHHHHHHHHHHHHHHHHHHTT-HHHHHHHHHHHHHHHHHHHHHHHHHHHHHHHHHHHHHHH--HHHHHHHHHHHHHHHHHHHHHHHHHHHHHIIIIIIIITTHHHH-SPEE-TTS-EE-HHHHHHHHHHHHHHHHHHIIIIIIHHHHHHHHHHHHHHHHSSS-PPTT-TT-HHHHHHHHHHHIIIIIIHHHHHHHHHHHHHHHHHHHHHHHHHHSEEEETTEEEESS-HHHHHHHHHHHHHHHHHHHHHHHHHHHHHHHSPP-S-HHHHHHHHHHHHHHHHHHHHHHHHHHHHTT-S-HHHHTBSSGGGHHHHHHHHHHHHHHHHHHHHHHTT-TTSHHHHHHHHHGGG-HHHHHHHHHHHHHHHTHHHHHHHHHHHHHHHHHHHHHHHHHHHHHHTTTHHHHHHHHHHHHHHHHHHHHHHHTT--HHHHHHHHHHHHHHHHHHHHHHHHHHHHHHHHHHHHHHHHHHHT--GGGSSS-HHHHS--BSSSHHHHHHHHHHHHHHHHHHHHHHHHHHHHHHHHHHHHHHHHH----HHHHHHHHHHHHHHHTHHHHHHHHHHHHHHHHHH-HHHHHHHHHHHHHHHHHHHHHHHHHHHHHHHHHHHHHTT-STT--TTSHHHHHHHHHHHHHHHIIIIIHHHHHHHHHHHHHHHHHHHHHHTT----/-HHHHHHHHHHHHHHHHHHHHHHHS---SHHHHHHHHHHHHHHHHHHHHHHHHHHHHHHHHHHHHHHTT-HHHHHHHHHHHHHHHHHHHHHHHHHHHHHHHHHHHHHHH-SSHHHHHHHHHHHHHHHHHHHHHHHHHHHHIIIIIIIITTHHHH-S-EE-TTS-EE-HHHHHHHHHHHHHHHHHHIIIIIIHHHHHHHHHHHHHHTTSTT---TT-TTSHHHHHHHHHHHIIIIIIHHHHHHHHHHHHHHHHHHHHHHHHHHSEEESSSSEEESS-HHHHHHHHHHHHHHHHHHHHHHHHHHHHHHHSPP-S-HHHHHHHHHHHHHHHHHHHHHHHHHHHSTT-S-HHHHTBSSGGGHHHHHHHHHHHHHHHHHHHHHHTT-TTSHHHHHHHHGGGG-HHHHHHHHHHHHHHHTHHHHHHHHHHHHHHHHHHHHHHHHHHHHHHTTTHHHHHHHHHHHHHHHHHHHHHHHTT--HHHHHHHHHHHHHHHHHHHHHHHHHHHHHHHHHHHHHHHHHHHT--GGGSSS-HHHHS--BSSSHHHHHHHHHHHHHHHHHHHHHHHHHHHHHHHHHHHHHHHHH---HHHHHHHHHHHHHHHTHHHHHHHHHHHHHHHHHH-HHHHHHHHHHHHHHHHHHHHHHHHHHHHHHHHHHHHHTTSSTT--TTSHHHHHHHHHHHHHHHIIIIIHHHHHHHHHHHHHHHHHHHHHHTT----

Radius of gyration: 32.24 Å; Cα contacts (8 Å, |Δi|>4): 2987; chains: 2; bounding box: 92×63×94 Å

Foldseek 3Di:
DVVVVLLCLLVVLLVLLVVLLVVLLPFDLDDVLSVVLLVLLLVLLVLLLVVLVVVLVVVLVVVLVVCCVPQHNLLSVLLQLLLVLLSVLLVQLLNLLSSLLRRLLVCCPVVVALQSSLLSLLSSLLSSLSSLLSSLLNSVSCLCPVVNPVVCLLPPLDWDADPVRQTFSNSLSNLLSNLLSLLSQLLSLFQLLLLQLLLLVLLLVVCCVDPVNDNALALVRLSNSSNLNSLCSFLRSNLSSLLSSLQSLLLSLQLLLLSLLQLQQWACPPPDTHRQFDSLQSSLSNCLLSSLLSQLQVQLVVLSVCLSPPDGDRDSLVSLVSSLVSSLVSSLVVSQCSQCVSQVPGGNQVVQQAPPGSNLLSQLLNLLQVLLQQLLVLLLQLQACVHDLLVVLLQCLVVALVSNQVSLLVSLLVSLPRSVVSLVVSQVVLCNRRRLSSLSSSLNSNCSNVSSLSSLSSSQSSLVSSLSSCVNVVHDVSSNVSSVVSNVSSLSSNSSSLSSSLSSLLSSLVSLLQSLQSRLDDPVCSNPHSDVRSDQDPVPPLLQQLLVVLLVLLVVLLVLSLVSSNVLSVVLSVVSVVQVVPSTDNSVSSNSSSVSSSVSSVVSVCCLQCVLVVVLQAPALSNLSSSLNNLSVNLSSQLSSLQSSLSSLVNSLVCVCVVVPPPDHPPDSSNVSSVVSNSSSSSSNRRSNSSSSSSSRSSSSSSSNCNSPSNVNHDD/DVVLLCLLVVLLVLLVVLLVVLLPFDLDDVLSVVLLVLLLVLLVLLLVVLVVVLVVVLVVVLVVCCVPQHNLLSVLLVLLLVLLSQLLVSLLNLLSSLLRSLLVLCFVVVAQFVSLLSLLSSLLSSLSSLLSSLLNSVSCLCPVVNPVVCLLPPLDWDADPVRQIFSRSLSNLLSNLLSLLSQLLSLFQLLLLQLLLLVLLLVVCCPDPNVDHSLAVVDLSNSSNLNSLSSFLASNLSSLLSSLQSLLLSLQLLLLSLLQLAQWACPDVDTHRLFDSVLSSLSNCLLSSLLSQLQVQLVVLSVCLSPPDGDRDSLVSLVSSLVSSLVSSLVVVQVVQCVSFVPGPNQVVQQADPGSNLLSVLLNLLQVLLQVLLVLLLQLQACVHDLLVVLLQCLVVDLVSSQVSLLVSLLVSLPPSVVSLVVSQVVLCNRGRLSSLSSSLNSNCSNVSSLSSLSSSQSSLVSSLSSCVNVVHDVSSNVSSVVSNVSSLSSNSSSLSSSLSSLLSSLVSLLQSLQSRLDDPVCSNPHSVVRSDQDPVPVLLQVLLVVLLVLLVVLLVLSVVSSNVLSVVLSVVPVVCVVVVPNSNSSVSSSVSSVVSSPVSVCSLQCVLVVCLQAPHLSNLSSSLNNLSVNLSSQLSSLQSSLSSLVNSLVCVCVCVPPPDHPPDSSNVSSVVSNSVSSSSNRRSNSSSSSSSRSSSSSSSNCNSPSNVNHDD

Sequence (1429 aa):
YVAALFFLIPLVALGFAAANFAAVVRKPEGTERMKEISSYIRSGADSFLAHETKAIFKVAIVIAILLMIFTTWQTGVAFLLGAVMSASAGIVGMKMATRANVRVAEAARTTKKIGPALKVAYQGGSVMGLSVGGFALLGLVLVYLIFGKWMGQVDNLNIYTNWLGINFVPFAMTVSGYALGCSIIAMFDRVGGGVYTKAADMAADLVGKTELNLPEDDPRNPATIADNVGDNVGDVAGLGADLLESFVGAIVSSIILASYMFPIYVQKIGENLVHQVPKETIQALISYPIFFALVGLGCSMLGILYVIVKKPSDNPQRELNISLWTSALLTVVLTAFLTYFYLKDLQQGLDVLGFRFGAISPWFSAIIGIFSGILIGFWAEYYTSYRYKPTQFLGKSSIEGTGMVISNGLSLGMKSVFPPTLTLVLGILFADYFAGLYGVAIAALGMLSFVATSVSVDSYGPIADNAGGISEMCELDPEVRKITDHLDAVGNTTAAIGKGFAIGSAIFAALSLFASYMFSQISPSDIGKPPSLVLLLNMLDDARRVIAGALLGAAITYYFSGYLISAVTKAAMKMVDEIRRRQAREKPDYNRCIEITSDNALKQMGYPAFIAILTPLVTGFLLLGAEFVGGVLIGTVLSSGAMLAILTANSGGAWDNAKKYLEAGNLEGYGKGSEPHKALVIGDTVGDPLKDTVGPSLDILIKIMSVVSVIAVSIFKHVHLFAALFFLIPLVALGFAAANFAAVVRKPEGTERMKEISSYIRSGADSFLAHETKAIFKVAIVIAILLMIFTTWQTGVAFLLGAVMSASAGIVGMKMATRANVRVAEAARTTKKIGPALKVAYQGGSVMGLSVGGFALLGLVLVYLIFGKWMGQVDNLNIYTNWLGINFVPFAMTVSGYALGCSIIAMFDRVGGGVYTKAADMAADLVGKTELNLPEDDPRNPATIADNVGDNVGDVAGLGADLLESFVGAIVSSIILASYMFPIYVQKIGENLVHQVPKETIQALISYPIFFALVGLGCSMLGILYVIVKKPSDNPQRELNISLWTSALLTVVLTAFLTYFYLKDLQGLDVLGFRFGAISPWFSAIIGIFSGILIGFWAEYYTSYRYKPTQFLGKSSIEGTGMVISNGLSLGMKSVFPPTLTLVLGILFADYFAGLYGVAIAALGMLSFVATSVSVDSYGPIADNAGGISEMCELDPEVRKITDHLDAVGNTTAAIGKGFAIGSAIFAALSLFASYMFSQISPSDIGKPPSLVLLLNMLDARRVIAGALLGAAITYYFSGYLISAVTKAAMKMVDEIRRQAREPDYNRCIEITSDNALKQMGYPAFIAILTPLVTGFLLGAEFVGGVLIGTVLSGAMLAILTANSGGAWDNAKKYLEAGNLEEGYGKGSEPHKALVIGDTVGDPLKDTVGPSLDILIKIMSVVSVIAVSIFKHHVHLF

Nearest PDB structures (foldseek):
  8b22-assembly1_A  TM=1.000E+00  e=2.154E-86  Thermotoga maritima
  8b22-assembly1_B  TM=1.000E+00  e=6.286E-85  Thermotoga maritima
  8b24-assembly1_B  TM=9.970E-01  e=7.770E-81  Thermotoga maritima
  4av3-assembly1_B  TM=9.870E-01  e=1.638E-78  Thermotoga maritima
  6afu-assembly1_B  TM=8.455E-01  e=1.343E-36  Vigna radiata var. radiata

Solvent-accessible surface area: 42995 Å² total; per-residue (Å²): 123,94,44,57,110,62,30,94,36,0,95,81,0,35,38,34,5,62,57,11,78,42,27,3,61,177,85,79,45,38,58,75,147,5,96,84,5,7,58,37,0,28,43,0,0,62,14,2,9,64,58,8,47,68,34,11,134,58,51,5,63,90,20,2,88,85,15,65,81,72,6,18,134,19,0,0,56,0,0,48,44,0,5,87,11,3,21,30,0,5,49,53,2,0,102,0,2,5,27,0,0,0,32,0,0,4,14,0,96,100,72,72,33,41,6,39,0,10,79,10,0,3,15,2,1,0,0,3,0,0,1,0,0,0,34,0,0,31,0,2,6,59,2,15,67,82,12,0,101,212,74,11,11,0,71,93,0,77,36,107,76,7,190,80,45,14,24,4,0,15,1,1,6,0,0,4,0,0,5,10,0,1,1,0,3,0,5,8,8,13,1,0,0,6,0,0,7,15,0,0,36,32,0,9,47,51,0,10,153,32,158,56,96,45,75,73,87,38,32,48,0,4,0,10,0,0,31,15,0,2,37,0,1,15,31,1,1,1,2,1,4,0,0,1,6,0,1,0,4,0,0,0,0,0,0,2,2,0,0,5,5,7,9,4,26,15,84,58,91,79,102,98,97,60,57,82,0,42,86,65,1,0,51,11,0,0,3,0,0,3,16,0,0,1,13,0,3,14,1,0,15,96,1,0,82,107,9,24,108,51,75,93,48,80,86,4,48,37,11,0,41,48,0,28,107,36,0,9,114,61,0,24,78,76,0,21,116,22,0,113,134,81,0,126,82,37,124,16,16,114,61,14,32,10,141,100,30,13,40,0,0,43,59,0,0,27,25,0,3,100,6,0,64,88,7,2,76,63,9,38,52,29,4,21,84,90,71,146,18,0,48,105,1,1,106,5,1,89,74,34,23,15,19,0,0,7,10,0,11,5,14,0,10,50,0,0,55,22,6,0,59,16,1,3,80,3,3,26,102,0,44,103,39,0,12,32,6,0,9,0,0,0,0,0,0,0,1,1,6,2,0,0,12,2,0,8,5,1,0,5,6,1,1,49,0,2,6,21,1,1,84,23,16,88,28,48,98,71,10,86,59,22,2,68,83,2,49,57,15,2,40,44,4,17,18,42,5,22,9,18,0,6,2,0,0,0,0,0,0,7,2,5,0,4,0,0,2,9,10,18,7,6,62,96,34,68,47,26,77,50,89,114,18,22,54,2,35,0,8,41,2,72,0,9,0,0,0,0,11,0,0,0,16,0,1,56,3,0,0,42,0,2,17,1,0,9,114,1,0,92,102,1,15,71,22,3,108,127,26,66,96,115,126,47,37,19,52,38,1,0,57,82,2,0,66,25,0,28,170,26,6,21,107,0,6,118,21,2,25,73,13,0,56,81,12,0,73,72,31,0,1,52,3,0,0,0,0,2,1,0,1,1,5,9,0,0,0,4,0,11,13,0,10,7,0,0,12,0,1,15,14,0,41,71,23,1,69,71,42,69,24,99,82,90,30,155,50,29,121,8,22,109,2,1,46,39,0,9,48,1,0,26,3,5,28,32,1,0,0,4,0,0,1,2,1,1,1,0,1,0,5,10,0,6,12,5,1,12,30,0,44,114,94,64,130,155,90,69,128,72,35,90,22,0,92,85,0,32,39,36,3,62,60,4,78,60,34,0,60,84,87,86,59,44,50,79,147,0,25,42,9,3,41,68,0,101,41,0,1,65,14,4,12,63,56,10,49,67,30,11,134,60,52,5,61,85,24,3,88,87,18,71,77,71,5,18,133,19,0,0,54,0,0,54,42,0,6,88,13,3,22,29,0,7,52,50,1,0,104,0,1,3,16,0,0,0,35,0,0,4,15,0,91,99,68,72,39,38,6,39,0,9,70,10,0,3,32,1,0,0,0,2,0,0,0,0,0,0,34,0,0,28,0,3,4,58,1,14,68,81,13,0,119,208,74,12,13,2,72,92,0,74,37,104,80,6,187,76,45,12,21,2,0,17,1,1,7,0,1,5,0,0,5,9,0,1,1,0,2,0,4,9,9,17,2,2,1,8,0,0,10,15,0,0,37,31,0,7,59,55,4,32,94,40,146,44,109,20,65,97,97,31,27,138,0,4,0,10,0,0,33,17,0,1,38,0,3,15,39,1,3,1,6,0,4,0,0,1,6,0,1,0,3,0,0,0,0,0,1,2,1,0,0,5,6,4,6,8,36,11,27,105,132,62,103,111,72,67,64,94,0,54,86,66,1,0,47,14,0,0,4,0,0,1,18,0,0,0,11,0,4,14,2,0,18,95,1,0,84,106,10,20,106,54,76,89,47,75,82,2,50,37,14,1,46,52,0,32,108,38,0,9,114,66,0,20,76,86,0,19,112,25,0,122,143,74,0,57,104,38,66,20,12,111,52,11,33,9,142,98,31,14,39,0,0,38,58,0,0,24,28,0,2,98,8,0,69,76,6,2,79,62,9,29,53,31,4,15,78,109,68,147,22,0,50,118,1,0,92,11,3,94,77,30,21,12,21,0,0,6,10,0,10,5,13,0,10,54,0,0,54,19,7,0,59,13,1,3,77,4,3,25,106,0,44,98,39,0,14,31,5,0,10,0,0,0,0,0,0,1,1,1,8,3,0,0,10,1,0,9,10,1,0,6,5,0,0,52,1,1,5,25,0,0,87,20,11,159,34,95,110,64,10,19,60,19,1,59,77,1,48,57,14,2,46,36,7,28,17,44,5,27,9,18,0,4,2,0,0,0,1,0,0,5,1,4,0,4,0,0,1,11,9,17,5,3,71,96,35,51,38,33,78,53,86,114,22,20,53,1,33,0,7,54,3,62,0,9,0,0,0,0,14,0,0,0,17,0,1,53,3,0,0,42,0,1,19,1,0,7,105,1,0,64,102,0,14,71,47,9,116,40,33,82,92,178,107,28,28,56,46,0,0,60,80,2,0,69,30,1,35,78,29,7,24,104,2,10,124,21,3,30,76,12,1,50,84,14,0,75,69,26,1,2,74,4,0,0,0,1,1,2,0,1,1,5,9,0,0,0,4,1,12,15,1,9,8,0,0,10,0,0,19,12,0,35,69,17,0,52,67,44,70,27,162,75,91,31,155,51,31,120,7,22,107,3,0,45,39,0,8,46,3,0,28,3,4,28,32,1,0,0,3,0,0,2,1,2,2,1,0,0,0,5,10,0,7,11,6,1,10,31,0,43,110,88,72,134,134